Protein 7CAL (pdb70)

Foldseek 3Di:
DPFDECDDDPHVVLLVVLLVLLVVLLQVLLVCVFQVVQPQPDCVVVVVVSLVSLVVVLVNQLRYQPQDDVPRGTHHDSVVSVVVCVPPPDVLSVLLRDDQQPPVCPPDDNSDDDVRSVSNSSSNSVCVSVVVVLVVQCPPPVHDNLVSLVVVLVVVVVSLLSNQLSVQSRCQVPDPDAQQAQCCVVVVPPPPDDDSVCSVVSSVVSVCPLVPVDDPSGDGGDVVRVVVSVVSNVVSVVSVVVSVVSVVVVVCVVCVQVVVLVVVLVVLVVVCVVVVHDPLVSCQVNVQSVQCCVQVNRPNVVVVVPDDQVVQLVVQCVPCLVLVPPAQLDDPHDPVLSSPLRPWPQSRFHAAFHWDAAQWDQLFWKKWWQAAWKWWAHDPGRTDIDDRRYIDRPCCVDPPVRTGHTTIGGHHITTMTIDTCCSPPVVPPDDDPVSVVSVVVVVD/DPFDECDDDPRVVLLVVLLVLLVVLLQVLLVCVFQVVQPQPDCVVVVVVSLVSLVVVLVNQLRYQPQDDVPRGTHHDSVVSVVVCVPPPDVLSVLLRDDQQPPVCPPDDNSDDDVRSVSNSSSNSVCVSVVVVLVVQCPPPVHDNLVSLVVVLVVVVVSLLSNQLSVQSRCQVPDPDAQQAQCCVVVVPPPPDDDSVCSVVSSVVSVCPLVPVDDPSGDGGDVVRVVVSVVSNVVSVVSVVVSVVSVVVVVCVVCVQVVVLVVVLVVLVVVCVVVVHDPLVSCQVNVQSVQCCVQVNRPNVVVVVPDDQVVQLVVQCVPCLVLVPPAQLDDPHDPVLSSPLRPWPQSRFHAAFHWDAAQWDQLFWKKWWQAAWKWWAHDPGRTDIDDRRYIDRPCCVDPPVRTGHTTIGGHHITTMTIDTCCSPPVVPPDDDPVSVVSVVVVVD/DPFDECDDDPHVVLLVVLLVLLVVLLQVLLVCVFQVVQPQPDCVVVVVVSLVSLVVVLVNQLRYQPQDDVPRGTHHDSVVSVVVCVPPPDVLSVLLRDDQQPPVCPPDDNSDDDVRSVSNSSSNSVCVSVVVVLVVQCPPPVHDNLVSLVVVLVVVVVSLLSNQLSVQSRCQVPDPDAQQAQCCVVVVPPPPDDDSVCSVVSSVVSVCPLVPVDDPSGDGGDVVRVVVSVVSNVVSVVSVVVSVVSVVVVVCVVCVQVVVLVVVLVVLVVVCVVVVHDPLVSCQVNVQSVQCCVQVNRPNVVVVVPDDQVVQLVVQCVPCLVLVPPAQLDDPHDPVLSSPLRPWPQSRFHAAFHWDAAQWDQLFWKKWWQAAWKWWAHDPGRTDIDDRRYIDRPCCVDPPVRTGHTTIGGHHITTMTIDTCCSPPVVPPDDDPVSVVSVVVVVD/DPFDECDDDPHVVLLVVLLVLLVVLLQVLLVCVFQVVQPQPDCVVVVVVSLVSLVVVLVNQLRYQPQDDVPRGTHHDSVVSVVVCVPPPDVLSVLLRDDQQPPVCPPDDNSDDDVRSVSNSSSNSVCVSVVVVLVVQCPPPVHDNLVSLVVVLVVVVVSLLSNQLSVQSRCQVPDPDAQQAQCCVVVVPPPPDDDSVCSVVSSVVSVCPLVPVDDPSGDGGDVVRVVVSVVSNVVSVVSVVVSVVSVVVVVCVVCVQVVVLVVVLVVLVVVCVVVVHDPLVSCQVNVQSVQCCVQVNRPNVVVVVPDDQVVQLVVQCVPCLVLVPPAQLDDPHDPVLSSPLRPWPQSRFHAAFHWDAAQWDQLFWKKWWQAAWKWWAHDPGRTDIDDRRYIDRPCCVDPPVRTGHTTIGGHHITTMTIDTCCSPPVVPPDDDPVSVVSVVVVVD

Radius of gyration: 39.92 Å; Cα contacts (8 Å, |Δi|>4): 2327; chains: 4; bounding box: 98×98×100 Å

Solvent-accessible surface area: 85204 Å² total; per-residue (Å²): 160,136,26,73,38,32,97,91,102,81,15,96,65,52,44,99,101,2,16,108,21,0,100,61,0,8,114,15,3,0,35,35,17,4,27,51,48,83,44,79,106,95,71,54,108,76,16,49,103,8,15,31,63,8,46,88,2,19,119,50,18,47,82,20,0,47,67,33,86,78,53,32,94,69,20,67,27,58,146,113,5,16,99,120,21,92,90,71,105,58,82,56,13,60,53,9,16,53,56,79,33,30,55,24,65,157,175,136,120,95,22,59,43,97,57,42,39,80,70,19,31,40,28,33,112,10,55,62,37,26,69,59,24,23,50,108,29,16,98,30,65,163,77,79,6,22,156,20,14,20,60,56,10,101,50,57,14,89,60,12,7,12,22,10,0,0,61,1,11,27,43,4,42,135,47,117,47,117,43,51,2,3,10,4,60,70,77,99,101,11,94,87,46,82,124,139,113,113,33,10,23,3,32,1,5,0,0,8,1,0,9,23,0,0,8,15,39,11,37,6,58,7,88,113,1,3,64,44,3,13,128,12,2,62,100,2,29,38,9,26,4,61,14,19,0,4,38,7,5,3,5,50,5,128,25,25,70,27,30,54,7,20,42,49,10,66,30,0,42,56,9,3,59,49,46,108,16,47,128,118,15,34,62,29,0,25,50,16,29,31,18,83,22,108,10,15,8,86,55,38,70,62,20,44,104,86,4,48,44,5,2,86,23,30,9,14,31,121,31,35,42,81,51,8,84,110,14,71,18,24,56,86,29,59,159,44,20,11,48,46,5,63,71,23,58,11,65,18,47,14,9,72,60,2,38,5,7,31,43,44,33,65,26,76,11,3,9,1,1,34,57,31,27,1,15,30,30,83,84,148,94,30,136,78,120,8,69,40,66,39,10,9,5,39,51,23,46,54,146,18,45,105,41,16,75,36,19,0,70,1,78,56,28,0,36,0,2,59,15,42,38,51,17,56,93,76,33,165,82,30,62,29,97,96,21,96,77,18,9,80,125,102,90,167,161,137,26,74,38,32,98,91,102,83,16,96,64,50,45,101,102,2,18,108,20,0,102,59,0,9,112,15,3,0,37,34,18,4,29,51,48,82,44,80,104,94,72,54,110,75,15,49,104,7,14,32,62,8,43,88,2,18,119,49,18,44,78,20,1,47,67,33,85,77,52,32,96,69,20,68,27,59,145,113,5,16,98,120,22,91,90,72,109,58,84,57,13,61,53,9,16,54,54,79,34,31,56,23,65,155,175,134,121,94,23,60,44,98,56,40,39,82,70,18,32,41,27,34,110,10,54,62,38,26,68,59,22,23,50,108,28,16,97,31,65,161,78,78,6,21,156,20,14,21,58,56,11,100,49,56,14,90,60,12,8,10,22,10,0,0,61,1,11,25,42,4,42,135,46,116,47,117,43,51,2,4,10,4,61,68,77,99,98,10,95,89,48,83,124,141,115,112,32,11,24,2,32,1,5,0,0,8,2,0,9,22,0,0,8,14,38,12,38,6,55,6,85,112,1,2,64,42,2,13,129,11,2,64,101,2,29,36,9,26,5,61,14,19,0,2,39,7,5,3,5,52,5,130,24,26,69,27,31,54,6,20,44,48,10,65,30,1,41,56,8,3,59,51,46,110,16,46,128,119,13,34,63,29,0,26,50,17,28,31,16,83,24,107,10,16,8,87,53,38,70,62,22,43,102,85,4,47,46,5,1,85,21,30,8,14,30,123,31,34,41,80,51,10,85,112,13,72,18,24,55,86,30,59,157,44,20,11,49,46,6,62,69,23,59,10,66,18,47,12,8,71,62,3,36,5,7,32,44,44,35,66,25,77,12,2,10,1,1,34,56,31,26,0,14,29,31,84,84,147,95,31,136,80,120,8,69,41,64,39,10,9,5,40,50,21,46,53,147,19,47,106,41,16,75,35,20,0,71,0,77,55,28,0,38,0,2,58,14,40,37,52,17,55,90,74,35,161,83,29,62,27,98,94,21,94,80,18,8,76,124,100,90,168,161,138,24,72,38,31,98,92,101,84,15,95,63,52,46,102,103,2,16,107,20,0,101,62,0,9,112,15,3,0,36,34,17,4,29,52,50,83,46,80,105,96,72,57,110,74,15,48,104,10,15,31,62,10,46,89,2,17,117,49,18,46,81,20,0,46,67,33,85,76,52,31,94,69,20,65,27,56,145,113,4,18,97,122,21,92,90,71,108,58,82,56,12,61,54,9,16,55,56,79,33,30,56,24,65,157,175,134,119,94,23,57,43,97,57,42,40,81,72,19,31,40,28,33,111,10,55,61,39,28,68,59,22,24,51,109,28,16,98,32,64,160,77,78,6,20,158,21,15,21,60,56,10,100,47,56,14,89,60,12,8,12,22,10,0,0,61,1,11,27,42,4,42,136,46,116,46,116,43,50,2,2,10,4,60,69,76,99,101,11,98,89,47,83,125,138,116,113,34,10,23,3,32,1,5,0,0,8,1,0,9,23,0,0,7,14,40,11,38,6,56,6,85,114,1,3,65,44,2,12,128,13,2,63,100,2,30,36,9,26,4,61,13,19,0,2,38,7,5,3,4,50,5,124,23,25,69,28,31,54,6,20,45,49,10,66,30,0,41,56,9,4,59,52,48,111,16,46,130,119,12,34,64,30,0,27,49,17,29,32,17,85,24,108,11,15,8,89,56,38,71,62,22,43,104,84,5,47,47,6,2,86,22,31,8,14,31,122,32,35,41,82,51,9,85,111,13,71,18,23,57,87,29,59,159,46,20,12,48,46,5,63,69,22,58,11,65,18,47,13,9,71,62,2,37,5,8,31,45,44,33,66,26,76,12,2,10,1,0,34,55,31,28,1,14,28,32,85,82,146,94,30,134,80,120,8,68,41,64,39,11,9,6,38,52,21,47,53,147,19,46,106,41,17,77,35,19,0,71,0,77,55,27,0,36,0,2,58,16,42,36,52,17,54,91,76,33,163,84,28,62,28,96,94,21,94,78,18,9,77,123,100,91,170,162,137,26,74,39,33,98,91,101,82,16,94,64,52,45,99,102,2,16,108,20,0,102,63,0,9,115,14,3,0,35,33,17,5,27,52,48,84,44,78,105,95,69,54,108,75,15,49,103,8,14,31,62,8,45,90,2,18,118,50,18,48,80,19,0,48,65,34,85,77,53,32,95,68,20,65,27,58,144,112,5,17,98,121,22,91,90,71,107,58,81,56,13,60,56,8,16,54,56,80,34,29,55,24,64,156,176,134,119,95,23,58,44,100,56,42,39,81,71,18,33,40,27,34,111,10,55,61,39,26,69,58,23,23,51,108,28,16,98,31,64,161,79,78,5,19,155,21,15,22,60,56,11,101,49,55,14,89,58,11,7,13,22,9,0,0,60,1,11,27,42,4,42,135,48,115,47,116,43,50,1,3,9,4,60,68,76,98,101,11,98,88,47,82,125,136,114,112,33,11,24,2,32,1,4,0,0,8,2,0,8,22,0,0,8,14,38,11,37,6,57,7,86,111,1,3,65,43,3,13,130,12,2,63,98,2,29,35,9,26,3,62,13,20,0,2,39,7,5,4,5,51,5,124,24,24,68,28,30,54,6,20,45,49,10,66,30,0,41,57,9,3,60,51,48,110,16,47,130,121,14,36,62,30,0,27,51,17,28,30,16,86,24,105,10,16,7,86,55,37,71,62,21,44,103,86,5,49,46,5,2,86,22,31,8,14,31,121,30,35,41,82,51,8,83,112,13,74,17,23,58,86,29,61,159,46,19,10,48,46,5,62,69,22,58,9,64,18,46,13,9,72,60,3,38,5,8,32,45,44,35,66,26,74,11,2,10,1,1,34,56,31,28,1,15,29,32,86,83,148,93,30,136,79,119,8,67,39,63,40,10,9,6,38,49,21,48,53,148,18,47,106,40,15,75,36,20,0,71,0,78,56,27,0,36,0,2,59,15,43,37,50,17,55,92,76,34,163,83,30,62,28,97,96,21,94,79,18,9,77,124,102,90,170

Sequence (1776 aa):
KHIISPFNPRYRAWEMWLVLLVIYSAWICPFQFAFITYKKDAIFIIDNIVNGFFAIDIILTFFVAYLDSHSYLLVDSPKKIAIRYLSTWFAFDVCSTAPFQPLSLLFNYNGSELGFRILSMLRLWRLRRVSSLFARLEKDIRFNYFWIRCTKLISVTLFAIHCAGCFNYLIADRYPNPRKTWIGAVYPNFKEASLWNRYVTALYWSITTLTTTGYGDFHAENPREMLFDIFFMMFNLGLTAYLIGNMTNLVVHWTSRTRTFRDSVRAASEFASRNQLPHDIQDQMLSHICLKFKTEGLKQQETLNNLPKAIRSSIANYLFFPIVHNIYLFQGVSRNFLFQLVSDIDAEYFPPKEDIILQNEAPTDLYILVSGAVDFTVYVDGHDQFQGKAVIGETFGEVGVLYYRPQPFTVRTTELSQILRISRTSLMSAMHAHADDGRVIMNNKHIISPFNPRYRAWEMWLVLLVIYSAWICPFQFAFITYKKDAIFIIDNIVNGFFAIDIILTFFVAYLDSHSYLLVDSPKKIAIRYLSTWFAFDVCSTAPFQPLSLLFNYNGSELGFRILSMLRLWRLRRVSSLFARLEKDIRFNYFWIRCTKLISVTLFAIHCAGCFNYLIADRYPNPRKTWIGAVYPNFKEASLWNRYVTALYWSITTLTTTGYGDFHAENPREMLFDIFFMMFNLGLTAYLIGNMTNLVVHWTSRTRTFRDSVRAASEFASRNQLPHDIQDQMLSHICLKFKTEGLKQQETLNNLPKAIRSSIANYLFFPIVHNIYLFQGVSRNFLFQLVSDIDAEYFPPKEDIILQNEAPTDLYILVSGAVDFTVYVDGHDQFQGKAVIGETFGEVGVLYYRPQPFTVRTTELSQILRISRTSLMSAMHAHADDGRVIMNNKHIISPFNPRYRAWEMWLVLLVIYSAWICPFQFAFITYKKDAIFIIDNIVNGFFAIDIILTFFVAYLDSHSYLLVDSPKKIAIRYLSTWFAFDVCSTAPFQPLSLLFNYNGSELGFRILSMLRLWRLRRVSSLFARLEKDIRFNYFWIRCTKLISVTLFAIHCAGCFNYLIADRYPNPRKTWIGAVYPNFKEASLWNRYVTALYWSITTLTTTGYGDFHAENPREMLFDIFFMMFNLGLTAYLIGNMTNLVVHWTSRTRTFRDSVRAASEFASRNQLPHDIQDQMLSHICLKFKTEGLKQQETLNNLPKAIRSSIANYLFFPIVHNIYLFQGVSRNFLFQLVSDIDAEYFPPKEDIILQNEAPTDLYILVSGAVDFTVYVDGHDQFQGKAVIGETFGEVGVLYYRPQPFTVRTTELSQILRISRTSLMSAMHAHADDGRVIMNNKHIISPFNPRYRAWEMWLVLLVIYSAWICPFQFAFITYKKDAIFIIDNIVNGFFAIDIILTFFVAYLDSHSYLLVDSPKKIAIRYLSTWFAFDVCSTAPFQPLSLLFNYNGSELGFRILSMLRLWRLRRVSSLFARLEKDIRFNYFWIRCTKLISVTLFAIHCAGCFNYLIADRYPNPRKTWIGAVYPNFKEASLWNRYVTALYWSITTLTTTGYGDFHAENPREMLFDIFFMMFNLGLTAYLIGNMTNLVVHWTSRTRTFRDSVRAASEFASRNQLPHDIQDQMLSHICLKFKTEGLKQQETLNNLPKAIRSSIANYLFFPIVHNIYLFQGVSRNFLFQLVSDIDAEYFPPKEDIILQNEAPTDLYILVSGAVDFTVYVDGHDQFQGKAVIGETFGEVGVLYYRPQPFTVRTTELSQILRISRTSLMSAMHAHADDGRVIMNN

B-factor: mean 52.28, std 16.53, range [26.16, 112.15]

InterPro domains:
  IPR000595 Cyclic nucleotide-binding domain [PF00027] (397-481)
  IPR000595 Cyclic nucleotide-binding domain [PS50042] (377-496)
  IPR000595 Cyclic nucleotide-binding domain [SM00100] (377-494)
  IPR000595 Cyclic nucleotide-binding domain [cd00038] (377-490)
  IPR003938 Potassium channel, voltage-dependent, EAG/ELK/ERG-like [PR01463] (72-79)
  IPR003938 Potassium channel, voltage-dependent, EAG/ELK/ERG-like [PR01463] (95-105)
  IPR003938 Potassium channel, voltage-dependent, EAG/ELK/ERG-like [PR01463] (106-115)
  IPR003938 Potassium channel, voltage-dependent, EAG/ELK/ERG-like [PR01463] (247-264)
  IPR003938 Potassium channel, voltage-dependent, EAG/ELK/ERG-like [PR01463] (273-284)
  IPR003938 Potassium channel, voltage-dependent, EAG/ELK/ERG-like [PR01463] (291-300)
  IPR005821 Ion transport domain [PF00520] (59-306)
  IPR014710 RmlC-like jelly roll fold [G3DSA:2.60.120.10] (371-505)
  IPR018490 Cyclic nucleotide-binding domain superfamily [SSF51206] (304-497)
  IPR021789 KHA domain [PF11834] (611-674)
  IPR021789 KHA domain [PS51490] (612-677)
  IPR045319 Potassium channel KAT/AKT [PTHR45743] (24-502)

Secondary structure (DSSP, 8-state):
---B-S-SSTTTTHHHHHHHHHHTTTTHHHHHHHT----SSSSTTHHHHHHHHHHHHHHHTTSB----TTT-S----HHHHHHHHHHHSSTTTSTTTS-STTGGGSSS--S--HHHHSGGGGGGGGGHHHHHHHHHHTS-TTS-SHHHHHHHHHHHHHHHHHHHHSTTTHHHHT-SSSS-STTTTTSS--SS-S-TT--HHHHHHHHHHHTT---SSS---SHHHHHHHHHHHTHHHHHHHHHHHHHHHHHHHHSSHHHHHHHHHHHHHHHHHHTT--HHHHHHHHHHHHHHHHHS-SSSTTTTTSS-STTHHHHHHHSSHHHHSSBTTBSS--TTTTT---S------BPTT-BSS-SS-----B-B--BS-EEE--SSS--EEE-TT-BS--TTSSTTTTS-S---EESS-BB---B-SSSSSTTSSSS-SSHHHHHHHHT-/---B-S-SSTTTTHHHHHHHHHHTTTTHHHHHHHT----SSSSTTHHHHHHHHHHHHHHHTTSB----TTT-S----HHHHHHHHHHHSSTTTSTTTS-STTGGGSSS--S--HHHHSGGGGGGGGGHHHHHHHHHHTS-TTS-SHHHHHHHHHHHHHHHHHHHHSTTTHHHHT-SSSS-STTTTTSS--SS-S-TT--HHHHHHHHHHHTT---SSS---SHHHHHHHHHHHTHHHHHHHHHHHHHHHHHHHHSSHHHHHHHHHHHHHHHHHHTT--HHHHHHHHHHHHHHHHHS-SSSTTTTTSS-STTHHHHHHHSSHHHHSSBTTBSS--TTTTT---S------BPTT-BSS-SS-----B-B--BS-EEE--SSS--EEE-TT-BS--TTSSTTTTS-S---EESS-BB---B-SSSSSTTSSSS-SSHHHHHHHHT-/---B-S-SSTTTTHHHHHHHHHHTTTTHHHHHHHT----SSSSTTHHHHHHHHHHHHHHHTTSB----TTT-S----HHHHHHHHHHHSSTTTSTTTS-STTGGGSSS--S--HHHHSGGGGGGGGGHHHHHHHHHHTS-TTS-SHHHHHHHHHHHHHHHHHHHHSTTTHHHHT-SSSS-STTTTTSS--SS-S-TT--HHHHHHHHHHHTT---SSS---SHHHHHHHHHHHTHHHHHHHHHHHHHHHHHHHHSSHHHHHHHHHHHHHHHHHHTT--HHHHHHHHHHHHHHHHHS-SSSTTTTTSS-STTHHHHHHHSSHHHHSSBTTBSS--TTTTT---S------BPTT-BSS-SS-----B-B--BS-EEE--SSS--EEE-TT-BS--TTSSTTTTS-S---EESS-BB---B-SSSSSTTSSSS-SSHHHHHHHHT-/---B-S-SSTTTTHHHHHHHHHHTTTTHHHHHHHT----SSSSTTHHHHHHHHHHHHHHHTTSB----TTT-S----HHHHHHHHHHHSSTTTSTTTS-STTGGGSSS--S--HHHHSGGGGGGGGGHHHHHHHHHHTS-TTS-SHHHHHHHHHHHHHHHHHHHHSTTTHHHHT-SSSS-STTTTTSS--SS-S-TT--HHHHHHHHHHHTT---SSS---SHHHHHHHHHHHTHHHHHHHHHHHHHHHHHHHHSSHHHHHHHHHHHHHHHHHHTT--HHHHHHHHHHHHHHHHHS-SSSTTTTTSS-STTHHHHHHHSSHHHHSSBTTBSS--TTTTT---S------BPTT-BSS-SS-----B-B--BS-EEE--SSS--EEE-TT-BS--TTSSTTTTS-S---EESS-BB---B-SSSSSTTSSSS-SSHHHHHHHHT-

Nearest PDB structures (foldseek):
  7cal-assembly1_A  TM=1.002E+00  e=4.022E-76  Arabidopsis thaliana
  7fcv-assembly1_D  TM=8.921E-01  e=6.054E-39  Arabidopsis thaliana
  7t4x-assembly1_B  TM=8.040E-01  e=3.094E-39  Arabidopsis thaliana
  7xuf-assembly1_C  TM=7.695E-01  e=9.945E-35  Arabidopsis thaliana
  6gyo-assembly1_A  TM=8.068E-01  e=2.118E-20  Homo sapiens

GO terms:
  GO:0005515 protein binding (F, IPI)
  GO:0005242 inward rectifier potassium channel activity (F, IDA)
  GO:0005886 plasma membrane (C, IDA)
  GO:0042802 identical protein binding (F, IPI)

Organism: Arabidopsis thaliana (NCBI:txid3702)

Structure (mmCIF, N/CA/C/O backbone):
data_7CAL
#
_entry.id   7CAL
#
_cell.length_a   1.00
_cell.length_b   1.00
_cell.length_c   1.00
_cell.angle_alpha   90.00
_cell.angle_beta   90.00
_cell.angle_gamma   90.00
#
_symmetry.space_group_name_H-M   'P 1'
#
loop_
_entity.id
_entity.type
_entity.pdbx_description
1 polymer 'Potassium channel KAT1'
2 non-polymer 1,2-Distearoyl-sn-glycerophosphoethanolamine
#
loop_
_atom_site.group_PDB
_atom_site.id
_atom_site.type_symbol
_atom_site.label_atom_id
_atom_site.label_alt_id
_atom_site.label_comp_id
_atom_site.label_asym_id
_atom_site.label_entity_id
_atom_site.label_seq_id
_atom_site.pdbx_PDB_ins_code
_atom_site.Cartn_x
_atom_site.Cartn_y
_atom_site.Cartn_z
_atom_site.occupancy
_atom_site.B_iso_or_equiv
_atom_site.auth_seq_id
_atom_site.auth_comp_id
_atom_site.auth_asym_id
_atom_site.auth_atom_id
_atom_site.pdbx_PDB_model_num
ATOM 1 N N . LYS A 1 49 ? 164.24800 142.84400 129.29000 1.000 74.25902 49 LYS A N 1
ATOM 2 C CA . LYS A 1 49 ? 165.53800 143.00100 128.63100 1.000 74.25902 49 LYS A CA 1
ATOM 3 C C . LYS A 1 49 ? 165.47400 144.04700 127.51800 1.000 74.25902 49 LYS A C 1
ATOM 4 O O . LYS A 1 49 ? 164.95100 145.14200 127.71300 1.000 74.25902 49 LYS A O 1
ATOM 10 N N . HIS A 1 50 ? 166.02000 143.70000 126.35500 1.000 76.36446 50 HIS A N 1
ATOM 11 C CA . HIS A 1 50 ? 165.95800 144.52000 125.15000 1.000 76.36446 50 HIS A CA 1
ATOM 12 C C . HIS A 1 50 ? 164.94700 143.95200 124.15700 1.000 76.36446 50 HIS A C 1
ATOM 13 O O . HIS A 1 50 ? 165.13100 144.02500 122.94100 1.000 76.36446 50 HIS A O 1
ATOM 20 N N . ILE A 1 51 ? 163.86300 143.38400 124.68000 1.000 68.36516 51 ILE A N 1
ATOM 21 C CA . ILE A 1 51 ? 162.87900 142.64100 123.90600 1.000 68.36516 51 ILE A CA 1
ATOM 22 C C . ILE A 1 51 ? 161.56400 143.40500 123.92100 1.000 68.36516 51 ILE A C 1
ATOM 23 O O . ILE A 1 51 ? 161.13800 143.91900 124.96000 1.000 68.36516 51 ILE A O 1
ATOM 28 N N . ILE A 1 52 ? 160.91600 143.48800 122.76000 1.000 64.40801 52 ILE A N 1
ATOM 29 C CA . ILE A 1 52 ? 159.61400 144.13400 122.63500 1.000 64.40801 52 ILE A CA 1
ATOM 30 C C . ILE A 1 52 ? 158.52400 143.10600 122.91100 1.000 64.40801 52 ILE A C 1
ATOM 31 O O . ILE A 1 52 ? 158.54800 141.99500 122.36900 1.000 64.40801 52 ILE A O 1
ATOM 36 N N . SER A 1 53 ? 157.59000 143.46600 123.78500 1.000 61.49353 53 SER A N 1
ATOM 37 C CA . SER A 1 53 ? 156.43100 142.65500 124.11200 1.000 61.49353 53 SER A CA 1
ATOM 38 C C . SER A 1 53 ? 155.43900 142.69100 122.95600 1.000 61.49353 53 SER A C 1
ATOM 39 O O . SER A 1 53 ? 155.32800 143.71000 122.27200 1.000 61.49353 53 SER A O 1
ATOM 42 N N . PRO A 1 54 ? 154.67900 141.61500 122.72800 1.000 58.09400 54 PRO A N 1
ATOM 43 C CA . PRO A 1 54 ? 153.74700 141.60700 121.59400 1.000 58.09400 54 PRO A CA 1
ATOM 44 C C . PRO A 1 54 ? 152.48100 142.41700 121.81400 1.000 58.09400 54 PRO A C 1
ATOM 45 O O . PRO A 1 54 ? 151.38100 141.89800 121.62200 1.000 58.09400 54 PRO A O 1
ATOM 49 N N . PHE A 1 55 ? 152.61200 143.68200 122.20100 1.000 60.24343 55 PHE A N 1
ATOM 50 C CA . PHE A 1 55 ? 151.48300 144.58200 122.33100 1.000 60.24343 55 PHE A CA 1
ATOM 51 C C . PHE A 1 55 ? 151.88300 145.95200 121.79600 1.000 60.24343 55 PHE A C 1
ATOM 52 O O . PHE A 1 55 ? 153.03200 146.17800 121.40500 1.000 60.24343 55 PHE A O 1
ATOM 60 N N . ASN A 1 56 ? 150.90600 146.86600 121.80300 1.000 64.07332 56 ASN A N 1
ATOM 61 C CA . ASN A 1 56 ? 150.84000 148.17500 121.15200 1.000 64.07332 56 ASN A CA 1
ATOM 62 C C . ASN A 1 56 ? 152.06700 149.04200 121.43300 1.000 64.07332 56 ASN A C 1
ATOM 63 O O . ASN A 1 56 ? 152.73900 148.84100 122.45100 1.000 64.07332 56 ASN A O 1
ATOM 68 N N . PRO A 1 57 ? 152.40300 150.01700 120.57000 1.000 66.08342 57 PRO A N 1
ATOM 69 C CA . PRO A 1 57 ? 151.88600 150.36500 119.23900 1.000 66.08342 57 PRO A CA 1
ATOM 70 C C . PRO A 1 57 ? 152.75900 149.95600 118.05900 1.000 66.08342 57 PRO A C 1
ATOM 71 O O . PRO A 1 57 ? 152.25900 149.84900 116.94500 1.000 66.08342 57 PRO A O 1
ATOM 75 N N . ARG A 1 58 ? 154.04200 149.72300 118.30200 1.000 63.11738 58 ARG A N 1
ATOM 76 C CA . ARG A 1 58 ? 154.99400 149.43900 117.24200 1.000 63.11738 58 ARG A CA 1
ATOM 77 C C . ARG A 1 58 ? 155.00200 147.97800 116.82400 1.000 63.11738 58 ARG A C 1
ATOM 78 O O . ARG A 1 58 ? 155.84900 147.59100 116.01400 1.000 63.11738 58 ARG A O 1
ATOM 80 N N . TYR A 1 59 ? 154.11300 147.16300 117.35700 1.000 58.74066 59 TYR A N 1
ATOM 81 C CA . TYR A 1 59 ? 154.04500 145.77100 116.94200 1.000 58.74066 59 TYR A CA 1
ATOM 82 C C . TYR A 1 59 ? 152.64300 145.32800 116.57200 1.000 58.74066 59 TYR A C 1
ATOM 83 O O . TYR A 1 59 ? 152.49100 144.48000 115.69600 1.000 58.74066 59 TYR A O 1
ATOM 92 N N . ARG A 1 60 ? 151.61800 145.86100 117.21800 1.000 59.94313 60 ARG A N 1
ATOM 93 C CA . ARG A 1 60 ? 150.26000 145.50700 116.83900 1.000 59.94313 60 ARG A CA 1
ATOM 94 C C . ARG A 1 60 ? 149.73400 146.35100 115.69000 1.000 59.94313 60 ARG A C 1
ATOM 95 O O . ARG A 1 60 ? 148.59200 146.15500 115.26600 1.000 59.94313 60 ARG A O 1
ATOM 103 N N . ALA A 1 61 ? 150.53400 147.28600 115.18800 1.000 60.99840 61 ALA A N 1
ATOM 104 C CA . ALA A 1 61 ? 150.27400 147.96300 113.92700 1.000 60.99840 61 ALA A CA 1
ATOM 105 C C . ALA A 1 61 ? 151.17400 147.46900 112.81100 1.000 60.99840 61 ALA A C 1
ATOM 106 O O . ALA A 1 61 ? 150.82500 147.59400 111.63800 1.000 60.99840 61 ALA A O 1
ATOM 108 N N . TRP A 1 62 ? 152.33300 146.91400 113.15700 1.000 56.58217 62 TRP A N 1
ATOM 109 C CA . TRP A 1 62 ? 153.15300 146.23000 112.16800 1.000 56.58217 62 TRP A CA 1
ATOM 110 C C . TRP A 1 62 ? 152.54000 144.89300 111.78800 1.000 56.58217 62 TRP A C 1
ATOM 111 O O . TRP A 1 62 ? 152.61700 144.47600 110.63000 1.000 56.58217 62 TRP A O 1
ATOM 122 N N . GLU A 1 63 ? 151.92100 144.20600 112.75000 1.000 58.56608 63 GLU A N 1
ATOM 123 C CA . GLU A 1 63 ? 151.27100 142.93800 112.44700 1.000 58.56608 63 GLU A CA 1
ATOM 124 C C . GLU A 1 63 ? 149.99700 143.13100 111.64500 1.000 58.56608 63 GLU A C 1
ATOM 125 O O . GLU A 1 63 ? 149.59100 142.22900 110.90800 1.000 58.56608 63 GLU A O 1
ATOM 131 N N . MET A 1 64 ? 149.33800 144.27500 111.79500 1.000 58.50805 64 MET A N 1
ATOM 132 C CA . MET A 1 64 ? 148.16400 144.55800 110.98700 1.000 58.50805 64 MET A CA 1
ATOM 133 C C . MET A 1 64 ? 148.53300 144.95400 109.57000 1.000 58.50805 64 MET A C 1
ATOM 134 O O . MET A 1 64 ? 147.68200 144.90300 108.68000 1.000 58.50805 64 MET A O 1
ATOM 139 N N . TRP A 1 65 ? 149.78400 145.33900 109.33900 1.000 55.48874 65 TRP A N 1
ATOM 140 C CA . TRP A 1 65 ? 150.20500 145.65500 107.98400 1.000 55.48874 65 TRP A CA 1
ATOM 141 C C . TRP A 1 65 ? 150.63100 144.40700 107.22700 1.000 55.48874 65 TRP A C 1
ATOM 142 O O . TRP A 1 65 ? 150.46200 144.33600 106.00800 1.000 55.48874 65 TRP A O 1
ATOM 153 N N . LEU A 1 66 ? 151.17100 143.40700 107.92800 1.000 49.81499 66 LEU A N 1
ATOM 154 C CA . LEU A 1 66 ? 151.53700 142.16700 107.25500 1.000 49.81499 66 LEU A CA 1
ATOM 155 C C . LEU A 1 66 ? 150.31800 141.34300 106.87900 1.000 49.81499 66 LEU A C 1
ATOM 156 O O . LEU A 1 66 ? 150.42100 140.43900 106.04900 1.000 49.81499 66 LEU A O 1
ATOM 161 N N . VAL A 1 67 ? 149.16600 141.61800 107.48600 1.000 48.34030 67 VAL A N 1
ATOM 162 C CA . VAL A 1 67 ? 147.93800 140.95100 107.07400 1.000 48.34030 67 VAL A CA 1
ATOM 163 C C . VAL A 1 67 ? 147.50000 141.45500 105.70600 1.000 48.34030 67 VAL A C 1
ATOM 164 O O . VAL A 1 67 ? 147.03800 140.67900 104.86300 1.000 48.34030 67 VAL A O 1
ATOM 168 N N . LEU A 1 68 ? 147.70700 142.74400 105.43300 1.000 47.93841 68 LEU A N 1
ATOM 169 C CA . LEU A 1 68 ? 147.37600 143.27500 104.11500 1.000 47.93841 68 LEU A CA 1
ATOM 170 C C . LEU A 1 68 ? 148.36500 142.81900 103.05200 1.000 47.93841 68 LEU A C 1
ATOM 171 O O . LEU A 1 68 ? 148.07300 142.91800 101.85900 1.000 47.93841 68 LEU A O 1
ATOM 176 N N . LEU A 1 69 ? 149.53400 142.32900 103.45100 1.000 48.15928 69 LEU A N 1
ATOM 177 C CA . LEU A 1 69 ? 150.44400 141.73500 102.48700 1.000 48.15928 69 LEU A CA 1
ATOM 178 C C . LEU A 1 69 ? 150.27300 140.23100 102.38700 1.000 48.15928 69 LEU A C 1
ATOM 179 O O . LEU A 1 69 ? 151.05300 139.58000 101.69000 1.000 48.15928 69 LEU A O 1
ATOM 184 N N . VAL A 1 70 ? 149.29700 139.66400 103.09100 1.000 46.68719 70 VAL A N 1
ATOM 185 C CA . VAL A 1 70 ? 148.93800 138.26700 102.88600 1.000 46.68719 70 VAL A CA 1
ATOM 186 C C . VAL A 1 70 ? 147.68200 138.17600 102.03400 1.000 46.68719 70 VAL A C 1
ATOM 187 O O . VAL A 1 70 ? 147.56900 137.30700 101.16400 1.000 46.68719 70 VAL A O 1
ATOM 191 N N . ILE A 1 71 ? 146.74700 139.10500 102.23800 1.000 45.40176 71 ILE A N 1
ATOM 192 C CA . ILE A 1 71 ? 145.54800 139.18500 101.41000 1.000 45.40176 71 ILE A CA 1
ATOM 193 C C . ILE A 1 71 ? 145.91500 139.51300 99.96800 1.000 45.40176 71 ILE A C 1
ATOM 194 O O . ILE A 1 71 ? 145.32900 138.97100 99.02400 1.000 45.40176 71 ILE A O 1
ATOM 199 N N . TYR A 1 72 ? 146.92500 140.36200 99.77500 1.000 48.20815 72 TYR A N 1
ATOM 200 C CA . TYR A 1 72 ? 147.43800 140.60000 98.43100 1.000 48.20815 72 TYR A CA 1
ATOM 201 C C . TYR A 1 72 ? 148.18800 139.38600 97.90300 1.000 48.20815 72 TYR A C 1
ATOM 202 O O . TYR A 1 72 ? 147.98200 138.97400 96.75900 1.000 48.20815 72 TYR A O 1
ATOM 211 N N . SER A 1 73 ? 149.05100 138.78700 98.72300 1.000 47.18006 73 SER A N 1
ATOM 212 C CA . SER A 1 73 ? 149.92400 137.73300 98.22100 1.000 47.18006 73 SER A CA 1
ATOM 213 C C . SER A 1 73 ? 149.23100 136.38100 98.17000 1.000 47.18006 73 SER A C 1
ATOM 214 O O . SER A 1 73 ? 149.87400 135.37500 97.85900 1.000 47.18006 73 SER A O 1
ATOM 217 N N . ALA A 1 74 ? 147.94800 136.32100 98.50400 1.000 46.28342 74 ALA A N 1
ATOM 218 C CA . ALA A 1 74 ? 147.13100 135.14600 98.24600 1.000 46.28342 74 ALA A CA 1
ATOM 219 C C . ALA A 1 74 ? 146.09300 135.40200 97.17100 1.000 46.28342 74 ALA A C 1
ATOM 220 O O . ALA A 1 74 ? 145.27500 134.52500 96.89500 1.000 46.28342 74 ALA A O 1
ATOM 222 N N . TRP A 1 75 ? 146.09900 136.58700 96.57400 1.000 44.70652 75 TRP A N 1
ATOM 223 C CA . TRP A 1 75 ? 145.28100 136.89100 95.41300 1.000 44.70652 75 TRP A CA 1
ATOM 224 C C . TRP A 1 75 ? 146.05300 136.76500 94.11400 1.000 44.70652 75 TRP A C 1
ATOM 225 O O . TRP A 1 75 ? 145.53200 136.21300 93.14800 1.000 44.70652 75 TRP A O 1
ATOM 236 N N . ILE A 1 76 ? 147.28700 137.26000 94.06600 1.000 48.89531 76 ILE A N 1
ATOM 237 C CA . ILE A 1 76 ? 148.09600 137.19400 92.85700 1.000 48.89531 76 ILE A CA 1
ATOM 238 C C . ILE A 1 76 ? 148.92600 135.92400 92.84900 1.000 48.89531 76 ILE A C 1
ATOM 239 O O . ILE A 1 76 ? 149.70500 135.69300 91.92300 1.000 48.89531 76 ILE A O 1
ATOM 244 N N . CYS A 1 77 ? 148.79800 135.11100 93.87700 1.000 53.28307 77 CYS A N 1
ATOM 245 C CA . CYS A 1 77 ? 149.56600 133.87400 93.88400 1.000 53.28307 77 CYS A CA 1
ATOM 246 C C . CYS A 1 77 ? 148.98100 132.79500 92.96900 1.000 53.28307 77 CYS A C 1
ATOM 247 O O . CYS A 1 77 ? 149.76700 132.05300 92.37100 1.000 53.28307 77 CYS A O 1
ATOM 250 N N . PRO A 1 78 ? 147.63300 132.62100 92.82800 1.000 48.03295 78 PRO A N 1
ATOM 251 C CA . PRO A 1 78 ? 147.16400 131.78700 91.71600 1.000 48.03295 78 PRO A CA 1
ATOM 252 C C . PRO A 1 78 ? 146.75200 132.58100 90.48700 1.000 48.03295 78 PRO A C 1
ATOM 253 O O . PRO A 1 78 ? 146.43200 131.99100 89.45400 1.000 48.03295 78 PRO A O 1
ATOM 257 N N . PHE A 1 79 ? 146.75000 133.91000 90.57300 1.000 46.76591 79 PHE A N 1
ATOM 258 C CA . PHE A 1 79 ? 146.33500 134.71100 89.42800 1.000 46.76591 79 PHE A CA 1
ATOM 259 C C . PHE A 1 79 ? 147.45700 134.86500 88.41800 1.000 46.76591 79 PHE A C 1
ATOM 260 O O . PHE A 1 79 ? 147.22400 134.75800 87.21300 1.000 46.76591 79 PHE A O 1
ATOM 268 N N . GLN A 1 80 ? 148.67400 135.13300 88.87800 1.000 53.95858 80 GLN A N 1
ATOM 269 C CA . GLN A 1 80 ? 149.81200 135.14500 87.97300 1.000 53.95858 80 GLN A CA 1
ATOM 270 C C . GLN A 1 80 ? 150.29100 133.74300 87.63700 1.000 53.95858 80 GLN A C 1
ATOM 271 O O . GLN A 1 80 ? 151.10600 133.58100 86.72500 1.000 53.95858 80 GLN A O 1
ATOM 277 N N . PHE A 1 81 ? 149.79800 132.73600 88.34800 1.000 53.14336 81 PHE A N 1
ATOM 278 C CA . PHE A 1 81 ? 150.08800 131.35200 88.01600 1.000 53.14336 81 PHE A CA 1
ATOM 279 C C . PHE A 1 81 ? 149.38500 130.91900 86.73700 1.000 53.14336 81 PHE A C 1
ATOM 280 O O . PHE A 1 81 ? 149.87200 130.02200 86.04400 1.000 53.14336 81 PHE A O 1
ATOM 288 N N . ALA A 1 82 ? 148.25500 131.54000 86.40200 1.000 49.38145 82 ALA A N 1
ATOM 289 C CA . ALA A 1 82 ? 147.46800 131.12900 85.24700 1.000 49.38145 82 ALA A CA 1
ATOM 290 C C . ALA A 1 82 ? 147.35800 132.20900 84.18100 1.000 49.38145 82 ALA A C 1
ATOM 291 O O . ALA A 1 82 ? 147.73900 131.97100 83.03300 1.000 49.38145 82 ALA A O 1
ATOM 293 N N . PHE A 1 83 ? 146.84900 133.39000 84.51700 1.000 46.50803 83 PHE A N 1
ATOM 294 C CA . PHE A 1 83 ? 146.49800 134.36100 83.48700 1.000 46.50803 83 PHE A CA 1
ATOM 295 C C . PHE A 1 83 ? 147.71200 135.14900 83.01700 1.000 46.50803 83 PHE A C 1
ATOM 296 O O . PHE A 1 83 ? 148.06800 135.11300 81.83600 1.000 46.50803 83 PHE A O 1
ATOM 304 N N . ILE A 1 84 ? 148.36200 135.86600 83.92600 1.000 57.58541 84 ILE A N 1
ATOM 305 C CA . ILE A 1 84 ? 149.54600 136.65800 83.56900 1.000 57.58541 84 ILE A CA 1
ATOM 306 C C . ILE A 1 84 ? 150.72900 135.70600 83.68900 1.000 57.58541 84 ILE A C 1
ATOM 307 O O . ILE A 1 84 ? 151.44900 135.66100 84.68700 1.000 57.58541 84 ILE A O 1
ATOM 309 N N . THR A 1 85 ? 150.94400 134.93500 82.63000 1.000 67.93347 85 THR A N 1
ATOM 310 C CA . THR A 1 85 ? 152.01500 133.95100 82.59900 1.000 67.93347 85 THR A CA 1
ATOM 311 C C . THR A 1 85 ? 153.32600 134.52000 82.07700 1.000 67.93347 85 THR A C 1
ATOM 312 O O . THR A 1 85 ? 154.28900 133.76500 81.90600 1.000 67.93347 85 THR A O 1
ATOM 314 N N . TYR A 1 86 ? 153.38900 135.82300 81.80700 1.000 74.96217 86 TYR A N 1
ATOM 315 C CA . TYR A 1 86 ? 154.65200 136.42200 81.39600 1.000 74.96217 86 TYR A CA 1
ATOM 316 C C . TYR A 1 86 ? 155.51700 136.75500 82.60600 1.000 74.96217 86 TYR A C 1
ATOM 317 O O . TYR A 1 86 ? 156.57900 136.15200 82.80300 1.000 74.96217 86 TYR A O 1
ATOM 319 N N . LYS A 1 87 ? 155.04000 137.68900 83.44000 1.000 78.57969 87 LYS A N 1
ATOM 320 C CA . LYS A 1 87 ? 155.70900 138.17000 84.65800 1.000 78.57969 87 LYS A CA 1
ATOM 321 C C . LYS A 1 87 ? 157.13900 138.63500 84.38500 1.000 78.57969 87 LYS A C 1
ATOM 322 O O . LYS A 1 87 ? 158.07800 138.28800 85.10400 1.000 78.57969 87 LYS A O 1
ATOM 324 N N . LYS A 1 88 ? 157.30800 139.39400 83.30100 1.000 77.25421 88 LYS A N 1
ATOM 325 C CA . LYS A 1 88 ? 158.63500 139.84600 82.90300 1.000 77.25421 88 LYS A CA 1
ATOM 326 C C . LYS A 1 88 ? 159.26000 140.82800 83.88900 1.000 77.25421 88 LYS A C 1
ATOM 327 O O . LYS A 1 88 ? 160.19000 140.46400 84.61200 1.000 77.25421 88 LYS A O 1
ATOM 329 N N . ASP A 1 89 ? 158.74700 142.06300 83.94100 1.000 75.57424 89 ASP A N 1
ATOM 330 C CA . ASP A 1 89 ? 159.28000 143.05500 84.87000 1.000 75.57424 89 ASP A CA 1
ATOM 331 C C . ASP A 1 89 ? 158.25900 144.03600 85.43500 1.000 75.57424 89 ASP A C 1
ATOM 332 O O . ASP A 1 89 ? 158.66900 144.95000 86.15500 1.000 75.57424 89 ASP A O 1
ATOM 337 N N . ALA A 1 90 ? 156.96400 143.90700 85.14700 1.000 70.34513 90 ALA A N 1
ATOM 338 C CA . ALA A 1 90 ? 156.02200 144.95400 85.54400 1.000 70.34513 90 ALA A CA 1
ATOM 339 C C . ALA A 1 90 ? 155.57600 144.79500 86.99500 1.000 70.34513 90 ALA A C 1
ATOM 340 O O . ALA A 1 90 ? 155.75000 145.70200 87.81500 1.000 70.34513 90 ALA A O 1
ATOM 342 N N . ILE A 1 91 ? 154.98500 143.64200 87.32200 1.000 69.81423 91 ILE A N 1
ATOM 343 C CA . ILE A 1 91 ? 154.58600 143.32200 88.69200 1.000 69.81423 91 ILE A CA 1
ATOM 344 C C . ILE A 1 91 ? 155.74500 142.76800 89.50500 1.000 69.81423 91 ILE A C 1
ATOM 345 O O . ILE A 1 91 ? 155.58700 142.49900 90.70200 1.000 69.81423 91 ILE A O 1
ATOM 350 N N . PHE A 1 92 ? 156.92000 142.64900 88.88300 1.000 70.97432 92 PHE A N 1
ATOM 351 C CA . PHE A 1 92 ? 158.06600 141.96000 89.46300 1.000 70.97432 92 PHE A CA 1
ATOM 352 C C . PHE A 1 92 ? 158.62100 142.67800 90.68400 1.000 70.97432 92 PHE A C 1
ATOM 353 O O . PHE A 1 92 ? 159.19700 142.03700 91.56900 1.000 70.97432 92 PHE A O 1
ATOM 361 N N . ILE A 1 93 ? 158.45900 143.99800 90.76000 1.000 68.44352 93 ILE A N 1
ATOM 362 C CA . ILE A 1 93 ? 159.02600 144.73100 91.88600 1.000 68.44352 93 ILE A CA 1
ATOM 363 C C . ILE A 1 93 ? 158.10500 144.67000 93.09900 1.000 68.44352 93 ILE A C 1
ATOM 364 O O . ILE A 1 93 ? 158.57200 144.71800 94.24100 1.000 68.44352 93 ILE A O 1
ATOM 369 N N . ILE A 1 94 ? 156.79200 144.54000 92.88600 1.000 63.63283 94 ILE A N 1
ATOM 370 C CA . ILE A 1 94 ? 155.87300 144.47200 94.01700 1.000 63.63283 94 ILE A CA 1
ATOM 371 C C . ILE A 1 94 ? 155.95700 143.10800 94.68200 1.000 63.63283 94 ILE A C 1
ATOM 372 O O . ILE A 1 94 ? 155.89900 142.99700 95.90900 1.000 63.63283 94 ILE A O 1
ATOM 377 N N . ASP A 1 95 ? 156.15700 142.05600 93.89700 1.000 63.80791 95 ASP A N 1
ATOM 378 C CA . ASP A 1 95 ? 156.31500 140.73100 94.48000 1.000 63.80791 95 ASP A CA 1
ATOM 379 C C . ASP A 1 95 ? 157.69600 140.50000 95.07700 1.000 63.80791 95 ASP A C 1
ATOM 380 O O . ASP A 1 95 ? 157.94000 139.41000 95.60200 1.000 63.80791 95 ASP A O 1
ATOM 382 N N . ASN A 1 96 ? 158.60000 141.47300 95.00400 1.000 65.46941 96 ASN A N 1
ATOM 383 C CA . ASN A 1 96 ? 159.89200 141.40800 95.67700 1.000 65.46941 96 ASN A CA 1
ATOM 384 C C . ASN A 1 96 ? 160.02400 142.41600 96.80500 1.000 65.46941 96 ASN A C 1
ATOM 385 O O . ASN A 1 96 ? 160.81200 142.20200 97.72500 1.000 65.46941 96 ASN A O 1
ATOM 390 N N . ILE A 1 97 ? 159.27800 143.52000 96.74200 1.000 62.04224 97 ILE A N 1
ATOM 391 C CA . ILE A 1 97 ? 159.14000 144.39900 97.90000 1.000 62.04224 97 ILE A CA 1
ATOM 392 C C . ILE A 1 97 ? 158.37000 143.68000 99.00000 1.000 62.04224 97 ILE A C 1
ATOM 393 O O . ILE A 1 97 ? 158.76000 143.69800 100.17400 1.000 62.04224 97 ILE A O 1
ATOM 398 N N . VAL A 1 98 ? 157.27800 143.01000 98.61900 1.000 60.17322 98 VAL A N 1
ATOM 399 C CA . VAL A 1 98 ? 156.46900 142.24000 99.56200 1.000 60.17322 98 VAL A CA 1
ATOM 400 C C . VAL A 1 98 ? 157.27100 141.07200 100.12200 1.000 60.17322 98 VAL A C 1
ATOM 401 O O . VAL A 1 98 ? 157.26100 140.81200 101.32900 1.000 60.17322 98 VAL A O 1
ATOM 405 N N . ASN A 1 99 ? 158.04100 140.40100 99.26700 1.000 62.69489 99 ASN A N 1
ATOM 406 C CA . ASN A 1 99 ? 158.87200 139.29500 99.72400 1.000 62.69489 99 ASN A CA 1
ATOM 407 C C . ASN A 1 99 ? 160.05900 139.75400 100.55800 1.000 62.69489 99 ASN A C 1
ATOM 408 O O . ASN A 1 99 ? 160.72900 138.91600 101.16800 1.000 62.69489 99 ASN A O 1
ATOM 413 N N . GLY A 1 100 ? 160.34300 141.05300 100.59200 1.000 60.27755 100 GLY A N 1
ATOM 414 C CA . GLY A 1 100 ? 161.36400 141.58700 101.46800 1.000 60.27755 100 GLY A CA 1
ATOM 415 C C . GLY A 1 100 ? 160.80800 141.94200 102.83000 1.000 60.27755 100 GLY A C 1
ATOM 416 O O . GLY A 1 100 ? 161.51700 141.87100 103.83600 1.000 60.27755 100 GLY A O 1
ATOM 417 N N . PHE A 1 101 ? 159.52600 142.31300 102.87500 1.000 58.27131 101 PHE A N 1
ATOM 418 C CA . PHE A 1 101 ? 158.88900 142.62900 104.14800 1.000 58.27131 101 PHE A CA 1
ATOM 419 C C . PHE A 1 101 ? 158.57400 141.37600 104.94900 1.000 58.27131 101 PHE A C 1
ATOM 420 O O . PHE A 1 101 ? 158.25200 141.47000 106.13600 1.000 58.27131 101 PHE A O 1
ATOM 428 N N . PHE A 1 102 ? 158.63700 140.20800 104.32400 1.000 56.86567 102 PHE A N 1
ATOM 429 C CA . PHE A 1 102 ? 158.49600 138.95500 105.04100 1.000 56.86567 102 PHE A CA 1
ATOM 430 C C . PHE A 1 102 ? 159.83500 138.34700 105.41300 1.000 56.86567 102 PHE A C 1
ATOM 431 O O . PHE A 1 102 ? 159.86300 137.33600 106.11600 1.000 56.86567 102 PHE A O 1
ATOM 439 N N . ALA A 1 103 ? 160.93700 138.92800 104.94900 1.000 59.35623 103 ALA A N 1
ATOM 440 C CA . ALA A 1 103 ? 162.25800 138.52900 105.41000 1.000 59.35623 103 ALA A CA 1
ATOM 441 C C . ALA A 1 103 ? 162.69800 139.31900 106.62900 1.000 59.35623 103 ALA A C 1
ATOM 442 O O . ALA A 1 103 ? 163.52100 138.83200 107.41100 1.000 59.35623 103 ALA A O 1
ATOM 444 N N . ILE A 1 104 ? 162.17800 140.53700 106.78600 1.000 59.39406 104 ILE A N 1
ATOM 445 C CA . ILE A 1 104 ? 162.39000 141.30500 108.00800 1.000 59.39406 104 ILE A CA 1
ATOM 446 C C . ILE A 1 104 ? 161.72000 140.61600 109.18800 1.000 59.39406 104 ILE A C 1
ATOM 447 O O . ILE A 1 104 ? 162.29600 140.51400 110.27800 1.000 59.39406 104 ILE A O 1
ATOM 452 N N . ASP A 1 105 ? 160.51700 140.08200 108.97300 1.000 60.71883 105 ASP A N 1
ATOM 453 C CA . ASP A 1 105 ? 159.74300 139.54000 110.08300 1.000 60.71883 105 ASP A CA 1
ATOM 454 C C . ASP A 1 105 ? 160.23400 138.16200 110.50500 1.000 60.71883 105 ASP A C 1
ATOM 455 O O . ASP A 1 105 ? 159.81900 137.64600 111.54400 1.000 60.71883 105 ASP A O 1
ATOM 460 N N . ILE A 1 106 ? 161.10000 137.53200 109.71300 1.000 60.91698 106 ILE A N 1
ATOM 461 C CA . ILE A 1 106 ? 161.78300 136.34300 110.21400 1.000 60.91698 106 ILE A CA 1
ATOM 462 C C . ILE A 1 106 ? 162.82700 136.75400 111.24300 1.000 60.91698 106 ILE A C 1
ATOM 463 O O . ILE A 1 106 ? 163.02600 136.08200 112.26200 1.000 60.91698 106 ILE A O 1
ATOM 468 N N . ILE A 1 107 ? 163.48000 137.89100 111.00800 1.000 60.94191 107 ILE A N 1
ATOM 469 C CA . ILE A 1 107 ? 164.45600 138.41600 111.95700 1.000 60.94191 107 ILE A CA 1
ATOM 470 C C . ILE A 1 107 ? 163.75300 138.94300 113.20500 1.000 60.94191 107 ILE A C 1
ATOM 471 O O . ILE A 1 107 ? 164.17800 138.67200 114.33500 1.000 60.94191 107 ILE A O 1
ATOM 476 N N . LEU A 1 108 ? 162.63600 139.65400 113.01300 1.000 59.82614 108 LEU A N 1
ATOM 477 C CA . LEU A 1 108 ? 162.00400 140.40400 114.09600 1.000 59.82614 108 LEU A CA 1
ATOM 478 C C . LEU A 1 108 ? 161.38700 139.48900 115.14800 1.000 59.82614 108 LEU A C 1
ATOM 479 O O . LEU A 1 108 ? 161.38800 139.81700 116.33800 1.000 59.82614 108 LEU A O 1
ATOM 484 N N . THR A 1 109 ? 160.89300 138.31700 114.74500 1.000 60.88170 109 THR A N 1
ATOM 485 C CA . THR A 1 109 ? 160.27600 137.42600 115.72300 1.000 60.88170 109 THR A CA 1
ATOM 486 C C . THR A 1 109 ? 161.27700 136.52400 116.42500 1.000 60.88170 109 THR A C 1
ATOM 487 O O . THR A 1 109 ? 160.89400 135.45100 116.89900 1.000 60.88170 109 THR A O 1
ATOM 491 N N . PHE A 1 110 ? 162.54300 136.91100 116.47900 1.000 60.75061 110 PHE A N 1
ATOM 492 C CA . PHE A 1 110 ? 163.44600 136.40300 117.49600 1.000 60.75061 110 PHE A CA 1
ATOM 493 C C . PHE A 1 110 ? 163.53400 137.34100 118.69000 1.000 60.75061 110 PHE A C 1
ATOM 494 O O . PHE A 1 110 ? 164.40400 137.16500 119.54600 1.000 60.75061 110 PHE A O 1
ATOM 502 N N . PHE A 1 111 ? 162.65500 138.33700 118.75500 1.000 62.05147 111 PHE A N 1
ATOM 503 C CA . PHE A 1 111 ? 162.67100 139.35100 119.79900 1.000 62.05147 111 PHE A CA 1
ATOM 504 C C . PHE A 1 111 ? 161.25100 139.65900 120.26700 1.000 62.05147 111 PHE A C 1
ATOM 505 O O . PHE A 1 111 ? 160.87400 140.81600 120.44300 1.000 62.05147 111 PHE A O 1
ATOM 513 N N . VAL A 1 112 ? 160.43100 138.62800 120.47400 1.000 61.90993 112 VAL A N 1
ATOM 514 C CA . VAL A 1 112 ? 159.06700 138.80900 120.96200 1.000 61.90993 112 VAL A CA 1
ATOM 515 C C . VAL A 1 112 ? 158.80900 137.85800 122.12300 1.000 61.90993 112 VAL A C 1
ATOM 516 O O . VAL A 1 112 ? 159.36400 136.75800 122.18100 1.000 61.90993 112 VAL A O 1
ATOM 520 N N . ALA A 1 113 ? 157.92100 138.27200 123.03200 1.000 60.75691 113 ALA A N 1
ATOM 521 C CA . ALA A 1 113 ? 157.91400 137.71500 124.38300 1.000 60.75691 113 ALA A CA 1
ATOM 522 C C . ALA A 1 113 ? 157.01200 136.49200 124.53200 1.000 60.75691 113 ALA A C 1
ATOM 523 O O . ALA A 1 113 ? 157.20500 135.69400 125.45200 1.000 60.75691 113 ALA A O 1
ATOM 525 N N . TYR A 1 114 ? 155.97100 136.39200 123.72100 1.000 60.00687 114 TYR A N 1
ATOM 526 C CA . TYR A 1 114 ? 155.15700 135.21700 123.38800 1.000 60.00687 114 TYR A CA 1
ATOM 527 C C . TYR A 1 114 ? 154.19100 134.67400 124.45100 1.000 60.00687 114 TYR A C 1
ATOM 528 O O . TYR A 1 114 ? 153.38300 133.82300 124.06400 1.000 60.00687 114 TYR A O 1
ATOM 537 N N . LEU A 1 115 ? 154.21400 135.11900 125.71600 1.000 56.38259 115 LEU A N 1
ATOM 538 C CA . LEU A 1 115 ? 153.14900 134.86800 126.70800 1.000 56.38259 115 LEU A CA 1
ATOM 539 C C . LEU A 1 115 ? 152.92000 133.36900 126.95300 1.000 56.38259 115 LEU A C 1
ATOM 540 O O . LEU A 1 115 ? 152.03000 132.75200 126.36900 1.000 56.38259 115 LEU A O 1
ATOM 545 N N . ASP A 1 116 ? 153.82800 132.79000 127.74800 1.000 55.54843 116 ASP A N 1
ATOM 546 C CA . ASP A 1 116 ? 153.89900 131.37400 128.12500 1.000 55.54843 116 ASP A CA 1
ATOM 547 C C . ASP A 1 116 ? 152.55200 130.74200 128.46700 1.000 55.54843 116 ASP A C 1
ATOM 548 O O . ASP A 1 116 ? 151.67300 131.39500 129.03200 1.000 55.54843 116 ASP A O 1
ATOM 553 N N . SER A 1 117 ? 152.39200 129.46400 128.12800 1.000 54.21775 117 SER A N 1
ATOM 554 C CA . SER A 1 117 ? 151.09800 128.79500 128.18600 1.000 54.21775 117 SER A CA 1
ATOM 555 C C . SER A 1 117 ? 150.75000 128.24600 129.56000 1.000 54.21775 117 SER A C 1
ATOM 556 O O . SER A 1 117 ? 149.57500 128.26400 129.93900 1.000 54.21775 117 SER A O 1
ATOM 559 N N . HIS A 1 118 ? 151.72400 127.73400 130.30400 1.000 52.94889 118 HIS A N 1
ATOM 560 C CA . HIS A 1 118 ? 151.45500 127.17100 131.61900 1.000 52.94889 118 HIS A CA 1
ATOM 561 C C . HIS A 1 118 ? 151.61300 128.18000 132.74500 1.000 52.94889 118 HIS A C 1
ATOM 562 O O . HIS A 1 118 ? 151.20800 127.89300 133.87400 1.000 52.94889 118 HIS A O 1
ATOM 569 N N . SER A 1 119 ? 152.18900 129.34800 132.47000 1.000 49.78396 119 SER A N 1
ATOM 570 C CA . SER A 1 119 ? 152.37900 130.36800 133.48500 1.000 49.78396 119 SER A CA 1
ATOM 571 C C . SER A 1 119 ? 151.54800 131.61700 133.26400 1.000 49.78396 119 SER A C 1
ATOM 572 O O . SER A 1 119 ? 151.40500 132.40400 134.20200 1.000 49.78396 119 SER A O 1
ATOM 575 N N . TYR A 1 120 ? 151.01900 131.81300 132.05100 1.000 45.42185 120 TYR A N 1
ATOM 576 C CA . TYR A 1 120 ? 150.20500 132.96800 131.65400 1.000 45.42185 120 TYR A CA 1
ATOM 577 C C . TYR A 1 120 ? 150.93600 134.29000 131.86000 1.000 45.42185 120 TYR A C 1
ATOM 578 O O . TYR A 1 120 ? 150.31800 135.31900 132.13100 1.000 45.42185 120 TYR A O 1
ATOM 587 N N . LEU A 1 121 ? 152.25600 134.26900 131.71500 1.000 51.57151 121 LEU A N 1
ATOM 588 C CA . LEU A 1 121 ? 153.08800 135.45100 131.84400 1.000 51.57151 121 LEU A CA 1
ATOM 589 C C . LEU A 1 121 ? 154.06700 135.49900 130.68300 1.000 51.57151 121 LEU A C 1
ATOM 590 O O . LEU A 1 121 ? 154.37400 134.47600 130.06700 1.000 51.57151 121 LEU A O 1
ATOM 595 N N . LEU A 1 122 ? 154.55800 136.69800 130.39600 1.000 56.51074 122 LEU A N 1
ATOM 596 C CA . LEU A 1 122 ? 155.45600 136.89700 129.26700 1.000 56.51074 122 LEU A CA 1
ATOM 597 C C . LEU A 1 122 ? 156.84600 136.36400 129.58300 1.000 56.51074 122 LEU A C 1
ATOM 598 O O . LEU A 1 122 ? 157.34300 136.50600 130.70100 1.000 56.51074 122 LEU A O 1
ATOM 603 N N . VAL A 1 123 ? 157.47400 135.74700 128.59000 1.000 61.41165 123 VAL A N 1
ATOM 604 C CA . VAL A 1 123 ? 158.81700 135.19800 128.72100 1.000 61.41165 123 VAL A CA 1
ATOM 605 C C . VAL A 1 123 ? 159.77500 136.17200 128.05400 1.000 61.41165 123 VAL A C 1
ATOM 606 O O . VAL A 1 123 ? 159.69800 136.40200 126.84300 1.000 61.41165 123 VAL A O 1
ATOM 610 N N . ASP A 1 124 ? 160.67300 136.75900 128.83700 1.000 69.63495 124 ASP A N 1
ATOM 611 C CA . ASP A 1 124 ? 161.72200 137.62500 128.31000 1.000 69.63495 124 ASP A CA 1
ATOM 612 C C . ASP A 1 124 ? 163.04500 136.89800 128.50500 1.000 69.63495 124 ASP A C 1
ATOM 613 O O . ASP A 1 124 ? 163.77100 137.12200 129.47400 1.000 69.63495 124 ASP A O 1
ATOM 618 N N . SER A 1 125 ? 163.35700 136.02100 127.56900 1.000 69.49374 125 SER A N 1
ATOM 619 C CA . SER A 1 125 ? 164.60300 135.26000 127.59900 1.000 69.49374 125 SER A CA 1
ATOM 620 C C . SER A 1 125 ? 164.91900 134.88800 126.16500 1.000 69.49374 125 SER A C 1
ATOM 621 O O . SER A 1 125 ? 164.22100 134.05900 125.56200 1.000 69.49374 125 SER A O 1
ATOM 624 N N . PRO A 1 126 ? 165.98300 135.45700 125.58600 1.000 69.34798 126 PRO A N 1
ATOM 625 C CA . PRO A 1 126 ? 166.21200 135.31600 124.14100 1.000 69.34798 126 PRO A CA 1
ATOM 626 C C . PRO A 1 126 ? 166.65200 133.92900 123.69900 1.000 69.34798 126 PRO A C 1
ATOM 627 O O . PRO A 1 126 ? 166.74800 133.67000 122.49800 1.000 69.34798 126 PRO A O 1
ATOM 631 N N . LYS A 1 127 ? 166.91600 133.03000 124.64200 1.000 70.04525 127 LYS A N 1
ATOM 632 C CA . LYS A 1 127 ? 167.17300 131.64800 124.26700 1.000 70.04525 127 LYS A CA 1
ATOM 633 C C . LYS A 1 127 ? 165.89000 130.84400 124.12000 1.000 70.04525 127 LYS A C 1
ATOM 634 O O . LYS A 1 127 ? 165.71800 130.14700 123.11700 1.000 70.04525 127 LYS A O 1
ATOM 640 N N . LYS A 1 128 ? 164.97200 130.93900 125.08700 1.000 68.80409 128 LYS A N 1
ATOM 641 C CA . LYS A 1 128 ? 163.72600 130.18300 124.99300 1.000 68.80409 128 LYS A CA 1
ATOM 642 C C . LYS A 1 128 ? 162.78200 130.78100 123.95800 1.000 68.80409 128 LYS A C 1
ATOM 643 O O . LYS A 1 128 ? 161.88900 130.08700 123.45900 1.000 68.80409 128 LYS A O 1
ATOM 649 N N . ILE A 1 129 ? 162.95100 132.06800 123.64700 1.000 65.61660 129 ILE A N 1
ATOM 650 C CA . ILE A 1 129 ? 162.29100 132.65800 122.48400 1.000 65.61660 129 ILE A CA 1
ATOM 651 C C . ILE A 1 129 ? 162.76800 131.96400 121.21500 1.000 65.61660 129 ILE A C 1
ATOM 652 O O . ILE A 1 129 ? 161.97300 131.61000 120.33600 1.000 65.61660 129 ILE A O 1
ATOM 657 N N . ALA A 1 130 ? 164.07500 131.70800 121.13700 1.000 66.65569 130 ALA A N 1
ATOM 658 C CA . ALA A 1 130 ? 164.68100 131.21000 119.90900 1.000 66.65569 130 ALA A CA 1
ATOM 659 C C . ALA A 1 130 ? 164.33700 129.74800 119.66100 1.000 66.65569 130 ALA A C 1
ATOM 660 O O . ALA A 1 130 ? 164.06100 129.36000 118.52300 1.000 66.65569 130 ALA A O 1
ATOM 662 N N . ILE A 1 131 ? 164.34800 128.92000 120.70800 1.000 66.09212 131 ILE A N 1
ATOM 663 C CA . ILE A 1 131 ? 164.06700 127.49600 120.52100 1.000 66.09212 131 ILE A CA 1
ATOM 664 C C . ILE A 1 131 ? 162.59300 127.28400 120.19500 1.000 66.09212 131 ILE A C 1
ATOM 665 O O . ILE A 1 131 ? 162.22700 126.34300 119.47900 1.000 66.09212 131 ILE A O 1
ATOM 670 N N . ARG A 1 132 ? 161.72900 128.18000 120.67400 1.000 64.20916 132 ARG A N 1
ATOM 671 C CA . ARG A 1 132 ? 160.31000 128.07400 120.35500 1.000 64.20916 132 ARG A CA 1
ATOM 672 C C . ARG A 1 132 ? 160.04500 128.42500 118.89800 1.000 64.20916 132 ARG A C 1
ATOM 673 O O . ARG A 1 132 ? 159.29800 127.72600 118.20800 1.000 64.20916 132 ARG A O 1
ATOM 681 N N . TYR A 1 133 ? 160.65700 129.50300 118.40600 1.000 64.16043 133 TYR A N 1
ATOM 682 C CA . TYR A 1 133 ? 160.40100 129.92100 117.03300 1.000 64.16043 133 TYR A CA 1
ATOM 683 C C . TYR A 1 133 ? 161.06900 128.98400 116.03700 1.000 64.16043 133 TYR A C 1
ATOM 684 O O . TYR A 1 133 ? 160.57000 128.78500 114.92500 1.000 64.16043 133 TYR A O 1
ATOM 693 N N . LEU A 1 134 ? 162.19200 128.38200 116.42400 1.000 64.03837 134 LEU A N 1
ATOM 694 C CA . LEU A 1 134 ? 162.88100 127.46700 115.52500 1.000 64.03837 134 LEU A CA 1
ATOM 695 C C . LEU A 1 134 ? 162.22100 126.09700 115.46700 1.000 64.03837 134 LEU A C 1
ATOM 696 O O . LEU A 1 134 ? 162.54500 125.30700 114.57700 1.000 64.03837 134 LEU A O 1
ATOM 701 N N . SER A 1 135 ? 161.30400 125.79700 116.38400 1.000 64.65817 135 SER A N 1
ATOM 702 C CA . SER A 1 135 ? 160.65100 124.49600 116.40100 1.000 64.65817 135 SER A CA 1
ATOM 703 C C . SER A 1 135 ? 159.23700 124.51700 115.84000 1.000 64.65817 135 SER A C 1
ATOM 704 O O . SER A 1 135 ? 158.71800 123.45700 115.47400 1.000 64.65817 135 SER A O 1
ATOM 707 N N . THR A 1 136 ? 158.58900 125.68000 115.78300 1.000 65.19313 136 THR A N 1
ATOM 708 C CA . THR A 1 136 ? 157.22400 125.76400 115.27800 1.000 65.19313 136 THR A CA 1
ATOM 709 C C . THR A 1 136 ? 157.14500 126.31500 113.85700 1.000 65.19313 136 THR A C 1
ATOM 710 O O . THR A 1 136 ? 156.64000 125.63900 112.95900 1.000 65.19313 136 THR A O 1
ATOM 714 N N . TRP A 1 137 ? 157.63900 127.52800 113.62900 1.000 65.19707 137 TRP A N 1
ATOM 715 C CA . TRP A 1 137 ? 157.38500 128.22000 112.36900 1.000 65.19707 137 TRP A CA 1
ATOM 716 C C . TRP A 1 137 ? 158.65800 128.83800 111.80900 1.000 65.19707 137 TRP A C 1
ATOM 717 O O . TRP A 1 137 ? 158.68100 130.00200 111.41100 1.000 65.19707 137 TRP A O 1
ATOM 728 N N . PHE A 1 138 ? 159.74200 128.07100 111.76000 1.000 67.13994 138 PHE A N 1
ATOM 729 C CA . PHE A 1 138 ? 160.93600 128.51900 111.05600 1.000 67.13994 138 PHE A CA 1
ATOM 730 C C . PHE A 1 138 ? 161.17300 127.71600 109.78700 1.000 67.13994 138 PHE A C 1
ATOM 731 O O . PHE A 1 138 ? 161.40600 128.29500 108.72500 1.000 67.13994 138 PHE A O 1
ATOM 739 N N . ALA A 1 139 ? 161.10300 126.38700 109.86700 1.000 71.87293 139 ALA A N 1
ATOM 740 C CA . ALA A 1 139 ? 161.22900 125.55300 108.67900 1.000 71.87293 139 ALA A CA 1
ATOM 741 C C . ALA A 1 139 ? 160.01900 125.65500 107.76800 1.000 71.87293 139 ALA A C 1
ATOM 742 O O . ALA A 1 139 ? 160.07400 125.17600 106.63100 1.000 71.87293 139 ALA A O 1
ATOM 744 N N . PHE A 1 140 ? 158.93400 126.25400 108.24500 1.000 70.50838 140 PHE A N 1
ATOM 745 C CA . PHE A 1 140 ? 157.73400 126.53300 107.47800 1.000 70.50838 140 PHE A CA 1
ATOM 746 C C . PHE A 1 140 ? 157.73400 127.93500 106.89100 1.000 70.50838 140 PHE A C 1
ATOM 747 O O . PHE A 1 140 ? 157.24500 128.13900 105.78000 1.000 70.50838 140 PHE A O 1
ATOM 755 N N . ASP A 1 141 ? 158.28300 128.91200 107.61000 1.000 70.37897 141 ASP A N 1
ATOM 756 C CA . ASP A 1 141 ? 158.19600 130.30300 107.19100 1.000 70.37897 141 ASP A CA 1
ATOM 757 C C . ASP A 1 141 ? 159.43700 130.80000 106.46500 1.000 70.37897 141 ASP A C 1
ATOM 758 O O . ASP A 1 141 ? 159.45100 131.95700 106.03700 1.000 70.37897 141 ASP A O 1
ATOM 760 N N . VAL A 1 142 ? 160.47500 129.97900 106.32000 1.000 71.70636 142 VAL A N 1
ATOM 761 C CA . VAL A 1 142 ? 161.63100 130.38400 105.52900 1.000 71.70636 142 VAL A CA 1
ATOM 762 C C . VAL A 1 142 ? 161.49500 129.73000 104.16000 1.000 71.70636 142 VAL A C 1
ATOM 763 O O . VAL A 1 142 ? 162.16700 130.11800 103.20000 1.000 71.70636 142 VAL A O 1
ATOM 767 N N . CYS A 1 143 ? 160.60000 128.74600 104.05700 1.000 73.05752 143 CYS A N 1
ATOM 768 C CA . CYS A 1 143 ? 160.28000 128.15500 102.76600 1.000 73.05752 143 CYS A CA 1
ATOM 769 C C . CYS A 1 143 ? 159.26300 128.97700 101.98800 1.000 73.05752 143 CYS A C 1
ATOM 770 O O . CYS A 1 143 ? 158.95300 128.63000 100.84500 1.000 73.05752 143 CYS A O 1
ATOM 773 N N . SER A 1 144 ? 158.73400 130.04300 102.58400 1.000 69.69662 144 SER A N 1
ATOM 774 C CA . SER A 1 144 ? 157.81900 130.96100 101.92500 1.000 69.69662 144 SER A CA 1
ATOM 775 C C . SER A 1 144 ? 158.44700 132.32500 101.69600 1.000 69.69662 144 SER A C 1
ATOM 776 O O . SER A 1 144 ? 157.74300 133.27200 101.33500 1.000 69.69662 144 SER A O 1
ATOM 779 N N . THR A 1 145 ? 159.74800 132.45000 101.90600 1.000 71.66769 145 THR A N 1
ATOM 780 C CA . THR A 1 145 ? 160.43100 133.72900 101.83000 1.000 71.66769 145 THR A CA 1
ATOM 781 C C . THR A 1 145 ? 161.53900 133.75400 100.78900 1.000 71.66769 145 THR A C 1
ATOM 782 O O . THR A 1 145 ? 161.67500 134.75600 100.08000 1.000 71.66769 145 THR A O 1
ATOM 786 N N . ALA A 1 146 ? 162.29400 132.66900 100.64700 1.000 78.98938 146 ALA A N 1
ATOM 787 C CA . ALA A 1 146 ? 163.37500 132.58800 99.67300 1.000 78.98938 146 ALA A CA 1
ATOM 788 C C . ALA A 1 146 ? 162.81700 132.62000 98.25600 1.000 78.98938 146 ALA A C 1
ATOM 789 O O . ALA A 1 146 ? 161.95000 131.79900 97.92300 1.000 78.98938 146 ALA A O 1
ATOM 791 N N . PRO A 1 147 ? 163.25900 133.54800 97.40700 1.000 83.82055 147 PRO A N 1
ATOM 792 C CA . PRO A 1 147 ? 162.65800 133.67500 96.07400 1.000 83.82055 147 PRO A CA 1
ATOM 793 C C . PRO A 1 147 ? 163.15300 132.58100 95.14200 1.000 83.82055 147 PRO A C 1
ATOM 794 O O . PRO A 1 147 ? 164.35700 132.36500 94.99500 1.000 83.82055 147 PRO A O 1
ATOM 798 N N . PHE A 1 148 ? 162.20700 131.88200 94.52300 1.000 87.15700 148 PHE A N 1
ATOM 799 C CA . PHE A 1 148 ? 162.49900 130.87500 93.51500 1.000 87.15700 148 PHE A CA 1
ATOM 800 C C . PHE A 1 148 ? 162.28800 131.40400 92.10800 1.000 87.15700 148 PHE A C 1
ATOM 801 O O . PHE A 1 148 ? 163.13600 131.21000 91.23800 1.000 87.15700 148 PHE A O 1
ATOM 809 N N . GLN A 1 149 ? 161.16300 132.07800 91.86000 1.000 89.96387 149 GLN A N 1
ATOM 810 C CA . GLN A 1 149 ? 160.95000 132.66800 90.53800 1.000 89.96387 149 GLN A CA 1
ATOM 811 C C . GLN A 1 149 ? 161.80700 133.91300 90.29800 1.000 89.96387 149 GLN A C 1
ATOM 812 O O . GLN A 1 149 ? 162.43500 134.00100 89.23000 1.000 89.96387 149 GLN A O 1
ATOM 814 N N . PRO A 1 150 ? 161.88000 134.93100 91.22700 1.000 89.25404 150 PRO A N 1
ATOM 815 C CA . PRO A 1 150 ? 162.77400 136.06400 90.94000 1.000 89.25404 150 PRO A CA 1
ATOM 816 C C . PRO A 1 150 ? 164.25500 135.73400 90.99800 1.000 89.25404 150 PRO A C 1
ATOM 817 O O . PRO A 1 150 ? 164.99800 136.04300 90.06300 1.000 89.25404 150 PRO A O 1
ATOM 821 N N . LEU A 1 151 ? 164.69500 135.11000 92.09100 1.000 95.16218 151 LEU A N 1
ATOM 822 C CA . LEU A 1 151 ? 166.12800 135.01000 92.34700 1.000 95.16218 151 LEU A CA 1
ATOM 823 C C . LEU A 1 151 ? 166.78000 133.93500 91.49200 1.000 95.16218 151 LEU A C 1
ATOM 824 O O . LEU A 1 151 ? 167.90300 134.12000 91.01100 1.000 95.16218 151 LEU A O 1
ATOM 826 N N . SER A 1 152 ? 166.10000 132.80900 91.28300 1.000 97.89258 152 SER A N 1
ATOM 827 C CA . SER A 1 152 ? 166.69600 131.76800 90.45600 1.000 97.89258 152 SER A CA 1
ATOM 828 C C . SER A 1 152 ? 166.35300 131.91900 88.98200 1.000 97.89258 152 SER A C 1
ATOM 829 O O . SER A 1 152 ? 166.40700 130.93000 88.24500 1.000 97.89258 152 SER A O 1
ATOM 832 N N . LEU A 1 153 ? 165.98500 133.12400 88.54500 1.000 100.34454 153 LEU A N 1
ATOM 833 C CA . LEU A 1 153 ? 165.93400 133.45900 87.13000 1.000 100.34454 153 LEU A CA 1
ATOM 834 C C . LEU A 1 153 ? 167.31800 133.49000 86.50100 1.000 100.34454 153 LEU A C 1
ATOM 835 O O . LEU A 1 153 ? 167.44400 133.26000 85.29400 1.000 100.34454 153 LEU A O 1
ATOM 840 N N . LEU A 1 154 ? 168.35700 133.72900 87.29700 1.000 104.38801 154 LEU A N 1
ATOM 841 C CA . LEU A 1 154 ? 169.69800 133.98600 86.79800 1.000 104.38801 154 LEU A CA 1
ATOM 842 C C . LEU A 1 154 ? 170.49300 132.72800 86.47800 1.000 104.38801 154 LEU A C 1
ATOM 843 O O . LEU A 1 154 ? 171.59600 132.84500 85.93500 1.000 104.38801 154 LEU A O 1
ATOM 848 N N . PHE A 1 155 ? 169.98800 131.53500 86.79100 1.000 109.59553 155 PHE A N 1
ATOM 849 C CA . PHE A 1 155 ? 170.79000 130.34100 86.52700 1.000 109.59553 155 PHE A CA 1
ATOM 850 C C . PHE A 1 155 ? 170.72000 129.93200 85.05900 1.000 109.59553 155 PHE A C 1
ATOM 851 O O . PHE A 1 155 ? 171.70900 130.03200 84.32600 1.000 109.59553 155 PHE A O 1
ATOM 859 N N . ASN A 1 156 ? 169.55500 129.47000 84.61200 1.000 111.73067 156 ASN A N 1
ATOM 860 C CA . ASN A 1 156 ? 169.38300 129.09500 83.21200 1.000 111.73067 156 ASN A CA 1
ATOM 861 C C . ASN A 1 156 ? 168.04000 129.47800 82.61100 1.000 111.73067 156 ASN A C 1
ATOM 862 O O . ASN A 1 156 ? 167.95200 129.59000 81.38300 1.000 111.73067 156 ASN A O 1
ATOM 867 N N . TYR A 1 157 ? 167.00000 129.68900 83.40700 1.000 108.56379 157 TYR A N 1
ATOM 868 C CA . TYR A 1 157 ? 165.62700 129.61200 82.93700 1.000 108.56379 157 TYR A CA 1
ATOM 869 C C . TYR A 1 157 ? 165.07300 130.99000 82.59500 1.000 108.56379 157 TYR A C 1
ATOM 870 O O . TYR A 1 157 ? 165.70100 132.02300 82.83000 1.000 108.56379 157 TYR A O 1
ATOM 879 N N . ASN A 1 158 ? 163.86700 130.98400 82.02700 1.000 104.74901 158 ASN A N 1
ATOM 880 C CA . ASN A 1 158 ? 163.19600 132.19300 81.57200 1.000 104.74901 158 ASN A CA 1
ATOM 881 C C . ASN A 1 158 ? 162.07400 132.62700 82.50600 1.000 104.74901 158 ASN A C 1
ATOM 882 O O . ASN A 1 158 ? 161.19800 133.39600 82.09800 1.000 104.74901 158 ASN A O 1
ATOM 884 N N . GLY A 1 159 ? 162.08200 132.14900 83.74800 1.000 102.05906 159 GLY A N 1
ATOM 885 C CA . GLY A 1 159 ? 161.08400 132.56100 84.71400 1.000 102.05906 159 GLY A CA 1
ATOM 886 C C . GLY A 1 159 ? 159.74700 131.87400 84.58800 1.000 102.05906 159 GLY A C 1
ATOM 887 O O . GLY A 1 159 ? 158.76000 132.36200 85.14600 1.000 102.05906 159 GLY A O 1
ATOM 888 N N . SER A 1 160 ? 159.68100 130.75200 83.87400 1.000 94.82266 160 SER A N 1
ATOM 889 C CA . SER A 1 160 ? 158.43000 130.02200 83.71600 1.000 94.82266 160 SER A CA 1
ATOM 890 C C . SER A 1 160 ? 158.73900 128.57200 83.38800 1.000 94.82266 160 SER A C 1
ATOM 891 O O . SER A 1 160 ? 159.50800 128.29400 82.46200 1.000 94.82266 160 SER A O 1
ATOM 894 N N . GLU A 1 161 ? 158.13400 127.66400 84.14600 1.000 85.74168 161 GLU A N 1
ATOM 895 C CA . GLU A 1 161 ? 158.15300 126.22500 83.92900 1.000 85.74168 161 GLU A CA 1
ATOM 896 C C . GLU A 1 161 ? 157.05400 125.64900 84.80600 1.000 85.74168 161 GLU A C 1
ATOM 897 O O . GLU A 1 161 ? 156.52600 126.33800 85.68100 1.000 85.74168 161 GLU A O 1
ATOM 899 N N . LEU A 1 162 ? 156.70500 124.38600 84.55800 1.000 84.63775 162 LEU A N 1
ATOM 900 C CA . LEU A 1 162 ? 155.65600 123.75600 85.35400 1.000 84.63775 162 LEU A CA 1
ATOM 901 C C . LEU A 1 162 ? 156.13900 123.47400 86.77000 1.000 84.63775 162 LEU A C 1
ATOM 902 O O . LEU A 1 162 ? 155.55300 123.95100 87.74500 1.000 84.63775 162 LEU A O 1
ATOM 907 N N . GLY A 1 163 ? 157.23500 122.73100 86.90200 1.000 84.99063 163 GLY A N 1
ATOM 908 C CA . GLY A 1 163 ? 157.75100 122.38600 88.21300 1.000 84.99063 163 GLY A CA 1
ATOM 909 C C . GLY A 1 163 ? 158.66500 123.43300 88.82100 1.000 84.99063 163 GLY A C 1
ATOM 910 O O . GLY A 1 163 ? 159.50800 123.11300 89.66400 1.000 84.99063 163 GLY A O 1
ATOM 911 N N . PHE A 1 164 ? 158.50600 124.68800 88.40500 1.000 82.72787 164 PHE A N 1
ATOM 912 C CA . PHE A 1 164 ? 159.33400 125.77500 88.90400 1.000 82.72787 164 PHE A CA 1
ATOM 913 C C . PHE A 1 164 ? 158.46800 126.92600 89.38800 1.000 82.72787 164 PHE A C 1
ATOM 914 O O . PHE A 1 164 ? 158.88100 127.69100 90.26300 1.000 82.72787 164 PHE A O 1
ATOM 922 N N . ARG A 1 165 ? 157.27800 127.07400 88.81200 1.000 71.88120 165 ARG A N 1
ATOM 923 C CA . ARG A 1 165 ? 156.33800 128.06900 89.30700 1.000 71.88120 165 ARG A CA 1
ATOM 924 C C . ARG A 1 165 ? 155.30300 127.46200 90.24600 1.000 71.88120 165 ARG A C 1
ATOM 925 O O . ARG A 1 165 ? 154.57500 128.20200 90.91400 1.000 71.88120 165 ARG A O 1
ATOM 933 N N . ILE A 1 166 ? 155.22800 126.13000 90.31500 1.000 72.15461 166 ILE A N 1
ATOM 934 C CA . ILE A 1 166 ? 154.52800 125.46800 91.41000 1.000 72.15461 166 ILE A CA 1
ATOM 935 C C . ILE A 1 166 ? 155.26200 125.68500 92.72900 1.000 72.15461 166 ILE A C 1
ATOM 936 O O . ILE A 1 166 ? 154.62600 125.80700 93.78000 1.000 72.15461 166 ILE A O 1
ATOM 941 N N . LEU A 1 167 ? 156.58900 125.82900 92.69400 1.000 73.06383 167 LEU A N 1
ATOM 942 C CA . LEU A 1 167 ? 157.32900 126.19200 93.90100 1.000 73.06383 167 LEU A CA 1
ATOM 943 C C . LEU A 1 167 ? 157.03300 127.61500 94.36400 1.000 73.06383 167 LEU A C 1
ATOM 944 O O . LEU A 1 167 ? 157.34300 127.95700 95.50800 1.000 73.06383 167 LEU A O 1
ATOM 949 N N . SER A 1 168 ? 156.44000 128.44900 93.51100 1.000 67.76805 168 SER A N 1
ATOM 950 C CA . SER A 1 168 ? 155.94300 129.74400 93.94900 1.000 67.76805 168 SER A CA 1
ATOM 951 C C . SER A 1 168 ? 154.55100 129.67300 94.55900 1.000 67.76805 168 SER A C 1
ATOM 952 O O . SER A 1 168 ? 153.99700 130.72400 94.88900 1.000 67.76805 168 SER A O 1
ATOM 955 N N . MET A 1 169 ? 153.96400 128.48300 94.70000 1.000 64.51027 169 MET A N 1
ATOM 956 C CA . MET A 1 169 ? 152.73100 128.33600 95.46200 1.000 64.51027 169 MET A CA 1
ATOM 957 C C . MET A 1 169 ? 152.97800 128.24000 96.95500 1.000 64.51027 169 MET A C 1
ATOM 958 O O . MET A 1 169 ? 152.01600 128.18100 97.72400 1.000 64.51027 169 MET A O 1
ATOM 963 N N . LEU A 1 170 ? 154.23900 128.22100 97.38400 1.000 64.22283 170 LEU A N 1
ATOM 964 C CA . LEU A 1 170 ? 154.55200 128.27100 98.80300 1.000 64.22283 170 LEU A CA 1
ATOM 965 C C . LEU A 1 170 ? 154.35600 129.65700 99.39100 1.000 64.22283 170 LEU A C 1
ATOM 966 O O . LEU A 1 170 ? 154.45400 129.81000 100.60800 1.000 64.22283 170 LEU A O 1
ATOM 971 N N . ARG A 1 171 ? 154.06700 130.66300 98.56700 1.000 60.44326 171 ARG A N 1
ATOM 972 C CA . ARG A 1 171 ? 153.59500 131.94700 99.05800 1.000 60.44326 171 ARG A CA 1
ATOM 973 C C . ARG A 1 171 ? 152.13100 131.91600 99.47600 1.000 60.44326 171 ARG A C 1
ATOM 974 O O . ARG A 1 171 ? 151.59700 132.95600 99.86500 1.000 60.44326 171 ARG A O 1
ATOM 982 N N . LEU A 1 172 ? 151.46300 130.76900 99.37500 1.000 57.20108 172 LEU A N 1
ATOM 983 C CA . LEU A 1 172 ? 150.19100 130.54300 100.03900 1.000 57.20108 172 LEU A CA 1
ATOM 984 C C . LEU A 1 172 ? 150.36700 130.00500 101.44600 1.000 57.20108 172 LEU A C 1
ATOM 985 O O . LEU A 1 172 ? 149.38500 129.91800 102.18500 1.000 57.20108 172 LEU A O 1
ATOM 990 N N . TRP A 1 173 ? 151.58600 129.63700 101.83100 1.000 60.95749 173 TRP A N 1
ATOM 991 C CA . TRP A 1 173 ? 151.83500 129.16100 103.18200 1.000 60.95749 173 TRP A CA 1
ATOM 992 C C . TRP A 1 173 ? 151.93400 130.28500 104.19500 1.000 60.95749 173 TRP A C 1
ATOM 993 O O . TRP A 1 173 ? 151.97000 130.01100 105.39500 1.000 60.95749 173 TRP A O 1
ATOM 1004 N N . ARG A 1 174 ? 151.97500 131.53800 103.75700 1.000 56.57617 174 ARG A N 1
ATOM 1005 C CA . ARG A 1 174 ? 151.93100 132.65900 104.67700 1.000 56.57617 174 ARG A CA 1
ATOM 1006 C C . ARG A 1 174 ? 150.50900 133.06700 105.01800 1.000 56.57617 174 ARG A C 1
ATOM 1007 O O . ARG A 1 174 ? 150.30000 134.15000 105.56700 1.000 56.57617 174 ARG A O 1
ATOM 1015 N N . LEU A 1 175 ? 149.52900 132.21800 104.71300 1.000 49.92898 175 LEU A N 1
ATOM 1016 C CA . LEU A 1 175 ? 148.14300 132.44900 105.08600 1.000 49.92898 175 LEU A CA 1
ATOM 1017 C C . LEU A 1 175 ? 147.87600 132.18100 106.55500 1.000 49.92898 175 LEU A C 1
ATOM 1018 O O . LEU A 1 175 ? 146.77500 132.47400 107.02600 1.000 49.92898 175 LEU A O 1
ATOM 1023 N N . ARG A 1 176 ? 148.84400 131.63200 107.28900 1.000 50.84916 176 ARG A N 1
ATOM 1024 C CA . ARG A 1 176 ? 148.62900 131.34800 108.69900 1.000 50.84916 176 ARG A CA 1
ATOM 1025 C C . ARG A 1 176 ? 148.60100 132.61100 109.54500 1.000 50.84916 176 ARG A C 1
ATOM 1026 O O . ARG A 1 176 ? 148.13500 132.56200 110.68400 1.000 50.84916 176 ARG A O 1
ATOM 1034 N N . ARG A 1 177 ? 149.09200 133.73500 109.02600 1.000 47.59863 177 ARG A N 1
ATOM 1035 C CA . ARG A 1 177 ? 148.95900 134.99400 109.74300 1.000 47.59863 177 ARG A CA 1
ATOM 1036 C C . ARG A 1 177 ? 147.53300 135.51100 109.72500 1.000 47.59863 177 ARG A C 1
ATOM 1037 O O . ARG A 1 177 ? 147.15500 136.27800 110.61200 1.000 47.59863 177 ARG A O 1
ATOM 1045 N N . VAL A 1 178 ? 146.74600 135.12200 108.72900 1.000 40.99679 178 VAL A N 1
ATOM 1046 C CA . VAL A 1 178 ? 145.34000 135.49300 108.67500 1.000 40.99679 178 VAL A CA 1
ATOM 1047 C C . VAL A 1 178 ? 144.49100 134.50600 109.45800 1.000 40.99679 178 VAL A C 1
ATOM 1048 O O . VAL A 1 178 ? 143.56400 134.90100 110.16800 1.000 40.99679 178 VAL A O 1
ATOM 1052 N N . SER A 1 179 ? 144.83400 133.22100 109.39700 1.000 39.53912 179 SER A N 1
ATOM 1053 C CA . SER A 1 179 ? 144.05500 132.21800 110.10900 1.000 39.53912 179 SER A CA 1
ATOM 1054 C C . SER A 1 179 ? 144.26300 132.29500 111.61300 1.000 39.53912 179 SER A C 1
ATOM 1055 O O . SER A 1 179 ? 143.35600 131.95300 112.37700 1.000 39.53912 179 SER A O 1
ATOM 1058 N N . SER A 1 180 ? 145.43500 132.73700 112.06000 1.000 38.67195 180 SER A N 1
ATOM 1059 C CA . SER A 1 180 ? 145.67700 132.94600 113.48000 1.000 38.67195 180 SER A CA 1
ATOM 1060 C C . SER A 1 180 ? 145.29600 134.34200 113.93900 1.000 38.67195 180 SER A C 1
ATOM 1061 O O . SER A 1 180 ? 145.57400 134.69700 115.08500 1.000 38.67195 180 SER A O 1
ATOM 1064 N N . LEU A 1 181 ? 144.69800 135.14800 113.06900 1.000 36.50602 181 LEU A N 1
ATOM 1065 C CA . LEU A 1 181 ? 144.08400 136.39700 113.48800 1.000 36.50602 181 LEU A CA 1
ATOM 1066 C C . LEU A 1 181 ? 142.58900 136.23100 113.69600 1.000 36.50602 181 LEU A C 1
ATOM 1067 O O . LEU A 1 181 ? 142.00200 136.91700 114.53300 1.000 36.50602 181 LEU A O 1
ATOM 1072 N N . PHE A 1 182 ? 141.95800 135.32200 112.95600 1.000 35.03656 182 PHE A N 1
ATOM 1073 C CA . PHE A 1 182 ? 140.55300 135.03100 113.20500 1.000 35.03656 182 PHE A CA 1
ATOM 1074 C C . PHE A 1 182 ? 140.37900 134.25500 114.49900 1.000 35.03656 182 PHE A C 1
ATOM 1075 O O . PHE A 1 182 ? 139.32600 134.32900 115.13800 1.000 35.03656 182 PHE A O 1
ATOM 1083 N N . ALA A 1 183 ? 141.39700 133.49300 114.89800 1.000 34.95559 183 ALA A N 1
ATOM 1084 C CA . ALA A 1 183 ? 141.33400 132.79600 116.17500 1.000 34.95559 183 ALA A CA 1
ATOM 1085 C C . ALA A 1 183 ? 141.55300 133.74900 117.33400 1.000 34.95559 183 ALA A C 1
ATOM 1086 O O . ALA A 1 183 ? 141.06200 133.50400 118.43900 1.000 34.95559 183 ALA A O 1
ATOM 1088 N N . ARG A 1 184 ? 142.28900 134.83100 117.11000 1.000 35.87932 184 ARG A N 1
ATOM 1089 C CA . ARG A 1 184 ? 142.53800 135.78800 118.17800 1.000 35.87932 184 ARG A CA 1
ATOM 1090 C C . ARG A 1 184 ? 141.36900 136.74600 118.35000 1.000 35.87932 184 ARG A C 1
ATOM 1091 O O . ARG A 1 184 ? 141.00600 137.08700 119.47900 1.000 35.87932 184 ARG A O 1
ATOM 1099 N N . LEU A 1 185 ? 140.74800 137.17000 117.25000 1.000 33.48416 185 LEU A N 1
ATOM 1100 C CA . LEU A 1 185 ? 139.64600 138.12000 117.33700 1.000 33.48416 185 LEU A CA 1
ATOM 1101 C C . LEU A 1 185 ? 138.35900 137.49100 117.84500 1.000 33.48416 185 LEU A C 1
ATOM 1102 O O . LEU A 1 185 ? 137.43500 138.22200 118.20500 1.000 33.48416 185 LEU A O 1
ATOM 1107 N N . GLU A 1 186 ? 138.26500 136.16200 117.86700 1.000 33.97617 186 GLU A N 1
ATOM 1108 C CA . GLU A 1 186 ? 137.05100 135.52500 118.36300 1.000 33.97617 186 GLU A CA 1
ATOM 1109 C C . GLU A 1 186 ? 136.96700 135.58400 119.87700 1.000 33.97617 186 GLU A C 1
ATOM 1110 O O . GLU A 1 186 ? 135.86600 135.61700 120.43300 1.000 33.97617 186 GLU A O 1
ATOM 1116 N N . LYS A 1 187 ? 138.10600 135.59500 120.55500 1.000 33.95752 187 LYS A N 1
ATOM 1117 C CA . LYS A 1 187 ? 138.15600 135.67100 122.00400 1.000 33.95752 187 LYS A CA 1
ATOM 1118 C C . LYS A 1 187 ? 138.37700 137.08600 122.51200 1.000 33.95752 187 LYS A C 1
ATOM 1119 O O . LYS A 1 187 ? 138.41300 137.29400 123.72500 1.000 33.95752 187 LYS A O 1
ATOM 1125 N N . ASP A 1 188 ? 138.52500 138.05900 121.62000 1.000 36.68284 188 ASP A N 1
ATOM 1126 C CA . ASP A 1 188 ? 138.61800 139.45700 122.01400 1.000 36.68284 188 ASP A CA 1
ATOM 1127 C C . ASP A 1 188 ? 137.21500 139.98500 122.26700 1.000 36.68284 188 ASP A C 1
ATOM 1128 O O . ASP A 1 188 ? 136.37900 139.98700 121.36000 1.000 36.68284 188 ASP A O 1
ATOM 1133 N N . ILE A 1 189 ? 136.95200 140.44200 123.49200 1.000 35.58502 189 ILE A N 1
ATOM 1134 C CA . ILE A 1 189 ? 135.58600 140.78000 123.87300 1.000 35.58502 189 ILE A CA 1
ATOM 1135 C C . ILE A 1 189 ? 135.12900 142.11400 123.31000 1.000 35.58502 189 ILE A C 1
ATOM 1136 O O . ILE A 1 189 ? 133.93700 142.42700 123.38000 1.000 35.58502 189 ILE A O 1
ATOM 1141 N N . ARG A 1 190 ? 136.02900 142.91800 122.75900 1.000 39.22139 190 ARG A N 1
ATOM 1142 C CA . ARG A 1 190 ? 135.62200 144.17300 122.14700 1.000 39.22139 190 ARG A CA 1
ATOM 1143 C C . ARG A 1 190 ? 135.31000 144.02900 120.66700 1.000 39.22139 190 ARG A C 1
ATOM 1144 O O . ARG A 1 190 ? 135.03100 145.03300 120.00900 1.000 39.22139 190 ARG A O 1
ATOM 1152 N N . PHE A 1 191 ? 135.34900 142.81400 120.13400 1.000 36.38704 191 PHE A N 1
ATOM 1153 C CA . PHE A 1 191 ? 134.91600 142.52100 118.77900 1.000 36.38704 191 PHE A CA 1
ATOM 1154 C C . PHE A 1 191 ? 133.70500 141.60200 118.82000 1.000 36.38704 191 PHE A C 1
ATOM 1155 O O . PHE A 1 191 ? 133.55300 140.79500 119.73900 1.000 36.38704 191 PHE A O 1
ATOM 1163 N N . ASN A 1 192 ? 132.84300 141.72800 117.81900 1.000 33.69667 192 ASN A N 1
ATOM 1164 C CA . ASN A 1 192 ? 131.65100 140.90100 117.76600 1.000 33.69667 192 ASN A CA 1
ATOM 1165 C C . ASN A 1 192 ? 132.00900 139.47000 117.39000 1.000 33.69667 192 ASN A C 1
ATOM 1166 O O . ASN A 1 192 ? 133.10300 139.18000 116.91100 1.000 33.69667 192 ASN A O 1
ATOM 1171 N N . TYR A 1 193 ? 131.07300 138.56400 117.63200 1.000 31.43541 193 TYR A N 1
ATOM 1172 C CA . TYR A 1 193 ? 131.24300 137.15800 117.30300 1.000 31.43541 193 TYR A CA 1
ATOM 1173 C C . TYR A 1 193 ? 130.40700 136.72400 116.11600 1.000 31.43541 193 TYR A C 1
ATOM 1174 O O . TYR A 1 193 ? 130.79000 135.80200 115.40500 1.000 31.43541 193 TYR A O 1
ATOM 1183 N N . PHE A 1 194 ? 129.26700 137.36300 115.88000 1.000 35.77125 194 PHE A N 1
ATOM 1184 C CA . PHE A 1 194 ? 128.49700 137.04100 114.69200 1.000 35.77125 194 PHE A CA 1
ATOM 1185 C C . PHE A 1 194 ? 129.06900 137.67200 113.44000 1.000 35.77125 194 PHE A C 1
ATOM 1186 O O . PHE A 1 194 ? 128.74800 137.21400 112.34600 1.000 35.77125 194 PHE A O 1
ATOM 1194 N N . TRP A 1 195 ? 129.88300 138.71400 113.55800 1.000 36.31700 195 TRP A N 1
ATOM 1195 C CA . TRP A 1 195 ? 130.46400 139.34100 112.38500 1.000 36.31700 195 TRP A CA 1
ATOM 1196 C C . TRP A 1 195 ? 131.95900 139.11700 112.28000 1.000 36.31700 195 TRP A C 1
ATOM 1197 O O . TRP A 1 195 ? 132.61600 139.79000 111.48600 1.000 36.31700 195 TRP A O 1
ATOM 1208 N N . ILE A 1 196 ? 132.50400 138.20500 113.07300 1.000 32.35610 196 ILE A N 1
ATOM 1209 C CA . ILE A 1 196 ? 133.81600 137.62700 112.82400 1.000 32.35610 196 ILE A CA 1
ATOM 1210 C C . ILE A 1 196 ? 133.68300 136.21900 112.26600 1.000 32.35610 196 ILE A C 1
ATOM 1211 O O . ILE A 1 196 ? 134.41000 135.83300 111.35000 1.000 32.35610 196 ILE A O 1
ATOM 1216 N N . ARG A 1 197 ? 132.70700 135.46100 112.76600 1.000 31.73840 197 ARG A N 1
ATOM 1217 C CA . ARG A 1 197 ? 132.45800 134.12100 112.25800 1.000 31.73840 197 ARG A CA 1
ATOM 1218 C C . ARG A 1 197 ? 131.90600 134.11700 110.84200 1.000 31.73840 197 ARG A C 1
ATOM 1219 O O . ARG A 1 197 ? 132.14000 133.15100 110.11800 1.000 31.73840 197 ARG A O 1
ATOM 1227 N N . CYS A 1 198 ? 131.18400 135.15700 110.42500 1.000 33.59020 198 CYS A N 1
ATOM 1228 C CA . CYS A 1 198 ? 130.75500 135.23000 109.03300 1.000 33.59020 198 CYS A CA 1
ATOM 1229 C C . CYS A 1 198 ? 131.82600 135.79600 108.11300 1.000 33.59020 198 CYS A C 1
ATOM 1230 O O . CYS A 1 198 ? 131.85600 135.45200 106.93000 1.000 33.59020 198 CYS A O 1
ATOM 1233 N N . THR A 1 199 ? 132.70500 136.65900 108.61800 1.000 32.38755 199 THR A N 1
ATOM 1234 C CA . THR A 1 199 ? 133.86100 137.09000 107.84200 1.000 32.38755 199 THR A CA 1
ATOM 1235 C C . THR A 1 199 ? 134.83700 135.94900 107.58900 1.000 32.38755 199 THR A C 1
ATOM 1236 O O . THR A 1 199 ? 135.46200 135.90600 106.52600 1.000 32.38755 199 THR A O 1
ATOM 1240 N N . LYS A 1 200 ? 134.94700 135.00100 108.51400 1.000 32.24256 200 LYS A N 1
ATOM 1241 C CA . LYS A 1 200 ? 135.73200 133.80200 108.26400 1.000 32.24256 200 LYS A CA 1
ATOM 1242 C C . LYS A 1 200 ? 135.02700 132.87300 107.28800 1.000 32.24256 200 LYS A C 1
ATOM 1243 O O . LYS A 1 200 ? 135.68100 132.13200 106.55400 1.000 32.24256 200 LYS A O 1
ATOM 1249 N N . LEU A 1 201 ? 133.69600 132.89100 107.26400 1.000 30.32457 201 LEU A N 1
ATOM 1250 C CA . LEU A 1 201 ? 132.97400 132.02500 106.34200 1.000 30.32457 201 LEU A CA 1
ATOM 1251 C C . LEU A 1 201 ? 132.92200 132.61300 104.94500 1.000 30.32457 201 LEU A C 1
ATOM 1252 O O . LEU A 1 201 ? 132.72500 131.87800 103.97800 1.000 30.32457 201 LEU A O 1
ATOM 1257 N N . ILE A 1 202 ? 133.06500 133.92700 104.81900 1.000 29.45419 202 ILE A N 1
ATOM 1258 C CA . ILE A 1 202 ? 133.05500 134.54500 103.50000 1.000 29.45419 202 ILE A CA 1
ATOM 1259 C C . ILE A 1 202 ? 134.43300 134.45200 102.86100 1.000 29.45419 202 ILE A C 1
ATOM 1260 O O . ILE A 1 202 ? 134.55800 134.13900 101.67300 1.000 29.45419 202 ILE A O 1
ATOM 1265 N N . SER A 1 203 ? 135.48700 134.65100 103.65100 1.000 31.28331 203 SER A N 1
ATOM 1266 C CA . SER A 1 203 ? 136.83900 134.68000 103.10700 1.000 31.28331 203 SER A CA 1
ATOM 1267 C C . SER A 1 203 ? 137.30700 133.29900 102.67400 1.000 31.28331 203 SER A C 1
ATOM 1268 O O . SER A 1 203 ? 138.21600 133.17700 101.85000 1.000 31.28331 203 SER A O 1
ATOM 1271 N N . VAL A 1 204 ? 136.70300 132.24500 103.21500 1.000 29.90730 204 VAL A N 1
ATOM 1272 C CA . VAL A 1 204 ? 137.06900 130.89200 102.81000 1.000 29.90730 204 VAL A CA 1
ATOM 1273 C C . VAL A 1 204 ? 136.47500 130.57300 101.44300 1.000 29.90730 204 VAL A C 1
ATOM 1274 O O . VAL A 1 204 ? 137.14100 129.99500 100.57700 1.000 29.90730 204 VAL A O 1
ATOM 1278 N N . THR A 1 205 ? 135.23100 130.99100 101.20500 1.000 29.10128 205 THR A N 1
ATOM 1279 C CA . THR A 1 205 ? 134.59000 130.68000 99.93300 1.000 29.10128 205 THR A CA 1
ATOM 1280 C C . THR A 1 205 ? 135.06700 131.60600 98.82300 1.000 29.10128 205 THR A C 1
ATOM 1281 O O . THR A 1 205 ? 135.12200 131.20400 97.65800 1.000 29.10128 205 THR A O 1
ATOM 1285 N N . LEU A 1 206 ? 135.40400 132.85500 99.15700 1.000 30.46789 206 LEU A N 1
ATOM 1286 C CA . LEU A 1 206 ? 135.98600 133.75600 98.16500 1.000 30.46789 206 LEU A CA 1
ATOM 1287 C C . LEU A 1 206 ? 137.35500 133.27500 97.72100 1.000 30.46789 206 LEU A C 1
ATOM 1288 O O . LEU A 1 206 ? 137.77800 133.53300 96.59300 1.000 30.46789 206 LEU A O 1
ATOM 1293 N N . PHE A 1 207 ? 138.07100 132.58500 98.59800 1.000 32.07114 207 PHE A N 1
ATOM 1294 C CA . PHE A 1 207 ? 139.33800 132.00900 98.18700 1.000 32.07114 207 PHE A CA 1
ATOM 1295 C C . PHE A 1 207 ? 139.13100 130.69900 97.44600 1.000 32.07114 207 PHE A C 1
ATOM 1296 O O . PHE A 1 207 ? 139.96300 130.31200 96.62800 1.000 32.07114 207 PHE A O 1
ATOM 1304 N N . ALA A 1 208 ? 138.03200 129.99700 97.71200 1.000 30.72110 208 ALA A N 1
ATOM 1305 C CA . ALA A 1 208 ? 137.79200 128.73400 97.02300 1.000 30.72110 208 ALA A CA 1
ATOM 1306 C C . ALA A 1 208 ? 137.26500 128.97200 95.61600 1.000 30.72110 208 ALA A C 1
ATOM 1307 O O . ALA A 1 208 ? 137.46400 128.15000 94.72000 1.000 30.72110 208 ALA A O 1
ATOM 1309 N N . ILE A 1 209 ? 136.57000 130.08700 95.41100 1.000 30.62811 209 ILE A N 1
ATOM 1310 C CA . ILE A 1 209 ? 136.12300 130.46400 94.07400 1.000 30.62811 209 ILE A CA 1
ATOM 1311 C C . ILE A 1 209 ? 137.30900 130.92200 93.23800 1.000 30.62811 209 ILE A C 1
ATOM 1312 O O . ILE A 1 209 ? 137.46200 130.53700 92.07400 1.000 30.62811 209 ILE A O 1
ATOM 1317 N N . HIS A 1 210 ? 138.18200 131.72800 93.83800 1.000 34.54526 210 HIS A N 1
ATOM 1318 C CA . HIS A 1 210 ? 139.31700 132.28900 93.11800 1.000 34.54526 210 HIS A CA 1
ATOM 1319 C C . HIS A 1 210 ? 140.35000 131.22200 92.78700 1.000 34.54526 210 HIS A C 1
ATOM 1320 O O . HIS A 1 210 ? 140.79900 131.11400 91.64400 1.000 34.54526 210 HIS A O 1
ATOM 1327 N N . CYS A 1 211 ? 140.72500 130.40700 93.77000 1.000 36.42721 211 CYS A N 1
ATOM 1328 C CA . CYS A 1 211 ? 141.79600 129.44100 93.56600 1.000 36.42721 211 CYS A CA 1
ATOM 1329 C C . CYS A 1 211 ? 141.35200 128.24600 92.73400 1.000 36.42721 211 CYS A C 1
ATOM 1330 O O . CYS A 1 211 ? 142.20000 127.47100 92.29200 1.000 36.42721 211 CYS A O 1
ATOM 1333 N N . ALA A 1 212 ? 140.06000 128.08400 92.47700 1.000 32.91692 212 ALA A N 1
ATOM 1334 C CA . ALA A 1 212 ? 139.60000 127.03700 91.58500 1.000 32.91692 212 ALA A CA 1
ATOM 1335 C C . ALA A 1 212 ? 139.04200 127.56300 90.27600 1.000 32.91692 212 ALA A C 1
ATOM 1336 O O . ALA A 1 212 ? 138.68800 126.76200 89.41000 1.000 32.91692 212 ALA A O 1
ATOM 1338 N N . GLY A 1 213 ? 138.92900 128.87500 90.12100 1.000 35.93401 213 GLY A N 1
ATOM 1339 C CA . GLY A 1 213 ? 138.70000 129.47000 88.82400 1.000 35.93401 213 GLY A CA 1
ATOM 1340 C C . GLY A 1 213 ? 139.95900 129.80600 88.08900 1.000 35.93401 213 GLY A C 1
ATOM 1341 O O . GLY A 1 213 ? 139.92400 130.08000 86.89200 1.000 35.93401 213 GLY A O 1
ATOM 1342 N N . CYS A 1 214 ? 141.08500 129.79800 88.79200 1.000 39.38781 214 CYS A N 1
ATOM 1343 C CA . CYS A 1 214 ? 142.38700 129.95800 88.17500 1.000 39.38781 214 CYS A CA 1
ATOM 1344 C C . CYS A 1 214 ? 143.10400 128.63600 87.97700 1.000 39.38781 214 CYS A C 1
ATOM 1345 O O . CYS A 1 214 ? 144.06900 128.58300 87.21500 1.000 39.38781 214 CYS A O 1
ATOM 1348 N N . PHE A 1 215 ? 142.66700 127.57500 88.64100 1.000 39.79132 215 PHE A N 1
ATOM 1349 C CA . PHE A 1 215 ? 143.24100 126.26100 88.40300 1.000 39.79132 215 PHE A CA 1
ATOM 1350 C C . PHE A 1 215 ? 142.49500 125.49600 87.32700 1.000 39.79132 215 PHE A C 1
ATOM 1351 O O . PHE A 1 215 ? 142.95300 124.42600 86.92500 1.000 39.79132 215 PHE A O 1
ATOM 1359 N N . ASN A 1 216 ? 141.35400 126.00400 86.87400 1.000 39.96060 216 ASN A N 1
ATOM 1360 C CA . ASN A 1 216 ? 140.62000 125.42700 85.76000 1.000 39.96060 216 ASN A CA 1
ATOM 1361 C C . ASN A 1 216 ? 140.77200 126.24300 84.49400 1.000 39.96060 216 ASN A C 1
ATOM 1362 O O . ASN A 1 216 ? 140.23000 125.86500 83.45500 1.000 39.96060 216 ASN A O 1
ATOM 1367 N N . TYR A 1 217 ? 141.47600 127.36400 84.55900 1.000 43.39270 217 TYR A N 1
ATOM 1368 C CA . TYR A 1 217 ? 141.93300 128.03400 83.35600 1.000 43.39270 217 TYR A CA 1
ATOM 1369 C C . TYR A 1 217 ? 143.28000 127.51800 82.89700 1.000 43.39270 217 TYR A C 1
ATOM 1370 O O . TYR A 1 217 ? 143.57700 127.57900 81.70500 1.000 43.39270 217 TYR A O 1
ATOM 1379 N N . LEU A 1 218 ? 144.09300 127.00400 83.81700 1.000 44.40839 218 LEU A N 1
ATOM 1380 C CA . LEU A 1 218 ? 145.36500 126.40900 83.43900 1.000 44.40839 218 LEU A CA 1
ATOM 1381 C C . LEU A 1 218 ? 145.17000 125.08600 82.71300 1.000 44.40839 218 LEU A C 1
ATOM 1382 O O . LEU A 1 218 ? 146.00000 124.71200 81.88100 1.000 44.40839 218 LEU A O 1
ATOM 1387 N N . ILE A 1 219 ? 144.09500 124.36000 83.01900 1.000 43.09673 219 ILE A N 1
ATOM 1388 C CA . ILE A 1 219 ? 143.81500 123.12300 82.30000 1.000 43.09673 219 ILE A CA 1
ATOM 1389 C C . ILE A 1 219 ? 143.36200 123.42600 80.87900 1.000 43.09673 219 ILE A C 1
ATOM 1390 O O . ILE A 1 219 ? 143.65900 122.66800 79.95000 1.000 43.09673 219 ILE A O 1
ATOM 1395 N N . ALA A 1 220 ? 142.66300 124.53800 80.67600 1.000 45.59016 220 ALA A N 1
ATOM 1396 C CA . ALA A 1 220 ? 142.21300 124.91100 79.34300 1.000 45.59016 220 ALA A CA 1
ATOM 1397 C C . ALA A 1 220 ? 143.29500 125.61300 78.53900 1.000 45.59016 220 ALA A C 1
ATOM 1398 O O . ALA A 1 220 ? 143.40300 125.39700 77.33000 1.000 45.59016 220 ALA A O 1
ATOM 1400 N N . ASP A 1 221 ? 144.10200 126.45400 79.18400 1.000 50.08875 221 ASP A N 1
ATOM 1401 C CA . ASP A 1 221 ? 145.12100 127.20300 78.46100 1.000 50.08875 221 ASP A CA 1
ATOM 1402 C C . ASP A 1 221 ? 146.31300 126.34500 78.07300 1.000 50.08875 221 ASP A C 1
ATOM 1403 O O . ASP A 1 221 ? 147.01800 126.68500 77.12000 1.000 50.08875 221 ASP A O 1
ATOM 1408 N N . ARG A 1 222 ? 146.55700 125.25100 78.78200 1.000 50.79569 222 ARG A N 1
ATOM 1409 C CA . ARG A 1 222 ? 147.71200 124.39800 78.53900 1.000 50.79569 222 ARG A CA 1
ATOM 1410 C C . ARG A 1 222 ? 147.29400 123.04200 77.99000 1.000 50.79569 222 ARG A C 1
ATOM 1411 O O . ARG A 1 222 ? 147.82400 122.00500 78.38500 1.000 50.79569 222 ARG A O 1
ATOM 1419 N N . TYR A 1 223 ? 146.32600 123.03500 77.08100 1.000 53.65893 223 TYR A N 1
ATOM 1420 C CA . TYR A 1 223 ? 145.87400 121.79900 76.47200 1.000 53.65893 223 TYR A CA 1
ATOM 1421 C C . TYR A 1 223 ? 146.42300 121.72500 75.05800 1.000 53.65893 223 TYR A C 1
ATOM 1422 O O . TYR A 1 223 ? 146.16400 122.64100 74.26200 1.000 53.65893 223 TYR A O 1
ATOM 1431 N N . PRO A 1 224 ? 147.19100 120.68300 74.70900 1.000 59.05274 224 PRO A N 1
ATOM 1432 C CA . PRO A 1 224 ? 147.90300 120.69600 73.41800 1.000 59.05274 224 PRO A CA 1
ATOM 1433 C C . PRO A 1 224 ? 146.99100 120.51800 72.22400 1.000 59.05274 224 PRO A C 1
ATOM 1434 O O . PRO A 1 224 ? 147.32500 120.95400 71.11700 1.000 59.05274 224 PRO A O 1
ATOM 1438 N N . ASN A 1 225 ? 145.84500 119.89500 72.42400 1.000 59.75992 225 ASN A N 1
ATOM 1439 C CA . ASN A 1 225 ? 144.84500 119.72900 71.38400 1.000 59.75992 225 ASN A CA 1
ATOM 1440 C C . ASN A 1 225 ? 144.13500 121.06600 71.17400 1.000 59.75992 225 ASN A C 1
ATOM 1441 O O . ASN A 1 225 ? 144.31900 121.98800 71.98000 1.000 59.75992 225 ASN A O 1
ATOM 1443 N N . PRO A 1 226 ? 143.31200 121.23300 70.11600 1.000 61.01816 226 PRO A N 1
ATOM 1444 C CA . PRO A 1 226 ? 142.57700 122.49800 69.96400 1.000 61.01816 226 PRO A CA 1
ATOM 1445 C C . PRO A 1 226 ? 141.46900 122.69700 70.98400 1.000 61.01816 226 PRO A C 1
ATOM 1446 O O . PRO A 1 226 ? 141.36900 121.96700 71.97400 1.000 61.01816 226 PRO A O 1
ATOM 1450 N N . ARG A 1 227 ? 140.62800 123.70300 70.75100 1.000 57.81745 227 ARG A N 1
ATOM 1451 C CA . ARG A 1 227 ? 139.61700 124.10700 71.71700 1.000 57.81745 227 ARG A CA 1
ATOM 1452 C C . ARG A 1 227 ? 138.50900 123.06900 71.85200 1.000 57.81745 227 ARG A C 1
ATOM 1453 O O . ARG A 1 227 ? 137.39200 123.25800 71.36200 1.000 57.81745 227 ARG A O 1
ATOM 1455 N N . LYS A 1 228 ? 138.84000 121.96100 72.50800 1.000 51.34491 228 LYS A N 1
ATOM 1456 C CA . LYS A 1 228 ? 137.89500 120.97500 73.01000 1.000 51.34491 228 LYS A CA 1
ATOM 1457 C C . LYS A 1 228 ? 137.95700 120.95900 74.53000 1.000 51.34491 228 LYS A C 1
ATOM 1458 O O . LYS A 1 228 ? 138.03000 119.90700 75.16000 1.000 51.34491 228 LYS A O 1
ATOM 1460 N N . THR A 1 229 ? 137.99100 122.14500 75.11700 1.000 47.61406 229 THR A N 1
ATOM 1461 C CA . THR A 1 229 ? 138.01700 122.36100 76.55100 1.000 47.61406 229 THR A CA 1
ATOM 1462 C C . THR A 1 229 ? 136.66700 122.91200 77.00000 1.000 47.61406 229 THR A C 1
ATOM 1463 O O . THR A 1 229 ? 135.72100 123.00300 76.21800 1.000 47.61406 229 THR A O 1
ATOM 1467 N N . TRP A 1 230 ? 136.58300 123.28300 78.27800 1.000 41.66470 230 TRP A N 1
ATOM 1468 C CA . TRP A 1 230 ? 135.31100 123.73700 78.82800 1.000 41.66470 230 TRP A CA 1
ATOM 1469 C C . TRP A 1 230 ? 134.92600 125.11000 78.29500 1.000 41.66470 230 TRP A C 1
ATOM 1470 O O . TRP A 1 230 ? 133.74000 125.39300 78.10300 1.000 41.66470 230 TRP A O 1
ATOM 1481 N N . ILE A 1 231 ? 135.90900 125.96700 78.03400 1.000 46.07882 231 ILE A N 1
ATOM 1482 C CA . ILE A 1 231 ? 135.64400 127.32800 77.58600 1.000 46.07882 231 ILE A CA 1
ATOM 1483 C C . ILE A 1 231 ? 135.75700 127.35800 76.06900 1.000 46.07882 231 ILE A C 1
ATOM 1484 O O . ILE A 1 231 ? 135.09300 128.15500 75.39700 1.000 46.07882 231 ILE A O 1
ATOM 1489 N N . GLY A 1 232 ? 136.54800 126.44300 75.50900 1.000 49.58339 232 GLY A N 1
ATOM 1490 C CA . GLY A 1 232 ? 136.73900 126.41200 74.07300 1.000 49.58339 232 GLY A CA 1
ATOM 1491 C C . GLY A 1 232 ? 135.54800 125.89500 73.30000 1.000 49.58339 232 GLY A C 1
ATOM 1492 O O . GLY A 1 232 ? 135.44900 126.14800 72.09700 1.000 49.58339 232 GLY A O 1
ATOM 1493 N N . ALA A 1 233 ? 134.64200 125.18200 73.95700 1.000 51.89742 233 ALA A N 1
ATOM 1494 C CA . ALA A 1 233 ? 133.47800 124.64000 73.27700 1.000 51.89742 233 ALA A CA 1
ATOM 1495 C C . ALA A 1 233 ? 132.41200 125.68600 72.99500 1.000 51.89742 233 ALA A C 1
ATOM 1496 O O . ALA A 1 233 ? 131.51000 125.42300 72.19600 1.000 51.89742 233 ALA A O 1
ATOM 1498 N N . VAL A 1 234 ? 132.48300 126.85500 73.62600 1.000 52.51381 234 VAL A N 1
ATOM 1499 C CA . VAL A 1 234 ? 131.50200 127.90900 73.39800 1.000 52.51381 234 VAL A CA 1
ATOM 1500 C C . VAL A 1 234 ? 132.18800 129.16800 72.87000 1.000 52.51381 234 VAL A C 1
ATOM 1501 O O . VAL A 1 234 ? 131.69400 129.80500 71.93400 1.000 52.51381 234 VAL A O 1
ATOM 1505 N N . TYR A 1 235 ? 133.35100 129.51400 73.42200 1.000 54.27063 235 TYR A N 1
ATOM 1506 C CA . TYR A 1 235 ? 134.18900 130.59400 72.90500 1.000 54.27063 235 TYR A CA 1
ATOM 1507 C C . TYR A 1 235 ? 135.40800 129.92700 72.28800 1.000 54.27063 235 TYR A C 1
ATOM 1508 O O . TYR A 1 235 ? 136.33500 129.53500 73.01000 1.000 54.27063 235 TYR A O 1
ATOM 1517 N N . PRO A 1 236 ? 135.44600 129.76700 70.96300 1.000 54.23136 236 PRO A N 1
ATOM 1518 C CA . PRO A 1 236 ? 136.44900 128.87700 70.36100 1.000 54.23136 236 PRO A CA 1
ATOM 1519 C C . PRO A 1 236 ? 137.86600 129.41100 70.39000 1.000 54.23136 236 PRO A C 1
ATOM 1520 O O . PRO A 1 236 ? 138.81200 128.61600 70.35600 1.000 54.23136 236 PRO A O 1
ATOM 1524 N N . ASN A 1 237 ? 138.05700 130.72600 70.44600 1.000 57.91599 237 ASN A N 1
ATOM 1525 C CA . ASN A 1 237 ? 139.40500 131.28200 70.45200 1.000 57.91599 237 ASN A CA 1
ATOM 1526 C C . ASN A 1 237 ? 139.91100 131.58200 71.86100 1.000 57.91599 237 ASN A C 1
ATOM 1527 O O . ASN A 1 237 ? 140.92000 131.01100 72.28600 1.000 57.91599 237 ASN A O 1
ATOM 1532 N N . PHE A 1 238 ? 139.26100 132.51700 72.56600 1.000 55.73591 238 PHE A N 1
ATOM 1533 C CA . PHE A 1 238 ? 139.44800 132.91900 73.96800 1.000 55.73591 238 PHE A CA 1
ATOM 1534 C C . PHE A 1 238 ? 140.88800 133.22600 74.39100 1.000 55.73591 238 PHE A C 1
ATOM 1535 O O . PHE A 1 238 ? 141.14800 133.41900 75.58100 1.000 55.73591 238 PHE A O 1
ATOM 1543 N N . LYS A 1 239 ? 141.81000 133.35400 73.44400 1.000 61.73368 239 LYS A N 1
ATOM 1544 C CA . LYS A 1 239 ? 143.22700 133.52300 73.72400 1.000 61.73368 239 LYS A CA 1
ATOM 1545 C C . LYS A 1 239 ? 143.76300 134.64400 72.85300 1.000 61.73368 239 LYS A C 1
ATOM 1546 O O . LYS A 1 239 ? 143.42500 134.72900 71.66700 1.000 61.73368 239 LYS A O 1
ATOM 1552 N N . GLU A 1 240 ? 144.57400 135.51400 73.46900 1.000 68.29781 240 GLU A N 1
ATOM 1553 C CA . GLU A 1 240 ? 145.05600 136.77500 72.88200 1.000 68.29781 240 GLU A CA 1
ATOM 1554 C C . GLU A 1 240 ? 143.89600 137.65700 72.42200 1.000 68.29781 240 GLU A C 1
ATOM 1555 O O . GLU A 1 240 ? 144.02800 138.44900 71.48500 1.000 68.29781 240 GLU A O 1
ATOM 1557 N N . ALA A 1 241 ? 142.76400 137.53300 73.10900 1.000 66.25082 241 ALA A N 1
ATOM 1558 C CA . ALA A 1 241 ? 141.53200 138.21400 72.76700 1.000 66.25082 241 ALA A CA 1
ATOM 1559 C C . ALA A 1 241 ? 140.62100 138.15500 73.98400 1.000 66.25082 241 ALA A C 1
ATOM 1560 O O . ALA A 1 241 ? 141.00900 137.65500 75.04400 1.000 66.25082 241 ALA A O 1
ATOM 1562 N N . SER A 1 242 ? 139.39400 138.64900 73.80700 1.000 66.36498 242 SER A N 1
ATOM 1563 C CA . SER A 1 242 ? 138.29400 138.58400 74.78100 1.000 66.36498 242 SER A CA 1
ATOM 1564 C C . SER A 1 242 ? 138.65100 139.19400 76.13700 1.000 66.36498 242 SER A C 1
ATOM 1565 O O . SER A 1 242 ? 138.11500 138.76900 77.16300 1.000 66.36498 242 SER A O 1
ATOM 1568 N N . LEU A 1 243 ? 139.54100 140.19600 76.13200 1.000 61.95192 243 LEU A N 1
ATOM 1569 C CA . LEU A 1 243 ? 139.77500 141.11300 77.25500 1.000 61.95192 243 LEU A CA 1
ATOM 1570 C C . LEU A 1 243 ? 140.25000 140.36900 78.50900 1.000 61.95192 243 LEU A C 1
ATOM 1571 O O . LEU A 1 243 ? 139.49700 140.14600 79.45700 1.000 61.95192 243 LEU A O 1
ATOM 1576 N N . TRP A 1 244 ? 141.50200 139.90700 78.45000 1.000 63.28198 244 TRP A N 1
ATOM 1577 C CA . TRP A 1 244 ? 142.18500 139.13900 79.49700 1.000 63.28198 244 TRP A CA 1
ATOM 1578 C C . TRP A 1 244 ? 142.07200 139.65900 80.93000 1.000 63.28198 244 TRP A C 1
ATOM 1579 O O . TRP A 1 244 ? 142.21700 138.88500 81.87800 1.000 63.28198 244 TRP A O 1
ATOM 1590 N N . ASN A 1 245 ? 141.82100 140.95400 81.11200 1.000 60.83082 245 ASN A N 1
ATOM 1591 C CA . ASN A 1 245 ? 141.62800 141.49000 82.45400 1.000 60.83082 245 ASN A CA 1
ATOM 1592 C C . ASN A 1 245 ? 140.19900 141.21500 82.91500 1.000 60.83082 245 ASN A C 1
ATOM 1593 O O . ASN A 1 245 ? 139.85900 141.45300 84.07700 1.000 60.83082 245 ASN A O 1
ATOM 1598 N N . ARG A 1 246 ? 139.35400 140.70400 82.02500 1.000 51.13969 246 ARG A N 1
ATOM 1599 C CA . ARG A 1 246 ? 138.02000 140.25300 82.40200 1.000 51.13969 246 ARG A CA 1
ATOM 1600 C C . ARG A 1 246 ? 138.00100 138.73600 82.27400 1.000 51.13969 246 ARG A C 1
ATOM 1601 O O . ARG A 1 246 ? 137.65000 138.17600 81.23300 1.000 51.13969 246 ARG A O 1
ATOM 1609 N N . TYR A 1 247 ? 138.39000 138.08000 83.36900 1.000 42.94903 247 TYR A N 1
ATOM 1610 C CA . TYR A 1 247 ? 138.36600 136.63500 83.55200 1.000 42.94903 247 TYR A CA 1
ATOM 1611 C C . TYR A 1 247 ? 137.09300 136.17000 84.24100 1.000 42.94903 247 TYR A C 1
ATOM 1612 O O . TYR A 1 247 ? 137.09500 135.12400 84.89600 1.000 42.94903 247 TYR A O 1
ATOM 1621 N N . VAL A 1 248 ? 136.00000 136.91600 84.06500 1.000 37.95344 248 VAL A N 1
ATOM 1622 C CA . VAL A 1 248 ? 134.71800 136.64800 84.70600 1.000 37.95344 248 VAL A CA 1
ATOM 1623 C C . VAL A 1 248 ? 134.14600 135.30800 84.27600 1.000 37.95344 248 VAL A C 1
ATOM 1624 O O . VAL A 1 248 ? 133.37300 134.69000 85.01300 1.000 37.95344 248 VAL A O 1
ATOM 1628 N N . THR A 1 249 ? 134.52000 134.83400 83.08700 1.000 37.08307 249 THR A N 1
ATOM 1629 C CA . THR A 1 249 ? 134.06900 133.53300 82.60800 1.000 37.08307 249 THR A CA 1
ATOM 1630 C C . THR A 1 249 ? 134.61700 132.40500 83.47300 1.000 37.08307 249 THR A C 1
ATOM 1631 O O . THR A 1 249 ? 133.92400 131.41400 83.72300 1.000 37.08307 249 THR A O 1
ATOM 1635 N N . ALA A 1 250 ? 135.84500 132.55300 83.97000 1.000 34.62828 250 ALA A N 1
ATOM 1636 C CA . ALA A 1 250 ? 136.43800 131.50200 84.78700 1.000 34.62828 250 ALA A CA 1
ATOM 1637 C C . ALA A 1 250 ? 135.87300 131.49800 86.19800 1.000 34.62828 250 ALA A C 1
ATOM 1638 O O . ALA A 1 250 ? 135.83500 130.44700 86.84000 1.000 34.62828 250 ALA A O 1
ATOM 1640 N N . LEU A 1 251 ? 135.44300 132.65300 86.70100 1.000 32.28623 251 LEU A N 1
ATOM 1641 C CA . LEU A 1 251 ? 134.73800 132.69500 87.97600 1.000 32.28623 251 LEU A CA 1
ATOM 1642 C C . LEU A 1 251 ? 133.27600 132.30900 87.84100 1.000 32.28623 251 LEU A C 1
ATOM 1643 O O . LEU A 1 251 ? 132.69200 131.78900 88.79300 1.000 32.28623 251 LEU A O 1
ATOM 1648 N N . TYR A 1 252 ? 132.66600 132.55900 86.68300 1.000 32.94042 252 TYR A N 1
ATOM 1649 C CA . TYR A 1 252 ? 131.28300 132.14700 86.47800 1.000 32.94042 252 TYR A CA 1
ATOM 1650 C C . TYR A 1 252 ? 131.16900 130.63400 86.42800 1.000 32.94042 252 TYR A C 1
ATOM 1651 O O . TYR A 1 252 ? 130.15000 130.07000 86.83400 1.000 32.94042 252 TYR A O 1
ATOM 1660 N N . TRP A 1 253 ? 132.20600 129.95600 85.94000 1.000 32.32512 253 TRP A N 1
ATOM 1661 C CA . TRP A 1 253 ? 132.20700 128.50200 85.99800 1.000 32.32512 253 TRP A CA 1
ATOM 1662 C C . TRP A 1 253 ? 132.35800 128.00900 87.42900 1.000 32.32512 253 TRP A C 1
ATOM 1663 O O . TRP A 1 253 ? 131.71200 127.03500 87.81700 1.000 32.32512 253 TRP A O 1
ATOM 1674 N N . SER A 1 254 ? 133.20200 128.66000 88.23000 1.000 29.17085 254 SER A N 1
ATOM 1675 C CA . SER A 1 254 ? 133.49700 128.14400 89.56300 1.000 29.17085 254 SER A CA 1
ATOM 1676 C C . SER A 1 254 ? 132.34600 128.37400 90.52600 1.000 29.17085 254 SER A C 1
ATOM 1677 O O . SER A 1 254 ? 132.07400 127.53400 91.38400 1.000 29.17085 254 SER A O 1
ATOM 1680 N N . ILE A 1 255 ? 131.65700 129.50900 90.40800 1.000 28.40537 255 ILE A N 1
ATOM 1681 C CA . ILE A 1 255 ? 130.50500 129.75400 91.26300 1.000 28.40537 255 ILE A CA 1
ATOM 1682 C C . ILE A 1 255 ? 129.32600 128.86600 90.87000 1.000 28.40537 255 ILE A C 1
ATOM 1683 O O . ILE A 1 255 ? 128.46700 128.57900 91.70400 1.000 28.40537 255 ILE A O 1
ATOM 1688 N N . THR A 1 256 ? 129.29000 128.36200 89.63800 1.000 29.87905 256 THR A N 1
ATOM 1689 C CA . THR A 1 256 ? 128.17200 127.53300 89.20500 1.000 29.87905 256 THR A CA 1
ATOM 1690 C C . THR A 1 256 ? 128.26300 126.11400 89.74600 1.000 29.87905 256 THR A C 1
ATOM 1691 O O . THR A 1 256 ? 127.23200 125.47800 89.98200 1.000 29.87905 256 THR A O 1
ATOM 1695 N N . THR A 1 257 ? 129.46700 125.60200 89.97500 1.000 28.93191 257 THR A N 1
ATOM 1696 C CA . THR A 1 257 ? 129.61200 124.26600 90.52900 1.000 28.93191 257 THR A CA 1
ATOM 1697 C C . THR A 1 257 ? 129.80300 124.25600 92.03600 1.000 28.93191 257 THR A C 1
ATOM 1698 O O . THR A 1 257 ? 129.46500 123.25700 92.67500 1.000 28.93191 257 THR A O 1
ATOM 1702 N N . LEU A 1 258 ? 130.34200 125.32900 92.61400 1.000 28.50932 258 LEU A N 1
ATOM 1703 C CA . LEU A 1 258 ? 130.52100 125.38800 94.05900 1.000 28.50932 258 LEU A CA 1
ATOM 1704 C C . LEU A 1 258 ? 129.19100 125.55800 94.77300 1.000 28.50932 258 LEU A C 1
ATOM 1705 O O . LEU A 1 258 ? 128.99000 124.99800 95.85400 1.000 28.50932 258 LEU A O 1
ATOM 1710 N N . THR A 1 259 ? 128.27500 126.32200 94.18800 1.000 27.07613 259 THR A N 1
ATOM 1711 C CA . THR A 1 259 ? 126.92200 126.40100 94.71100 1.000 27.07613 259 THR A CA 1
ATOM 1712 C C . THR A 1 259 ? 126.04700 125.27100 94.22700 1.000 27.07613 259 THR A C 1
ATOM 1713 O O . THR A 1 259 ? 124.87800 125.22800 94.61500 1.000 27.07613 259 THR A O 1
ATOM 1717 N N . THR A 1 260 ? 126.59900 124.37200 93.40700 1.000 27.28607 260 THR A N 1
ATOM 1718 C CA . THR A 1 260 ? 125.91300 123.22300 92.80700 1.000 27.28607 260 THR A CA 1
ATOM 1719 C C . THR A 1 260 ? 124.66400 123.63600 92.04400 1.000 27.28607 260 THR A C 1
ATOM 1720 O O . THR A 1 260 ? 123.64300 122.94900 92.09100 1.000 27.28607 260 THR A O 1
ATOM 1724 N N . THR A 1 261 ? 124.72100 124.76300 91.33700 1.000 27.18240 261 THR A N 1
ATOM 1725 C CA . THR A 1 261 ? 123.60400 125.09300 90.46000 1.000 27.18240 261 THR A CA 1
ATOM 1726 C C . THR A 1 261 ? 123.68800 124.24400 89.20200 1.000 27.18240 261 THR A C 1
ATOM 1727 O O . THR A 1 261 ? 122.87200 123.34400 88.98800 1.000 27.18240 261 THR A O 1
ATOM 1731 N N . GLY A 1 262 ? 124.68400 124.50800 88.36800 1.000 30.71371 262 GLY A N 1
ATOM 1732 C CA . GLY A 1 262 ? 125.01100 123.61500 87.28400 1.000 30.71371 262 GLY A CA 1
ATOM 1733 C C . GLY A 1 262 ? 124.14600 123.95300 86.09700 1.000 30.71371 262 GLY A C 1
ATOM 1734 O O . GLY A 1 262 ? 122.98900 123.53100 86.05300 1.000 30.71371 262 GLY A O 1
ATOM 1735 N N . TYR A 1 263 ? 124.67200 124.67200 85.11700 1.000 34.66415 263 TYR A N 1
ATOM 1736 C CA . TYR A 1 263 ? 123.85100 124.94400 83.94800 1.000 34.66415 263 TYR A CA 1
ATOM 1737 C C . TYR A 1 263 ? 124.15400 123.98300 82.81600 1.000 34.66415 263 TYR A C 1
ATOM 1738 O O . TYR A 1 263 ? 123.25500 123.61900 82.05500 1.000 34.66415 263 TYR A O 1
ATOM 1747 N N . GLY A 1 264 ? 125.40300 123.56300 82.69300 1.000 38.08091 264 GLY A N 1
ATOM 1748 C CA . GLY A 1 264 ? 125.79500 122.65400 81.64600 1.000 38.08091 264 GLY A CA 1
ATOM 1749 C C . GLY A 1 264 ? 126.28200 123.32500 80.39000 1.000 38.08091 264 GLY A C 1
ATOM 1750 O O . GLY A 1 264 ? 126.60600 122.62600 79.42500 1.000 38.08091 264 GLY A O 1
ATOM 1751 N N . ASP A 1 265 ? 126.32500 124.65600 80.36300 1.000 39.41884 265 ASP A N 1
ATOM 1752 C CA . ASP A 1 265 ? 126.91300 125.35100 79.22700 1.000 39.41884 265 ASP A CA 1
ATOM 1753 C C . ASP A 1 265 ? 128.43500 125.29800 79.28000 1.000 39.41884 265 ASP A C 1
ATOM 1754 O O . ASP A 1 265 ? 129.09900 125.19700 78.24300 1.000 39.41884 265 ASP A O 1
ATOM 1759 N N . PHE A 1 266 ? 129.00500 125.34800 80.48100 1.000 38.84172 266 PHE A N 1
ATOM 1760 C CA . PHE A 1 266 ? 130.41600 125.05200 80.70100 1.000 38.84172 266 PHE A CA 1
ATOM 1761 C C . PHE A 1 266 ? 130.50500 123.73700 81.46500 1.000 38.84172 266 PHE A C 1
ATOM 1762 O O . PHE A 1 266 ? 130.12500 123.67200 82.63600 1.000 38.84172 266 PHE A O 1
ATOM 1770 N N . HIS A 1 267 ? 131.00700 122.69300 80.81400 1.000 40.00564 267 HIS A N 1
ATOM 1771 C CA . HIS A 1 267 ? 131.23600 121.42300 81.48400 1.000 40.00564 267 HIS A CA 1
ATOM 1772 C C . HIS A 1 267 ? 132.53100 120.82000 80.96300 1.000 40.00564 267 HIS A C 1
ATOM 1773 O O . HIS A 1 267 ? 133.15100 121.34000 80.03500 1.000 40.00564 267 HIS A O 1
ATOM 1780 N N . ALA A 1 268 ? 132.94000 119.70900 81.56600 1.000 40.50238 268 ALA A N 1
ATOM 1781 C CA . ALA A 1 268 ? 134.19200 119.06600 81.20300 1.000 40.50238 268 ALA A CA 1
ATOM 1782 C C . ALA A 1 268 ? 134.06300 118.32300 79.88100 1.000 40.50238 268 ALA A C 1
ATOM 1783 O O . ALA A 1 268 ? 133.07000 117.63600 79.63100 1.000 40.50238 268 ALA A O 1
ATOM 1785 N N . GLU A 1 269 ? 135.08100 118.45700 79.03900 1.000 44.29702 269 GLU A N 1
ATOM 1786 C CA . GLU A 1 269 ? 135.09500 117.83800 77.72100 1.000 44.29702 269 GLU A CA 1
ATOM 1787 C C . GLU A 1 269 ? 136.18400 116.78900 77.57700 1.000 44.29702 269 GLU A C 1
ATOM 1788 O O . GLU A 1 269 ? 135.90600 115.66900 77.14100 1.000 44.29702 269 GLU A O 1
ATOM 1794 N N . ASN A 1 270 ? 137.40000 117.11900 77.92500 1.000 44.93679 270 ASN A N 1
ATOM 1795 C CA . ASN A 1 270 ? 138.55600 116.24200 77.88900 1.000 44.93679 270 ASN A CA 1
ATOM 1796 C C . ASN A 1 270 ? 138.72600 115.52300 79.22300 1.000 44.93679 270 ASN A C 1
ATOM 1797 O O . ASN A 1 270 ? 138.21400 115.97700 80.24600 1.000 44.93679 270 ASN A O 1
ATOM 1802 N N . PRO A 1 271 ? 139.42600 114.38300 79.25700 1.000 42.79326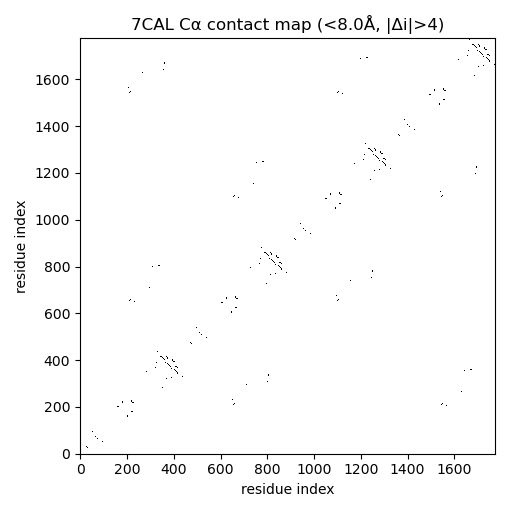 271 PRO A N 1
ATOM 1803 C CA . PRO A 1 271 ? 139.60400 113.66900 80.53200 1.000 42.79326 271 PRO A CA 1
ATOM 1804 C C . PRO A 1 271 ? 140.57700 114.31600 81.50800 1.000 42.79326 271 PRO A C 1
ATOM 1805 O O . PRO A 1 271 ? 140.80900 113.74400 82.57700 1.000 42.79326 271 PRO A O 1
ATOM 1809 N N . ARG A 1 272 ? 141.17500 115.46100 81.18800 1.000 45.56946 272 ARG A N 1
ATOM 1810 C CA . ARG A 1 272 ? 141.89700 116.23100 82.19100 1.000 45.56946 272 ARG A CA 1
ATOM 1811 C C . ARG A 1 272 ? 140.95000 117.04300 83.05800 1.000 45.56946 272 ARG A C 1
ATOM 1812 O O . ARG A 1 272 ? 141.19000 117.20300 84.25600 1.000 45.56946 272 ARG A O 1
ATOM 1820 N N . GLU A 1 273 ? 139.87600 117.56700 82.47100 1.000 41.17479 273 GLU A N 1
ATOM 1821 C CA . GLU A 1 273 ? 138.91700 118.33400 83.24900 1.000 41.17479 273 GLU A CA 1
ATOM 1822 C C . GLU A 1 273 ? 137.92200 117.43400 83.95900 1.000 41.17479 273 GLU A C 1
ATOM 1823 O O . GLU A 1 273 ? 137.24700 117.87700 84.89000 1.000 41.17479 273 GLU A O 1
ATOM 1829 N N . MET A 1 274 ? 137.79800 116.18200 83.53100 1.000 37.85973 274 MET A N 1
ATOM 1830 C CA . MET A 1 274 ? 136.96000 115.25500 84.27500 1.000 37.85973 274 MET A CA 1
ATOM 1831 C C . MET A 1 274 ? 137.63400 114.83600 85.57200 1.000 37.85973 274 MET A C 1
ATOM 1832 O O . MET A 1 274 ? 136.95700 114.53400 86.55600 1.000 37.85973 274 MET A O 1
ATOM 1837 N N . LEU A 1 275 ? 138.96600 114.80200 85.59500 1.000 39.20174 275 LEU A N 1
ATOM 1838 C CA . LEU A 1 275 ? 139.66500 114.54600 86.84900 1.000 39.20174 275 LEU A CA 1
ATOM 1839 C C . LEU A 1 275 ? 139.59000 115.74500 87.77600 1.000 39.20174 275 LEU A C 1
ATOM 1840 O O . LEU A 1 275 ? 139.46200 115.58900 88.99400 1.000 39.20174 275 LEU A O 1
ATOM 1845 N N . PHE A 1 276 ? 139.69600 116.95200 87.22500 1.000 38.29507 276 PHE A N 1
ATOM 1846 C CA . PHE A 1 276 ? 139.68600 118.12600 88.08500 1.000 38.29507 276 PHE A CA 1
ATOM 1847 C C . PHE A 1 276 ? 138.29400 118.39000 88.63200 1.000 38.29507 276 PHE A C 1
ATOM 1848 O O . PHE A 1 276 ? 138.14900 118.87100 89.75800 1.000 38.29507 276 PHE A O 1
ATOM 1856 N N . ASP A 1 277 ? 137.25700 118.07400 87.85800 1.000 37.71802 277 ASP A N 1
ATOM 1857 C CA . ASP A 1 277 ? 135.90400 118.27800 88.35300 1.000 37.71802 277 ASP A CA 1
ATOM 1858 C C . ASP A 1 277 ? 135.52600 117.24700 89.39900 1.000 37.71802 277 ASP A C 1
ATOM 1859 O O . ASP A 1 277 ? 134.65600 117.51100 90.22600 1.000 37.71802 277 ASP A O 1
ATOM 1864 N N . ILE A 1 278 ? 136.15500 116.07500 89.38800 1.000 35.66949 278 ILE A N 1
ATOM 1865 C CA . ILE A 1 278 ? 135.89000 115.09900 90.43700 1.000 35.66949 278 ILE A CA 1
ATOM 1866 C C . ILE A 1 278 ? 136.53500 115.54800 91.74100 1.000 35.66949 278 ILE A C 1
ATOM 1867 O O . ILE A 1 278 ? 135.90900 115.52100 92.80500 1.000 35.66949 278 ILE A O 1
ATOM 1872 N N . PHE A 1 279 ? 137.77800 116.01800 91.67200 1.000 37.40777 279 PHE A N 1
ATOM 1873 C CA . PHE A 1 279 ? 138.45100 116.49100 92.87400 1.000 37.40777 279 PHE A CA 1
ATOM 1874 C C . PHE A 1 279 ? 137.91500 117.82800 93.35800 1.000 37.40777 279 PHE A C 1
ATOM 1875 O O . PHE A 1 279 ? 138.14400 118.18400 94.51400 1.000 37.40777 279 PHE A O 1
ATOM 1883 N N . PHE A 1 280 ? 137.21600 118.57800 92.51000 1.000 33.03961 280 PHE A N 1
ATOM 1884 C CA . PHE A 1 280 ? 136.59900 119.82100 92.94700 1.000 33.03961 280 PHE A CA 1
ATOM 1885 C C . PHE A 1 280 ? 135.19200 119.60200 93.48100 1.000 33.03961 280 PHE A C 1
ATOM 1886 O O . PHE A 1 280 ? 134.80400 120.23500 94.46500 1.000 33.03961 280 PHE A O 1
ATOM 1894 N N . MET A 1 281 ? 134.41500 118.71300 92.86800 1.000 32.82751 281 MET A N 1
ATOM 1895 C CA . MET A 1 281 ? 133.07000 118.46800 93.36500 1.000 32.82751 281 MET A CA 1
ATOM 1896 C C . MET A 1 281 ? 133.04500 117.57400 94.59400 1.000 32.82751 281 MET A C 1
ATOM 1897 O O . MET A 1 281 ? 131.98300 117.42400 95.20000 1.000 32.82751 281 MET A O 1
ATOM 1902 N N . MET A 1 282 ? 134.16900 116.97200 94.97400 1.000 36.42966 282 MET A N 1
ATOM 1903 C CA . MET A 1 282 ? 134.26000 116.37300 96.29700 1.000 36.42966 282 MET A CA 1
ATOM 1904 C C . MET A 1 282 ? 134.65900 117.39300 97.34500 1.000 36.42966 282 MET A C 1
ATOM 1905 O O . MET A 1 282 ? 134.34200 117.21900 98.52300 1.000 36.42966 282 MET A O 1
ATOM 1910 N N . PHE A 1 283 ? 135.35200 118.45300 96.94000 1.000 32.56509 283 PHE A N 1
ATOM 1911 C CA . PHE A 1 283 ? 135.64000 119.54600 97.85500 1.000 32.56509 283 PHE A CA 1
ATOM 1912 C C . PHE A 1 283 ? 134.38700 120.35200 98.16000 1.000 32.56509 283 PHE A C 1
ATOM 1913 O O . PHE A 1 283 ? 134.22800 120.85300 99.27500 1.000 32.56509 283 PHE A O 1
ATOM 1921 N N . ASN A 1 284 ? 133.48000 120.47900 97.19200 1.000 31.89865 284 ASN A N 1
ATOM 1922 C CA . ASN A 1 284 ? 132.28700 121.28800 97.40800 1.000 31.89865 284 ASN A CA 1
ATOM 1923 C C . ASN A 1 284 ? 131.24300 120.55900 98.23400 1.000 31.89865 284 ASN A C 1
ATOM 1924 O O . ASN A 1 284 ? 130.32500 121.19500 98.75600 1.000 31.89865 284 ASN A O 1
ATOM 1929 N N . LEU A 1 285 ? 131.33600 119.23600 98.34100 1.000 30.19382 285 LEU A N 1
ATOM 1930 C CA . LEU A 1 285 ? 130.53300 118.53300 99.33300 1.000 30.19382 285 LEU A CA 1
ATOM 1931 C C . LEU A 1 285 ? 130.99500 118.88300 100.73700 1.000 30.19382 285 LEU A C 1
ATOM 1932 O O . LEU A 1 285 ? 130.18000 119.11600 101.63300 1.000 30.19382 285 LEU A O 1
ATOM 1937 N N . GLY A 1 286 ? 132.30900 118.92200 100.94800 1.000 30.63326 286 GLY A N 1
ATOM 1938 C CA . GLY A 1 286 ? 132.82500 119.25200 102.26000 1.000 30.63326 286 GLY A CA 1
ATOM 1939 C C . GLY A 1 286 ? 132.74600 120.72700 102.57800 1.000 30.63326 286 GLY A C 1
ATOM 1940 O O . GLY A 1 286 ? 132.78400 121.11100 103.74700 1.000 30.63326 286 GLY A O 1
ATOM 1941 N N . LEU A 1 287 ? 132.63800 121.57200 101.55600 1.000 30.44230 287 LEU A N 1
ATOM 1942 C CA . LEU A 1 287 ? 132.56900 123.00600 101.79900 1.000 30.44230 287 LEU A CA 1
ATOM 1943 C C . LEU A 1 287 ? 131.16200 123.43200 102.18700 1.000 30.44230 287 LEU A C 1
ATOM 1944 O O . LEU A 1 287 ? 130.97500 124.14400 103.17700 1.000 30.44230 287 LEU A O 1
ATOM 1949 N N . THR A 1 288 ? 130.15400 123.00800 101.42300 1.000 29.36460 288 THR A N 1
ATOM 1950 C CA . THR A 1 288 ? 128.79800 123.45900 101.71300 1.000 29.36460 288 THR A CA 1
ATOM 1951 C C . THR A 1 288 ? 128.18800 122.71700 102.88900 1.000 29.36460 288 THR A C 1
ATOM 1952 O O . THR A 1 288 ? 127.16700 123.15400 103.42100 1.000 29.36460 288 THR A O 1
ATOM 1956 N N . ALA A 1 289 ? 128.77600 121.60000 103.30700 1.000 28.44695 289 ALA A N 1
ATOM 1957 C CA . ALA A 1 289 ? 128.36800 121.00100 104.56900 1.000 28.44695 289 ALA A CA 1
ATOM 1958 C C . ALA A 1 289 ? 129.06200 121.64500 105.75300 1.000 28.44695 289 ALA A C 1
ATOM 1959 O O . ALA A 1 289 ? 128.69700 121.36100 106.89500 1.000 28.44695 289 ALA A O 1
ATOM 1961 N N . TYR A 1 290 ? 130.05000 122.49500 105.50300 1.000 28.67599 290 TYR A N 1
ATOM 1962 C CA . TYR A 1 290 ? 130.74100 123.25600 106.52900 1.000 28.67599 290 TYR A CA 1
ATOM 1963 C C . TYR A 1 290 ? 130.14000 124.64400 106.68700 1.000 28.67599 290 TYR A C 1
ATOM 1964 O O . TYR A 1 290 ? 130.15100 125.19600 107.78600 1.000 28.67599 290 TYR A O 1
ATOM 1973 N N . LEU A 1 291 ? 129.60700 125.22300 105.61200 1.000 27.67103 291 LEU A N 1
ATOM 1974 C CA . LEU A 1 291 ? 128.94400 126.51600 105.73300 1.000 27.67103 291 LEU A CA 1
ATOM 1975 C C . LEU A 1 291 ? 127.55700 126.36700 106.33200 1.000 27.67103 291 LEU A C 1
ATOM 1976 O O . LEU A 1 291 ? 127.11700 127.21800 107.11100 1.000 27.67103 291 LEU A O 1
ATOM 1981 N N . ILE A 1 292 ? 126.84500 125.30400 105.96300 1.000 26.91601 292 ILE A N 1
ATOM 1982 C CA . ILE A 1 292 ? 125.51100 125.07500 106.50300 1.000 26.91601 292 ILE A CA 1
ATOM 1983 C C . ILE A 1 292 ? 125.59600 124.67500 107.96900 1.000 26.91601 292 ILE A C 1
ATOM 1984 O O . ILE A 1 292 ? 124.80600 125.13800 108.79700 1.000 26.91601 292 ILE A O 1
ATOM 1989 N N . GLY A 1 293 ? 126.59100 123.86100 108.32200 1.000 26.44943 293 GLY A N 1
ATOM 1990 C CA . GLY A 1 293 ? 126.76600 123.47400 109.71200 1.000 26.44943 293 GLY A CA 1
ATOM 1991 C C . GLY A 1 293 ? 127.24000 124.61300 110.59200 1.000 26.44943 293 GLY A C 1
ATOM 1992 O O . GLY A 1 293 ? 127.00800 124.61000 111.80000 1.000 26.44943 293 GLY A O 1
ATOM 1993 N N . ASN A 1 294 ? 127.90900 125.60300 110.00200 1.000 27.85369 294 ASN A N 1
ATOM 1994 C CA . ASN A 1 294 ? 128.35400 126.75500 110.77800 1.000 27.85369 294 ASN A CA 1
ATOM 1995 C C . ASN A 1 294 ? 127.25800 127.79900 110.90900 1.000 27.85369 294 ASN A C 1
ATOM 1996 O O . ASN A 1 294 ? 127.13800 128.45000 111.95000 1.000 27.85369 294 ASN A O 1
ATOM 2001 N N . MET A 1 295 ? 126.45500 127.99000 109.86400 1.000 27.58493 295 MET A N 1
ATOM 2002 C CA . MET A 1 295 ? 125.34700 128.92800 109.98100 1.000 27.58493 295 MET A CA 1
ATOM 2003 C C . MET A 1 295 ? 124.22600 128.36600 110.84300 1.000 27.58493 295 MET A C 1
ATOM 2004 O O . MET A 1 295 ? 123.46300 129.13200 111.43600 1.000 27.58493 295 MET A O 1
ATOM 2009 N N . THR A 1 296 ? 124.11200 127.04200 110.93200 1.000 26.94241 296 THR A N 1
ATOM 2010 C CA . THR A 1 296 ? 123.18700 126.43800 111.88400 1.000 26.94241 296 THR A CA 1
ATOM 2011 C C . THR A 1 296 ? 123.65100 126.68300 113.31100 1.000 26.94241 296 THR A C 1
ATOM 2012 O O . THR A 1 296 ? 122.83800 126.87800 114.21800 1.000 26.94241 296 THR A O 1
ATOM 2016 N N . ASN A 1 297 ? 124.96500 126.69000 113.52300 1.000 28.85554 297 ASN A N 1
ATOM 2017 C CA . ASN A 1 297 ? 125.51700 127.00900 114.83300 1.000 28.85554 297 ASN A CA 1
ATOM 2018 C C . ASN A 1 297 ? 125.33000 128.48300 115.16400 1.000 28.85554 297 ASN A C 1
ATOM 2019 O O . ASN A 1 297 ? 125.22200 128.85500 116.33500 1.000 28.85554 297 ASN A O 1
ATOM 2024 N N . LEU A 1 298 ? 125.27500 129.33800 114.14400 1.000 28.54032 298 LEU A N 1
ATOM 2025 C CA . LEU A 1 298 ? 125.14000 130.76900 114.38900 1.000 28.54032 298 LEU A CA 1
ATOM 2026 C C . LEU A 1 298 ? 123.69000 131.16500 114.61500 1.000 28.54032 298 LEU A C 1
ATOM 2027 O O . LEU A 1 298 ? 123.41200 132.07600 115.39800 1.000 28.54032 298 LEU A O 1
ATOM 2032 N N . VAL A 1 299 ? 122.75500 130.50700 113.92800 1.000 27.97645 299 VAL A N 1
ATOM 2033 C CA . VAL A 1 299 ? 121.33700 130.79200 114.12300 1.000 27.97645 299 VAL A CA 1
ATOM 2034 C C . VAL A 1 299 ? 120.88700 130.34100 115.50500 1.000 27.97645 299 VAL A C 1
ATOM 2035 O O . VAL A 1 299 ? 120.08600 131.01500 116.16500 1.000 27.97645 299 VAL A O 1
ATOM 2039 N N . VAL A 1 300 ? 121.43800 129.23200 115.99200 1.000 29.57909 300 VAL A N 1
ATOM 2040 C CA . VAL A 1 300 ? 121.17000 128.80200 117.36000 1.000 29.57909 300 VAL A CA 1
ATOM 2041 C C . VAL A 1 300 ? 121.76700 129.79100 118.36000 1.000 29.57909 300 VAL A C 1
ATOM 2042 O O . VAL A 1 300 ? 121.14300 130.11800 119.37400 1.000 29.57909 300 VAL A O 1
ATOM 2046 N N . HIS A 1 301 ? 122.94300 130.34200 118.05900 1.000 32.71007 301 HIS A N 1
ATOM 2047 C CA . HIS A 1 301 ? 123.49000 131.40400 118.90100 1.000 32.71007 301 HIS A CA 1
ATOM 2048 C C . HIS A 1 301 ? 122.74900 132.72400 118.70400 1.000 32.71007 301 HIS A C 1
ATOM 2049 O O . HIS A 1 301 ? 122.74900 133.56800 119.60300 1.000 32.71007 301 HIS A O 1
ATOM 2056 N N . TRP A 1 302 ? 122.13300 132.92700 117.53500 1.000 34.98543 302 TRP A N 1
ATOM 2057 C CA . TRP A 1 302 ? 121.31800 134.11700 117.29700 1.000 34.98543 302 TRP A CA 1
ATOM 2058 C C . TRP A 1 302 ? 120.07000 134.09900 118.16600 1.000 34.98543 302 TRP A C 1
ATOM 2059 O O . TRP A 1 302 ? 119.84800 134.99700 118.98300 1.000 34.98543 302 TRP A O 1
ATOM 2070 N N . THR A 1 303 ? 119.24700 133.06900 118.00100 1.000 32.19011 303 THR A N 1
ATOM 2071 C CA . THR A 1 303 ? 117.87600 133.04500 118.49200 1.000 32.19011 303 THR A CA 1
ATOM 2072 C C . THR A 1 303 ? 117.69200 132.07600 119.65200 1.000 32.19011 303 THR A C 1
ATOM 2073 O O . THR A 1 303 ? 116.70400 131.35200 119.70900 1.000 32.19011 303 THR A O 1
ATOM 2077 N N . SER A 1 304 ? 118.64200 132.02200 120.57700 1.000 33.95713 304 SER A N 1
ATOM 2078 C CA . SER A 1 304 ? 118.44500 131.19200 121.75400 1.000 33.95713 304 SER A CA 1
ATOM 2079 C C . SER A 1 304 ? 117.76500 131.93900 122.88600 1.000 33.95713 304 SER A C 1
ATOM 2080 O O . SER A 1 304 ? 117.20000 131.30200 123.77600 1.000 33.95713 304 SER A O 1
ATOM 2083 N N . ARG A 1 305 ? 117.80200 133.26600 122.88500 1.000 37.60008 305 ARG A N 1
ATOM 2084 C CA . ARG A 1 305 ? 117.16500 134.00600 123.96600 1.000 37.60008 305 ARG A CA 1
ATOM 2085 C C . ARG A 1 305 ? 115.65100 134.02400 123.79800 1.000 37.60008 305 ARG A C 1
ATOM 2086 O O . ARG A 1 305 ? 114.90800 133.83500 124.76400 1.000 37.60008 305 ARG A O 1
ATOM 2094 N N . THR A 1 306 ? 115.17500 134.23700 122.57600 1.000 32.03830 306 THR A N 1
ATOM 2095 C CA . THR A 1 306 ? 113.74100 134.29800 122.33300 1.000 32.03830 306 THR A CA 1
ATOM 2096 C C . THR A 1 306 ? 113.11100 132.92000 122.22600 1.000 32.03830 306 THR A C 1
ATOM 2097 O O . THR A 1 306 ? 111.89100 132.79900 122.31800 1.000 32.03830 306 THR A O 1
ATOM 2101 N N . ARG A 1 307 ? 113.89900 131.87000 122.05300 1.000 32.99193 307 ARG A N 1
ATOM 2102 C CA . ARG A 1 307 ? 113.34400 130.53300 121.93000 1.000 32.99193 307 ARG A CA 1
ATOM 2103 C C . ARG A 1 307 ? 113.15300 129.84900 123.27000 1.000 32.99193 307 ARG A C 1
ATOM 2104 O O . ARG A 1 307 ? 112.15300 129.15800 123.46400 1.000 32.99193 307 ARG A O 1
ATOM 2112 N N . THR A 1 308 ? 114.08200 130.02400 124.20800 1.000 32.34271 308 THR A N 1
ATOM 2113 C CA . THR A 1 308 ? 113.88200 129.45400 125.53300 1.000 32.34271 308 THR A CA 1
ATOM 2114 C C . THR A 1 308 ? 112.94500 130.31000 126.36900 1.000 32.34271 308 THR A C 1
ATOM 2115 O O . THR A 1 308 ? 112.45800 129.86200 127.40900 1.000 32.34271 308 THR A O 1
ATOM 2119 N N . PHE A 1 309 ? 112.69700 131.55000 125.95000 1.000 30.22091 309 PHE A N 1
ATOM 2120 C CA . PHE A 1 309 ? 111.61500 132.31300 126.55600 1.000 30.22091 309 PHE A CA 1
ATOM 2121 C C . PHE A 1 309 ? 110.26600 131.78000 126.10800 1.000 30.22091 309 PHE A C 1
ATOM 2122 O O . PHE A 1 309 ? 109.32900 131.70000 126.90300 1.000 30.22091 309 PHE A O 1
ATOM 2130 N N . ARG A 1 310 ? 110.15100 131.39100 124.84100 1.000 30.91554 310 ARG A N 1
ATOM 2131 C CA . ARG A 1 310 ? 108.88200 130.87100 124.35500 1.000 30.91554 310 ARG A CA 1
ATOM 2132 C C . ARG A 1 310 ? 108.69200 129.41600 124.74700 1.000 30.91554 310 ARG A C 1
ATOM 2133 O O . ARG A 1 310 ? 107.61100 128.86100 124.54200 1.000 30.91554 310 ARG A O 1
ATOM 2141 N N . ASP A 1 311 ? 109.73000 128.77800 125.28400 1.000 32.41744 311 ASP A N 1
ATOM 2142 C CA . ASP A 1 311 ? 109.57100 127.44700 125.85400 1.000 32.41744 311 ASP A CA 1
ATOM 2143 C C . ASP A 1 311 ? 108.96400 127.51700 127.24600 1.000 32.41744 311 ASP A C 1
ATOM 2144 O O . ASP A 1 311 ? 108.13900 126.67600 127.61300 1.000 32.41744 311 ASP A O 1
ATOM 2149 N N . SER A 1 312 ? 109.37100 128.50900 128.03800 1.000 30.38419 312 SER A N 1
ATOM 2150 C CA . SER A 1 312 ? 108.90800 128.60500 129.41500 1.000 30.38419 312 SER A CA 1
ATOM 2151 C C . SER A 1 312 ? 107.51700 129.21100 129.49600 1.000 30.38419 312 SER A C 1
ATOM 2152 O O . SER A 1 312 ? 106.78400 128.95900 130.45500 1.000 30.38419 312 SER A O 1
ATOM 2155 N N . VAL A 1 313 ? 107.14500 130.03200 128.51700 1.000 29.67646 313 VAL A N 1
ATOM 2156 C CA . VAL A 1 313 ? 105.76900 130.50800 128.43100 1.000 29.67646 313 VAL A CA 1
ATOM 2157 C C . VAL A 1 313 ? 104.84700 129.37000 128.02400 1.000 29.67646 313 VAL A C 1
ATOM 2158 O O . VAL A 1 313 ? 103.74000 129.22500 128.55300 1.000 29.67646 313 VAL A O 1
ATOM 2162 N N . ARG A 1 314 ? 105.31000 128.52200 127.10700 1.000 31.97029 314 ARG A N 1
ATOM 2163 C CA . ARG A 1 314 ? 104.52700 127.37100 126.67700 1.000 31.97029 314 ARG A CA 1
ATOM 2164 C C . ARG A 1 314 ? 104.36600 126.36200 127.80200 1.000 31.97029 314 ARG A C 1
ATOM 2165 O O . ARG A 1 314 ? 103.29100 125.77800 127.97100 1.000 31.97029 314 ARG A O 1
ATOM 2173 N N . ALA A 1 315 ? 105.41200 126.16700 128.60200 1.000 33.52887 315 ALA A N 1
ATOM 2174 C CA . ALA A 1 315 ? 105.34700 125.18600 129.67800 1.000 33.52887 315 ALA A CA 1
ATOM 2175 C C . ALA A 1 315 ? 104.47900 125.66200 130.83000 1.000 33.52887 315 ALA A C 1
ATOM 2176 O O . ALA A 1 315 ? 103.98100 124.84000 131.60200 1.000 33.52887 315 ALA A O 1
ATOM 2178 N N . ALA A 1 316 ? 104.29000 126.96900 130.97000 1.000 33.89950 316 ALA A N 1
ATOM 2179 C CA . ALA A 1 316 ? 103.41300 127.51700 131.99300 1.000 33.89950 316 ALA A CA 1
ATOM 2180 C C . ALA A 1 316 ? 102.00000 127.75600 131.49400 1.000 33.89950 316 ALA A C 1
ATOM 2181 O O . ALA A 1 316 ? 101.13800 128.12800 132.29000 1.000 33.89950 316 ALA A O 1
ATOM 2183 N N . SER A 1 317 ? 101.74900 127.58300 130.20200 1.000 36.29619 317 SER A N 1
ATOM 2184 C CA . SER A 1 317 ? 100.39000 127.54500 129.69000 1.000 36.29619 317 SER A CA 1
ATOM 2185 C C . SER A 1 317 ? 99.87600 126.12500 129.55100 1.000 36.29619 317 SER A C 1
ATOM 2186 O O . SER A 1 317 ? 98.66100 125.91300 129.52200 1.000 36.29619 317 SER A O 1
ATOM 2189 N N . GLU A 1 318 ? 100.77700 125.14900 129.44700 1.000 40.02165 318 GLU A N 1
ATOM 2190 C CA . GLU A 1 318 ? 100.36700 123.75700 129.56600 1.000 40.02165 318 GLU A CA 1
ATOM 2191 C C . GLU A 1 318 ? 100.00200 123.42000 131.00100 1.000 40.02165 318 GLU A C 1
ATOM 2192 O O . GLU A 1 318 ? 99.13700 122.57500 131.24500 1.000 40.02165 318 GLU A O 1
ATOM 2198 N N . PHE A 1 319 ? 100.66100 124.06100 131.96400 1.000 41.06456 319 PHE A N 1
ATOM 2199 C CA . PHE A 1 319 ? 100.39200 123.75800 133.36300 1.000 41.06456 319 PHE A CA 1
ATOM 2200 C C . PHE A 1 319 ? 99.07300 124.36400 133.81300 1.000 41.06456 319 PHE A C 1
ATOM 2201 O O . PHE A 1 319 ? 98.33400 123.75300 134.58900 1.000 41.06456 319 PHE A O 1
ATOM 2209 N N . ALA A 1 320 ? 98.76400 125.56400 133.35300 1.000 43.77400 320 ALA A N 1
ATOM 2210 C CA . ALA A 1 320 ? 97.54200 126.22700 133.77300 1.000 43.77400 320 ALA A CA 1
ATOM 2211 C C . ALA A 1 320 ? 96.33000 125.79300 132.97100 1.000 43.77400 320 ALA A C 1
ATOM 2212 O O . ALA A 1 320 ? 95.23700 126.31200 133.20300 1.000 43.77400 320 ALA A O 1
ATOM 2214 N N . SER A 1 321 ? 96.49500 124.87700 132.02700 1.000 45.09613 321 SER A N 1
ATOM 2215 C CA . SER A 1 321 ? 95.38500 124.34300 131.25800 1.000 45.09613 321 SER A CA 1
ATOM 2216 C C . SER A 1 321 ? 95.04200 122.91600 131.62300 1.000 45.09613 321 SER A C 1
ATOM 2217 O O . SER A 1 321 ? 93.88600 122.51900 131.48300 1.000 45.09613 321 SER A O 1
ATOM 2220 N N . ARG A 1 322 ? 96.02000 122.13600 132.08100 1.000 44.44832 322 ARG A N 1
ATOM 2221 C CA . ARG A 1 322 ? 95.73200 120.79400 132.56200 1.000 44.44832 322 ARG A CA 1
ATOM 2222 C C . ARG A 1 322 ? 94.98300 120.82900 133.88100 1.000 44.44832 322 ARG A C 1
ATOM 2223 O O . ARG A 1 322 ? 94.13600 119.96700 134.13700 1.000 44.44832 322 ARG A O 1
ATOM 2231 N N . ASN A 1 323 ? 95.27800 121.80900 134.72700 1.000 46.43409 323 ASN A N 1
ATOM 2232 C CA . ASN A 1 323 ? 94.70900 121.89400 136.06100 1.000 46.43409 323 ASN A CA 1
ATOM 2233 C C . ASN A 1 323 ? 93.47500 122.77500 136.12200 1.000 46.43409 323 ASN A C 1
ATOM 2234 O O . ASN A 1 323 ? 92.90900 122.93800 137.20600 1.000 46.43409 323 ASN A O 1
ATOM 2239 N N . GLN A 1 324 ? 93.05400 123.33000 134.97800 1.000 51.25540 324 GLN A N 1
ATOM 2240 C CA . GLN A 1 324 ? 91.84200 124.14300 134.83200 1.000 51.25540 324 GLN A CA 1
ATOM 2241 C C . GLN A 1 324 ? 91.84500 125.33700 135.77900 1.000 51.25540 324 GLN A C 1
ATOM 2242 O O . GLN A 1 324 ? 90.88200 125.58200 136.50600 1.000 51.25540 324 GLN A O 1
ATOM 2248 N N . LEU A 1 325 ? 92.95600 126.06800 135.78200 1.000 51.01583 325 LEU A N 1
ATOM 2249 C CA . LEU A 1 325 ? 93.11500 127.20900 136.66500 1.000 51.01583 325 LEU A CA 1
ATOM 2250 C C . LEU A 1 325 ? 92.18000 128.33900 136.23700 1.000 51.01583 325 LEU A C 1
ATOM 2251 O O . LEU A 1 325 ? 91.82600 128.44500 135.06000 1.000 51.01583 325 LEU A O 1
ATOM 2256 N N . PRO A 1 326 ? 91.73900 129.17800 137.17200 1.000 55.25766 326 PRO A N 1
ATOM 2257 C CA . PRO A 1 326 ? 90.94100 130.34100 136.78200 1.000 55.25766 326 PRO A CA 1
ATOM 2258 C C . PRO A 1 326 ? 91.79500 131.36900 136.06500 1.000 55.25766 326 PRO A C 1
ATOM 2259 O O . PRO A 1 326 ? 93.02300 131.36600 136.15800 1.000 55.25766 326 PRO A O 1
ATOM 2263 N N . HIS A 1 327 ? 91.12000 132.26600 135.34600 1.000 56.47197 327 HIS A N 1
ATOM 2264 C CA . HIS A 1 327 ? 91.82900 133.25400 134.54500 1.000 56.47197 327 HIS A CA 1
ATOM 2265 C C . HIS A 1 327 ? 92.49800 134.31700 135.40500 1.000 56.47197 327 HIS A C 1
ATOM 2266 O O . HIS A 1 327 ? 93.38200 135.03100 134.92800 1.000 56.47197 327 HIS A O 1
ATOM 2273 N N . ASP A 1 328 ? 92.09800 134.43900 136.66600 1.000 56.78457 328 ASP A N 1
ATOM 2274 C CA . ASP A 1 328 ? 92.63400 135.48000 137.52900 1.000 56.78457 328 ASP A CA 1
ATOM 2275 C C . ASP A 1 328 ? 93.97300 135.11600 138.15200 1.000 56.78457 328 ASP A C 1
ATOM 2276 O O . ASP A 1 328 ? 94.63400 136.00000 138.70400 1.000 56.78457 328 ASP A O 1
ATOM 2281 N N . ILE A 1 329 ? 94.38700 133.85400 138.08800 1.000 51.36409 329 ILE A N 1
ATOM 2282 C CA . ILE A 1 329 ? 95.69600 133.43400 138.56100 1.000 51.36409 329 ILE A CA 1
ATOM 2283 C C . ILE A 1 329 ? 96.59600 133.01900 137.40200 1.000 51.36409 329 ILE A C 1
ATOM 2284 O O . ILE A 1 329 ? 97.82300 133.04500 137.51700 1.000 51.36409 329 ILE A O 1
ATOM 2289 N N . GLN A 1 330 ? 96.00400 132.70200 136.25100 1.000 50.42126 330 GLN A N 1
ATOM 2290 C CA . GLN A 1 330 ? 96.80100 132.43500 135.06200 1.000 50.42126 330 GLN A CA 1
ATOM 2291 C C . GLN A 1 330 ? 97.44100 133.70900 134.53100 1.000 50.42126 330 GLN A C 1
ATOM 2292 O O . GLN A 1 330 ? 98.54300 133.67300 133.97700 1.000 50.42126 330 GLN A O 1
ATOM 2298 N N . ASP A 1 331 ? 96.77600 134.85200 134.70600 1.000 50.43888 331 ASP A N 1
ATOM 2299 C CA . ASP A 1 331 ? 97.35900 136.11200 134.25900 1.000 50.43888 331 ASP A CA 1
ATOM 2300 C C . ASP A 1 331 ? 98.48400 136.56400 135.17600 1.000 50.43888 331 ASP A C 1
ATOM 2301 O O . ASP A 1 331 ? 99.34500 137.34800 134.76800 1.000 50.43888 331 ASP A O 1
ATOM 2306 N N . GLN A 1 332 ? 98.48700 136.10400 136.42300 1.000 45.49410 332 GLN A N 1
ATOM 2307 C CA . GLN A 1 332 ? 99.55100 136.50500 137.33200 1.000 45.49410 332 GLN A CA 1
ATOM 2308 C C . GLN A 1 332 ? 100.83000 135.73600 137.05200 1.000 45.49410 332 GLN A C 1
ATOM 2309 O O . GLN A 1 332 ? 101.93000 136.25400 137.26300 1.000 45.49410 332 GLN A O 1
ATOM 2315 N N . MET A 1 333 ? 100.71100 134.49800 136.58000 1.000 40.34192 333 MET A N 1
ATOM 2316 C CA . MET A 1 333 ? 101.90200 133.71300 136.30100 1.000 40.34192 333 MET A CA 1
ATOM 2317 C C . MET A 1 333 ? 102.43400 133.94200 134.90100 1.000 40.34192 333 MET A C 1
ATOM 2318 O O . MET A 1 333 ? 103.58500 133.59900 134.63400 1.000 40.34192 333 MET A O 1
ATOM 2323 N N . LEU A 1 334 ? 101.63800 134.51800 134.00600 1.000 37.60162 334 LEU A N 1
ATOM 2324 C CA . LEU A 1 334 ? 102.09500 134.77500 132.64900 1.000 37.60162 334 LEU A CA 1
ATOM 2325 C C . LEU A 1 334 ? 102.62500 136.18700 132.48200 1.000 37.60162 334 LEU A C 1
ATOM 2326 O O . LEU A 1 334 ? 103.51300 136.41800 131.66100 1.000 37.60162 334 LEU A O 1
ATOM 2331 N N . SER A 1 335 ? 102.09600 137.14300 133.24400 1.000 37.45920 335 SER A N 1
ATOM 2332 C CA . SER A 1 335 ? 102.65500 138.48600 133.22200 1.000 37.45920 335 SER A CA 1
ATOM 2333 C C . SER A 1 335 ? 103.97700 138.54900 133.96100 1.000 37.45920 335 SER A C 1
ATOM 2334 O O . SER A 1 335 ? 104.75500 139.48300 133.75600 1.000 37.45920 335 SER A O 1
ATOM 2337 N N . HIS A 1 336 ? 104.25000 137.57900 134.82900 1.000 36.73280 336 HIS A N 1
ATOM 2338 C CA . HIS A 1 336 ? 105.51000 137.59700 135.55600 1.000 36.73280 336 HIS A CA 1
ATOM 2339 C C . HIS A 1 336 ? 106.65200 137.06800 134.70200 1.000 36.73280 336 HIS A C 1
ATOM 2340 O O . HIS A 1 336 ? 107.78000 137.55500 134.80900 1.000 36.73280 336 HIS A O 1
ATOM 2347 N N . ILE A 1 337 ? 106.38500 136.06500 133.86300 1.000 33.34713 337 ILE A N 1
ATOM 2348 C CA . ILE A 1 337 ? 107.42200 135.51500 132.99200 1.000 33.34713 337 ILE A CA 1
ATOM 2349 C C . ILE A 1 337 ? 107.80600 136.52700 131.92300 1.000 33.34713 337 ILE A C 1
ATOM 2350 O O . ILE A 1 337 ? 108.97900 136.65200 131.55600 1.000 33.34713 337 ILE A O 1
ATOM 2355 N N . CYS A 1 338 ? 106.82900 137.29000 131.43500 1.000 34.14550 338 CYS A N 1
ATOM 2356 C CA . CYS A 1 338 ? 107.09700 138.28700 130.40900 1.000 34.14550 338 CYS A CA 1
ATOM 2357 C C . CYS A 1 338 ? 107.90200 139.45200 130.96500 1.000 34.14550 338 CYS A C 1
ATOM 2358 O O . CYS A 1 338 ? 108.71900 140.04700 130.25700 1.000 34.14550 338 CYS A O 1
ATOM 2361 N N . LEU A 1 339 ? 107.68200 139.80100 132.23200 1.000 32.80039 339 LEU A N 1
ATOM 2362 C CA . LEU A 1 339 ? 108.41100 140.92000 132.81500 1.000 32.80039 339 LEU A CA 1
ATOM 2363 C C . LEU A 1 339 ? 109.76700 140.48000 133.34500 1.000 32.80039 339 LEU A C 1
ATOM 2364 O O . LEU A 1 339 ? 110.69800 141.28700 133.42800 1.000 32.80039 339 LEU A O 1
ATOM 2369 N N . LYS A 1 340 ? 109.90200 139.20700 133.70800 1.000 34.43415 340 LYS A N 1
ATOM 2370 C CA . LYS A 1 340 ? 111.21000 138.69500 134.09500 1.000 34.43415 340 LYS A CA 1
ATOM 2371 C C . LYS A 1 340 ? 112.13600 138.61000 132.89300 1.000 34.43415 340 LYS A C 1
ATOM 2372 O O . LYS A 1 340 ? 113.35500 138.73900 133.02900 1.000 34.43415 340 LYS A O 1
ATOM 2378 N N . PHE A 1 341 ? 111.57500 138.40800 131.70400 1.000 33.05808 341 PHE A N 1
ATOM 2379 C CA . PHE A 1 341 ? 112.39400 138.34900 130.50300 1.000 33.05808 341 PHE A CA 1
ATOM 2380 C C . PHE A 1 341 ? 112.82200 139.73700 130.05600 1.000 33.05808 341 PHE A C 1
ATOM 2381 O O . PHE A 1 341 ? 113.92900 139.91300 129.54000 1.000 33.05808 341 PHE A O 1
ATOM 2389 N N . LYS A 1 342 ? 111.95800 140.73500 130.23800 1.000 33.37840 342 LYS A N 1
ATOM 2390 C CA . LYS A 1 342 ? 112.27700 142.08300 129.78500 1.000 33.37840 342 LYS A CA 1
ATOM 2391 C C . LYS A 1 342 ? 113.33800 142.72600 130.65800 1.000 33.37840 342 LYS A C 1
ATOM 2392 O O . LYS A 1 342 ? 114.15100 143.51900 130.17500 1.000 33.37840 342 LYS A O 1
ATOM 2398 N N . THR A 1 343 ? 113.34300 142.40500 131.94800 1.000 36.46708 343 THR A N 1
ATOM 2399 C CA . THR A 1 343 ? 114.17900 143.10300 132.91200 1.000 36.46708 343 THR A CA 1
ATOM 2400 C C . THR A 1 343 ? 115.34200 142.26100 133.41400 1.000 36.46708 343 THR A C 1
ATOM 2401 O O . THR A 1 343 ? 116.47600 142.73400 133.43700 1.000 36.46708 343 THR A O 1
ATOM 2405 N N . GLU A 1 344 ? 115.09100 141.02800 133.82700 1.000 39.25046 344 GLU A N 1
ATOM 2406 C CA . GLU A 1 344 ? 116.14300 140.20200 134.40300 1.000 39.25046 344 GLU A CA 1
ATOM 2407 C C . GLU A 1 344 ? 116.88700 139.38900 133.37300 1.000 39.25046 344 GLU A C 1
ATOM 2408 O O . GLU A 1 344 ? 117.65100 138.50200 133.75700 1.000 39.25046 344 GLU A O 1
ATOM 2410 N N . GLY A 1 345 ? 116.69300 139.66400 132.09000 1.000 40.84735 345 GLY A N 1
ATOM 2411 C CA . GLY A 1 345 ? 117.37900 138.89900 131.06700 1.000 40.84735 345 GLY A CA 1
ATOM 2412 C C . GLY A 1 345 ? 116.86000 137.48100 130.99200 1.000 40.84735 345 GLY A C 1
ATOM 2413 O O . GLY A 1 345 ? 115.66700 137.21500 131.16100 1.000 40.84735 345 GLY A O 1
ATOM 2414 N N . LEU A 1 346 ? 117.77200 136.54800 130.74600 1.000 45.35879 346 LEU A N 1
ATOM 2415 C CA . LEU A 1 346 ? 117.43700 135.13500 130.66500 1.000 45.35879 346 LEU A CA 1
ATOM 2416 C C . LEU A 1 346 ? 118.08500 134.33900 131.79000 1.000 45.35879 346 LEU A C 1
ATOM 2417 O O . LEU A 1 346 ? 117.40000 133.61200 132.51300 1.000 45.35879 346 LEU A O 1
ATOM 2422 N N . LYS A 1 347 ? 119.40000 134.46000 131.95700 1.000 49.83191 347 LYS A N 1
ATOM 2423 C CA . LYS A 1 347 ? 120.12900 133.77000 133.02200 1.000 49.83191 347 LYS A CA 1
ATOM 2424 C C . LYS A 1 347 ? 120.95800 134.82400 133.75000 1.000 49.83191 347 LYS A C 1
ATOM 2425 O O . LYS A 1 347 ? 122.12500 135.05000 133.41900 1.000 49.83191 347 LYS A O 1
ATOM 2427 N N . GLN A 1 348 ? 120.34200 135.47500 134.73400 1.000 47.97437 348 GLN A N 1
ATOM 2428 C CA . GLN A 1 348 ? 121.03000 136.46400 135.55200 1.000 47.97437 348 GLN A CA 1
ATOM 2429 C C . GLN A 1 348 ? 121.52400 135.85300 136.85700 1.000 47.97437 348 GLN A C 1
ATOM 2430 O O . GLN A 1 348 ? 122.59800 136.20800 137.34900 1.000 47.97437 348 GLN A O 1
ATOM 2436 N N . GLN A 1 349 ? 120.76000 134.91500 137.41800 1.000 49.13058 349 GLN A N 1
ATOM 2437 C CA . GLN A 1 349 ? 121.20200 134.23700 138.62900 1.000 49.13058 349 GLN A CA 1
ATOM 2438 C C . GLN A 1 349 ? 122.38700 133.32700 138.35400 1.000 49.13058 349 GLN A C 1
ATOM 2439 O O . GLN A 1 349 ? 123.22300 133.11800 139.23600 1.000 49.13058 349 GLN A O 1
ATOM 2441 N N . GLU A 1 350 ? 122.48300 132.78100 137.14200 1.000 47.88089 350 GLU A N 1
ATOM 2442 C CA . GLU A 1 350 ? 123.65500 131.99600 136.78300 1.000 47.88089 350 GLU A CA 1
ATOM 2443 C C . GLU A 1 350 ? 124.83400 132.87500 136.40200 1.000 47.88089 350 GLU A C 1
ATOM 2444 O O . GLU A 1 350 ? 125.96800 132.39300 136.38600 1.000 47.88089 350 GLU A O 1
ATOM 2446 N N . THR A 1 351 ? 124.59200 134.14600 136.08700 1.000 47.60614 351 THR A N 1
ATOM 2447 C CA . THR A 1 351 ? 125.67800 135.06600 135.77300 1.000 47.60614 351 THR A CA 1
ATOM 2448 C C . THR A 1 351 ? 126.47500 135.41500 137.01800 1.000 47.60614 351 THR A C 1
ATOM 2449 O O . THR A 1 351 ? 127.69300 135.22500 137.05800 1.000 47.60614 351 THR A O 1
ATOM 2453 N N . LEU A 1 352 ? 125.79700 135.91800 138.04700 1.000 48.14064 352 LEU A N 1
ATOM 2454 C CA . LEU A 1 352 ? 126.43700 136.34400 139.28200 1.000 48.14064 352 LEU A CA 1
ATOM 2455 C C . LEU A 1 352 ? 126.44200 135.25900 140.35000 1.000 48.14064 352 LEU A C 1
ATOM 2456 O O . LEU A 1 352 ? 126.47700 135.56400 141.54400 1.000 48.14064 352 LEU A O 1
ATOM 2461 N N . ASN A 1 353 ? 126.40500 133.99700 139.94700 1.000 49.71845 353 ASN A N 1
ATOM 2462 C CA . ASN A 1 353 ? 126.79900 132.89600 140.80800 1.000 49.71845 353 ASN A CA 1
ATOM 2463 C C . ASN A 1 353 ? 128.20200 132.41700 140.49400 1.000 49.71845 353 ASN A C 1
ATOM 2464 O O . ASN A 1 353 ? 128.66700 131.45300 141.10400 1.000 49.71845 353 ASN A O 1
ATOM 2469 N N . ASN A 1 354 ? 128.87300 133.05500 139.53700 1.000 49.11044 354 ASN A N 1
ATOM 2470 C CA . ASN A 1 354 ? 130.24000 132.72100 139.17700 1.000 49.11044 354 ASN A CA 1
ATOM 2471 C C . ASN A 1 354 ? 131.24700 133.78200 139.58300 1.000 49.11044 354 ASN A C 1
ATOM 2472 O O . ASN A 1 354 ? 132.44400 133.48600 139.61400 1.000 49.11044 354 ASN A O 1
ATOM 2477 N N . LEU A 1 355 ? 130.80100 134.99800 139.87100 1.000 48.82786 355 LEU A N 1
ATOM 2478 C CA . LEU A 1 355 ? 131.69100 136.00100 140.42900 1.000 48.82786 355 LEU A CA 1
ATOM 2479 C C . LEU A 1 355 ? 132.08800 135.59000 141.84300 1.000 48.82786 355 LEU A C 1
ATOM 2480 O O . LEU A 1 355 ? 131.23400 135.12900 142.60900 1.000 48.82786 355 LEU A O 1
ATOM 2485 N N . PRO A 1 356 ? 133.37600 135.71000 142.21000 1.000 48.60899 356 PRO A N 1
ATOM 2486 C CA . PRO A 1 356 ? 133.89100 134.96000 143.36700 1.000 48.60899 356 PRO A CA 1
ATOM 2487 C C . PRO A 1 356 ? 133.32900 135.29900 144.74600 1.000 48.60899 356 PRO A C 1
ATOM 2488 O O . PRO A 1 356 ? 132.55700 134.50500 145.29100 1.000 48.60899 356 PRO A O 1
ATOM 2492 N N . LYS A 1 357 ? 133.68400 136.44300 145.33100 1.000 50.51199 357 LYS A N 1
ATOM 2493 C CA . LYS A 1 357 ? 133.03400 136.86600 146.56500 1.000 50.51199 357 LYS A CA 1
ATOM 2494 C C . LYS A 1 357 ? 132.93500 138.37800 146.66300 1.000 50.51199 357 LYS A C 1
ATOM 2495 O O . LYS A 1 357 ? 132.05200 138.90800 147.34100 1.000 50.51199 357 LYS A O 1
ATOM 2497 N N . ALA A 1 358 ? 133.84800 139.07600 146.00100 1.000 50.34863 358 ALA A N 1
ATOM 2498 C CA . ALA A 1 358 ? 134.01000 140.50800 146.18500 1.000 50.34863 358 ALA A CA 1
ATOM 2499 C C . ALA A 1 358 ? 133.63800 141.31600 144.96200 1.000 50.34863 358 ALA A C 1
ATOM 2500 O O . ALA A 1 358 ? 133.42500 142.52200 145.07800 1.000 50.34863 358 ALA A O 1
ATOM 2502 N N . ILE A 1 359 ? 133.58100 140.68600 143.79000 1.000 49.36098 359 ILE A N 1
ATOM 2503 C CA . ILE A 1 359 ? 132.94600 141.33000 142.64900 1.000 49.36098 359 ILE A CA 1
ATOM 2504 C C . ILE A 1 359 ? 131.44600 141.38700 142.87200 1.000 49.36098 359 ILE A C 1
ATOM 2505 O O . ILE A 1 359 ? 130.79000 142.37800 142.53900 1.000 49.36098 359 ILE A O 1
ATOM 2510 N N . ARG A 1 360 ? 130.88800 140.33000 143.46100 1.000 51.76223 360 ARG A N 1
ATOM 2511 C CA . ARG A 1 360 ? 129.45400 140.27500 143.71400 1.000 51.76223 360 ARG A CA 1
ATOM 2512 C C . ARG A 1 360 ? 129.05100 141.22300 144.83300 1.000 51.76223 360 ARG A C 1
ATOM 2513 O O . ARG A 1 360 ? 128.03000 141.91100 144.74100 1.000 51.76223 360 ARG A O 1
ATOM 2521 N N . SER A 1 361 ? 129.84500 141.27700 145.90200 1.000 50.77300 361 SER A N 1
ATOM 2522 C CA . SER A 1 361 ? 129.53200 142.14000 147.03200 1.000 50.77300 361 SER A CA 1
ATOM 2523 C C . SER A 1 361 ? 129.85200 143.60100 146.77100 1.000 50.77300 361 SER A C 1
ATOM 2524 O O . SER A 1 361 ? 129.48100 144.44700 147.58600 1.000 50.77300 361 SER A O 1
ATOM 2527 N N . SER A 1 362 ? 130.54000 143.92000 145.68200 1.000 50.45771 362 SER A N 1
ATOM 2528 C CA . SER A 1 362 ? 130.70500 145.30800 145.28600 1.000 50.45771 362 SER A CA 1
ATOM 2529 C C . SER A 1 362 ? 129.65100 145.74600 144.28600 1.000 50.45771 362 SER A C 1
ATOM 2530 O O . SER A 1 362 ? 129.42400 146.94900 144.12400 1.000 50.45771 362 SER A O 1
ATOM 2533 N N . ILE A 1 363 ? 129.02200 144.79500 143.59400 1.000 50.06034 363 ILE A N 1
ATOM 2534 C CA . ILE A 1 363 ? 127.85500 145.11200 142.77800 1.000 50.06034 363 ILE A CA 1
ATOM 2535 C C . ILE A 1 363 ? 126.69900 145.52200 143.67600 1.000 50.06034 363 ILE A C 1
ATOM 2536 O O . ILE A 1 363 ? 126.04100 146.54400 143.45100 1.000 50.06034 363 ILE A O 1
ATOM 2541 N N . ALA A 1 364 ? 126.48600 144.76800 144.75600 1.000 52.18182 364 ALA A N 1
ATOM 2542 C CA . ALA A 1 364 ? 125.37700 145.03300 145.66200 1.000 52.18182 364 ALA A CA 1
ATOM 2543 C C . ALA A 1 364 ? 125.63700 146.20400 146.60300 1.000 52.18182 364 ALA A C 1
ATOM 2544 O O . ALA A 1 364 ? 124.80400 146.47500 147.46800 1.000 52.18182 364 ALA A O 1
ATOM 2546 N N . ASN A 1 365 ? 126.77000 146.89300 146.47500 1.000 54.67702 365 ASN A N 1
ATOM 2547 C CA . ASN A 1 365 ? 127.03400 148.07000 147.29000 1.000 54.67702 365 ASN A CA 1
ATOM 2548 C C . ASN A 1 365 ? 126.99500 149.34800 146.47100 1.000 54.67702 365 ASN A C 1
ATOM 2549 O O . ASN A 1 365 ? 126.82500 150.43200 147.02900 1.000 54.67702 365 ASN A O 1
ATOM 2554 N N . TYR A 1 366 ? 127.18700 149.26000 145.15800 1.000 54.30702 366 TYR A N 1
ATOM 2555 C CA . TYR A 1 366 ? 126.79600 150.38100 144.31800 1.000 54.30702 366 TYR A CA 1
ATOM 2556 C C . TYR A 1 366 ? 125.29000 150.39000 144.13600 1.000 54.30702 366 TYR A C 1
ATOM 2557 O O . TYR A 1 366 ? 124.65500 151.44900 144.15400 1.000 54.30702 366 TYR A O 1
ATOM 2566 N N . LEU A 1 367 ? 124.70900 149.21100 143.96400 1.000 53.44311 367 LEU A N 1
ATOM 2567 C CA . LEU A 1 367 ? 123.28000 149.05100 143.76500 1.000 53.44311 367 LEU A CA 1
ATOM 2568 C C . LEU A 1 367 ? 122.59300 148.96100 145.11700 1.000 53.44311 367 LEU A C 1
ATOM 2569 O O . LEU A 1 367 ? 123.02600 148.19200 145.98100 1.000 53.44311 367 LEU A O 1
ATOM 2574 N N . PHE A 1 368 ? 121.50900 149.72500 145.26900 1.000 57.09990 368 PHE A N 1
ATOM 2575 C CA . PHE A 1 368 ? 120.56900 149.72600 146.40700 1.000 57.09990 368 PHE A CA 1
ATOM 2576 C C . PHE A 1 368 ? 121.23900 149.72800 147.78700 1.000 57.09990 368 PHE A C 1
ATOM 2577 O O . PHE A 1 368 ? 120.72900 149.15800 148.75000 1.000 57.09990 368 PHE A O 1
ATOM 2585 N N . PHE A 1 369 ? 122.38500 150.39600 147.89200 1.000 59.12035 369 PHE A N 1
ATOM 2586 C CA . PHE A 1 369 ? 122.94100 150.66000 149.21600 1.000 59.12035 369 PHE A CA 1
ATOM 2587 C C . PHE A 1 369 ? 122.29800 151.86900 149.89300 1.000 59.12035 369 PHE A C 1
ATOM 2588 O O . PHE A 1 369 ? 122.02400 151.78500 151.09400 1.000 59.12035 369 PHE A O 1
ATOM 2596 N N . PRO A 1 370 ? 122.01200 153.02200 149.20400 1.000 58.69341 370 PRO A N 1
ATOM 2597 C CA . PRO A 1 370 ? 121.20900 154.04900 149.88400 1.000 58.69341 370 PRO A CA 1
ATOM 2598 C C . PRO A 1 370 ? 119.71300 153.78400 149.83700 1.000 58.69341 370 PRO A C 1
ATOM 2599 O O . PRO A 1 370 ? 118.91500 154.70000 150.04300 1.000 58.69341 370 PRO A O 1
ATOM 2603 N N . ILE A 1 371 ? 119.31900 152.55300 149.53200 1.000 56.70375 371 ILE A N 1
ATOM 2604 C CA . ILE A 1 371 ? 117.93000 152.13200 149.61000 1.000 56.70375 371 ILE A CA 1
ATOM 2605 C C . ILE A 1 371 ? 117.71000 151.46900 150.96100 1.000 56.70375 371 ILE A C 1
ATOM 2606 O O . ILE A 1 371 ? 116.72400 151.74700 151.65100 1.000 56.70375 371 ILE A O 1
ATOM 2611 N N . VAL A 1 372 ? 118.64400 150.61100 151.36200 1.000 55.43561 372 VAL A N 1
ATOM 2612 C CA . VAL A 1 372 ? 118.54100 149.88900 152.62300 1.000 55.43561 372 VAL A CA 1
ATOM 2613 C C . VAL A 1 372 ? 119.13700 150.75200 153.72800 1.000 55.43561 372 VAL A C 1
ATOM 2614 O O . VAL A 1 372 ? 119.01400 150.43700 154.91600 1.000 55.43561 372 VAL A O 1
ATOM 2618 N N . HIS A 1 373 ? 119.77400 151.85900 153.34700 1.000 60.63351 373 HIS A N 1
ATOM 2619 C CA . HIS A 1 373 ? 120.38100 152.73500 154.34200 1.000 60.63351 373 HIS A CA 1
ATOM 2620 C C . HIS A 1 373 ? 119.32900 153.53400 155.09500 1.000 60.63351 373 HIS A C 1
ATOM 2621 O O . HIS A 1 373 ? 119.16900 153.38200 156.31000 1.000 60.63351 373 HIS A O 1
ATOM 2628 N N . ASN A 1 374 ? 118.58900 154.38200 154.38900 1.000 59.36651 374 ASN A N 1
ATOM 2629 C CA . ASN A 1 374 ? 117.71300 155.34800 155.04300 1.000 59.36651 374 ASN A CA 1
ATOM 2630 C C . ASN A 1 374 ? 116.27500 154.83300 155.07900 1.000 59.36651 374 ASN A C 1
ATOM 2631 O O . ASN A 1 374 ? 115.35700 155.39900 154.49200 1.000 59.36651 374 ASN A O 1
ATOM 2636 N N . ILE A 1 375 ? 116.09700 153.72800 155.79500 1.000 58.57301 375 ILE A N 1
ATOM 2637 C CA . ILE A 1 375 ? 114.77900 153.27900 156.21700 1.000 58.57301 375 ILE A CA 1
ATOM 2638 C C . ILE A 1 375 ? 114.78000 153.23000 157.73700 1.000 58.57301 375 ILE A C 1
ATOM 2639 O O . ILE A 1 375 ? 115.83700 153.26200 158.37300 1.000 58.57301 375 ILE A O 1
ATOM 2644 N N . TYR A 1 376 ? 113.58400 153.15800 158.32200 1.000 61.99646 376 TYR A N 1
ATOM 2645 C CA . TYR A 1 376 ? 113.46500 153.34000 159.76400 1.000 61.99646 376 TYR A CA 1
ATOM 2646 C C . TYR A 1 376 ? 113.92700 152.11000 160.53400 1.000 61.99646 376 TYR A C 1
ATOM 2647 O O . TYR A 1 376 ? 114.36400 152.22100 161.68400 1.000 61.99646 376 TYR A O 1
ATOM 2656 N N . LEU A 1 377 ? 113.81600 150.92500 159.93200 1.000 59.41876 377 LEU A N 1
ATOM 2657 C CA . LEU A 1 377 ? 114.16000 149.70300 160.64600 1.000 59.41876 377 LEU A CA 1
ATOM 2658 C C . LEU A 1 377 ? 115.65900 149.57200 160.85700 1.000 59.41876 377 LEU A C 1
ATOM 2659 O O . LEU A 1 377 ? 116.08800 148.87900 161.78400 1.000 59.41876 377 LEU A O 1
ATOM 2664 N N . PHE A 1 378 ? 116.46200 150.22400 160.02100 1.000 60.31625 378 PHE A N 1
ATOM 2665 C CA . PHE A 1 378 ? 117.89100 150.37100 160.25200 1.000 60.31625 378 PHE A CA 1
ATOM 2666 C C . PHE A 1 378 ? 118.19600 151.86700 160.22000 1.000 60.31625 378 PHE A C 1
ATOM 2667 O O . PHE A 1 378 ? 118.59600 152.42000 159.19600 1.000 60.31625 378 PHE A O 1
ATOM 2675 N N . GLN A 1 379 ? 118.00000 152.52300 161.35700 1.000 67.73109 379 GLN A N 1
ATOM 2676 C CA . GLN A 1 379 ? 118.31200 153.93400 161.52100 1.000 67.73109 379 GLN A CA 1
ATOM 2677 C C . GLN A 1 379 ? 119.14900 154.08900 162.77700 1.000 67.73109 379 GLN A C 1
ATOM 2678 O O . GLN A 1 379 ? 118.75500 153.62100 163.84900 1.000 67.73109 379 GLN A O 1
ATOM 2680 N N . GLY A 1 380 ? 120.30700 154.72400 162.64000 1.000 72.13285 380 GLY A N 1
ATOM 2681 C CA . GLY A 1 380 ? 121.22100 154.85000 163.75600 1.000 72.13285 380 GLY A CA 1
ATOM 2682 C C . GLY A 1 380 ? 122.00600 153.58300 164.02400 1.000 72.13285 380 GLY A C 1
ATOM 2683 O O . GLY A 1 380 ? 122.65300 153.45600 165.06800 1.000 72.13285 380 GLY A O 1
ATOM 2684 N N . VAL A 1 381 ? 121.95800 152.63800 163.08900 1.000 73.35463 381 VAL A N 1
ATOM 2685 C CA . VAL A 1 381 ? 122.74700 151.42100 163.20600 1.000 73.35463 381 VAL A CA 1
ATOM 2686 C C . VAL A 1 381 ? 124.09100 151.63400 162.50900 1.000 73.35463 381 VAL A C 1
ATOM 2687 O O . VAL A 1 381 ? 124.25400 152.53800 161.68300 1.000 73.35463 381 VAL A O 1
ATOM 2691 N N . SER A 1 382 ? 125.07800 150.81700 162.87900 1.000 75.15586 382 SER A N 1
ATOM 2692 C CA . SER A 1 382 ? 126.45000 150.98000 162.42500 1.000 75.15586 382 SER A CA 1
ATOM 2693 C C . SER A 1 382 ? 126.58100 150.71200 160.92500 1.000 75.15586 382 SER A C 1
ATOM 2694 O O . SER A 1 382 ? 125.69200 150.16000 160.27800 1.000 75.15586 382 SER A O 1
ATOM 2697 N N . ARG A 1 383 ? 127.72700 151.12400 160.37800 1.000 73.53503 383 ARG A N 1
ATOM 2698 C CA . ARG A 1 383 ? 128.01700 150.93300 158.96100 1.000 73.53503 383 ARG A CA 1
ATOM 2699 C C . ARG A 1 383 ? 128.21400 149.46100 158.62200 1.000 73.53503 383 ARG A C 1
ATOM 2700 O O . ARG A 1 383 ? 127.75400 148.99500 157.57500 1.000 73.53503 383 ARG A O 1
ATOM 2708 N N . ASN A 1 384 ? 128.85900 148.71100 159.50800 1.000 70.66475 384 ASN A N 1
ATOM 2709 C CA . ASN A 1 384 ? 129.20500 147.32900 159.21500 1.000 70.66475 384 ASN A CA 1
ATOM 2710 C C . ASN A 1 384 ? 128.01800 146.38200 159.26900 1.000 70.66475 384 ASN A C 1
ATOM 2711 O O . ASN A 1 384 ? 128.15800 145.24400 158.81200 1.000 70.66475 384 ASN A O 1
ATOM 2713 N N . PHE A 1 385 ? 126.87100 146.78500 159.81700 1.000 70.86235 385 PHE A N 1
ATOM 2714 C CA . PHE A 1 385 ? 125.71100 145.89900 159.76800 1.000 70.86235 385 PHE A CA 1
ATOM 2715 C C . PHE A 1 385 ? 124.95000 146.04400 158.45900 1.000 70.86235 385 PHE A C 1
ATOM 2716 O O . PHE A 1 385 ? 124.48700 145.05200 157.89000 1.000 70.86235 385 PHE A O 1
ATOM 2724 N N . LEU A 1 386 ? 124.83400 147.27000 157.95700 1.000 68.59538 386 LEU A N 1
ATOM 2725 C CA . LEU A 1 386 ? 124.32100 147.50700 156.61900 1.000 68.59538 386 LEU A CA 1
ATOM 2726 C C . LEU A 1 386 ? 125.42300 147.49200 155.56800 1.000 68.59538 386 LEU A C 1
ATOM 2727 O O . LEU A 1 386 ? 125.33900 148.19600 154.55800 1.000 68.59538 386 LEU A O 1
ATOM 2732 N N . PHE A 1 387 ? 126.48000 146.73000 155.83600 1.000 68.07113 387 PHE A N 1
ATOM 2733 C CA . PHE A 1 387 ? 127.40400 146.22700 154.83500 1.000 68.07113 387 PHE A CA 1
ATOM 2734 C C . PHE A 1 387 ? 127.21800 144.73600 154.61300 1.000 68.07113 387 PHE A C 1
ATOM 2735 O O . PHE A 1 387 ? 128.09800 144.08900 154.04300 1.000 68.07113 387 PHE A O 1
ATOM 2743 N N . GLN A 1 388 ? 126.12000 144.16900 155.10400 1.000 68.10408 388 GLN A N 1
ATOM 2744 C CA . GLN A 1 388 ? 125.72400 142.80600 154.78200 1.000 68.10408 388 GLN A CA 1
ATOM 2745 C C . GLN A 1 388 ? 124.44300 142.80000 153.94300 1.000 68.10408 388 GLN A C 1
ATOM 2746 O O . GLN A 1 388 ? 123.49400 142.06900 154.23500 1.000 68.10408 388 GLN A O 1
ATOM 2752 N N . LEU A 1 389 ? 124.36400 143.67600 152.93900 1.000 59.85543 389 LEU A N 1
ATOM 2753 C CA . LEU A 1 389 ? 123.30900 143.60200 151.92800 1.000 59.85543 389 LEU A CA 1
ATOM 2754 C C . LEU A 1 389 ? 123.79300 142.76200 150.74100 1.000 59.85543 389 LEU A C 1
ATOM 2755 O O . LEU A 1 389 ? 123.67400 143.11600 149.56900 1.000 59.85543 389 LEU A O 1
ATOM 2760 N N . VAL A 1 390 ? 124.28900 141.57400 151.06800 1.000 60.02613 390 VAL A N 1
ATOM 2761 C CA . VAL A 1 390 ? 124.88200 140.69100 150.07700 1.000 60.02613 390 VAL A CA 1
ATOM 2762 C C . VAL A 1 390 ? 123.99900 139.50300 149.74700 1.000 60.02613 390 VAL A C 1
ATOM 2763 O O . VAL A 1 390 ? 124.39900 138.65800 148.94500 1.000 60.02613 390 VAL A O 1
ATOM 2767 N N . SER A 1 391 ? 122.80900 139.41000 150.33700 1.000 57.91628 391 SER A N 1
ATOM 2768 C CA . SER A 1 391 ? 121.85000 138.36900 149.98800 1.000 57.91628 391 SER A CA 1
ATOM 2769 C C . SER A 1 391 ? 120.51400 138.95500 149.54800 1.000 57.91628 391 SER A C 1
ATOM 2770 O O . SER A 1 391 ? 119.49900 138.25300 149.55200 1.000 57.91628 391 SER A O 1
ATOM 2773 N N . ASP A 1 392 ? 120.49700 140.23100 149.17300 1.000 54.49479 392 ASP A N 1
ATOM 2774 C CA . ASP A 1 392 ? 119.28400 140.86200 148.67500 1.000 54.49479 392 ASP A CA 1
ATOM 2775 C C . ASP A 1 392 ? 118.98900 140.36200 147.27300 1.000 54.49479 392 ASP A C 1
ATOM 2776 O O . ASP A 1 392 ? 119.75100 140.63100 146.34100 1.000 54.49479 392 ASP A O 1
ATOM 2781 N N . ILE A 1 393 ? 117.88800 139.63700 147.11700 1.000 46.92478 393 ILE A N 1
ATOM 2782 C CA . ILE A 1 393 ? 117.41700 139.24700 145.78500 1.000 46.92478 393 ILE A CA 1
ATOM 2783 C C . ILE A 1 393 ? 116.54500 140.40000 145.30900 1.000 46.92478 393 ILE A C 1
ATOM 2784 O O . ILE A 1 393 ? 115.31500 140.37200 145.36500 1.000 46.92478 393 ILE A O 1
ATOM 2786 N N . ASP A 1 394 ? 117.20400 141.43900 144.80300 1.000 45.95221 394 ASP A N 1
ATOM 2787 C CA . ASP A 1 394 ? 116.50600 142.65800 144.42600 1.000 45.95221 394 ASP A CA 1
ATOM 2788 C C . ASP A 1 394 ? 115.91900 142.59300 143.03500 1.000 45.95221 394 ASP A C 1
ATOM 2789 O O . ASP A 1 394 ? 115.25100 143.54300 142.61800 1.000 45.95221 394 ASP A O 1
ATOM 2791 N N . ALA A 1 395 ? 116.14700 141.50900 142.30600 1.000 50.16147 395 ALA A N 1
ATOM 2792 C CA . ALA A 1 395 ? 115.55800 141.35100 140.98600 1.000 50.16147 395 ALA A CA 1
ATOM 2793 C C . ALA A 1 395 ? 114.09100 140.97400 141.13100 1.000 50.16147 395 ALA A C 1
ATOM 2794 O O . ALA A 1 395 ? 113.69600 139.83000 140.89000 1.000 50.16147 395 ALA A O 1
ATOM 2796 N N . GLU A 1 396 ? 113.27400 141.93300 141.54700 1.000 42.06971 396 GLU A N 1
ATOM 2797 C CA . GLU A 1 396 ? 111.86400 141.63500 141.67100 1.000 42.06971 396 GLU A CA 1
ATOM 2798 C C . GLU A 1 396 ? 111.11700 142.05600 140.41800 1.000 42.06971 396 GLU A C 1
ATOM 2799 O O . GLU A 1 396 ? 110.73900 141.19300 139.61900 1.000 42.06971 396 GLU A O 1
ATOM 2801 N N . TYR A 1 397 ? 111.03400 143.36500 140.18400 1.000 35.69358 397 TYR A N 1
ATOM 2802 C CA . TYR A 1 397 ? 110.28000 143.98400 139.09300 1.000 35.69358 397 TYR A CA 1
ATOM 2803 C C . TYR A 1 397 ? 108.89700 143.36800 138.91600 1.000 35.69358 397 TYR A C 1
ATOM 2804 O O . TYR A 1 397 ? 108.62000 142.67000 137.94300 1.000 35.69358 397 TYR A O 1
ATOM 2813 N N . PHE A 1 398 ? 108.06200 143.58000 139.89500 1.000 35.64374 398 PHE A N 1
ATOM 2814 C CA . PHE A 1 398 ? 106.75100 142.96100 139.87000 1.000 35.64374 398 PHE A CA 1
ATOM 2815 C C . PHE A 1 398 ? 105.82300 143.70100 138.91000 1.000 35.64374 398 PHE A C 1
ATOM 2816 O O . PHE A 1 398 ? 105.87500 144.92700 138.81800 1.000 35.64374 398 PHE A O 1
ATOM 2824 N N . PRO A 1 399 ? 104.97600 142.98300 138.18300 1.000 36.26388 399 PRO A N 1
ATOM 2825 C CA . PRO A 1 399 ? 103.97600 143.63000 137.33700 1.000 36.26388 399 PRO A CA 1
ATOM 2826 C C . PRO A 1 399 ? 102.86400 144.23400 138.17200 1.000 36.26388 399 PRO A C 1
ATOM 2827 O O . PRO A 1 399 ? 102.79000 143.98300 139.38300 1.000 36.26388 399 PRO A O 1
ATOM 2831 N N . PRO A 1 400 ? 101.99800 145.05400 137.58000 1.000 37.43077 400 PRO A N 1
ATOM 2832 C CA . PRO A 1 400 ? 100.82900 145.53800 138.31800 1.000 37.43077 400 PRO A CA 1
ATOM 2833 C C . PRO A 1 400 ? 99.85000 144.42500 138.64000 1.000 37.43077 400 PRO A C 1
ATOM 2834 O O . PRO A 1 400 ? 99.75800 143.42500 137.92400 1.000 37.43077 400 PRO A O 1
ATOM 2838 N N . LYS A 1 401 ? 99.13000 144.62200 139.75100 1.000 40.08222 401 LYS A N 1
ATOM 2839 C CA . LYS A 1 401 ? 98.08300 143.72400 140.24700 1.000 40.08222 401 LYS A CA 1
ATOM 2840 C C . LYS A 1 401 ? 98.60700 142.31400 140.50800 1.000 40.08222 401 LYS A C 1
ATOM 2841 O O . LYS A 1 401 ? 97.93900 141.32400 140.21300 1.000 40.08222 401 LYS A O 1
ATOM 2843 N N . GLU A 1 402 ? 99.80700 142.22000 141.07000 1.000 42.74997 402 GLU A N 1
ATOM 2844 C CA . GLU A 1 402 ? 100.39600 140.94700 141.45700 1.000 42.74997 402 GLU A CA 1
ATOM 2845 C C . GLU A 1 402 ? 100.61400 140.93300 142.95800 1.000 42.74997 402 GLU A C 1
ATOM 2846 O O . GLU A 1 402 ? 101.15600 141.88600 143.51900 1.000 42.74997 402 GLU A O 1
ATOM 2848 N N . ASP A 1 403 ? 100.20400 139.84700 143.60400 1.000 46.64157 403 ASP A N 1
ATOM 2849 C CA . ASP A 1 403 ? 100.28300 139.72600 145.05300 1.000 46.64157 403 ASP A CA 1
ATOM 2850 C C . ASP A 1 403 ? 101.70700 139.37900 145.46300 1.000 46.64157 403 ASP A C 1
ATOM 2851 O O . ASP A 1 403 ? 102.25600 138.37000 145.01500 1.000 46.64157 403 ASP A O 1
ATOM 2856 N N . ILE A 1 404 ? 102.29600 140.20900 146.31600 1.000 43.81185 404 ILE A N 1
ATOM 2857 C CA . ILE A 1 404 ? 103.63500 139.95000 146.83200 1.000 43.81185 404 ILE A CA 1
ATOM 2858 C C . ILE A 1 404 ? 103.59200 139.07900 148.07400 1.000 43.81185 404 ILE A C 1
ATOM 2859 O O . ILE A 1 404 ? 104.37100 138.13600 148.21000 1.000 43.81185 404 ILE A O 1
ATOM 2864 N N . ILE A 1 405 ? 102.68900 139.39800 148.99000 1.000 49.91005 405 ILE A N 1
ATOM 2865 C CA . ILE A 1 405 ? 102.55700 138.72400 150.27100 1.000 49.91005 405 ILE A CA 1
ATOM 2866 C C . ILE A 1 405 ? 101.08100 138.41800 150.46100 1.000 49.91005 405 ILE A C 1
ATOM 2867 O O . ILE A 1 405 ? 100.23300 139.29300 150.26400 1.000 4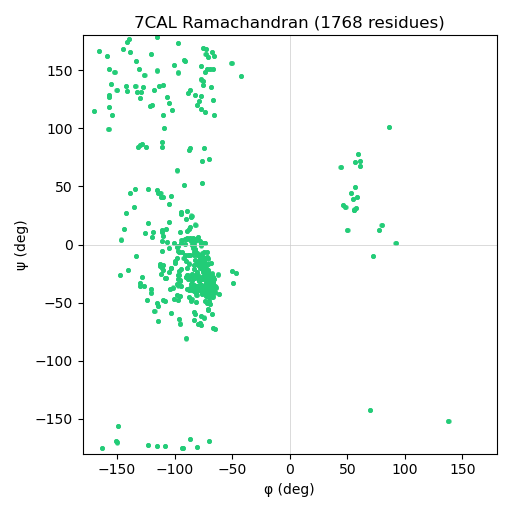9.91005 405 ILE A O 1
ATOM 2872 N N . LEU A 1 406 ? 100.76700 137.17900 150.81500 1.000 57.23368 406 LEU A N 1
ATOM 2873 C CA . LEU A 1 406 ? 99.37800 136.78700 150.98000 1.000 57.23368 406 LEU A CA 1
ATOM 2874 C C . LEU A 1 406 ? 98.83800 137.23400 152.33900 1.000 57.23368 406 LEU A C 1
ATOM 2875 O O . LEU A 1 406 ? 99.49900 137.93900 153.10200 1.000 57.23368 406 LEU A O 1
ATOM 2880 N N . GLN A 1 407 ? 97.60500 136.82000 152.63300 1.000 63.64750 407 GLN A N 1
ATOM 2881 C CA . GLN A 1 407 ? 96.95500 137.24500 153.86900 1.000 63.64750 407 GLN A CA 1
ATOM 2882 C C . GLN A 1 407 ? 97.58200 136.56900 155.08100 1.000 63.64750 407 GLN A C 1
ATOM 2883 O O . GLN A 1 407 ? 97.94400 137.23200 156.05700 1.000 63.64750 407 GLN A O 1
ATOM 2889 N N . ASN A 1 408 ? 97.72600 135.25000 155.03500 1.000 65.39282 408 ASN A N 1
ATOM 2890 C CA . ASN A 1 408 ? 98.40600 134.50000 156.08400 1.000 65.39282 408 ASN A CA 1
ATOM 2891 C C . ASN A 1 408 ? 99.44600 133.61600 155.42500 1.000 65.39282 408 ASN A C 1
ATOM 2892 O O . ASN A 1 408 ? 99.14000 132.92100 154.45400 1.000 65.39282 408 ASN A O 1
ATOM 2897 N N . GLU A 1 409 ? 100.66700 133.64400 155.94300 1.000 65.50733 409 GLU A N 1
ATOM 2898 C CA . GLU A 1 409 ? 101.74800 132.89300 155.33100 1.000 65.50733 409 GLU A CA 1
ATOM 2899 C C . GLU A 1 409 ? 102.83300 132.67500 156.36500 1.000 65.50733 409 GLU A C 1
ATOM 2900 O O . GLU A 1 409 ? 102.87300 133.35800 157.39000 1.000 65.50733 409 GLU A O 1
ATOM 2902 N N . ALA A 1 410 ? 103.70400 131.71100 156.08700 1.000 69.29957 410 ALA A N 1
ATOM 2903 C CA . ALA A 1 410 ? 104.92300 131.52400 156.85800 1.000 69.29957 410 ALA A CA 1
ATOM 2904 C C . ALA A 1 410 ? 105.79600 132.75000 156.62700 1.000 69.29957 410 ALA A C 1
ATOM 2905 O O . ALA A 1 410 ? 106.29500 132.95100 155.51500 1.000 69.29957 410 ALA A O 1
ATOM 2907 N N . PRO A 1 411 ? 105.99800 133.58500 157.63500 1.000 65.58323 411 PRO A N 1
ATOM 2908 C CA . PRO A 1 411 ? 106.59000 134.90600 157.39200 1.000 65.58323 411 PRO A CA 1
ATOM 2909 C C . PRO A 1 411 ? 108.08400 134.84300 157.11300 1.000 65.58323 411 PRO A C 1
ATOM 2910 O O . PRO A 1 411 ? 108.91900 135.06100 157.99500 1.000 65.58323 411 PRO A O 1
ATOM 2914 N N . THR A 1 412 ? 108.41700 134.55700 155.85700 1.000 63.99402 412 THR A N 1
ATOM 2915 C CA . THR A 1 412 ? 109.78000 134.19700 155.49800 1.000 63.99402 412 THR A CA 1
ATOM 2916 C C . THR A 1 412 ? 110.65300 135.41600 155.21400 1.000 63.99402 412 THR A C 1
ATOM 2917 O O . THR A 1 412 ? 111.87000 135.36000 155.42100 1.000 63.99402 412 THR A O 1
ATOM 2921 N N . ASP A 1 413 ? 110.07200 136.53200 154.77900 1.000 57.31546 413 ASP A N 1
ATOM 2922 C CA . ASP A 1 413 ? 110.88800 137.59900 154.22200 1.000 57.31546 413 ASP A CA 1
ATOM 2923 C C . ASP A 1 413 ? 110.23800 138.95900 154.40700 1.000 57.31546 413 ASP A C 1
ATOM 2924 O O . ASP A 1 413 ? 109.01400 139.08300 154.41800 1.000 57.31546 413 ASP A O 1
ATOM 2929 N N . LEU A 1 414 ? 111.08200 139.97700 154.55100 1.000 50.75271 414 LEU A N 1
ATOM 2930 C CA . LEU A 1 414 ? 110.66600 141.36700 154.46600 1.000 50.75271 414 LEU A CA 1
ATOM 2931 C C . LEU A 1 414 ? 111.02200 141.88700 153.08500 1.000 50.75271 414 LEU A C 1
ATOM 2932 O O . LEU A 1 414 ? 111.96000 141.39600 152.45500 1.000 50.75271 414 LEU A O 1
ATOM 2937 N N . TYR A 1 415 ? 110.29400 142.89500 152.62900 1.000 46.73836 415 TYR A N 1
ATOM 2938 C CA . TYR A 1 415 ? 110.53400 143.50400 151.33400 1.000 46.73836 415 TYR A CA 1
ATOM 2939 C C . TYR A 1 415 ? 110.71200 145.00300 151.50000 1.000 46.73836 415 TYR A C 1
ATOM 2940 O O . TYR A 1 415 ? 110.08100 145.62200 152.35500 1.000 46.73836 415 TYR A O 1
ATOM 2949 N N . ILE A 1 416 ? 111.56900 145.58500 150.67200 1.000 41.33196 416 ILE A N 1
ATOM 2950 C CA . ILE A 1 416 ? 111.83100 147.01700 150.67700 1.000 41.33196 416 ILE A CA 1
ATOM 2951 C C . ILE A 1 416 ? 111.49500 147.56100 149.30200 1.000 41.33196 416 ILE A C 1
ATOM 2952 O O . ILE A 1 416 ? 112.10300 147.15500 148.30900 1.000 41.33196 416 ILE A O 1
ATOM 2957 N N . LEU A 1 417 ? 110.54800 148.48400 149.24500 1.000 39.93121 417 LEU A N 1
ATOM 2958 C CA . LEU A 1 417 ? 110.06700 149.02700 147.98400 1.000 39.93121 417 LEU A CA 1
ATOM 2959 C C . LEU A 1 417 ? 111.07200 150.02900 147.43500 1.000 39.93121 417 LEU A C 1
ATOM 2960 O O . LEU A 1 417 ? 111.30800 151.07000 148.04700 1.000 39.93121 417 LEU A O 1
ATOM 2965 N N . VAL A 1 418 ? 111.65100 149.72400 146.27800 1.000 38.83663 418 VAL A N 1
ATOM 2966 C CA . VAL A 1 418 ? 112.64300 150.60300 145.66900 1.000 38.83663 418 VAL A CA 1
ATOM 2967 C C . VAL A 1 418 ? 111.99000 151.68100 144.81500 1.000 38.83663 418 VAL A C 1
ATOM 2968 O O . VAL A 1 418 ? 112.32000 152.86000 144.94500 1.000 38.83663 418 VAL A O 1
ATOM 2972 N N . SER A 1 419 ? 111.05500 151.30300 143.94600 1.000 39.77114 419 SER A N 1
ATOM 2973 C CA . SER A 1 419 ? 110.37600 152.26300 143.08500 1.000 39.77114 419 SER A CA 1
ATOM 2974 C C . SER A 1 419 ? 109.04300 151.68000 142.65900 1.000 39.77114 419 SER A C 1
ATOM 2975 O O . SER A 1 419 ? 109.00200 150.57300 142.12600 1.000 39.77114 419 SER A O 1
ATOM 2978 N N . GLY A 1 420 ? 107.96700 152.42600 142.87300 1.000 41.16924 420 GLY A N 1
ATOM 2979 C CA . GLY A 1 420 ? 106.64300 151.94700 142.53400 1.000 41.16924 420 GLY A CA 1
ATOM 2980 C C . GLY A 1 420 ? 105.63300 152.28200 143.60700 1.000 41.16924 420 GLY A C 1
ATOM 2981 O O . GLY A 1 420 ? 105.80000 153.27700 144.31500 1.000 41.16924 420 GLY A O 1
ATOM 2982 N N . ALA A 1 421 ? 104.58900 151.46900 143.74600 1.000 43.55533 421 ALA A N 1
ATOM 2983 C CA . ALA A 1 421 ? 103.60000 151.67700 144.79400 1.000 43.55533 421 ALA A CA 1
ATOM 2984 C C . ALA A 1 421 ? 102.88900 150.36500 145.07500 1.000 43.55533 421 ALA A C 1
ATOM 2985 O O . ALA A 1 421 ? 102.75000 149.52000 144.19100 1.000 43.55533 421 ALA A O 1
ATOM 2987 N N . VAL A 1 422 ? 102.43100 150.21800 146.31900 1.000 47.38496 422 VAL A N 1
ATOM 2988 C CA . VAL A 1 422 ? 101.86100 148.98200 146.84300 1.000 47.38496 422 VAL A CA 1
ATOM 2989 C C . VAL A 1 422 ? 100.69300 149.34000 147.75300 1.000 47.38496 422 VAL A C 1
ATOM 2990 O O . VAL A 1 422 ? 100.77200 150.26900 148.55600 1.000 47.38496 422 VAL A O 1
ATOM 2994 N N . ASP A 1 423 ? 99.59100 148.60100 147.61600 1.000 50.77945 423 ASP A N 1
ATOM 2995 C CA . ASP A 1 423 ? 98.38700 148.86700 148.39500 1.000 50.77945 423 ASP A CA 1
ATOM 2996 C C . ASP A 1 423 ? 98.04100 147.65400 149.24400 1.000 50.77945 423 ASP A C 1
ATOM 2997 O O . ASP A 1 423 ? 97.78700 146.57400 148.70800 1.000 50.77945 423 ASP A O 1
ATOM 2999 N N . PHE A 1 424 ? 98.01600 147.84000 150.56300 1.000 55.94145 424 PHE A N 1
ATOM 3000 C CA . PHE A 1 424 ? 97.62900 146.79400 151.49600 1.000 55.94145 424 PHE A CA 1
ATOM 3001 C C . PHE A 1 424 ? 96.11700 146.61500 151.51300 1.000 55.94145 424 PHE A C 1
ATOM 3002 O O . PHE A 1 424 ? 95.35300 147.53900 151.23100 1.000 55.94145 424 PHE A O 1
ATOM 3010 N N . THR A 1 425 ? 95.68700 145.40500 151.85800 1.000 62.29341 425 THR A N 1
ATOM 3011 C CA . THR A 1 425 ? 94.27100 145.12800 152.03600 1.000 62.29341 425 THR A CA 1
ATOM 3012 C C . THR A 1 425 ? 94.09600 144.12000 153.16200 1.000 62.29341 425 THR A C 1
ATOM 3013 O O . THR A 1 425 ? 95.05700 143.51200 153.63700 1.000 62.29341 425 THR A O 1
ATOM 3017 N N . VAL A 1 426 ? 92.84600 143.95800 153.59400 1.000 68.40047 426 VAL A N 1
ATOM 3018 C CA . VAL A 1 426 ? 92.49900 143.03200 154.66700 1.000 68.40047 426 VAL A CA 1
ATOM 3019 C C . VAL A 1 426 ? 91.61600 141.98500 153.98500 1.000 68.40047 426 VAL A C 1
ATOM 3020 O O . VAL A 1 426 ? 91.36200 142.09600 152.78200 1.000 68.40047 426 VAL A O 1
ATOM 3024 N N . TYR A 1 427 ? 91.15200 140.97300 154.73100 1.000 72.59701 427 TYR A N 1
ATOM 3025 C CA . TYR A 1 427 ? 90.54800 139.73000 154.24800 1.000 72.59701 427 TYR A CA 1
ATOM 3026 C C . TYR A 1 427 ? 89.44200 139.85200 153.20000 1.000 72.59701 427 TYR A C 1
ATOM 3027 O O . TYR A 1 427 ? 89.30900 138.97300 152.34200 1.000 72.59701 427 TYR A O 1
ATOM 3029 N N . VAL A 1 428 ? 88.63500 140.91000 153.25400 1.000 74.59610 428 VAL A N 1
ATOM 3030 C CA . VAL A 1 428 ? 87.58700 141.08300 152.25100 1.000 74.59610 428 VAL A CA 1
ATOM 3031 C C . VAL A 1 428 ? 87.88300 142.31600 151.41000 1.000 74.59610 428 VAL A C 1
ATOM 3032 O O . VAL A 1 428 ? 88.15900 142.21000 150.21000 1.000 74.59610 428 VAL A O 1
ATOM 3036 N N . ASP A 1 429 ? 87.84000 143.49300 152.04000 1.000 76.17141 429 ASP A N 1
ATOM 3037 C CA . ASP A 1 429 ? 88.15300 144.74500 151.35200 1.000 76.17141 429 ASP A CA 1
ATOM 3038 C C . ASP A 1 429 ? 88.56000 145.76500 152.41600 1.000 76.17141 429 ASP A C 1
ATOM 3039 O O . ASP A 1 429 ? 87.69600 146.36300 153.06200 1.000 76.17141 429 ASP A O 1
ATOM 3041 N N . GLY A 1 430 ? 89.86200 145.95700 152.57800 1.000 69.81486 430 GLY A N 1
ATOM 3042 C CA . GLY A 1 430 ? 90.36200 146.98200 153.46900 1.000 69.81486 430 GLY A CA 1
ATOM 3043 C C . GLY A 1 430 ? 91.26100 147.92600 152.70900 1.000 69.81486 430 GLY A C 1
ATOM 3044 O O . GLY A 1 430 ? 91.34700 147.82300 151.48200 1.000 69.81486 430 GLY A O 1
ATOM 3045 N N . HIS A 1 431 ? 91.93900 148.83900 153.40500 1.000 67.62649 431 HIS A N 1
ATOM 3046 C CA . HIS A 1 431 ? 92.87000 149.72900 152.72500 1.000 67.62649 431 HIS A CA 1
ATOM 3047 C C . HIS A 1 431 ? 93.94600 150.30200 153.63600 1.000 67.62649 431 HIS A C 1
ATOM 3048 O O . HIS A 1 431 ? 93.65100 151.00700 154.60400 1.000 67.62649 431 HIS A O 1
ATOM 3055 N N . ASP A 1 432 ? 95.20000 149.98500 153.32800 1.000 63.31175 432 ASP A N 1
ATOM 3056 C CA . ASP A 1 432 ? 96.37100 150.71800 153.78700 1.000 63.31175 432 ASP A CA 1
ATOM 3057 C C . ASP A 1 432 ? 97.31400 150.79400 152.59100 1.000 63.31175 432 ASP A C 1
ATOM 3058 O O . ASP A 1 432 ? 97.12000 150.08200 151.60500 1.000 63.31175 432 ASP A O 1
ATOM 3063 N N . GLN A 1 433 ? 98.32600 151.65700 152.66700 1.000 59.33227 433 GLN A N 1
ATOM 3064 C CA . GLN A 1 433 ? 99.17400 151.89200 151.50200 1.000 59.33227 433 GLN A CA 1
ATOM 3065 C C . GLN A 1 433 ? 100.58900 152.27400 151.91500 1.000 59.33227 433 GLN A C 1
ATOM 3066 O O . GLN A 1 433 ? 100.77900 153.12300 152.78900 1.000 59.33227 433 GLN A O 1
ATOM 3072 N N . PHE A 1 434 ? 101.57700 151.64300 151.28000 1.000 55.00893 434 PHE A N 1
ATOM 3073 C CA . PHE A 1 434 ? 102.98500 151.95300 151.48500 1.000 55.00893 434 PHE A CA 1
ATOM 3074 C C . PHE A 1 434 ? 103.47900 152.90400 150.40400 1.000 55.00893 434 PHE A C 1
ATOM 3075 O O . PHE A 1 434 ? 103.02000 152.85300 149.26000 1.000 55.00893 434 PHE A O 1
ATOM 3077 N N . GLN A 1 435 ? 104.43000 153.75600 150.77100 1.000 52.96629 435 GLN A N 1
ATOM 3078 C CA . GLN A 1 435 ? 104.92600 154.80700 149.89300 1.000 52.96629 435 GLN A CA 1
ATOM 3079 C C . GLN A 1 435 ? 106.05000 154.26300 149.01700 1.000 52.96629 435 GLN A C 1
ATOM 3080 O O . GLN A 1 435 ? 106.27900 153.05500 148.93400 1.000 52.96629 435 GLN A O 1
ATOM 3082 N N . GLY A 1 436 ? 106.76900 155.15800 148.35300 1.000 44.99106 436 GLY A N 1
ATOM 3083 C CA . GLY A 1 436 ? 107.78200 154.79500 147.38900 1.000 44.99106 436 GLY A CA 1
ATOM 3084 C C . GLY A 1 436 ? 109.14100 154.42000 147.93500 1.000 44.99106 436 GLY A C 1
ATOM 3085 O O . GLY A 1 436 ? 110.06300 154.22500 147.13800 1.000 44.99106 436 GLY A O 1
ATOM 3086 N N . LYS A 1 437 ? 109.32400 154.35400 149.26000 1.000 44.62203 437 LYS A N 1
ATOM 3087 C CA . LYS A 1 437 ? 110.60100 153.88400 149.78500 1.000 44.62203 437 LYS A CA 1
ATOM 3088 C C . LYS A 1 437 ? 110.50000 153.04600 151.05700 1.000 44.62203 437 LYS A C 1
ATOM 3089 O O . LYS A 1 437 ? 111.53500 152.82100 151.69600 1.000 44.62203 437 LYS A O 1
ATOM 3091 N N . ALA A 1 438 ? 109.32400 152.57300 151.45000 1.000 46.31791 438 ALA A N 1
ATOM 3092 C CA . ALA A 1 438 ? 109.12400 152.03400 152.78700 1.000 46.31791 438 ALA A CA 1
ATOM 3093 C C . ALA A 1 438 ? 109.33300 150.52000 152.81700 1.000 46.31791 438 ALA A C 1
ATOM 3094 O O . ALA A 1 438 ? 109.72400 149.90100 151.82900 1.000 46.31791 438 ALA A O 1
ATOM 3096 N N . VAL A 1 439 ? 109.07500 149.91500 153.97600 1.000 47.96521 439 VAL A N 1
ATOM 3097 C CA . VAL A 1 439 ? 109.19500 148.47900 154.20300 1.000 47.96521 439 VAL A CA 1
ATOM 3098 C C . VAL A 1 439 ? 107.79900 147.90500 154.36200 1.000 47.96521 439 VAL A C 1
ATOM 3099 O O . VAL A 1 439 ? 106.94700 148.49700 155.02900 1.000 47.96521 439 VAL A O 1
ATOM 3103 N N . ILE A 1 440 ? 107.55300 146.74900 153.74700 1.000 48.25927 440 ILE A N 1
ATOM 3104 C CA . ILE A 1 440 ? 106.18300 146.25200 153.67600 1.000 48.25927 440 ILE A CA 1
ATOM 3105 C C . ILE A 1 440 ? 106.01100 144.89400 154.34600 1.000 48.25927 440 ILE A C 1
ATOM 3106 O O . ILE A 1 440 ? 104.93600 144.29400 154.26200 1.000 48.25927 440 ILE A O 1
ATOM 3111 N N . GLY A 1 441 ? 107.04200 144.39200 155.01900 1.000 51.14125 441 GLY A N 1
ATOM 3112 C CA . GLY A 1 441 ? 106.90900 143.07400 155.61700 1.000 51.14125 441 GLY A CA 1
ATOM 3113 C C . GLY A 1 441 ? 107.56200 142.85900 156.96700 1.000 51.14125 441 GLY A C 1
ATOM 3114 O O . GLY A 1 441 ? 107.90500 141.72600 157.30900 1.000 51.14125 441 GLY A O 1
ATOM 3115 N N . GLU A 1 442 ? 107.72000 143.91900 157.75600 1.000 58.46673 442 GLU A N 1
ATOM 3116 C CA . GLU A 1 442 ? 108.60300 143.89500 158.91900 1.000 58.46673 442 GLU A CA 1
ATOM 3117 C C . GLU A 1 442 ? 108.00700 143.22500 160.15200 1.000 58.46673 442 GLU A C 1
ATOM 3118 O O . GLU A 1 442 ? 108.63000 143.24700 161.21600 1.000 58.46673 442 GLU A O 1
ATOM 3124 N N . THR A 1 443 ? 106.83100 142.61600 160.04200 1.000 61.54780 443 THR A N 1
ATOM 3125 C CA . THR A 1 443 ? 106.16000 142.05300 161.20900 1.000 61.54780 443 THR A CA 1
ATOM 3126 C C . THR A 1 443 ? 106.35600 140.53700 161.17300 1.000 61.54780 443 THR A C 1
ATOM 3127 O O . THR A 1 443 ? 105.43400 139.74000 161.36000 1.000 61.54780 443 THR A O 1
ATOM 3131 N N . PHE A 1 444 ? 107.57500 140.13300 160.82800 1.000 65.53055 444 PHE A N 1
ATOM 3132 C CA . PHE A 1 444 ? 107.98700 138.73900 160.86500 1.000 65.53055 444 PHE A CA 1
ATOM 3133 C C . PHE A 1 444 ? 108.99600 138.47300 161.97500 1.000 65.53055 444 PHE A C 1
ATOM 3134 O O . PHE A 1 444 ? 109.54200 137.36800 162.05900 1.000 65.53055 444 PHE A O 1
ATOM 3142 N N . GLY A 1 445 ? 109.24700 139.45800 162.83300 1.000 71.14535 445 GLY A N 1
ATOM 3143 C CA . GLY A 1 445 ? 110.07100 139.26800 164.00800 1.000 71.14535 445 GLY A CA 1
ATOM 3144 C C . GLY A 1 445 ? 109.45800 139.89900 165.24200 1.000 71.14535 445 GLY A C 1
ATOM 3145 O O . GLY A 1 445 ? 110.17600 140.36800 166.12800 1.000 71.14535 445 GLY A O 1
ATOM 3146 N N . GLU A 1 446 ? 108.13300 139.91700 165.31200 1.000 75.23700 446 GLU A N 1
ATOM 3147 C CA . GLU A 1 446 ? 107.41500 140.62800 166.36500 1.000 75.23700 446 GLU A CA 1
ATOM 3148 C C . GLU A 1 446 ? 106.11100 139.88100 166.62200 1.000 75.23700 446 GLU A C 1
ATOM 3149 O O . GLU A 1 446 ? 106.02400 138.67700 166.37000 1.000 75.23700 446 GLU A O 1
ATOM 3155 N N . VAL A 1 447 ? 105.10600 140.59200 167.15300 1.000 77.54987 447 VAL A N 1
ATOM 3156 C CA . VAL A 1 447 ? 103.82100 140.08300 167.64900 1.000 77.54987 447 VAL A CA 1
ATOM 3157 C C . VAL A 1 447 ? 103.08300 139.16200 166.66800 1.000 77.54987 447 VAL A C 1
ATOM 3158 O O . VAL A 1 447 ? 102.27500 138.32100 167.07800 1.000 77.54987 447 VAL A O 1
ATOM 3162 N N . GLY A 1 448 ? 103.38400 139.27000 165.37600 1.000 72.33980 448 GLY A N 1
ATOM 3163 C CA . GLY A 1 448 ? 102.87500 138.32600 164.40400 1.000 72.33980 448 GLY A CA 1
ATOM 3164 C C . GLY A 1 448 ? 103.95100 137.49100 163.73700 1.000 72.33980 448 GLY A C 1
ATOM 3165 O O . GLY A 1 448 ? 103.91700 137.31400 162.51800 1.000 72.33980 448 GLY A O 1
ATOM 3166 N N . VAL A 1 449 ? 104.89000 136.92900 164.50900 1.000 71.24408 449 VAL A N 1
ATOM 3167 C CA . VAL A 1 449 ? 106.02200 136.18200 163.95200 1.000 71.24408 449 VAL A CA 1
ATOM 3168 C C . VAL A 1 449 ? 105.60700 134.80600 163.44800 1.000 71.24408 449 VAL A C 1
ATOM 3169 O O . VAL A 1 449 ? 106.45700 134.01800 163.02300 1.000 71.24408 449 VAL A O 1
ATOM 3171 N N . LEU A 1 450 ? 104.31800 134.48400 163.54100 1.000 72.37657 450 LEU A N 1
ATOM 3172 C CA . LEU A 1 450 ? 103.74700 133.31600 162.88700 1.000 72.37657 450 LEU A CA 1
ATOM 3173 C C . LEU A 1 450 ? 102.66500 133.68300 161.88000 1.000 72.37657 450 LEU A C 1
ATOM 3174 O O . LEU A 1 450 ? 101.96000 132.78700 161.40400 1.000 72.37657 450 LEU A O 1
ATOM 3179 N N . TYR A 1 451 ? 102.50300 134.96100 161.54200 1.000 66.58713 451 TYR A N 1
ATOM 3180 C CA . TYR A 1 451 ? 101.41700 135.34400 160.64900 1.000 66.58713 451 TYR A CA 1
ATOM 3181 C C . TYR A 1 451 ? 101.81600 136.58200 159.84900 1.000 66.58713 451 TYR A C 1
ATOM 3182 O O . TYR A 1 451 ? 102.98100 136.98800 159.83000 1.000 66.58713 451 TYR A O 1
ATOM 3184 N N . TYR A 1 452 ? 100.83200 137.16200 159.16400 1.000 61.38153 452 TYR A N 1
ATOM 3185 C CA . TYR A 1 452 ? 100.96200 138.37000 158.35900 1.000 61.38153 452 TYR A CA 1
ATOM 3186 C C . TYR A 1 452 ? 99.71900 139.21800 158.54200 1.000 61.38153 452 TYR A C 1
ATOM 3187 O O . TYR A 1 452 ? 98.60300 138.69900 158.47200 1.000 61.38153 452 TYR A O 1
ATOM 3196 N N . ARG A 1 453 ? 99.90200 140.50400 158.78700 1.000 58.61127 453 ARG A N 1
ATOM 3197 C CA . ARG A 1 453 ? 98.70400 141.31600 158.91000 1.000 58.61127 453 ARG A CA 1
ATOM 3198 C C . ARG A 1 453 ? 98.08800 141.62400 157.53900 1.000 58.61127 453 ARG A C 1
ATOM 3199 O O . ARG A 1 453 ? 96.94900 141.20300 157.30700 1.000 58.61127 453 ARG A O 1
ATOM 3201 N N . PRO A 1 454 ? 98.76800 142.33000 156.57500 1.000 56.80294 454 PRO A N 1
ATOM 3202 C CA . PRO A 1 454 ? 98.06000 142.66400 155.33600 1.000 56.80294 454 PRO A CA 1
ATOM 3203 C C . PRO A 1 454 ? 98.25100 141.63200 154.23700 1.000 56.80294 454 PRO A C 1
ATOM 3204 O O . PRO A 1 454 ? 98.86200 140.58000 154.44500 1.000 56.80294 454 PRO A O 1
ATOM 3208 N N . GLN A 1 455 ? 97.71200 141.92100 153.05900 1.000 53.87262 455 GLN A N 1
ATOM 3209 C CA . GLN A 1 455 ? 97.99600 141.16100 151.84400 1.000 53.87262 455 GLN A CA 1
ATOM 3210 C C . GLN A 1 455 ? 98.32300 142.15200 150.73700 1.000 53.87262 455 GLN A C 1
ATOM 3211 O O . GLN A 1 455 ? 97.45000 142.51000 149.93900 1.000 53.87262 455 GLN A O 1
ATOM 3213 N N . PRO A 1 456 ? 99.57100 142.61500 150.65700 1.000 49.52975 456 PRO A N 1
ATOM 3214 C CA . PRO A 1 456 ? 99.91600 143.63700 149.66700 1.000 49.52975 456 PRO A CA 1
ATOM 3215 C C . PRO A 1 456 ? 99.94300 143.09800 148.25300 1.000 49.52975 456 PRO A C 1
ATOM 3216 O O . PRO A 1 456 ? 100.22000 141.92300 148.01200 1.000 49.52975 456 PRO A O 1
ATOM 3220 N N . PHE A 1 457 ? 99.65300 143.99100 147.31400 1.000 45.90109 457 PHE A N 1
ATOM 3221 C CA . PHE A 1 457 ? 99.68500 143.66700 145.89800 1.000 45.90109 457 PHE A CA 1
ATOM 3222 C C . PHE A 1 457 ? 99.91600 144.95900 145.13100 1.000 45.90109 457 PHE A C 1
ATOM 3223 O O . PHE A 1 457 ? 99.36000 145.99800 145.49200 1.000 45.90109 457 PHE A O 1
ATOM 3231 N N . THR A 1 458 ? 100.77100 144.89800 144.10900 1.000 40.82172 458 THR A N 1
ATOM 3232 C CA . THR A 1 458 ? 101.27500 146.08100 143.41900 1.000 40.82172 458 THR A CA 1
ATOM 3233 C C . THR A 1 458 ? 100.19500 146.83500 142.66600 1.000 40.82172 458 THR A C 1
ATOM 3234 O O . THR A 1 458 ? 99.12000 146.29400 142.40000 1.000 40.82172 458 THR A O 1
ATOM 3238 N N . VAL A 1 459 ? 100.46800 148.09000 142.32100 1.000 42.89335 459 VAL A N 1
ATOM 3239 C CA . VAL A 1 459 ? 99.55000 148.83400 141.47100 1.000 42.89335 459 VAL A CA 1
ATOM 3240 C C . VAL A 1 459 ? 100.24300 149.37400 140.22300 1.000 42.89335 459 VAL A C 1
ATOM 3241 O O . VAL A 1 459 ? 99.70000 149.24400 139.12300 1.000 42.89335 459 VAL A O 1
ATOM 3245 N N . ARG A 1 460 ? 101.41000 150.01000 140.35200 1.000 40.68026 460 ARG A N 1
ATOM 3246 C CA . ARG A 1 460 ? 101.99300 150.54100 139.12500 1.000 40.68026 460 ARG A CA 1
ATOM 3247 C C . ARG A 1 460 ? 102.92700 149.57700 138.39600 1.000 40.68026 460 ARG A C 1
ATOM 3248 O O . ARG A 1 460 ? 102.50800 148.90000 137.45400 1.000 40.68026 460 ARG A O 1
ATOM 3250 N N . THR A 1 461 ? 104.17500 149.48700 138.85800 1.000 39.91241 461 THR A N 1
ATOM 3251 C CA . THR A 1 461 ? 105.21100 148.56300 138.39900 1.000 39.91241 461 THR A CA 1
ATOM 3252 C C . THR A 1 461 ? 106.33500 148.69100 139.40800 1.000 39.91241 461 THR A C 1
ATOM 3253 O O . THR A 1 461 ? 106.94300 149.75900 139.51400 1.000 39.91241 461 THR A O 1
ATOM 3257 N N . THR A 1 462 ? 106.63700 147.64300 140.15100 1.000 38.66137 462 THR A N 1
ATOM 3258 C CA . THR A 1 462 ? 107.36300 147.84000 141.38600 1.000 38.66137 462 THR A CA 1
ATOM 3259 C C . THR A 1 462 ? 108.59200 146.95700 141.44000 1.000 38.66137 462 THR A C 1
ATOM 3260 O O . THR A 1 462 ? 108.53300 145.77300 141.13100 1.000 38.66137 462 THR A O 1
ATOM 3264 N N . GLU A 1 463 ? 109.70300 147.54300 141.87200 1.000 38.03070 463 GLU A N 1
ATOM 3265 C CA . GLU A 1 463 ? 110.93500 146.81400 142.13500 1.000 38.03070 463 GLU A CA 1
ATOM 3266 C C . GLU A 1 463 ? 111.13000 146.71500 143.64000 1.000 38.03070 463 GLU A C 1
ATOM 3267 O O . GLU A 1 463 ? 111.09100 147.73200 144.33600 1.000 38.03070 463 GLU A O 1
ATOM 3273 N N . LEU A 1 464 ? 111.33100 145.49900 144.14100 1.000 37.79600 464 LEU A N 1
ATOM 3274 C CA . LEU A 1 464 ? 111.46600 145.22000 145.56400 1.000 37.79600 464 LEU A CA 1
ATOM 3275 C C . LEU A 1 464 ? 112.86600 144.69400 145.86800 1.000 37.79600 464 LEU A C 1
ATOM 3276 O O . LEU A 1 464 ? 113.74100 144.67800 145.00300 1.000 37.79600 464 LEU A O 1
ATOM 3281 N N . SER A 1 465 ? 113.08900 144.26500 147.11100 1.000 41.24580 465 SER A N 1
ATOM 3282 C CA . SER A 1 465 ? 114.42300 143.83000 147.50900 1.000 41.24580 465 SER A CA 1
ATOM 3283 C C . SER A 1 465 ? 114.47500 142.44300 148.13200 1.000 41.24580 465 SER A C 1
ATOM 3284 O O . SER A 1 465 ? 115.46800 141.74200 147.92300 1.000 41.24580 465 SER A O 1
ATOM 3287 N N . GLN A 1 466 ? 113.46300 142.03300 148.90700 1.000 45.08060 466 GLN A N 1
ATOM 3288 C CA . GLN A 1 466 ? 113.33200 140.67800 149.45900 1.000 45.08060 466 GLN A CA 1
ATOM 3289 C C . GLN A 1 466 ? 114.51800 140.21900 150.31000 1.000 45.08060 466 GLN A C 1
ATOM 3290 O O . GLN A 1 466 ? 115.33900 139.41900 149.85200 1.000 45.08060 466 GLN A O 1
ATOM 3296 N N . ILE A 1 467 ? 114.69200 140.78400 151.49500 1.000 49.33580 467 ILE A N 1
ATOM 3297 C CA . ILE A 1 467 ? 115.58500 140.18600 152.48200 1.000 49.33580 467 ILE A CA 1
ATOM 3298 C C . ILE A 1 467 ? 114.82800 139.08500 153.21200 1.000 49.33580 467 ILE A C 1
ATOM 3299 O O . ILE A 1 467 ? 113.72000 139.30800 153.71000 1.000 49.33580 467 ILE A O 1
ATOM 3304 N N . LEU A 1 468 ? 115.41300 137.88900 153.27400 1.000 56.97594 468 LEU A N 1
ATOM 3305 C CA . LEU A 1 468 ? 114.65500 136.67900 153.60500 1.000 56.97594 468 LEU A CA 1
ATOM 3306 C C . LEU A 1 468 ? 115.30400 135.84500 154.70400 1.000 56.97594 468 LEU A C 1
ATOM 3307 O O . LEU A 1 468 ? 116.02400 134.89500 154.38300 1.000 56.97594 468 LEU A O 1
ATOM 3309 N N . ARG A 1 469 ? 115.01500 136.18800 155.96800 1.000 64.31332 469 ARG A N 1
ATOM 3310 C CA . ARG A 1 469 ? 115.30700 135.40800 157.17600 1.000 64.31332 469 ARG A CA 1
ATOM 3311 C C . ARG A 1 469 ? 116.73500 134.87600 157.27800 1.000 64.31332 469 ARG A C 1
ATOM 3312 O O . ARG A 1 469 ? 116.96100 133.78200 157.80500 1.000 64.31332 469 ARG A O 1
ATOM 3314 N N . ILE A 1 470 ? 117.69500 135.61900 156.74000 1.000 67.96322 470 ILE A N 1
ATOM 3315 C CA . ILE A 1 470 ? 119.09500 135.23000 156.79700 1.000 67.96322 470 ILE A CA 1
ATOM 3316 C C . ILE A 1 470 ? 119.89900 136.44400 157.22400 1.000 67.96322 470 ILE A C 1
ATOM 3317 O O . ILE A 1 470 ? 121.09500 136.34400 157.51200 1.000 67.96322 470 ILE A O 1
ATOM 3319 N N . SER A 1 471 ? 119.24800 137.60300 157.25300 1.000 69.98682 471 SER A N 1
ATOM 3320 C CA . SER A 1 471 ? 119.86100 138.81800 157.76400 1.000 69.98682 471 SER A CA 1
ATOM 3321 C C . SER A 1 471 ? 119.04700 139.48700 158.86000 1.000 69.98682 471 SER A C 1
ATOM 3322 O O . SER A 1 471 ? 119.35500 140.62700 159.22100 1.000 69.98682 471 SER A O 1
ATOM 3324 N N . ARG A 1 472 ? 118.01400 138.83700 159.37600 1.000 73.28603 472 ARG A N 1
ATOM 3325 C CA . ARG A 1 472 ? 117.31800 139.30000 160.56500 1.000 73.28603 472 ARG A CA 1
ATOM 3326 C C . ARG A 1 472 ? 117.14600 138.21700 161.62100 1.000 73.28603 472 ARG A C 1
ATOM 3327 O O . ARG A 1 472 ? 117.21700 138.51900 162.81500 1.000 73.28603 472 ARG A O 1
ATOM 3329 N N . THR A 1 473 ? 116.92500 136.96800 161.21200 1.000 72.14347 473 THR A N 1
ATOM 3330 C CA . THR A 1 473 ? 116.86700 135.82600 162.11500 1.000 72.14347 473 THR A CA 1
ATOM 3331 C C . THR A 1 473 ? 118.19300 135.08400 162.18700 1.000 72.14347 473 THR A C 1
ATOM 3332 O O . THR A 1 473 ? 118.69100 134.81900 163.28500 1.000 72.14347 473 THR A O 1
ATOM 3336 N N . SER A 1 474 ? 118.80900 134.78400 161.04700 1.000 71.01073 474 SER A N 1
ATOM 3337 C CA . SER A 1 474 ? 120.13200 134.17800 161.02800 1.000 71.01073 474 SER A CA 1
ATOM 3338 C C . SER A 1 474 ? 121.25000 135.21200 161.06800 1.000 71.01073 474 SER A C 1
ATOM 3339 O O . SER A 1 474 ? 122.40600 134.87200 160.79400 1.000 71.01073 474 SER A O 1
ATOM 3342 N N . LEU A 1 475 ? 120.93200 136.46500 161.38700 1.000 72.13264 475 LEU A N 1
ATOM 3343 C CA . LEU A 1 475 ? 121.93900 137.43600 161.78500 1.000 72.13264 475 LEU A CA 1
ATOM 3344 C C . LEU A 1 475 ? 121.63300 138.02300 163.15400 1.000 72.13264 475 LEU A C 1
ATOM 3345 O O . LEU A 1 475 ? 121.64600 139.24700 163.32000 1.000 72.13264 475 LEU A O 1
ATOM 3350 N N . MET A 1 476 ? 121.32400 137.16900 164.13000 1.000 76.63631 476 MET A N 1
ATOM 3351 C CA . MET A 1 476 ? 121.29400 137.59200 165.52200 1.000 76.63631 476 MET A CA 1
ATOM 3352 C C . MET A 1 476 ? 122.69800 137.88600 166.03000 1.000 76.63631 476 MET A C 1
ATOM 3353 O O . MET A 1 476 ? 122.88500 138.70900 166.93200 1.000 76.63631 476 MET A O 1
ATOM 3358 N N . SER A 1 477 ? 123.70100 137.24900 165.43200 1.000 76.30379 477 SER A N 1
ATOM 3359 C CA . SER A 1 477 ? 124.98500 137.04800 166.08000 1.000 76.30379 477 SER A CA 1
ATOM 3360 C C . SER A 1 477 ? 125.98800 138.16000 165.82600 1.000 76.30379 477 SER A C 1
ATOM 3361 O O . SER A 1 477 ? 126.86600 138.37700 166.66700 1.000 76.30379 477 SER A O 1
ATOM 3364 N N . ALA A 1 478 ? 125.89500 138.86100 164.70000 1.000 76.92878 478 ALA A N 1
ATOM 3365 C CA . ALA A 1 478 ? 126.94800 139.81200 164.35600 1.000 76.92878 478 ALA A CA 1
ATOM 3366 C C . ALA A 1 478 ? 126.81400 141.09900 165.16000 1.000 76.92878 478 ALA A C 1
ATOM 3367 O O . ALA A 1 478 ? 127.64800 141.39700 166.01900 1.000 76.92878 478 ALA A O 1
ATOM 3369 N N . MET A 1 479 ? 125.76400 141.86800 164.90100 1.000 81.76859 479 MET A N 1
ATOM 3370 C CA . MET A 1 479 ? 125.51600 143.13700 165.57600 1.000 81.76859 479 MET A CA 1
ATOM 3371 C C . MET A 1 479 ? 124.01000 143.34700 165.63800 1.000 81.76859 479 MET A C 1
ATOM 3372 O O . MET A 1 479 ? 123.22700 142.44500 165.32600 1.000 81.76859 479 MET A O 1
ATOM 3377 N N . HIS A 1 480 ? 123.62100 144.56000 166.04700 1.000 80.07807 480 HIS A N 1
ATOM 3378 C CA . HIS A 1 480 ? 122.29500 145.14500 165.82500 1.000 80.07807 480 HIS A CA 1
ATOM 3379 C C . HIS A 1 480 ? 121.17100 144.32900 166.47600 1.000 80.07807 480 HIS A C 1
ATOM 3380 O O . HIS A 1 480 ? 120.32900 143.72100 165.81500 1.000 80.07807 480 HIS A O 1
ATOM 3382 N N . ALA A 1 481 ? 121.18700 144.33200 167.80500 1.000 79.37893 481 ALA A N 1
ATOM 3383 C CA . ALA A 1 481 ? 119.97600 143.99300 168.55800 1.000 79.37893 481 ALA A CA 1
ATOM 3384 C C . ALA A 1 481 ? 119.07000 145.21900 168.78800 1.000 79.37893 481 ALA A C 1
ATOM 3385 O O . ALA A 1 481 ? 118.06200 145.16400 169.50000 1.000 79.37893 481 ALA A O 1
ATOM 3387 N N . HIS A 1 482 ? 119.49800 146.31000 168.15700 1.000 78.61868 482 HIS A N 1
ATOM 3388 C CA . HIS A 1 482 ? 118.81400 147.59100 168.14000 1.000 78.61868 482 HIS A CA 1
ATOM 3389 C C . HIS A 1 482 ? 117.71300 147.65600 167.08800 1.000 78.61868 482 HIS A C 1
ATOM 3390 O O . HIS A 1 482 ? 116.79700 148.47900 167.21400 1.000 78.61868 482 HIS A O 1
ATOM 3397 N N . ALA A 1 483 ? 117.77200 146.79400 166.06900 1.000 77.23957 483 ALA A N 1
ATOM 3398 C CA . ALA A 1 483 ? 116.75700 146.79300 165.01800 1.000 77.23957 483 ALA A CA 1
ATOM 3399 C C . ALA A 1 483 ? 115.40500 146.35800 165.56300 1.000 77.23957 483 ALA A C 1
ATOM 3400 O O . ALA A 1 483 ? 114.36000 146.85000 165.12900 1.000 77.23957 483 ALA A O 1
ATOM 3402 N N . ASP A 1 484 ? 115.41100 145.45200 166.54100 1.000 73.23891 484 ASP A N 1
ATOM 3403 C CA . ASP A 1 484 ? 114.17200 145.02100 167.17100 1.000 73.23891 484 ASP A CA 1
ATOM 3404 C C . ASP A 1 484 ? 113.61500 146.07700 168.11200 1.000 73.23891 484 ASP A C 1
ATOM 3405 O O . ASP A 1 484 ? 112.45900 145.97300 168.52900 1.000 73.23891 484 ASP A O 1
ATOM 3410 N N . ASP A 1 485 ? 114.41600 147.07700 168.46700 1.000 75.20674 485 ASP A N 1
ATOM 3411 C CA . ASP A 1 485 ? 113.96600 148.20900 169.26400 1.000 75.20674 485 ASP A CA 1
ATOM 3412 C C . ASP A 1 485 ? 113.36500 149.28700 168.36900 1.000 75.20674 485 ASP A C 1
ATOM 3413 O O . ASP A 1 485 ? 112.38800 149.93700 168.75200 1.000 75.20674 485 ASP A O 1
ATOM 3418 N N . GLY A 1 486 ? 113.89900 149.45600 167.15800 1.000 71.83163 486 GLY A N 1
ATOM 3419 C CA . GLY A 1 486 ? 113.37900 150.45800 166.24500 1.000 71.83163 486 GLY A CA 1
ATOM 3420 C C . GLY A 1 486 ? 112.01700 150.12600 165.67300 1.000 71.83163 486 GLY A C 1
ATOM 3421 O O . GLY A 1 486 ? 111.34000 151.01700 165.15200 1.000 71.83163 486 GLY A O 1
ATOM 3422 N N . ARG A 1 487 ? 111.59500 148.86400 165.76100 1.000 72.77585 487 ARG A N 1
ATOM 3423 C CA . ARG A 1 487 ? 110.28900 148.47900 165.24300 1.000 72.77585 487 ARG A CA 1
ATOM 3424 C C . ARG A 1 487 ? 109.17700 148.83400 166.21900 1.000 72.77585 487 ARG A C 1
ATOM 3425 O O . ARG A 1 487 ? 108.07900 149.21800 165.80300 1.000 72.77585 487 ARG A O 1
ATOM 3427 N N . VAL A 1 488 ? 109.43900 148.71800 167.52400 1.000 73.49986 488 VAL A N 1
ATOM 3428 C CA . VAL A 1 488 ? 108.39800 148.96700 168.51500 1.000 73.49986 488 VAL A CA 1
ATOM 3429 C C . VAL A 1 488 ? 108.15300 150.46000 168.70200 1.000 73.49986 488 VAL A C 1
ATOM 3430 O O . VAL A 1 488 ? 107.11100 150.85400 169.23300 1.000 73.49986 488 VAL A O 1
ATOM 3434 N N . ILE A 1 489 ? 109.08500 151.30900 168.26200 1.000 74.07318 489 ILE A N 1
ATOM 3435 C CA . ILE A 1 489 ? 108.85900 152.74700 168.31900 1.000 74.07318 489 ILE A CA 1
ATOM 3436 C C . ILE A 1 489 ? 107.83400 153.16400 167.27200 1.000 74.07318 489 ILE A C 1
ATOM 3437 O O . ILE A 1 489 ? 106.97100 154.01000 167.53900 1.000 74.07318 489 ILE A O 1
ATOM 3442 N N . MET A 1 490 ? 107.87200 152.54900 166.08800 1.000 71.43775 490 MET A N 1
ATOM 3443 C CA . MET A 1 490 ? 106.90000 152.87600 165.05100 1.000 71.43775 490 MET A CA 1
ATOM 3444 C C . MET A 1 490 ? 105.50800 152.36200 165.38300 1.000 71.43775 490 MET A C 1
ATOM 3445 O O . MET A 1 490 ? 104.51900 152.91500 164.89300 1.000 71.43775 490 MET A O 1
ATOM 3450 N N . ASN A 1 491 ? 105.40500 151.32000 166.20300 1.000 72.88879 491 ASN A N 1
ATOM 3451 C CA . ASN A 1 49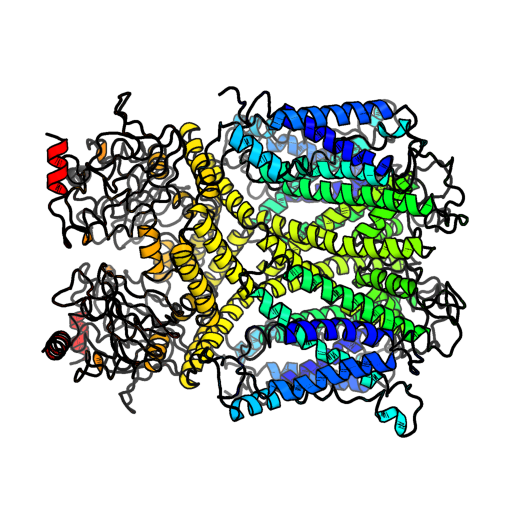1 ? 104.10700 150.86500 166.67900 1.000 72.88879 491 ASN A CA 1
ATOM 3452 C C . ASN A 1 491 ? 103.63600 151.61900 167.91600 1.000 72.88879 491 ASN A C 1
ATOM 3453 O O . ASN A 1 491 ? 102.57200 151.28000 168.44800 1.000 72.88879 491 ASN A O 1
ATOM 3458 N N . ASN A 1 492 ? 104.40800 152.61000 168.36900 1.000 72.86136 492 ASN A N 1
ATOM 3459 C CA . ASN A 1 492 ? 104.11400 153.47600 169.51600 1.000 72.86136 492 ASN A CA 1
ATOM 3460 C C . ASN A 1 492 ? 103.87300 152.70100 170.81000 1.000 72.86136 492 ASN A C 1
ATOM 3461 O O . ASN A 1 492 ? 104.79100 152.50500 171.60500 1.000 72.86136 492 ASN A O 1
ATOM 3466 N N . LYS B 1 49 ? 142.78000 79.11000 129.32200 1.000 74.66183 49 LYS B N 1
ATOM 3467 C CA . LYS B 1 49 ? 142.93600 77.81900 128.66400 1.000 74.66183 49 LYS B CA 1
ATOM 3468 C C . LYS B 1 49 ? 143.98300 77.88100 127.55200 1.000 74.66183 49 LYS B C 1
ATOM 3469 O O . LYS B 1 49 ? 145.07900 78.40200 127.74700 1.000 74.66183 49 LYS B O 1
ATOM 3475 N N . HIS B 1 50 ? 143.63600 77.33400 126.38900 1.000 76.35122 50 HIS B N 1
ATOM 3476 C CA . HIS B 1 50 ? 144.45800 77.39400 125.18400 1.000 76.35122 50 HIS B CA 1
ATOM 3477 C C . HIS B 1 50 ? 143.89100 78.40600 124.19000 1.000 76.35122 50 HIS B C 1
ATOM 3478 O O . HIS B 1 50 ? 143.96500 78.22000 122.97500 1.000 76.35122 50 HIS B O 1
ATOM 3485 N N . ILE B 1 51 ? 143.32400 79.49100 124.71200 1.000 68.99505 51 ILE B N 1
ATOM 3486 C CA . ILE B 1 51 ? 142.58300 80.47500 123.93700 1.000 68.99505 51 ILE B CA 1
ATOM 3487 C C . ILE B 1 51 ? 143.34900 81.79000 123.95100 1.000 68.99505 51 ILE B C 1
ATOM 3488 O O . ILE B 1 51 ? 143.86200 82.21500 124.99000 1.000 68.99505 51 ILE B O 1
ATOM 3493 N N . ILE B 1 52 ? 143.43400 82.43600 122.79000 1.000 63.71221 52 ILE B N 1
ATOM 3494 C CA . ILE B 1 52 ? 144.08100 83.73800 122.66500 1.000 63.71221 52 ILE B CA 1
ATOM 3495 C C . ILE B 1 52 ? 143.05500 84.82900 122.93900 1.000 63.71221 52 ILE B C 1
ATOM 3496 O O . ILE B 1 52 ? 141.94400 84.80600 122.39600 1.000 63.71221 52 ILE B O 1
ATOM 3501 N N . SER B 1 53 ? 143.41500 85.76300 123.81200 1.000 60.45394 53 SER B N 1
ATOM 3502 C CA . SER B 1 53 ? 142.60500 86.92300 124.13800 1.000 60.45394 53 SER B CA 1
ATOM 3503 C C . SER B 1 53 ? 142.64400 87.91400 122.98100 1.000 60.45394 53 SER B C 1
ATOM 3504 O O . SER B 1 53 ? 143.66300 88.02300 122.29800 1.000 60.45394 53 SER B O 1
ATOM 3507 N N . PRO B 1 54 ? 141.56800 88.67600 122.75200 1.000 56.78801 54 PRO B N 1
ATOM 3508 C CA . PRO B 1 54 ? 141.56300 89.60700 121.61700 1.000 56.78801 54 PRO B CA 1
ATOM 3509 C C . PRO B 1 54 ? 142.37400 90.87200 121.83700 1.000 56.78801 54 PRO B C 1
ATOM 3510 O O . PRO B 1 54 ? 141.85700 91.97300 121.64400 1.000 56.78801 54 PRO B O 1
ATOM 3514 N N . PHE B 1 55 ? 143.63800 90.73900 122.22500 1.000 59.14188 55 PHE B N 1
ATOM 3515 C CA . PHE B 1 55 ? 144.54000 91.86800 122.35500 1.000 59.14188 55 PHE B CA 1
ATOM 3516 C C . PHE B 1 55 ? 145.91000 91.46500 121.82100 1.000 59.14188 55 PHE B C 1
ATOM 3517 O O . PHE B 1 55 ? 146.13500 90.31500 121.43100 1.000 59.14188 55 PHE B O 1
ATOM 3525 N N . ASN B 1 56 ? 146.82500 92.44100 121.82800 1.000 63.56474 56 ASN B N 1
ATOM 3526 C CA . ASN B 1 56 ? 148.13500 92.50500 121.17800 1.000 63.56474 56 ASN B CA 1
ATOM 3527 C C . ASN B 1 56 ? 149.00000 91.27700 121.46000 1.000 63.56474 56 ASN B C 1
ATOM 3528 O O . ASN B 1 56 ? 148.79800 90.60600 122.47900 1.000 63.56474 56 ASN B O 1
ATOM 3533 N N . PRO B 1 57 ? 149.97600 90.93900 120.59800 1.000 65.52333 57 PRO B N 1
ATOM 3534 C CA . PRO B 1 57 ? 150.32500 91.45500 119.26700 1.000 65.52333 57 PRO B CA 1
ATOM 3535 C C . PRO B 1 57 ? 149.91600 90.58100 118.08700 1.000 65.52333 57 PRO B C 1
ATOM 3536 O O . PRO B 1 57 ? 149.81000 91.08100 116.97300 1.000 65.52333 57 PRO B O 1
ATOM 3540 N N . ARG B 1 58 ? 149.68100 89.29900 118.33100 1.000 62.37186 58 ARG B N 1
ATOM 3541 C CA . ARG B 1 58 ? 149.39600 88.34700 117.27200 1.000 62.37186 58 ARG B CA 1
ATOM 3542 C C . ARG B 1 58 ? 147.93500 88.34000 116.85300 1.000 62.37186 58 ARG B C 1
ATOM 3543 O O . ARG B 1 58 ? 147.54800 87.49300 116.04300 1.000 62.37186 58 ARG B O 1
ATOM 3545 N N . TYR B 1 59 ? 147.12200 89.23000 117.38500 1.000 58.12680 59 TYR B N 1
ATOM 3546 C CA . TYR B 1 59 ? 145.72900 89.30000 116.96800 1.000 58.12680 59 TYR B CA 1
ATOM 3547 C C . TYR B 1 59 ? 145.28900 90.70200 116.59700 1.000 58.12680 59 TYR B C 1
ATOM 3548 O O . TYR B 1 59 ? 144.44100 90.85500 115.72100 1.000 58.12680 59 TYR B O 1
ATOM 3557 N N . ARG B 1 60 ? 145.82300 91.72700 117.24300 1.000 59.35929 60 ARG B N 1
ATOM 3558 C CA . ARG B 1 60 ? 145.47100 93.08600 116.86300 1.000 59.35929 60 ARG B CA 1
ATOM 3559 C C . ARG B 1 60 ? 146.31600 93.60900 115.71400 1.000 59.35929 60 ARG B C 1
ATOM 3560 O O . ARG B 1 60 ? 146.12200 94.75200 115.28900 1.000 59.35929 60 ARG B O 1
ATOM 3568 N N . ALA B 1 61 ? 147.25000 92.80800 115.21300 1.000 60.75841 61 ALA B N 1
ATOM 3569 C CA . ALA B 1 61 ? 147.92900 93.06600 113.95200 1.000 60.75841 61 ALA B CA 1
ATOM 3570 C C . ALA B 1 61 ? 147.43500 92.16600 112.83600 1.000 60.75841 61 ALA B C 1
ATOM 3571 O O . ALA B 1 61 ? 147.56100 92.51300 111.66300 1.000 60.75841 61 ALA B O 1
ATOM 3573 N N . TRP B 1 62 ? 146.87800 91.00800 113.18300 1.000 55.55049 62 TRP B N 1
ATOM 3574 C CA . TRP B 1 62 ? 146.19400 90.18800 112.19400 1.000 55.55049 62 TRP B CA 1
ATOM 3575 C C . TRP B 1 62 ? 144.85800 90.80300 111.81300 1.000 55.55049 62 TRP B C 1
ATOM 3576 O O . TRP B 1 62 ? 144.44100 90.72500 110.65400 1.000 55.55049 62 TRP B O 1
ATOM 3587 N N . GLU B 1 63 ? 144.17100 91.42300 112.77400 1.000 57.54756 63 GLU B N 1
ATOM 3588 C CA . GLU B 1 63 ? 142.90300 92.07400 112.47000 1.000 57.54756 63 GLU B CA 1
ATOM 3589 C C . GLU B 1 63 ? 143.09900 93.34700 111.66700 1.000 57.54756 63 GLU B C 1
ATOM 3590 O O . GLU B 1 63 ? 142.19800 93.75400 110.92900 1.000 57.54756 63 GLU B O 1
ATOM 3596 N N . MET B 1 64 ? 144.24300 94.00600 111.81700 1.000 57.69101 64 MET B N 1
ATOM 3597 C CA . MET B 1 64 ? 144.52900 95.17900 111.00900 1.000 57.69101 64 MET B CA 1
ATOM 3598 C C . MET B 1 64 ? 144.92500 94.80700 109.59300 1.000 57.69101 64 MET B C 1
ATOM 3599 O O . MET B 1 64 ? 144.87600 95.65900 108.70200 1.000 57.69101 64 MET B O 1
ATOM 3604 N N . TRP B 1 65 ? 145.30900 93.55700 109.36200 1.000 54.30852 65 TRP B N 1
ATOM 3605 C CA . TRP B 1 65 ? 145.62500 93.13300 108.00800 1.000 54.30852 65 TRP B CA 1
ATOM 3606 C C . TRP B 1 65 ? 144.37700 92.70900 107.25100 1.000 54.30852 65 TRP B C 1
ATOM 3607 O O . TRP B 1 65 ? 144.30700 92.87700 106.03100 1.000 54.30852 65 TRP B O 1
ATOM 3618 N N . LEU B 1 66 ? 143.37600 92.17100 107.95100 1.000 49.37842 66 LEU B N 1
ATOM 3619 C CA . LEU B 1 66 ? 142.13700 91.80600 107.27700 1.000 49.37842 66 LEU B CA 1
ATOM 3620 C C . LEU B 1 66 ? 141.31400 93.02600 106.90000 1.000 49.37842 66 LEU B C 1
ATOM 3621 O O . LEU B 1 66 ? 140.41000 92.92300 106.06900 1.000 49.37842 66 LEU B O 1
ATOM 3626 N N . VAL B 1 67 ? 141.59000 94.17800 107.50700 1.000 47.78425 67 VAL B N 1
ATOM 3627 C CA . VAL B 1 67 ? 140.92500 95.40700 107.09300 1.000 47.78425 67 VAL B CA 1
ATOM 3628 C C . VAL B 1 67 ? 141.43000 95.84300 105.72500 1.000 47.78425 67 VAL B C 1
ATOM 3629 O O . VAL B 1 67 ? 140.65600 96.30500 104.88000 1.000 47.78425 67 VAL B O 1
ATOM 3633 N N . LEU B 1 68 ? 142.72000 95.63400 105.45200 1.000 47.14961 68 LEU B N 1
ATOM 3634 C CA . LEU B 1 68 ? 143.25200 95.96300 104.13500 1.000 47.14961 68 LEU B CA 1
ATOM 3635 C C . LEU B 1 68 ? 142.79500 94.97400 103.07200 1.000 47.14961 68 LEU B C 1
ATOM 3636 O O . LEU B 1 68 ? 142.89600 95.26500 101.87900 1.000 47.14961 68 LEU B O 1
ATOM 3641 N N . LEU B 1 69 ? 142.30300 93.80600 103.47200 1.000 47.25304 69 LEU B N 1
ATOM 3642 C CA . LEU B 1 69 ? 141.70900 92.89600 102.50800 1.000 47.25304 69 LEU B CA 1
ATOM 3643 C C . LEU B 1 69 ? 140.20500 93.06900 102.40600 1.000 47.25304 69 LEU B C 1
ATOM 3644 O O . LEU B 1 69 ? 139.55400 92.28900 101.71000 1.000 47.25304 69 LEU B O 1
ATOM 3649 N N . VAL B 1 70 ? 139.63900 94.04600 103.10900 1.000 45.87998 70 VAL B N 1
ATOM 3650 C CA . VAL B 1 70 ? 138.24200 94.40600 102.90300 1.000 45.87998 70 VAL B CA 1
ATOM 3651 C C . VAL B 1 70 ? 138.15400 95.66200 102.05000 1.000 45.87998 70 VAL B C 1
ATOM 3652 O O . VAL B 1 70 ? 137.28600 95.77600 101.18000 1.000 45.87998 70 VAL B O 1
ATOM 3656 N N . ILE B 1 71 ? 139.08400 96.59600 102.25500 1.000 44.41690 71 ILE B N 1
ATOM 3657 C CA . ILE B 1 71 ? 139.16600 97.79500 101.42600 1.000 44.41690 71 ILE B CA 1
ATOM 3658 C C . ILE B 1 71 ? 139.49500 97.42600 99.98500 1.000 44.41690 71 ILE B C 1
ATOM 3659 O O . ILE B 1 71 ? 138.95500 98.01200 99.03900 1.000 44.41690 71 ILE B O 1
ATOM 3664 N N . TYR B 1 72 ? 140.34200 96.41500 99.79200 1.000 47.34179 72 TYR B N 1
ATOM 3665 C CA . TYR B 1 72 ? 140.58100 95.90000 98.44900 1.000 47.34179 72 TYR B CA 1
ATOM 3666 C C . TYR B 1 72 ? 139.36600 95.15200 97.92000 1.000 47.34179 72 TYR B C 1
ATOM 3667 O O . TYR B 1 72 ? 138.95500 95.35700 96.77600 1.000 47.34179 72 TYR B O 1
ATOM 3676 N N . SER B 1 73 ? 138.76600 94.29000 98.74100 1.000 46.80499 73 SER B N 1
ATOM 3677 C CA . SER B 1 73 ? 137.71100 93.41800 98.23800 1.000 46.80499 73 SER B CA 1
ATOM 3678 C C . SER B 1 73 ? 136.36000 94.11200 98.18600 1.000 46.80499 73 SER B C 1
ATOM 3679 O O . SER B 1 73 ? 135.35400 93.47100 97.87500 1.000 46.80499 73 SER B O 1
ATOM 3682 N N . ALA B 1 74 ? 136.30200 95.39600 98.51900 1.000 45.75496 74 ALA B N 1
ATOM 3683 C CA . ALA B 1 74 ? 135.12800 96.21400 98.26000 1.000 45.75496 74 ALA B CA 1
ATOM 3684 C C . ALA B 1 74 ? 135.38500 97.25100 97.18500 1.000 45.75496 74 ALA B C 1
ATOM 3685 O O . ALA B 1 74 ? 134.51000 98.07000 96.90700 1.000 45.75496 74 ALA B O 1
ATOM 3687 N N . TRP B 1 75 ? 136.57100 97.24300 96.58800 1.000 44.33435 75 TRP B N 1
ATOM 3688 C CA . TRP B 1 75 ? 136.87700 98.06000 95.42600 1.000 44.33435 75 TRP B CA 1
ATOM 3689 C C . TRP B 1 75 ? 136.75100 97.28700 94.12800 1.000 44.33435 75 TRP B C 1
ATOM 3690 O O . TRP B 1 75 ? 136.20000 97.80900 93.16100 1.000 44.33435 75 TRP B O 1
ATOM 3701 N N . ILE B 1 76 ? 137.24500 96.05300 94.08200 1.000 47.94937 76 ILE B N 1
ATOM 3702 C CA . ILE B 1 76 ? 137.17800 95.24300 92.87300 1.000 47.94937 76 ILE B CA 1
ATOM 3703 C C . ILE B 1 76 ? 135.90700 94.41500 92.86500 1.000 47.94937 76 ILE B C 1
ATOM 3704 O O . ILE B 1 76 ? 135.67600 93.63500 91.93900 1.000 47.94937 76 ILE B O 1
ATOM 3709 N N . CYS B 1 77 ? 135.09400 94.54400 93.89200 1.000 53.12518 77 CYS B N 1
ATOM 3710 C CA . CYS B 1 77 ? 133.85600 93.77800 93.89800 1.000 53.12518 77 CYS B CA 1
ATOM 3711 C C . CYS B 1 77 ? 132.77800 94.36300 92.98300 1.000 53.12518 77 CYS B C 1
ATOM 3712 O O . CYS B 1 77 ? 132.03500 93.57800 92.38400 1.000 53.12518 77 CYS B O 1
ATOM 3715 N N . PRO B 1 78 ? 132.60500 95.71200 92.84100 1.000 47.67103 78 PRO B N 1
ATOM 3716 C CA . PRO B 1 78 ? 131.77300 96.18100 91.72800 1.000 47.67103 78 PRO B CA 1
ATOM 3717 C C . PRO B 1 78 ? 132.56900 96.59100 90.49900 1.000 47.67103 78 PRO B C 1
ATOM 3718 O O . PRO B 1 78 ? 131.98000 96.91200 89.46500 1.000 47.67103 78 PRO B O 1
ATOM 3722 N N . PHE B 1 79 ? 133.89700 96.59100 90.58500 1.000 46.66478 79 PHE B N 1
ATOM 3723 C CA . PHE B 1 79 ? 134.70000 97.00400 89.44100 1.000 46.66478 79 PHE B CA 1
ATOM 3724 C C . PHE B 1 79 ? 134.85300 95.88200 88.43200 1.000 46.66478 79 PHE B C 1
ATOM 3725 O O . PHE B 1 79 ? 134.74700 96.11400 87.22700 1.000 46.66478 79 PHE B O 1
ATOM 3733 N N . GLN B 1 80 ? 135.12000 94.66500 88.89300 1.000 53.47452 80 GLN B N 1
ATOM 3734 C CA . GLN B 1 80 ? 135.13000 93.52600 87.98900 1.000 53.47452 80 GLN B CA 1
ATOM 3735 C C . GLN B 1 80 ? 133.72900 93.04800 87.65200 1.000 53.47452 80 GLN B C 1
ATOM 3736 O O . GLN B 1 80 ? 133.56600 92.23300 86.74000 1.000 53.47452 80 GLN B O 1
ATOM 3742 N N . PHE B 1 81 ? 132.72100 93.54300 88.36200 1.000 52.39405 81 PHE B N 1
ATOM 3743 C CA . PHE B 1 81 ? 131.33700 93.25500 88.02900 1.000 52.39405 81 PHE B CA 1
ATOM 3744 C C . PHE B 1 81 ? 130.90600 93.95700 86.74900 1.000 52.39405 81 PHE B C 1
ATOM 3745 O O . PHE B 1 81 ? 130.00900 93.47200 86.05600 1.000 52.39405 81 PHE B O 1
ATOM 3753 N N . ALA B 1 82 ? 131.52900 95.08600 86.41400 1.000 49.26415 82 ALA B N 1
ATOM 3754 C CA . ALA B 1 82 ? 131.11900 95.87300 85.25800 1.000 49.26415 82 ALA B CA 1
ATOM 3755 C C . ALA B 1 82 ? 132.20100 95.98100 84.19200 1.000 49.26415 82 ALA B C 1
ATOM 3756 O O . ALA B 1 82 ? 131.96300 95.60000 83.04400 1.000 49.26415 82 ALA B O 1
ATOM 3758 N N . PHE B 1 83 ? 133.38200 96.48900 84.53000 1.000 47.03072 83 PHE B N 1
ATOM 3759 C CA . PHE B 1 83 ? 134.35400 96.83800 83.50000 1.000 47.03072 83 PHE B CA 1
ATOM 3760 C C . PHE B 1 83 ? 135.14100 95.62200 83.03100 1.000 47.03072 83 PHE B C 1
ATOM 3761 O O . PHE B 1 83 ? 135.10500 95.26500 81.85000 1.000 47.03072 83 PHE B O 1
ATOM 3769 N N . ILE B 1 84 ? 135.85700 94.97200 83.94100 1.000 57.73804 84 ILE B N 1
ATOM 3770 C CA . ILE B 1 84 ? 136.64700 93.78700 83.58600 1.000 57.73804 84 ILE B CA 1
ATOM 3771 C C . ILE B 1 84 ? 135.69300 92.60500 83.70500 1.000 57.73804 84 ILE B C 1
ATOM 3772 O O . ILE B 1 84 ? 135.64700 91.88600 84.70400 1.000 57.73804 84 ILE B O 1
ATOM 3774 N N . THR B 1 85 ? 134.92300 92.39000 82.64600 1.000 68.03023 85 THR B N 1
ATOM 3775 C CA . THR B 1 85 ? 133.93800 91.32100 82.61500 1.000 68.03023 85 THR B CA 1
ATOM 3776 C C . THR B 1 85 ? 134.50600 90.00800 82.09400 1.000 68.03023 85 THR B C 1
ATOM 3777 O O . THR B 1 85 ? 133.74900 89.04700 81.92400 1.000 68.03023 85 THR B O 1
ATOM 3779 N N . TYR B 1 86 ? 135.80800 89.94300 81.82600 1.000 75.94399 86 TYR B N 1
ATOM 3780 C CA . TYR B 1 86 ? 136.40600 88.68000 81.41600 1.000 75.94399 86 TYR B CA 1
ATOM 3781 C C . TYR B 1 86 ? 136.73800 87.81500 82.62700 1.000 75.94399 86 TYR B C 1
ATOM 3782 O O . TYR B 1 86 ? 136.13300 86.75400 82.82400 1.000 75.94399 86 TYR B O 1
ATOM 3784 N N . LYS B 1 87 ? 137.67100 88.29100 83.46200 1.000 80.38696 87 LYS B N 1
ATOM 3785 C CA . LYS B 1 87 ? 138.15100 87.62300 84.68100 1.000 80.38696 87 LYS B CA 1
ATOM 3786 C C . LYS B 1 87 ? 138.61400 86.19200 84.40900 1.000 80.38696 87 LYS B C 1
ATOM 3787 O O . LYS B 1 87 ? 138.26400 85.25400 85.12800 1.000 80.38696 87 LYS B O 1
ATOM 3789 N N . LYS B 1 88 ? 139.37400 86.02100 83.32500 1.000 78.53803 88 LYS B N 1
ATOM 3790 C CA . LYS B 1 88 ? 139.82400 84.69300 82.92800 1.000 78.53803 88 LYS B CA 1
ATOM 3791 C C . LYS B 1 88 ? 140.80400 84.06800 83.91600 1.000 78.53803 88 LYS B C 1
ATOM 3792 O O . LYS B 1 88 ? 140.43800 83.13900 84.63900 1.000 78.53803 88 LYS B O 1
ATOM 3794 N N . ASP B 1 89 ? 142.04000 84.57900 83.96800 1.000 77.85751 89 ASP B N 1
ATOM 3795 C CA . ASP B 1 89 ? 143.03000 84.04600 84.89800 1.000 77.85751 89 ASP B CA 1
ATOM 3796 C C . ASP B 1 89 ? 144.01300 85.06500 85.46300 1.000 77.85751 89 ASP B C 1
ATOM 3797 O O . ASP B 1 89 ? 144.92500 84.65500 86.18400 1.000 77.85751 89 ASP B O 1
ATOM 3802 N N . ALA B 1 90 ? 143.88600 86.36000 85.17500 1.000 72.95371 90 ALA B N 1
ATOM 3803 C CA . ALA B 1 90 ? 144.93300 87.30100 85.57100 1.000 72.95371 90 ALA B CA 1
ATOM 3804 C C . ALA B 1 90 ? 144.77400 87.74900 87.02200 1.000 72.95371 90 ALA B C 1
ATOM 3805 O O . ALA B 1 90 ? 145.68000 87.57400 87.84300 1.000 72.95371 90 ALA B O 1
ATOM 3807 N N . ILE B 1 91 ? 143.62200 88.34200 87.34800 1.000 71.84748 91 ILE B N 1
ATOM 3808 C CA . ILE B 1 91 ? 143.30100 88.74200 88.71700 1.000 71.84748 91 ILE B CA 1
ATOM 3809 C C . ILE B 1 91 ? 142.74500 87.58400 89.53000 1.000 71.84748 91 ILE B C 1
ATOM 3810 O O . ILE B 1 91 ? 142.47500 87.74300 90.72800 1.000 71.84748 91 ILE B O 1
ATOM 3815 N N . PHE B 1 92 ? 142.62400 86.40900 88.90900 1.000 72.36846 92 PHE B N 1
ATOM 3816 C CA . PHE B 1 92 ? 141.93300 85.26400 89.49000 1.000 72.36846 92 PHE B CA 1
ATOM 3817 C C . PHE B 1 92 ? 142.65000 84.70900 90.71200 1.000 72.36846 92 PHE B C 1
ATOM 3818 O O . PHE B 1 92 ? 142.00700 84.13400 91.59700 1.000 72.36846 92 PHE B O 1
ATOM 3826 N N . ILE B 1 93 ? 143.97100 84.86900 90.78800 1.000 70.26745 93 ILE B N 1
ATOM 3827 C CA . ILE B 1 93 ? 144.70200 84.30200 91.91500 1.000 70.26745 93 ILE B CA 1
ATOM 3828 C C . ILE B 1 93 ? 144.64100 85.22500 93.12800 1.000 70.26745 93 ILE B C 1
ATOM 3829 O O . ILE B 1 93 ? 144.68800 84.75800 94.27000 1.000 70.26745 93 ILE B O 1
ATOM 3834 N N . ILE B 1 94 ? 144.51300 86.53700 92.91400 1.000 65.15162 94 ILE B N 1
ATOM 3835 C CA . ILE B 1 94 ? 144.44600 87.45700 94.04400 1.000 65.15162 94 ILE B CA 1
ATOM 3836 C C . ILE B 1 94 ? 143.08100 87.37500 94.70800 1.000 65.15162 94 ILE B C 1
ATOM 3837 O O . ILE B 1 94 ? 142.96900 87.43500 95.93500 1.000 65.15162 94 ILE B O 1
ATOM 3842 N N . ASP B 1 95 ? 142.02900 87.17600 93.92300 1.000 65.81312 95 ASP B N 1
ATOM 3843 C CA . ASP B 1 95 ? 140.70300 87.02000 94.50400 1.000 65.81312 95 ASP B CA 1
ATOM 3844 C C . ASP B 1 95 ? 140.47000 85.64000 95.10200 1.000 65.81312 95 ASP B C 1
ATOM 3845 O O . ASP B 1 95 ? 139.38000 85.39800 95.62700 1.000 65.81312 95 ASP B O 1
ATOM 3847 N N . ASN B 1 96 ? 141.44200 84.73400 95.03100 1.000 66.85509 96 ASN B N 1
ATOM 3848 C CA . ASN B 1 96 ? 141.37500 83.44400 95.70500 1.000 66.85509 96 ASN B CA 1
ATOM 3849 C C . ASN B 1 96 ? 142.38100 83.31100 96.83300 1.000 66.85509 96 ASN B C 1
ATOM 3850 O O . ASN B 1 96 ? 142.16600 82.52400 97.75400 1.000 66.85509 96 ASN B O 1
ATOM 3855 N N . ILE B 1 97 ? 143.48600 84.05500 96.77100 1.000 62.57823 97 ILE B N 1
ATOM 3856 C CA . ILE B 1 97 ? 144.36500 84.19400 97.92900 1.000 62.57823 97 ILE B CA 1
ATOM 3857 C C . ILE B 1 97 ? 143.64600 84.96500 99.02800 1.000 62.57823 97 ILE B C 1
ATOM 3858 O O . ILE B 1 97 ? 143.66300 84.57500 100.20200 1.000 62.57823 97 ILE B O 1
ATOM 3863 N N . VAL B 1 98 ? 142.97800 86.05700 98.64600 1.000 60.51015 98 VAL B N 1
ATOM 3864 C CA . VAL B 1 98 ? 142.20800 86.86800 99.58800 1.000 60.51015 98 VAL B CA 1
ATOM 3865 C C . VAL B 1 98 ? 141.03900 86.06800 100.14700 1.000 60.51015 98 VAL B C 1
ATOM 3866 O O . VAL B 1 98 ? 140.77800 86.07900 101.35500 1.000 60.51015 98 VAL B O 1
ATOM 3870 N N . ASN B 1 99 ? 140.36800 85.29800 99.29200 1.000 62.35543 99 ASN B N 1
ATOM 3871 C CA . ASN B 1 99 ? 139.26000 84.47000 99.75000 1.000 62.35543 99 ASN B CA 1
ATOM 3872 C C . ASN B 1 99 ? 139.71700 83.28200 100.58500 1.000 62.35543 99 ASN B C 1
ATOM 3873 O O . ASN B 1 99 ? 138.87800 82.61400 101.19400 1.000 62.35543 99 ASN B O 1
ATOM 3878 N N . GLY B 1 100 ? 141.01600 82.99700 100.62000 1.000 60.05247 100 GLY B N 1
ATOM 3879 C CA . GLY B 1 100 ? 141.54800 81.97500 101.49700 1.000 60.05247 100 GLY B CA 1
ATOM 3880 C C . GLY B 1 100 ? 141.90200 82.53200 102.85900 1.000 60.05247 100 GLY B C 1
ATOM 3881 O O . GLY B 1 100 ? 141.83000 81.82400 103.86500 1.000 60.05247 100 GLY B O 1
ATOM 3882 N N . PHE B 1 101 ? 142.27500 83.81300 102.90300 1.000 57.69222 101 PHE B N 1
ATOM 3883 C CA . PHE B 1 101 ? 142.59000 84.45100 104.17600 1.000 57.69222 101 PHE B CA 1
ATOM 3884 C C . PHE B 1 101 ? 141.33800 84.76800 104.97600 1.000 57.69222 101 PHE B C 1
ATOM 3885 O O . PHE B 1 101 ? 141.43100 85.09100 106.16200 1.000 57.69222 101 PHE B O 1
ATOM 3893 N N . PHE B 1 102 ? 140.17100 84.70600 104.34900 1.000 56.63600 102 PHE B N 1
ATOM 3894 C CA . PHE B 1 102 ? 138.91700 84.84900 105.06600 1.000 56.63600 102 PHE B CA 1
ATOM 3895 C C . PHE B 1 102 ? 138.30700 83.51100 105.43800 1.000 56.63600 102 PHE B C 1
ATOM 3896 O O . PHE B 1 102 ? 137.29500 83.48600 106.14100 1.000 56.63600 102 PHE B O 1
ATOM 3904 N N . ALA B 1 103 ? 138.88600 82.40800 104.97600 1.000 59.52986 103 ALA B N 1
ATOM 3905 C CA . ALA B 1 103 ? 138.48500 81.08800 105.43700 1.000 59.52986 103 ALA B CA 1
ATOM 3906 C C . ALA B 1 103 ? 139.27400 80.64800 106.65700 1.000 59.52986 103 ALA B C 1
ATOM 3907 O O . ALA B 1 103 ? 138.78600 79.82600 107.43900 1.000 59.52986 103 ALA B O 1
ATOM 3909 N N . ILE B 1 104 ? 140.49300 81.16600 106.81500 1.000 58.54425 104 ILE B N 1
ATOM 3910 C CA . ILE B 1 104 ? 141.26000 80.95500 108.03700 1.000 58.54425 104 ILE B CA 1
ATOM 3911 C C . ILE B 1 104 ? 140.57100 81.62600 109.21600 1.000 58.54425 104 ILE B C 1
ATOM 3912 O O . ILE B 1 104 ? 140.46700 81.05100 110.30600 1.000 58.54425 104 ILE B O 1
ATOM 3917 N N . ASP B 1 105 ? 140.03800 82.83000 109.00000 1.000 60.12809 105 ASP B N 1
ATOM 3918 C CA . ASP B 1 105 ? 139.49600 83.60600 110.10900 1.000 60.12809 105 ASP B CA 1
ATOM 3919 C C . ASP B 1 105 ? 138.11700 83.11600 110.53100 1.000 60.12809 105 ASP B C 1
ATOM 3920 O O . ASP B 1 105 ? 137.60100 83.53300 111.56900 1.000 60.12809 105 ASP B O 1
ATOM 3925 N N . ILE B 1 106 ? 137.48700 82.25100 109.73900 1.000 60.13175 106 ILE B N 1
ATOM 3926 C CA . ILE B 1 106 ? 136.29700 81.56900 110.23900 1.000 60.13175 106 ILE B CA 1
ATOM 3927 C C . ILE B 1 106 ? 136.70500 80.52600 111.26900 1.000 60.13175 106 ILE B C 1
ATOM 3928 O O . ILE B 1 106 ? 136.03300 80.32900 112.28800 1.000 60.13175 106 ILE B O 1
ATOM 3933 N N . ILE B 1 107 ? 137.84200 79.87100 111.03600 1.000 60.59823 107 ILE B N 1
ATOM 3934 C CA . ILE B 1 107 ? 138.36500 78.89500 111.98600 1.000 60.59823 107 ILE B CA 1
ATOM 3935 C C . ILE B 1 107 ? 138.89200 79.59800 113.23300 1.000 60.59823 107 ILE B C 1
ATOM 3936 O O . ILE B 1 107 ? 138.61900 79.17500 114.36300 1.000 60.59823 107 ILE B O 1
ATOM 3941 N N . LEU B 1 108 ? 139.60400 80.71400 113.04100 1.000 59.66304 108 LEU B N 1
ATOM 3942 C CA . LEU B 1 108 ? 140.35500 81.34600 114.12500 1.000 59.66304 108 LEU B CA 1
ATOM 3943 C C . LEU B 1 108 ? 139.43900 81.96500 115.17500 1.000 59.66304 108 LEU B C 1
ATOM 3944 O O . LEU B 1 108 ? 139.76700 81.96500 116.36600 1.000 59.66304 108 LEU B O 1
ATOM 3949 N N . THR B 1 109 ? 138.26900 82.46100 114.77100 1.000 60.61319 109 THR B N 1
ATOM 3950 C CA . THR B 1 109 ? 137.37800 83.07900 115.74800 1.000 60.61319 109 THR B CA 1
ATOM 3951 C C . THR B 1 109 ? 136.47400 82.08000 116.45000 1.000 60.61319 109 THR B C 1
ATOM 3952 O O . THR B 1 109 ? 135.40100 82.46400 116.92300 1.000 60.61319 109 THR B O 1
ATOM 3956 N N . PHE B 1 110 ? 136.85900 80.81300 116.50500 1.000 61.00181 110 PHE B N 1
ATOM 3957 C CA . PHE B 1 110 ? 136.34900 79.91200 117.52300 1.000 61.00181 110 PHE B CA 1
ATOM 3958 C C . PHE B 1 110 ? 137.28700 79.82400 118.71800 1.000 61.00181 110 PHE B C 1
ATOM 3959 O O . PHE B 1 110 ? 137.10800 78.95400 119.57400 1.000 61.00181 110 PHE B O 1
ATOM 3967 N N . PHE B 1 111 ? 138.28300 80.70200 118.78200 1.000 62.77306 111 PHE B N 1
ATOM 3968 C CA . PHE B 1 111 ? 139.29700 80.68500 119.82800 1.000 62.77306 111 PHE B CA 1
ATOM 3969 C C . PHE B 1 111 ? 139.60600 82.10500 120.29500 1.000 62.77306 111 PHE B C 1
ATOM 3970 O O . PHE B 1 111 ? 140.76300 82.48000 120.47100 1.000 62.77306 111 PHE B O 1
ATOM 3978 N N . VAL B 1 112 ? 138.57600 82.92600 120.50000 1.000 61.73140 112 VAL B N 1
ATOM 3979 C CA . VAL B 1 112 ? 138.75800 84.29000 120.98700 1.000 61.73140 112 VAL B CA 1
ATOM 3980 C C . VAL B 1 112 ? 137.80600 84.55000 122.14700 1.000 61.73140 112 VAL B C 1
ATOM 3981 O O . VAL B 1 112 ? 136.70600 83.99700 122.20500 1.000 61.73140 112 VAL B O 1
ATOM 3985 N N . ALA B 1 113 ? 138.22200 85.43800 123.05600 1.000 59.87938 113 ALA B N 1
ATOM 3986 C CA . ALA B 1 113 ? 137.66400 85.44700 124.40600 1.000 59.87938 113 ALA B CA 1
ATOM 3987 C C . ALA B 1 113 ? 136.44100 86.35100 124.55400 1.000 59.87938 113 ALA B C 1
ATOM 3988 O O . ALA B 1 113 ? 135.64300 86.16000 125.47400 1.000 59.87938 113 ALA B O 1
ATOM 3990 N N . TYR B 1 114 ? 136.34300 87.39100 123.74300 1.000 59.68364 114 TYR B N 1
ATOM 3991 C CA . TYR B 1 114 ? 135.17000 88.20700 123.40700 1.000 59.68364 114 TYR B CA 1
ATOM 3992 C C . TYR B 1 114 ? 134.62800 89.17400 124.46900 1.000 59.68364 114 TYR B C 1
ATOM 3993 O O . TYR B 1 114 ? 133.77700 89.98300 124.08200 1.000 59.68364 114 TYR B O 1
ATOM 4002 N N . LEU B 1 115 ? 135.07100 89.15100 125.73500 1.000 55.34236 115 LEU B N 1
ATOM 4003 C CA . LEU B 1 115 ? 134.82100 90.21800 126.72600 1.000 55.34236 115 LEU B CA 1
ATOM 4004 C C . LEU B 1 115 ? 133.32200 90.44900 126.97000 1.000 55.34236 115 LEU B C 1
ATOM 4005 O O . LEU B 1 115 ? 132.70600 91.33900 126.38500 1.000 55.34236 115 LEU B O 1
ATOM 4010 N N . ASP B 1 116 ? 132.74200 89.54100 127.76500 1.000 54.85399 116 ASP B N 1
ATOM 4011 C CA . ASP B 1 116 ? 131.32500 89.47300 128.14100 1.000 54.85399 116 ASP B CA 1
ATOM 4012 C C . ASP B 1 116 ? 130.69500 90.82100 128.48200 1.000 54.85399 116 ASP B C 1
ATOM 4013 O O . ASP B 1 116 ? 131.34800 91.69900 129.04700 1.000 54.85399 116 ASP B O 1
ATOM 4018 N N . SER B 1 117 ? 129.41700 90.98200 128.14200 1.000 53.19166 117 SER B N 1
ATOM 4019 C CA . SER B 1 117 ? 128.75000 92.27700 128.19800 1.000 53.19166 117 SER B CA 1
ATOM 4020 C C . SER B 1 117 ? 128.20000 92.62700 129.57100 1.000 53.19166 117 SER B C 1
ATOM 4021 O O . SER B 1 117 ? 128.21900 93.80200 129.95000 1.000 53.19166 117 SER B O 1
ATOM 4024 N N . HIS B 1 118 ? 127.68600 91.65400 130.31600 1.000 52.06243 118 HIS B N 1
ATOM 4025 C CA . HIS B 1 118 ? 127.12200 91.92500 131.63000 1.000 52.06243 118 HIS B CA 1
ATOM 4026 C C . HIS B 1 118 ? 128.13100 91.76600 132.75600 1.000 52.06243 118 HIS B C 1
ATOM 4027 O O . HIS B 1 118 ? 127.84300 92.17200 133.88500 1.000 52.06243 118 HIS B O 1
ATOM 4034 N N . SER B 1 119 ? 129.29800 91.18900 132.48300 1.000 49.34781 119 SER B N 1
ATOM 4035 C CA . SER B 1 119 ? 130.31700 90.99800 133.49900 1.000 49.34781 119 SER B CA 1
ATOM 4036 C C . SER B 1 119 ? 131.56700 91.82700 133.27800 1.000 49.34781 119 SER B C 1
ATOM 4037 O O . SER B 1 119 ? 132.35400 91.97000 134.21700 1.000 49.34781 119 SER B O 1
ATOM 4040 N N . TYR B 1 120 ? 131.76400 92.35500 132.06500 1.000 44.99757 120 TYR B N 1
ATOM 4041 C CA . TYR B 1 120 ? 132.92100 93.16800 131.66900 1.000 44.99757 120 TYR B CA 1
ATOM 4042 C C . TYR B 1 120 ? 134.24200 92.43500 131.87600 1.000 44.99757 120 TYR B C 1
ATOM 4043 O O . TYR B 1 120 ? 135.27200 93.05200 132.14700 1.000 44.99757 120 TYR B O 1
ATOM 4052 N N . LEU B 1 121 ? 134.22000 91.11500 131.73100 1.000 51.03177 121 LEU B N 1
ATOM 4053 C CA . LEU B 1 121 ? 135.40000 90.28100 131.86200 1.000 51.03177 121 LEU B CA 1
ATOM 4054 C C . LEU B 1 121 ? 135.44800 89.30200 130.70200 1.000 51.03177 121 LEU B C 1
ATOM 4055 O O . LEU B 1 121 ? 134.42500 88.99500 130.08500 1.000 51.03177 121 LEU B O 1
ATOM 4060 N N . LEU B 1 122 ? 136.64700 88.80800 130.41600 1.000 55.42125 122 LEU B N 1
ATOM 4061 C CA . LEU B 1 122 ? 136.84500 87.90900 129.28800 1.000 55.42125 122 LEU B CA 1
ATOM 4062 C C . LEU B 1 122 ? 136.31000 86.52100 129.60500 1.000 55.42125 122 LEU B C 1
ATOM 4063 O O . LEU B 1 122 ? 136.45100 86.02400 130.72300 1.000 55.42125 122 LEU B O 1
ATOM 4068 N N . VAL B 1 123 ? 135.69300 85.89300 128.61200 1.000 60.54484 123 VAL B N 1
ATOM 4069 C CA . VAL B 1 123 ? 135.14100 84.55000 128.74300 1.000 60.54484 123 VAL B CA 1
ATOM 4070 C C . VAL B 1 123 ? 136.11500 83.59000 128.07800 1.000 60.54484 123 VAL B C 1
ATOM 4071 O O . VAL B 1 123 ? 136.34600 83.66700 126.86700 1.000 60.54484 123 VAL B O 1
ATOM 4075 N N . ASP B 1 124 ? 136.70100 82.69200 128.86200 1.000 69.28489 124 ASP B N 1
ATOM 4076 C CA . ASP B 1 124 ? 137.56600 81.64200 128.33600 1.000 69.28489 124 ASP B CA 1
ATOM 4077 C C . ASP B 1 124 ? 136.83600 80.32000 128.53200 1.000 69.28489 124 ASP B C 1
ATOM 4078 O O . ASP B 1 124 ? 137.05900 79.59500 129.50100 1.000 69.28489 124 ASP B O 1
ATOM 4083 N N . SER B 1 125 ? 135.96000 80.00900 127.59500 1.000 70.49091 125 SER B N 1
ATOM 4084 C CA . SER B 1 125 ? 135.19700 78.76300 127.62500 1.000 70.49091 125 SER B CA 1
ATOM 4085 C C . SER B 1 125 ? 134.82600 78.44700 126.19100 1.000 70.49091 125 SER B C 1
ATOM 4086 O O . SER B 1 125 ? 133.99900 79.14500 125.58700 1.000 70.49091 125 SER B O 1
ATOM 4089 N N . PRO B 1 126 ? 135.39400 77.38200 125.61300 1.000 70.27434 126 PRO B N 1
ATOM 4090 C CA . PRO B 1 126 ? 135.25400 77.15200 124.16900 1.000 70.27434 126 PRO B CA 1
ATOM 4091 C C . PRO B 1 126 ? 133.86700 76.71300 123.72600 1.000 70.27434 126 PRO B C 1
ATOM 4092 O O . PRO B 1 126 ? 133.60800 76.61700 122.52500 1.000 70.27434 126 PRO B O 1
ATOM 4096 N N . LYS B 1 127 ? 132.96600 76.45100 124.66900 1.000 70.69535 127 LYS B N 1
ATOM 4097 C CA . LYS B 1 127 ? 131.58400 76.19600 124.29300 1.000 70.69535 127 LYS B CA 1
ATOM 4098 C C . LYS B 1 127 ? 130.78200 77.48000 124.14500 1.000 70.69535 127 LYS B C 1
ATOM 4099 O O . LYS B 1 127 ? 130.08600 77.65200 123.14100 1.000 70.69535 127 LYS B O 1
ATOM 4105 N N . LYS B 1 128 ? 130.87800 78.39800 125.11000 1.000 69.51545 128 LYS B N 1
ATOM 4106 C CA . LYS B 1 128 ? 130.12300 79.64500 125.01500 1.000 69.51545 128 LYS B CA 1
ATOM 4107 C C . LYS B 1 128 ? 130.72300 80.58800 123.98000 1.000 69.51545 128 LYS B C 1
ATOM 4108 O O . LYS B 1 128 ? 130.03000 81.48100 123.48000 1.000 69.51545 128 LYS B O 1
ATOM 4114 N N . ILE B 1 129 ? 132.01000 80.41700 123.67000 1.000 65.87961 129 ILE B N 1
ATOM 4115 C CA . ILE B 1 129 ? 132.60200 81.07500 122.50700 1.000 65.87961 129 ILE B CA 1
ATOM 4116 C C . ILE B 1 129 ? 131.90800 80.59800 121.23800 1.000 65.87961 129 ILE B C 1
ATOM 4117 O O . ILE B 1 129 ? 131.55600 81.39300 120.35700 1.000 65.87961 129 ILE B O 1
ATOM 4122 N N . ALA B 1 130 ? 131.65100 79.29100 121.16100 1.000 66.74918 130 ALA B N 1
ATOM 4123 C CA . ALA B 1 130 ? 131.15300 78.68600 119.93200 1.000 66.74918 130 ALA B CA 1
ATOM 4124 C C . ALA B 1 130 ? 129.69200 79.03100 119.68300 1.000 66.74918 130 ALA B C 1
ATOM 4125 O O . ALA B 1 130 ? 129.30400 79.30700 118.54500 1.000 66.74918 130 ALA B O 1
ATOM 4127 N N . ILE B 1 131 ? 128.86200 79.02200 120.72900 1.000 65.84180 131 ILE B N 1
ATOM 4128 C CA . ILE B 1 131 ? 127.44000 79.30500 120.54200 1.000 65.84180 131 ILE B CA 1
ATOM 4129 C C . ILE B 1 131 ? 127.23000 80.77900 120.21400 1.000 65.84180 131 ILE B C 1
ATOM 4130 O O . ILE B 1 131 ? 126.29000 81.14500 119.49700 1.000 65.84180 131 ILE B O 1
ATOM 4135 N N . ARG B 1 132 ? 128.12600 81.64200 120.69400 1.000 63.95143 132 ARG B N 1
ATOM 4136 C CA . ARG B 1 132 ? 128.02200 83.06100 120.37300 1.000 63.95143 132 ARG B CA 1
ATOM 4137 C C . ARG B 1 132 ? 128.37500 83.32400 118.91600 1.000 63.95143 132 ARG B C 1
ATOM 4138 O O . ARG B 1 132 ? 127.67700 84.07200 118.22500 1.000 63.95143 132 ARG B O 1
ATOM 4146 N N . TYR B 1 133 ? 129.45200 82.71000 118.42600 1.000 63.64384 133 TYR B N 1
ATOM 4147 C CA . TYR B 1 133 ? 129.87200 82.96400 117.05300 1.000 63.64384 133 TYR B CA 1
ATOM 4148 C C . TYR B 1 133 ? 128.93400 82.29800 116.05600 1.000 63.64384 133 TYR B C 1
ATOM 4149 O O . TYR B 1 133 ? 128.73700 82.79600 114.94300 1.000 63.64384 133 TYR B O 1
ATOM 4158 N N . LEU B 1 134 ? 128.33000 81.17600 116.44400 1.000 64.41382 134 LEU B N 1
ATOM 4159 C CA . LEU B 1 134 ? 127.41600 80.48600 115.54400 1.000 64.41382 134 LEU B CA 1
ATOM 4160 C C . LEU B 1 134 ? 126.04700 81.14900 115.48500 1.000 64.41382 134 LEU B C 1
ATOM 4161 O O . LEU B 1 134 ? 125.25700 80.82500 114.59500 1.000 64.41382 134 LEU B O 1
ATOM 4166 N N . SER B 1 135 ? 125.74700 82.06700 116.40100 1.000 64.91252 135 SER B N 1
ATOM 4167 C CA . SER B 1 135 ? 124.44600 82.72100 116.41600 1.000 64.91252 135 SER B CA 1
ATOM 4168 C C . SER B 1 135 ? 124.47000 84.13500 115.85400 1.000 64.91252 135 SER B C 1
ATOM 4169 O O . SER B 1 135 ? 123.41100 84.65500 115.48800 1.000 64.91252 135 SER B O 1
ATOM 4172 N N . THR B 1 136 ? 125.63300 84.78100 115.79900 1.000 65.46888 136 THR B N 1
ATOM 4173 C CA . THR B 1 136 ? 125.72000 86.14600 115.29200 1.000 65.46888 136 THR B CA 1
ATOM 4174 C C . THR B 1 136 ? 126.27200 86.22300 113.87200 1.000 65.46888 136 THR B C 1
ATOM 4175 O O . THR B 1 136 ? 125.59700 86.72900 112.97200 1.000 65.46888 136 THR B O 1
ATOM 4179 N N . TRP B 1 137 ? 127.48400 85.72700 113.64500 1.000 64.81449 137 TRP B N 1
ATOM 4180 C CA . TRP B 1 137 ? 128.17800 85.98000 112.38600 1.000 64.81449 137 TRP B CA 1
ATOM 4181 C C . TRP B 1 137 ? 128.79500 84.70600 111.82600 1.000 64.81449 137 TRP B C 1
ATOM 4182 O O . TRP B 1 137 ? 129.95900 84.68000 111.42900 1.000 64.81449 137 TRP B O 1
ATOM 4193 N N . PHE B 1 138 ? 128.02600 83.62200 111.77800 1.000 66.46272 138 PHE B N 1
ATOM 4194 C CA . PHE B 1 138 ? 128.47300 82.42700 111.07500 1.000 66.46272 138 PHE B CA 1
ATOM 4195 C C . PHE B 1 138 ? 127.67100 82.19000 109.80600 1.000 66.46272 138 PHE B C 1
ATOM 4196 O O . PHE B 1 138 ? 128.25000 81.95600 108.74400 1.000 66.46272 138 PHE B O 1
ATOM 4204 N N . ALA B 1 139 ? 126.34200 82.26200 109.88500 1.000 70.90913 139 ALA B N 1
ATOM 4205 C CA . ALA B 1 139 ? 125.50800 82.13600 108.69600 1.000 70.90913 139 ALA B CA 1
ATOM 4206 C C . ALA B 1 139 ? 125.61300 83.34600 107.78400 1.000 70.90913 139 ALA B C 1
ATOM 4207 O O . ALA B 1 139 ? 125.13500 83.29000 106.64600 1.000 70.90913 139 ALA B O 1
ATOM 4209 N N . PHE B 1 140 ? 126.21300 84.43000 108.26100 1.000 69.34647 140 PHE B N 1
ATOM 4210 C CA . PHE B 1 140 ? 126.49400 85.62900 107.49300 1.000 69.34647 140 PHE B CA 1
ATOM 4211 C C . PHE B 1 140 ? 127.89700 85.62700 106.90700 1.000 69.34647 140 PHE B C 1
ATOM 4212 O O . PHE B 1 140 ? 128.10200 86.11500 105.79600 1.000 69.34647 140 PHE B O 1
ATOM 4220 N N . ASP B 1 141 ? 128.87200 85.07700 107.62700 1.000 69.16267 141 ASP B N 1
ATOM 4221 C CA . ASP B 1 141 ? 130.26400 85.16200 107.21000 1.000 69.16267 141 ASP B CA 1
ATOM 4222 C C . ASP B 1 141 ? 130.75900 83.92000 106.48400 1.000 69.16267 141 ASP B C 1
ATOM 4223 O O . ASP B 1 141 ? 131.91700 83.90400 106.05800 1.000 69.16267 141 ASP B O 1
ATOM 4225 N N . VAL B 1 142 ? 129.93700 82.88300 106.33900 1.000 70.90725 142 VAL B N 1
ATOM 4226 C CA . VAL B 1 142 ? 130.34200 81.72600 105.55000 1.000 70.90725 142 VAL B CA 1
ATOM 4227 C C . VAL B 1 142 ? 129.68900 81.86200 104.18100 1.000 70.90725 142 VAL B C 1
ATOM 4228 O O . VAL B 1 142 ? 130.07600 81.18900 103.22100 1.000 70.90725 142 VAL B O 1
ATOM 4232 N N . CYS B 1 143 ? 128.70600 82.75800 104.07500 1.000 73.73293 143 CYS B N 1
ATOM 4233 C CA . CYS B 1 143 ? 128.11700 83.07700 102.78400 1.000 73.73293 143 CYS B CA 1
ATOM 4234 C C . CYS B 1 143 ? 128.94000 84.09300 102.00600 1.000 73.73293 143 CYS B C 1
ATOM 4235 O O . CYS B 1 143 ? 128.59400 84.40300 100.86300 1.000 73.73293 143 CYS B O 1
ATOM 4238 N N . SER B 1 144 ? 130.00600 84.62100 102.60300 1.000 68.92287 144 SER B N 1
ATOM 4239 C CA . SER B 1 144 ? 130.92600 85.53500 101.94400 1.000 68.92287 144 SER B CA 1
ATOM 4240 C C . SER B 1 144 ? 132.28900 84.90400 101.71600 1.000 68.92287 144 SER B C 1
ATOM 4241 O O . SER B 1 144 ? 133.23700 85.60700 101.35500 1.000 68.92287 144 SER B O 1
ATOM 4244 N N . THR B 1 145 ? 132.41200 83.60300 101.92700 1.000 71.03364 145 THR B N 1
ATOM 4245 C CA . THR B 1 145 ? 133.69100 82.91900 101.85200 1.000 71.03364 145 THR B CA 1
ATOM 4246 C C . THR B 1 145 ? 133.71500 81.81000 100.81300 1.000 71.03364 145 THR B C 1
ATOM 4247 O O . THR B 1 145 ? 134.71700 81.67200 100.10400 1.000 71.03364 145 THR B O 1
ATOM 4251 N N . ALA B 1 146 ? 132.62900 81.05600 100.67000 1.000 78.53668 146 ALA B N 1
ATOM 4252 C CA . ALA B 1 146 ? 132.54700 79.97400 99.69700 1.000 78.53668 146 ALA B CA 1
ATOM 4253 C C . ALA B 1 146 ? 132.58100 80.53200 98.27900 1.000 78.53668 146 ALA B C 1
ATOM 4254 O O . ALA B 1 146 ? 131.76200 81.39900 97.94500 1.000 78.53668 146 ALA B O 1
ATOM 4256 N N . PRO B 1 147 ? 133.50900 80.08800 97.43100 1.000 83.17879 147 PRO B N 1
ATOM 4257 C CA . PRO B 1 147 ? 133.63800 80.68800 96.09800 1.000 83.17879 147 PRO B CA 1
ATOM 4258 C C . PRO B 1 147 ? 132.54400 80.19400 95.16600 1.000 83.17879 147 PRO B C 1
ATOM 4259 O O . PRO B 1 147 ? 132.32600 78.99000 95.01900 1.000 83.17879 147 PRO B O 1
ATOM 4263 N N . PHE B 1 148 ? 131.84600 81.14000 94.54500 1.000 86.63565 148 PHE B N 1
ATOM 4264 C CA . PHE B 1 148 ? 130.84000 80.84800 93.53700 1.000 86.63565 148 PHE B CA 1
ATOM 4265 C C . PHE B 1 148 ? 131.37000 81.05800 92.13000 1.000 86.63565 148 PHE B C 1
ATOM 4266 O O . PHE B 1 148 ? 131.17600 80.20900 91.26000 1.000 86.63565 148 PHE B O 1
ATOM 4274 N N . GLN B 1 149 ? 132.04600 82.18200 91.88100 1.000 88.42586 149 GLN B N 1
ATOM 4275 C CA . GLN B 1 149 ? 132.63800 82.39300 90.56000 1.000 88.42586 149 GLN B CA 1
ATOM 4276 C C . GLN B 1 149 ? 133.88100 81.53400 90.32200 1.000 88.42586 149 GLN B C 1
ATOM 4277 O O . GLN B 1 149 ? 133.96900 80.90500 89.25400 1.000 88.42586 149 GLN B O 1
ATOM 4279 N N . PRO B 1 150 ? 134.89800 81.46100 91.25100 1.000 88.14074 150 PRO B N 1
ATOM 4280 C CA . PRO B 1 150 ? 136.03100 80.56500 90.96600 1.000 88.14074 150 PRO B CA 1
ATOM 4281 C C . PRO B 1 150 ? 135.69800 79.08400 91.02500 1.000 88.14074 150 PRO B C 1
ATOM 4282 O O . PRO B 1 150 ? 136.00700 78.34000 90.09100 1.000 88.14074 150 PRO B O 1
ATOM 4286 N N . LEU B 1 151 ? 135.07300 78.64600 92.11700 1.000 93.71501 151 LEU B N 1
ATOM 4287 C CA . LEU B 1 151 ? 134.97100 77.21300 92.37500 1.000 93.71501 151 LEU B CA 1
ATOM 4288 C C . LEU B 1 151 ? 133.89600 76.56200 91.51900 1.000 93.71501 151 LEU B C 1
ATOM 4289 O O . LEU B 1 151 ? 134.08000 75.43900 91.03900 1.000 93.71501 151 LEU B O 1
ATOM 4291 N N . SER B 1 152 ? 132.77100 77.24400 91.30900 1.000 96.27104 152 SER B N 1
ATOM 4292 C CA . SER B 1 152 ? 131.73000 76.64800 90.48100 1.000 96.27104 152 SER B CA 1
ATOM 4293 C C . SER B 1 152 ? 131.88200 76.99000 89.00700 1.000 96.27104 152 SER B C 1
ATOM 4294 O O . SER B 1 152 ? 130.89400 76.93700 88.27000 1.000 96.27104 152 SER B O 1
ATOM 4297 N N . LEU B 1 153 ? 133.08800 77.35600 88.57100 1.000 98.83452 153 LEU B N 1
ATOM 4298 C CA . LEU B 1 153 ? 133.42400 77.40600 87.15600 1.000 98.83452 153 LEU B CA 1
ATOM 4299 C C . LEU B 1 153 ? 133.45400 76.02100 86.52800 1.000 98.83452 153 LEU B C 1
ATOM 4300 O O . LEU B 1 153 ? 133.22500 75.89400 85.32100 1.000 98.83452 153 LEU B O 1
ATOM 4305 N N . LEU B 1 154 ? 133.69100 74.98200 87.32500 1.000 102.47407 154 LEU B N 1
ATOM 4306 C CA . LEU B 1 154 ? 133.94700 73.64100 86.82800 1.000 102.47407 154 LEU B CA 1
ATOM 4307 C C . LEU B 1 154 ? 132.68800 72.84700 86.50700 1.000 102.47407 154 LEU B C 1
ATOM 4308 O O . LEU B 1 154 ? 132.80400 71.74300 85.96500 1.000 102.47407 154 LEU B O 1
ATOM 4313 N N . PHE B 1 155 ? 131.49600 73.35300 86.81900 1.000 105.72985 155 PHE B N 1
ATOM 4314 C CA . PHE B 1 155 ? 130.30000 72.55300 86.55400 1.000 105.72985 155 PHE B CA 1
ATOM 4315 C C . PHE B 1 155 ? 129.89200 72.62200 85.08600 1.000 105.72985 155 PHE B C 1
ATOM 4316 O O . PHE B 1 155 ? 129.99200 71.63300 84.35400 1.000 105.72985 155 PHE B O 1
ATOM 4324 N N . ASN B 1 156 ? 129.43200 73.78800 84.63800 1.000 107.89788 156 ASN B N 1
ATOM 4325 C CA . ASN B 1 156 ? 129.05900 73.96000 83.23700 1.000 107.89788 156 ASN B CA 1
ATOM 4326 C C . ASN B 1 156 ? 129.44400 75.30100 82.63500 1.000 107.89788 156 ASN B C 1
ATOM 4327 O O . ASN B 1 156 ? 129.55700 75.38800 81.40800 1.000 107.89788 156 ASN B O 1
ATOM 4332 N N . TYR B 1 157 ? 129.65600 76.34200 83.43100 1.000 106.08128 157 TYR B N 1
ATOM 4333 C CA . TYR B 1 157 ? 129.58100 77.71500 82.96000 1.000 106.08128 157 TYR B CA 1
ATOM 4334 C C . TYR B 1 157 ? 130.95900 78.26600 82.61900 1.000 106.08128 157 TYR B C 1
ATOM 4335 O O . TYR B 1 157 ? 131.99200 77.63700 82.85500 1.000 106.08128 157 TYR B O 1
ATOM 4344 N N . ASN B 1 158 ? 130.95600 79.47200 82.05000 1.000 102.99890 158 ASN B N 1
ATOM 4345 C CA . ASN B 1 158 ? 132.16600 80.14100 81.59500 1.000 102.99890 158 ASN B CA 1
ATOM 4346 C C . ASN B 1 158 ? 132.60000 81.26300 82.52900 1.000 102.99890 158 ASN B C 1
ATOM 4347 O O . ASN B 1 158 ? 133.37100 82.13800 82.12000 1.000 102.99890 158 ASN B O 1
ATOM 4349 N N . GLY B 1 159 ? 132.12200 81.25700 83.77000 1.000 101.66413 159 GLY B N 1
ATOM 4350 C CA . GLY B 1 159 ? 132.53500 82.25500 84.73500 1.000 101.66413 159 GLY B CA 1
ATOM 4351 C C . GLY B 1 159 ? 131.84900 83.59300 84.60900 1.000 101.66413 159 GLY B C 1
ATOM 4352 O O . GLY B 1 159 ? 132.33800 84.58000 85.16600 1.000 101.66413 159 GLY B O 1
ATOM 4353 N N . SER B 1 160 ? 130.72700 83.66000 83.89400 1.000 94.23147 160 SER B N 1
ATOM 4354 C CA . SER B 1 160 ? 129.99900 84.91200 83.73500 1.000 94.23147 160 SER B CA 1
ATOM 4355 C C . SER B 1 160 ? 128.54900 84.60400 83.40500 1.000 94.23147 160 SER B C 1
ATOM 4356 O O . SER B 1 160 ? 128.27100 83.83500 82.48000 1.000 94.23147 160 SER B O 1
ATOM 4359 N N . GLU B 1 161 ? 127.64100 85.21100 84.16200 1.000 85.55065 161 GLU B N 1
ATOM 4360 C CA . GLU B 1 161 ? 126.20200 85.19400 83.94400 1.000 85.55065 161 GLU B CA 1
ATOM 4361 C C . GLU B 1 161 ? 125.62700 86.29400 84.82000 1.000 85.55065 161 GLU B C 1
ATOM 4362 O O . GLU B 1 161 ? 126.31600 86.82200 85.69500 1.000 85.55065 161 GLU B O 1
ATOM 4364 N N . LEU B 1 162 ? 124.36500 86.64500 84.57100 1.000 83.94199 162 LEU B N 1
ATOM 4365 C CA . LEU B 1 162 ? 123.73600 87.69500 85.36600 1.000 83.94199 162 LEU B CA 1
ATOM 4366 C C . LEU B 1 162 ? 123.45300 87.21300 86.78100 1.000 83.94199 162 LEU B C 1
ATOM 4367 O O . LEU B 1 162 ? 123.92900 87.79900 87.75700 1.000 83.94199 162 LEU B O 1
ATOM 4372 N N . GLY B 1 163 ? 122.70800 86.11900 86.91400 1.000 83.55446 163 GLY B N 1
ATOM 4373 C CA . GLY B 1 163 ? 122.36100 85.60300 88.22500 1.000 83.55446 163 GLY B CA 1
ATOM 4374 C C . GLY B 1 163 ? 123.40600 84.68900 88.83500 1.000 83.55446 163 GLY B C 1
ATOM 4375 O O . GLY B 1 163 ? 123.08500 83.84700 89.67800 1.000 83.55446 163 GLY B O 1
ATOM 4376 N N . PHE B 1 164 ? 124.66200 84.84600 88.42000 1.000 82.29224 164 PHE B N 1
ATOM 4377 C CA . PHE B 1 164 ? 125.74700 84.01700 88.91900 1.000 82.29224 164 PHE B CA 1
ATOM 4378 C C . PHE B 1 164 ? 126.90000 84.88200 89.40400 1.000 82.29224 164 PHE B C 1
ATOM 4379 O O . PHE B 1 164 ? 127.66300 84.46900 90.28000 1.000 82.29224 164 PHE B O 1
ATOM 4387 N N . ARG B 1 165 ? 127.05000 86.07100 88.82700 1.000 71.36512 165 ARG B N 1
ATOM 4388 C CA . ARG B 1 165 ? 128.04500 87.01100 89.32200 1.000 71.36512 165 ARG B CA 1
ATOM 4389 C C . ARG B 1 165 ? 127.43900 88.04600 90.26000 1.000 71.36512 165 ARG B C 1
ATOM 4390 O O . ARG B 1 165 ? 128.18000 88.77400 90.92900 1.000 71.36512 165 ARG B O 1
ATOM 4398 N N . ILE B 1 166 ? 126.10700 88.12300 90.32800 1.000 71.88089 166 ILE B N 1
ATOM 4399 C CA . ILE B 1 166 ? 125.44500 88.82500 91.42200 1.000 71.88089 166 ILE B CA 1
ATOM 4400 C C . ILE B 1 166 ? 125.66000 88.09200 92.74100 1.000 71.88089 166 ILE B C 1
ATOM 4401 O O . ILE B 1 166 ? 125.78200 88.72800 93.79200 1.000 71.88089 166 ILE B O 1
ATOM 4406 N N . LEU B 1 167 ? 125.80200 86.76500 92.70700 1.000 72.75782 167 LEU B N 1
ATOM 4407 C CA . LEU B 1 167 ? 126.16300 86.02500 93.91500 1.000 72.75782 167 LEU B CA 1
ATOM 4408 C C . LEU B 1 167 ? 127.58600 86.31900 94.37900 1.000 72.75782 167 LEU B C 1
ATOM 4409 O O . LEU B 1 167 ? 127.92700 86.01000 95.52400 1.000 72.75782 167 LEU B O 1
ATOM 4414 N N . SER B 1 168 ? 128.42100 86.91000 93.52600 1.000 67.30310 168 SER B N 1
ATOM 4415 C CA . SER B 1 168 ? 129.71700 87.40600 93.96500 1.000 67.30310 168 SER B CA 1
ATOM 4416 C C . SER B 1 168 ? 129.64800 88.79900 94.57400 1.000 67.30310 168 SER B C 1
ATOM 4417 O O . SER B 1 168 ? 130.69900 89.35200 94.90500 1.000 67.30310 168 SER B O 1
ATOM 4420 N N . MET B 1 169 ? 128.45900 89.38700 94.71400 1.000 63.78391 169 MET B N 1
ATOM 4421 C CA . MET B 1 169 ? 128.31200 90.62200 95.47400 1.000 63.78391 169 MET B CA 1
ATOM 4422 C C . MET B 1 169 ? 128.21500 90.37500 96.96800 1.000 63.78391 169 MET B C 1
ATOM 4423 O O . MET B 1 169 ? 128.15700 91.33900 97.73600 1.000 63.78391 169 MET B O 1
ATOM 4428 N N . LEU B 1 170 ? 128.19400 89.11400 97.39800 1.000 63.85750 170 LEU B N 1
ATOM 4429 C CA . LEU B 1 170 ? 128.24200 88.80200 98.81700 1.000 63.85750 170 LEU B CA 1
ATOM 4430 C C . LEU B 1 170 ? 129.62800 88.99800 99.40600 1.000 63.85750 170 LEU B C 1
ATOM 4431 O O . LEU B 1 170 ? 129.78000 88.90000 100.62300 1.000 63.85750 170 LEU B O 1
ATOM 4436 N N . ARG B 1 171 ? 130.63500 89.28500 98.58300 1.000 60.14858 171 ARG B N 1
ATOM 4437 C CA . ARG B 1 171 ? 131.92000 89.75500 99.07500 1.000 60.14858 171 ARG B CA 1
ATOM 4438 C C . ARG B 1 171 ? 131.89000 91.21900 99.49100 1.000 60.14858 171 ARG B C 1
ATOM 4439 O O . ARG B 1 171 ? 132.93100 91.75200 99.88100 1.000 60.14858 171 ARG B O 1
ATOM 4447 N N . LEU B 1 172 ? 130.74400 91.88900 99.38800 1.000 56.77261 172 LEU B N 1
ATOM 4448 C CA . LEU B 1 172 ? 130.51900 93.16100 100.05100 1.000 56.77261 172 LEU B CA 1
ATOM 4449 C C . LEU B 1 172 ? 129.98000 92.98700 101.45800 1.000 56.77261 172 LEU B C 1
ATOM 4450 O O . LEU B 1 172 ? 129.89300 93.97000 102.19700 1.000 56.77261 172 LEU B O 1
ATOM 4455 N N . TRP B 1 173 ? 129.61000 91.76900 101.84400 1.000 60.21403 173 TRP B N 1
ATOM 4456 C CA . TRP B 1 173 ? 129.13300 91.52200 103.19500 1.000 60.21403 173 TRP B CA 1
ATOM 4457 C C . TRP B 1 173 ? 130.25600 91.42200 104.20900 1.000 60.21403 173 TRP B C 1
ATOM 4458 O O . TRP B 1 173 ? 129.98100 91.38700 105.40800 1.000 60.21403 173 TRP B O 1
ATOM 4469 N N . ARG B 1 174 ? 131.50900 91.37900 103.77200 1.000 56.25681 174 ARG B N 1
ATOM 4470 C CA . ARG B 1 174 ? 132.63000 91.42200 104.69300 1.000 56.25681 174 ARG B CA 1
ATOM 4471 C C . ARG B 1 174 ? 133.03900 92.84400 105.03200 1.000 56.25681 174 ARG B C 1
ATOM 4472 O O . ARG B 1 174 ? 134.12200 93.05200 105.58300 1.000 56.25681 174 ARG B O 1
ATOM 4480 N N . LEU B 1 175 ? 132.19200 93.82400 104.72600 1.000 49.25192 175 LEU B N 1
ATOM 4481 C CA . LEU B 1 175 ? 132.42400 95.21000 105.09800 1.000 49.25192 175 LEU B CA 1
ATOM 4482 C C . LEU B 1 175 ? 132.15500 95.47900 106.56800 1.000 49.25192 175 LEU B C 1
ATOM 4483 O O . LEU B 1 175 ? 132.44900 96.58000 107.03800 1.000 49.25192 175 LEU B O 1
ATOM 4488 N N . ARG B 1 176 ? 131.60500 94.51300 107.30200 1.000 50.49444 176 ARG B N 1
ATOM 4489 C CA . ARG B 1 176 ? 131.32000 94.72900 108.71100 1.000 50.49444 176 ARG B CA 1
ATOM 4490 C C . ARG B 1 176 ? 132.58200 94.75600 109.55800 1.000 50.49444 176 ARG B C 1
ATOM 4491 O O . ARG B 1 176 ? 132.53300 95.22200 110.69700 1.000 50.49444 176 ARG B O 1
ATOM 4499 N N . ARG B 1 177 ? 133.70600 94.26300 109.04000 1.000 47.46128 177 ARG B N 1
ATOM 4500 C CA . ARG B 1 177 ? 134.96500 94.39500 109.75800 1.000 47.46128 177 ARG B CA 1
ATOM 4501 C C . ARG B 1 177 ? 135.48300 95.82000 109.73900 1.000 47.46128 177 ARG B C 1
ATOM 4502 O O . ARG B 1 177 ? 136.25100 96.19800 110.62700 1.000 47.46128 177 ARG B O 1
ATOM 4510 N N . VAL B 1 178 ? 135.09600 96.60700 108.74300 1.000 40.81824 178 VAL B N 1
ATOM 4511 C CA . VAL B 1 178 ? 135.46900 98.01200 108.68700 1.000 40.81824 178 VAL B CA 1
ATOM 4512 C C . VAL B 1 178 ? 134.48300 98.86300 109.47000 1.000 40.81824 178 VAL B C 1
ATOM 4513 O O . VAL B 1 178 ? 134.87900 99.79000 110.17900 1.000 40.81824 178 VAL B O 1
ATOM 4517 N N . SER B 1 179 ? 133.19700 98.52100 109.40800 1.000 39.86803 179 SER B N 1
ATOM 4518 C CA . SER B 1 179 ? 132.19500 99.30300 110.11800 1.000 39.86803 179 SER B CA 1
ATOM 4519 C C . SER B 1 179 ? 132.27100 99.09600 111.62300 1.000 39.86803 179 SER B C 1
ATOM 4520 O O . SER B 1 179 ? 131.92900 100.00300 112.38600 1.000 39.86803 179 SER B O 1
ATOM 4523 N N . SER B 1 180 ? 132.71100 97.92400 112.07100 1.000 38.84953 180 SER B N 1
ATOM 4524 C CA . SER B 1 180 ? 132.91900 97.68200 113.49200 1.000 38.84953 180 SER B CA 1
ATOM 4525 C C . SER B 1 180 ? 134.31400 98.06200 113.95100 1.000 38.84953 180 SER B C 1
ATOM 4526 O O . SER B 1 180 ? 134.66800 97.78400 115.09700 1.000 38.84953 180 SER B O 1
ATOM 4529 N N . LEU B 1 181 ? 135.12200 98.65800 113.08100 1.000 36.33674 181 LEU B N 1
ATOM 4530 C CA . LEU B 1 181 ? 136.37200 99.27100 113.50000 1.000 36.33674 181 LEU B CA 1
ATOM 4531 C C . LEU B 1 181 ? 136.20700 100.76600 113.70800 1.000 36.33674 181 LEU B C 1
ATOM 4532 O O . LEU B 1 181 ? 136.89400 101.35300 114.54400 1.000 36.33674 181 LEU B O 1
ATOM 4537 N N . PHE B 1 182 ? 135.30000 101.39800 112.96700 1.000 35.07389 182 PHE B N 1
ATOM 4538 C CA . PHE B 1 182 ? 135.01000 102.80300 113.21400 1.000 35.07389 182 PHE B CA 1
ATOM 4539 C C . PHE B 1 182 ? 134.23300 102.97900 114.50800 1.000 35.07389 182 PHE B C 1
ATOM 4540 O O . PHE B 1 182 ? 134.30800 104.03300 115.14500 1.000 35.07389 182 PHE B O 1
ATOM 4548 N N . ALA B 1 183 ? 133.46900 101.96300 114.90600 1.000 35.07440 183 ALA B N 1
ATOM 4549 C CA . ALA B 1 183 ? 132.77200 102.02700 116.18300 1.000 35.07440 183 ALA B CA 1
ATOM 4550 C C . ALA B 1 183 ? 133.72400 101.80800 117.34300 1.000 35.07440 183 ALA B C 1
ATOM 4551 O O . ALA B 1 183 ? 133.47900 102.30000 118.44700 1.000 35.07440 183 ALA B O 1
ATOM 4553 N N . ARG B 1 184 ? 134.80500 101.07000 117.12100 1.000 35.50174 184 ARG B N 1
ATOM 4554 C CA . ARG B 1 184 ? 135.76000 100.82100 118.18900 1.000 35.50174 184 ARG B CA 1
ATOM 4555 C C . ARG B 1 184 ? 136.72000 101.98900 118.36100 1.000 35.50174 184 ARG B C 1
ATOM 4556 O O . ARG B 1 184 ? 137.06100 102.35200 119.49000 1.000 35.50174 184 ARG B O 1
ATOM 4564 N N . LEU B 1 185 ? 137.14600 102.60900 117.26000 1.000 33.09788 185 LEU B N 1
ATOM 4565 C CA . LEU B 1 185 ? 138.09700 103.70900 117.34700 1.000 33.09788 185 LEU B CA 1
ATOM 4566 C C . LEU B 1 185 ? 137.46900 104.99700 117.85400 1.000 33.09788 185 LEU B C 1
ATOM 4567 O O . LEU B 1 185 ? 138.20100 105.92100 118.21400 1.000 33.09788 185 LEU B O 1
ATOM 4572 N N . GLU B 1 186 ? 136.14000 105.09400 117.87500 1.000 34.10777 186 GLU B N 1
ATOM 4573 C CA . GLU B 1 186 ? 135.50500 106.30800 118.36900 1.000 34.10777 186 GLU B CA 1
ATOM 4574 C C . GLU B 1 186 ? 135.56300 106.39400 119.88400 1.000 34.10777 186 GLU B C 1
ATOM 4575 O O . GLU B 1 186 ? 135.59700 107.49500 120.43900 1.000 34.10777 186 GLU B O 1
ATOM 4581 N N . LYS B 1 187 ? 135.57200 105.25500 120.56300 1.000 34.42670 187 LYS B N 1
ATOM 4582 C CA . LYS B 1 187 ? 135.64700 105.20600 122.01200 1.000 34.42670 187 LYS B CA 1
ATOM 4583 C C . LYS B 1 187 ? 137.06100 104.98400 122.52100 1.000 34.42670 187 LYS B C 1
ATOM 4584 O O . LYS B 1 187 ? 137.26800 104.94800 123.73500 1.000 34.42670 187 LYS B O 1
ATOM 4590 N N . ASP B 1 188 ? 138.03400 104.83400 121.63000 1.000 36.29023 188 ASP B N 1
ATOM 4591 C CA . ASP B 1 188 ? 139.43200 104.73900 122.02400 1.000 36.29023 188 ASP B CA 1
ATOM 4592 C C . ASP B 1 188 ? 139.96200 106.14200 122.27700 1.000 36.29023 188 ASP B C 1
ATOM 4593 O O . ASP B 1 188 ? 139.96500 106.97600 121.37000 1.000 36.29023 188 ASP B O 1
ATOM 4598 N N . ILE B 1 189 ? 140.41800 106.40500 123.50200 1.000 34.81543 189 ILE B N 1
ATOM 4599 C CA . ILE B 1 189 ? 140.75800 107.77000 123.88300 1.000 34.81543 189 ILE B CA 1
ATOM 4600 C C . ILE B 1 189 ? 142.09300 108.22600 123.32000 1.000 34.81543 189 ILE B C 1
ATOM 4601 O O . ILE B 1 189 ? 142.40800 109.41700 123.38900 1.000 34.81543 189 ILE B O 1
ATOM 4606 N N . ARG B 1 190 ? 142.89600 107.32400 122.77100 1.000 38.33579 190 ARG B N 1
ATOM 4607 C CA . ARG B 1 190 ? 144.15200 107.72800 122.15900 1.000 38.33579 190 ARG B CA 1
ATOM 4608 C C . ARG B 1 190 ? 144.01000 108.04000 120.67900 1.000 38.33579 190 ARG B C 1
ATOM 4609 O O . ARG B 1 190 ? 145.01400 108.31700 120.02100 1.000 38.33579 190 ARG B O 1
ATOM 4617 N N . PHE B 1 191 ? 142.79500 108.00300 120.14500 1.000 35.60175 191 PHE B N 1
ATOM 4618 C CA . PHE B 1 191 ? 142.50300 108.43500 118.78900 1.000 35.60175 191 PHE B CA 1
ATOM 4619 C C . PHE B 1 191 ? 141.58600 109.64700 118.82900 1.000 35.60175 191 PHE B C 1
ATOM 4620 O O . PHE B 1 191 ? 140.77800 109.80100 119.74700 1.000 35.60175 191 PHE B O 1
ATOM 4628 N N . ASN B 1 192 ? 141.71400 110.50800 117.82700 1.000 32.43775 192 ASN B N 1
ATOM 4629 C CA . ASN B 1 192 ? 140.88900 111.70100 117.77300 1.000 32.43775 192 ASN B CA 1
ATOM 4630 C C . ASN B 1 192 ? 139.45700 111.34500 117.39600 1.000 32.43775 192 ASN B C 1
ATOM 4631 O O . ASN B 1 192 ? 139.16600 110.25100 116.91800 1.000 32.43775 192 ASN B O 1
ATOM 4636 N N . TYR B 1 193 ? 138.55300 112.28200 117.63700 1.000 30.67675 193 TYR B N 1
ATOM 4637 C CA . TYR B 1 193 ? 137.14600 112.11300 117.30600 1.000 30.67675 193 TYR B CA 1
ATOM 4638 C C . TYR B 1 193 ? 136.71400 112.94900 116.11900 1.000 30.67675 193 TYR B C 1
ATOM 4639 O O . TYR B 1 193 ? 135.79200 112.56700 115.40700 1.000 30.67675 193 TYR B O 1
ATOM 4648 N N . PHE B 1 194 ? 137.35500 114.08800 115.88200 1.000 35.05685 194 PHE B N 1
ATOM 4649 C CA . PHE B 1 194 ? 137.03500 114.85800 114.69400 1.000 35.05685 194 PHE B CA 1
ATOM 4650 C C . PHE B 1 194 ? 137.66600 114.28400 113.44200 1.000 35.05685 194 PHE B C 1
ATOM 4651 O O . PHE B 1 194 ? 137.20900 114.60500 112.34800 1.000 35.05685 194 PHE B O 1
ATOM 4659 N N . TRP B 1 195 ? 138.70600 113.46900 113.56200 1.000 35.35371 195 TRP B N 1
ATOM 4660 C CA . TRP B 1 195 ? 139.33400 112.88600 112.39000 1.000 35.35371 195 TRP B CA 1
ATOM 4661 C C . TRP B 1 195 ? 139.10800 111.39200 112.28600 1.000 35.35371 195 TRP B C 1
ATOM 4662 O O . TRP B 1 195 ? 139.78100 110.73300 111.49300 1.000 35.35371 195 TRP B O 1
ATOM 4673 N N . ILE B 1 196 ? 138.19400 110.84800 113.07800 1.000 31.84944 196 ILE B N 1
ATOM 4674 C CA . ILE B 1 196 ? 137.61500 109.53700 112.83000 1.000 31.84944 196 ILE B CA 1
ATOM 4675 C C . ILE B 1 196 ? 136.20700 109.67200 112.27100 1.000 31.84944 196 ILE B C 1
ATOM 4676 O O . ILE B 1 196 ? 135.82200 108.94400 111.35500 1.000 31.84944 196 ILE B O 1
ATOM 4681 N N . ARG B 1 197 ? 135.45100 110.64800 112.77000 1.000 31.78284 197 ARG B N 1
ATOM 4682 C CA . ARG B 1 197 ? 134.11100 110.89900 112.26000 1.000 31.78284 197 ARG B CA 1
ATOM 4683 C C . ARG B 1 197 ? 134.10900 111.45000 110.84400 1.000 31.78284 197 ARG B C 1
ATOM 4684 O O . ARG B 1 197 ? 133.14400 111.21700 110.11900 1.000 31.78284 197 ARG B O 1
ATOM 4692 N N . CYS B 1 198 ? 135.15000 112.17000 110.42700 1.000 33.26074 198 CYS B N 1
ATOM 4693 C CA . CYS B 1 198 ? 135.22500 112.59800 109.03500 1.000 33.26074 198 CYS B CA 1
ATOM 4694 C C . CYS B 1 198 ? 135.79000 111.52600 108.11600 1.000 33.26074 198 CYS B C 1
ATOM 4695 O O . CYS B 1 198 ? 135.44700 111.49500 106.93300 1.000 33.26074 198 CYS B O 1
ATOM 4698 N N . THR B 1 199 ? 136.65200 110.64600 108.62200 1.000 32.60122 199 THR B N 1
ATOM 4699 C CA . THR B 1 199 ? 137.08200 109.48900 107.84800 1.000 32.60122 199 THR B CA 1
ATOM 4700 C C . THR B 1 199 ? 135.93900 108.51400 107.59500 1.000 32.60122 199 THR B C 1
ATOM 4701 O O . THR B 1 199 ? 135.89600 107.88800 106.53200 1.000 32.60122 199 THR B O 1
ATOM 4705 N N . LYS B 1 200 ? 134.99100 108.40600 108.51900 1.000 32.52579 200 LYS B N 1
ATOM 4706 C CA . LYS B 1 200 ? 133.79100 107.62200 108.26900 1.000 32.52579 200 LYS B CA 1
ATOM 4707 C C . LYS B 1 200 ? 132.86400 108.32800 107.29200 1.000 32.52579 200 LYS B C 1
ATOM 4708 O O . LYS B 1 200 ? 132.12200 107.67400 106.55700 1.000 32.52579 200 LYS B O 1
ATOM 4714 N N . LEU B 1 201 ? 132.88400 109.65900 107.26600 1.000 30.72694 201 LEU B N 1
ATOM 4715 C CA . LEU B 1 201 ? 132.01900 110.38100 106.34300 1.000 30.72694 201 LEU B CA 1
ATOM 4716 C C . LEU B 1 201 ? 132.60800 110.43200 104.94700 1.000 30.72694 201 LEU B C 1
ATOM 4717 O O . LEU B 1 201 ? 131.87400 110.62900 103.97900 1.000 30.72694 201 LEU B O 1
ATOM 4722 N N . ILE B 1 202 ? 133.92200 110.28700 104.82200 1.000 29.96463 202 ILE B N 1
ATOM 4723 C CA . ILE B 1 202 ? 134.54100 110.29500 103.50300 1.000 29.96463 202 ILE B CA 1
ATOM 4724 C C . ILE B 1 202 ? 134.44700 108.91700 102.86500 1.000 29.96463 202 ILE B C 1
ATOM 4725 O O . ILE B 1 202 ? 134.13400 108.79100 101.67700 1.000 29.96463 202 ILE B O 1
ATOM 4730 N N . SER B 1 203 ? 134.64400 107.86300 103.65600 1.000 31.53707 203 SER B N 1
ATOM 4731 C CA . SER B 1 203 ? 134.67100 106.51100 103.11300 1.000 31.53707 203 SER B CA 1
ATOM 4732 C C . SER B 1 203 ? 133.29000 106.04400 102.67900 1.000 31.53707 203 SER B C 1
ATOM 4733 O O . SER B 1 203 ? 133.16800 105.13500 101.85600 1.000 31.53707 203 SER B O 1
ATOM 4736 N N . VAL B 1 204 ? 132.23700 106.65000 103.21900 1.000 30.28656 204 VAL B N 1
ATOM 4737 C CA . VAL B 1 204 ? 130.88400 106.28500 102.81400 1.000 30.28656 204 VAL B CA 1
ATOM 4738 C C . VAL B 1 204 ? 130.56600 106.87900 101.44600 1.000 30.28656 204 VAL B C 1
ATOM 4739 O O . VAL B 1 204 ? 129.98700 106.21300 100.58000 1.000 30.28656 204 VAL B O 1
ATOM 4743 N N . THR B 1 205 ? 130.98600 108.12200 101.20800 1.000 29.93206 205 THR B N 1
ATOM 4744 C CA . THR B 1 205 ? 130.67700 108.76200 99.93400 1.000 29.93206 205 THR B CA 1
ATOM 4745 C C . THR B 1 205 ? 131.60300 108.28400 98.82500 1.000 29.93206 205 THR B C 1
ATOM 4746 O O . THR B 1 205 ? 131.20100 108.22800 97.66000 1.000 29.93206 205 THR B O 1
ATOM 4750 N N . LEU B 1 206 ? 132.85100 107.94500 99.16100 1.000 31.72971 206 LEU B N 1
ATOM 4751 C CA . LEU B 1 206 ? 133.75200 107.36100 98.17000 1.000 31.72971 206 LEU B CA 1
ATOM 4752 C C . LEU B 1 206 ? 133.27000 105.99200 97.72700 1.000 31.72971 206 LEU B C 1
ATOM 4753 O O . LEU B 1 206 ? 133.52800 105.56800 96.59900 1.000 31.72971 206 LEU B O 1
ATOM 4758 N N . PHE B 1 207 ? 132.57800 105.27800 98.60400 1.000 32.60421 207 PHE B N 1
ATOM 4759 C CA . PHE B 1 207 ? 132.00000 104.01100 98.19300 1.000 32.60421 207 PHE B CA 1
ATOM 4760 C C . PHE B 1 207 ? 130.69100 104.22000 97.45100 1.000 32.60421 207 PHE B C 1
ATOM 4761 O O . PHE B 1 207 ? 130.30400 103.38700 96.63300 1.000 32.60421 207 PHE B O 1
ATOM 4769 N N . ALA B 1 208 ? 129.99100 105.32000 97.71600 1.000 31.32545 208 ALA B N 1
ATOM 4770 C CA . ALA B 1 208 ? 128.72900 105.56100 97.02500 1.000 31.32545 208 ALA B CA 1
ATOM 4771 C C . ALA B 1 208 ? 128.96800 106.08600 95.61800 1.000 31.32545 208 ALA B C 1
ATOM 4772 O O . ALA B 1 208 ? 128.14600 105.88800 94.72100 1.000 31.32545 208 ALA B O 1
ATOM 4774 N N . ILE B 1 209 ? 130.08500 106.78000 95.41300 1.000 30.88463 209 ILE B N 1
ATOM 4775 C CA . ILE B 1 209 ? 130.46300 107.22500 94.07600 1.000 30.88463 209 ILE B CA 1
ATOM 4776 C C . ILE B 1 209 ? 130.92000 106.03900 93.24200 1.000 30.88463 209 ILE B C 1
ATOM 4777 O O . ILE B 1 209 ? 130.53600 105.88500 92.07800 1.000 30.88463 209 ILE B O 1
ATOM 4782 N N . HIS B 1 210 ? 131.72400 105.16500 93.84300 1.000 34.90273 210 HIS B N 1
ATOM 4783 C CA . HIS B 1 210 ? 132.28500 104.02900 93.12400 1.000 34.90273 210 HIS B CA 1
ATOM 4784 C C . HIS B 1 210 ? 131.21600 102.99700 92.79300 1.000 34.90273 210 HIS B C 1
ATOM 4785 O O . HIS B 1 210 ? 131.10900 102.54700 91.65100 1.000 34.90273 210 HIS B O 1
ATOM 4792 N N . CYS B 1 211 ? 130.40000 102.62300 93.77600 1.000 36.35926 211 CYS B N 1
ATOM 4793 C CA . CYS B 1 211 ? 129.43300 101.55300 93.57100 1.000 36.35926 211 CYS B CA 1
ATOM 4794 C C . CYS B 1 211 ? 128.23900 101.99800 92.73900 1.000 36.35926 211 CYS B C 1
ATOM 4795 O O . CYS B 1 211 ? 127.46300 101.15100 92.29600 1.000 36.35926 211 CYS B O 1
ATOM 4798 N N . ALA B 1 212 ? 128.07900 103.29100 92.48100 1.000 32.54481 212 ALA B N 1
ATOM 4799 C CA . ALA B 1 212 ? 127.03300 103.75100 91.58700 1.000 32.54481 212 ALA B CA 1
ATOM 4800 C C . ALA B 1 212 ? 127.56100 104.30700 90.27900 1.000 32.54481 212 ALA B C 1
ATOM 4801 O O . ALA B 1 212 ? 126.76100 104.66200 89.41100 1.000 32.54481 212 ALA B O 1
ATOM 4803 N N . GLY B 1 213 ? 128.87300 104.41900 90.12400 1.000 35.80774 213 GLY B N 1
ATOM 4804 C CA . GLY B 1 213 ? 129.46900 104.64600 88.82700 1.000 35.80774 213 GLY B CA 1
ATOM 4805 C C . GLY B 1 213 ? 129.80500 103.38600 88.09400 1.000 35.80774 213 GLY B C 1
ATOM 4806 O O . GLY B 1 213 ? 130.07900 103.42000 86.89600 1.000 35.80774 213 GLY B O 1
ATOM 4807 N N . CYS B 1 214 ? 129.79400 102.26000 88.79700 1.000 38.71015 214 CYS B N 1
ATOM 4808 C CA . CYS B 1 214 ? 129.95300 100.95800 88.18100 1.000 38.71015 214 CYS B CA 1
ATOM 4809 C C . CYS B 1 214 ? 128.63000 100.24300 87.98300 1.000 38.71015 214 CYS B C 1
ATOM 4810 O O . CYS B 1 214 ? 128.57700 99.27700 87.22100 1.000 38.71015 214 CYS B O 1
ATOM 4813 N N . PHE B 1 215 ? 127.56900 100.68100 88.64600 1.000 39.38890 215 PHE B N 1
ATOM 4814 C CA . PHE B 1 215 ? 126.25500 100.10900 88.40800 1.000 39.38890 215 PHE B CA 1
ATOM 4815 C C . PHE B 1 215 ? 125.49200 100.85500 87.33100 1.000 39.38890 215 PHE B C 1
ATOM 4816 O O . PHE B 1 215 ? 124.42200 100.39800 86.92800 1.000 39.38890 215 PHE B O 1
ATOM 4824 N N . ASN B 1 216 ? 126.00100 101.99500 86.87700 1.000 39.51667 216 ASN B N 1
ATOM 4825 C CA . ASN B 1 216 ? 125.42600 102.72900 85.76200 1.000 39.51667 216 ASN B CA 1
ATOM 4826 C C . ASN B 1 216 ? 126.24300 102.57500 84.49600 1.000 39.51667 216 ASN B C 1
ATOM 4827 O O . ASN B 1 216 ? 125.86600 103.11700 83.45700 1.000 39.51667 216 ASN B O 1
ATOM 4832 N N . TYR B 1 217 ? 127.36300 101.87000 84.56300 1.000 43.58217 217 TYR B N 1
ATOM 4833 C CA . TYR B 1 217 ? 128.03300 101.41100 83.36100 1.000 43.58217 217 TYR B CA 1
ATOM 4834 C C . TYR B 1 217 ? 127.51600 100.06400 82.90200 1.000 43.58217 217 TYR B C 1
ATOM 4835 O O . TYR B 1 217 ? 127.57800 99.76600 81.71000 1.000 43.58217 217 TYR B O 1
ATOM 4844 N N . LEU B 1 218 ? 127.00000 99.25300 83.82300 1.000 43.95805 218 LEU B N 1
ATOM 4845 C CA . LEU B 1 218 ? 126.40300 97.98100 83.44600 1.000 43.95805 218 LEU B CA 1
ATOM 4846 C C . LEU B 1 218 ? 125.08100 98.17700 82.71800 1.000 43.95805 218 LEU B C 1
ATOM 4847 O O . LEU B 1 218 ? 124.70700 97.34700 81.88700 1.000 43.95805 218 LEU B O 1
ATOM 4852 N N . ILE B 1 219 ? 124.35600 99.25400 83.02200 1.000 43.26790 219 ILE B N 1
ATOM 4853 C CA . ILE B 1 219 ? 123.12100 99.53500 82.30300 1.000 43.26790 219 ILE B CA 1
ATOM 4854 C C . ILE B 1 219 ? 123.42500 99.98600 80.88200 1.000 43.26790 219 ILE B C 1
ATOM 4855 O O . ILE B 1 219 ? 122.66800 99.69000 79.95200 1.000 43.26790 219 ILE B O 1
ATOM 4860 N N . ALA B 1 220 ? 124.53800 100.68300 80.67900 1.000 45.78686 220 ALA B N 1
ATOM 4861 C CA . ALA B 1 220 ? 124.91200 101.13200 79.34600 1.000 45.78686 220 ALA B CA 1
ATOM 4862 C C . ALA B 1 220 ? 125.61400 100.04800 78.54400 1.000 45.78686 220 ALA B C 1
ATOM 4863 O O . ALA B 1 220 ? 125.39800 99.94000 77.33400 1.000 45.78686 220 ALA B O 1
ATOM 4865 N N . ASP B 1 221 ? 126.45400 99.24100 79.18900 1.000 50.16787 221 ASP B N 1
ATOM 4866 C CA . ASP B 1 221 ? 127.20200 98.22000 78.46700 1.000 50.16787 221 ASP B CA 1
ATOM 4867 C C . ASP B 1 221 ? 126.34200 97.03000 78.07900 1.000 50.16787 221 ASP B C 1
ATOM 4868 O O . ASP B 1 221 ? 126.68200 96.32300 77.12700 1.000 50.16787 221 ASP B O 1
ATOM 4873 N N . ARG B 1 222 ? 125.24700 96.78700 78.78800 1.000 50.60430 222 ARG B N 1
ATOM 4874 C CA . ARG B 1 222 ? 124.39300 95.63300 78.54600 1.000 50.60430 222 ARG B CA 1
ATOM 4875 C C . ARG B 1 222 ? 123.03800 96.05300 77.99500 1.000 50.60430 222 ARG B C 1
ATOM 4876 O O . ARG B 1 222 ? 122.00000 95.52400 78.39000 1.000 50.60430 222 ARG B O 1
ATOM 4884 N N . TYR B 1 223 ? 123.03300 97.02000 77.08500 1.000 53.29711 223 TYR B N 1
ATOM 4885 C CA . TYR B 1 223 ? 121.79800 97.47300 76.47500 1.000 53.29711 223 TYR B CA 1
ATOM 4886 C C . TYR B 1 223 ? 121.72400 96.92400 75.06200 1.000 53.29711 223 TYR B C 1
ATOM 4887 O O . TYR B 1 223 ? 122.64100 97.18000 74.26600 1.000 53.29711 223 TYR B O 1
ATOM 4896 N N . PRO B 1 224 ? 120.68200 96.15600 74.71200 1.000 57.97401 224 PRO B N 1
ATOM 4897 C CA . PRO B 1 224 ? 120.69400 95.44400 73.42200 1.000 57.97401 224 PRO B CA 1
ATOM 4898 C C . PRO B 1 224 ? 120.51900 96.35400 72.22700 1.000 57.97401 224 PRO B C 1
ATOM 4899 O O . PRO B 1 224 ? 120.95500 96.01900 71.12100 1.000 57.97401 224 PRO B O 1
ATOM 4903 N N . ASN B 1 225 ? 119.89700 97.50100 72.42600 1.000 59.76413 225 ASN B N 1
ATOM 4904 C CA . ASN B 1 225 ? 119.73300 98.50200 71.38500 1.000 59.76413 225 ASN B CA 1
ATOM 4905 C C . ASN B 1 225 ? 121.07200 99.20900 71.17500 1.000 59.76413 225 ASN B C 1
ATOM 4906 O O . ASN B 1 225 ? 121.99200 99.02400 71.98200 1.000 59.76413 225 ASN B O 1
ATOM 4908 N N . PRO B 1 226 ? 121.24000 100.03100 70.11700 1.000 61.65279 226 PRO B N 1
ATOM 4909 C CA . PRO B 1 226 ? 122.50600 100.76500 69.96500 1.000 61.65279 226 PRO B CA 1
ATOM 4910 C C . PRO B 1 226 ? 122.70600 101.87300 70.98500 1.000 61.65279 226 PRO B C 1
ATOM 4911 O O . PRO B 1 226 ? 121.97500 101.97500 71.97400 1.000 61.65279 226 PRO B O 1
ATOM 4915 N N . ARG B 1 227 ? 123.71300 102.71200 70.75200 1.000 57.86854 227 ARG B N 1
ATOM 4916 C CA . ARG B 1 227 ? 124.11800 103.72400 71.71700 1.000 57.86854 227 ARG B CA 1
ATOM 4917 C C . ARG B 1 227 ? 123.08100 104.83300 71.85100 1.000 57.86854 227 ARG B C 1
ATOM 4918 O O . ARG B 1 227 ? 123.27100 105.94900 71.36000 1.000 57.86854 227 ARG B O 1
ATOM 4920 N N . LYS B 1 228 ? 121.97200 104.50400 72.50600 1.000 51.16720 228 LYS B N 1
ATOM 4921 C CA . LYS B 1 228 ? 120.98700 105.45100 73.00700 1.000 51.16720 228 LYS B CA 1
ATOM 4922 C C . LYS B 1 228 ? 120.97000 105.39000 74.52700 1.000 51.16720 228 LYS B C 1
ATOM 4923 O O . LYS B 1 228 ? 119.91700 105.31900 75.15600 1.000 51.16720 228 LYS B O 1
ATOM 4925 N N . THR B 1 229 ? 122.15500 105.35500 75.11500 1.000 47.62922 229 THR B N 1
ATOM 4926 C CA . THR B 1 229 ? 122.37000 105.33000 76.54900 1.000 47.62922 229 THR B CA 1
ATOM 4927 C C . THR B 1 229 ? 122.92300 106.67800 76.99700 1.000 47.62922 229 THR B C 1
ATOM 4928 O O . THR B 1 229 ? 123.01500 107.62400 76.21500 1.000 47.62922 229 THR B O 1
ATOM 4932 N N . TRP B 1 230 ? 123.29300 106.76300 78.27600 1.000 41.41707 230 TRP B N 1
ATOM 4933 C CA . TRP B 1 230 ? 123.74900 108.03600 78.82500 1.000 41.41707 230 TRP B CA 1
ATOM 4934 C C . TRP B 1 230 ? 125.12200 108.41800 78.29300 1.000 41.41707 230 TRP B C 1
ATOM 4935 O O . TRP B 1 230 ? 125.40700 109.60300 78.10000 1.000 41.41707 230 TRP B O 1
ATOM 4946 N N . ILE B 1 231 ? 125.97800 107.43400 78.03300 1.000 45.80034 231 ILE B N 1
ATOM 4947 C CA . ILE B 1 231 ? 127.33900 107.69700 77.58600 1.000 45.80034 231 ILE B CA 1
ATOM 4948 C C . ILE B 1 231 ? 127.37100 107.58300 76.06900 1.000 45.80034 231 ILE B C 1
ATOM 4949 O O . ILE B 1 231 ? 128.16900 108.24500 75.39700 1.000 45.80034 231 ILE B O 1
ATOM 4954 N N . GLY B 1 232 ? 126.45500 106.79200 75.50900 1.000 49.59864 232 GLY B N 1
ATOM 4955 C CA . GLY B 1 232 ? 126.42400 106.60000 74.07300 1.000 49.59864 232 GLY B CA 1
ATOM 4956 C C . GLY B 1 232 ? 125.91000 107.79100 73.29800 1.000 49.59864 232 GLY B C 1
ATOM 4957 O O . GLY B 1 232 ? 126.16400 107.88900 72.09600 1.000 49.59864 232 GLY B O 1
ATOM 4958 N N . ALA B 1 233 ? 125.19800 108.69900 73.95500 1.000 52.08460 233 ALA B N 1
ATOM 4959 C CA . ALA B 1 233 ? 124.65700 109.86300 73.27300 1.000 52.08460 233 ALA B CA 1
ATOM 4960 C C . ALA B 1 233 ? 125.70500 110.92800 72.99200 1.000 52.08460 233 ALA B C 1
ATOM 4961 O O . ALA B 1 233 ? 125.44400 111.82900 72.19100 1.000 52.08460 233 ALA B O 1
ATOM 4963 N N . VAL B 1 234 ? 126.87400 110.85500 73.62400 1.000 52.12062 234 VAL B N 1
ATOM 4964 C CA . VAL B 1 234 ? 127.92900 111.83500 73.39600 1.000 52.12062 234 VAL B CA 1
ATOM 4965 C C . VAL B 1 234 ? 129.18700 111.14700 72.86900 1.000 52.12062 234 VAL B C 1
ATOM 4966 O O . VAL B 1 234 ? 129.82600 111.63900 71.93300 1.000 52.12062 234 VAL B O 1
ATOM 4970 N N . TYR B 1 235 ? 129.53200 109.98400 73.42200 1.000 52.86391 235 TYR B N 1
ATOM 4971 C CA . TYR B 1 235 ? 130.61100 109.14400 72.90600 1.000 52.86391 235 TYR B CA 1
ATOM 4972 C C . TYR B 1 235 ? 129.94300 107.92600 72.29000 1.000 52.86391 235 TYR B C 1
ATOM 4973 O O . TYR B 1 235 ? 129.55000 107.00000 73.01200 1.000 52.86391 235 TYR B O 1
ATOM 4982 N N . PRO B 1 236 ? 129.78400 107.88700 70.96500 1.000 52.68554 236 PRO B N 1
ATOM 4983 C CA . PRO B 1 236 ? 128.89200 106.88400 70.36300 1.000 52.68554 236 PRO B CA 1
ATOM 4984 C C . PRO B 1 236 ? 129.42500 105.46700 70.39300 1.000 52.68554 236 PRO B C 1
ATOM 4985 O O . PRO B 1 236 ? 128.62900 104.52200 70.35900 1.000 52.68554 236 PRO B O 1
ATOM 4989 N N . ASN B 1 237 ? 130.74000 105.27400 70.45000 1.000 56.96986 237 ASN B N 1
ATOM 4990 C CA . ASN B 1 237 ? 131.29400 103.92600 70.45800 1.000 56.96986 237 ASN B CA 1
ATOM 4991 C C . ASN B 1 237 ? 131.59200 103.42000 71.86700 1.000 56.96986 237 ASN B C 1
ATOM 4992 O O . ASN B 1 237 ? 131.02000 102.41200 72.29200 1.000 56.96986 237 ASN B O 1
ATOM 4997 N N . PHE B 1 238 ? 132.52800 104.06900 72.57200 1.000 55.37914 238 PHE B N 1
ATOM 4998 C CA . PHE B 1 238 ? 132.92800 103.88300 73.97500 1.000 55.37914 238 PHE B CA 1
ATOM 4999 C C . PHE B 1 238 ? 133.23300 102.44300 74.39900 1.000 55.37914 238 PHE B C 1
ATOM 5000 O O . PHE B 1 238 ? 133.42500 102.18300 75.58900 1.000 55.37914 238 PHE B O 1
ATOM 5008 N N . LYS B 1 239 ? 133.36000 101.51900 73.45300 1.000 61.25744 239 LYS B N 1
ATOM 5009 C CA . LYS B 1 239 ? 133.52700 100.10200 73.73400 1.000 61.25744 239 LYS B CA 1
ATOM 5010 C C . LYS B 1 239 ? 134.64800 99.56500 72.86400 1.000 61.25744 239 LYS B C 1
ATOM 5011 O O . LYS B 1 239 ? 134.73400 99.90200 71.67700 1.000 61.25744 239 LYS B O 1
ATOM 5017 N N . GLU B 1 240 ? 135.51700 98.75300 73.48200 1.000 69.65343 240 GLU B N 1
ATOM 5018 C CA . GLU B 1 240 ? 136.77700 98.26900 72.89500 1.000 69.65343 240 GLU B CA 1
ATOM 5019 C C . GLU B 1 240 ? 137.66100 99.42700 72.43600 1.000 69.65343 240 GLU B C 1
ATOM 5020 O O . GLU B 1 240 ? 138.45400 99.29400 71.49900 1.000 69.65343 240 GLU B O 1
ATOM 5022 N N . ALA B 1 241 ? 137.53900 100.56000 73.12100 1.000 67.61167 241 ALA B N 1
ATOM 5023 C CA . ALA B 1 241 ? 138.22100 101.79100 72.77900 1.000 67.61167 241 ALA B CA 1
ATOM 5024 C C . ALA B 1 241 ? 138.16300 102.70300 73.99500 1.000 67.61167 241 ALA B C 1
ATOM 5025 O O . ALA B 1 241 ? 137.66200 102.31700 75.05500 1.000 67.61167 241 ALA B O 1
ATOM 5027 N N . SER B 1 242 ? 138.65900 103.92900 73.81800 1.000 67.34813 242 SER B N 1
ATOM 5028 C CA . SER B 1 242 ? 138.59400 105.03000 74.79100 1.000 67.34813 242 SER B CA 1
ATOM 5029 C C . SER B 1 242 ? 139.20200 104.67300 76.14800 1.000 67.34813 242 SER B C 1
ATOM 5030 O O . SER B 1 242 ? 138.77700 105.21100 77.17300 1.000 67.34813 242 SER B O 1
ATOM 5033 N N . LEU B 1 243 ? 140.20400 103.78200 76.14400 1.000 63.13043 243 LEU B N 1
ATOM 5034 C CA . LEU B 1 243 ? 141.12000 103.54700 77.26800 1.000 63.13043 243 LEU B CA 1
ATOM 5035 C C . LEU B 1 243 ? 140.37400 103.07500 78.52200 1.000 63.13043 243 LEU B C 1
ATOM 5036 O O . LEU B 1 243 ? 140.15100 103.82800 79.46900 1.000 63.13043 243 LEU B O 1
ATOM 5041 N N . TRP B 1 244 ? 139.91000 101.82300 78.46300 1.000 64.85323 244 TRP B N 1
ATOM 5042 C CA . TRP B 1 244 ? 139.14100 101.14200 79.51000 1.000 64.85323 244 TRP B CA 1
ATOM 5043 C C . TRP B 1 244 ? 139.66000 101.25500 80.94300 1.000 64.85323 244 TRP B C 1
ATOM 5044 O O . TRP B 1 244 ? 138.88500 101.11200 81.89100 1.000 64.85323 244 TRP B O 1
ATOM 5055 N N . ASN B 1 245 ? 140.95500 101.50500 81.12700 1.000 62.33254 245 ASN B N 1
ATOM 5056 C CA . ASN B 1 245 ? 141.49100 101.69800 82.46800 1.000 62.33254 245 ASN B CA 1
ATOM 5057 C C . ASN B 1 245 ? 141.21600 103.12700 82.92900 1.000 62.33254 245 ASN B C 1
ATOM 5058 O O . ASN B 1 245 ? 141.45500 103.46800 84.09000 1.000 62.33254 245 ASN B O 1
ATOM 5063 N N . ARG B 1 246 ? 140.70800 103.97300 82.03700 1.000 52.06417 246 ARG B N 1
ATOM 5064 C CA . ARG B 1 246 ? 140.25800 105.30700 82.41300 1.000 52.06417 246 ARG B CA 1
ATOM 5065 C C . ARG B 1 246 ? 138.74100 105.32800 82.28400 1.000 52.06417 246 ARG B C 1
ATOM 5066 O O . ARG B 1 246 ? 138.18200 105.67900 81.24200 1.000 52.06417 246 ARG B O 1
ATOM 5074 N N . TYR B 1 247 ? 138.08400 104.94100 83.37900 1.000 43.33012 247 TYR B N 1
ATOM 5075 C CA . TYR B 1 247 ? 136.63900 104.96700 83.56100 1.000 43.33012 247 TYR B CA 1
ATOM 5076 C C . TYR B 1 247 ? 136.17500 106.24100 84.24800 1.000 43.33012 247 TYR B C 1
ATOM 5077 O O . TYR B 1 247 ? 135.12900 106.24100 84.90200 1.000 43.33012 247 TYR B O 1
ATOM 5086 N N . VAL B 1 248 ? 136.92300 107.33300 84.07200 1.000 38.10804 248 VAL B N 1
ATOM 5087 C CA . VAL B 1 248 ? 136.65500 108.61600 84.71200 1.000 38.10804 248 VAL B CA 1
ATOM 5088 C C . VAL B 1 248 ? 135.31600 109.18900 84.28000 1.000 38.10804 248 VAL B C 1
ATOM 5089 O O . VAL B 1 248 ? 134.69900 109.96400 85.01600 1.000 38.10804 248 VAL B O 1
ATOM 5093 N N . THR B 1 249 ? 134.84300 108.81500 83.09100 1.000 37.59026 249 THR B N 1
ATOM 5094 C CA . THR B 1 249 ? 133.54300 109.26800 82.61100 1.000 37.59026 249 THR B CA 1
ATOM 5095 C C . THR B 1 249 ? 132.41400 108.72200 83.47600 1.000 37.59026 249 THR B C 1
ATOM 5096 O O . THR B 1 249 ? 131.42400 109.41600 83.72400 1.000 37.59026 249 THR B O 1
ATOM 5100 N N . ALA B 1 250 ? 132.56000 107.49300 83.97400 1.000 35.01839 250 ALA B N 1
ATOM 5101 C CA . ALA B 1 250 ? 131.50700 106.90300 84.79000 1.000 35.01839 250 ALA B CA 1
ATOM 5102 C C . ALA B 1 250 ? 131.50300 107.46900 86.20100 1.000 35.01839 250 ALA B C 1
ATOM 5103 O O . ALA B 1 250 ? 130.45200 107.50900 86.84200 1.000 35.01839 250 ALA B O 1
ATOM 5105 N N . LEU B 1 251 ? 132.65800 107.89700 86.70400 1.000 32.54341 251 LEU B N 1
ATOM 5106 C CA . LEU B 1 251 ? 132.70000 108.60400 87.97900 1.000 32.54341 251 LEU B CA 1
ATOM 5107 C C . LEU B 1 251 ? 132.31600 110.06500 87.84200 1.000 32.54341 251 LEU B C 1
ATOM 5108 O O . LEU B 1 251 ? 131.79700 110.65100 88.79400 1.000 32.54341 251 LEU B O 1
ATOM 5113 N N . TYR B 1 252 ? 132.56800 110.67500 86.68400 1.000 33.30394 252 TYR B N 1
ATOM 5114 C CA . TYR B 1 252 ? 132.15800 112.05800 86.47900 1.000 33.30394 252 TYR B CA 1
ATOM 5115 C C . TYR B 1 252 ? 130.64500 112.17400 86.42700 1.000 33.30394 252 TYR B C 1
ATOM 5116 O O . TYR B 1 252 ? 130.08200 113.19400 86.83200 1.000 33.30394 252 TYR B O 1
ATOM 5125 N N . TRP B 1 253 ? 129.96600 111.13700 85.93900 1.000 32.09176 253 TRP B N 1
ATOM 5126 C CA . TRP B 1 253 ? 128.51200 111.13800 85.99600 1.000 32.09176 253 TRP B CA 1
ATOM 5127 C C . TRP B 1 253 ? 128.01800 110.98900 87.42700 1.000 32.09176 253 TRP B C 1
ATOM 5128 O O . TRP B 1 253 ? 127.04400 111.63700 87.81400 1.000 32.09176 253 TRP B O 1
ATOM 5139 N N . SER B 1 254 ? 128.66700 110.14400 88.22900 1.000 29.09387 254 SER B N 1
ATOM 5140 C CA . SER B 1 254 ? 128.14900 109.85100 89.56200 1.000 29.09387 254 SER B CA 1
ATOM 5141 C C . SER B 1 254 ? 128.38100 111.00300 90.52400 1.000 29.09387 254 SER B C 1
ATOM 5142 O O . SER B 1 254 ? 127.54000 111.27600 91.38100 1.000 29.09387 254 SER B O 1
ATOM 5145 N N . ILE B 1 255 ? 129.51700 111.69000 90.40700 1.000 28.47056 255 ILE B N 1
ATOM 5146 C CA . ILE B 1 255 ? 129.76200 112.84200 91.26100 1.000 28.47056 255 ILE B CA 1
ATOM 5147 C C . ILE B 1 255 ? 128.87600 114.02200 90.86700 1.000 28.47056 255 ILE B C 1
ATOM 5148 O O . ILE B 1 255 ? 128.58900 114.88200 91.69900 1.000 28.47056 255 ILE B O 1
ATOM 5153 N N . THR B 1 256 ? 128.37300 114.05800 89.63400 1.000 30.23565 256 THR B N 1
ATOM 5154 C CA . THR B 1 256 ? 127.54600 115.17700 89.19900 1.000 30.23565 256 THR B CA 1
ATOM 5155 C C . THR B 1 256 ? 126.12600 115.08800 89.74000 1.000 30.23565 256 THR B C 1
ATOM 5156 O O . THR B 1 256 ? 125.49200 116.12000 89.97400 1.000 30.23565 256 THR B O 1
ATOM 5160 N N . THR B 1 257 ? 125.61300 113.88500 89.96900 1.000 28.90490 257 THR B N 1
ATOM 5161 C CA . THR B 1 257 ? 124.27600 113.74200 90.52200 1.000 28.90490 257 THR B CA 1
ATOM 5162 C C . THR B 1 257 ? 124.26500 113.55200 92.02900 1.000 28.90490 257 THR B C 1
ATOM 5163 O O . THR B 1 257 ? 123.26600 113.89200 92.66700 1.000 28.90490 257 THR B O 1
ATOM 5167 N N . LEU B 1 258 ? 125.33600 113.01200 92.60900 1.000 28.59845 258 LEU B N 1
ATOM 5168 C CA . LEU B 1 258 ? 125.39500 112.83400 94.05400 1.000 28.59845 258 LEU B CA 1
ATOM 5169 C C . LEU B 1 258 ? 125.56500 114.16400 94.76600 1.000 28.59845 258 LEU B C 1
ATOM 5170 O O . LEU B 1 258 ? 125.00500 114.36700 95.84700 1.000 28.59845 258 LEU B O 1
ATOM 5175 N N . THR B 1 259 ? 126.33100 115.07900 94.18100 1.000 27.04337 259 THR B N 1
ATOM 5176 C CA . THR B 1 259 ? 126.41200 116.43200 94.70400 1.000 27.04337 259 THR B CA 1
ATOM 5177 C C . THR B 1 259 ? 125.28300 117.30800 94.21800 1.000 27.04337 259 THR B C 1
ATOM 5178 O O . THR B 1 259 ? 125.24100 118.47800 94.60500 1.000 27.04337 259 THR B O 1
ATOM 5182 N N . THR B 1 260 ? 124.38400 116.75600 93.39900 1.000 27.39538 260 THR B N 1
ATOM 5183 C CA . THR B 1 260 ? 123.23600 117.44400 92.79700 1.000 27.39538 260 THR B CA 1
ATOM 5184 C C . THR B 1 260 ? 123.65100 118.69200 92.03300 1.000 27.39538 260 THR B C 1
ATOM 5185 O O . THR B 1 260 ? 122.96600 119.71400 92.07900 1.000 27.39538 260 THR B O 1
ATOM 5189 N N . THR B 1 261 ? 124.77800 118.63300 91.32700 1.000 27.17121 261 THR B N 1
ATOM 5190 C CA . THR B 1 261 ? 125.11100 119.74900 90.44900 1.000 27.17121 261 THR B CA 1
ATOM 5191 C C . THR B 1 261 ? 124.26300 119.66500 89.19100 1.000 27.17121 261 THR B C 1
ATOM 5192 O O . THR B 1 261 ? 123.36400 120.48200 88.97600 1.000 27.17121 261 THR B O 1
ATOM 5196 N N . GLY B 1 262 ? 124.52600 118.66900 88.35800 1.000 30.97766 262 GLY B N 1
ATOM 5197 C CA . GLY B 1 262 ? 123.63300 118.34200 87.27400 1.000 30.97766 262 GLY B CA 1
ATOM 5198 C C . GLY B 1 262 ? 123.97300 119.20500 86.08600 1.000 30.97766 262 GLY B C 1
ATOM 5199 O O . GLY B 1 262 ? 123.55300 120.36300 86.04100 1.000 30.97766 262 GLY B O 1
ATOM 5200 N N . TYR B 1 263 ? 124.69300 118.67800 85.10600 1.000 34.43138 263 TYR B N 1
ATOM 5201 C CA . TYR B 1 263 ? 124.96600 119.49800 83.93700 1.000 34.43138 263 TYR B CA 1
ATOM 5202 C C . TYR B 1 263 ? 124.00600 119.19500 82.80500 1.000 34.43138 263 TYR B C 1
ATOM 5203 O O . TYR B 1 263 ? 123.64400 120.09400 82.04300 1.000 34.43138 263 TYR B O 1
ATOM 5212 N N . GLY B 1 264 ? 123.58500 117.94600 82.68200 1.000 38.18000 264 GLY B N 1
ATOM 5213 C CA . GLY B 1 264 ? 122.67500 117.55400 81.63500 1.000 38.18000 264 GLY B CA 1
ATOM 5214 C C . GLY B 1 264 ? 123.34700 117.06600 80.38000 1.000 38.18000 264 GLY B C 1
ATOM 5215 O O . GLY B 1 264 ? 122.64800 116.74200 79.41500 1.000 38.18000 264 GLY B O 1
ATOM 5216 N N . ASP B 1 265 ? 124.67700 117.02100 80.35400 1.000 39.76302 265 ASP B N 1
ATOM 5217 C CA . ASP B 1 265 ? 125.37300 116.43100 79.21900 1.000 39.76302 265 ASP B CA 1
ATOM 5218 C C . ASP B 1 265 ? 125.31700 114.90900 79.27300 1.000 39.76302 265 ASP B C 1
ATOM 5219 O O . ASP B 1 265 ? 125.21700 114.24400 78.23600 1.000 39.76302 265 ASP B O 1
ATOM 5224 N N . PHE B 1 266 ? 125.36600 114.34100 80.47400 1.000 38.99939 266 PHE B N 1
ATOM 5225 C CA . PHE B 1 266 ? 125.06800 112.93000 80.69600 1.000 38.99939 266 PHE B CA 1
ATOM 5226 C C . PHE B 1 266 ? 123.75300 112.84300 81.45800 1.000 38.99939 266 PHE B C 1
ATOM 5227 O O . PHE B 1 266 ? 123.68700 113.22400 82.62900 1.000 38.99939 266 PHE B O 1
ATOM 5235 N N . HIS B 1 267 ? 122.70800 112.34200 80.80700 1.000 40.16216 267 HIS B N 1
ATOM 5236 C CA . HIS B 1 267 ? 121.43700 112.11600 81.47600 1.000 40.16216 267 HIS B CA 1
ATOM 5237 C C . HIS B 1 267 ? 120.83300 110.82100 80.95600 1.000 40.16216 267 HIS B C 1
ATOM 5238 O O . HIS B 1 267 ? 121.35300 110.19900 80.02900 1.000 40.16216 267 HIS B O 1
ATOM 5245 N N . ALA B 1 268 ? 119.72200 110.41400 81.55800 1.000 40.61071 268 ALA B N 1
ATOM 5246 C CA . ALA B 1 268 ? 119.07700 109.16200 81.19600 1.000 40.61071 268 ALA B CA 1
ATOM 5247 C C . ALA B 1 268 ? 118.33500 109.29100 79.87300 1.000 40.61071 268 ALA B C 1
ATOM 5248 O O . ALA B 1 268 ? 117.64900 110.28400 79.62200 1.000 40.61071 268 ALA B O 1
ATOM 5250 N N . GLU B 1 269 ? 118.46900 108.27300 79.03100 1.000 44.18359 269 GLU B N 1
ATOM 5251 C CA . GLU B 1 269 ? 117.85100 108.25800 77.71300 1.000 44.18359 269 GLU B CA 1
ATOM 5252 C C . GLU B 1 269 ? 116.80000 107.17100 77.56900 1.000 44.18359 269 GLU B C 1
ATOM 5253 O O . GLU B 1 269 ? 115.68100 107.45000 77.13300 1.000 44.18359 269 GLU B O 1
ATOM 5259 N N . ASN B 1 270 ? 117.12800 105.95400 77.91800 1.000 44.74100 270 ASN B N 1
ATOM 5260 C CA . ASN B 1 270 ? 116.24900 104.80000 77.88300 1.000 44.74100 270 ASN B CA 1
ATOM 5261 C C . ASN B 1 270 ? 115.53000 104.63100 79.21600 1.000 44.74100 270 ASN B C 1
ATOM 5262 O O . ASN B 1 270 ? 115.98300 105.14300 80.24000 1.000 44.74100 270 ASN B O 1
ATOM 5267 N N . PRO B 1 271 ? 114.38900 103.93300 79.25000 1.000 42.69233 271 PRO B N 1
ATOM 5268 C CA . PRO B 1 271 ? 113.67400 103.75700 80.52500 1.000 42.69233 271 PRO B CA 1
ATOM 5269 C C . PRO B 1 271 ? 114.31800 102.78300 81.50100 1.000 42.69233 271 PRO B C 1
ATOM 5270 O O . PRO B 1 271 ? 113.74500 102.55300 82.57000 1.000 42.69233 271 PRO B O 1
ATOM 5274 N N . ARG B 1 272 ? 115.46300 102.18400 81.18300 1.000 45.65652 272 ARG B N 1
ATOM 5275 C CA . ARG B 1 272 ? 116.23100 101.46200 82.18700 1.000 45.65652 272 ARG B CA 1
ATOM 5276 C C . ARG B 1 272 ? 117.04400 102.40800 83.05400 1.000 45.65652 272 ARG B C 1
ATOM 5277 O O . ARG B 1 272 ? 117.20200 102.16800 84.25200 1.000 45.65652 272 ARG B O 1
ATOM 5285 N N . GLU B 1 273 ? 117.56900 103.48100 82.46600 1.000 41.17038 273 GLU B N 1
ATOM 5286 C CA . GLU B 1 273 ? 118.33800 104.43900 83.24500 1.000 41.17038 273 GLU B CA 1
ATOM 5287 C C . GLU B 1 273 ? 117.43800 105.43600 83.95300 1.000 41.17038 273 GLU B C 1
ATOM 5288 O O . GLU B 1 273 ? 117.88100 106.11100 84.88400 1.000 41.17038 273 GLU B O 1
ATOM 5294 N N . MET B 1 274 ? 116.18700 105.56100 83.52400 1.000 37.52893 274 MET B N 1
ATOM 5295 C CA . MET B 1 274 ? 115.26000 106.40100 84.26700 1.000 37.52893 274 MET B CA 1
ATOM 5296 C C . MET B 1 274 ? 114.83900 105.72900 85.56400 1.000 37.52893 274 MET B C 1
ATOM 5297 O O . MET B 1 274 ? 114.53800 106.40700 86.54700 1.000 37.52893 274 MET B O 1
ATOM 5302 N N . LEU B 1 275 ? 114.80400 104.39700 85.58800 1.000 38.59690 275 LEU B N 1
ATOM 5303 C CA . LEU B 1 275 ? 114.54600 103.69900 86.84200 1.000 38.59690 275 LEU B CA 1
ATOM 5304 C C . LEU B 1 275 ? 115.74400 103.77300 87.77000 1.000 38.59690 275 LEU B C 1
ATOM 5305 O O . LEU B 1 275 ? 115.58700 103.90200 88.98700 1.000 38.59690 275 LEU B O 1
ATOM 5310 N N . PHE B 1 276 ? 116.95200 103.66500 87.22000 1.000 37.76406 276 PHE B N 1
ATOM 5311 C CA . PHE B 1 276 ? 118.12500 103.67400 88.08100 1.000 37.76406 276 PHE B CA 1
ATOM 5312 C C . PHE B 1 276 ? 118.39000 105.06600 88.62700 1.000 37.76406 276 PHE B C 1
ATOM 5313 O O . PHE B 1 276 ? 118.87000 105.21100 89.75400 1.000 37.76406 276 PHE B O 1
ATOM 5321 N N . ASP B 1 277 ? 118.07600 106.10300 87.85200 1.000 37.36797 277 ASP B N 1
ATOM 5322 C CA . ASP B 1 277 ? 118.28100 107.45600 88.34600 1.000 37.36797 277 ASP B CA 1
ATOM 5323 C C . ASP B 1 277 ? 117.25000 107.83600 89.39200 1.000 37.36797 277 ASP B C 1
ATOM 5324 O O . ASP B 1 277 ? 117.51500 108.70600 90.21800 1.000 37.36797 277 ASP B O 1
ATOM 5329 N N . ILE B 1 278 ? 116.07800 107.20900 89.37900 1.000 35.28184 278 ILE B N 1
ATOM 5330 C CA . ILE B 1 278 ? 115.10100 107.47600 90.42800 1.000 35.28184 278 ILE B CA 1
ATOM 5331 C C . ILE B 1 278 ? 115.54800 106.83100 91.73300 1.000 35.28184 278 ILE B C 1
ATOM 5332 O O . ILE B 1 278 ? 115.52100 107.45800 92.79600 1.000 35.28184 278 ILE B O 1
ATOM 5337 N N . PHE B 1 279 ? 116.01600 105.58700 91.66500 1.000 36.74890 279 PHE B N 1
ATOM 5338 C CA . PHE B 1 279 ? 116.48800 104.91400 92.86800 1.000 36.74890 279 PHE B CA 1
ATOM 5339 C C . PHE B 1 279 ? 117.82500 105.45000 93.35200 1.000 36.74890 279 PHE B C 1
ATOM 5340 O O . PHE B 1 279 ? 118.18000 105.22100 94.50900 1.000 36.74890 279 PHE B O 1
ATOM 5348 N N . PHE B 1 280 ? 118.57600 106.14700 92.50400 1.000 32.93180 280 PHE B N 1
ATOM 5349 C CA . PHE B 1 280 ? 119.82000 106.76300 92.94200 1.000 32.93180 280 PHE B CA 1
ATOM 5350 C C . PHE B 1 280 ? 119.60300 108.17000 93.47500 1.000 32.93180 280 PHE B C 1
ATOM 5351 O O . PHE B 1 280 ? 120.23500 108.55800 94.45900 1.000 32.93180 280 PHE B O 1
ATOM 5359 N N . MET B 1 281 ? 118.71500 108.94800 92.86100 1.000 33.20434 281 MET B N 1
ATOM 5360 C CA . MET B 1 281 ? 118.47100 110.29300 93.35700 1.000 33.20434 281 MET B CA 1
ATOM 5361 C C . MET B 1 281 ? 117.57700 110.32000 94.58500 1.000 33.20434 281 MET B C 1
ATOM 5362 O O . MET B 1 281 ? 117.42700 111.38300 95.19000 1.000 33.20434 281 MET B O 1
ATOM 5367 N N . MET B 1 282 ? 116.97300 109.19800 94.96500 1.000 36.90341 282 MET B N 1
ATOM 5368 C CA . MET B 1 282 ? 116.37200 109.10800 96.28800 1.000 36.90341 282 MET B CA 1
ATOM 5369 C C . MET B 1 282 ? 117.39200 108.70900 97.33700 1.000 36.90341 282 MET B C 1
ATOM 5370 O O . MET B 1 282 ? 117.21700 109.02700 98.51500 1.000 36.90341 282 MET B O 1
ATOM 5375 N N . PHE B 1 283 ? 118.45100 108.01400 96.93300 1.000 32.34993 283 PHE B N 1
ATOM 5376 C CA . PHE B 1 283 ? 119.54300 107.72500 97.84900 1.000 32.34993 283 PHE B CA 1
ATOM 5377 C C . PHE B 1 283 ? 120.35000 108.97800 98.15400 1.000 32.34993 283 PHE B C 1
ATOM 5378 O O . PHE B 1 283 ? 120.85100 109.13700 99.26900 1.000 32.34993 283 PHE B O 1
ATOM 5386 N N . ASN B 1 284 ? 120.47900 109.88400 97.18500 1.000 31.59749 284 ASN B N 1
ATOM 5387 C CA . ASN B 1 284 ? 121.29000 111.07600 97.40100 1.000 31.59749 284 ASN B CA 1
ATOM 5388 C C . ASN B 1 284 ? 120.56200 112.12200 98.22500 1.000 31.59749 284 ASN B C 1
ATOM 5389 O O . ASN B 1 284 ? 121.19800 113.03900 98.74700 1.000 31.59749 284 ASN B O 1
ATOM 5394 N N . LEU B 1 285 ? 119.23800 112.03000 98.33200 1.000 30.05336 285 LEU B N 1
ATOM 5395 C CA . LEU B 1 285 ? 118.53600 112.83500 99.32300 1.000 30.05336 285 LEU B CA 1
ATOM 5396 C C . LEU B 1 285 ? 118.88300 112.37300 100.72800 1.000 30.05336 285 LEU B C 1
ATOM 5397 O O . LEU B 1 285 ? 119.11700 113.18900 101.62300 1.000 30.05336 285 LEU B O 1
ATOM 5402 N N . GLY B 1 286 ? 118.92100 111.06000 100.93900 1.000 30.56636 286 GLY B N 1
ATOM 5403 C CA . GLY B 1 286 ? 119.24900 110.54400 102.25200 1.000 30.56636 286 GLY B CA 1
ATOM 5404 C C . GLY B 1 286 ? 120.72400 110.62200 102.57100 1.000 30.56636 286 GLY B C 1
ATOM 5405 O O . GLY B 1 286 ? 121.10700 110.58400 103.74000 1.000 30.56636 286 GLY B O 1
ATOM 5406 N N . LEU B 1 287 ? 121.57000 110.72700 101.54900 1.000 30.30531 287 LEU B N 1
ATOM 5407 C CA . LEU B 1 287 ? 123.00400 110.79400 101.79300 1.000 30.30531 287 LEU B CA 1
ATOM 5408 C C . LEU B 1 287 ? 123.43100 112.20100 102.18100 1.000 30.30531 287 LEU B C 1
ATOM 5409 O O . LEU B 1 287 ? 124.14300 112.38800 103.17100 1.000 30.30531 287 LEU B O 1
ATOM 5414 N N . THR B 1 288 ? 123.00900 113.20900 101.41600 1.000 29.10046 288 THR B N 1
ATOM 5415 C CA . THR B 1 288 ? 123.46200 114.56500 101.70400 1.000 29.10046 288 THR B CA 1
ATOM 5416 C C . THR B 1 288 ? 122.72000 115.17700 102.88000 1.000 29.10046 288 THR B C 1
ATOM 5417 O O . THR B 1 288 ? 123.15800 116.19800 103.41200 1.000 29.10046 288 THR B O 1
ATOM 5421 N N . ALA B 1 289 ? 121.60100 114.59100 103.29700 1.000 28.68736 289 ALA B N 1
ATOM 5422 C CA . ALA B 1 289 ? 121.00200 115.00100 104.55900 1.000 28.68736 289 ALA B CA 1
ATOM 5423 C C . ALA B 1 289 ? 121.64500 114.30700 105.74400 1.000 28.68736 289 ALA B C 1
ATOM 5424 O O . ALA B 1 289 ? 121.36000 114.67200 106.88500 1.000 28.68736 289 ALA B O 1
ATOM 5426 N N . TYR B 1 290 ? 122.49400 113.31700 105.49500 1.000 29.00658 290 TYR B N 1
ATOM 5427 C CA . TYR B 1 290 ? 123.25300 112.62600 106.52200 1.000 29.00658 290 TYR B CA 1
ATOM 5428 C C . TYR B 1 290 ? 124.64200 113.22500 106.68100 1.000 29.00658 290 TYR B C 1
ATOM 5429 O O . TYR B 1 290 ? 125.19200 113.21500 107.78100 1.000 29.00658 290 TYR B O 1
ATOM 5438 N N . LEU B 1 291 ? 125.22200 113.75700 105.60500 1.000 27.78336 291 LEU B N 1
ATOM 5439 C CA . LEU B 1 291 ? 126.51600 114.41800 105.72700 1.000 27.78336 291 LEU B CA 1
ATOM 5440 C C . LEU B 1 291 ? 126.36800 115.80500 106.32600 1.000 27.78336 291 LEU B C 1
ATOM 5441 O O . LEU B 1 291 ? 127.21900 116.24500 107.10400 1.000 27.78336 291 LEU B O 1
ATOM 5446 N N . ILE B 1 292 ? 125.30600 116.51900 105.95500 1.000 26.70797 292 ILE B N 1
ATOM 5447 C CA . ILE B 1 292 ? 125.07900 117.85300 106.49400 1.000 26.70797 292 ILE B CA 1
ATOM 5448 C C . ILE B 1 292 ? 124.67700 117.77000 107.95900 1.000 26.70797 292 ILE B C 1
ATOM 5449 O O . ILE B 1 292 ? 125.14100 118.56000 108.78700 1.000 26.70797 292 ILE B O 1
ATOM 5454 N N . GLY B 1 293 ? 123.86200 116.77700 108.31300 1.000 26.28252 293 GLY B N 1
ATOM 5455 C CA . GLY B 1 293 ? 123.47400 116.60300 109.70200 1.000 26.28252 293 GLY B CA 1
ATOM 5456 C C . GLY B 1 293 ? 124.61100 116.12800 110.58400 1.000 26.28252 293 GLY B C 1
ATOM 5457 O O . GLY B 1 293 ? 124.60800 116.36100 111.79200 1.000 26.28252 293 GLY B O 1
ATOM 5458 N N . ASN B 1 294 ? 125.60100 115.45800 109.99500 1.000 27.95631 294 ASN B N 1
ATOM 5459 C CA . ASN B 1 294 ? 126.75200 115.01100 110.77200 1.000 27.95631 294 ASN B CA 1
ATOM 5460 C C . ASN B 1 294 ? 127.79700 116.10600 110.90400 1.000 27.95631 294 ASN B C 1
ATOM 5461 O O . ASN B 1 294 ? 128.44700 116.22600 111.94500 1.000 27.95631 294 ASN B O 1
ATOM 5466 N N . MET B 1 295 ? 127.99000 116.90800 109.85800 1.000 27.74553 295 MET B N 1
ATOM 5467 C CA . MET B 1 295 ? 128.93000 118.01500 109.97400 1.000 27.74553 295 MET B CA 1
ATOM 5468 C C . MET B 1 295 ? 128.36800 119.13700 110.83500 1.000 27.74553 295 MET B C 1
ATOM 5469 O O . MET B 1 295 ? 129.13400 119.90000 111.42800 1.000 27.74553 295 MET B O 1
ATOM 5474 N N . THR B 1 296 ? 127.04400 119.25300 110.92300 1.000 26.39415 296 THR B N 1
ATOM 5475 C CA . THR B 1 296 ? 126.44100 120.18000 111.87400 1.000 26.39415 296 THR B CA 1
ATOM 5476 C C . THR B 1 296 ? 126.68400 119.71600 113.30100 1.000 26.39415 296 THR B C 1
ATOM 5477 O O . THR B 1 296 ? 126.88000 120.52900 114.20800 1.000 26.39415 296 THR B O 1
ATOM 5481 N N . ASN B 1 297 ? 126.68900 118.40200 113.51400 1.000 28.75865 297 ASN B N 1
ATOM 5482 C CA . ASN B 1 297 ? 127.00700 117.85100 114.82500 1.000 28.75865 297 ASN B CA 1
ATOM 5483 C C . ASN B 1 297 ? 128.48100 118.03600 115.15800 1.000 28.75865 297 ASN B C 1
ATOM 5484 O O . ASN B 1 297 ? 128.85200 118.14400 116.32900 1.000 28.75865 297 ASN B O 1
ATOM 5489 N N . LEU B 1 298 ? 129.33700 118.09000 114.13700 1.000 28.03283 298 LEU B N 1
ATOM 5490 C CA . LEU B 1 298 ? 130.76700 118.22200 114.38400 1.000 28.03283 298 LEU B CA 1
ATOM 5491 C C . LEU B 1 298 ? 131.16500 119.67200 114.60900 1.000 28.03283 298 LEU B C 1
ATOM 5492 O O . LEU B 1 298 ? 132.07600 119.95000 115.39300 1.000 28.03283 298 LEU B O 1
ATOM 5497 N N . VAL B 1 299 ? 130.50900 120.60700 113.92000 1.000 27.60122 299 VAL B N 1
ATOM 5498 C CA . VAL B 1 299 ? 130.79600 122.02600 114.11500 1.000 27.60122 299 VAL B CA 1
ATOM 5499 C C . VAL B 1 299 ? 130.34400 122.47700 115.49700 1.000 27.60122 299 VAL B C 1
ATOM 5500 O O . VAL B 1 299 ? 131.01800 123.27700 116.15600 1.000 27.60122 299 VAL B O 1
ATOM 5504 N N . VAL B 1 300 ? 129.23400 121.92800 115.98300 1.000 29.22539 300 VAL B N 1
ATOM 5505 C CA . VAL B 1 300 ? 128.80300 122.19800 117.35100 1.000 29.22539 300 VAL B CA 1
ATOM 5506 C C . VAL B 1 300 ? 129.79100 121.60000 118.35200 1.000 29.22539 300 VAL B C 1
ATOM 5507 O O . VAL B 1 300 ? 130.11800 122.22400 119.36500 1.000 29.22539 300 VAL B O 1
ATOM 5511 N N . HIS B 1 301 ? 130.34000 120.42300 118.05200 1.000 32.62094 301 HIS B N 1
ATOM 5512 C CA . HIS B 1 301 ? 131.40100 119.87500 118.89500 1.000 32.62094 301 HIS B CA 1
ATOM 5513 C C . HIS B 1 301 ? 132.72200 120.61400 118.69800 1.000 32.62094 301 HIS B C 1
ATOM 5514 O O . HIS B 1 301 ? 133.56600 120.61400 119.59800 1.000 32.62094 301 HIS B O 1
ATOM 5521 N N . TRP B 1 302 ? 132.92700 121.22900 117.52900 1.000 34.80470 302 TRP B N 1
ATOM 5522 C CA . TRP B 1 302 ? 134.11800 122.04300 117.29200 1.000 34.80470 302 TRP B CA 1
ATOM 5523 C C . TRP B 1 302 ? 134.10100 123.29100 118.15900 1.000 34.80470 302 TRP B C 1
ATOM 5524 O O . TRP B 1 302 ? 134.99900 123.51300 118.97700 1.000 34.80470 302 TRP B O 1
ATOM 5535 N N . THR B 1 303 ? 133.07200 124.11600 117.99300 1.000 32.10728 303 THR B N 1
ATOM 5536 C CA . THR B 1 303 ? 133.05000 125.48700 118.48400 1.000 32.10728 303 THR B CA 1
ATOM 5537 C C . THR B 1 303 ? 132.08000 125.67300 119.64200 1.000 32.10728 303 THR B C 1
ATOM 5538 O O . THR B 1 303 ? 131.35700 126.66100 119.69800 1.000 32.10728 303 THR B O 1
ATOM 5542 N N . SER B 1 304 ? 132.02500 124.72400 120.56800 1.000 33.89264 304 SER B N 1
ATOM 5543 C CA . SER B 1 304 ? 131.19300 124.92300 121.74500 1.000 33.89264 304 SER B CA 1
ATOM 5544 C C . SER B 1 304 ? 131.94000 125.60200 122.87700 1.000 33.89264 304 SER B C 1
ATOM 5545 O O . SER B 1 304 ? 131.30400 126.16900 123.76500 1.000 33.89264 304 SER B O 1
ATOM 5548 N N . ARG B 1 305 ? 133.26800 125.56400 122.87600 1.000 37.34756 305 ARG B N 1
ATOM 5549 C CA . ARG B 1 305 ? 134.00700 126.20100 123.95700 1.000 37.34756 305 ARG B CA 1
ATOM 5550 C C . ARG B 1 305 ? 134.02700 127.71400 123.78900 1.000 37.34756 305 ARG B C 1
ATOM 5551 O O . ARG B 1 305 ? 133.83900 128.45800 124.75300 1.000 37.34756 305 ARG B O 1
ATOM 5559 N N . THR B 1 306 ? 134.24300 128.18900 122.56600 1.000 32.51207 306 THR B N 1
ATOM 5560 C CA . THR B 1 306 ? 134.30500 129.62300 122.32200 1.000 32.51207 306 THR B CA 1
ATOM 5561 C C . THR B 1 306 ? 132.92800 130.25400 122.21400 1.000 32.51207 306 THR B C 1
ATOM 5562 O O . THR B 1 306 ? 132.80900 131.47500 122.30500 1.000 32.51207 306 THR B O 1
ATOM 5566 N N . ARG B 1 307 ? 131.87700 129.46800 122.04100 1.000 33.36455 307 ARG B N 1
ATOM 5567 C CA . ARG B 1 307 ? 130.54100 130.02400 121.91600 1.000 33.36455 307 ARG B CA 1
ATOM 5568 C C . ARG B 1 307 ? 129.85600 130.21800 123.25500 1.000 33.36455 307 ARG B C 1
ATOM 5569 O O . ARG B 1 307 ? 129.16600 131.21900 123.44800 1.000 33.36455 307 ARG B O 1
ATOM 5577 N N . THR B 1 308 ? 130.03000 129.28800 124.19400 1.000 32.83683 308 THR B N 1
ATOM 5578 C CA . THR B 1 308 ? 129.45800 129.49000 125.51900 1.000 32.83683 308 THR B CA 1
ATOM 5579 C C . THR B 1 308 ? 130.31500 130.42700 126.35400 1.000 32.83683 308 THR B C 1
ATOM 5580 O O . THR B 1 308 ? 129.86700 130.91600 127.39400 1.000 32.83683 308 THR B O 1
ATOM 5584 N N . PHE B 1 309 ? 131.55600 130.67300 125.93700 1.000 30.51155 309 PHE B N 1
ATOM 5585 C CA . PHE B 1 309 ? 132.32000 131.75400 126.54200 1.000 30.51155 309 PHE B CA 1
ATOM 5586 C C . PHE B 1 309 ? 131.78900 133.10300 126.09300 1.000 30.51155 309 PHE B C 1
ATOM 5587 O O . PHE B 1 309 ? 131.71000 134.04200 126.88700 1.000 30.51155 309 PHE B O 1
ATOM 5595 N N . ARG B 1 310 ? 131.40100 133.21800 124.82500 1.000 30.84412 310 ARG B N 1
ATOM 5596 C CA . ARG B 1 310 ? 130.88300 134.48800 124.33800 1.000 30.84412 310 ARG B CA 1
ATOM 5597 C C . ARG B 1 310 ? 129.42800 134.68000 124.72900 1.000 30.84412 310 ARG B C 1
ATOM 5598 O O . ARG B 1 310 ? 128.87400 135.76100 124.52300 1.000 30.84412 310 ARG B O 1
ATOM 5606 N N . ASP B 1 311 ? 128.78900 133.64300 125.26700 1.000 32.92744 311 ASP B N 1
ATOM 5607 C CA . ASP B 1 311 ? 127.45700 133.80400 125.83500 1.000 32.92744 311 ASP B CA 1
ATOM 5608 C C . ASP B 1 311 ? 127.52700 134.41200 127.22600 1.000 32.92744 311 ASP B C 1
ATOM 5609 O O . ASP B 1 311 ? 126.68600 135.23900 127.59200 1.000 32.92744 311 ASP B O 1
ATOM 5614 N N . SER B 1 312 ? 128.51800 134.00400 128.01900 1.000 30.93426 312 SER B N 1
ATOM 5615 C CA . SER B 1 312 ? 128.61300 134.46800 129.39700 1.000 30.93426 312 SER B CA 1
ATOM 5616 C C . SER B 1 312 ? 129.22100 135.85800 129.47700 1.000 30.93426 312 SER B C 1
ATOM 5617 O O . SER B 1 312 ? 128.96900 136.59300 130.43500 1.000 30.93426 312 SER B O 1
ATOM 5620 N N . VAL B 1 313 ? 130.04300 136.22900 128.49800 1.000 29.58173 313 VAL B N 1
ATOM 5621 C CA . VAL B 1 313 ? 130.52200 137.60500 128.41200 1.000 29.58173 313 VAL B CA 1
ATOM 5622 C C . VAL B 1 313 ? 129.38500 138.52700 128.00300 1.000 29.58173 313 VAL B C 1
ATOM 5623 O O . VAL B 1 313 ? 129.24100 139.63500 128.53100 1.000 29.58173 313 VAL B O 1
ATOM 5627 N N . ARG B 1 314 ? 128.53700 138.06500 127.08600 1.000 31.96209 314 ARG B N 1
ATOM 5628 C CA . ARG B 1 314 ? 127.38700 138.84900 126.65500 1.000 31.96209 314 ARG B CA 1
ATOM 5629 C C . ARG B 1 314 ? 126.37700 139.01300 127.77800 1.000 31.96209 314 ARG B C 1
ATOM 5630 O O . ARG B 1 314 ? 125.79400 140.08800 127.94600 1.000 31.96209 314 ARG B O 1
ATOM 5638 N N . ALA B 1 315 ? 126.18000 137.96700 128.58000 1.000 33.23207 315 ALA B N 1
ATOM 5639 C CA . ALA B 1 315 ? 125.19900 138.03400 129.65400 1.000 33.23207 315 ALA B CA 1
ATOM 5640 C C . ALA B 1 315 ? 125.67500 138.90200 130.80600 1.000 33.23207 315 ALA B C 1
ATOM 5641 O O . ALA B 1 315 ? 124.85300 139.40200 131.57700 1.000 33.23207 315 ALA B O 1
ATOM 5643 N N . ALA B 1 316 ? 126.98200 139.09000 130.94700 1.000 33.44570 316 A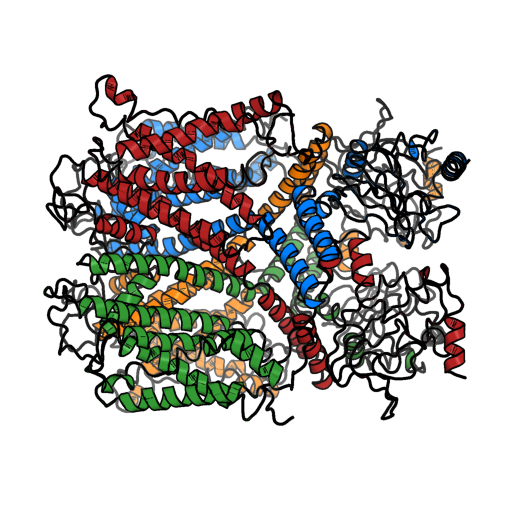LA B N 1
ATOM 5644 C CA . ALA B 1 316 ? 127.53100 139.96700 131.97000 1.000 33.44570 316 ALA B CA 1
ATOM 5645 C C . ALA B 1 316 ? 127.77200 141.37900 131.47000 1.000 33.44570 316 ALA B C 1
ATOM 5646 O O . ALA B 1 316 ? 128.14500 142.24100 132.26600 1.000 33.44570 316 ALA B O 1
ATOM 5648 N N . SER B 1 317 ? 127.60000 141.62900 130.17800 1.000 36.19479 317 SER B N 1
ATOM 5649 C CA . SER B 1 317 ? 127.56400 142.98800 129.66500 1.000 36.19479 317 SER B CA 1
ATOM 5650 C C . SER B 1 317 ? 126.14500 143.50400 129.52400 1.000 36.19479 317 SER B C 1
ATOM 5651 O O . SER B 1 317 ? 125.93400 144.71900 129.49400 1.000 36.19479 317 SER B O 1
ATOM 5654 N N . GLU B 1 318 ? 125.16800 142.60400 129.42000 1.000 39.81060 318 GLU B N 1
ATOM 5655 C CA . GLU B 1 318 ? 123.77700 143.01600 129.53800 1.000 39.81060 318 GLU B CA 1
ATOM 5656 C C . GLU B 1 318 ? 123.43900 143.38200 130.97200 1.000 39.81060 318 GLU B C 1
ATOM 5657 O O . GLU B 1 318 ? 122.59500 144.24900 131.21500 1.000 39.81060 318 GLU B O 1
ATOM 5663 N N . PHE B 1 319 ? 124.07800 142.72400 131.93600 1.000 39.94847 319 PHE B N 1
ATOM 5664 C CA . PHE B 1 319 ? 123.77500 142.99400 133.33400 1.000 39.94847 319 PHE B CA 1
ATOM 5665 C C . PHE B 1 319 ? 124.38200 144.31200 133.78500 1.000 39.94847 319 PHE B C 1
ATOM 5666 O O . PHE B 1 319 ? 123.77100 145.05300 134.55900 1.000 39.94847 319 PHE B O 1
ATOM 5674 N N . ALA B 1 320 ? 125.58300 144.61900 133.32500 1.000 43.00924 320 ALA B N 1
ATOM 5675 C CA . ALA B 1 320 ? 126.24700 145.84100 133.74400 1.000 43.00924 320 ALA B CA 1
ATOM 5676 C C . ALA B 1 320 ? 125.81600 147.05200 132.94100 1.000 43.00924 320 ALA B C 1
ATOM 5677 O O . ALA B 1 320 ? 126.33500 148.14500 133.17300 1.000 43.00924 320 ALA B O 1
ATOM 5679 N N . SER B 1 321 ? 124.89900 146.88800 131.99700 1.000 44.75056 321 SER B N 1
ATOM 5680 C CA . SER B 1 321 ? 124.36800 147.99800 131.22600 1.000 44.75056 321 SER B CA 1
ATOM 5681 C C . SER B 1 321 ? 122.94000 148.34400 131.59000 1.000 44.75056 321 SER B C 1
ATOM 5682 O O . SER B 1 321 ? 122.54500 149.49900 131.44900 1.000 44.75056 321 SER B O 1
ATOM 5685 N N . ARG B 1 322 ? 122.16000 147.36700 132.04800 1.000 44.12069 322 ARG B N 1
ATOM 5686 C CA . ARG B 1 322 ? 120.81800 147.65700 132.52900 1.000 44.12069 322 ARG B CA 1
ATOM 5687 C C . ARG B 1 322 ? 120.85200 148.40700 133.84600 1.000 44.12069 322 ARG B C 1
ATOM 5688 O O . ARG B 1 322 ? 119.99100 149.25500 134.10100 1.000 44.12069 322 ARG B O 1
ATOM 5696 N N . ASN B 1 323 ? 121.83200 148.11100 134.69400 1.000 44.98113 323 ASN B N 1
ATOM 5697 C CA . ASN B 1 323 ? 121.91600 148.68100 136.02700 1.000 44.98113 323 ASN B CA 1
ATOM 5698 C C . ASN B 1 323 ? 122.79900 149.91400 136.08800 1.000 44.98113 323 ASN B C 1
ATOM 5699 O O . ASN B 1 323 ? 122.96100 150.48100 137.17200 1.000 44.98113 323 ASN B O 1
ATOM 5704 N N . GLN B 1 324 ? 123.35400 150.33300 134.94400 1.000 50.09222 324 GLN B N 1
ATOM 5705 C CA . GLN B 1 324 ? 124.17000 151.54500 134.79700 1.000 50.09222 324 GLN B CA 1
ATOM 5706 C C . GLN B 1 324 ? 125.36300 151.54000 135.74600 1.000 50.09222 324 GLN B C 1
ATOM 5707 O O . GLN B 1 324 ? 125.60800 152.50300 136.47200 1.000 50.09222 324 GLN B O 1
ATOM 5713 N N . LEU B 1 325 ? 126.09200 150.42800 135.75000 1.000 49.97016 325 LEU B N 1
ATOM 5714 C CA . LEU B 1 325 ? 127.23300 150.26900 136.63400 1.000 49.97016 325 LEU B CA 1
ATOM 5715 C C . LEU B 1 325 ? 128.36400 151.20200 136.20600 1.000 49.97016 325 LEU B C 1
ATOM 5716 O O . LEU B 1 325 ? 128.47100 151.55500 135.02900 1.000 49.97016 325 LEU B O 1
ATOM 5721 N N . PRO B 1 326 ? 129.20300 151.64300 137.14100 1.000 53.85663 326 PRO B N 1
ATOM 5722 C CA . PRO B 1 326 ? 130.36800 152.43800 136.75100 1.000 53.85663 326 PRO B CA 1
ATOM 5723 C C . PRO B 1 326 ? 131.39400 151.58300 136.03600 1.000 53.85663 326 PRO B C 1
ATOM 5724 O O . PRO B 1 326 ? 131.39000 150.35500 136.13000 1.000 53.85663 326 PRO B O 1
ATOM 5728 N N . HIS B 1 327 ? 132.29300 152.25600 135.31700 1.000 55.37873 327 HIS B N 1
ATOM 5729 C CA . HIS B 1 327 ? 133.28100 151.54500 134.51800 1.000 55.37873 327 HIS B CA 1
ATOM 5730 C C . HIS B 1 327 ? 134.34200 150.87500 135.37800 1.000 55.37873 327 HIS B C 1
ATOM 5731 O O . HIS B 1 327 ? 135.05600 149.99000 134.90300 1.000 55.37873 327 HIS B O 1
ATOM 5738 N N . ASP B 1 328 ? 134.46400 151.27600 136.63900 1.000 56.62936 328 ASP B N 1
ATOM 5739 C CA . ASP B 1 328 ? 135.50300 150.74000 137.50400 1.000 56.62936 328 ASP B CA 1
ATOM 5740 C C . ASP B 1 328 ? 135.13700 149.40100 138.12700 1.000 56.62936 328 ASP B C 1
ATOM 5741 O O . ASP B 1 328 ? 136.02000 148.74000 138.68000 1.000 56.62936 328 ASP B O 1
ATOM 5746 N N . ILE B 1 329 ? 133.87500 148.98900 138.06200 1.000 50.73448 329 ILE B N 1
ATOM 5747 C CA . ILE B 1 329 ? 133.45300 147.68100 138.53600 1.000 50.73448 329 ILE B CA 1
ATOM 5748 C C . ILE B 1 329 ? 133.03800 146.78000 137.37700 1.000 50.73448 329 ILE B C 1
ATOM 5749 O O . ILE B 1 329 ? 133.06200 145.55300 137.49300 1.000 50.73448 329 ILE B O 1
ATOM 5754 N N . GLN B 1 330 ? 132.72200 147.37200 136.22600 1.000 49.55493 330 GLN B N 1
ATOM 5755 C CA . GLN B 1 330 ? 132.45500 146.57500 135.03700 1.000 49.55493 330 GLN B CA 1
ATOM 5756 C C . GLN B 1 330 ? 133.72900 145.93200 134.50800 1.000 49.55493 330 GLN B C 1
ATOM 5757 O O . GLN B 1 330 ? 133.69100 144.83000 133.95400 1.000 49.55493 330 GLN B O 1
ATOM 5763 N N . ASP B 1 331 ? 134.87200 146.59600 134.68300 1.000 49.73894 331 ASP B N 1
ATOM 5764 C CA . ASP B 1 331 ? 136.13200 146.01100 134.23800 1.000 49.73894 331 ASP B CA 1
ATOM 5765 C C . ASP B 1 331 ? 136.58100 144.88600 135.15600 1.000 49.73894 331 ASP B C 1
ATOM 5766 O O . ASP B 1 331 ? 137.36500 144.02400 134.74900 1.000 49.73894 331 ASP B O 1
ATOM 5771 N N . GLN B 1 332 ? 136.12100 144.88500 136.40300 1.000 45.65086 332 GLN B N 1
ATOM 5772 C CA . GLN B 1 332 ? 136.51900 143.82100 137.31200 1.000 45.65086 332 GLN B CA 1
ATOM 5773 C C . GLN B 1 332 ? 135.74900 142.54300 137.03300 1.000 45.65086 332 GLN B C 1
ATOM 5774 O O . GLN B 1 332 ? 136.26600 141.44200 137.24500 1.000 45.65086 332 GLN B O 1
ATOM 5780 N N . MET B 1 333 ? 134.51200 142.66300 136.55900 1.000 40.43254 333 MET B N 1
ATOM 5781 C CA . MET B 1 333 ? 133.72500 141.47300 136.28200 1.000 40.43254 333 MET B CA 1
ATOM 5782 C C . MET B 1 333 ? 133.95500 140.93900 134.88100 1.000 40.43254 333 MET B C 1
ATOM 5783 O O . MET B 1 333 ? 133.61000 139.78900 134.61500 1.000 40.43254 333 MET B O 1
ATOM 5788 N N . LEU B 1 334 ? 134.53300 141.73400 133.98700 1.000 37.96747 334 LEU B N 1
ATOM 5789 C CA . LEU B 1 334 ? 134.79000 141.27500 132.63000 1.000 37.96747 334 LEU B CA 1
ATOM 5790 C C . LEU B 1 334 ? 136.20200 140.74400 132.46500 1.000 37.96747 334 LEU B C 1
ATOM 5791 O O . LEU B 1 334 ? 136.43200 139.85500 131.64400 1.000 37.96747 334 LEU B O 1
ATOM 5796 N N . SER B 1 335 ? 137.15700 141.27300 133.22700 1.000 38.05739 335 SER B N 1
ATOM 5797 C CA . SER B 1 335 ? 138.50000 140.71200 133.20700 1.000 38.05739 335 SER B CA 1
ATOM 5798 C C . SER B 1 335 ? 138.56100 139.39000 133.94600 1.000 38.05739 335 SER B C 1
ATOM 5799 O O . SER B 1 335 ? 139.49400 138.61100 133.74200 1.000 38.05739 335 SER B O 1
ATOM 5802 N N . HIS B 1 336 ? 137.58900 139.11800 134.81400 1.000 37.26542 336 HIS B N 1
ATOM 5803 C CA . HIS B 1 336 ? 137.60600 137.85900 135.54100 1.000 37.26542 336 HIS B CA 1
ATOM 5804 C C . HIS B 1 336 ? 137.07600 136.71800 134.68800 1.000 37.26542 336 HIS B C 1
ATOM 5805 O O . HIS B 1 336 ? 137.56100 135.58800 134.79600 1.000 37.26542 336 HIS B O 1
ATOM 5812 N N . ILE B 1 337 ? 136.07300 136.98500 133.84800 1.000 33.85713 337 ILE B N 1
ATOM 5813 C CA . ILE B 1 337 ? 135.52300 135.94800 132.97700 1.000 33.85713 337 ILE B CA 1
ATOM 5814 C C . ILE B 1 337 ? 136.53500 135.56200 131.91000 1.000 33.85713 337 ILE B C 1
ATOM 5815 O O . ILE B 1 337 ? 136.65900 134.38800 131.54300 1.000 33.85713 337 ILE B O 1
ATOM 5820 N N . CYS B 1 338 ? 137.29900 136.53800 131.42200 1.000 34.19377 338 CYS B N 1
ATOM 5821 C CA . CYS B 1 338 ? 138.29700 136.26700 130.39600 1.000 34.19377 338 CYS B CA 1
ATOM 5822 C C . CYS B 1 338 ? 139.46100 135.46100 130.95300 1.000 34.19377 338 CYS B C 1
ATOM 5823 O O . CYS B 1 338 ? 140.05400 134.64300 130.24700 1.000 34.19377 338 CYS B O 1
ATOM 5826 N N . LEU B 1 339 ? 139.80800 135.68200 132.22000 1.000 32.78261 339 LEU B N 1
ATOM 5827 C CA . LEU B 1 339 ? 140.92700 134.95200 132.80500 1.000 32.78261 339 LEU B CA 1
ATOM 5828 C C . LEU B 1 339 ? 140.48500 133.59700 133.33500 1.000 32.78261 339 LEU B C 1
ATOM 5829 O O . LEU B 1 339 ? 141.29000 132.66500 133.42000 1.000 32.78261 339 LEU B O 1
ATOM 5834 N N . LYS B 1 340 ? 139.21100 133.46400 133.69800 1.000 34.63004 340 LYS B N 1
ATOM 5835 C CA . LYS B 1 340 ? 138.69700 132.15700 134.08600 1.000 34.63004 340 LYS B CA 1
ATOM 5836 C C . LYS B 1 340 ? 138.61200 131.23000 132.88400 1.000 34.63004 340 LYS B C 1
ATOM 5837 O O . LYS B 1 340 ? 138.73900 130.01100 133.02100 1.000 34.63004 340 LYS B O 1
ATOM 5843 N N . PHE B 1 341 ? 138.41200 131.79000 131.69500 1.000 33.07013 341 PHE B N 1
ATOM 5844 C CA . PHE B 1 341 ? 138.35200 130.97000 130.49400 1.000 33.07013 341 PHE B CA 1
ATOM 5845 C C . PHE B 1 341 ? 139.74000 130.54000 130.04800 1.000 33.07013 341 PHE B C 1
ATOM 5846 O O . PHE B 1 341 ? 139.91500 129.43200 129.53300 1.000 33.07013 341 PHE B O 1
ATOM 5854 N N . LYS B 1 342 ? 140.73800 131.40300 130.23100 1.000 33.10062 342 LYS B N 1
ATOM 5855 C CA . LYS B 1 342 ? 142.08600 131.08200 129.77900 1.000 33.10062 342 LYS B CA 1
ATOM 5856 C C . LYS B 1 342 ? 142.72700 130.02100 130.65300 1.000 33.10062 342 LYS B C 1
ATOM 5857 O O . LYS B 1 342 ? 143.52000 129.20700 130.17100 1.000 33.10062 342 LYS B O 1
ATOM 5863 N N . THR B 1 343 ? 142.40500 130.01700 131.94300 1.000 36.40262 343 THR B N 1
ATOM 5864 C CA . THR B 1 343 ? 143.10100 129.18100 132.90800 1.000 36.40262 343 THR B CA 1
ATOM 5865 C C . THR B 1 343 ? 142.25800 128.01900 133.41000 1.000 36.40262 343 THR B C 1
ATOM 5866 O O . THR B 1 343 ? 142.72900 126.88500 133.43500 1.000 36.40262 343 THR B O 1
ATOM 5870 N N . GLU B 1 344 ? 141.02500 128.27200 133.82200 1.000 39.53353 344 GLU B N 1
ATOM 5871 C CA . GLU B 1 344 ? 140.19700 127.22200 134.39800 1.000 39.53353 344 GLU B CA 1
ATOM 5872 C C . GLU B 1 344 ? 139.38400 126.47800 133.36800 1.000 39.53353 344 GLU B C 1
ATOM 5873 O O . GLU B 1 344 ? 138.49600 125.71600 133.75200 1.000 39.53353 344 GLU B O 1
ATOM 5875 N N . GLY B 1 345 ? 139.66100 126.67100 132.08500 1.000 40.74771 345 GLY B N 1
ATOM 5876 C CA . GLY B 1 345 ? 138.89600 125.98600 131.06200 1.000 40.74771 345 GLY B CA 1
ATOM 5877 C C . GLY B 1 345 ? 137.47800 126.50600 130.98500 1.000 40.74771 345 GLY B C 1
ATOM 5878 O O . GLY B 1 345 ? 137.21300 127.69900 131.15400 1.000 40.74771 345 GLY B O 1
ATOM 5879 N N . LEU B 1 346 ? 136.54400 125.59500 130.74000 1.000 45.02937 346 LEU B N 1
ATOM 5880 C CA . LEU B 1 346 ? 135.13100 125.93100 130.65800 1.000 45.02937 346 LEU B CA 1
ATOM 5881 C C . LEU B 1 346 ? 134.33400 125.28600 131.78200 1.000 45.02937 346 LEU B C 1
ATOM 5882 O O . LEU B 1 346 ? 133.60700 125.97200 132.50400 1.000 45.02937 346 LEU B O 1
ATOM 5887 N N . LYS B 1 347 ? 134.45300 123.97000 131.95000 1.000 49.67290 347 LYS B N 1
ATOM 5888 C CA . LYS B 1 347 ? 133.76100 123.24300 133.01600 1.000 49.67290 347 LYS B CA 1
ATOM 5889 C C . LYS B 1 347 ? 134.81400 122.41300 133.74500 1.000 49.67290 347 LYS B C 1
ATOM 5890 O O . LYS B 1 347 ? 135.03800 121.24600 133.41500 1.000 49.67290 347 LYS B O 1
ATOM 5892 N N . GLN B 1 348 ? 135.46400 123.02900 134.72900 1.000 47.97750 348 GLN B N 1
ATOM 5893 C CA . GLN B 1 348 ? 136.45200 122.34100 135.54800 1.000 47.97750 348 GLN B CA 1
ATOM 5894 C C . GLN B 1 348 ? 135.83900 121.84900 136.85300 1.000 47.97750 348 GLN B C 1
ATOM 5895 O O . GLN B 1 348 ? 136.19300 120.77400 137.34600 1.000 47.97750 348 GLN B O 1
ATOM 5901 N N . GLN B 1 349 ? 134.90200 122.61400 137.41300 1.000 49.22859 349 GLN B N 1
ATOM 5902 C CA . GLN B 1 349 ? 134.22300 122.17300 138.62300 1.000 49.22859 349 GLN B CA 1
ATOM 5903 C C . GLN B 1 349 ? 133.31100 120.99000 138.34900 1.000 49.22859 349 GLN B C 1
ATOM 5904 O O . GLN B 1 349 ? 133.10000 120.15500 139.23100 1.000 49.22859 349 GLN B O 1
ATOM 5906 N N . GLU B 1 350 ? 132.76600 120.89300 137.13700 1.000 48.22904 350 GLU B N 1
ATOM 5907 C CA . GLU B 1 350 ? 131.98000 119.72200 136.77700 1.000 48.22904 350 GLU B CA 1
ATOM 5908 C C . GLU B 1 350 ? 132.85700 118.54200 136.39800 1.000 48.22904 350 GLU B C 1
ATOM 5909 O O . GLU B 1 350 ? 132.37400 117.40900 136.38200 1.000 48.22904 350 GLU B O 1
ATOM 5911 N N . THR B 1 351 ? 134.12900 118.78200 136.08400 1.000 47.42131 351 THR B N 1
ATOM 5912 C CA . THR B 1 351 ? 135.04700 117.69500 135.77100 1.000 47.42131 351 THR B CA 1
ATOM 5913 C C . THR B 1 351 ? 135.39500 116.89800 137.01700 1.000 47.42131 351 THR B C 1
ATOM 5914 O O . THR B 1 351 ? 135.20300 115.68000 137.05800 1.000 47.42131 351 THR B O 1
ATOM 5918 N N . LEU B 1 352 ? 135.89800 117.57600 138.04600 1.000 48.01072 352 LEU B N 1
ATOM 5919 C CA . LEU B 1 352 ? 136.32200 116.93700 139.28200 1.000 48.01072 352 LEU B CA 1
ATOM 5920 C C . LEU B 1 352 ? 135.23600 116.93400 140.34900 1.000 48.01072 352 LEU B C 1
ATOM 5921 O O . LEU B 1 352 ? 135.54100 116.90000 141.54300 1.000 48.01072 352 LEU B O 1
ATOM 5926 N N . ASN B 1 353 ? 133.97400 116.97200 139.94500 1.000 50.09644 353 ASN B N 1
ATOM 5927 C CA . ASN B 1 353 ? 132.87300 116.58000 140.80500 1.000 50.09644 353 ASN B CA 1
ATOM 5928 C C . ASN B 1 353 ? 132.39200 115.17800 140.49200 1.000 50.09644 353 ASN B C 1
ATOM 5929 O O . ASN B 1 353 ? 131.42700 114.71500 141.10200 1.000 50.09644 353 ASN B O 1
ATOM 5934 N N . ASN B 1 354 ? 133.03000 114.50500 139.53600 1.000 49.65232 354 ASN B N 1
ATOM 5935 C CA . ASN B 1 354 ? 132.69500 113.13900 139.17700 1.000 49.65232 354 ASN B CA 1
ATOM 5936 C C . ASN B 1 354 ? 133.75400 112.13000 139.58400 1.000 49.65232 354 ASN B C 1
ATOM 5937 O O . ASN B 1 354 ? 133.45700 110.93400 139.61600 1.000 49.65232 354 ASN B O 1
ATOM 5942 N N . LEU B 1 355 ? 134.97000 112.57400 139.87300 1.000 48.91823 355 LEU B N 1
ATOM 5943 C CA . LEU B 1 355 ? 135.97200 111.68400 140.43200 1.000 48.91823 355 LEU B CA 1
ATOM 5944 C C . LEU B 1 355 ? 135.55900 111.28800 141.84600 1.000 48.91823 355 LEU B C 1
ATOM 5945 O O . LEU B 1 355 ? 135.09900 112.14300 142.61100 1.000 48.91823 355 LEU B O 1
ATOM 5950 N N . PRO B 1 356 ? 135.67700 110.00000 142.21500 1.000 48.35897 356 PRO B N 1
ATOM 5951 C CA . PRO B 1 356 ? 134.92600 109.48700 143.37100 1.000 48.35897 356 PRO B CA 1
ATOM 5952 C C . PRO B 1 356 ? 135.26500 110.05000 144.75000 1.000 48.35897 356 PRO B C 1
ATOM 5953 O O . PRO B 1 356 ? 134.47100 110.82300 145.29300 1.000 48.35897 356 PRO B O 1
ATOM 5957 N N . LYS B 1 357 ? 136.40700 109.69400 145.33600 1.000 50.29732 357 LYS B N 1
ATOM 5958 C CA . LYS B 1 357 ? 136.83100 110.34500 146.57000 1.000 50.29732 357 LYS B CA 1
ATOM 5959 C C . LYS B 1 357 ? 138.34200 110.44200 146.66900 1.000 50.29732 357 LYS B C 1
ATOM 5960 O O . LYS B 1 357 ? 138.87300 111.32400 147.34700 1.000 50.29732 357 LYS B O 1
ATOM 5962 N N . ALA B 1 358 ? 139.04000 109.52600 146.00800 1.000 50.23896 358 ALA B N 1
ATOM 5963 C CA . ALA B 1 358 ? 140.47100 109.36300 146.19300 1.000 50.23896 358 ALA B CA 1
ATOM 5964 C C . ALA B 1 358 ? 141.28100 109.73300 144.97100 1.000 50.23896 358 ALA B C 1
ATOM 5965 O O . ALA B 1 358 ? 142.48700 109.94400 145.08700 1.000 50.23896 358 ALA B O 1
ATOM 5967 N N . ILE B 1 359 ? 140.65200 109.79000 143.79800 1.000 49.39468 359 ILE B N 1
ATOM 5968 C CA . ILE B 1 359 ? 141.29700 110.42400 142.65700 1.000 49.39468 359 ILE B CA 1
ATOM 5969 C C . ILE B 1 359 ? 141.35600 111.92300 142.87900 1.000 49.39468 359 ILE B C 1
ATOM 5970 O O . ILE B 1 359 ? 142.34800 112.57800 142.54600 1.000 49.39468 359 ILE B O 1
ATOM 5975 N N . ARG B 1 360 ? 140.29900 112.48400 143.46700 1.000 51.72384 360 ARG B N 1
ATOM 5976 C CA . ARG B 1 360 ? 140.24600 113.91800 143.71900 1.000 51.72384 360 ARG B CA 1
ATOM 5977 C C . ARG B 1 360 ? 141.19400 114.32000 144.83800 1.000 51.72384 360 ARG B C 1
ATOM 5978 O O . ARG B 1 360 ? 141.88300 115.34000 144.74600 1.000 51.72384 360 ARG B O 1
ATOM 5986 N N . SER B 1 361 ? 141.24600 113.52700 145.90800 1.000 50.76801 361 SER B N 1
ATOM 5987 C CA . SER B 1 361 ? 142.10900 113.84000 147.03800 1.000 50.76801 361 SER B CA 1
ATOM 5988 C C . SER B 1 361 ? 143.56900 113.51800 146.77800 1.000 50.76801 361 SER B C 1
ATOM 5989 O O . SER B 1 361 ? 144.41500 113.88800 147.59400 1.000 50.76801 361 SER B O 1
ATOM 5992 N N . SER B 1 362 ? 143.88800 112.82800 145.69000 1.000 50.88933 362 SER B N 1
ATOM 5993 C CA . SER B 1 362 ? 145.27700 112.66100 145.29500 1.000 50.88933 362 SER B CA 1
ATOM 5994 C C . SER B 1 362 ? 145.71600 113.71400 144.29500 1.000 50.88933 362 SER B C 1
ATOM 5995 O O . SER B 1 362 ? 146.91900 113.93900 144.13300 1.000 50.88933 362 SER B O 1
ATOM 5998 N N . ILE B 1 363 ? 144.76700 114.34300 143.60200 1.000 50.57769 363 ILE B N 1
ATOM 5999 C CA . ILE B 1 363 ? 145.08600 115.51000 142.78500 1.000 50.57769 363 ILE B CA 1
ATOM 6000 C C . ILE B 1 363 ? 145.49700 116.66600 143.68300 1.000 50.57769 363 ILE B C 1
ATOM 6001 O O . ILE B 1 363 ? 146.52000 117.32200 143.45800 1.000 50.57769 363 ILE B O 1
ATOM 6006 N N . ALA B 1 364 ? 144.74200 116.88100 144.76200 1.000 53.09802 364 ALA B N 1
ATOM 6007 C CA . ALA B 1 364 ? 145.00800 117.99000 145.66700 1.000 53.09802 364 ALA B CA 1
ATOM 6008 C C . ALA B 1 364 ? 146.17800 117.72900 146.60900 1.000 53.09802 364 ALA B C 1
ATOM 6009 O O . ALA B 1 364 ? 146.44900 118.56200 147.47400 1.000 53.09802 364 ALA B O 1
ATOM 6011 N N . ASN B 1 365 ? 146.86500 116.59500 146.48300 1.000 55.43010 365 ASN B N 1
ATOM 6012 C CA . ASN B 1 365 ? 148.04200 116.33000 147.29900 1.000 55.43010 365 ASN B CA 1
ATOM 6013 C C . ASN B 1 365 ? 149.32000 116.36700 146.48000 1.000 55.43010 365 ASN B C 1
ATOM 6014 O O . ASN B 1 365 ? 150.40400 116.53500 147.04000 1.000 55.43010 365 ASN B O 1
ATOM 6019 N N . TYR B 1 366 ? 149.23300 116.17400 145.16800 1.000 55.09177 366 TYR B N 1
ATOM 6020 C CA . TYR B 1 366 ? 150.35600 116.56300 144.32800 1.000 55.09177 366 TYR B CA 1
ATOM 6021 C C . TYR B 1 366 ? 150.36600 118.06900 144.14500 1.000 55.09177 366 TYR B C 1
ATOM 6022 O O . TYR B 1 366 ? 151.42600 118.70300 144.16400 1.000 55.09177 366 TYR B O 1
ATOM 6031 N N . LEU B 1 367 ? 149.18800 118.65100 143.97200 1.000 54.46687 367 LEU B N 1
ATOM 6032 C CA . LEU B 1 367 ? 149.03000 120.08000 143.77200 1.000 54.46687 367 LEU B CA 1
ATOM 6033 C C . LEU B 1 367 ? 148.94000 120.76800 145.12300 1.000 54.46687 367 LEU B C 1
ATOM 6034 O O . LEU B 1 367 ? 148.17000 120.33700 145.98700 1.000 54.46687 367 LEU B O 1
ATOM 6039 N N . PHE B 1 368 ? 149.70500 121.85200 145.27500 1.000 58.26467 368 PHE B N 1
ATOM 6040 C CA . PHE B 1 368 ? 149.70700 122.79200 146.41200 1.000 58.26467 368 PHE B CA 1
ATOM 6041 C C . PHE B 1 368 ? 149.70700 122.12300 147.79300 1.000 58.26467 368 PHE B C 1
ATOM 6042 O O . PHE B 1 368 ? 149.13700 122.63500 148.75500 1.000 58.26467 368 PHE B O 1
ATOM 6050 N N . PHE B 1 369 ? 150.37400 120.97700 147.89900 1.000 60.99844 369 PHE B N 1
ATOM 6051 C CA . PHE B 1 369 ? 150.63600 120.42100 149.22400 1.000 60.99844 369 PHE B CA 1
ATOM 6052 C C . PHE B 1 369 ? 151.84500 121.06300 149.90100 1.000 60.99844 369 PHE B C 1
ATOM 6053 O O . PHE B 1 369 ? 151.76000 121.33800 151.10100 1.000 60.99844 369 PHE B O 1
ATOM 6061 N N . PRO B 1 370 ? 152.99900 121.34600 149.21300 1.000 60.84527 370 PRO B N 1
ATOM 6062 C CA . PRO B 1 370 ? 154.02600 122.14900 149.89300 1.000 60.84527 370 PRO B CA 1
ATOM 6063 C C . PRO B 1 370 ? 153.76300 123.64500 149.84500 1.000 60.84527 370 PRO B C 1
ATOM 6064 O O . PRO B 1 370 ? 154.68000 124.44200 150.05100 1.000 60.84527 370 PRO B O 1
ATOM 6068 N N . ILE B 1 371 ? 152.53300 124.04000 149.53900 1.000 58.23529 371 ILE B N 1
ATOM 6069 C CA . ILE B 1 371 ? 152.11400 125.43100 149.61600 1.000 58.23529 371 ILE B CA 1
ATOM 6070 C C . ILE B 1 371 ? 151.45000 125.65200 150.96500 1.000 58.23529 371 ILE B C 1
ATOM 6071 O O . ILE B 1 371 ? 151.72900 126.63800 151.65500 1.000 58.23529 371 ILE B O 1
ATOM 6076 N N . VAL B 1 372 ? 150.59100 124.71900 151.36600 1.000 57.43080 372 VAL B N 1
ATOM 6077 C CA . VAL B 1 372 ? 149.86700 124.82400 152.62700 1.000 57.43080 372 VAL B CA 1
ATOM 6078 C C . VAL B 1 372 ? 150.72900 124.22800 153.73300 1.000 57.43080 372 VAL B C 1
ATOM 6079 O O . VAL B 1 372 ? 150.41400 124.35200 154.92100 1.000 57.43080 372 VAL B O 1
ATOM 6083 N N . HIS B 1 373 ? 151.83500 123.59000 153.35400 1.000 62.99560 373 HIS B N 1
ATOM 6084 C CA . HIS B 1 373 ? 152.71000 122.98200 154.34900 1.000 62.99560 373 HIS B CA 1
ATOM 6085 C C . HIS B 1 373 ? 153.51000 124.03400 155.10300 1.000 62.99560 373 HIS B C 1
ATOM 6086 O O . HIS B 1 373 ? 153.35800 124.19500 156.31700 1.000 62.99560 373 HIS B O 1
ATOM 6093 N N . ASN B 1 374 ? 154.35900 124.77200 154.39700 1.000 62.13327 374 ASN B N 1
ATOM 6094 C CA . ASN B 1 374 ? 155.32600 125.64700 155.05100 1.000 62.13327 374 ASN B CA 1
ATOM 6095 C C . ASN B 1 374 ? 154.81300 127.08600 155.08500 1.000 62.13327 374 ASN B C 1
ATOM 6096 O O . ASN B 1 374 ? 155.38100 128.00300 154.49700 1.000 62.13327 374 ASN B O 1
ATOM 6101 N N . ILE B 1 375 ? 153.70700 127.26500 155.80000 1.000 61.09578 375 ILE B N 1
ATOM 6102 C CA . ILE B 1 375 ? 153.26000 128.58500 156.22100 1.000 61.09578 375 ILE B CA 1
ATOM 6103 C C . ILE B 1 375 ? 153.21000 128.58500 157.74000 1.000 61.09578 375 ILE B C 1
ATOM 6104 O O . ILE B 1 375 ? 153.24000 127.52800 158.37800 1.000 61.09578 375 ILE B O 1
ATOM 6109 N N . TYR B 1 376 ? 153.13900 129.78200 158.32500 1.000 63.74428 376 TYR B N 1
ATOM 6110 C CA . TYR B 1 376 ? 153.32000 129.90100 159.76700 1.000 63.74428 376 TYR B CA 1
ATOM 6111 C C . TYR B 1 376 ? 152.08900 129.44200 160.53700 1.000 63.74428 376 TYR B C 1
ATOM 6112 O O . TYR B 1 376 ? 152.19900 129.00500 161.68700 1.000 63.74428 376 TYR B O 1
ATOM 6121 N N . LEU B 1 377 ? 150.90500 129.55400 159.93300 1.000 61.39455 377 LEU B N 1
ATOM 6122 C CA . LEU B 1 377 ? 149.68200 129.21100 160.64700 1.000 61.39455 377 LEU B CA 1
ATOM 6123 C C . LEU B 1 377 ? 149.54800 127.71300 160.85800 1.000 61.39455 377 LEU B C 1
ATOM 6124 O O . LEU B 1 377 ? 148.85400 127.28500 161.78600 1.000 61.39455 377 LEU B O 1
ATOM 6129 N N . PHE B 1 378 ? 150.20000 126.90800 160.02400 1.000 62.36445 378 PHE B N 1
ATOM 6130 C CA . PHE B 1 378 ? 150.34500 125.47900 160.25500 1.000 62.36445 378 PHE B CA 1
ATOM 6131 C C . PHE B 1 378 ? 151.84100 125.17200 160.22500 1.000 62.36445 378 PHE B C 1
ATOM 6132 O O . PHE B 1 378 ? 152.39400 124.77100 159.20100 1.000 62.36445 378 PHE B O 1
ATOM 6140 N N . GLN B 1 379 ? 152.49600 125.36800 161.36300 1.000 69.44703 379 GLN B N 1
ATOM 6141 C CA . GLN B 1 379 ? 153.90700 125.05500 161.52800 1.000 69.44703 379 GLN B CA 1
ATOM 6142 C C . GLN B 1 379 ? 154.05900 124.21900 162.78500 1.000 69.44703 379 GLN B C 1
ATOM 6143 O O . GLN B 1 379 ? 153.59100 124.61400 163.85600 1.000 69.44703 379 GLN B O 1
ATOM 6145 N N . GLY B 1 380 ? 154.69300 123.06000 162.64900 1.000 73.20515 380 GLY B N 1
ATOM 6146 C CA . GLY B 1 380 ? 154.81700 122.14600 163.76600 1.000 73.20515 380 GLY B CA 1
ATOM 6147 C C . GLY B 1 380 ? 153.54900 121.36200 164.03400 1.000 73.20515 380 GLY B C 1
ATOM 6148 O O . GLY B 1 380 ? 153.42000 120.71700 165.07800 1.000 73.20515 380 GLY B O 1
ATOM 6149 N N . VAL B 1 381 ? 152.60400 121.41200 163.09800 1.000 75.77889 381 VAL B N 1
ATOM 6150 C CA . VAL B 1 381 ? 151.38700 120.62400 163.21400 1.000 75.77889 381 VAL B CA 1
ATOM 6151 C C . VAL B 1 381 ? 151.59900 119.27900 162.51800 1.000 75.77889 381 VAL B C 1
ATOM 6152 O O . VAL B 1 381 ? 152.50300 119.11500 161.69400 1.000 75.77889 381 VAL B O 1
ATOM 6156 N N . SER B 1 382 ? 150.77900 118.29400 162.88800 1.000 78.17467 382 SER B N 1
ATOM 6157 C CA . SER B 1 382 ? 150.94100 116.92100 162.43500 1.000 78.17467 382 SER B CA 1
ATOM 6158 C C . SER B 1 382 ? 150.67500 116.78900 160.93600 1.000 78.17467 382 SER B C 1
ATOM 6159 O O . SER B 1 382 ? 150.12300 117.67800 160.28800 1.000 78.17467 382 SER B O 1
ATOM 6162 N N . ARG B 1 383 ? 151.08500 115.64300 160.39000 1.000 76.84685 383 ARG B N 1
ATOM 6163 C CA . ARG B 1 383 ? 150.89400 115.35200 158.97300 1.000 76.84685 383 ARG B CA 1
ATOM 6164 C C . ARG B 1 383 ? 149.42300 115.15600 158.63200 1.000 76.84685 383 ARG B C 1
ATOM 6165 O O . ARG B 1 383 ? 148.95800 115.61600 157.58500 1.000 76.84685 383 ARG B O 1
ATOM 6173 N N . ASN B 1 384 ? 148.67100 114.51300 159.51800 1.000 73.50969 384 ASN B N 1
ATOM 6174 C CA . ASN B 1 384 ? 147.28900 114.16900 159.22400 1.000 73.50969 384 ASN B CA 1
ATOM 6175 C C . ASN B 1 384 ? 146.34300 115.35700 159.27700 1.000 73.50969 384 ASN B C 1
ATOM 6176 O O . ASN B 1 384 ? 145.20600 115.21800 158.82000 1.000 73.50969 384 ASN B O 1
ATOM 6178 N N . PHE B 1 385 ? 146.74700 116.50400 159.82500 1.000 73.41271 385 PHE B N 1
ATOM 6179 C CA . PHE B 1 385 ? 145.86400 117.66500 159.77400 1.000 73.41271 385 PHE B CA 1
ATOM 6180 C C . PHE B 1 385 ? 146.01100 118.42500 158.46400 1.000 73.41271 385 PHE B C 1
ATOM 6181 O O . PHE B 1 385 ? 145.01900 118.88900 157.89500 1.000 73.41271 385 PHE B O 1
ATOM 6189 N N . LEU B 1 386 ? 147.23700 118.53800 157.96400 1.000 70.95948 386 LEU B N 1
ATOM 6190 C CA . LEU B 1 386 ? 147.47600 119.05100 156.62600 1.000 70.95948 386 LEU B CA 1
ATOM 6191 C C . LEU B 1 386 ? 147.46000 117.94800 155.57500 1.000 70.95948 386 LEU B C 1
ATOM 6192 O O . LEU B 1 386 ? 148.16400 118.03000 154.56600 1.000 70.95948 386 LEU B O 1
ATOM 6197 N N . PHE B 1 387 ? 146.69600 116.89200 155.84300 1.000 70.08736 387 PHE B N 1
ATOM 6198 C CA . PHE B 1 387 ? 146.19300 115.96800 154.84300 1.000 70.08736 387 PHE B CA 1
ATOM 6199 C C . PHE B 1 387 ? 144.70200 116.15500 154.61900 1.000 70.08736 387 PHE B C 1
ATOM 6200 O O . PHE B 1 387 ? 144.05400 115.27600 154.05000 1.000 70.08736 387 PHE B O 1
ATOM 6208 N N . GLN B 1 388 ? 144.13600 117.25400 155.11000 1.000 69.93246 388 GLN B N 1
ATOM 6209 C CA . GLN B 1 388 ? 142.77400 117.65300 154.78600 1.000 69.93246 388 GLN B CA 1
ATOM 6210 C C . GLN B 1 388 ? 142.77000 118.93200 153.94600 1.000 69.93246 388 GLN B C 1
ATOM 6211 O O . GLN B 1 388 ? 142.04100 119.88300 154.23700 1.000 69.93246 388 GLN B O 1
ATOM 6217 N N . LEU B 1 389 ? 143.64700 119.00900 152.94300 1.000 60.58340 389 LEU B N 1
ATOM 6218 C CA . LEU B 1 389 ? 143.57500 120.06400 151.93100 1.000 60.58340 389 LEU B CA 1
ATOM 6219 C C . LEU B 1 389 ? 142.73500 119.58100 150.74400 1.000 60.58340 389 LEU B C 1
ATOM 6220 O O . LEU B 1 389 ? 143.09000 119.69900 149.57100 1.000 60.58340 389 LEU B O 1
ATOM 6225 N N . VAL B 1 390 ? 141.54600 119.08600 151.07000 1.000 60.40309 390 VAL B N 1
ATOM 6226 C CA . VAL B 1 390 ? 140.66300 118.49400 150.07900 1.000 60.40309 390 VAL B CA 1
ATOM 6227 C C . VAL B 1 390 ? 139.47700 119.37800 149.74800 1.000 60.40309 390 VAL B C 1
ATOM 6228 O O . VAL B 1 390 ? 138.63100 118.97900 148.94500 1.000 60.40309 390 VAL B O 1
ATOM 6232 N N . SER B 1 391 ? 139.38500 120.56800 150.33700 1.000 58.00709 391 SER B N 1
ATOM 6233 C CA . SER B 1 391 ? 138.34500 121.52800 149.98600 1.000 58.00709 391 SER B CA 1
ATOM 6234 C C . SER B 1 391 ? 138.93300 122.86300 149.54500 1.000 58.00709 391 SER B C 1
ATOM 6235 O O . SER B 1 391 ? 138.23300 123.87900 149.54800 1.000 58.00709 391 SER B O 1
ATOM 6238 N N . ASP B 1 392 ? 140.21000 122.87900 149.17100 1.000 54.69184 392 ASP B N 1
ATOM 6239 C CA . ASP B 1 392 ? 140.84200 124.09000 148.67300 1.000 54.69184 392 ASP B CA 1
ATOM 6240 C C . ASP B 1 392 ? 140.34400 124.38500 147.27000 1.000 54.69184 392 ASP B C 1
ATOM 6241 O O . ASP B 1 392 ? 140.61300 123.62200 146.33900 1.000 54.69184 392 ASP B O 1
ATOM 6246 N N . ILE B 1 393 ? 139.62100 125.48700 147.11300 1.000 46.94601 393 ILE B N 1
ATOM 6247 C CA . ILE B 1 393 ? 139.23200 125.95700 145.78000 1.000 46.94601 393 ILE B CA 1
ATOM 6248 C C . ILE B 1 393 ? 140.38700 126.82800 145.30400 1.000 46.94601 393 ILE B C 1
ATOM 6249 O O . ILE B 1 393 ? 140.36000 128.05800 145.36000 1.000 46.94601 393 ILE B O 1
ATOM 6251 N N . ASP B 1 394 ? 141.42500 126.16700 144.80000 1.000 45.78125 394 ASP B N 1
ATOM 6252 C CA . ASP B 1 394 ? 142.64500 126.86300 144.42400 1.000 45.78125 394 ASP B CA 1
ATOM 6253 C C . ASP B 1 394 ? 142.58300 127.44900 143.03100 1.000 45.78125 394 ASP B C 1
ATOM 6254 O O . ASP B 1 394 ? 143.53400 128.11500 142.61500 1.000 45.78125 394 ASP B O 1
ATOM 6256 N N . ALA B 1 395 ? 141.49800 127.22200 142.30200 1.000 49.78629 395 ALA B N 1
ATOM 6257 C CA . ALA B 1 395 ? 141.34200 127.81000 140.98100 1.000 49.78629 395 ALA B CA 1
ATOM 6258 C C . ALA B 1 395 ? 140.96700 129.27800 141.12600 1.000 49.78629 395 ALA B C 1
ATOM 6259 O O . ALA B 1 395 ? 139.82400 129.67400 140.88400 1.000 49.78629 395 ALA B O 1
ATOM 6261 N N . GLU B 1 396 ? 141.92600 130.09400 141.54200 1.000 42.06255 396 GLU B N 1
ATOM 6262 C CA . GLU B 1 396 ? 141.63000 131.50400 141.66400 1.000 42.06255 396 GLU B CA 1
ATOM 6263 C C . GLU B 1 396 ? 142.05300 132.24900 140.41000 1.000 42.06255 396 GLU B C 1
ATOM 6264 O O . GLU B 1 396 ? 141.19100 132.62900 139.61100 1.000 42.06255 396 GLU B O 1
ATOM 6266 N N . TYR B 1 397 ? 143.36200 132.33100 140.17800 1.000 35.77875 397 TYR B N 1
ATOM 6267 C CA . TYR B 1 397 ? 143.98300 133.08400 139.08600 1.000 35.77875 397 TYR B CA 1
ATOM 6268 C C . TYR B 1 397 ? 143.36900 134.46700 138.90800 1.000 35.77875 397 TYR B C 1
ATOM 6269 O O . TYR B 1 397 ? 142.67200 134.74400 137.93500 1.000 35.77875 397 TYR B O 1
ATOM 6278 N N . PHE B 1 398 ? 143.58100 135.30200 139.88600 1.000 36.32535 398 PHE B N 1
ATOM 6279 C CA . PHE B 1 398 ? 142.96400 136.61400 139.86000 1.000 36.32535 398 PHE B CA 1
ATOM 6280 C C . PHE B 1 398 ? 143.70700 137.54100 138.90100 1.000 36.32535 398 PHE B C 1
ATOM 6281 O O . PHE B 1 398 ? 144.93200 137.48700 138.81000 1.000 36.32535 398 PHE B O 1
ATOM 6289 N N . PRO B 1 399 ? 142.99000 138.38800 138.17200 1.000 37.04885 399 PRO B N 1
ATOM 6290 C CA . PRO B 1 399 ? 143.63800 139.38600 137.32500 1.000 37.04885 399 PRO B CA 1
ATOM 6291 C C . PRO B 1 399 ? 144.24400 140.49800 138.16100 1.000 37.04885 399 PRO B C 1
ATOM 6292 O O . PRO B 1 399 ? 143.99200 140.57300 139.37100 1.000 37.04885 399 PRO B O 1
ATOM 6296 N N . PRO B 1 400 ? 145.06600 141.36300 137.56800 1.000 38.46136 400 PRO B N 1
ATOM 6297 C CA . PRO B 1 400 ? 145.55000 142.53100 138.30600 1.000 38.46136 400 PRO B CA 1
ATOM 6298 C C . PRO B 1 400 ? 144.43800 143.51200 138.62700 1.000 38.46136 400 PRO B C 1
ATOM 6299 O O . PRO B 1 400 ? 143.43900 143.60500 137.91000 1.000 38.46136 400 PRO B O 1
ATOM 6303 N N . LYS B 1 401 ? 144.63600 144.23300 139.73700 1.000 40.79282 401 LYS B N 1
ATOM 6304 C CA . LYS B 1 401 ? 143.73800 145.28200 140.23100 1.000 40.79282 401 LYS B CA 1
ATOM 6305 C C . LYS B 1 401 ? 142.32800 144.76000 140.49200 1.000 40.79282 401 LYS B C 1
ATOM 6306 O O . LYS B 1 401 ? 141.33900 145.42800 140.19600 1.000 40.79282 401 LYS B O 1
ATOM 6308 N N . GLU B 1 402 ? 142.23100 143.56000 141.05500 1.000 43.60464 402 GLU B N 1
ATOM 6309 C CA . GLU B 1 402 ? 140.95700 142.97300 141.44100 1.000 43.60464 402 GLU B CA 1
ATOM 6310 C C . GLU B 1 402 ? 140.94200 142.75600 142.94300 1.000 43.60464 402 GLU B C 1
ATOM 6311 O O . GLU B 1 402 ? 141.89400 142.21400 143.50400 1.000 43.60464 402 GLU B O 1
ATOM 6313 N N . ASP B 1 403 ? 139.85600 143.16800 143.58800 1.000 46.87170 403 ASP B N 1
ATOM 6314 C CA . ASP B 1 403 ? 139.73400 143.09000 145.03600 1.000 46.87170 403 ASP B CA 1
ATOM 6315 C C . ASP B 1 403 ? 139.38500 141.66700 145.44700 1.000 46.87170 403 ASP B C 1
ATOM 6316 O O . ASP B 1 403 ? 138.37500 141.11900 144.99900 1.000 46.87170 403 ASP B O 1
ATOM 6321 N N . ILE B 1 404 ? 140.21300 141.07700 146.30100 1.000 44.56081 404 ILE B N 1
ATOM 6322 C CA . ILE B 1 404 ? 139.95200 139.73900 146.81800 1.000 44.56081 404 ILE B CA 1
ATOM 6323 C C . ILE B 1 404 ? 139.08100 139.78500 148.06000 1.000 44.56081 404 ILE B C 1
ATOM 6324 O O . ILE B 1 404 ? 138.13600 139.00600 148.19500 1.000 44.56081 404 ILE B O 1
ATOM 6329 N N . ILE B 1 405 ? 139.40000 140.68700 148.97500 1.000 50.67605 405 ILE B N 1
ATOM 6330 C CA . ILE B 1 405 ? 138.72500 140.82200 150.25500 1.000 50.67605 405 ILE B CA 1
ATOM 6331 C C . ILE B 1 405 ? 138.42100 142.29800 150.44400 1.000 50.67605 405 ILE B C 1
ATOM 6332 O O . ILE B 1 405 ? 139.29700 143.14400 150.24700 1.000 50.67605 405 ILE B O 1
ATOM 6337 N N . LEU B 1 406 ? 137.18200 142.61400 150.79700 1.000 58.04669 406 LEU B N 1
ATOM 6338 C CA . LEU B 1 406 ? 136.79200 144.00400 150.96100 1.000 58.04669 406 LEU B CA 1
ATOM 6339 C C . LEU B 1 406 ? 137.23900 144.54300 152.31900 1.000 58.04669 406 LEU B C 1
ATOM 6340 O O . LEU B 1 406 ? 137.94200 143.88200 153.08300 1.000 58.04669 406 LEU B O 1
ATOM 6345 N N . GLN B 1 407 ? 136.82600 145.77800 152.61200 1.000 64.03300 407 GLN B N 1
ATOM 6346 C CA . GLN B 1 407 ? 137.25100 146.42700 153.84800 1.000 64.03300 407 GLN B CA 1
ATOM 6347 C C . GLN B 1 407 ? 136.57400 145.80300 155.06000 1.000 64.03300 407 GLN B C 1
ATOM 6348 O O . GLN B 1 407 ? 137.23500 145.44100 156.03700 1.000 64.03300 407 GLN B O 1
ATOM 6354 N N . ASN B 1 408 ? 135.25400 145.66000 155.01300 1.000 65.01560 408 ASN B N 1
ATOM 6355 C CA . ASN B 1 408 ? 134.50300 144.98200 156.06200 1.000 65.01560 408 ASN B CA 1
ATOM 6356 C C . ASN B 1 408 ? 133.61700 143.94300 155.40300 1.000 65.01560 408 ASN B C 1
ATOM 6357 O O . ASN B 1 408 ? 132.92300 144.24900 154.43200 1.000 65.01560 408 ASN B O 1
ATOM 6362 N N . GLU B 1 409 ? 133.64400 142.72200 155.92200 1.000 64.65132 409 GLU B N 1
ATOM 6363 C CA . GLU B 1 409 ? 132.89200 141.64100 155.31000 1.000 64.65132 409 GLU B CA 1
ATOM 6364 C C . GLU B 1 409 ? 132.67100 140.55800 156.34500 1.000 64.65132 409 GLU B C 1
ATOM 6365 O O . GLU B 1 409 ? 133.35300 140.51700 157.37100 1.000 64.65132 409 GLU B O 1
ATOM 6367 N N . ALA B 1 410 ? 131.70600 139.68800 156.06700 1.000 68.87631 410 ALA B N 1
ATOM 6368 C CA . ALA B 1 410 ? 131.51800 138.46900 156.83900 1.000 68.87631 410 ALA B CA 1
ATOM 6369 C C . ALA B 1 410 ? 132.74200 137.59500 156.60900 1.000 68.87631 410 ALA B C 1
ATOM 6370 O O . ALA B 1 410 ? 132.94400 137.09400 155.49800 1.000 68.87631 410 ALA B O 1
ATOM 6372 N N . PRO B 1 411 ? 133.57600 137.39300 157.61800 1.000 64.90652 411 PRO B N 1
ATOM 6373 C CA . PRO B 1 411 ? 134.89700 136.79800 157.37600 1.000 64.90652 411 PRO B CA 1
ATOM 6374 C C . PRO B 1 411 ? 134.83300 135.30400 157.09900 1.000 64.90652 411 PRO B C 1
ATOM 6375 O O . PRO B 1 411 ? 135.04800 134.47000 157.98100 1.000 64.90652 411 PRO B O 1
ATOM 6379 N N . THR B 1 412 ? 134.54600 134.97100 155.84200 1.000 63.81005 412 THR B N 1
ATOM 6380 C CA . THR B 1 412 ? 134.18500 133.60800 155.48400 1.000 63.81005 412 THR B CA 1
ATOM 6381 C C . THR B 1 412 ? 135.40400 132.73300 155.20200 1.000 63.81005 412 THR B C 1
ATOM 6382 O O . THR B 1 412 ? 135.34500 131.51600 155.41000 1.000 63.81005 412 THR B O 1
ATOM 6386 N N . ASP B 1 413 ? 136.52000 133.31300 154.76700 1.000 57.68070 413 ASP B N 1
ATOM 6387 C CA . ASP B 1 413 ? 137.58700 132.49500 154.21100 1.000 57.68070 413 ASP B CA 1
ATOM 6388 C C . ASP B 1 413 ? 138.94800 133.14300 154.39700 1.000 57.68070 413 ASP B C 1
ATOM 6389 O O . ASP B 1 413 ? 139.07300 134.36700 154.40800 1.000 57.68070 413 ASP B O 1
ATOM 6394 N N . LEU B 1 414 ? 139.96400 132.29800 154.54200 1.000 51.19441 414 LEU B N 1
ATOM 6395 C CA . LEU B 1 414 ? 141.35500 132.71200 154.45800 1.000 51.19441 414 LEU B CA 1
ATOM 6396 C C . LEU B 1 414 ? 141.87500 132.35500 153.07700 1.000 51.19441 414 LEU B C 1
ATOM 6397 O O . LEU B 1 414 ? 141.38300 131.41700 152.44800 1.000 51.19441 414 LEU B O 1
ATOM 6402 N N . TYR B 1 415 ? 142.88500 133.08000 152.62200 1.000 47.50347 415 TYR B N 1
ATOM 6403 C CA . TYR B 1 415 ? 143.49400 132.83900 151.32800 1.000 47.50347 415 TYR B CA 1
ATOM 6404 C C . TYR B 1 415 ? 144.99300 132.65900 151.49500 1.000 47.50347 415 TYR B C 1
ATOM 6405 O O . TYR B 1 415 ? 145.61200 133.29000 152.35000 1.000 47.50347 415 TYR B O 1
ATOM 6414 N N . ILE B 1 416 ? 145.57400 131.80100 150.66800 1.000 42.40611 416 ILE B N 1
ATOM 6415 C CA . ILE B 1 416 ? 147.00600 131.53700 150.67400 1.000 42.40611 416 ILE B CA 1
ATOM 6416 C C . ILE B 1 416 ? 147.55200 131.87100 149.29900 1.000 42.40611 416 ILE B C 1
ATOM 6417 O O . ILE B 1 416 ? 147.14600 131.26300 148.30600 1.000 42.40611 416 ILE B O 1
ATOM 6422 N N . LEU B 1 417 ? 148.47600 132.81700 149.24200 1.000 40.70345 417 LEU B N 1
ATOM 6423 C CA . LEU B 1 417 ? 149.02000 133.29600 147.98200 1.000 40.70345 417 LEU B CA 1
ATOM 6424 C C . LEU B 1 417 ? 150.02100 132.28900 147.43400 1.000 40.70345 417 LEU B C 1
ATOM 6425 O O . LEU B 1 417 ? 151.06200 132.05300 148.04700 1.000 40.70345 417 LEU B O 1
ATOM 6430 N N . VAL B 1 418 ? 149.71700 131.71000 146.27700 1.000 39.96190 418 VAL B N 1
ATOM 6431 C CA . VAL B 1 418 ? 150.59500 130.71700 145.66900 1.000 39.96190 418 VAL B CA 1
ATOM 6432 C C . VAL B 1 418 ? 151.67400 131.36800 144.81600 1.000 39.96190 418 VAL B C 1
ATOM 6433 O O . VAL B 1 418 ? 152.85300 131.03600 144.94700 1.000 39.96190 418 VAL B O 1
ATOM 6437 N N . SER B 1 419 ? 151.29800 132.30200 143.94600 1.000 41.05177 419 SER B N 1
ATOM 6438 C CA . SER B 1 419 ? 152.25900 132.97900 143.08500 1.000 41.05177 419 SER B CA 1
ATOM 6439 C C . SER B 1 419 ? 151.67800 134.31300 142.65700 1.000 41.05177 419 SER B C 1
ATOM 6440 O O . SER B 1 419 ? 150.57200 134.35500 142.12300 1.000 41.05177 419 SER B O 1
ATOM 6443 N N . GLY B 1 420 ? 152.42600 135.38800 142.87100 1.000 42.67205 420 GLY B N 1
ATOM 6444 C CA . GLY B 1 420 ? 151.94800 136.71200 142.53100 1.000 42.67205 420 GLY B CA 1
ATOM 6445 C C . GLY B 1 420 ? 152.28400 137.72300 143.60300 1.000 42.67205 420 GLY B C 1
ATOM 6446 O O . GLY B 1 420 ? 153.27800 137.55500 144.31200 1.000 42.67205 420 GLY B O 1
ATOM 6447 N N . ALA B 1 421 ? 151.47200 138.76800 143.74100 1.000 45.02215 421 ALA B N 1
ATOM 6448 C CA . ALA B 1 421 ? 151.68100 139.75700 144.78800 1.000 45.02215 421 ALA B CA 1
ATOM 6449 C C . ALA B 1 421 ? 150.37000 140.47100 145.06900 1.000 45.02215 421 ALA B C 1
ATOM 6450 O O . ALA B 1 421 ? 149.52600 140.61000 144.18400 1.000 45.02215 421 ALA B O 1
ATOM 6452 N N . VAL B 1 422 ? 150.22200 140.93000 146.31200 1.000 48.51207 422 VAL B N 1
ATOM 6453 C CA . VAL B 1 422 ? 148.98700 141.50100 146.83400 1.000 48.51207 422 VAL B CA 1
ATOM 6454 C C . VAL B 1 422 ? 149.34500 142.66900 147.74400 1.000 48.51207 422 VAL B C 1
ATOM 6455 O O . VAL B 1 422 ? 150.27400 142.59000 148.54800 1.000 48.51207 422 VAL B O 1
ATOM 6459 N N . ASP B 1 423 ? 148.60800 143.77300 147.60500 1.000 51.47894 423 ASP B N 1
ATOM 6460 C CA . ASP B 1 423 ? 148.87500 144.97700 148.38300 1.000 51.47894 423 ASP B CA 1
ATOM 6461 C C . ASP B 1 423 ? 147.66200 145.32500 149.23200 1.000 51.47894 423 ASP B C 1
ATOM 6462 O O . ASP B 1 423 ? 146.58200 145.58000 148.69400 1.000 51.47894 423 ASP B O 1
ATOM 6464 N N . PHE B 1 424 ? 147.84700 145.35000 150.55100 1.000 56.89039 424 PHE B N 1
ATOM 6465 C CA . PHE B 1 424 ? 146.80100 145.73900 151.48300 1.000 56.89039 424 PHE B CA 1
ATOM 6466 C C . PHE B 1 424 ? 146.62400 147.25200 151.49900 1.000 56.89039 424 PHE B C 1
ATOM 6467 O O . PHE B 1 424 ? 147.54900 148.01400 151.21600 1.000 56.89039 424 PHE B O 1
ATOM 6475 N N . THR B 1 425 ? 145.41400 147.68300 151.84200 1.000 63.09533 425 THR B N 1
ATOM 6476 C CA . THR B 1 425 ? 145.13900 149.10000 152.01900 1.000 63.09533 425 THR B CA 1
ATOM 6477 C C . THR B 1 425 ? 144.13000 149.27700 153.14400 1.000 63.09533 425 THR B C 1
ATOM 6478 O O . THR B 1 425 ? 143.52100 148.31800 153.61900 1.000 63.09533 425 THR B O 1
ATOM 6482 N N . VAL B 1 426 ? 143.96900 150.52800 153.57500 1.000 68.72925 426 VAL B N 1
ATOM 6483 C CA . VAL B 1 426 ? 143.04300 150.87600 154.64700 1.000 68.72925 426 VAL B CA 1
ATOM 6484 C C . VAL B 1 426 ? 141.99800 151.76100 153.96400 1.000 68.72925 426 VAL B C 1
ATOM 6485 O O . VAL B 1 426 ? 142.11000 152.01400 152.76000 1.000 68.72925 426 VAL B O 1
ATOM 6489 N N . TYR B 1 427 ? 140.98600 152.22600 154.70900 1.000 72.49539 427 TYR B N 1
ATOM 6490 C CA . TYR B 1 427 ? 139.74400 152.83200 154.22400 1.000 72.49539 427 TYR B CA 1
ATOM 6491 C C . TYR B 1 427 ? 139.86800 153.93700 153.17500 1.000 72.49539 427 TYR B C 1
ATOM 6492 O O . TYR B 1 427 ? 138.99000 154.07000 152.31700 1.000 72.49539 427 TYR B O 1
ATOM 6494 N N . VAL B 1 428 ? 140.92800 154.74300 153.22900 1.000 74.77428 428 VAL B N 1
ATOM 6495 C CA . VAL B 1 428 ? 141.10200 155.79000 152.22700 1.000 74.77428 428 VAL B CA 1
ATOM 6496 C C . VAL B 1 428 ? 142.33600 155.49100 151.38700 1.000 74.77428 428 VAL B C 1
ATOM 6497 O O . VAL B 1 428 ? 142.23000 155.21500 150.18700 1.000 74.77428 428 VAL B O 1
ATOM 6501 N N . ASP B 1 429 ? 143.51300 155.53400 152.01700 1.000 75.59882 429 ASP B N 1
ATOM 6502 C CA . ASP B 1 429 ? 144.76500 155.21800 151.33000 1.000 75.59882 429 ASP B CA 1
ATOM 6503 C C . ASP B 1 429 ? 145.78300 154.81100 152.39500 1.000 75.59882 429 ASP B C 1
ATOM 6504 O O . ASP B 1 429 ? 146.38200 155.67400 153.04100 1.000 75.59882 429 ASP B O 1
ATOM 6506 N N . GLY B 1 430 ? 145.97300 153.50900 152.55900 1.000 69.69389 430 GLY B N 1
ATOM 6507 C CA . GLY B 1 430 ? 146.99700 153.00700 153.45100 1.000 69.69389 430 GLY B CA 1
ATOM 6508 C C . GLY B 1 430 ? 147.94000 152.10700 152.69200 1.000 69.69389 430 GLY B C 1
ATOM 6509 O O . GLY B 1 430 ? 147.83800 152.02000 151.46500 1.000 69.69389 430 GLY B O 1
ATOM 6510 N N . HIS B 1 431 ? 148.85200 151.42900 153.38900 1.000 67.46453 431 HIS B N 1
ATOM 6511 C CA . HIS B 1 431 ? 149.74100 150.49600 152.71000 1.000 67.46453 431 HIS B CA 1
ATOM 6512 C C . HIS B 1 431 ? 150.31200 149.41900 153.62200 1.000 67.46453 431 HIS B C 1
ATOM 6513 O O . HIS B 1 431 ? 151.01600 149.71400 154.59100 1.000 67.46453 431 HIS B O 1
ATOM 6520 N N . ASP B 1 432 ? 149.99300 148.16600 153.31500 1.000 64.00750 432 ASP B N 1
ATOM 6521 C CA . ASP B 1 432 ? 150.72400 146.99500 153.77600 1.000 64.00750 432 ASP B CA 1
ATOM 6522 C C . ASP B 1 432 ? 150.80000 146.05000 152.58100 1.000 64.00750 432 ASP B C 1
ATOM 6523 O O . ASP B 1 432 ? 150.08900 146.24400 151.59300 1.000 64.00750 432 ASP B O 1
ATOM 6528 N N . GLN B 1 433 ? 151.66200 145.03700 152.65800 1.000 59.49421 433 GLN B N 1
ATOM 6529 C CA . GLN B 1 433 ? 151.89700 144.18800 151.49400 1.000 59.49421 433 GLN B CA 1
ATOM 6530 C C . GLN B 1 433 ? 152.27700 142.77300 151.90800 1.000 59.49421 433 GLN B C 1
ATOM 6531 O O . GLN B 1 433 ? 153.12500 142.58200 152.78200 1.000 59.49421 433 GLN B O 1
ATOM 6537 N N . PHE B 1 434 ? 151.64500 141.78500 151.27400 1.000 55.97881 434 PHE B N 1
ATOM 6538 C CA . PHE B 1 434 ? 151.95300 140.37700 151.47900 1.000 55.97881 434 PHE B CA 1
ATOM 6539 C C . PHE B 1 434 ? 152.90400 139.88100 150.39900 1.000 55.97881 434 PHE B C 1
ATOM 6540 O O . PHE B 1 434 ? 152.85500 140.34000 149.25500 1.000 55.97881 434 PHE B O 1
ATOM 6542 N N . GLN B 1 435 ? 153.75400 138.92900 150.76800 1.000 53.68859 435 GLN B N 1
ATOM 6543 C CA . GLN B 1 435 ? 154.80500 138.43100 149.89000 1.000 53.68859 435 GLN B CA 1
ATOM 6544 C C . GLN B 1 435 ? 154.26000 137.30700 149.01500 1.000 53.68859 435 GLN B C 1
ATOM 6545 O O . GLN B 1 435 ? 153.05200 137.08000 148.93100 1.000 53.68859 435 GLN B O 1
ATOM 6547 N N . GLY B 1 436 ? 155.15500 136.58700 148.35200 1.000 45.48337 436 GLY B N 1
ATOM 6548 C CA . GLY B 1 436 ? 154.79100 135.57400 147.38900 1.000 45.48337 436 GLY B CA 1
ATOM 6549 C C . GLY B 1 436 ? 154.41500 134.21500 147.93600 1.000 45.48337 436 GLY B C 1
ATOM 6550 O O . GLY B 1 436 ? 154.21900 133.29300 147.13900 1.000 45.48337 436 GLY B O 1
ATOM 6551 N N . LYS B 1 437 ? 154.34700 134.03400 149.26100 1.000 45.45298 437 LYS B N 1
ATOM 6552 C CA . LYS B 1 437 ? 153.87500 132.75700 149.78600 1.000 45.45298 437 LYS B CA 1
ATOM 6553 C C . LYS B 1 437 ? 153.03600 132.86000 151.05700 1.000 45.45298 437 LYS B C 1
ATOM 6554 O O . LYS B 1 437 ? 152.81000 131.82600 151.69700 1.000 45.45298 437 LYS B O 1
ATOM 6556 N N . ALA B 1 438 ? 152.56400 134.03700 151.45000 1.000 47.41510 438 ALA B N 1
ATOM 6557 C CA . ALA B 1 438 ? 152.02500 134.23900 152.78600 1.000 47.41510 438 ALA B CA 1
ATOM 6558 C C . ALA B 1 438 ? 150.51100 134.03200 152.81500 1.000 47.41510 438 ALA B C 1
ATOM 6559 O O . ALA B 1 438 ? 149.89200 133.64100 151.82600 1.000 47.41510 438 ALA B O 1
ATOM 6561 N N . VAL B 1 439 ? 149.90500 134.29200 153.97300 1.000 49.87181 439 VAL B N 1
ATOM 6562 C CA . VAL B 1 439 ? 148.46900 134.17300 154.19900 1.000 49.87181 439 VAL B CA 1
ATOM 6563 C C . VAL B 1 439 ? 147.89700 135.57000 154.35600 1.000 49.87181 439 VAL B C 1
ATOM 6564 O O . VAL B 1 439 ? 148.48900 136.42200 155.02300 1.000 49.87181 439 VAL B O 1
ATOM 6568 N N . ILE B 1 440 ? 146.74100 135.81700 153.74100 1.000 49.93089 440 ILE B N 1
ATOM 6569 C CA . ILE B 1 440 ? 146.24600 137.18800 153.66800 1.000 49.93089 440 ILE B CA 1
ATOM 6570 C C . ILE B 1 440 ? 144.88800 137.36200 154.33800 1.000 49.93089 440 ILE B C 1
ATOM 6571 O O . ILE B 1 440 ? 144.29000 138.43800 154.25200 1.000 49.93089 440 ILE B O 1
ATOM 6576 N N . GLY B 1 441 ? 144.38400 136.33300 155.01100 1.000 53.04691 441 GLY B N 1
ATOM 6577 C CA . GLY B 1 441 ? 143.06600 136.46700 155.60700 1.000 53.04691 441 GLY B CA 1
ATOM 6578 C C . GLY B 1 441 ? 142.84800 135.81600 156.95800 1.000 53.04691 441 GLY B C 1
ATOM 6579 O O . GLY B 1 441 ? 141.71500 135.47400 157.30000 1.000 53.04691 441 GLY B O 1
ATOM 6580 N N . GLU B 1 442 ? 143.90800 135.65700 157.74800 1.000 59.94184 442 GLU B N 1
ATOM 6581 C CA . GLU B 1 442 ? 143.88200 134.77500 158.91100 1.000 59.94184 442 GLU B CA 1
ATOM 6582 C C . GLU B 1 442 ? 143.21200 135.37200 160.14400 1.000 59.94184 442 GLU B C 1
ATOM 6583 O O . GLU B 1 442 ? 143.23200 134.75000 161.20800 1.000 59.94184 442 GLU B O 1
ATOM 6589 N N . THR B 1 443 ? 142.60500 136.54900 160.03300 1.000 62.56059 443 THR B N 1
ATOM 6590 C CA . THR B 1 443 ? 142.04100 137.22200 161.19900 1.000 62.56059 443 THR B CA 1
ATOM 6591 C C . THR B 1 443 ? 140.52500 137.02700 161.16100 1.000 62.56059 443 THR B C 1
ATOM 6592 O O . THR B 1 443 ? 139.72900 137.95100 161.34700 1.000 62.56059 443 THR B O 1
ATOM 6596 N N . PHE B 1 444 ? 140.12000 135.80900 160.81700 1.000 66.52608 444 PHE B N 1
ATOM 6597 C CA . PHE B 1 444 ? 138.72500 135.39900 160.85300 1.000 66.52608 444 PHE B CA 1
ATOM 6598 C C . PHE B 1 444 ? 138.45700 134.39100 161.96300 1.000 66.52608 444 PHE B C 1
ATOM 6599 O O . PHE B 1 444 ? 137.35200 133.84600 162.04700 1.000 66.52608 444 PHE B O 1
ATOM 6607 N N . GLY B 1 445 ? 139.44200 134.13900 162.82200 1.000 71.88191 445 GLY B N 1
ATOM 6608 C CA . GLY B 1 445 ? 139.25000 133.31700 163.99800 1.000 71.88191 445 GLY B CA 1
ATOM 6609 C C . GLY B 1 445 ? 139.88000 133.93000 165.23200 1.000 71.88191 445 GLY B C 1
ATOM 6610 O O . GLY B 1 445 ? 140.34800 133.21200 166.11900 1.000 71.88191 445 GLY B O 1
ATOM 6611 N N . GLU B 1 446 ? 139.90000 135.25400 165.30100 1.000 75.37466 446 GLU B N 1
ATOM 6612 C CA . GLU B 1 446 ? 140.61200 135.97300 166.35400 1.000 75.37466 446 GLU B CA 1
ATOM 6613 C C . GLU B 1 446 ? 139.86600 137.27800 166.60900 1.000 75.37466 446 GLU B C 1
ATOM 6614 O O . GLU B 1 446 ? 138.66200 137.36600 166.35600 1.000 75.37466 446 GLU B O 1
ATOM 6620 N N . VAL B 1 447 ? 140.57800 138.28200 167.14100 1.000 77.94814 447 VAL B N 1
ATOM 6621 C CA . VAL B 1 447 ? 140.07000 139.56800 167.63600 1.000 77.94814 447 VAL B CA 1
ATOM 6622 C C . VAL B 1 447 ? 139.15000 140.30600 166.65300 1.000 77.94814 447 VAL B C 1
ATOM 6623 O O . VAL B 1 447 ? 138.31100 141.11600 167.06200 1.000 77.94814 447 VAL B O 1
ATOM 6627 N N . GLY B 1 448 ? 139.25900 140.00500 165.36100 1.000 73.10280 448 GLY B N 1
ATOM 6628 C CA . GLY B 1 448 ? 138.31700 140.51400 164.38800 1.000 73.10280 448 GLY B CA 1
ATOM 6629 C C . GLY B 1 448 ? 137.48000 139.43800 163.72100 1.000 73.10280 448 GLY B C 1
ATOM 6630 O O . GLY B 1 448 ? 137.30500 139.47200 162.50200 1.000 73.10280 448 GLY B O 1
ATOM 6631 N N . VAL B 1 449 ? 136.91700 138.50000 164.49400 1.000 70.97942 449 VAL B N 1
ATOM 6632 C CA . VAL B 1 449 ? 136.16800 137.36900 163.93700 1.000 70.97942 449 VAL B CA 1
ATOM 6633 C C . VAL B 1 449 ? 134.79400 137.78600 163.43200 1.000 70.97942 449 VAL B C 1
ATOM 6634 O O . VAL B 1 449 ? 134.00500 136.93700 163.00700 1.000 70.97942 449 VAL B O 1
ATOM 6636 N N . LEU B 1 450 ? 134.47300 139.07500 163.52400 1.000 71.76976 450 LEU B N 1
ATOM 6637 C CA . LEU B 1 450 ? 133.30600 139.64700 162.86900 1.000 71.76976 450 LEU B CA 1
ATOM 6638 C C . LEU B 1 450 ? 133.67600 140.72800 161.86100 1.000 71.76976 450 LEU B C 1
ATOM 6639 O O . LEU B 1 450 ? 132.78100 141.43400 161.38300 1.000 71.76976 450 LEU B O 1
ATOM 6644 N N . TYR B 1 451 ? 134.95400 140.88800 161.52300 1.000 65.59959 451 TYR B N 1
ATOM 6645 C CA . TYR B 1 451 ? 135.34000 141.97400 160.63000 1.000 65.59959 451 TYR B CA 1
ATOM 6646 C C . TYR B 1 451 ? 136.57800 141.57200 159.83100 1.000 65.59959 451 TYR B C 1
ATOM 6647 O O . TYR B 1 451 ? 136.98200 140.40600 159.81300 1.000 65.59959 451 TYR B O 1
ATOM 6649 N N . TYR B 1 452 ? 137.15900 142.55400 159.14600 1.000 60.59411 452 TYR B N 1
ATOM 6650 C CA . TYR B 1 452 ? 138.36800 142.42200 158.34100 1.000 60.59411 452 TYR B CA 1
ATOM 6651 C C . TYR B 1 452 ? 139.21700 143.66500 158.52400 1.000 60.59411 452 TYR B C 1
ATOM 6652 O O . TYR B 1 452 ? 138.70000 144.78100 158.45300 1.000 60.59411 452 TYR B O 1
ATOM 6661 N N . ARG B 1 453 ? 140.50200 143.48000 158.77000 1.000 58.29291 453 ARG B N 1
ATOM 6662 C CA . ARG B 1 453 ? 141.31600 144.67700 158.89300 1.000 58.29291 453 ARG B CA 1
ATOM 6663 C C . ARG B 1 453 ? 141.62600 145.29200 157.52200 1.000 58.29291 453 ARG B C 1
ATOM 6664 O O . ARG B 1 453 ? 141.20600 146.43100 157.28900 1.000 58.29291 453 ARG B O 1
ATOM 6666 N N . PRO B 1 454 ? 142.33100 144.61000 156.55900 1.000 56.92345 454 PRO B N 1
ATOM 6667 C CA . PRO B 1 454 ? 142.66700 145.31700 155.32000 1.000 56.92345 454 PRO B CA 1
ATOM 6668 C C . PRO B 1 454 ? 141.63600 145.12600 154.22000 1.000 56.92345 454 PRO B C 1
ATOM 6669 O O . PRO B 1 454 ? 140.58300 144.51700 154.42800 1.000 56.92345 454 PRO B O 1
ATOM 6673 N N . GLN B 1 455 ? 141.92700 145.66400 153.04200 1.000 54.64476 455 GLN B N 1
ATOM 6674 C CA . GLN B 1 455 ? 141.16700 145.38000 151.82600 1.000 54.64476 455 GLN B CA 1
ATOM 6675 C C . GLN B 1 455 ? 142.15800 145.05100 150.72100 1.000 54.64476 455 GLN B C 1
ATOM 6676 O O . GLN B 1 455 ? 142.51900 145.92300 149.92300 1.000 54.64476 455 GLN B O 1
ATOM 6678 N N . PRO B 1 456 ? 142.62000 143.80200 150.64200 1.000 50.37597 456 PRO B N 1
ATOM 6679 C CA . PRO B 1 456 ? 143.64200 143.45500 149.65300 1.000 50.37597 456 PRO B CA 1
ATOM 6680 C C . PRO B 1 456 ? 143.10400 143.42800 148.23900 1.000 50.37597 456 PRO B C 1
ATOM 6681 O O . PRO B 1 456 ? 141.92900 143.15300 147.99700 1.000 50.37597 456 PRO B O 1
ATOM 6685 N N . PHE B 1 457 ? 143.99800 143.71600 147.30000 1.000 46.26449 457 PHE B N 1
ATOM 6686 C CA . PHE B 1 457 ? 143.67500 143.68300 145.88400 1.000 46.26449 457 PHE B CA 1
ATOM 6687 C C . PHE B 1 457 ? 144.96800 143.45100 145.11800 1.000 46.26449 457 PHE B C 1
ATOM 6688 O O . PHE B 1 457 ? 146.00700 144.00500 145.47900 1.000 46.26449 457 PHE B O 1
ATOM 6696 N N . THR B 1 458 ? 144.90600 142.59500 144.09700 1.000 41.85293 458 THR B N 1
ATOM 6697 C CA . THR B 1 458 ? 146.08900 142.08900 143.40700 1.000 41.85293 458 THR B CA 1
ATOM 6698 C C . THR B 1 458 ? 146.84500 143.16700 142.65400 1.000 41.85293 458 THR B C 1
ATOM 6699 O O . THR B 1 458 ? 146.30500 144.24300 142.38800 1.000 41.85293 458 THR B O 1
ATOM 6703 N N . VAL B 1 459 ? 148.10000 142.89200 142.31000 1.000 43.88804 459 VAL B N 1
ATOM 6704 C CA . VAL B 1 459 ? 148.84600 143.80900 141.46100 1.000 43.88804 459 VAL B CA 1
ATOM 6705 C C . VAL B 1 459 ? 149.38600 143.11400 140.21400 1.000 43.88804 459 VAL B C 1
ATOM 6706 O O . VAL B 1 459 ? 149.25700 143.65600 139.11300 1.000 43.88804 459 VAL B O 1
ATOM 6710 N N . ARG B 1 460 ? 150.02000 141.94600 140.34400 1.000 42.33944 460 ARG B N 1
ATOM 6711 C CA . ARG B 1 460 ? 150.55100 141.36200 139.11800 1.000 42.33944 460 ARG B CA 1
ATOM 6712 C C . ARG B 1 460 ? 149.58700 140.42900 138.38900 1.000 42.33944 460 ARG B C 1
ATOM 6713 O O . ARG B 1 460 ? 148.91100 140.84700 137.44600 1.000 42.33944 460 ARG B O 1
ATOM 6715 N N . THR B 1 461 ? 149.49400 139.18200 138.85200 1.000 41.86684 461 THR B N 1
ATOM 6716 C CA . THR B 1 461 ? 148.57000 138.14500 138.39200 1.000 41.86684 461 THR B CA 1
ATOM 6717 C C . THR B 1 461 ? 148.69500 137.02300 139.40300 1.000 41.86684 461 THR B C 1
ATOM 6718 O O . THR B 1 461 ? 149.76300 136.41300 139.51000 1.000 41.86684 461 THR B O 1
ATOM 6722 N N . THR B 1 462 ? 147.64600 136.72300 140.14500 1.000 39.56891 462 THR B N 1
ATOM 6723 C CA . THR B 1 462 ? 147.84200 135.99700 141.38100 1.000 39.56891 462 THR B CA 1
ATOM 6724 C C . THR B 1 462 ? 146.95700 134.76900 141.43500 1.000 39.56891 462 THR B C 1
ATOM 6725 O O . THR B 1 462 ? 145.77300 134.83000 141.12400 1.000 39.56891 462 THR B O 1
ATOM 6729 N N . GLU B 1 463 ? 147.54100 133.65800 141.86800 1.000 38.55331 463 GLU B N 1
ATOM 6730 C CA . GLU B 1 463 ? 146.81000 132.42700 142.13100 1.000 38.55331 463 GLU B CA 1
ATOM 6731 C C . GLU B 1 463 ? 146.71000 132.23400 143.63600 1.000 38.55331 463 GLU B C 1
ATOM 6732 O O . GLU B 1 463 ? 147.72600 132.27200 144.33300 1.000 38.55331 463 GLU B O 1
ATOM 6738 N N . LEU B 1 464 ? 145.49300 132.03400 144.13700 1.000 38.37440 464 LEU B N 1
ATOM 6739 C CA . LEU B 1 464 ? 145.21400 131.90100 145.55900 1.000 38.37440 464 LEU B CA 1
ATOM 6740 C C . LEU B 1 464 ? 144.68600 130.50100 145.86400 1.000 38.37440 464 LEU B C 1
ATOM 6741 O O . LEU B 1 464 ? 144.66900 129.62600 145.00000 1.000 38.37440 464 LEU B O 1
ATOM 6746 N N . SER B 1 465 ? 144.25400 130.28000 147.10700 1.000 41.79334 465 SER B N 1
ATOM 6747 C CA . SER B 1 465 ? 143.81800 128.94700 147.50600 1.000 41.79334 465 SER B CA 1
ATOM 6748 C C . SER B 1 465 ? 142.43000 128.89700 148.12700 1.000 41.79334 465 SER B C 1
ATOM 6749 O O . SER B 1 465 ? 141.72800 127.90400 147.91900 1.000 41.79334 465 SER B O 1
ATOM 6752 N N . GLN B 1 466 ? 142.02200 129.91000 148.90100 1.000 45.48069 466 GLN B N 1
ATOM 6753 C CA . GLN B 1 466 ? 140.66600 130.04300 149.45300 1.000 45.48069 466 GLN B CA 1
ATOM 6754 C C . GLN B 1 466 ? 140.20500 128.85800 150.30400 1.000 45.48069 466 GLN B C 1
ATOM 6755 O O . GLN B 1 466 ? 139.40400 128.03800 149.84600 1.000 45.48069 466 GLN B O 1
ATOM 6761 N N . ILE B 1 467 ? 140.76900 128.68500 151.49000 1.000 49.77483 467 ILE B N 1
ATOM 6762 C CA . ILE B 1 467 ? 140.16900 127.79300 152.47700 1.000 49.77483 467 ILE B CA 1
ATOM 6763 C C . ILE B 1 467 ? 139.06800 128.55200 153.20500 1.000 49.77483 467 ILE B C 1
ATOM 6764 O O . ILE B 1 467 ? 139.29200 129.66000 153.70300 1.000 49.77483 467 ILE B O 1
ATOM 6769 N N . LEU B 1 468 ? 137.87100 127.96900 153.26700 1.000 58.60827 468 LEU B N 1
ATOM 6770 C CA . LEU B 1 468 ? 136.66200 128.72800 153.59600 1.000 58.60827 468 LEU B CA 1
ATOM 6771 C C . LEU B 1 468 ? 135.82600 128.08100 154.69500 1.000 58.60827 468 LEU B C 1
ATOM 6772 O O . LEU B 1 468 ? 134.87600 127.36200 154.37400 1.000 58.60827 468 LEU B O 1
ATOM 6774 N N . ARG B 1 469 ? 136.16900 128.37100 155.96000 1.000 65.73977 469 ARG B N 1
ATOM 6775 C CA . ARG B 1 469 ? 135.38700 128.08100 157.16700 1.000 65.73977 469 ARG B CA 1
ATOM 6776 C C . ARG B 1 469 ? 134.85400 126.65300 157.27000 1.000 65.73977 469 ARG B C 1
ATOM 6777 O O . ARG B 1 469 ? 133.75900 126.42900 157.79600 1.000 65.73977 469 ARG B O 1
ATOM 6779 N N . ILE B 1 470 ? 135.59600 125.69200 156.73300 1.000 69.37574 470 ILE B N 1
ATOM 6780 C CA . ILE B 1 470 ? 135.20500 124.29300 156.79100 1.000 69.37574 470 ILE B CA 1
ATOM 6781 C C . ILE B 1 470 ? 136.41800 123.48700 157.21900 1.000 69.37574 470 ILE B C 1
ATOM 6782 O O . ILE B 1 470 ? 136.31600 122.29200 157.50800 1.000 69.37574 470 ILE B O 1
ATOM 6784 N N . SER B 1 471 ? 137.57700 124.13700 157.24900 1.000 71.38928 471 SER B N 1
ATOM 6785 C CA . SER B 1 471 ? 138.79100 123.52300 157.76000 1.000 71.38928 471 SER B CA 1
ATOM 6786 C C . SER B 1 471 ? 139.46100 124.33600 158.85600 1.000 71.38928 471 SER B C 1
ATOM 6787 O O . SER B 1 471 ? 140.60000 124.02800 159.21800 1.000 71.38928 471 SER B O 1
ATOM 6789 N N . ARG B 1 472 ? 138.81200 125.37100 159.37200 1.000 74.89574 472 ARG B N 1
ATOM 6790 C CA . ARG B 1 472 ? 139.27500 126.06700 160.56100 1.000 74.89574 472 ARG B CA 1
ATOM 6791 C C . ARG B 1 472 ? 138.19100 126.24200 161.61500 1.000 74.89574 472 ARG B C 1
ATOM 6792 O O . ARG B 1 472 ? 138.49200 126.17000 162.81000 1.000 74.89574 472 ARG B O 1
ATOM 6794 N N . THR B 1 473 ? 136.94200 126.46300 161.20500 1.000 74.10115 473 THR B N 1
ATOM 6795 C CA . THR B 1 473 ? 135.80000 126.52400 162.10800 1.000 74.10115 473 THR B CA 1
ATOM 6796 C C . THR B 1 473 ? 135.05600 125.19900 162.18000 1.000 74.10115 473 THR B C 1
ATOM 6797 O O . THR B 1 473 ? 134.79000 124.70200 163.27800 1.000 74.10115 473 THR B O 1
ATOM 6801 N N . SER B 1 474 ? 134.75600 124.58200 161.04000 1.000 73.02819 474 SER B N 1
ATOM 6802 C CA . SER B 1 474 ? 134.14900 123.26000 161.02200 1.000 73.02819 474 SER B CA 1
ATOM 6803 C C . SER B 1 474 ? 135.18100 122.14000 161.06300 1.000 73.02819 474 SER B C 1
ATOM 6804 O O . SER B 1 474 ? 134.83900 120.98500 160.79000 1.000 73.02819 474 SER B O 1
ATOM 6807 N N . LEU B 1 475 ? 136.43400 122.45700 161.38300 1.000 73.97612 475 LEU B N 1
ATOM 6808 C CA . LEU B 1 475 ? 137.40400 121.44900 161.78300 1.000 73.97612 475 LEU B CA 1
ATOM 6809 C C . LEU B 1 475 ? 137.99000 121.75500 163.15100 1.000 73.97612 475 LEU B C 1
ATOM 6810 O O . LEU B 1 475 ? 139.21400 121.74100 163.31900 1.000 73.97612 475 LEU B O 1
ATOM 6815 N N . MET B 1 476 ? 137.13600 122.06600 164.12600 1.000 77.43245 476 MET B N 1
ATOM 6816 C CA . MET B 1 476 ? 137.55800 122.09700 165.51800 1.000 77.43245 476 MET B CA 1
ATOM 6817 C C . MET B 1 476 ? 137.85000 120.69300 166.02800 1.000 77.43245 476 MET B C 1
ATOM 6818 O O . MET B 1 476 ? 138.67200 120.50600 166.93100 1.000 77.43245 476 MET B O 1
ATOM 6823 N N . SER B 1 477 ? 137.21100 119.69000 165.43000 1.000 78.04209 477 SER B N 1
ATOM 6824 C CA . SER B 1 477 ? 137.00800 118.40700 166.07900 1.000 78.04209 477 SER B CA 1
ATOM 6825 C C . SER B 1 477 ? 138.11900 117.40300 165.82700 1.000 78.04209 477 SER B C 1
ATOM 6826 O O . SER B 1 477 ? 138.33500 116.52500 166.66900 1.000 78.04209 477 SER B O 1
ATOM 6829 N N . ALA B 1 478 ? 138.82100 117.49400 164.70100 1.000 79.23426 478 ALA B N 1
ATOM 6830 C CA . ALA B 1 478 ? 139.77100 116.43900 164.35900 1.000 79.23426 478 ALA B CA 1
ATOM 6831 C C . ALA B 1 478 ? 141.05800 116.57200 165.16300 1.000 79.23426 478 ALA B C 1
ATOM 6832 O O . ALA B 1 478 ? 141.35400 115.73800 166.02300 1.000 79.23426 478 ALA B O 1
ATOM 6834 N N . MET B 1 479 ? 141.82800 117.62100 164.90400 1.000 84.14589 479 MET B N 1
ATOM 6835 C CA . MET B 1 479 ? 143.09800 117.86700 165.58000 1.000 84.14589 479 MET B CA 1
ATOM 6836 C C . MET B 1 479 ? 143.30900 119.37300 165.64100 1.000 84.14589 479 MET B C 1
ATOM 6837 O O . MET B 1 479 ? 142.40800 120.15700 165.32800 1.000 84.14589 479 MET B O 1
ATOM 6842 N N . HIS B 1 480 ? 144.52200 119.76100 166.05100 1.000 82.60208 480 HIS B N 1
ATOM 6843 C CA . HIS B 1 480 ? 145.10900 121.08600 165.82800 1.000 82.60208 480 HIS B CA 1
ATOM 6844 C C . HIS B 1 480 ? 144.29400 122.21200 166.47800 1.000 82.60208 480 HIS B C 1
ATOM 6845 O O . HIS B 1 480 ? 143.68800 123.05400 165.81600 1.000 82.60208 480 HIS B O 1
ATOM 6847 N N . ALA B 1 481 ? 144.29600 122.19700 167.80700 1.000 80.51451 481 ALA B N 1
ATOM 6848 C CA . ALA B 1 481 ? 143.95800 123.40800 168.55900 1.000 80.51451 481 ALA B CA 1
ATOM 6849 C C . ALA B 1 481 ? 145.18500 124.31300 168.78900 1.000 80.51451 481 ALA B C 1
ATOM 6850 O O . ALA B 1 481 ? 145.13100 125.32200 169.50000 1.000 80.51451 481 ALA B O 1
ATOM 6852 N N . HIS B 1 482 ? 146.27600 123.88400 168.15900 1.000 79.40001 482 HIS B N 1
ATOM 6853 C CA . HIS B 1 482 ? 147.55800 124.56600 168.14300 1.000 79.40001 482 HIS B CA 1
ATOM 6854 C C . HIS B 1 482 ? 147.62600 125.66600 167.09000 1.000 79.40001 482 HIS B C 1
ATOM 6855 O O . HIS B 1 482 ? 148.44900 126.58100 167.21600 1.000 79.40001 482 HIS B O 1
ATOM 6862 N N . ALA B 1 483 ? 146.76300 125.60700 166.07000 1.000 77.48283 483 ALA B N 1
ATOM 6863 C CA . ALA B 1 483 ? 146.76500 126.62100 165.01900 1.000 77.48283 483 ALA B CA 1
ATOM 6864 C C . ALA B 1 483 ? 146.33100 127.97400 165.56300 1.000 77.48283 483 ALA B C 1
ATOM 6865 O O . ALA B 1 483 ? 146.82500 129.01900 165.12800 1.000 77.48283 483 ALA B O 1
ATOM 6867 N N . ASP B 1 484 ? 145.42500 127.97000 166.54000 1.000 73.36616 484 ASP B N 1
ATOM 6868 C CA . ASP B 1 484 ? 144.99500 129.21000 167.16900 1.000 73.36616 484 ASP B CA 1
ATOM 6869 C C . ASP B 1 484 ? 146.05000 129.76700 168.10900 1.000 73.36616 484 ASP B C 1
ATOM 6870 O O . ASP B 1 484 ? 145.94800 130.92300 168.52500 1.000 73.36616 484 ASP B O 1
ATOM 6875 N N . ASP B 1 485 ? 147.05000 128.96400 168.46600 1.000 75.83681 485 ASP B N 1
ATOM 6876 C CA . ASP B 1 485 ? 148.18200 129.41300 169.26300 1.000 75.83681 485 ASP B CA 1
ATOM 6877 C C . ASP B 1 485 ? 149.26100 130.01300 168.36900 1.000 75.83681 485 ASP B C 1
ATOM 6878 O O . ASP B 1 485 ? 149.91200 130.98900 168.75100 1.000 75.83681 485 ASP B O 1
ATOM 6883 N N . GLY B 1 486 ? 149.43000 129.47700 167.15800 1.000 72.18477 486 GLY B N 1
ATOM 6884 C CA . GLY B 1 486 ? 150.43300 129.99600 166.24500 1.000 72.18477 486 GLY B CA 1
ATOM 6885 C C . GLY B 1 486 ? 150.10300 131.35800 165.67300 1.000 72.18477 486 GLY B C 1
ATOM 6886 O O . GLY B 1 486 ? 150.99600 132.03300 165.15100 1.000 72.18477 486 GLY B O 1
ATOM 6887 N N . ARG B 1 487 ? 148.84300 131.78100 165.75900 1.000 72.93419 487 ARG B N 1
ATOM 6888 C CA . ARG B 1 487 ? 148.45900 133.08700 165.24000 1.000 72.93419 487 ARG B CA 1
ATOM 6889 C C . ARG B 1 487 ? 148.81500 134.20000 166.21500 1.000 72.93419 487 ARG B C 1
ATOM 6890 O O . ARG B 1 487 ? 149.20100 135.29600 165.79900 1.000 72.93419 487 ARG B O 1
ATOM 6892 N N . VAL B 1 488 ? 148.69700 133.93800 167.52000 1.000 73.81644 488 VAL B N 1
ATOM 6893 C CA . VAL B 1 488 ? 148.94800 134.98000 168.51100 1.000 73.81644 488 VAL B CA 1
ATOM 6894 C C . VAL B 1 488 ? 150.44100 135.22300 168.69900 1.000 73.81644 488 VAL B C 1
ATOM 6895 O O . VAL B 1 488 ? 150.83600 136.26600 169.22900 1.000 73.81644 488 VAL B O 1
ATOM 6899 N N . ILE B 1 489 ? 151.28800 134.29000 168.26000 1.000 74.33813 489 ILE B N 1
ATOM 6900 C CA . ILE B 1 489 ? 152.72600 134.51400 168.31800 1.000 74.33813 489 ILE B CA 1
ATOM 6901 C C . ILE B 1 489 ? 153.14600 135.53800 167.27100 1.000 74.33813 489 ILE B C 1
ATOM 6902 O O . ILE B 1 489 ? 153.99300 136.40000 167.53800 1.000 74.33813 489 ILE B O 1
ATOM 6907 N N . MET B 1 490 ? 152.53100 135.50000 166.08600 1.000 71.36566 490 MET B N 1
ATOM 6908 C CA . MET B 1 490 ? 152.86000 136.47100 165.04800 1.000 71.36566 490 MET B CA 1
ATOM 6909 C C . MET B 1 490 ? 152.34900 137.86300 165.37900 1.000 71.36566 490 MET B C 1
ATOM 6910 O O . MET B 1 490 ? 152.90300 138.85100 164.88900 1.000 71.36566 490 MET B O 1
ATOM 6915 N N . ASN B 1 491 ? 151.30600 137.96800 166.19800 1.000 72.71157 491 ASN B N 1
ATOM 6916 C CA . ASN B 1 491 ? 150.85200 139.26800 166.67400 1.000 72.71157 491 ASN B CA 1
ATOM 6917 C C . ASN B 1 491 ? 151.60600 139.73800 167.91000 1.000 72.71157 491 ASN B C 1
ATOM 6918 O O . ASN B 1 491 ? 151.26800 140.80300 168.44100 1.000 72.71157 491 ASN B O 1
ATOM 6923 N N . ASN B 1 492 ? 152.59600 138.96500 168.36500 1.000 72.60528 492 ASN B N 1
ATOM 6924 C CA . ASN B 1 492 ? 153.46100 139.25900 169.51200 1.000 72.60528 492 ASN B CA 1
ATOM 6925 C C . ASN B 1 492 ? 152.68500 139.50200 170.80500 1.000 72.60528 492 ASN B C 1
ATOM 6926 O O . ASN B 1 492 ? 152.48800 138.58500 171.60100 1.000 72.60528 492 ASN B O 1
ATOM 6931 N N . LYS C 1 49 ? 79.11300 100.56900 129.34900 1.000 74.89626 49 LYS C N 1
ATOM 6932 C CA . LYS C 1 49 ? 77.82200 100.41300 128.69200 1.000 74.89626 49 LYS C CA 1
ATOM 6933 C C . LYS C 1 49 ? 77.88400 99.36500 127.58000 1.000 74.89626 49 LYS C C 1
ATOM 6934 O O . LYS C 1 49 ? 78.40600 98.27000 127.77500 1.000 74.89626 49 LYS C O 1
ATOM 6940 N N . HIS C 1 50 ? 77.33700 99.71300 126.41700 1.000 76.70693 50 HIS C N 1
ATOM 6941 C CA . HIS C 1 50 ? 77.39700 98.89100 125.21200 1.000 76.70693 50 HIS C CA 1
ATOM 6942 C C . HIS C 1 50 ? 78.40900 99.45700 124.21800 1.000 76.70693 50 HIS C C 1
ATOM 6943 O O . HIS C 1 50 ? 78.22300 99.38400 123.00200 1.000 76.70693 50 HIS C O 1
ATOM 6950 N N . ILE C 1 51 ? 79.49300 100.02400 124.74000 1.000 68.89166 51 ILE C N 1
ATOM 6951 C CA . ILE C 1 51 ? 80.47700 100.76600 123.96400 1.000 68.89166 51 ILE C CA 1
ATOM 6952 C C . ILE C 1 51 ? 81.79200 100.00000 123.97800 1.000 68.89166 51 ILE C C 1
ATOM 6953 O O . ILE C 1 51 ? 82.21800 99.48700 125.01800 1.000 68.89166 51 ILE C O 1
ATOM 6958 N N . ILE C 1 52 ? 82.43900 99.91500 122.81700 1.000 64.35019 52 ILE C N 1
ATOM 6959 C CA . ILE C 1 52 ? 83.74000 99.26800 122.69100 1.000 64.35019 52 ILE C CA 1
ATOM 6960 C C . ILE C 1 52 ? 84.83100 100.29500 122.96600 1.000 64.35019 52 ILE C C 1
ATOM 6961 O O . ILE C 1 52 ? 84.80900 101.40500 122.42200 1.000 64.35019 52 ILE C O 1
ATOM 6966 N N . SER C 1 53 ? 85.76500 99.93400 123.83900 1.000 61.41422 53 SER C N 1
ATOM 6967 C CA . SER C 1 53 ? 86.92600 100.74400 124.16400 1.000 61.41422 53 SER C CA 1
ATOM 6968 C C . SER C 1 53 ? 87.91700 100.70600 123.00700 1.000 61.41422 53 SER C C 1
ATOM 6969 O O . SER C 1 53 ? 88.02600 99.68600 122.32500 1.000 61.41422 53 SER C O 1
ATOM 6972 N N . PRO C 1 54 ? 88.67800 101.78100 122.77900 1.000 58.04203 54 PRO C N 1
ATOM 6973 C CA . PRO C 1 54 ? 89.60900 101.78700 121.64300 1.000 58.04203 54 PRO C CA 1
ATOM 6974 C C . PRO C 1 54 ? 90.87400 100.97600 121.86300 1.000 58.04203 54 PRO C C 1
ATOM 6975 O O . PRO C 1 54 ? 91.97500 101.49300 121.66900 1.000 58.04203 54 PRO C O 1
ATOM 6979 N N . PHE C 1 55 ? 90.74200 99.71200 122.25000 1.000 60.21168 55 PHE C N 1
ATOM 6980 C CA . PHE C 1 55 ? 91.87000 98.81000 122.38100 1.000 60.21168 55 PHE C CA 1
ATOM 6981 C C . PHE C 1 55 ? 91.46800 97.44000 121.84700 1.000 60.21168 55 PHE C C 1
ATOM 6982 O O . PHE C 1 55 ? 90.31800 97.21500 121.45700 1.000 60.21168 55 PHE C O 1
ATOM 6990 N N . ASN C 1 56 ? 92.44400 96.52500 121.85300 1.000 64.35151 56 ASN C N 1
ATOM 6991 C CA . ASN C 1 56 ? 92.50700 95.21500 121.20400 1.000 64.35151 56 ASN C CA 1
ATOM 6992 C C . ASN C 1 56 ? 91.28000 94.35000 121.48600 1.000 64.35151 56 ASN C C 1
ATOM 6993 O O . ASN C 1 56 ? 90.60900 94.55200 122.50500 1.000 64.35151 56 ASN C O 1
ATOM 6998 N N . PRO C 1 57 ? 90.94200 93.37400 120.62400 1.000 66.15102 57 PRO C N 1
ATOM 6999 C CA . PRO C 1 57 ? 91.45800 93.02500 119.29300 1.000 66.15102 57 PRO C CA 1
ATOM 7000 C C . PRO C 1 57 ? 90.58400 93.43400 118.11400 1.000 66.15102 57 PRO C C 1
ATOM 7001 O O . PRO C 1 57 ? 91.08300 93.54000 116.99900 1.000 66.15102 57 PRO C O 1
ATOM 7005 N N . ARG C 1 58 ? 89.30100 93.66900 118.35800 1.000 62.60678 58 ARG C N 1
ATOM 7006 C CA . ARG C 1 58 ? 88.34900 93.95300 117.29800 1.000 62.60678 58 ARG C CA 1
ATOM 7007 C C . ARG C 1 58 ? 88.34200 95.41400 116.87900 1.000 62.60678 58 ARG C C 1
ATOM 7008 O O . ARG C 1 58 ? 87.49500 95.80200 116.07000 1.000 62.60678 58 ARG C O 1
ATOM 7010 N N . TYR C 1 59 ? 89.23300 96.22800 117.41100 1.000 58.58392 59 TYR C N 1
ATOM 7011 C CA . TYR C 1 59 ? 89.30200 97.62000 116.99500 1.000 58.58392 59 TYR C CA 1
ATOM 7012 C C . TYR C 1 59 ? 90.70400 98.06100 116.62300 1.000 58.58392 59 TYR C C 1
ATOM 7013 O O . TYR C 1 59 ? 90.85600 98.90800 115.74700 1.000 58.58392 59 TYR C O 1
ATOM 7022 N N . ARG C 1 60 ? 91.72900 97.52700 117.26900 1.000 59.47775 60 ARG C N 1
ATOM 7023 C CA . ARG C 1 60 ? 93.08800 97.87900 116.88800 1.000 59.47775 60 ARG C CA 1
ATOM 7024 C C . ARG C 1 60 ? 93.61100 97.03400 115.73900 1.000 59.47775 60 ARG C C 1
ATOM 7025 O O . ARG C 1 60 ? 94.75300 97.22800 115.31400 1.000 59.47775 60 ARG C O 1
ATOM 7033 N N . ALA C 1 61 ? 92.80900 96.10000 115.23900 1.000 61.04953 61 ALA C N 1
ATOM 7034 C CA . ALA C 1 61 ? 93.06800 95.42100 113.97800 1.000 61.04953 61 ALA C CA 1
ATOM 7035 C C . ALA C 1 61 ? 92.16800 95.91500 112.86200 1.000 61.04953 61 ALA C C 1
ATOM 7036 O O . ALA C 1 61 ? 92.51500 95.78900 111.68900 1.000 61.04953 61 ALA C O 1
ATOM 7038 N N . TRP C 1 62 ? 91.00900 96.47100 113.20900 1.000 56.65676 62 TRP C N 1
ATOM 7039 C CA . TRP C 1 62 ? 90.18900 97.15600 112.22000 1.000 56.65676 62 TRP C CA 1
ATOM 7040 C C . TRP C 1 62 ? 90.80400 98.49200 111.83900 1.000 56.65676 62 TRP C C 1
ATOM 7041 O O . TRP C 1 62 ? 90.72600 98.90800 110.68000 1.000 56.65676 62 TRP C O 1
ATOM 7052 N N . GLU C 1 63 ? 91.42400 99.17900 112.80000 1.000 58.42776 63 GLU C N 1
ATOM 7053 C CA . GLU C 1 63 ? 92.07500 100.44600 112.49600 1.000 58.42776 63 GLU C CA 1
ATOM 7054 C C . GLU C 1 63 ? 93.34800 100.25100 111.69300 1.000 58.42776 63 GLU C C 1
ATOM 7055 O O . GLU C 1 63 ? 93.75500 101.15100 110.95400 1.000 58.42776 63 GLU C O 1
ATOM 7061 N N . MET C 1 64 ? 94.00700 99.10700 111.84300 1.000 58.56741 64 MET C N 1
ATOM 7062 C CA . MET C 1 64 ? 95.17900 98.82100 111.03400 1.000 58.56741 64 MET C CA 1
ATOM 7063 C C . MET C 1 64 ? 94.80800 98.42500 109.61800 1.000 58.56741 64 MET C C 1
ATOM 7064 O O . MET C 1 64 ? 95.65900 98.47400 108.72700 1.000 58.56741 64 MET C O 1
ATOM 7069 N N . TRP C 1 65 ? 93.55700 98.04100 109.38700 1.000 55.41786 65 TRP C N 1
ATOM 7070 C CA . TRP C 1 65 ? 93.13400 97.72500 108.03300 1.000 55.41786 65 TRP C CA 1
ATOM 7071 C C . TRP C 1 65 ? 92.71000 98.97200 107.27600 1.000 55.41786 65 TRP C C 1
ATOM 7072 O O . TRP C 1 65 ? 92.87700 99.04200 106.05700 1.000 55.41786 65 TRP C O 1
ATOM 7083 N N . LEU C 1 66 ? 92.17100 99.97300 107.97600 1.000 49.87536 66 LEU C N 1
ATOM 7084 C CA . LEU C 1 66 ? 91.80600 101.21300 107.30200 1.000 49.87536 66 LEU C CA 1
ATOM 7085 C C . LEU C 1 66 ? 93.02600 102.03600 106.92500 1.000 49.87536 66 LEU C C 1
ATOM 7086 O O . LEU C 1 66 ? 92.92300 102.93900 106.09400 1.000 49.87536 66 LEU C O 1
ATOM 7091 N N . VAL C 1 67 ? 94.17800 101.76000 107.53200 1.000 48.41417 67 VAL C N 1
ATOM 7092 C CA . VAL C 1 67 ? 95.40700 102.42500 107.11800 1.000 48.41417 67 VAL C CA 1
ATOM 7093 C C . VAL C 1 67 ? 95.84200 101.91900 105.75000 1.000 48.41417 67 VAL C C 1
ATOM 7094 O O . VAL C 1 67 ? 96.30500 102.69400 104.90500 1.000 48.41417 67 VAL C O 1
ATOM 7098 N N . LEU C 1 68 ? 95.63400 100.63000 105.47800 1.000 47.84628 68 LEU C N 1
ATOM 7099 C CA . LEU C 1 68 ? 95.96200 100.09700 104.16000 1.000 47.84628 68 LEU C CA 1
ATOM 7100 C C . LEU C 1 68 ? 94.97300 100.55500 103.09700 1.000 47.84628 68 LEU C C 1
ATOM 7101 O O . LEU C 1 68 ? 95.26400 100.45300 101.90400 1.000 47.84628 68 LEU C O 1
ATOM 7106 N N . LEU C 1 69 ? 93.80500 101.04600 103.49700 1.000 48.22269 69 LEU C N 1
ATOM 7107 C CA . LEU C 1 69 ? 92.89500 101.64100 102.53400 1.000 48.22269 69 LEU C CA 1
ATOM 7108 C C . LEU C 1 69 ? 93.06800 103.14400 102.43200 1.000 48.22269 69 LEU C C 1
ATOM 7109 O O . LEU C 1 69 ? 92.28800 103.79500 101.73600 1.000 48.22269 69 LEU C O 1
ATOM 7114 N N . VAL C 1 70 ? 94.04500 103.71000 103.13500 1.000 46.46303 70 VAL C N 1
ATOM 7115 C CA . VAL C 1 70 ? 94.40500 105.10700 102.92800 1.000 46.46303 70 VAL C CA 1
ATOM 7116 C C . VAL C 1 70 ? 95.66100 105.19600 102.07500 1.000 46.46303 70 VAL C C 1
ATOM 7117 O O . VAL C 1 70 ? 95.77400 106.06400 101.20400 1.000 46.46303 70 VAL C O 1
ATOM 7121 N N . ILE C 1 71 ? 96.59500 104.26600 102.28000 1.000 44.66548 71 ILE C N 1
ATOM 7122 C CA . ILE C 1 71 ? 97.79400 104.18300 101.45000 1.000 44.66548 71 ILE C CA 1
ATOM 7123 C C . ILE C 1 71 ? 97.42500 103.85500 100.00900 1.000 44.66548 71 ILE C C 1
ATOM 7124 O O . ILE C 1 71 ? 98.01000 104.39500 99.06400 1.000 44.66548 71 ILE C O 1
ATOM 7129 N N . TYR C 1 72 ? 96.41400 103.00700 99.81700 1.000 47.48352 72 TYR C N 1
ATOM 7130 C CA . TYR C 1 72 ? 95.89900 102.76900 98.47400 1.000 47.48352 72 TYR C CA 1
ATOM 7131 C C . TYR C 1 72 ? 95.15000 103.98300 97.94500 1.000 47.48352 72 TYR C C 1
ATOM 7132 O O . TYR C 1 72 ? 95.35500 104.39400 96.80100 1.000 47.48352 72 TYR C O 1
ATOM 7141 N N . SER C 1 73 ? 94.28800 104.58300 98.76600 1.000 46.62632 73 SER C N 1
ATOM 7142 C CA . SER C 1 73 ? 93.41600 105.63800 98.26400 1.000 46.62632 73 SER C CA 1
ATOM 7143 C C . SER C 1 73 ? 94.11000 106.98900 98.21100 1.000 46.62632 73 SER C C 1
ATOM 7144 O O . SER C 1 73 ? 93.46900 107.99600 97.90000 1.000 46.62632 73 SER C O 1
ATOM 7147 N N . ALA C 1 74 ? 95.39400 107.04800 98.54400 1.000 45.42944 74 ALA C N 1
ATOM 7148 C CA . ALA C 1 74 ? 96.21200 108.22200 98.28500 1.000 45.42944 74 ALA C CA 1
ATOM 7149 C C . ALA C 1 74 ? 97.24900 107.96400 97.20900 1.000 45.42944 74 ALA C C 1
ATOM 7150 O O . ALA C 1 74 ? 98.06800 108.84000 96.93200 1.000 45.42944 74 ALA C O 1
ATOM 7152 N N . TRP C 1 75 ? 97.24100 106.77900 96.61300 1.000 44.09040 75 TRP C N 1
ATOM 7153 C CA . TRP C 1 75 ? 98.05800 106.47300 95.45100 1.000 44.09040 75 TRP C CA 1
ATOM 7154 C C . TRP C 1 75 ? 97.28500 106.59900 94.15300 1.000 44.09040 75 TRP C C 1
ATOM 7155 O O . TRP C 1 75 ? 97.80600 107.15000 93.18600 1.000 44.09040 75 TRP C O 1
ATOM 7166 N N . ILE C 1 76 ? 96.05100 106.10400 94.10700 1.000 48.33432 76 ILE C N 1
ATOM 7167 C CA . ILE C 1 76 ? 95.24100 106.17100 92.89800 1.000 48.33432 76 ILE C CA 1
ATOM 7168 C C . ILE C 1 76 ? 94.41200 107.44200 92.89000 1.000 48.33432 76 ILE C C 1
ATOM 7169 O O . ILE C 1 76 ? 93.63200 107.67300 91.96400 1.000 48.33432 76 ILE C O 1
ATOM 7174 N N . CYS C 1 77 ? 94.54200 108.25500 93.91700 1.000 52.78338 77 CYS C N 1
ATOM 7175 C CA . CYS C 1 77 ? 93.77500 109.49300 93.92300 1.000 52.78338 77 CYS C CA 1
ATOM 7176 C C . CYS C 1 77 ? 94.36000 110.57100 93.00700 1.000 52.78338 77 CYS C C 1
ATOM 7177 O O . CYS C 1 77 ? 93.57500 111.31400 92.40900 1.000 52.78338 77 CYS C O 1
ATOM 7180 N N . PRO C 1 78 ? 95.70900 110.74400 92.86500 1.000 47.65650 78 PRO C N 1
ATOM 7181 C CA . PRO C 1 78 ? 96.17800 111.57600 91.75200 1.000 47.65650 78 PRO C CA 1
ATOM 7182 C C . PRO C 1 78 ? 96.58800 110.78100 90.52300 1.000 47.65650 78 PRO C C 1
ATOM 7183 O O . PRO C 1 78 ? 96.90800 111.36900 89.49000 1.000 47.65650 78 PRO C O 1
ATOM 7187 N N . PHE C 1 79 ? 96.58800 109.45200 90.61000 1.000 46.41741 79 PHE C N 1
ATOM 7188 C CA . PHE C 1 79 ? 97.00100 108.64900 89.46500 1.000 46.41741 79 PHE C CA 1
ATOM 7189 C C . PHE C 1 79 ? 95.87800 108.49600 88.45700 1.000 46.41741 79 PHE C C 1
ATOM 7190 O O . PHE C 1 79 ? 96.11100 108.60200 87.25100 1.000 46.41741 79 PHE C O 1
ATOM 7198 N N . GLN C 1 80 ? 94.66200 108.22900 88.91800 1.000 53.61742 80 GLN C N 1
ATOM 7199 C CA . GLN C 1 80 ? 93.52300 108.21800 88.01400 1.000 53.61742 80 GLN C CA 1
ATOM 7200 C C . GLN C 1 80 ? 93.04500 109.62000 87.67700 1.000 53.61742 80 GLN C C 1
ATOM 7201 O O . GLN C 1 80 ? 92.22900 109.78300 86.76600 1.000 53.61742 80 GLN C O 1
ATOM 7207 N N . PHE C 1 81 ? 93.53900 110.62700 88.38700 1.000 52.80672 81 PHE C N 1
ATOM 7208 C CA . PHE C 1 81 ? 93.25100 112.01200 88.05400 1.000 52.80672 81 PHE C CA 1
ATOM 7209 C C . PHE C 1 81 ? 93.95300 112.44200 86.77400 1.000 52.80672 81 PHE C C 1
ATOM 7210 O O . PHE C 1 81 ? 93.46700 113.34000 86.08000 1.000 52.80672 81 PHE C O 1
ATOM 7218 N N . ALA C 1 82 ? 95.08200 111.82000 86.43900 1.000 49.07431 82 ALA C N 1
ATOM 7219 C CA . ALA C 1 82 ? 95.86900 112.23000 85.28200 1.000 49.07431 82 ALA C CA 1
ATOM 7220 C C . ALA C 1 82 ? 95.97600 111.14800 84.21700 1.000 49.07431 82 ALA C C 1
ATOM 7221 O O . ALA C 1 82 ? 95.59500 111.38600 83.06900 1.000 49.07431 82 ALA C O 1
ATOM 7223 N N . PHE C 1 83 ? 96.48500 109.96700 84.55400 1.000 46.46320 83 PHE C N 1
ATOM 7224 C CA . PHE C 1 83 ? 96.83300 108.99500 83.52400 1.000 46.46320 83 PHE C CA 1
ATOM 7225 C C . PHE C 1 83 ? 95.61800 108.20800 83.05600 1.000 46.46320 83 PHE C C 1
ATOM 7226 O O . PHE C 1 83 ? 95.26100 108.24300 81.87500 1.000 46.46320 83 PHE C O 1
ATOM 7234 N N . ILE C 1 84 ? 94.96800 107.49200 83.96600 1.000 57.22396 84 ILE C N 1
ATOM 7235 C CA . ILE C 1 84 ? 93.78300 106.70200 83.61100 1.000 57.22396 84 ILE C CA 1
ATOM 7236 C C . ILE C 1 84 ? 92.60100 107.65500 83.73100 1.000 57.22396 84 ILE C C 1
ATOM 7237 O O . ILE C 1 84 ? 91.88200 107.70100 84.72900 1.000 57.22396 84 ILE C O 1
ATOM 7239 N N . THR C 1 85 ? 92.38600 108.42500 82.67100 1.000 67.84415 85 THR C N 1
ATOM 7240 C CA . THR C 1 85 ? 91.31600 109.41000 82.64100 1.000 67.84415 85 THR C CA 1
ATOM 7241 C C . THR C 1 85 ? 90.00400 108.84200 82.12000 1.000 67.84415 85 THR C C 1
ATOM 7242 O O . THR C 1 85 ? 89.04200 109.59900 81.95000 1.000 67.84415 85 THR C O 1
ATOM 7244 N N . TYR C 1 86 ? 89.93900 107.54000 81.85200 1.000 75.27064 86 TYR C N 1
ATOM 7245 C CA . TYR C 1 86 ? 88.67500 106.94200 81.44200 1.000 75.27064 86 TYR C CA 1
ATOM 7246 C C . TYR C 1 86 ? 87.81000 106.61000 82.65300 1.000 75.27064 86 TYR C C 1
ATOM 7247 O O . TYR C 1 86 ? 86.75000 107.21500 82.85000 1.000 75.27064 86 TYR C O 1
ATOM 7249 N N . LYS C 1 87 ? 88.28700 105.67700 83.48800 1.000 78.96291 87 LYS C N 1
ATOM 7250 C CA . LYS C 1 87 ? 87.61900 105.19700 84.70700 1.000 78.96291 87 LYS C CA 1
ATOM 7251 C C . LYS C 1 87 ? 86.18800 104.73400 84.43500 1.000 78.96291 87 LYS C C 1
ATOM 7252 O O . LYS C 1 87 ? 85.25000 105.08300 85.15500 1.000 78.96291 87 LYS C O 1
ATOM 7254 N N . LYS C 1 88 ? 86.01800 103.97400 83.35200 1.000 77.79724 88 LYS C N 1
ATOM 7255 C CA . LYS C 1 88 ? 84.68900 103.52400 82.95500 1.000 77.79724 88 LYS C CA 1
ATOM 7256 C C . LYS C 1 88 ? 84.06500 102.54400 83.94200 1.000 77.79724 88 LYS C C 1
ATOM 7257 O O . LYS C 1 88 ? 83.13500 102.90900 84.66600 1.000 77.79724 88 LYS C O 1
ATOM 7259 N N . ASP C 1 89 ? 84.57600 101.30800 83.99500 1.000 76.14139 89 ASP C N 1
ATOM 7260 C CA . ASP C 1 89 ? 84.04300 100.31700 84.92500 1.000 76.14139 89 ASP C CA 1
ATOM 7261 C C . ASP C 1 89 ? 85.06200 99.33500 85.49000 1.000 76.14139 89 ASP C C 1
ATOM 7262 O O . ASP C 1 89 ? 84.65200 98.42300 86.21100 1.000 76.14139 89 ASP C O 1
ATOM 7267 N N . ALA C 1 90 ? 86.35700 99.46200 85.20100 1.000 70.99557 90 ALA C N 1
ATOM 7268 C CA . ALA C 1 90 ? 87.29800 98.41500 85.59800 1.000 70.99557 90 ALA C CA 1
ATOM 7269 C C . ALA C 1 90 ? 87.74600 98.57400 87.04800 1.000 70.99557 90 ALA C C 1
ATOM 7270 O O . ALA C 1 90 ? 87.57200 97.66800 87.86900 1.000 70.99557 90 ALA C O 1
ATOM 7272 N N . ILE C 1 91 ? 88.33900 99.72600 87.37400 1.000 70.15926 91 ILE C N 1
ATOM 7273 C CA . ILE C 1 91 ? 88.74000 100.04700 88.74400 1.000 70.15926 91 ILE C CA 1
ATOM 7274 C C . ILE C 1 91 ? 87.58200 100.60300 89.55700 1.000 70.15926 91 ILE C C 1
ATOM 7275 O O . ILE C 1 91 ? 87.74100 100.87300 90.75400 1.000 70.15926 91 ILE C O 1
ATOM 7280 N N . PHE C 1 92 ? 86.40600 100.72400 88.93600 1.000 71.98119 92 PHE C N 1
ATOM 7281 C CA . PHE C 1 92 ? 85.26200 101.41500 89.51600 1.000 71.98119 92 PHE C CA 1
ATOM 7282 C C . PHE C 1 92 ? 84.70700 100.69800 90.73900 1.000 71.98119 92 PHE C C 1
ATOM 7283 O O . PHE C 1 92 ? 84.13200 101.34000 91.62300 1.000 71.98119 92 PHE C O 1
ATOM 7291 N N . ILE C 1 93 ? 84.86700 99.37700 90.81500 1.000 69.26936 93 ILE C N 1
ATOM 7292 C CA . ILE C 1 93 ? 84.30100 98.64600 91.94200 1.000 69.26936 93 ILE C CA 1
ATOM 7293 C C . ILE C 1 93 ? 85.22300 98.70700 93.15500 1.000 69.26936 93 ILE C C 1
ATOM 7294 O O . ILE C 1 93 ? 84.75600 98.66000 94.29700 1.000 69.26936 93 ILE C O 1
ATOM 7299 N N . ILE C 1 94 ? 86.53500 98.83500 92.94100 1.000 64.09824 94 ILE C N 1
ATOM 7300 C CA . ILE C 1 94 ? 87.45600 98.90300 94.07000 1.000 64.09824 94 ILE C CA 1
ATOM 7301 C C . ILE C 1 94 ? 87.37400 100.26800 94.73500 1.000 64.09824 94 ILE C C 1
ATOM 7302 O O . ILE C 1 94 ? 87.43300 100.38000 95.96100 1.000 64.09824 94 ILE C O 1
ATOM 7307 N N . ASP C 1 95 ? 87.17400 101.32000 93.94900 1.000 64.25997 95 ASP C N 1
ATOM 7308 C CA . ASP C 1 95 ? 87.01900 102.64500 94.53000 1.000 64.25997 95 ASP C CA 1
ATOM 7309 C C . ASP C 1 95 ? 85.63800 102.87800 95.12900 1.000 64.25997 95 ASP C C 1
ATOM 7310 O O . ASP C 1 95 ? 85.39600 103.96800 95.65400 1.000 64.25997 95 ASP C O 1
ATOM 7312 N N . ASN C 1 96 ? 84.73300 101.90700 95.05800 1.000 66.21481 96 ASN C N 1
ATOM 7313 C CA . ASN C 1 96 ? 83.44200 101.97300 95.73200 1.000 66.21481 96 ASN C CA 1
ATOM 7314 C C . ASN C 1 96 ? 83.31000 100.96700 96.86000 1.000 66.21481 96 ASN C C 1
ATOM 7315 O O . ASN C 1 96 ? 82.52300 101.18200 97.78100 1.000 66.21481 96 ASN C O 1
ATOM 7320 N N . ILE C 1 97 ? 84.05400 99.86200 96.79700 1.000 62.40293 97 ILE C N 1
ATOM 7321 C CA . ILE C 1 97 ? 84.19300 98.98300 97.95600 1.000 62.40293 97 ILE C CA 1
ATOM 7322 C C . ILE C 1 97 ? 84.96400 99.70200 99.05500 1.000 62.40293 97 ILE C C 1
ATOM 7323 O O . ILE C 1 97 ? 84.57500 99.68500 100.22900 1.000 62.40293 97 ILE C O 1
ATOM 7328 N N . VAL C 1 98 ? 86.05600 100.37000 98.67300 1.000 60.17746 98 VAL C N 1
ATOM 7329 C CA . VAL C 1 98 ? 86.86700 101.14000 99.61400 1.000 60.17746 98 VAL C CA 1
ATOM 7330 C C . VAL C 1 98 ? 86.06700 102.30900 100.17400 1.000 60.17746 98 VAL C C 1
ATOM 7331 O O . VAL C 1 98 ? 86.07800 102.57100 101.38100 1.000 60.17746 98 VAL C O 1
ATOM 7335 N N . ASN C 1 99 ? 85.29700 102.98100 99.31900 1.000 62.54255 99 ASN C N 1
ATOM 7336 C CA . ASN C 1 99 ? 84.46800 104.08900 99.77600 1.000 62.54255 99 ASN C CA 1
ATOM 7337 C C . ASN C 1 99 ? 83.28100 103.63100 100.61200 1.000 62.54255 99 ASN C C 1
ATOM 7338 O O . ASN C 1 99 ? 82.61300 104.47000 101.22100 1.000 62.54255 99 ASN C O 1
ATOM 7343 N N . GLY C 1 100 ? 82.99600 102.33200 100.64700 1.000 60.20433 100 GLY C N 1
ATOM 7344 C CA . GLY C 1 100 ? 81.97400 101.80000 101.52400 1.000 60.20433 100 GLY C CA 1
ATOM 7345 C C . GLY C 1 100 ? 82.53100 101.44600 102.88600 1.000 60.20433 100 GLY C C 1
ATOM 7346 O O . GLY C 1 100 ? 81.82400 101.51800 103.89200 1.000 60.20433 100 GLY C O 1
ATOM 7347 N N . PHE C 1 101 ? 83.81300 101.07400 102.93000 1.000 58.20187 101 PHE C N 1
ATOM 7348 C CA . PHE C 1 101 ? 84.45000 100.75800 104.20300 1.000 58.20187 101 PHE C CA 1
ATOM 7349 C C . PHE C 1 101 ? 84.76800 102.01000 105.00200 1.000 58.20187 101 PHE C C 1
ATOM 7350 O O . PHE C 1 101 ? 85.09100 101.91800 106.18900 1.000 58.20187 101 PHE C O 1
ATOM 7358 N N . PHE C 1 102 ? 84.70500 103.17800 104.37600 1.000 57.06671 102 PHE C N 1
ATOM 7359 C CA . PHE C 1 102 ? 84.84900 104.43200 105.09200 1.000 57.06671 102 PHE C CA 1
ATOM 7360 C C . PHE C 1 102 ? 83.51100 105.04100 105.46500 1.000 57.06671 102 PHE C C 1
ATOM 7361 O O . PHE C 1 102 ? 83.48500 106.05300 106.16700 1.000 57.06671 102 PHE C O 1
ATOM 7369 N N . ALA C 1 103 ? 82.40700 104.46200 105.00200 1.000 59.57521 103 ALA C N 1
ATOM 7370 C CA . ALA C 1 103 ? 81.08700 104.86300 105.46400 1.000 59.57521 103 ALA C CA 1
ATOM 7371 C C . ALA C 1 103 ? 80.64700 104.07400 106.68400 1.000 59.57521 103 ALA C C 1
ATOM 7372 O O . ALA C 1 103 ? 79.82500 104.56200 107.46600 1.000 59.57521 103 ALA C O 1
ATOM 7374 N N . ILE C 1 104 ? 81.16600 102.85500 106.84200 1.000 59.53453 104 ILE C N 1
ATOM 7375 C CA . ILE C 1 104 ? 80.95500 102.08900 108.06400 1.000 59.53453 104 ILE C CA 1
ATOM 7376 C C . ILE C 1 104 ? 81.62600 102.77800 109.24300 1.000 59.53453 104 ILE C C 1
ATOM 7377 O O . ILE C 1 104 ? 81.05200 102.88200 110.33300 1.000 59.53453 104 ILE C O 1
ATOM 7382 N N . ASP C 1 105 ? 82.83000 103.31100 109.02700 1.000 60.83723 105 ASP C N 1
ATOM 7383 C CA . ASP C 1 105 ? 83.60600 103.85200 110.13600 1.000 60.83723 105 ASP C CA 1
ATOM 7384 C C . ASP C 1 105 ? 83.11600 105.23200 110.55700 1.000 60.83723 105 ASP C C 1
ATOM 7385 O O . ASP C 1 105 ? 83.53300 105.74700 111.59600 1.000 60.83723 105 ASP C O 1
ATOM 7390 N N . ILE C 1 106 ? 82.25100 105.86100 109.76500 1.000 60.64145 106 ILE C N 1
ATOM 7391 C CA . ILE C 1 106 ? 81.56900 107.05200 110.26600 1.000 60.64145 106 ILE C CA 1
ATOM 7392 C C . ILE C 1 106 ? 80.52600 106.64300 111.29600 1.000 60.64145 106 ILE C C 1
ATOM 7393 O O . ILE C 1 106 ? 80.32900 107.31500 112.31500 1.000 60.64145 106 ILE C O 1
ATOM 7398 N N . ILE C 1 107 ? 79.87100 105.50600 111.06300 1.000 60.76486 107 ILE C N 1
ATOM 7399 C CA . ILE C 1 107 ? 78.89600 104.98300 112.01300 1.000 60.76486 107 ILE C CA 1
ATOM 7400 C C . ILE C 1 107 ? 79.59800 104.45700 113.26100 1.000 60.76486 107 ILE C C 1
ATOM 7401 O O . ILE C 1 107 ? 79.17500 104.72900 114.39100 1.000 60.76486 107 ILE C O 1
ATOM 7406 N N . LEU C 1 108 ? 80.71500 103.74400 113.06900 1.000 59.98160 108 LEU C N 1
ATOM 7407 C CA . LEU C 1 108 ? 81.34700 102.99400 114.15200 1.000 59.98160 108 LEU C CA 1
ATOM 7408 C C . LEU C 1 108 ? 81.96600 103.90900 115.20200 1.000 59.98160 108 LEU C C 1
ATOM 7409 O O . LEU C 1 108 ? 81.96600 103.58200 116.39300 1.000 59.98160 108 LEU C O 1
ATOM 7414 N N . THR C 1 109 ? 82.46100 105.08000 114.79800 1.000 61.17691 109 THR C N 1
ATOM 7415 C CA . THR C 1 109 ? 83.08000 105.97100 115.77500 1.000 61.17691 109 THR C CA 1
ATOM 7416 C C . THR C 1 109 ? 82.08100 106.87500 116.47700 1.000 61.17691 109 THR C C 1
ATOM 7417 O O . THR C 1 109 ? 82.46500 107.94800 116.94900 1.000 61.17691 109 THR C O 1
ATOM 7421 N N . PHE C 1 110 ? 80.81400 106.49000 116.53200 1.000 61.06084 110 PHE C N 1
ATOM 7422 C CA . PHE C 1 110 ? 79.91300 107.00000 117.55000 1.000 61.06084 110 PHE C CA 1
ATOM 7423 C C . PHE C 1 110 ? 79.82500 106.06200 118.74500 1.000 61.06084 110 PHE C C 1
ATOM 7424 O O . PHE C 1 110 ? 78.95600 106.24100 119.60100 1.000 61.06084 110 PHE C O 1
ATOM 7432 N N . PHE C 1 111 ? 80.70300 105.06600 118.80900 1.000 62.58611 111 PHE C N 1
ATOM 7433 C CA . PHE C 1 111 ? 80.68600 104.05200 119.85500 1.000 62.58611 111 PHE C CA 1
ATOM 7434 C C . PHE C 1 111 ? 82.10600 103.74200 120.32200 1.000 62.58611 111 PHE C C 1
ATOM 7435 O O . PHE C 1 111 ? 82.48200 102.58600 120.49800 1.000 62.58611 111 PHE C O 1
ATOM 7443 N N . VAL C 1 112 ? 82.92700 104.77300 120.52700 1.000 62.55810 112 VAL C N 1
ATOM 7444 C CA . VAL C 1 112 ? 84.29200 104.59100 121.01300 1.000 62.55810 112 VAL C CA 1
ATOM 7445 C C . VAL C 1 112 ? 84.55100 105.54300 122.17400 1.000 62.55810 112 VAL C C 1
ATOM 7446 O O . VAL C 1 112 ? 83.99800 106.64400 122.23100 1.000 62.55810 112 VAL C O 1
ATOM 7450 N N . ALA C 1 113 ? 85.44000 105.12800 123.08200 1.000 61.63243 113 ALA C N 1
ATOM 7451 C CA . ALA C 1 113 ? 85.44900 105.68600 124.43200 1.000 61.63243 113 ALA C CA 1
ATOM 7452 C C . ALA C 1 113 ? 86.35300 106.90800 124.58100 1.000 61.63243 113 ALA C C 1
ATOM 7453 O O . ALA C 1 113 ? 86.16200 107.70700 125.50000 1.000 61.63243 113 ALA C O 1
ATOM 7455 N N . TYR C 1 114 ? 87.39300 107.00700 123.76900 1.000 60.61763 114 TYR C N 1
ATOM 7456 C CA . TYR C 1 114 ? 88.20800 108.18000 123.43300 1.000 60.61763 114 TYR C CA 1
ATOM 7457 C C . TYR C 1 114 ? 89.17600 108.72200 124.49500 1.000 60.61763 114 TYR C C 1
ATOM 7458 O O . TYR C 1 114 ? 89.98400 109.57300 124.10700 1.000 60.61763 114 TYR C O 1
ATOM 7467 N N . LEU C 1 115 ? 89.15300 108.27900 125.76100 1.000 57.01152 115 LEU C N 1
ATOM 7468 C CA . LEU C 1 115 ? 90.22000 108.53000 126.75200 1.000 57.01152 115 LEU C CA 1
ATOM 7469 C C . LEU C 1 115 ? 90.45100 110.02900 126.99600 1.000 57.01152 115 LEU C C 1
ATOM 7470 O O . LEU C 1 115 ? 91.34100 110.64400 126.41000 1.000 57.01152 115 LEU C O 1
ATOM 7475 N N . ASP C 1 116 ? 89.54300 110.60800 127.79000 1.000 56.11785 116 ASP C N 1
ATOM 7476 C CA . ASP C 1 116 ? 89.47400 112.02500 128.16600 1.000 56.11785 116 ASP C CA 1
ATOM 7477 C C . ASP C 1 116 ? 90.82300 112.65600 128.50700 1.000 56.11785 116 ASP C C 1
ATOM 7478 O O . ASP C 1 116 ? 91.70100 112.00200 129.07200 1.000 56.11785 116 ASP C O 1
ATOM 7483 N N . SER C 1 117 ? 90.98400 113.93400 128.16700 1.000 54.78938 117 SER C N 1
ATOM 7484 C CA . SER C 1 117 ? 92.27900 114.60100 128.22300 1.000 54.78938 117 SER C CA 1
ATOM 7485 C C . SER C 1 117 ? 92.62900 115.15000 129.59600 1.000 54.78938 117 SER C C 1
ATOM 7486 O O . SER C 1 117 ? 93.80400 115.13100 129.97400 1.000 54.78938 117 SER C O 1
ATOM 7489 N N . HIS C 1 118 ? 91.65600 115.66400 130.34100 1.000 53.49420 118 HIS C N 1
ATOM 7490 C CA . HIS C 1 118 ? 91.92700 116.22800 131.65500 1.000 53.49420 118 HIS C CA 1
ATOM 7491 C C . HIS C 1 118 ? 91.76800 115.22000 132.78100 1.000 53.49420 118 HIS C C 1
ATOM 7492 O O . HIS C 1 118 ? 92.17500 115.50800 133.91000 1.000 53.49420 118 HIS C O 1
ATOM 7499 N N . SER C 1 119 ? 91.19100 114.05200 132.50800 1.000 50.40554 119 SER C N 1
ATOM 7500 C CA . SER C 1 119 ? 91.00000 113.03400 133.52500 1.000 50.40554 119 SER C CA 1
ATOM 7501 C C . SER C 1 119 ? 91.83000 111.78400 133.30300 1.000 50.40554 119 SER C C 1
ATOM 7502 O O . SER C 1 119 ? 91.97300 110.99700 134.24200 1.000 50.40554 119 SER C O 1
ATOM 7505 N N . TYR C 1 120 ? 92.35800 111.58600 132.09000 1.000 45.70112 120 TYR C N 1
ATOM 7506 C CA . TYR C 1 120 ? 93.17000 110.42900 131.69400 1.000 45.70112 120 TYR C CA 1
ATOM 7507 C C . TYR C 1 120 ? 92.43800 109.10800 131.90100 1.000 45.70112 120 TYR C C 1
ATOM 7508 O O . TYR C 1 120 ? 93.05400 108.07900 132.17300 1.000 45.70112 120 TYR C O 1
ATOM 7517 N N . LEU C 1 121 ? 91.11800 109.13100 131.75700 1.000 52.27353 121 LEU C N 1
ATOM 7518 C CA . LEU C 1 121 ? 90.28400 107.95100 131.88800 1.000 52.27353 121 LEU C CA 1
ATOM 7519 C C . LEU C 1 121 ? 89.30400 107.90300 130.72700 1.000 52.27353 121 LEU C C 1
ATOM 7520 O O . LEU C 1 121 ? 88.99800 108.92500 130.11100 1.000 52.27353 121 LEU C O 1
ATOM 7525 N N . LEU C 1 122 ? 88.81100 106.70300 130.44200 1.000 57.57040 122 LEU C N 1
ATOM 7526 C CA . LEU C 1 122 ? 87.91200 106.50500 129.31400 1.000 57.57040 122 LEU C CA 1
ATOM 7527 C C . LEU C 1 122 ? 86.52300 107.04000 129.63100 1.000 57.57040 122 LEU C C 1
ATOM 7528 O O . LEU C 1 122 ? 86.02700 106.89900 130.75000 1.000 57.57040 122 LEU C O 1
ATOM 7533 N N . VAL C 1 123 ? 85.89500 107.65700 128.63800 1.000 62.40314 123 VAL C N 1
ATOM 7534 C CA . VAL C 1 123 ? 84.55300 108.20800 128.77000 1.000 62.40314 123 VAL C CA 1
ATOM 7535 C C . VAL C 1 123 ? 83.59300 107.23400 128.10500 1.000 62.40314 123 VAL C C 1
ATOM 7536 O O . VAL C 1 123 ? 83.66900 107.00300 126.89300 1.000 62.40314 123 VAL C O 1
ATOM 7540 N N . ASP C 1 124 ? 82.69500 106.64900 128.88900 1.000 70.64398 124 ASP C N 1
ATOM 7541 C CA . ASP C 1 124 ? 81.64500 105.78300 128.36300 1.000 70.64398 124 ASP C CA 1
ATOM 7542 C C . ASP C 1 124 ? 80.32200 106.51300 128.55900 1.000 70.64398 124 ASP C C 1
ATOM 7543 O O . ASP C 1 124 ? 79.59800 106.29000 129.52800 1.000 70.64398 124 ASP C O 1
ATOM 7548 N N . SER C 1 125 ? 80.01100 107.38900 127.62200 1.000 70.62363 125 SER C N 1
ATOM 7549 C CA . SER C 1 125 ? 78.76500 108.15200 127.65200 1.000 70.62363 125 SER C CA 1
ATOM 7550 C C . SER C 1 125 ? 78.44900 108.52300 126.21800 1.000 70.62363 125 SER C C 1
ATOM 7551 O O . SER C 1 125 ? 79.14700 109.35000 125.61500 1.000 70.62363 125 SER C O 1
ATOM 7554 N N . PRO C 1 126 ? 77.38400 107.95500 125.64100 1.000 70.26699 126 PRO C N 1
ATOM 7555 C CA . PRO C 1 126 ? 77.15400 108.09500 124.19600 1.000 70.26699 126 PRO C CA 1
ATOM 7556 C C . PRO C 1 126 ? 76.71500 109.48200 123.75400 1.000 70.26699 126 PRO C C 1
ATOM 7557 O O . PRO C 1 126 ? 76.61800 109.74100 122.55200 1.000 70.26699 126 PRO C O 1
ATOM 7561 N N . LYS C 1 127 ? 76.45200 110.38200 124.69600 1.000 70.79103 127 LYS C N 1
ATOM 7562 C CA . LYS C 1 127 ? 76.19700 111.76400 124.32000 1.000 70.79103 127 LYS C CA 1
ATOM 7563 C C . LYS C 1 127 ? 77.48100 112.56600 124.17200 1.000 70.79103 127 LYS C C 1
ATOM 7564 O O . LYS C 1 127 ? 77.65300 113.26300 123.16800 1.000 70.79103 127 LYS C O 1
ATOM 7570 N N . LYS C 1 128 ? 78.40000 112.47100 125.13800 1.000 69.74067 128 LYS C N 1
ATOM 7571 C CA . LYS C 1 128 ? 79.64600 113.22500 125.04200 1.000 69.74067 128 LYS C CA 1
ATOM 7572 C C . LYS C 1 128 ? 80.58900 112.62600 124.00600 1.000 69.74067 128 LYS C C 1
ATOM 7573 O O . LYS C 1 128 ? 81.48200 113.31900 123.50700 1.000 69.74067 128 LYS C O 1
ATOM 7579 N N . ILE C 1 129 ? 80.41800 111.33800 123.69600 1.000 66.80103 129 ILE C N 1
ATOM 7580 C CA . ILE C 1 129 ? 81.07600 110.74700 122.53400 1.000 66.80103 129 ILE C CA 1
ATOM 7581 C C . ILE C 1 129 ? 80.59900 111.44000 121.26500 1.000 66.80103 129 ILE C C 1
ATOM 7582 O O . ILE C 1 129 ? 81.39400 111.79300 120.38400 1.000 66.80103 129 ILE C O 1
ATOM 7587 N N . ALA C 1 130 ? 79.29200 111.69800 121.18800 1.000 67.66196 130 ALA C N 1
ATOM 7588 C CA . ALA C 1 130 ? 78.68600 112.19500 119.95900 1.000 67.66196 130 ALA C CA 1
ATOM 7589 C C . ALA C 1 130 ? 79.03200 113.65700 119.71000 1.000 67.66196 130 ALA C C 1
ATOM 7590 O O . ALA C 1 130 ? 79.30700 114.04400 118.57200 1.000 67.66196 130 ALA C O 1
ATOM 7592 N N . ILE C 1 131 ? 79.02200 114.48600 120.75600 1.000 67.12566 131 ILE C N 1
ATOM 7593 C CA . ILE C 1 131 ? 79.30500 115.90900 120.56800 1.000 67.12566 131 ILE C CA 1
ATOM 7594 C C . ILE C 1 131 ? 80.77900 116.11900 120.24000 1.000 67.12566 131 ILE C C 1
ATOM 7595 O O . ILE C 1 131 ? 81.14500 117.05900 119.52300 1.000 67.12566 131 ILE C O 1
ATOM 7600 N N . ARG C 1 132 ? 81.64200 115.22300 120.72000 1.000 64.91579 132 ARG C N 1
ATOM 7601 C CA . ARG C 1 132 ? 83.06100 115.32700 120.39900 1.000 64.91579 132 ARG C CA 1
ATOM 7602 C C . ARG C 1 132 ? 83.32400 114.97400 118.94200 1.000 64.91579 132 ARG C C 1
ATOM 7603 O O . ARG C 1 132 ? 84.07200 115.67200 118.25100 1.000 64.91579 132 ARG C O 1
ATOM 7611 N N . TYR C 1 133 ? 82.71000 113.89700 118.45200 1.000 64.51712 133 TYR C N 1
ATOM 7612 C CA . TYR C 1 133 ? 82.96400 113.47700 117.07900 1.000 64.51712 133 TYR C CA 1
ATOM 7613 C C . TYR C 1 133 ? 82.29800 114.41400 116.08300 1.000 64.51712 133 TYR C C 1
ATOM 7614 O O . TYR C 1 133 ? 82.79600 114.61200 114.97000 1.000 64.51712 133 TYR C O 1
ATOM 7623 N N . LEU C 1 134 ? 81.17500 115.01800 116.47000 1.000 64.64044 134 LEU C N 1
ATOM 7624 C CA . LEU C 1 134 ? 80.48600 115.93300 115.57100 1.000 64.64044 134 LEU C CA 1
ATOM 7625 C C . LEU C 1 134 ? 81.14800 117.30200 115.51200 1.000 64.64044 134 LEU C C 1
ATOM 7626 O O . LEU C 1 134 ? 80.82400 118.09200 114.62100 1.000 64.64044 134 LEU C O 1
ATOM 7631 N N . SER C 1 135 ? 82.06600 117.60200 116.42700 1.000 65.56311 135 SER C N 1
ATOM 7632 C CA . SER C 1 135 ? 82.72000 118.90200 116.44200 1.000 65.56311 135 SER C CA 1
ATOM 7633 C C . SER C 1 135 ? 84.13400 118.87900 115.88000 1.000 65.56311 135 SER C C 1
ATOM 7634 O O . SER C 1 135 ? 84.65400 119.93800 115.51300 1.000 65.56311 135 SER C O 1
ATOM 7637 N N . THR C 1 136 ? 84.78100 117.71600 115.82400 1.000 65.60575 136 THR C N 1
ATOM 7638 C CA . THR C 1 136 ? 86.14500 117.62900 115.31800 1.000 65.60575 136 THR C CA 1
ATOM 7639 C C . THR C 1 136 ? 86.22200 117.07700 113.89800 1.000 65.60575 136 THR C C 1
ATOM 7640 O O . THR C 1 136 ? 86.72800 117.75200 112.99800 1.000 65.60575 136 THR C O 1
ATOM 7644 N N . TRP C 1 137 ? 85.72700 115.86500 113.67100 1.000 65.33052 137 TRP C N 1
ATOM 7645 C CA . TRP C 1 137 ? 85.97900 115.17100 112.41100 1.000 65.33052 137 TRP C CA 1
ATOM 7646 C C . TRP C 1 137 ? 84.70500 114.55400 111.85200 1.000 65.33052 137 TRP C C 1
ATOM 7647 O O . TRP C 1 137 ? 84.68000 113.39000 111.45500 1.000 65.33052 137 TRP C O 1
ATOM 7658 N N . PHE C 1 138 ? 83.62100 115.32200 111.80400 1.000 67.16270 138 PHE C N 1
ATOM 7659 C CA . PHE C 1 138 ? 82.42600 114.87500 111.10200 1.000 67.16270 138 PHE C CA 1
ATOM 7660 C C . PHE C 1 138 ? 82.18900 115.67800 109.83200 1.000 67.16270 138 PHE C C 1
ATOM 7661 O O . PHE C 1 138 ? 81.95500 115.09800 108.77000 1.000 67.16270 138 PHE C O 1
ATOM 7669 N N . ALA C 1 139 ? 82.26100 117.00700 109.91100 1.000 71.57020 139 ALA C N 1
ATOM 7670 C CA . ALA C 1 139 ? 82.13500 117.84000 108.72200 1.000 71.57020 139 ALA C CA 1
ATOM 7671 C C . ALA C 1 139 ? 83.34400 117.73600 107.81000 1.000 71.57020 139 ALA C C 1
ATOM 7672 O O . ALA C 1 139 ? 83.28900 118.21400 106.67200 1.000 71.57020 139 ALA C O 1
ATOM 7674 N N . PHE C 1 140 ? 84.42800 117.13600 108.28700 1.000 70.01840 140 PHE C N 1
ATOM 7675 C CA . PHE C 1 140 ? 85.62700 116.85500 107.51900 1.000 70.01840 140 PHE C CA 1
ATOM 7676 C C . PHE C 1 140 ? 85.62500 115.45200 106.93300 1.000 70.01840 140 PHE C C 1
ATOM 7677 O O . PHE C 1 140 ? 86.11300 115.24700 105.82100 1.000 70.01840 140 PHE C O 1
ATOM 7685 N N . ASP C 1 141 ? 85.07600 114.47700 107.65300 1.000 70.05191 141 ASP C N 1
ATOM 7686 C CA . ASP C 1 141 ? 85.16100 113.08500 107.23600 1.000 70.05191 141 ASP C CA 1
ATOM 7687 C C . ASP C 1 141 ? 83.91900 112.58900 106.51100 1.000 70.05191 141 ASP C C 1
ATOM 7688 O O . ASP C 1 141 ? 83.90300 111.43100 106.08400 1.000 70.05191 141 ASP C O 1
ATOM 7690 N N . VAL C 1 142 ? 82.88200 113.41100 106.36600 1.000 71.66686 142 VAL C N 1
ATOM 7691 C CA . VAL C 1 142 ? 81.72400 113.00700 105.57600 1.000 71.66686 142 VAL C CA 1
ATOM 7692 C C . VAL C 1 142 ? 81.86000 113.65900 104.20700 1.000 71.66686 142 VAL C C 1
ATOM 7693 O O . VAL C 1 142 ? 81.18700 113.27200 103.24700 1.000 71.66686 142 VAL C O 1
ATOM 7697 N N . CYS C 1 143 ? 82.75600 114.64200 104.10200 1.000 73.20970 143 CYS C N 1
ATOM 7698 C CA . CYS C 1 143 ? 83.07500 115.23200 102.81000 1.000 73.20970 143 CYS C CA 1
ATOM 7699 C C . CYS C 1 143 ? 84.09000 114.40800 102.03300 1.000 73.20970 143 CYS C C 1
ATOM 7700 O O . CYS C 1 143 ? 84.40000 114.75500 100.88900 1.000 73.20970 143 CYS C O 1
ATOM 7703 N N . SER C 1 144 ? 84.61900 113.34200 102.62900 1.000 69.43222 144 SER C N 1
ATOM 7704 C CA . SER C 1 144 ? 85.53300 112.42200 101.97000 1.000 69.43222 144 SER C CA 1
ATOM 7705 C C . SER C 1 144 ? 84.90300 111.05900 101.74200 1.000 69.43222 144 SER C C 1
ATOM 7706 O O . SER C 1 144 ? 85.60500 110.11100 101.38100 1.000 69.43222 144 SER C O 1
ATOM 7709 N N . THR C 1 145 ? 83.60200 110.93600 101.95300 1.000 71.39415 145 THR C N 1
ATOM 7710 C CA . THR C 1 145 ? 82.91800 109.65700 101.87900 1.000 71.39415 145 THR C CA 1
ATOM 7711 C C . THR C 1 145 ? 81.80800 109.63300 100.83900 1.000 71.39415 145 THR C C 1
ATOM 7712 O O . THR C 1 145 ? 81.67000 108.63100 100.13000 1.000 71.39415 145 THR C O 1
ATOM 7716 N N . ALA C 1 146 ? 81.05400 110.71900 100.69700 1.000 79.11209 146 ALA C N 1
ATOM 7717 C CA . ALA C 1 146 ? 79.97200 110.80000 99.72400 1.000 79.11209 146 ALA C CA 1
ATOM 7718 C C . ALA C 1 146 ? 80.52900 110.76600 98.30600 1.000 79.11209 146 ALA C C 1
ATOM 7719 O O . ALA C 1 146 ? 81.39700 111.58600 97.97100 1.000 79.11209 146 ALA C O 1
ATOM 7721 N N . PRO C 1 147 ? 80.08500 109.83900 97.45800 1.000 83.92853 147 PRO C N 1
ATOM 7722 C CA . PRO C 1 147 ? 80.68500 109.71000 96.12500 1.000 83.92853 147 PRO C CA 1
ATOM 7723 C C . PRO C 1 147 ? 80.19100 110.80400 95.19200 1.000 83.92853 147 PRO C C 1
ATOM 7724 O O . PRO C 1 147 ? 78.98700 111.02100 95.04600 1.000 83.92853 147 PRO C O 1
ATOM 7728 N N . PHE C 1 148 ? 81.13700 111.50100 94.57200 1.000 87.32015 148 PHE C N 1
ATOM 7729 C CA . PHE C 1 148 ? 80.84500 112.50700 93.56400 1.000 87.32015 148 PHE C CA 1
ATOM 7730 C C . PHE C 1 148 ? 81.05500 111.97700 92.15600 1.000 87.32015 148 PHE C C 1
ATOM 7731 O O . PHE C 1 148 ? 80.20600 112.17100 91.28700 1.000 87.32015 148 PHE C O 1
ATOM 7739 N N . GLN C 1 149 ? 82.17900 111.30100 91.90800 1.000 90.38779 149 GLN C N 1
ATOM 7740 C CA . GLN C 1 149 ? 82.39000 110.71000 90.58700 1.000 90.38779 149 GLN C CA 1
ATOM 7741 C C . GLN C 1 149 ? 81.53100 109.46600 90.34900 1.000 90.38779 149 GLN C C 1
ATOM 7742 O O . GLN C 1 149 ? 80.90200 109.37800 89.28000 1.000 90.38779 149 GLN C O 1
ATOM 7744 N N . PRO C 1 150 ? 81.45800 108.44900 91.27800 1.000 89.96349 150 PRO C N 1
ATOM 7745 C CA . PRO C 1 150 ? 80.56200 107.31700 90.99300 1.000 89.96349 150 PRO C CA 1
ATOM 7746 C C . PRO C 1 150 ? 79.08100 107.64900 91.05200 1.000 89.96349 150 PRO C C 1
ATOM 7747 O O . PRO C 1 150 ? 78.33700 107.34000 90.11800 1.000 89.96349 150 PRO C O 1
ATOM 7751 N N . LEU C 1 151 ? 78.64300 108.27400 92.14400 1.000 95.60072 151 LEU C N 1
ATOM 7752 C CA . LEU C 1 151 ? 77.21000 108.37600 92.40200 1.000 95.60072 151 LEU C CA 1
ATOM 7753 C C . LEU C 1 151 ? 76.55900 109.45100 91.54600 1.000 95.60072 151 LEU C C 1
ATOM 7754 O O . LEU C 1 151 ? 75.43500 109.26700 91.06700 1.000 95.60072 151 LEU C O 1
ATOM 7756 N N . SER C 1 152 ? 77.24000 110.57600 91.33600 1.000 98.42504 152 SER C N 1
ATOM 7757 C CA . SER C 1 152 ? 76.64500 111.61700 90.50800 1.000 98.42504 152 SER C CA 1
ATOM 7758 C C . SER C 1 152 ? 76.98700 111.46500 89.03400 1.000 98.42504 152 SER C C 1
ATOM 7759 O O . SER C 1 152 ? 76.93300 112.45300 88.29700 1.000 98.42504 152 SER C O 1
ATOM 7762 N N . LEU C 1 153 ? 77.35300 110.25900 88.59900 1.000 100.93589 153 LEU C N 1
ATOM 7763 C CA . LEU C 1 153 ? 77.40200 109.92300 87.18400 1.000 100.93589 153 LEU C CA 1
ATOM 7764 C C . LEU C 1 153 ? 76.01700 109.89200 86.55600 1.000 100.93589 153 LEU C C 1
ATOM 7765 O O . LEU C 1 153 ? 75.89000 110.12200 85.34800 1.000 100.93589 153 LEU C O 1
ATOM 7770 N N . LEU C 1 154 ? 74.97900 109.65600 87.35300 1.000 105.09776 154 LEU C N 1
ATOM 7771 C CA . LEU C 1 154 ? 73.63700 109.39900 86.85600 1.000 105.09776 154 LEU C CA 1
ATOM 7772 C C . LEU C 1 154 ? 72.84300 110.65800 86.53500 1.000 105.09776 154 LEU C C 1
ATOM 7773 O O . LEU C 1 154 ? 71.73900 110.54300 85.99300 1.000 105.09776 154 LEU C O 1
ATOM 7778 N N . PHE C 1 155 ? 73.34900 111.85100 86.84600 1.000 110.20748 155 PHE C N 1
ATOM 7779 C CA . PHE C 1 155 ? 72.54900 113.04600 86.58200 1.000 110.20748 155 PHE C CA 1
ATOM 7780 C C . PHE C 1 155 ? 72.61800 113.45400 85.11400 1.000 110.20748 155 PHE C C 1
ATOM 7781 O O . PHE C 1 155 ? 71.62900 113.35400 84.38200 1.000 110.20748 155 PHE C O 1
ATOM 7789 N N . ASN C 1 156 ? 73.78300 113.91400 84.66600 1.000 112.14876 156 ASN C N 1
ATOM 7790 C CA . ASN C 1 156 ? 73.95500 114.28700 83.26500 1.000 112.14876 156 ASN C CA 1
ATOM 7791 C C . ASN C 1 156 ? 75.29600 113.90200 82.66300 1.000 112.14876 156 ASN C C 1
ATOM 7792 O O . ASN C 1 156 ? 75.38300 113.79000 81.43500 1.000 112.14876 156 ASN C O 1
ATOM 7797 N N . TYR C 1 157 ? 76.33700 113.69100 83.45900 1.000 108.89536 157 TYR C N 1
ATOM 7798 C CA . TYR C 1 157 ? 77.71000 113.76600 82.98700 1.000 108.89536 157 TYR C CA 1
ATOM 7799 C C . TYR C 1 157 ? 78.26200 112.38800 82.64600 1.000 108.89536 157 TYR C C 1
ATOM 7800 O O . TYR C 1 157 ? 77.63300 111.35500 82.88200 1.000 108.89536 157 TYR C O 1
ATOM 7809 N N . ASN C 1 158 ? 79.46700 112.39100 82.07700 1.000 105.03916 158 ASN C N 1
ATOM 7810 C CA . ASN C 1 158 ? 80.13600 111.18100 81.62200 1.000 105.03916 158 ASN C CA 1
ATOM 7811 C C . ASN C 1 158 ? 81.25800 110.74700 82.55600 1.000 105.03916 158 ASN C C 1
ATOM 7812 O O . ASN C 1 158 ? 82.13300 109.97700 82.14700 1.000 105.03916 158 ASN C O 1
ATOM 7814 N N . GLY C 1 159 ? 81.25300 111.22500 83.79700 1.000 102.28351 159 GLY C N 1
ATOM 7815 C CA . GLY C 1 159 ? 82.25000 110.81300 84.76200 1.000 102.28351 159 GLY C CA 1
ATOM 7816 C C . GLY C 1 159 ? 83.58800 111.49900 84.63500 1.000 102.28351 159 GLY C C 1
ATOM 7817 O O . GLY C 1 159 ? 84.57600 111.00900 85.19200 1.000 102.28351 159 GLY C O 1
ATOM 7818 N N . SER C 1 160 ? 83.65600 112.62000 83.92000 1.000 95.14464 160 SER C N 1
ATOM 7819 C CA . SER C 1 160 ? 84.90700 113.34800 83.76100 1.000 95.14464 160 SER C CA 1
ATOM 7820 C C . SER C 1 160 ? 84.59900 114.79800 83.43100 1.000 95.14464 160 SER C C 1
ATOM 7821 O O . SER C 1 160 ? 83.83000 115.07600 82.50600 1.000 95.14464 160 SER C O 1
ATOM 7824 N N . GLU C 1 161 ? 85.20600 115.70600 84.18800 1.000 86.63452 161 GLU C N 1
ATOM 7825 C CA . GLU C 1 161 ? 85.18900 117.14500 83.97000 1.000 86.63452 161 GLU C CA 1
ATOM 7826 C C . GLU C 1 161 ? 86.28900 117.72100 84.84600 1.000 86.63452 161 GLU C C 1
ATOM 7827 O O . GLU C 1 161 ? 86.81700 117.03200 85.72100 1.000 86.63452 161 GLU C O 1
ATOM 7829 N N . LEU C 1 162 ? 86.64000 118.98300 84.59700 1.000 85.57945 162 LEU C N 1
ATOM 7830 C CA . LEU C 1 162 ? 87.69000 119.61200 85.39100 1.000 85.57945 162 LEU C CA 1
ATOM 7831 C C . LEU C 1 162 ? 87.20800 119.89500 86.80700 1.000 85.57945 162 LEU C C 1
ATOM 7832 O O . LEU C 1 162 ? 87.79500 119.41900 87.78200 1.000 85.57945 162 LEU C O 1
ATOM 7837 N N . GLY C 1 163 ? 86.11400 120.64000 86.94000 1.000 85.36002 163 GLY C N 1
ATOM 7838 C CA . GLY C 1 163 ? 85.59800 120.98700 88.25100 1.000 85.36002 163 GLY C CA 1
ATOM 7839 C C . GLY C 1 163 ? 84.68500 119.94200 88.86100 1.000 85.36002 163 GLY C C 1
ATOM 7840 O O . GLY C 1 163 ? 83.84200 120.26300 89.70400 1.000 85.36002 163 GLY C O 1
ATOM 7841 N N . PHE C 1 164 ? 84.84100 118.68600 88.44500 1.000 83.02314 164 PHE C N 1
ATOM 7842 C CA . PHE C 1 164 ? 84.01200 117.60000 88.94500 1.000 83.02314 164 PHE C CA 1
ATOM 7843 C C . PHE C 1 164 ? 84.87700 116.44800 89.43000 1.000 83.02314 164 PHE C C 1
ATOM 7844 O O . PHE C 1 164 ? 84.46500 115.68500 90.30600 1.000 83.02314 164 PHE C O 1
ATOM 7852 N N . ARG C 1 165 ? 86.06700 116.29800 88.85300 1.000 71.85555 165 ARG C N 1
ATOM 7853 C CA . ARG C 1 165 ? 87.00600 115.30300 89.34800 1.000 71.85555 165 ARG C CA 1
ATOM 7854 C C . ARG C 1 165 ? 88.04200 115.90900 90.28500 1.000 71.85555 165 ARG C C 1
ATOM 7855 O O . ARG C 1 165 ? 88.77000 115.16900 90.95400 1.000 71.85555 165 ARG C O 1
ATOM 7863 N N . ILE C 1 166 ? 88.11900 117.24100 90.35400 1.000 71.98088 166 ILE C N 1
ATOM 7864 C CA . ILE C 1 166 ? 88.82100 117.90300 91.44700 1.000 71.98088 166 ILE C CA 1
ATOM 7865 C C . ILE C 1 166 ? 88.08800 117.68900 92.76700 1.000 71.98088 166 ILE C C 1
ATOM 7866 O O . ILE C 1 166 ? 88.72400 117.56600 93.81700 1.000 71.98088 166 ILE C O 1
ATOM 7871 N N . LEU C 1 167 ? 86.76100 117.54600 92.73300 1.000 72.52066 167 LEU C N 1
ATOM 7872 C CA . LEU C 1 167 ? 86.02100 117.18500 93.94100 1.000 72.52066 167 LEU C CA 1
ATOM 7873 C C . LEU C 1 167 ? 86.31600 115.76200 94.40500 1.000 72.52066 167 LEU C C 1
ATOM 7874 O O . LEU C 1 167 ? 86.00700 115.42100 95.55000 1.000 72.52066 167 LEU C O 1
ATOM 7879 N N . SER C 1 168 ? 86.90700 114.92700 93.55200 1.000 67.45793 168 SER C N 1
ATOM 7880 C CA . SER C 1 168 ? 87.40300 113.63100 93.99100 1.000 67.45793 168 SER C CA 1
ATOM 7881 C C . SER C 1 168 ? 88.79500 113.70100 94.59900 1.000 67.45793 168 SER C C 1
ATOM 7882 O O . SER C 1 168 ? 89.34900 112.64900 94.93000 1.000 67.45793 168 SER C O 1
ATOM 7885 N N . MET C 1 169 ? 89.38400 114.89000 94.73900 1.000 64.19865 169 MET C N 1
ATOM 7886 C CA . MET C 1 169 ? 90.61800 115.03600 95.50000 1.000 64.19865 169 MET C CA 1
ATOM 7887 C C . MET C 1 169 ? 90.37200 115.13400 96.99300 1.000 64.19865 169 MET C C 1
ATOM 7888 O O . MET C 1 169 ? 91.33600 115.19200 97.76100 1.000 64.19865 169 MET C O 1
ATOM 7893 N N . LEU C 1 170 ? 89.11100 115.15500 97.42400 1.000 63.62184 170 LEU C N 1
ATOM 7894 C CA . LEU C 1 170 ? 88.80000 115.10600 98.84200 1.000 63.62184 170 LEU C CA 1
ATOM 7895 C C . LEU C 1 170 ? 88.99500 113.72000 99.43100 1.000 63.62184 170 LEU C C 1
ATOM 7896 O O . LEU C 1 170 ? 88.89800 113.56800 100.64900 1.000 63.62184 170 LEU C O 1
ATOM 7901 N N . ARG C 1 171 ? 89.28200 112.71400 98.60800 1.000 60.11191 171 ARG C N 1
ATOM 7902 C CA . ARG C 1 171 ? 89.75300 111.42900 99.10000 1.000 60.11191 171 ARG C CA 1
ATOM 7903 C C . ARG C 1 171 ? 91.21700 111.45900 99.51600 1.000 60.11191 171 ARG C C 1
ATOM 7904 O O . ARG C 1 171 ? 91.75000 110.41800 99.90600 1.000 60.11191 171 ARG C O 1
ATOM 7912 N N . LEU C 1 172 ? 91.88600 112.60500 99.41300 1.000 56.69832 172 LEU C N 1
ATOM 7913 C CA . LEU C 1 172 ? 93.15900 112.83000 100.07600 1.000 56.69832 172 LEU C CA 1
ATOM 7914 C C . LEU C 1 172 ? 92.98500 113.36900 101.48300 1.000 56.69832 172 LEU C C 1
ATOM 7915 O O . LEU C 1 172 ? 93.96800 113.45600 102.22200 1.000 56.69832 172 LEU C O 1
ATOM 7920 N N . TRP C 1 173 ? 91.76700 113.73900 101.86900 1.000 60.15036 173 TRP C N 1
ATOM 7921 C CA . TRP C 1 173 ? 91.52000 114.21700 103.22000 1.000 60.15036 173 TRP C CA 1
ATOM 7922 C C . TRP C 1 173 ? 91.42000 113.09300 104.23400 1.000 60.15036 173 TRP C C 1
ATOM 7923 O O . TRP C 1 173 ? 91.38600 113.36900 105.43300 1.000 60.15036 173 TRP C O 1
ATOM 7934 N N . ARG C 1 174 ? 91.37800 111.84000 103.79700 1.000 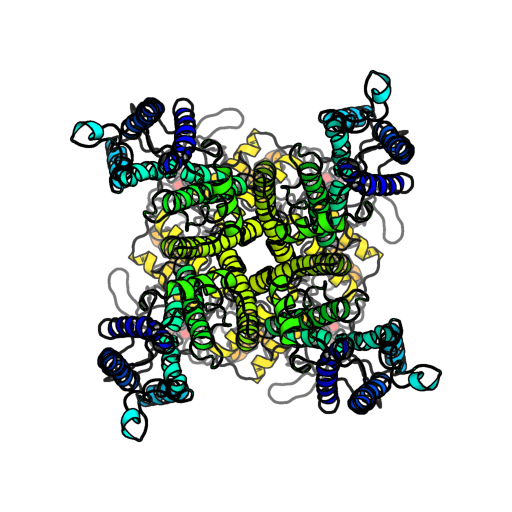56.36911 174 ARG C N 1
ATOM 7935 C CA . ARG C 1 174 ? 91.42100 110.72000 104.71800 1.000 56.36911 174 ARG C CA 1
ATOM 7936 C C . ARG C 1 174 ? 92.84300 110.31000 105.05700 1.000 56.36911 174 ARG C C 1
ATOM 7937 O O . ARG C 1 174 ? 93.05100 109.22800 105.60800 1.000 56.36911 174 ARG C O 1
ATOM 7945 N N . LEU C 1 175 ? 93.82300 111.15800 104.75100 1.000 49.18116 175 LEU C N 1
ATOM 7946 C CA . LEU C 1 175 ? 95.20900 110.92600 105.12300 1.000 49.18116 175 LEU C CA 1
ATOM 7947 C C . LEU C 1 175 ? 95.47800 111.19500 106.59200 1.000 49.18116 175 LEU C C 1
ATOM 7948 O O . LEU C 1 175 ? 96.57900 110.90100 107.06200 1.000 49.18116 175 LEU C O 1
ATOM 7953 N N . ARG C 1 176 ? 94.51100 111.74500 107.32600 1.000 50.33292 176 ARG C N 1
ATOM 7954 C CA . ARG C 1 176 ? 94.72800 112.03000 108.73600 1.000 50.33292 176 ARG C CA 1
ATOM 7955 C C . ARG C 1 176 ? 94.75500 110.76800 109.58200 1.000 50.33292 176 ARG C C 1
ATOM 7956 O O . ARG C 1 176 ? 95.22200 110.81700 110.72100 1.000 50.33292 176 ARG C O 1
ATOM 7964 N N . ARG C 1 177 ? 94.26300 109.64400 109.06500 1.000 47.62716 177 ARG C N 1
ATOM 7965 C CA . ARG C 1 177 ? 94.39500 108.38500 109.78300 1.000 47.62716 177 ARG C CA 1
ATOM 7966 C C . ARG C 1 177 ? 95.81900 107.86700 109.76400 1.000 47.62716 177 ARG C C 1
ATOM 7967 O O . ARG C 1 177 ? 96.19800 107.09900 110.65200 1.000 47.62716 177 ARG C O 1
ATOM 7975 N N . VAL C 1 178 ? 96.60600 108.25400 108.76700 1.000 40.75964 178 VAL C N 1
ATOM 7976 C CA . VAL C 1 178 ? 98.01200 107.88100 108.71200 1.000 40.75964 178 VAL C CA 1
ATOM 7977 C C . VAL C 1 178 ? 98.86300 108.86800 109.49400 1.000 40.75964 178 VAL C C 1
ATOM 7978 O O . VAL C 1 178 ? 99.79000 108.47200 110.20300 1.000 40.75964 178 VAL C O 1
ATOM 7982 N N . SER C 1 179 ? 98.52100 110.15300 109.43200 1.000 39.55240 179 SER C N 1
ATOM 7983 C CA . SER C 1 179 ? 99.30200 111.15500 110.14300 1.000 39.55240 179 SER C CA 1
ATOM 7984 C C . SER C 1 179 ? 99.09500 111.08000 111.64700 1.000 39.55240 179 SER C C 1
ATOM 7985 O O . SER C 1 179 ? 100.00300 111.42100 112.41000 1.000 39.55240 179 SER C O 1
ATOM 7988 N N . SER C 1 180 ? 97.92400 110.63900 112.09600 1.000 38.52597 180 SER C N 1
ATOM 7989 C CA . SER C 1 180 ? 97.68200 110.43200 113.51600 1.000 38.52597 180 SER C CA 1
ATOM 7990 C C . SER C 1 180 ? 98.06200 109.03600 113.97500 1.000 38.52597 180 SER C C 1
ATOM 7991 O O . SER C 1 180 ? 97.78400 108.68200 115.12200 1.000 38.52597 180 SER C O 1
ATOM 7994 N N . LEU C 1 181 ? 98.65800 108.22900 113.10500 1.000 36.38004 181 LEU C N 1
ATOM 7995 C CA . LEU C 1 181 ? 99.27100 106.97900 113.52500 1.000 36.38004 181 LEU C CA 1
ATOM 7996 C C . LEU C 1 181 ? 100.76600 107.14400 113.73200 1.000 36.38004 181 LEU C C 1
ATOM 7997 O O . LEU C 1 181 ? 101.35300 106.45700 114.56800 1.000 36.38004 181 LEU C O 1
ATOM 8002 N N . PHE C 1 182 ? 101.39800 108.05100 112.99100 1.000 34.86996 182 PHE C N 1
ATOM 8003 C CA . PHE C 1 182 ? 102.80300 108.34100 113.23800 1.000 34.86996 182 PHE C CA 1
ATOM 8004 C C . PHE C 1 182 ? 102.98000 109.11800 114.53100 1.000 34.86996 182 PHE C C 1
ATOM 8005 O O . PHE C 1 182 ? 104.03300 109.04300 115.16900 1.000 34.86996 182 PHE C O 1
ATOM 8013 N N . ALA C 1 183 ? 101.96300 109.88200 114.93000 1.000 34.76287 183 ALA C N 1
ATOM 8014 C CA . ALA C 1 183 ? 102.02700 110.57900 116.20700 1.000 34.76287 183 ALA C CA 1
ATOM 8015 C C . ALA C 1 183 ? 101.80900 109.62700 117.36700 1.000 34.76287 183 ALA C C 1
ATOM 8016 O O . ALA C 1 183 ? 102.30100 109.87200 118.47100 1.000 34.76287 183 ALA C O 1
ATOM 8018 N N . ARG C 1 184 ? 101.07100 108.54600 117.14500 1.000 35.83263 184 ARG C N 1
ATOM 8019 C CA . ARG C 1 184 ? 100.82200 107.59000 118.21300 1.000 35.83263 184 ARG C CA 1
ATOM 8020 C C . ARG C 1 184 ? 101.99000 106.63100 118.38500 1.000 35.83263 184 ARG C C 1
ATOM 8021 O O . ARG C 1 184 ? 102.35300 106.29100 119.51400 1.000 35.83263 184 ARG C O 1
ATOM 8029 N N . LEU C 1 185 ? 102.61000 106.20500 117.28400 1.000 33.06896 185 LEU C N 1
ATOM 8030 C CA . LEU C 1 185 ? 103.71000 105.25400 117.37100 1.000 33.06896 185 LEU C CA 1
ATOM 8031 C C . LEU C 1 185 ? 104.99800 105.88200 117.87700 1.000 33.06896 185 LEU C C 1
ATOM 8032 O O . LEU C 1 185 ? 105.92200 105.15000 118.23700 1.000 33.06896 185 LEU C O 1
ATOM 8037 N N . GLU C 1 186 ? 105.09500 107.21100 117.89800 1.000 33.71770 186 GLU C N 1
ATOM 8038 C CA . GLU C 1 186 ? 106.30900 107.84700 118.39300 1.000 33.71770 186 GLU C CA 1
ATOM 8039 C C . GLU C 1 186 ? 106.39500 107.78800 119.90700 1.000 33.71770 186 GLU C C 1
ATOM 8040 O O . GLU C 1 186 ? 107.49600 107.75500 120.46300 1.000 33.71770 186 GLU C O 1
ATOM 8046 N N . LYS C 1 187 ? 105.25600 107.78000 120.58600 1.000 33.67137 187 LYS C N 1
ATOM 8047 C CA . LYS C 1 187 ? 105.20700 107.70500 122.03500 1.000 33.67137 187 LYS C CA 1
ATOM 8048 C C . LYS C 1 187 ? 104.98500 106.29000 122.54400 1.000 33.67137 187 LYS C C 1
ATOM 8049 O O . LYS C 1 187 ? 104.95000 106.08300 123.75800 1.000 33.67137 187 LYS C O 1
ATOM 8055 N N . ASP C 1 188 ? 104.83500 105.31700 121.65400 1.000 36.01069 188 ASP C N 1
ATOM 8056 C CA . ASP C 1 188 ? 104.74100 103.92000 122.04800 1.000 36.01069 188 ASP C CA 1
ATOM 8057 C C . AS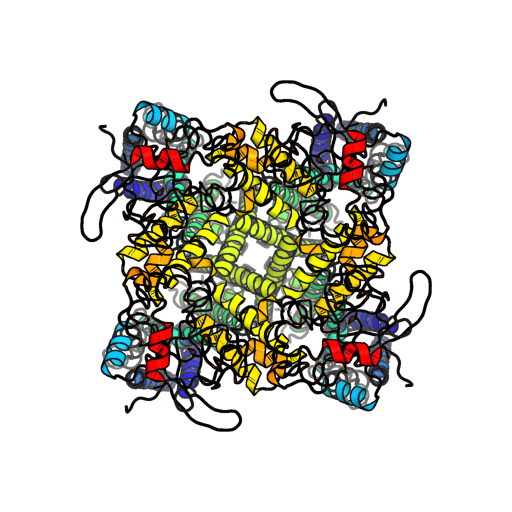P C 1 188 ? 106.14400 103.39000 122.30000 1.000 36.01069 188 ASP C C 1
ATOM 8058 O O . ASP C 1 188 ? 106.97800 103.38700 121.39300 1.000 36.01069 188 ASP C O 1
ATOM 8063 N N . ILE C 1 189 ? 106.40700 102.93400 123.52600 1.000 34.94122 189 ILE C N 1
ATOM 8064 C CA . ILE C 1 189 ? 107.77300 102.59400 123.90600 1.000 34.94122 189 ILE C CA 1
ATOM 8065 C C . ILE C 1 189 ? 108.22800 101.25900 123.34300 1.000 34.94122 189 ILE C C 1
ATOM 8066 O O . ILE C 1 189 ? 109.41900 100.94500 123.41300 1.000 34.94122 189 ILE C O 1
ATOM 8071 N N . ARG C 1 190 ? 107.32700 100.45600 122.79400 1.000 38.51396 190 ARG C N 1
ATOM 8072 C CA . ARG C 1 190 ? 107.73100 99.20000 122.18200 1.000 38.51396 190 ARG C CA 1
ATOM 8073 C C . ARG C 1 190 ? 108.04200 99.34200 120.70200 1.000 38.51396 190 ARG C C 1
ATOM 8074 O O . ARG C 1 190 ? 108.32000 98.33700 120.04500 1.000 38.51396 190 ARG C O 1
ATOM 8082 N N . PHE C 1 191 ? 108.00500 100.55700 120.16800 1.000 35.62694 191 PHE C N 1
ATOM 8083 C CA . PHE C 1 191 ? 108.43600 100.84800 118.81200 1.000 35.62694 191 PHE C CA 1
ATOM 8084 C C . PHE C 1 191 ? 109.64800 101.76600 118.85200 1.000 35.62694 191 PHE C C 1
ATOM 8085 O O . PHE C 1 191 ? 109.80200 102.57400 119.77000 1.000 35.62694 191 PHE C O 1
ATOM 8093 N N . ASN C 1 192 ? 110.51000 101.63800 117.85000 1.000 32.92480 192 ASN C N 1
ATOM 8094 C CA . ASN C 1 192 ? 111.70300 102.46300 117.79600 1.000 32.92480 192 ASN C CA 1
ATOM 8095 C C . ASN C 1 192 ? 111.34600 103.89500 117.41900 1.000 32.92480 192 ASN C C 1
ATOM 8096 O O . ASN C 1 192 ? 110.25200 104.18600 116.94100 1.000 32.92480 192 ASN C O 1
ATOM 8101 N N . TYR C 1 193 ? 112.28300 104.80000 117.65900 1.000 31.00138 193 TYR C N 1
ATOM 8102 C CA . TYR C 1 193 ? 112.11400 106.20600 117.32900 1.000 31.00138 193 TYR C CA 1
ATOM 8103 C C . TYR C 1 193 ? 112.95000 106.63800 116.14100 1.000 31.00138 193 TYR C C 1
ATOM 8104 O O . TYR C 1 193 ? 112.56700 107.56000 115.43000 1.000 31.00138 193 TYR C O 1
ATOM 8113 N N . PHE C 1 194 ? 114.08900 105.99700 115.90400 1.000 35.39440 194 PHE C N 1
ATOM 8114 C CA . PHE C 1 194 ? 114.85900 106.31800 114.71600 1.000 35.39440 194 PHE C CA 1
ATOM 8115 C C . PHE C 1 194 ? 114.28400 105.68700 113.46400 1.000 35.39440 194 PHE C C 1
ATOM 8116 O O . PHE C 1 194 ? 114.60500 106.14300 112.37000 1.000 35.39440 194 PHE C O 1
ATOM 8124 N N . TRP C 1 195 ? 113.46900 104.64600 113.58500 1.000 35.77854 195 TRP C N 1
ATOM 8125 C CA . TRP C 1 195 ? 112.88700 104.01900 112.41200 1.000 35.77854 195 TRP C CA 1
ATOM 8126 C C . TRP C 1 195 ? 111.39200 104.24400 112.30800 1.000 35.77854 195 TRP C C 1
ATOM 8127 O O . TRP C 1 195 ? 110.73400 103.57100 111.51600 1.000 35.77854 195 TRP C O 1
ATOM 8138 N N . ILE C 1 196 ? 110.84900 105.15800 113.10100 1.000 31.90233 196 ILE C N 1
ATOM 8139 C CA . ILE C 1 196 ? 109.53700 105.73700 112.85200 1.000 31.90233 196 ILE C CA 1
ATOM 8140 C C . ILE C 1 196 ? 109.67200 107.14400 112.29300 1.000 31.90233 196 ILE C C 1
ATOM 8141 O O . ILE C 1 196 ? 108.94400 107.53000 111.37800 1.000 31.90233 196 ILE C O 1
ATOM 8146 N N . ARG C 1 197 ? 110.64800 107.90100 112.79300 1.000 31.49392 197 ARG C N 1
ATOM 8147 C CA . ARG C 1 197 ? 110.89900 109.24000 112.28300 1.000 31.49392 197 ARG C CA 1
ATOM 8148 C C . ARG C 1 197 ? 111.45000 109.24200 110.86600 1.000 31.49392 197 ARG C C 1
ATOM 8149 O O . ARG C 1 197 ? 111.21600 110.20800 110.14200 1.000 31.49392 197 ARG C O 1
ATOM 8157 N N . CYS C 1 198 ? 112.17000 108.20200 110.45000 1.000 33.21588 198 CYS C N 1
ATOM 8158 C CA . CYS C 1 198 ? 112.59800 108.12700 109.05700 1.000 33.21588 198 CYS C CA 1
ATOM 8159 C C . CYS C 1 198 ? 111.52500 107.56200 108.13900 1.000 33.21588 198 CYS C C 1
ATOM 8160 O O . CYS C 1 198 ? 111.49500 107.90500 106.95500 1.000 33.21588 198 CYS C O 1
ATOM 8163 N N . THR C 1 199 ? 110.64600 106.70000 108.64500 1.000 32.37648 199 THR C N 1
ATOM 8164 C CA . THR C 1 199 ? 109.48900 106.27000 107.87100 1.000 32.37648 199 THR C CA 1
ATOM 8165 C C . THR C 1 199 ? 108.51400 107.41200 107.61700 1.000 32.37648 199 THR C C 1
ATOM 8166 O O . THR C 1 199 ? 107.88700 107.45500 106.55500 1.000 32.37648 199 THR C O 1
ATOM 8170 N N . LYS C 1 200 ? 108.40500 108.36000 108.54200 1.000 32.15226 200 LYS C N 1
ATOM 8171 C CA . LYS C 1 200 ? 107.62100 109.56100 108.29200 1.000 32.15226 200 LYS C CA 1
ATOM 8172 C C . LYS C 1 200 ? 108.32700 110.48800 107.31500 1.000 32.15226 200 LYS C C 1
ATOM 8173 O O . LYS C 1 200 ? 107.67300 111.22900 106.58000 1.000 32.15226 200 LYS C O 1
ATOM 8179 N N . LEU C 1 201 ? 109.65800 110.46800 107.28900 1.000 30.42104 201 LEU C N 1
ATOM 8180 C CA . LEU C 1 201 ? 110.38000 111.33300 106.36600 1.000 30.42104 201 LEU C CA 1
ATOM 8181 C C . LEU C 1 201 ? 110.43000 110.74400 104.97000 1.000 30.42104 201 LEU C C 1
ATOM 8182 O O . LEU C 1 201 ? 110.62700 111.47700 104.00100 1.000 30.42104 201 LEU C O 1
ATOM 8187 N N . ILE C 1 202 ? 110.28600 109.42900 104.84400 1.000 29.30025 202 ILE C N 1
ATOM 8188 C CA . ILE C 1 202 ? 110.29400 108.81100 103.52600 1.000 29.30025 202 ILE C CA 1
ATOM 8189 C C . ILE C 1 202 ? 108.91500 108.90400 102.88800 1.000 29.30025 202 ILE C C 1
ATOM 8190 O O . ILE C 1 202 ? 108.78900 109.21700 101.70000 1.000 29.30025 202 ILE C O 1
ATOM 8195 N N . SER C 1 203 ? 107.86200 108.70700 103.67900 1.000 31.05959 203 SER C N 1
ATOM 8196 C CA . SER C 1 203 ? 106.50900 108.68000 103.13600 1.000 31.05959 203 SER C CA 1
ATOM 8197 C C . SER C 1 203 ? 106.04300 110.06100 102.70200 1.000 31.05959 203 SER C C 1
ATOM 8198 O O . SER C 1 203 ? 105.13300 110.18300 101.87900 1.000 31.05959 203 SER C O 1
ATOM 8201 N N . VAL C 1 204 ? 106.64800 111.11400 103.24200 1.000 29.59017 204 VAL C N 1
ATOM 8202 C CA . VAL C 1 204 ? 106.28300 112.46700 102.83700 1.000 29.59017 204 VAL C CA 1
ATOM 8203 C C . VAL C 1 204 ? 106.87600 112.78500 101.46900 1.000 29.59017 204 VAL C C 1
ATOM 8204 O O . VAL C 1 204 ? 106.21100 113.36300 100.60300 1.000 29.59017 204 VAL C O 1
ATOM 8208 N N . THR C 1 205 ? 108.11900 112.36500 101.23000 1.000 29.06809 205 THR C N 1
ATOM 8209 C CA . THR C 1 205 ? 108.76000 112.67400 99.95700 1.000 29.06809 205 THR C CA 1
ATOM 8210 C C . THR C 1 205 ? 108.28100 111.74800 98.84800 1.000 29.06809 205 THR C C 1
ATOM 8211 O O . THR C 1 205 ? 108.22500 112.15000 97.68300 1.000 29.06809 205 THR C O 1
ATOM 8215 N N . LEU C 1 206 ? 107.94300 110.50000 99.18300 1.000 30.83912 206 LEU C N 1
ATOM 8216 C CA . LEU C 1 206 ? 107.35900 109.59900 98.19300 1.000 30.83912 206 LEU C CA 1
ATOM 8217 C C . LEU C 1 206 ? 105.99000 110.08100 97.75000 1.000 30.83912 206 LEU C C 1
ATOM 8218 O O . LEU C 1 206 ? 105.56600 109.82300 96.62200 1.000 30.83912 206 LEU C O 1
ATOM 8223 N N . PHE C 1 207 ? 105.27500 110.77300 98.62700 1.000 31.84373 207 PHE C N 1
ATOM 8224 C CA . PHE C 1 207 ? 104.00900 111.35000 98.21600 1.000 31.84373 207 PHE C CA 1
ATOM 8225 C C . PHE C 1 207 ? 104.21700 112.65900 97.47400 1.000 31.84373 207 PHE C C 1
ATOM 8226 O O . PHE C 1 207 ? 103.38500 113.04700 96.65600 1.000 31.84373 207 PHE C O 1
ATOM 8234 N N . ALA C 1 208 ? 105.31700 113.36000 97.73900 1.000 30.33448 208 ALA C N 1
ATOM 8235 C CA . ALA C 1 208 ? 105.55800 114.62200 97.04800 1.000 30.33448 208 ALA C CA 1
ATOM 8236 C C . ALA C 1 208 ? 106.08300 114.38200 95.64100 1.000 30.33448 208 ALA C C 1
ATOM 8237 O O . ALA C 1 208 ? 105.88400 115.20400 94.74400 1.000 30.33448 208 ALA C O 1
ATOM 8239 N N . ILE C 1 209 ? 106.77700 113.26600 95.43600 1.000 30.13634 209 ILE C N 1
ATOM 8240 C CA . ILE C 1 209 ? 107.22200 112.88800 94.09900 1.000 30.13634 209 ILE C CA 1
ATOM 8241 C C . ILE C 1 209 ? 106.03500 112.43000 93.26500 1.000 30.13634 209 ILE C C 1
ATOM 8242 O O . ILE C 1 209 ? 105.88200 112.81400 92.10100 1.000 30.13634 209 ILE C O 1
ATOM 8247 N N . HIS C 1 210 ? 105.16200 111.62600 93.86600 1.000 33.97106 210 HIS C N 1
ATOM 8248 C CA . HIS C 1 210 ? 104.02600 111.06500 93.14800 1.000 33.97106 210 HIS C CA 1
ATOM 8249 C C . HIS C 1 210 ? 102.99400 112.13400 92.81700 1.000 33.97106 210 HIS C C 1
ATOM 8250 O O . HIS C 1 210 ? 102.54300 112.24100 91.67400 1.000 33.97106 210 HIS C O 1
ATOM 8257 N N . CYS C 1 211 ? 102.62000 112.95000 93.80000 1.000 35.79444 211 CYS C N 1
ATOM 8258 C CA . CYS C 1 211 ? 101.55000 113.91700 93.59500 1.000 35.79444 211 CYS C CA 1
ATOM 8259 C C . CYS C 1 211 ? 101.99500 115.11100 92.76200 1.000 35.79444 211 CYS C C 1
ATOM 8260 O O . CYS C 1 211 ? 101.14700 115.88700 92.32000 1.000 35.79444 211 CYS C O 1
ATOM 8263 N N . ALA C 1 212 ? 103.28700 115.27100 92.50400 1.000 32.45366 212 ALA C N 1
ATOM 8264 C CA . ALA C 1 212 ? 103.74700 116.31700 91.61000 1.000 32.45366 212 ALA C CA 1
ATOM 8265 C C . ALA C 1 212 ? 104.30300 115.78900 90.30200 1.000 32.45366 212 ALA C C 1
ATOM 8266 O O . ALA C 1 212 ? 104.65800 116.58900 89.43400 1.000 32.45366 212 ALA C O 1
ATOM 8268 N N . GLY C 1 213 ? 104.41500 114.47700 90.14700 1.000 35.68372 213 GLY C N 1
ATOM 8269 C CA . GLY C 1 213 ? 104.64200 113.88100 88.85100 1.000 35.68372 213 GLY C CA 1
ATOM 8270 C C . GLY C 1 213 ? 103.38200 113.54500 88.11800 1.000 35.68372 213 GLY C C 1
ATOM 8271 O O . GLY C 1 213 ? 103.41600 113.27100 86.92000 1.000 35.68372 213 GLY C O 1
ATOM 8272 N N . CYS C 1 214 ? 102.25600 113.55600 88.82100 1.000 39.06879 214 CYS C N 1
ATOM 8273 C CA . CYS C 1 214 ? 100.95400 113.39700 88.20500 1.000 39.06879 214 CYS C CA 1
ATOM 8274 C C . CYS C 1 214 ? 100.23800 114.71900 88.00700 1.000 39.06879 214 CYS C C 1
ATOM 8275 O O . CYS C 1 214 ? 99.27300 114.77300 87.24500 1.000 39.06879 214 CYS C O 1
ATOM 8278 N N . PHE C 1 215 ? 100.67700 115.78000 88.67000 1.000 39.68110 215 PHE C N 1
ATOM 8279 C CA . PHE C 1 215 ? 100.10500 117.09500 88.43200 1.000 39.68110 215 PHE C CA 1
ATOM 8280 C C . PHE C 1 215 ? 100.85000 117.85800 87.35400 1.000 39.68110 215 PHE C C 1
ATOM 8281 O O . PHE C 1 215 ? 100.39300 118.92800 86.95100 1.000 39.68110 215 PHE C O 1
ATOM 8289 N N . ASN C 1 216 ? 101.99100 117.34800 86.90000 1.000 39.93264 216 ASN C N 1
ATOM 8290 C CA . ASN C 1 216 ? 102.72400 117.92300 85.78600 1.000 39.93264 216 ASN C CA 1
ATOM 8291 C C . ASN C 1 216 ? 102.57000 117.10700 84.52000 1.000 39.93264 216 ASN C C 1
ATOM 8292 O O . ASN C 1 216 ? 103.11200 117.48300 83.48000 1.000 39.93264 216 ASN C O 1
ATOM 8297 N N . TYR C 1 217 ? 101.86500 115.98600 84.58600 1.000 43.09113 217 TYR C N 1
ATOM 8298 C CA . TYR C 1 217 ? 101.40600 115.31600 83.38500 1.000 43.09113 217 TYR C CA 1
ATOM 8299 C C . TYR C 1 217 ? 100.05900 115.83300 82.92600 1.000 43.09113 217 TYR C C 1
ATOM 8300 O O . TYR C 1 217 ? 99.76100 115.77200 81.73400 1.000 43.09113 217 TYR C O 1
ATOM 8309 N N . LEU C 1 218 ? 99.24800 116.34900 83.84600 1.000 44.24150 218 LEU C N 1
ATOM 8310 C CA . LEU C 1 218 ? 97.97600 116.94600 83.47000 1.000 44.24150 218 LEU C CA 1
ATOM 8311 C C . LEU C 1 218 ? 98.17200 118.26800 82.74200 1.000 44.24150 218 LEU C C 1
ATOM 8312 O O . LEU C 1 218 ? 97.34200 118.64200 81.91100 1.000 44.24150 218 LEU C O 1
ATOM 8317 N N . ILE C 1 219 ? 99.24800 118.99300 83.04600 1.000 42.96929 219 ILE C N 1
ATOM 8318 C CA . ILE C 1 219 ? 99.52900 120.22900 82.32600 1.000 42.96929 219 ILE C CA 1
ATOM 8319 C C . ILE C 1 219 ? 99.98000 119.92400 80.90500 1.000 42.96929 219 ILE C C 1
ATOM 8320 O O . ILE C 1 219 ? 99.68300 120.68100 79.97600 1.000 42.96929 219 ILE C O 1
ATOM 8325 N N . ALA C 1 220 ? 100.67700 118.81100 80.70200 1.000 45.65118 220 ALA C N 1
ATOM 8326 C CA . ALA C 1 220 ? 101.12600 118.43700 79.36900 1.000 45.65118 220 ALA C CA 1
ATOM 8327 C C . ALA C 1 220 ? 100.04200 117.73500 78.56700 1.000 45.65118 220 ALA C C 1
ATOM 8328 O O . ALA C 1 220 ? 99.93400 117.95100 77.35800 1.000 45.65118 220 ALA C O 1
ATOM 8330 N N . ASP C 1 221 ? 99.23500 116.89500 79.21300 1.000 50.26552 221 ASP C N 1
ATOM 8331 C CA . ASP C 1 221 ? 98.21400 116.14700 78.49100 1.000 50.26552 221 ASP C CA 1
ATOM 8332 C C . ASP C 1 221 ? 97.02400 117.00700 78.10400 1.000 50.26552 221 ASP C C 1
ATOM 8333 O O . ASP C 1 221 ? 96.31700 116.66600 77.15200 1.000 50.26552 221 ASP C O 1
ATOM 8338 N N . ARG C 1 222 ? 96.78100 118.10100 78.81200 1.000 51.54676 222 ARG C N 1
ATOM 8339 C CA . ARG C 1 222 ? 95.62700 118.95500 78.57000 1.000 51.54676 222 ARG C CA 1
ATOM 8340 C C . ARG C 1 222 ? 96.04600 120.31000 78.02000 1.000 51.54676 222 ARG C C 1
ATOM 8341 O O . ARG C 1 222 ? 95.51800 121.34800 78.41400 1.000 51.54676 222 ARG C O 1
ATOM 8349 N N . TYR C 1 223 ? 97.01300 120.31500 77.10900 1.000 54.33840 223 TYR C N 1
ATOM 8350 C CA . TYR C 1 223 ? 97.46600 121.55100 76.49900 1.000 54.33840 223 TYR C CA 1
ATOM 8351 C C . TYR C 1 223 ? 96.91700 121.62400 75.08600 1.000 54.33840 223 TYR C C 1
ATOM 8352 O O . TYR C 1 223 ? 97.17300 120.70700 74.29000 1.000 54.33840 223 TYR C O 1
ATOM 8361 N N . PRO C 1 224 ? 96.14900 122.66600 74.73600 1.000 59.62138 224 PRO C N 1
ATOM 8362 C CA . PRO C 1 224 ? 95.43600 122.65400 73.44600 1.000 59.62138 224 PRO C CA 1
ATOM 8363 C C . PRO C 1 224 ? 96.34700 122.83000 72.25100 1.000 59.62138 224 PRO C C 1
ATOM 8364 O O . PRO C 1 224 ? 96.01200 122.39300 71.14500 1.000 59.62138 224 PRO C O 1
ATOM 8368 N N . ASN C 1 225 ? 97.49400 123.45100 72.44900 1.000 60.58277 225 ASN C N 1
ATOM 8369 C CA . ASN C 1 225 ? 98.49400 123.61600 71.40800 1.000 60.58277 225 ASN C CA 1
ATOM 8370 C C . ASN C 1 225 ? 99.20100 122.27700 71.19900 1.000 60.58277 225 ASN C C 1
ATOM 8371 O O . ASN C 1 225 ? 99.01700 121.35700 72.00600 1.000 60.58277 225 ASN C O 1
ATOM 8373 N N . PRO C 1 226 ? 100.02400 122.10900 70.14100 1.000 61.55566 226 PRO C N 1
ATOM 8374 C CA . PRO C 1 226 ? 100.75700 120.84300 69.98800 1.000 61.55566 226 PRO C CA 1
ATOM 8375 C C . PRO C 1 226 ? 101.86500 120.64300 71.00800 1.000 61.55566 226 PRO C C 1
ATOM 8376 O O . PRO C 1 226 ? 101.96700 121.37400 71.99700 1.000 61.55566 226 PRO C O 1
ATOM 8380 N N . ARG C 1 227 ? 102.70500 119.63600 70.77500 1.000 57.92306 227 ARG C N 1
ATOM 8381 C CA . ARG C 1 227 ? 103.71700 119.23100 71.74000 1.000 57.92306 227 ARG C CA 1
ATOM 8382 C C . ARG C 1 227 ? 104.82600 120.26800 71.87400 1.000 57.92306 227 ARG C C 1
ATOM 8383 O O . ARG C 1 227 ? 105.94200 120.07800 71.38300 1.000 57.92306 227 ARG C O 1
ATOM 8385 N N . LYS C 1 228 ? 104.49700 121.37700 72.52900 1.000 51.36335 228 LYS C N 1
ATOM 8386 C CA . LYS C 1 228 ? 105.44400 122.36300 73.03000 1.000 51.36335 228 LYS C CA 1
ATOM 8387 C C . LYS C 1 228 ? 105.38300 122.37900 74.55000 1.000 51.36335 228 LYS C C 1
ATOM 8388 O O . LYS C 1 228 ? 105.31100 123.43200 75.17900 1.000 51.36335 228 LYS C O 1
ATOM 8390 N N . THR C 1 229 ? 105.34800 121.19400 75.13800 1.000 47.69835 229 THR C N 1
ATOM 8391 C CA . THR C 1 229 ? 105.32300 120.98000 76.57200 1.000 47.69835 229 THR C CA 1
ATOM 8392 C C . THR C 1 229 ? 106.67200 120.42700 77.02000 1.000 47.69835 229 THR C C 1
ATOM 8393 O O . THR C 1 229 ? 107.61800 120.33500 76.23700 1.000 47.69835 229 THR C O 1
ATOM 8397 N N . TRP C 1 230 ? 106.75700 120.05700 78.29800 1.000 41.76782 230 TRP C N 1
ATOM 8398 C CA . TRP C 1 230 ? 108.02900 119.60100 78.84800 1.000 41.76782 230 TRP C CA 1
ATOM 8399 C C . TRP C 1 230 ? 108.41200 118.22800 78.31500 1.000 41.76782 230 TRP C C 1
ATOM 8400 O O . TRP C 1 230 ? 109.59700 117.94300 78.12300 1.000 41.76782 230 TRP C O 1
ATOM 8411 N N . ILE C 1 231 ? 107.42800 117.37200 78.05600 1.000 46.12849 231 ILE C N 1
ATOM 8412 C CA . ILE C 1 231 ? 107.69100 116.01100 77.60900 1.000 46.12849 231 ILE C CA 1
ATOM 8413 C C . ILE C 1 231 ? 107.57600 115.97900 76.09200 1.000 46.12849 231 ILE C C 1
ATOM 8414 O O . ILE C 1 231 ? 108.23900 115.18100 75.42000 1.000 46.12849 231 ILE C O 1
ATOM 8419 N N . GLY C 1 232 ? 106.78600 116.89500 75.53200 1.000 49.71149 232 GLY C N 1
ATOM 8420 C CA . GLY C 1 232 ? 106.59400 116.92500 74.09600 1.000 49.71149 232 GLY C CA 1
ATOM 8421 C C . GLY C 1 232 ? 107.78400 117.44000 73.32100 1.000 49.71149 232 GLY C C 1
ATOM 8422 O O . GLY C 1 232 ? 107.88200 117.18600 72.11800 1.000 49.71149 232 GLY C O 1
ATOM 8423 N N . ALA C 1 233 ? 108.69200 118.15200 73.97700 1.000 52.07171 233 ALA C N 1
ATOM 8424 C CA . ALA C 1 233 ? 109.85600 118.69300 73.29600 1.000 52.07171 233 ALA C CA 1
ATOM 8425 C C . ALA C 1 233 ? 110.92100 117.64500 73.01400 1.000 52.07171 233 ALA C C 1
ATOM 8426 O O . ALA C 1 233 ? 111.82200 117.90700 72.21300 1.000 52.07171 233 ALA C O 1
ATOM 8428 N N . VAL C 1 234 ? 110.84900 116.47600 73.64600 1.000 52.43036 234 VAL C N 1
ATOM 8429 C CA . VAL C 1 234 ? 111.82900 115.42100 73.41800 1.000 52.43036 234 VAL C CA 1
ATOM 8430 C C . VAL C 1 234 ? 111.14000 114.16300 72.89100 1.000 52.43036 234 VAL C C 1
ATOM 8431 O O . VAL C 1 234 ? 111.63300 113.52400 71.95500 1.000 52.43036 234 VAL C O 1
ATOM 8435 N N . TYR C 1 235 ? 109.97800 113.81800 73.44400 1.000 54.07041 235 TYR C N 1
ATOM 8436 C CA . TYR C 1 235 ? 109.13800 112.73900 72.92900 1.000 54.07041 235 TYR C CA 1
ATOM 8437 C C . TYR C 1 235 ? 107.91900 113.40700 72.31200 1.000 54.07041 235 TYR C C 1
ATOM 8438 O O . TYR C 1 235 ? 106.99400 113.80000 73.03500 1.000 54.07041 235 TYR C O 1
ATOM 8447 N N . PRO C 1 236 ? 107.88000 113.56600 70.98800 1.000 54.14152 236 PRO C N 1
ATOM 8448 C CA . PRO C 1 236 ? 106.87700 114.45700 70.38600 1.000 54.14152 236 PRO C CA 1
ATOM 8449 C C . PRO C 1 236 ? 105.46000 113.92400 70.41600 1.000 54.14152 236 PRO C C 1
ATOM 8450 O O . PRO C 1 236 ? 104.51500 114.72000 70.38200 1.000 54.14152 236 PRO C O 1
ATOM 8454 N N . ASN C 1 237 ? 105.26700 112.60900 70.47300 1.000 57.60174 237 ASN C N 1
ATOM 8455 C CA . ASN C 1 237 ? 103.91900 112.05500 70.48100 1.000 57.60174 237 ASN C CA 1
ATOM 8456 C C . ASN C 1 237 ? 103.41400 111.75700 71.89000 1.000 57.60174 237 ASN C C 1
ATOM 8457 O O . ASN C 1 237 ? 102.40600 112.32900 72.31600 1.000 57.60174 237 ASN C O 1
ATOM 8462 N N . PHE C 1 238 ? 104.06300 110.82200 72.59600 1.000 55.58538 238 PHE C N 1
ATOM 8463 C CA . PHE C 1 238 ? 103.87700 110.42100 73.99800 1.000 55.58538 238 PHE C CA 1
ATOM 8464 C C . PHE C 1 238 ? 102.43700 110.11600 74.42300 1.000 55.58538 238 PHE C C 1
ATOM 8465 O O . PHE C 1 238 ? 102.17800 109.92400 75.61300 1.000 55.58538 238 PHE C O 1
ATOM 8473 N N . LYS C 1 239 ? 101.51400 109.98900 73.47700 1.000 61.43582 239 LYS C N 1
ATOM 8474 C CA . LYS C 1 239 ? 100.09700 109.82100 73.75800 1.000 61.43582 239 LYS C CA 1
ATOM 8475 C C . LYS C 1 239 ? 99.55900 108.70000 72.88800 1.000 61.43582 239 LYS C C 1
ATOM 8476 O O . LYS C 1 239 ? 99.89600 108.61400 71.70200 1.000 61.43582 239 LYS C O 1
ATOM 8482 N N . GLU C 1 240 ? 98.74700 107.83200 73.50600 1.000 67.66575 240 GLU C N 1
ATOM 8483 C CA . GLU C 1 240 ? 98.26400 106.57100 72.92000 1.000 67.66575 240 GLU C CA 1
ATOM 8484 C C . GLU C 1 240 ? 99.42200 105.68700 72.46000 1.000 67.66575 240 GLU C C 1
ATOM 8485 O O . GLU C 1 240 ? 99.28800 104.89500 71.52300 1.000 67.66575 240 GLU C O 1
ATOM 8487 N N . ALA C 1 241 ? 100.55500 105.81000 73.14500 1.000 65.81214 241 ALA C N 1
ATOM 8488 C CA . ALA C 1 241 ? 101.78600 105.12800 72.80300 1.000 65.81214 241 ALA C CA 1
ATOM 8489 C C . ALA C 1 241 ? 102.69700 105.18600 74.01900 1.000 65.81214 241 ALA C C 1
ATOM 8490 O O . ALA C 1 241 ? 102.31200 105.68700 75.07900 1.000 65.81214 241 ALA C O 1
ATOM 8492 N N . SER C 1 242 ? 103.92400 104.69100 73.84200 1.000 65.22039 242 SER C N 1
ATOM 8493 C CA . SER C 1 242 ? 105.02500 104.75500 74.81500 1.000 65.22039 242 SER C CA 1
ATOM 8494 C C . SER C 1 242 ? 104.66800 104.14700 76.17200 1.000 65.22039 242 SER C C 1
ATOM 8495 O O . SER C 1 242 ? 105.20600 104.57200 77.19700 1.000 65.22039 242 SER C O 1
ATOM 8498 N N . LEU C 1 243 ? 103.77800 103.14600 76.16800 1.000 60.73534 243 LEU C N 1
ATOM 8499 C CA . LEU C 1 243 ? 103.54300 102.23000 77.29200 1.000 60.73534 243 LEU C CA 1
ATOM 8500 C C . LEU C 1 243 ? 103.07000 102.97600 78.54600 1.000 60.73534 243 LEU C C 1
ATOM 8501 O O . LEU C 1 243 ? 103.82400 103.19900 79.49300 1.000 60.73534 243 LEU C O 1
ATOM 8506 N N . TRP C 1 244 ? 101.81800 103.43900 78.48700 1.000 62.38022 244 TRP C N 1
ATOM 8507 C CA . TRP C 1 244 ? 101.13800 104.20800 79.53400 1.000 62.38022 244 TRP C CA 1
ATOM 8508 C C . TRP C 1 244 ? 101.25100 103.68900 80.96700 1.000 62.38022 244 TRP C C 1
ATOM 8509 O O . TRP C 1 244 ? 101.10800 104.46500 81.91500 1.000 62.38022 244 TRP C O 1
ATOM 8520 N N . ASN C 1 245 ? 101.50100 102.39500 81.15100 1.000 59.73872 245 ASN C N 1
ATOM 8521 C CA . ASN C 1 245 ? 101.69400 101.85900 82.49200 1.000 59.73872 245 ASN C CA 1
ATOM 8522 C C . ASN C 1 245 ? 103.12400 102.13300 82.95300 1.000 59.73872 245 ASN C C 1
ATOM 8523 O O . ASN C 1 245 ? 103.46500 101.89500 84.11400 1.000 59.73872 245 ASN C O 1
ATOM 8528 N N . ARG C 1 246 ? 103.96900 102.64200 82.06100 1.000 50.17746 246 ARG C N 1
ATOM 8529 C CA . ARG C 1 246 ? 105.30300 103.09200 82.43700 1.000 50.17746 246 ARG C CA 1
ATOM 8530 C C . ARG C 1 246 ? 105.32400 104.60800 82.30800 1.000 50.17746 246 ARG C C 1
ATOM 8531 O O . ARG C 1 246 ? 105.67500 105.16800 81.26500 1.000 50.17746 246 ARG C O 1
ATOM 8539 N N . TYR C 1 247 ? 104.93700 105.26600 83.40200 1.000 42.39388 247 TYR C N 1
ATOM 8540 C CA . TYR C 1 247 ? 104.96300 106.71100 83.58400 1.000 42.39388 247 TYR C CA 1
ATOM 8541 C C . TYR C 1 247 ? 106.23700 107.17500 84.27100 1.000 42.39388 247 TYR C C 1
ATOM 8542 O O . TYR C 1 247 ? 106.23700 108.22100 84.92500 1.000 42.39388 247 TYR C O 1
ATOM 8551 N N . VAL C 1 248 ? 107.32900 106.42800 84.09500 1.000 37.64714 248 VAL C N 1
ATOM 8552 C CA . VAL C 1 248 ? 108.61200 106.69500 84.73500 1.000 37.64714 248 VAL C CA 1
ATOM 8553 C C . VAL C 1 248 ? 109.18500 108.03400 84.30300 1.000 37.64714 248 VAL C C 1
ATOM 8554 O O . VAL C 1 248 ? 109.96000 108.65100 85.03900 1.000 37.64714 248 VAL C O 1
ATOM 8558 N N . THR C 1 249 ? 108.81000 108.50800 83.11400 1.000 36.88728 249 THR C N 1
ATOM 8559 C CA . THR C 1 249 ? 109.26300 109.80700 82.63400 1.000 36.88728 249 THR C CA 1
ATOM 8560 C C . THR C 1 249 ? 108.71700 110.93600 83.49900 1.000 36.88728 249 THR C C 1
ATOM 8561 O O . THR C 1 249 ? 109.41100 111.92700 83.74700 1.000 36.88728 249 THR C O 1
ATOM 8565 N N . ALA C 1 250 ? 107.48900 110.79000 83.99700 1.000 34.51680 250 ALA C N 1
ATOM 8566 C CA . ALA C 1 250 ? 106.89800 111.84300 84.81300 1.000 34.51680 250 ALA C CA 1
ATOM 8567 C C . ALA C 1 250 ? 107.46500 111.84700 86.22300 1.000 34.51680 250 ALA C C 1
ATOM 8568 O O . ALA C 1 250 ? 107.50400 112.89800 86.86500 1.000 34.51680 250 ALA C O 1
ATOM 8570 N N . LEU C 1 251 ? 107.89300 110.69200 86.72700 1.000 32.46956 251 LEU C N 1
ATOM 8571 C CA . LEU C 1 251 ? 108.60000 110.65000 88.00200 1.000 32.46956 251 LEU C CA 1
ATOM 8572 C C . LEU C 1 251 ? 110.06100 111.03400 87.86500 1.000 32.46956 251 LEU C C 1
ATOM 8573 O O . LEU C 1 251 ? 110.64700 111.55400 88.81600 1.000 32.46956 251 LEU C O 1
ATOM 8578 N N . TYR C 1 252 ? 110.67100 110.78300 86.70700 1.000 32.86726 252 TYR C N 1
ATOM 8579 C CA . TYR C 1 252 ? 112.05400 111.19300 86.50100 1.000 32.86726 252 TYR C CA 1
ATOM 8580 C C . TYR C 1 252 ? 112.17000 112.70600 86.44900 1.000 32.86726 252 TYR C C 1
ATOM 8581 O O . TYR C 1 252 ? 113.19000 113.26800 86.85400 1.000 32.86726 252 TYR C O 1
ATOM 8590 N N . TRP C 1 253 ? 111.13200 113.38500 85.96200 1.000 32.29299 253 TRP C N 1
ATOM 8591 C CA . TRP C 1 253 ? 111.13300 114.83800 86.01900 1.000 32.29299 253 TRP C CA 1
ATOM 8592 C C . TRP C 1 253 ? 110.98500 115.33300 87.44900 1.000 32.29299 253 TRP C C 1
ATOM 8593 O O . TRP C 1 253 ? 111.63200 116.30600 87.83600 1.000 32.29299 253 TRP C O 1
ATOM 8604 N N . SER C 1 254 ? 110.14000 114.68400 88.25100 1.000 29.18533 254 SER C N 1
ATOM 8605 C CA . SER C 1 254 ? 109.84700 115.20100 89.58400 1.000 29.18533 254 SER C CA 1
ATOM 8606 C C . SER C 1 254 ? 110.99900 114.97000 90.54600 1.000 29.18533 254 SER C C 1
ATOM 8607 O O . SER C 1 254 ? 111.27200 115.81100 91.40300 1.000 29.18533 254 SER C O 1
ATOM 8610 N N . ILE C 1 255 ? 111.68600 113.83400 90.42900 1.000 28.70894 255 ILE C N 1
ATOM 8611 C CA . ILE C 1 255 ? 112.83900 113.58900 91.28300 1.000 28.70894 255 ILE C CA 1
ATOM 8612 C C . ILE C 1 255 ? 114.01800 114.47500 90.88800 1.000 28.70894 255 ILE C C 1
ATOM 8613 O O . ILE C 1 255 ? 114.87800 114.76200 91.72100 1.000 28.70894 255 ILE C O 1
ATOM 8618 N N . THR C 1 256 ? 114.05400 114.97900 89.65600 1.000 30.17322 256 THR C N 1
ATOM 8619 C CA . THR C 1 256 ? 115.17200 115.80500 89.22100 1.000 30.17322 256 THR C CA 1
ATOM 8620 C C . THR C 1 256 ? 115.08400 117.22500 89.76100 1.000 30.17322 256 THR C C 1
ATOM 8621 O O . THR C 1 256 ? 116.11600 117.86000 89.99600 1.000 30.17322 256 THR C O 1
ATOM 8625 N N . THR C 1 257 ? 113.88100 117.73800 89.99100 1.000 29.48370 257 THR C N 1
ATOM 8626 C CA . THR C 1 257 ? 113.73800 119.07500 90.54400 1.000 29.48370 257 THR C CA 1
ATOM 8627 C C . THR C 1 257 ? 113.54800 119.08700 92.05100 1.000 29.48370 257 THR C C 1
ATOM 8628 O O . THR C 1 257 ? 113.88800 120.08600 92.68900 1.000 29.48370 257 THR C O 1
ATOM 8632 N N . LEU C 1 258 ? 113.00800 118.01500 92.63000 1.000 28.94905 258 LEU C N 1
ATOM 8633 C CA . LEU C 1 258 ? 112.83000 117.95700 94.07600 1.000 28.94905 258 LEU C CA 1
ATOM 8634 C C . LEU C 1 258 ? 114.16000 117.78600 94.78800 1.000 28.94905 258 LEU C C 1
ATOM 8635 O O . LEU C 1 258 ? 114.36400 118.34600 95.86800 1.000 28.94905 258 LEU C O 1
ATOM 8640 N N . THR C 1 259 ? 115.07500 117.02000 94.20300 1.000 27.40164 259 THR C N 1
ATOM 8641 C CA . THR C 1 259 ? 116.42900 116.94000 94.72600 1.000 27.40164 259 THR C CA 1
ATOM 8642 C C . THR C 1 259 ? 117.30400 118.06900 94.24000 1.000 27.40164 259 THR C C 1
ATOM 8643 O O . THR C 1 259 ? 118.47400 118.11100 94.62600 1.000 27.40164 259 THR C O 1
ATOM 8647 N N . THR C 1 260 ? 116.75200 118.96800 93.42000 1.000 27.65550 260 THR C N 1
ATOM 8648 C CA . THR C 1 260 ? 117.44000 120.11600 92.81800 1.000 27.65550 260 THR C CA 1
ATOM 8649 C C . THR C 1 260 ? 118.68800 119.70100 92.05400 1.000 27.65550 260 THR C C 1
ATOM 8650 O O . THR C 1 260 ? 119.71000 120.38600 92.10000 1.000 27.65550 260 THR C O 1
ATOM 8654 N N . THR C 1 261 ? 118.62800 118.57300 91.34800 1.000 27.15385 261 THR C N 1
ATOM 8655 C CA . THR C 1 261 ? 119.74400 118.24100 90.47000 1.000 27.15385 261 THR C CA 1
ATOM 8656 C C . THR C 1 261 ? 119.66000 119.08900 89.21200 1.000 27.15385 261 THR C C 1
ATOM 8657 O O . THR C 1 261 ? 120.47700 119.98800 88.99700 1.000 27.15385 261 THR C O 1
ATOM 8661 N N . GLY C 1 262 ? 118.66400 118.82600 88.37900 1.000 30.91755 262 GLY C N 1
ATOM 8662 C CA . GLY C 1 262 ? 118.33700 119.71800 87.29500 1.000 30.91755 262 GLY C CA 1
ATOM 8663 C C . GLY C 1 262 ? 119.20000 119.37800 86.10700 1.000 30.91755 262 GLY C C 1
ATOM 8664 O O . GLY C 1 262 ? 120.35800 119.79800 86.06200 1.000 30.91755 262 GLY C O 1
ATOM 8665 N N . TYR C 1 263 ? 118.67300 118.65900 85.12700 1.000 34.50802 263 TYR C N 1
ATOM 8666 C CA . TYR C 1 263 ? 119.49200 118.38500 83.95800 1.000 34.50802 263 TYR C CA 1
ATOM 8667 C C . TYR C 1 263 ? 119.19000 119.34600 82.82600 1.000 34.50802 263 TYR C C 1
ATOM 8668 O O . TYR C 1 263 ? 120.08800 119.70800 82.06400 1.000 34.50802 263 TYR C O 1
ATOM 8677 N N . GLY C 1 264 ? 117.94000 119.76700 82.70300 1.000 38.32853 264 GLY C N 1
ATOM 8678 C CA . GLY C 1 264 ? 117.54800 120.67600 81.65700 1.000 38.32853 264 GLY C CA 1
ATOM 8679 C C . GLY C 1 264 ? 117.06000 120.00500 80.40100 1.000 38.32853 264 GLY C C 1
ATOM 8680 O O . GLY C 1 264 ? 116.73600 120.70300 79.43600 1.000 38.32853 264 GLY C O 1
ATOM 8681 N N . ASP C 1 265 ? 117.01500 118.67400 80.37600 1.000 40.05129 265 ASP C N 1
ATOM 8682 C CA . ASP C 1 265 ? 116.42500 117.97800 79.24000 1.000 40.05129 265 ASP C CA 1
ATOM 8683 C C . ASP C 1 265 ? 114.90300 118.03300 79.29500 1.000 40.05129 265 ASP C C 1
ATOM 8684 O O . ASP C 1 265 ? 114.23800 118.13400 78.25800 1.000 40.05129 265 ASP C O 1
ATOM 8689 N N . PHE C 1 266 ? 114.33500 117.98500 80.49600 1.000 39.19907 266 PHE C N 1
ATOM 8690 C CA . PHE C 1 266 ? 112.92400 118.28200 80.71700 1.000 39.19907 266 PHE C CA 1
ATOM 8691 C C . PHE C 1 266 ? 112.83800 119.59800 81.48000 1.000 39.19907 266 PHE C C 1
ATOM 8692 O O . PHE C 1 266 ? 113.21800 119.66400 82.65000 1.000 39.19907 266 PHE C O 1
ATOM 8700 N N . HIS C 1 267 ? 112.33600 120.64300 80.82900 1.000 40.35090 267 HIS C N 1
ATOM 8701 C CA . HIS C 1 267 ? 112.10900 121.91300 81.49800 1.000 40.35090 267 HIS C CA 1
ATOM 8702 C C . HIS C 1 267 ? 110.81500 122.51800 80.97800 1.000 40.35090 267 HIS C C 1
ATOM 8703 O O . HIS C 1 267 ? 110.19300 121.99700 80.05100 1.000 40.35090 267 HIS C O 1
ATOM 8710 N N . ALA C 1 268 ? 110.40800 123.62900 81.58000 1.000 41.14185 268 ALA C N 1
ATOM 8711 C CA . ALA C 1 268 ? 109.15600 124.27300 81.21800 1.000 41.14185 268 ALA C CA 1
ATOM 8712 C C . ALA C 1 268 ? 109.28500 125.01500 79.89500 1.000 41.14185 268 ALA C C 1
ATOM 8713 O O . ALA C 1 268 ? 110.27800 125.70100 79.64400 1.000 41.14185 268 ALA C O 1
ATOM 8715 N N . GLU C 1 269 ? 108.26600 124.88200 79.05400 1.000 44.78474 269 GLU C N 1
ATOM 8716 C CA . GLU C 1 269 ? 108.25100 125.49900 77.73500 1.000 44.78474 269 GLU C CA 1
ATOM 8717 C C . GLU C 1 269 ? 107.16300 126.55000 77.59200 1.000 44.78474 269 GLU C C 1
ATOM 8718 O O . GLU C 1 269 ? 107.44200 127.66900 77.15500 1.000 44.78474 269 GLU C O 1
ATOM 8724 N N . ASN C 1 270 ? 105.94700 126.22200 77.94100 1.000 45.69982 270 ASN C N 1
ATOM 8725 C CA . ASN C 1 270 ? 104.79300 127.10000 77.90500 1.000 45.69982 270 ASN C CA 1
ATOM 8726 C C . ASN C 1 270 ? 104.62400 127.82000 79.23900 1.000 45.69982 270 ASN C C 1
ATOM 8727 O O . ASN C 1 270 ? 105.13600 127.36600 80.26200 1.000 45.69982 270 ASN C O 1
ATOM 8732 N N . PRO C 1 271 ? 103.92600 128.96100 79.27300 1.000 43.83413 271 PRO C N 1
ATOM 8733 C CA . PRO C 1 271 ? 103.75000 129.67600 80.54700 1.000 43.83413 271 PRO C CA 1
ATOM 8734 C C . PRO C 1 271 ? 102.77600 129.03200 81.52400 1.000 43.83413 271 PRO C C 1
ATOM 8735 O O . PRO C 1 271 ? 102.54600 129.60400 82.59300 1.000 43.83413 271 PRO C O 1
ATOM 8739 N N . ARG C 1 272 ? 102.17700 127.88700 81.20600 1.000 46.38407 272 ARG C N 1
ATOM 8740 C CA . ARG C 1 272 ? 101.45500 127.11800 82.21000 1.000 46.38407 272 ARG C CA 1
ATOM 8741 C C . ARG C 1 272 ? 102.40200 126.30600 83.07700 1.000 46.38407 272 ARG C C 1
ATOM 8742 O O . ARG C 1 272 ? 102.16200 126.14700 84.27500 1.000 46.38407 272 ARG C O 1
ATOM 8750 N N . GLU C 1 273 ? 103.47400 125.78000 82.48900 1.000 41.63614 273 GLU C N 1
ATOM 8751 C CA . GLU C 1 273 ? 104.43300 125.01200 83.26800 1.000 41.63614 273 GLU C CA 1
ATOM 8752 C C . GLU C 1 273 ? 105.43000 125.91200 83.97500 1.000 41.63614 273 GLU C C 1
ATOM 8753 O O . GLU C 1 273 ? 106.10500 125.46900 84.90700 1.000 41.63614 273 GLU C O 1
ATOM 8759 N N . MET C 1 274 ? 105.55500 127.16300 83.54700 1.000 38.33942 274 MET C N 1
ATOM 8760 C CA . MET C 1 274 ? 106.39500 128.09000 84.28900 1.000 38.33942 274 MET C CA 1
ATOM 8761 C C . MET C 1 274 ? 105.72300 128.51100 85.58600 1.000 38.33942 274 MET C C 1
ATOM 8762 O O . MET C 1 274 ? 106.40100 128.81200 86.57000 1.000 38.33942 274 MET C O 1
ATOM 8767 N N . LEU C 1 275 ? 104.39100 128.54600 85.61100 1.000 39.71189 275 LEU C N 1
ATOM 8768 C CA . LEU C 1 275 ? 103.69300 128.80400 86.86500 1.000 39.71189 275 LEU C CA 1
ATOM 8769 C C . LEU C 1 275 ? 103.76700 127.60600 87.79300 1.000 39.71189 275 LEU C C 1
ATOM 8770 O O . LEU C 1 275 ? 103.89700 127.76300 89.01000 1.000 39.71189 275 LEU C O 1
ATOM 8775 N N . PHE C 1 276 ? 103.65900 126.39800 87.24300 1.000 38.67259 276 PHE C N 1
ATOM 8776 C CA . PHE C 1 276 ? 103.66900 125.22500 88.10400 1.000 38.67259 276 PHE C CA 1
ATOM 8777 C C . PHE C 1 276 ? 105.06000 124.96100 88.65000 1.000 38.67259 276 PHE C C 1
ATOM 8778 O O . PHE C 1 276 ? 105.20600 124.48000 89.77600 1.000 38.67259 276 PHE C O 1
ATOM 8786 N N . ASP C 1 277 ? 106.09700 125.27400 87.87400 1.000 38.09963 277 ASP C N 1
ATOM 8787 C CA . ASP C 1 277 ? 107.45100 125.06900 88.36900 1.000 38.09963 277 ASP C CA 1
ATOM 8788 C C . ASP C 1 277 ? 107.83100 126.10000 89.41400 1.000 38.09963 277 ASP C C 1
ATOM 8789 O O . ASP C 1 277 ? 108.70100 125.83600 90.24000 1.000 38.09963 277 ASP C O 1
ATOM 8794 N N . ILE C 1 278 ? 107.20400 127.27300 89.40200 1.000 36.46349 278 ILE C N 1
ATOM 8795 C CA . ILE C 1 278 ? 107.47000 128.25000 90.45100 1.000 36.46349 278 ILE C CA 1
ATOM 8796 C C . ILE C 1 278 ? 106.82600 127.80300 91.75500 1.000 36.46349 278 ILE C C 1
ATOM 8797 O O . ILE C 1 278 ? 107.45300 127.82900 92.81800 1.000 36.46349 278 ILE C O 1
ATOM 8802 N N . PHE C 1 279 ? 105.58200 127.33400 91.68800 1.000 38.15487 279 PHE C N 1
ATOM 8803 C CA . PHE C 1 279 ? 104.90900 126.86200 92.89000 1.000 38.15487 279 PHE C CA 1
ATOM 8804 C C . PHE C 1 279 ? 105.44500 125.52500 93.37500 1.000 38.15487 279 PHE C C 1
ATOM 8805 O O . PHE C 1 279 ? 105.21600 125.17000 94.53200 1.000 38.15487 279 PHE C O 1
ATOM 8813 N N . PHE C 1 280 ? 106.14200 124.77400 92.52700 1.000 33.59955 280 PHE C N 1
ATOM 8814 C CA . PHE C 1 280 ? 106.75800 123.53000 92.96500 1.000 33.59955 280 PHE C CA 1
ATOM 8815 C C . PHE C 1 280 ? 108.16600 123.74800 93.49700 1.000 33.59955 280 PHE C C 1
ATOM 8816 O O . PHE C 1 280 ? 108.55400 123.11600 94.48100 1.000 33.59955 280 PHE C O 1
ATOM 8824 N N . MET C 1 281 ? 108.94400 124.63500 92.88300 1.000 33.35361 281 MET C N 1
ATOM 8825 C CA . MET C 1 281 ? 110.28900 124.88000 93.37900 1.000 33.35361 281 MET C CA 1
ATOM 8826 C C . MET C 1 281 ? 110.31600 125.77400 94.60600 1.000 33.35361 281 MET C C 1
ATOM 8827 O O . MET C 1 281 ? 111.37800 125.92400 95.21200 1.000 33.35361 281 MET C O 1
ATOM 8832 N N . MET C 1 282 ? 109.19300 126.37800 94.98700 1.000 37.43297 282 MET C N 1
ATOM 8833 C CA . MET C 1 282 ? 109.10300 126.97900 96.31000 1.000 37.43297 282 MET C CA 1
ATOM 8834 C C . MET C 1 282 ? 108.70400 125.95900 97.35900 1.000 37.43297 282 MET C C 1
ATOM 8835 O O . MET C 1 282 ? 109.02300 126.13400 98.53700 1.000 37.43297 282 MET C O 1
ATOM 8840 N N . PHE C 1 283 ? 108.01000 124.90000 96.95500 1.000 32.86166 283 PHE C N 1
ATOM 8841 C CA . PHE C 1 283 ? 107.72200 123.80800 97.87100 1.000 32.86166 283 PHE C CA 1
ATOM 8842 C C . PHE C 1 283 ? 108.97400 123.00100 98.17600 1.000 32.86166 283 PHE C C 1
ATOM 8843 O O . PHE C 1 283 ? 109.13300 122.50000 99.29100 1.000 32.86166 283 PHE C O 1
ATOM 8851 N N . ASN C 1 284 ? 109.88000 122.87200 97.20800 1.000 32.18993 284 ASN C N 1
ATOM 8852 C CA . ASN C 1 284 ? 111.07200 122.06100 97.42300 1.000 32.18993 284 ASN C CA 1
ATOM 8853 C C . ASN C 1 284 ? 112.11800 122.79000 98.24700 1.000 32.18993 284 ASN C C 1
ATOM 8854 O O . ASN C 1 284 ? 113.03500 122.15400 98.76900 1.000 32.18993 284 ASN C O 1
ATOM 8859 N N . LEU C 1 285 ? 112.02600 124.11300 98.35400 1.000 30.74618 285 LEU C N 1
ATOM 8860 C CA . LEU C 1 285 ? 112.83100 124.81600 99.34400 1.000 30.74618 285 LEU C CA 1
ATOM 8861 C C . LEU C 1 285 ? 112.37000 124.46800 100.74900 1.000 30.74618 285 LEU C C 1
ATOM 8862 O O . LEU C 1 285 ? 113.18500 124.23400 101.64500 1.000 30.74618 285 LEU C O 1
ATOM 8867 N N . GLY C 1 286 ? 111.05600 124.43000 100.96100 1.000 31.07779 286 GLY C N 1
ATOM 8868 C CA . GLY C 1 286 ? 110.54100 124.10200 102.27300 1.000 31.07779 286 GLY C CA 1
ATOM 8869 C C . GLY C 1 286 ? 110.61900 122.62800 102.59300 1.000 31.07779 286 GLY C C 1
ATOM 8870 O O . GLY C 1 286 ? 110.58100 122.24400 103.76200 1.000 31.07779 286 GLY C O 1
ATOM 8871 N N . LEU C 1 287 ? 110.72400 121.78200 101.57100 1.000 30.88401 287 LEU C N 1
ATOM 8872 C CA . LEU C 1 287 ? 110.79100 120.34700 101.81500 1.000 30.88401 287 LEU C CA 1
ATOM 8873 C C . LEU C 1 287 ? 112.19800 119.92000 102.20200 1.000 30.88401 287 LEU C C 1
ATOM 8874 O O . LEU C 1 287 ? 112.38600 119.20900 103.19300 1.000 30.88401 287 LEU C O 1
ATOM 8879 N N . THR C 1 288 ? 113.20600 120.34200 101.43800 1.000 29.68847 288 THR C N 1
ATOM 8880 C CA . THR C 1 288 ? 114.56200 119.89000 101.72600 1.000 29.68847 288 THR C CA 1
ATOM 8881 C C . THR C 1 288 ? 115.17400 120.63200 102.90200 1.000 29.68847 288 THR C C 1
ATOM 8882 O O . THR C 1 288 ? 116.19500 120.19400 103.43300 1.000 29.68847 288 THR C O 1
ATOM 8886 N N . ALA C 1 289 ? 114.58800 121.75100 103.31900 1.000 28.82903 289 ALA C N 1
ATOM 8887 C CA . ALA C 1 289 ? 114.99800 122.35000 104.58100 1.000 28.82903 289 ALA C CA 1
ATOM 8888 C C . ALA C 1 289 ? 114.30400 121.70700 105.76500 1.000 28.82903 289 ALA C C 1
ATOM 8889 O O . ALA C 1 289 ? 114.67000 121.99200 106.90700 1.000 28.82903 289 ALA C O 1
ATOM 8891 N N . TYR C 1 290 ? 113.31500 120.85800 105.51700 1.000 29.02261 290 TYR C N 1
ATOM 8892 C CA . TYR C 1 290 ? 112.62400 120.09900 106.54400 1.000 29.02261 290 TYR C CA 1
ATOM 8893 C C . TYR C 1 290 ? 113.22300 118.71000 106.70300 1.000 29.02261 290 TYR C C 1
ATOM 8894 O O . TYR C 1 290 ? 113.21300 118.15900 107.80300 1.000 29.02261 290 TYR C O 1
ATOM 8903 N N . LEU C 1 291 ? 113.75400 118.13000 105.62700 1.000 27.96819 291 LEU C N 1
ATOM 8904 C CA . LEU C 1 291 ? 114.41600 116.83600 105.74900 1.000 27.96819 291 LEU C CA 1
ATOM 8905 C C . LEU C 1 291 ? 115.80300 116.98400 106.34700 1.000 27.96819 291 LEU C C 1
ATOM 8906 O O . LEU C 1 291 ? 116.24400 116.13300 107.12600 1.000 27.96819 291 LEU C O 1
ATOM 8911 N N . ILE C 1 292 ? 116.51700 118.04600 105.97600 1.000 27.10106 292 ILE C N 1
ATOM 8912 C CA . ILE C 1 292 ? 117.85100 118.27400 106.51500 1.000 27.10106 292 ILE C CA 1
ATOM 8913 C C . ILE C 1 292 ? 117.76800 118.67500 107.98000 1.000 27.10106 292 ILE C C 1
ATOM 8914 O O . ILE C 1 292 ? 118.55800 118.21200 108.80800 1.000 27.10106 292 ILE C O 1
ATOM 8919 N N . GLY C 1 293 ? 116.77500 119.49100 108.33400 1.000 26.70483 293 GLY C N 1
ATOM 8920 C CA . GLY C 1 293 ? 116.60200 119.87900 109.72400 1.000 26.70483 293 GLY C CA 1
ATOM 8921 C C . GLY C 1 293 ? 116.12700 118.74100 110.60500 1.000 26.70483 293 GLY C C 1
ATOM 8922 O O . GLY C 1 293 ? 116.36000 118.74500 111.81300 1.000 26.70483 293 GLY C O 1
ATOM 8923 N N . ASN C 1 294 ? 115.45600 117.75200 110.01600 1.000 28.17612 294 ASN C N 1
ATOM 8924 C CA . ASN C 1 294 ? 115.01000 116.60000 110.79300 1.000 28.17612 294 ASN C CA 1
ATOM 8925 C C . ASN C 1 294 ? 116.10500 115.55500 110.92500 1.000 28.17612 294 ASN C C 1
ATOM 8926 O O . ASN C 1 294 ? 116.22500 114.90500 111.96600 1.000 28.17612 294 ASN C O 1
ATOM 8931 N N . MET C 1 295 ? 116.90700 115.36200 109.87900 1.000 28.09929 295 MET C N 1
ATOM 8932 C CA . MET C 1 295 ? 118.01400 114.42300 109.99600 1.000 28.09929 295 MET C CA 1
ATOM 8933 C C . MET C 1 295 ? 119.13600 114.98500 110.85600 1.000 28.09929 295 MET C C 1
ATOM 8934 O O . MET C 1 295 ? 119.89900 114.21900 111.44900 1.000 28.09929 295 MET C O 1
ATOM 8939 N N . THR C 1 296 ? 119.25200 116.30800 110.94400 1.000 27.19962 296 THR C N 1
ATOM 8940 C CA . THR C 1 296 ? 120.17900 116.91200 111.89500 1.000 27.19962 296 THR C CA 1
ATOM 8941 C C . THR C 1 296 ? 119.71500 116.66900 113.32200 1.000 27.19962 296 THR C C 1
ATOM 8942 O O . THR C 1 296 ? 120.52900 116.47300 114.22900 1.000 27.19962 296 THR C O 1
ATOM 8946 N N . ASN C 1 297 ? 118.40200 116.66400 113.53600 1.000 29.16903 297 ASN C N 1
ATOM 8947 C CA . ASN C 1 297 ? 117.85000 116.34600 114.84600 1.000 29.16903 297 ASN C CA 1
ATOM 8948 C C . ASN C 1 297 ? 118.03600 114.87200 115.17900 1.000 29.16903 297 ASN C C 1
ATOM 8949 O O . ASN C 1 297 ? 118.14400 114.50100 116.35000 1.000 29.16903 297 ASN C O 1
ATOM 8954 N N . LEU C 1 298 ? 118.08900 114.01600 114.15900 1.000 28.66072 298 LEU C N 1
ATOM 8955 C CA . LEU C 1 298 ? 118.22200 112.58600 114.40500 1.000 28.66072 298 LEU C CA 1
ATOM 8956 C C . LEU C 1 298 ? 119.67200 112.18800 114.63000 1.000 28.66072 298 LEU C C 1
ATOM 8957 O O . LEU C 1 298 ? 119.95000 111.27700 115.41400 1.000 28.66072 298 LEU C O 1
ATOM 8962 N N . VAL C 1 299 ? 120.60700 112.84400 113.94100 1.000 28.14833 299 VAL C N 1
ATOM 8963 C CA . VAL C 1 299 ? 122.02600 112.55800 114.13600 1.000 28.14833 299 VAL C CA 1
ATOM 8964 C C . VAL C 1 299 ? 122.47700 113.00900 115.51700 1.000 28.14833 299 VAL C C 1
ATOM 8965 O O . VAL C 1 299 ? 123.27700 112.33500 116.17600 1.000 28.14833 299 VAL C O 1
ATOM 8969 N N . VAL C 1 300 ? 121.92700 114.11900 116.00400 1.000 29.28494 300 VAL C N 1
ATOM 8970 C CA . VAL C 1 300 ? 122.19800 114.55000 117.37100 1.000 29.28494 300 VAL C CA 1
ATOM 8971 C C . VAL C 1 300 ? 121.60100 113.56300 118.37300 1.000 29.28494 300 VAL C C 1
ATOM 8972 O O . VAL C 1 300 ? 122.22500 113.23500 119.38600 1.000 29.28494 300 VAL C O 1
ATOM 8976 N N . HIS C 1 301 ? 120.42300 113.01300 118.07300 1.000 32.44375 301 HIS C N 1
ATOM 8977 C CA . HIS C 1 301 ? 119.87600 111.95200 118.91700 1.000 32.44375 301 HIS C CA 1
ATOM 8978 C C . HIS C 1 301 ? 120.61500 110.63100 118.72000 1.000 32.44375 301 HIS C C 1
ATOM 8979 O O . HIS C 1 301 ? 120.61500 109.78800 119.61900 1.000 32.44375 301 HIS C O 1
ATOM 8986 N N . TRP C 1 302 ? 121.22900 110.42700 117.55000 1.000 34.59047 302 TRP C N 1
ATOM 8987 C CA . TRP C 1 302 ? 122.04300 109.23600 117.31300 1.000 34.59047 302 TRP C CA 1
ATOM 8988 C C . TRP C 1 302 ? 123.29100 109.25200 118.18000 1.000 34.59047 302 TRP C C 1
ATOM 8989 O O . TRP C 1 302 ? 123.51400 108.35500 118.99800 1.000 34.59047 302 TRP C O 1
ATOM 9000 N N . THR C 1 303 ? 124.11600 110.28100 118.01400 1.000 32.01877 303 THR C N 1
ATOM 9001 C CA . THR C 1 303 ? 125.48800 110.30400 118.50400 1.000 32.01877 303 THR C CA 1
ATOM 9002 C C . THR C 1 303 ? 125.67300 111.27400 119.66200 1.000 32.01877 303 THR C C 1
ATOM 9003 O O . THR C 1 303 ? 126.66200 111.99700 119.71800 1.000 32.01877 303 THR C O 1
ATOM 9007 N N . SER C 1 304 ? 124.72500 111.32900 120.58900 1.000 33.96143 304 SER C N 1
ATOM 9008 C CA . SER C 1 304 ? 124.92400 112.16100 121.76500 1.000 33.96143 304 SER C CA 1
ATOM 9009 C C . SER C 1 304 ? 125.60300 111.41400 122.89700 1.000 33.96143 304 SER C C 1
ATOM 9010 O O . SER C 1 304 ? 126.17000 112.05000 123.78500 1.000 33.96143 304 SER C O 1
ATOM 9013 N N . ARG C 1 305 ? 125.56500 110.08600 122.89700 1.000 37.42428 305 ARG C N 1
ATOM 9014 C CA . ARG C 1 305 ? 126.20200 109.34700 123.97700 1.000 37.42428 305 ARG C CA 1
ATOM 9015 C C . ARG C 1 305 ? 127.71600 109.32700 123.80900 1.000 37.42428 305 ARG C C 1
ATOM 9016 O O . ARG C 1 305 ? 128.46000 109.51500 124.77300 1.000 37.42428 305 ARG C O 1
ATOM 9024 N N . THR C 1 306 ? 128.19100 109.11200 122.58600 1.000 31.81897 306 THR C N 1
ATOM 9025 C CA . THR C 1 306 ? 129.62500 109.05000 122.34200 1.000 31.81897 306 THR C CA 1
ATOM 9026 C C . THR C 1 306 ? 130.25500 110.42600 122.23300 1.000 31.81897 306 THR C C 1
ATOM 9027 O O . THR C 1 306 ? 131.47600 110.54600 122.32500 1.000 31.81897 306 THR C O 1
ATOM 9031 N N . ARG C 1 307 ? 129.46900 111.47700 122.06100 1.000 32.74092 307 ARG C N 1
ATOM 9032 C CA . ARG C 1 307 ? 130.02500 112.81400 121.93500 1.000 32.74092 307 ARG C CA 1
ATOM 9033 C C . ARG C 1 307 ? 130.21900 113.49800 123.27400 1.000 32.74092 307 ARG C C 1
ATOM 9034 O O . ARG C 1 307 ? 131.21900 114.18800 123.46700 1.000 32.74092 307 ARG C O 1
ATOM 9042 N N . THR C 1 308 ? 129.29000 113.32500 124.21300 1.000 32.14646 308 THR C N 1
ATOM 9043 C CA . THR C 1 308 ? 129.49100 113.89600 125.53800 1.000 32.14646 308 THR C CA 1
ATOM 9044 C C . THR C 1 308 ? 130.42800 113.03900 126.37400 1.000 32.14646 308 THR C C 1
ATOM 9045 O O . THR C 1 308 ? 130.91700 113.48800 127.41400 1.000 32.14646 308 THR C O 1
ATOM 9049 N N . PHE C 1 309 ? 130.67400 111.79900 125.95600 1.000 30.10389 309 PHE C N 1
ATOM 9050 C CA . PHE C 1 309 ? 131.75600 111.03500 126.56200 1.000 30.10389 309 PHE C CA 1
ATOM 9051 C C . PHE C 1 309 ? 133.10500 111.56600 126.11200 1.000 30.10389 309 PHE C C 1
ATOM 9052 O O . PHE C 1 309 ? 134.04400 111.64600 126.90600 1.000 30.10389 309 PHE C O 1
ATOM 9060 N N . ARG C 1 310 ? 133.22000 111.95400 124.84400 1.000 30.74852 310 ARG C N 1
ATOM 9061 C CA . ARG C 1 310 ? 134.48900 112.47200 124.35700 1.000 30.74852 310 ARG C CA 1
ATOM 9062 C C . ARG C 1 310 ? 134.68100 113.92700 124.74800 1.000 30.74852 310 ARG C C 1
ATOM 9063 O O . ARG C 1 310 ? 135.76200 114.48100 124.54200 1.000 30.74852 310 ARG C O 1
ATOM 9071 N N . ASP C 1 311 ? 133.64400 114.56600 125.28600 1.000 32.60084 311 ASP C N 1
ATOM 9072 C CA . ASP C 1 311 ? 133.80500 115.89800 125.85400 1.000 32.60084 311 ASP C CA 1
ATOM 9073 C C . ASP C 1 311 ? 134.41400 115.82900 127.24500 1.000 32.60084 311 ASP C C 1
ATOM 9074 O O . ASP C 1 311 ? 135.24000 116.66900 127.61100 1.000 32.60084 311 ASP C O 1
ATOM 9079 N N . SER C 1 312 ? 134.00600 114.83700 128.03800 1.000 30.18274 312 SER C N 1
ATOM 9080 C CA . SER C 1 312 ? 134.47000 114.74200 129.41600 1.000 30.18274 312 SER C CA 1
ATOM 9081 C C . SER C 1 312 ? 135.86000 114.13400 129.49600 1.000 30.18274 312 SER C C 1
ATOM 9082 O O . SER C 1 312 ? 136.59500 114.38600 130.45300 1.000 30.18274 312 SER C O 1
ATOM 9085 N N . VAL C 1 313 ? 136.23100 113.31200 128.51700 1.000 29.50525 313 VAL C N 1
ATOM 9086 C CA . VAL C 1 313 ? 137.60600 112.83400 128.43100 1.000 29.50525 313 VAL C CA 1
ATOM 9087 C C . VAL C 1 313 ? 138.52900 113.97100 128.02100 1.000 29.50525 313 VAL C C 1
ATOM 9088 O O . VAL C 1 313 ? 139.63700 114.11500 128.54900 1.000 29.50525 313 VAL C O 1
ATOM 9092 N N . ARG C 1 314 ? 138.06600 114.81900 127.10400 1.000 31.97503 314 ARG C N 1
ATOM 9093 C CA . ARG C 1 314 ? 138.85100 115.96800 126.67300 1.000 31.97503 314 ARG C CA 1
ATOM 9094 C C . ARG C 1 314 ? 139.01400 116.97900 127.79600 1.000 31.97503 314 ARG C C 1
ATOM 9095 O O . ARG C 1 314 ? 140.08900 117.56200 127.96400 1.000 31.97503 314 ARG C O 1
ATOM 9103 N N . ALA C 1 315 ? 137.96800 117.17500 128.59800 1.000 33.39188 315 ALA C N 1
ATOM 9104 C CA . ALA C 1 315 ? 138.03500 118.15700 129.67200 1.000 33.39188 315 ALA C CA 1
ATOM 9105 C C . ALA C 1 315 ? 138.90400 117.68100 130.82400 1.000 33.39188 315 ALA C C 1
ATOM 9106 O O . ALA C 1 315 ? 139.40400 118.50300 131.59500 1.000 33.39188 315 ALA C O 1
ATOM 9108 N N . ALA C 1 316 ? 139.09200 116.37400 130.96500 1.000 33.52075 316 ALA C N 1
ATOM 9109 C CA . ALA C 1 316 ? 139.96900 115.82600 131.98800 1.000 33.52075 316 ALA C CA 1
ATOM 9110 C C . ALA C 1 316 ? 141.38100 115.58400 131.48800 1.000 33.52075 316 ALA C C 1
ATOM 9111 O O . ALA C 1 316 ? 142.24400 115.21200 132.28300 1.000 33.52075 316 ALA C O 1
ATOM 9113 N N . SER C 1 317 ? 141.63100 115.75600 130.19600 1.000 36.56601 317 SER C N 1
ATOM 9114 C CA . SER C 1 317 ? 142.99000 115.79200 129.68300 1.000 36.56601 317 SER C CA 1
ATOM 9115 C C . SER C 1 317 ? 143.50500 117.21100 129.54200 1.000 36.56601 317 SER C C 1
ATOM 9116 O O . SER C 1 317 ? 144.72000 117.42200 129.51200 1.000 36.56601 317 SER C O 1
ATOM 9119 N N . GLU C 1 318 ? 142.60600 118.18800 129.43700 1.000 39.98098 318 GLU C N 1
ATOM 9120 C CA . GLU C 1 318 ? 143.01700 119.58000 129.55500 1.000 39.98098 318 GLU C CA 1
ATOM 9121 C C . GLU C 1 318 ? 143.38400 119.91700 130.98900 1.000 39.98098 318 GLU C C 1
ATOM 9122 O O . GLU C 1 318 ? 144.25000 120.76100 131.23200 1.000 39.98098 318 GLU C O 1
ATOM 9128 N N . PHE C 1 319 ? 142.72500 119.27800 131.95400 1.000 41.03341 319 PHE C N 1
ATOM 9129 C CA . PHE C 1 319 ? 142.99600 119.58200 133.35200 1.000 41.03341 319 PHE C CA 1
ATOM 9130 C C . PHE C 1 319 ? 144.31400 118.97500 133.80200 1.000 41.03341 319 PHE C C 1
ATOM 9131 O O . PHE C 1 319 ? 145.05500 119.58600 134.57600 1.000 41.03341 319 PHE C O 1
ATOM 9139 N N . ALA C 1 320 ? 144.62100 117.77400 133.34200 1.000 43.56424 320 ALA C N 1
ATOM 9140 C CA . ALA C 1 320 ? 145.84300 117.11000 133.76200 1.000 43.56424 320 ALA C CA 1
ATOM 9141 C C . ALA C 1 320 ? 147.05400 117.54100 132.95800 1.000 43.56424 320 ALA C C 1
ATOM 9142 O O . ALA C 1 320 ? 148.14700 117.02200 133.19000 1.000 43.56424 320 ALA C O 1
ATOM 9144 N N . SER C 1 321 ? 146.88900 118.45800 132.01400 1.000 45.19879 321 SER C N 1
ATOM 9145 C CA . SER C 1 321 ? 148.00000 118.98900 131.24300 1.000 45.19879 321 SER C CA 1
ATOM 9146 C C . SER C 1 321 ? 148.34500 120.41700 131.60700 1.000 45.19879 321 SER C C 1
ATOM 9147 O O . SER C 1 321 ? 149.50100 120.81200 131.46500 1.000 45.19879 321 SER C O 1
ATOM 9150 N N . ARG C 1 322 ? 147.36800 121.19700 132.06500 1.000 44.69952 322 ARG C N 1
ATOM 9151 C CA . ARG C 1 322 ? 147.65800 122.53900 132.54500 1.000 44.69952 322 ARG C CA 1
ATOM 9152 C C . ARG C 1 322 ? 148.40900 122.50500 133.86300 1.000 44.69952 322 ARG C C 1
ATOM 9153 O O . ARG C 1 322 ? 149.25600 123.36600 134.11700 1.000 44.69952 322 ARG C O 1
ATOM 9161 N N . ASN C 1 323 ? 148.11300 121.52600 134.71000 1.000 46.29512 323 ASN C N 1
ATOM 9162 C CA . ASN C 1 323 ? 148.68300 121.44100 136.04400 1.000 46.29512 323 ASN C CA 1
ATOM 9163 C C . ASN C 1 323 ? 149.91600 120.55800 136.10400 1.000 46.29512 323 ASN C C 1
ATOM 9164 O O . ASN C 1 323 ? 150.48300 120.39600 137.18800 1.000 46.29512 323 ASN C O 1
ATOM 9169 N N . GLN C 1 324 ? 150.33500 120.00300 134.96100 1.000 50.77318 324 GLN C N 1
ATOM 9170 C CA . GLN C 1 324 ? 151.54700 119.18800 134.81400 1.000 50.77318 324 GLN C CA 1
ATOM 9171 C C . GLN C 1 324 ? 151.54200 117.99500 135.76200 1.000 50.77318 324 GLN C C 1
ATOM 9172 O O . GLN C 1 324 ? 152.50600 117.74900 136.48800 1.000 50.77318 324 GLN C O 1
ATOM 9178 N N . LEU C 1 325 ? 150.43100 117.26500 135.76600 1.000 50.25439 325 LEU C N 1
ATOM 9179 C CA . LEU C 1 325 ? 150.27100 116.12500 136.65000 1.000 50.25439 325 LEU C CA 1
ATOM 9180 C C . LEU C 1 325 ? 151.20500 114.99400 136.22300 1.000 50.25439 325 LEU C C 1
ATOM 9181 O O . LEU C 1 325 ? 151.55700 114.88600 135.04500 1.000 50.25439 325 LEU C O 1
ATOM 9186 N N . PRO C 1 326 ? 151.64500 114.15400 137.15800 1.000 54.20859 326 PRO C N 1
ATOM 9187 C CA . PRO C 1 326 ? 152.44100 112.99000 136.76800 1.000 54.20859 326 PRO C CA 1
ATOM 9188 C C . PRO C 1 326 ? 151.58600 111.96300 136.05200 1.000 54.20859 326 PRO C C 1
ATOM 9189 O O . PRO C 1 326 ? 150.35800 111.96700 136.14700 1.000 54.20859 326 PRO C O 1
ATOM 9193 N N . HIS C 1 327 ? 152.25900 111.06500 135.33400 1.000 55.17837 327 HIS C N 1
ATOM 9194 C CA . HIS C 1 327 ? 151.54800 110.07600 134.53500 1.000 55.17837 327 HIS C CA 1
ATOM 9195 C C . HIS C 1 327 ? 150.87900 109.01500 135.39500 1.000 55.17837 327 HIS C C 1
ATOM 9196 O O . HIS C 1 327 ? 149.99300 108.30200 134.92000 1.000 55.17837 327 HIS C O 1
ATOM 9203 N N . ASP C 1 328 ? 151.28000 108.89400 136.65600 1.000 55.90335 328 ASP C N 1
ATOM 9204 C CA . ASP C 1 328 ? 150.74300 107.85400 137.52100 1.000 55.90335 328 ASP C CA 1
ATOM 9205 C C . ASP C 1 328 ? 149.40500 108.22000 138.14400 1.000 55.90335 328 ASP C C 1
ATOM 9206 O O . ASP C 1 328 ? 148.74400 107.33800 138.69700 1.000 55.90335 328 ASP C O 1
ATOM 9211 N N . ILE C 1 329 ? 148.99200 109.48300 138.07900 1.000 50.52878 329 ILE C N 1
ATOM 9212 C CA . ILE C 1 329 ? 147.68400 109.90400 138.55400 1.000 50.52878 329 ILE C CA 1
ATOM 9213 C C . ILE C 1 329 ? 146.78300 110.31900 137.39500 1.000 50.52878 329 ILE C C 1
ATOM 9214 O O . ILE C 1 329 ? 145.55600 110.29500 137.51100 1.000 50.52878 329 ILE C O 1
ATOM 9219 N N . GLN C 1 330 ? 147.37500 110.63500 136.24300 1.000 49.96169 330 GLN C N 1
ATOM 9220 C CA . GLN C 1 330 ? 146.57800 110.90200 135.05400 1.000 49.96169 330 GLN C CA 1
ATOM 9221 C C . GLN C 1 330 ? 145.93500 109.62800 134.52600 1.000 49.96169 330 GLN C C 1
ATOM 9222 O O . GLN C 1 330 ? 144.83300 109.66500 133.97200 1.000 49.96169 330 GLN C O 1
ATOM 9228 N N . ASP C 1 331 ? 146.59900 108.48500 134.70100 1.000 50.15412 331 ASP C N 1
ATOM 9229 C CA . ASP C 1 331 ? 146.01400 107.22500 134.25600 1.000 50.15412 331 ASP C CA 1
ATOM 9230 C C . ASP C 1 331 ? 144.89000 106.77500 135.17300 1.000 50.15412 331 ASP C C 1
ATOM 9231 O O . ASP C 1 331 ? 144.02800 105.99200 134.76700 1.000 50.15412 331 ASP C O 1
ATOM 9236 N N . GLN C 1 332 ? 144.88900 107.23600 136.42000 1.000 45.00576 332 GLN C N 1
ATOM 9237 C CA . GLN C 1 332 ? 143.82500 106.83800 137.33000 1.000 45.00576 332 GLN C CA 1
ATOM 9238 C C . GLN C 1 332 ? 142.54600 107.60700 137.05100 1.000 45.00576 332 GLN C C 1
ATOM 9239 O O . GLN C 1 332 ? 141.44600 107.09100 137.26300 1.000 45.00576 332 GLN C O 1
ATOM 9245 N N . MET C 1 333 ? 142.66600 108.84400 136.57700 1.000 40.05389 333 MET C N 1
ATOM 9246 C CA . MET C 1 333 ? 141.47600 109.63100 136.30000 1.000 40.05389 333 MET C CA 1
ATOM 9247 C C . MET C 1 333 ? 140.94200 109.40200 134.90000 1.000 40.05389 333 MET C C 1
ATOM 9248 O O . MET C 1 333 ? 139.79200 109.74600 134.63300 1.000 40.05389 333 MET C O 1
ATOM 9253 N N . LEU C 1 334 ? 141.73700 108.82300 134.00500 1.000 37.21149 334 LEU C N 1
ATOM 9254 C CA . LEU C 1 334 ? 141.27800 108.56600 132.64800 1.000 37.21149 334 LEU C CA 1
ATOM 9255 C C . LEU C 1 334 ? 140.74700 107.15400 132.48300 1.000 37.21149 334 LEU C C 1
ATOM 9256 O O . LEU C 1 334 ? 139.85800 106.92400 131.66300 1.000 37.21149 334 LEU C O 1
ATOM 9261 N N . SER C 1 335 ? 141.27600 106.19900 133.24500 1.000 36.77686 335 SER C N 1
ATOM 9262 C CA . SER C 1 335 ? 140.71500 104.85600 133.22500 1.000 36.77686 335 SER C CA 1
ATOM 9263 C C . SER C 1 335 ? 139.39300 104.79500 133.96500 1.000 36.77686 335 SER C C 1
ATOM 9264 O O . SER C 1 335 ? 138.61400 103.86200 133.76100 1.000 36.77686 335 SER C O 1
ATOM 9267 N N . HIS C 1 336 ? 139.12200 105.76700 134.83200 1.000 36.42606 336 HIS C N 1
ATOM 9268 C CA . HIS C 1 336 ? 137.86300 105.75000 135.56000 1.000 36.42606 336 HIS C CA 1
ATOM 9269 C C . HIS C 1 336 ? 136.72100 106.28000 134.70700 1.000 36.42606 336 HIS C C 1
ATOM 9270 O O . HIS C 1 336 ? 135.59200 105.79500 134.81500 1.000 36.42606 336 HIS C O 1
ATOM 9277 N N . ILE C 1 337 ? 136.98900 107.28300 133.86700 1.000 33.14389 337 ILE C N 1
ATOM 9278 C CA . ILE C 1 337 ? 135.95100 107.83300 132.99600 1.000 33.14389 337 ILE C CA 1
ATOM 9279 C C . ILE C 1 337 ? 135.56500 106.82000 131.92900 1.000 33.14389 337 ILE C C 1
ATOM 9280 O O . ILE C 1 337 ? 134.39100 106.69700 131.56200 1.000 33.14389 337 ILE C O 1
ATOM 9285 N N . CYS C 1 338 ? 136.54000 106.05600 131.44100 1.000 33.84364 338 CYS C N 1
ATOM 9286 C CA . CYS C 1 338 ? 136.27000 105.05900 130.41500 1.000 33.84364 338 CYS C CA 1
ATOM 9287 C C . CYS C 1 338 ? 135.46400 103.89500 130.97200 1.000 33.84364 338 CYS C C 1
ATOM 9288 O O . CYS C 1 338 ? 134.64600 103.30100 130.26600 1.000 33.84364 338 CYS C O 1
ATOM 9291 N N . LEU C 1 339 ? 135.68500 103.54700 132.24000 1.000 32.44839 339 LEU C N 1
ATOM 9292 C CA . LEU C 1 339 ? 134.95500 102.42900 132.82500 1.000 32.44839 339 LEU C CA 1
ATOM 9293 C C . LEU C 1 339 ? 133.60100 102.87100 133.35500 1.000 32.44839 339 LEU C C 1
ATOM 9294 O O . LEU C 1 339 ? 132.66900 102.06600 133.44000 1.000 32.44839 339 LEU C O 1
ATOM 9299 N N . LYS C 1 340 ? 133.46700 104.14400 133.71700 1.000 34.29922 340 LYS C N 1
ATOM 9300 C CA . LYS C 1 340 ? 132.16100 104.65800 134.10500 1.000 34.29922 340 LYS C CA 1
ATOM 9301 C C . LYS C 1 340 ? 131.23300 104.74300 132.90400 1.000 34.29922 340 LYS C C 1
ATOM 9302 O O . LYS C 1 340 ? 130.01400 104.61600 133.04100 1.000 34.29922 340 LYS C O 1
ATOM 9308 N N . PHE C 1 341 ? 131.79400 104.94300 131.71400 1.000 32.80703 341 PHE C N 1
ATOM 9309 C CA . PHE C 1 341 ? 130.97300 105.00300 130.51400 1.000 32.80703 341 PHE C CA 1
ATOM 9310 C C . PHE C 1 341 ? 130.54300 103.61500 130.06800 1.000 32.80703 341 PHE C C 1
ATOM 9311 O O . PHE C 1 341 ? 129.43500 103.44000 129.55300 1.000 32.80703 341 PHE C O 1
ATOM 9319 N N . LYS C 1 342 ? 131.40600 102.61700 130.25000 1.000 32.78013 342 LYS C N 1
ATOM 9320 C CA . LYS C 1 342 ? 131.08500 101.26800 129.79900 1.000 32.78013 342 LYS C CA 1
ATOM 9321 C C . LYS C 1 342 ? 130.02500 100.62700 130.67300 1.000 32.78013 342 LYS C C 1
ATOM 9322 O O . LYS C 1 342 ? 129.21000 99.83500 130.19100 1.000 32.78013 342 LYS C O 1
ATOM 9328 N N . THR C 1 343 ? 130.02100 100.94900 131.96300 1.000 36.19414 343 THR C N 1
ATOM 9329 C CA . THR C 1 343 ? 129.18400 100.25300 132.92800 1.000 36.19414 343 THR C CA 1
ATOM 9330 C C . THR C 1 343 ? 128.02300 101.09600 133.43100 1.000 36.19414 343 THR C C 1
ATOM 9331 O O . THR C 1 343 ? 126.88900 100.62500 133.45500 1.000 36.19414 343 THR C O 1
ATOM 9335 N N . GLU C 1 344 ? 128.27600 102.33000 133.84300 1.000 39.14141 344 GLU C N 1
ATOM 9336 C CA . GLU C 1 344 ? 127.22600 103.15700 134.41900 1.000 39.14141 344 GLU C CA 1
ATOM 9337 C C . GLU C 1 344 ? 126.48200 103.97100 133.38900 1.000 39.14141 344 GLU C C 1
ATOM 9338 O O . GLU C 1 344 ? 125.71900 104.85900 133.77200 1.000 39.14141 344 GLU C O 1
ATOM 9340 N N . GLY C 1 345 ? 126.67400 103.69400 132.10500 1.000 41.00233 345 GLY C N 1
ATOM 9341 C CA . GLY C 1 345 ? 125.98900 104.45900 131.08300 1.000 41.00233 345 GLY C CA 1
ATOM 9342 C C . GLY C 1 345 ? 126.50900 105.87700 131.00600 1.000 41.00233 345 GLY C C 1
ATOM 9343 O O . GLY C 1 345 ? 127.70200 106.14100 131.17400 1.000 41.00233 345 GLY C O 1
ATOM 9344 N N . LEU C 1 346 ? 125.59800 106.81100 130.76000 1.000 45.73139 346 LEU C N 1
ATOM 9345 C CA . LEU C 1 346 ? 125.93400 108.22300 130.67800 1.000 45.73139 346 LEU C CA 1
ATOM 9346 C C . LEU C 1 346 ? 125.28800 109.02100 131.80300 1.000 45.73139 346 LEU C C 1
ATOM 9347 O O . LEU C 1 346 ? 125.97500 109.74800 132.52500 1.000 45.73139 346 LEU C O 1
ATOM 9352 N N . LYS C 1 347 ? 123.97300 108.90200 131.97100 1.000 50.02708 347 LYS C N 1
ATOM 9353 C CA . LYS C 1 347 ? 123.24600 109.59300 133.03600 1.000 50.02708 347 LYS C CA 1
ATOM 9354 C C . LYS C 1 347 ? 122.41600 108.54000 133.76600 1.000 50.02708 347 LYS C C 1
ATOM 9355 O O . LYS C 1 347 ? 121.24900 108.31600 133.43600 1.000 50.02708 347 LYS C O 1
ATOM 9357 N N . GLN C 1 348 ? 123.03300 107.89000 134.75000 1.000 47.76079 348 GLN C N 1
ATOM 9358 C CA . GLN C 1 348 ? 122.34400 106.90200 135.56900 1.000 47.76079 348 GLN C CA 1
ATOM 9359 C C . GLN C 1 348 ? 121.85200 107.51500 136.87400 1.000 47.76079 348 GLN C C 1
ATOM 9360 O O . GLN C 1 348 ? 120.77800 107.16100 137.36700 1.000 47.76079 348 GLN C O 1
ATOM 9366 N N . GLN C 1 349 ? 122.61800 108.45200 137.43400 1.000 48.93116 349 GLN C N 1
ATOM 9367 C CA . GLN C 1 349 ? 122.17700 109.13100 138.64400 1.000 48.93116 349 GLN C CA 1
ATOM 9368 C C . GLN C 1 349 ? 120.99400 110.04300 138.37000 1.000 48.93116 349 GLN C C 1
ATOM 9369 O O . GLN C 1 349 ? 120.15900 110.25400 139.25200 1.000 48.93116 349 GLN C O 1
ATOM 9371 N N . GLU C 1 350 ? 120.89700 110.58800 137.15800 1.000 47.60814 350 GLU C N 1
ATOM 9372 C CA . GLU C 1 350 ? 119.72500 111.37400 136.79800 1.000 47.60814 350 GLU C CA 1
ATOM 9373 C C . GLU C 1 350 ? 118.54500 110.49700 136.41900 1.000 47.60814 350 GLU C C 1
ATOM 9374 O O . GLU C 1 350 ? 117.41200 110.98000 136.40400 1.000 47.60814 350 GLU C O 1
ATOM 9376 N N . THR C 1 351 ? 118.78600 109.22500 136.10600 1.000 47.02711 351 THR C N 1
ATOM 9377 C CA . THR C 1 351 ? 117.69800 108.30600 135.79300 1.000 47.02711 351 THR C CA 1
ATOM 9378 C C . THR C 1 351 ? 116.90200 107.95900 137.03800 1.000 47.02711 351 THR C C 1
ATOM 9379 O O . THR C 1 351 ? 115.68400 108.15100 137.07900 1.000 47.02711 351 THR C O 1
ATOM 9383 N N . LEU C 1 352 ? 117.58000 107.45600 138.06800 1.000 47.53906 352 LEU C N 1
ATOM 9384 C CA . LEU C 1 352 ? 116.94100 107.03200 139.30400 1.000 47.53906 352 LEU C CA 1
ATOM 9385 C C . LEU C 1 352 ? 116.93800 108.11700 140.37000 1.000 47.53906 352 LEU C C 1
ATOM 9386 O O . LEU C 1 352 ? 116.90400 107.81300 141.56500 1.000 47.53906 352 LEU C O 1
ATOM 9391 N N . ASN C 1 353 ? 116.97600 109.37900 139.96700 1.000 49.41544 353 ASN C N 1
ATOM 9392 C CA . ASN C 1 353 ? 116.58400 110.48100 140.82700 1.000 49.41544 353 ASN C CA 1
ATOM 9393 C C . ASN C 1 353 ? 115.18200 110.96100 140.51400 1.000 49.41544 353 ASN C C 1
ATOM 9394 O O . ASN C 1 353 ? 114.71800 111.92600 141.12400 1.000 49.41544 353 ASN C O 1
ATOM 9399 N N . ASN C 1 354 ? 114.50800 110.32300 139.55800 1.000 48.75953 354 ASN C N 1
ATOM 9400 C CA . ASN C 1 354 ? 113.14200 110.65900 139.19900 1.000 48.75953 354 ASN C CA 1
ATOM 9401 C C . ASN C 1 354 ? 112.13400 109.59900 139.60600 1.000 48.75953 354 ASN C C 1
ATOM 9402 O O . ASN C 1 354 ? 110.93700 109.89600 139.63800 1.000 48.75953 354 ASN C O 1
ATOM 9407 N N . LEU C 1 355 ? 112.57800 108.38300 139.89500 1.000 48.52226 355 LEU C N 1
ATOM 9408 C CA . LEU C 1 355 ? 111.68800 107.38100 140.45400 1.000 48.52226 355 LEU C CA 1
ATOM 9409 C C . LEU C 1 355 ? 111.29300 107.79400 141.86900 1.000 48.52226 355 LEU C C 1
ATOM 9410 O O . LEU C 1 355 ? 112.14800 108.25500 142.63300 1.000 48.52226 355 LEU C O 1
ATOM 9415 N N . PRO C 1 356 ? 110.00400 107.67600 142.23700 1.000 48.32406 356 PRO C N 1
ATOM 9416 C CA . PRO C 1 356 ? 109.49100 108.42700 143.39400 1.000 48.32406 356 PRO C CA 1
ATOM 9417 C C . PRO C 1 356 ? 110.05400 108.08800 144.77300 1.000 48.32406 356 PRO C C 1
ATOM 9418 O O . PRO C 1 356 ? 110.82800 108.88300 145.31600 1.000 48.32406 356 PRO C O 1
ATOM 9422 N N . LYS C 1 357 ? 109.69900 106.94600 145.35900 1.000 50.33407 357 LYS C N 1
ATOM 9423 C CA . LYS C 1 357 ? 110.35000 106.52300 146.59200 1.000 50.33407 357 LYS C CA 1
ATOM 9424 C C . LYS C 1 357 ? 110.44700 105.01100 146.69200 1.000 50.33407 357 LYS C C 1
ATOM 9425 O O . LYS C 1 357 ? 111.32900 104.48100 147.36900 1.000 50.33407 357 LYS C O 1
ATOM 9427 N N . ALA C 1 358 ? 109.53200 104.31300 146.03100 1.000 50.21388 358 ALA C N 1
ATOM 9428 C CA . ALA C 1 358 ? 109.36800 102.88200 146.21600 1.000 50.21388 358 ALA C CA 1
ATOM 9429 C C . ALA C 1 358 ? 109.73900 102.07300 144.99400 1.000 50.21388 358 ALA C C 1
ATOM 9430 O O . ALA C 1 358 ? 109.95000 100.86600 145.11100 1.000 50.21388 358 ALA C O 1
ATOM 9432 N N . ILE C 1 359 ? 109.79600 102.70100 143.82100 1.000 49.53435 359 ILE C N 1
ATOM 9433 C CA . ILE C 1 359 ? 110.42900 102.05600 142.68000 1.000 49.53435 359 ILE C CA 1
ATOM 9434 C C . ILE C 1 359 ? 111.92800 101.99700 142.90100 1.000 49.53435 359 ILE C C 1
ATOM 9435 O O . ILE C 1 359 ? 112.58400 101.00600 142.56900 1.000 49.53435 359 ILE C O 1
ATOM 9440 N N . ARG C 1 360 ? 112.48900 103.05400 143.49000 1.000 51.51277 360 ARG C N 1
ATOM 9441 C CA . ARG C 1 360 ? 113.92300 103.10800 143.74100 1.000 51.51277 360 ARG C CA 1
ATOM 9442 C C . ARG C 1 360 ? 114.32600 102.16000 144.86100 1.000 51.51277 360 ARG C C 1
ATOM 9443 O O . ARG C 1 360 ? 115.34600 101.47000 144.76800 1.000 51.51277 360 ARG C O 1
ATOM 9451 N N . SER C 1 361 ? 113.53300 102.10800 145.93000 1.000 50.79872 361 SER C N 1
ATOM 9452 C CA . SER C 1 361 ? 113.84600 101.24500 147.06100 1.000 50.79872 361 SER C CA 1
ATOM 9453 C C . SER C 1 361 ? 113.52400 99.78400 146.80100 1.000 50.79872 361 SER C C 1
ATOM 9454 O O . SER C 1 361 ? 113.89400 98.93800 147.61600 1.000 50.79872 361 SER C O 1
ATOM 9457 N N . SER C 1 362 ? 112.83400 99.46600 145.71300 1.000 50.41179 362 SER C N 1
ATOM 9458 C CA . SER C 1 362 ? 112.66700 98.07700 145.31800 1.000 50.41179 362 SER C CA 1
ATOM 9459 C C . SER C 1 362 ? 113.72000 97.63700 144.31800 1.000 50.41179 362 SER C C 1
ATOM 9460 O O . SER C 1 362 ? 113.94500 96.43400 144.15600 1.000 50.41179 362 SER C O 1
ATOM 9463 N N . ILE C 1 363 ? 114.34900 98.58700 143.62400 1.000 50.35920 363 ILE C N 1
ATOM 9464 C CA . ILE C 1 363 ? 115.51500 98.26800 142.80700 1.000 50.35920 363 ILE C CA 1
ATOM 9465 C C . ILE C 1 363 ? 116.67100 97.85700 143.70500 1.000 50.35920 363 ILE C C 1
ATOM 9466 O O . ILE C 1 363 ? 117.32800 96.83400 143.48000 1.000 50.35920 363 ILE C O 1
ATOM 9471 N N . ALA C 1 364 ? 116.88600 98.61200 144.78400 1.000 52.53229 364 ALA C N 1
ATOM 9472 C CA . ALA C 1 364 ? 117.99600 98.34600 145.68900 1.000 52.53229 364 ALA C CA 1
ATOM 9473 C C . ALA C 1 364 ? 117.73500 97.17700 146.63100 1.000 52.53229 364 ALA C C 1
ATOM 9474 O O . ALA C 1 364 ? 118.56900 96.90500 147.49600 1.000 52.53229 364 ALA C O 1
ATOM 9476 N N . ASN C 1 365 ? 116.60200 96.48900 146.50500 1.000 54.85177 365 ASN C N 1
ATOM 9477 C CA . ASN C 1 365 ? 116.33600 95.31200 147.32100 1.000 54.85177 365 ASN C CA 1
ATOM 9478 C C . ASN C 1 365 ? 116.37400 94.03400 146.50300 1.000 54.85177 365 ASN C C 1
ATOM 9479 O O . ASN C 1 365 ? 116.54200 92.95000 147.06200 1.000 54.85177 365 ASN C O 1
ATOM 9484 N N . TYR C 1 366 ? 116.18000 94.12100 145.19000 1.000 54.68734 366 TYR C N 1
ATOM 9485 C CA . TYR C 1 366 ? 116.56900 92.99800 144.35000 1.000 54.68734 366 TYR C CA 1
ATOM 9486 C C . TYR C 1 366 ? 118.07500 92.98800 144.16800 1.000 54.68734 366 TYR C C 1
ATOM 9487 O O . TYR C 1 366 ? 118.70900 91.92800 144.18600 1.000 54.68734 366 TYR C O 1
ATOM 9496 N N . LEU C 1 367 ? 118.65700 94.16600 143.99400 1.000 53.64144 367 LEU C N 1
ATOM 9497 C CA . LEU C 1 367 ? 120.08600 94.32400 143.79400 1.000 53.64144 367 LEU C CA 1
ATOM 9498 C C . LEU C 1 367 ? 120.77400 94.41500 145.14500 1.000 53.64144 367 LEU C C 1
ATOM 9499 O O . LEU C 1 367 ? 120.34300 95.18400 146.00900 1.000 53.64144 367 LEU C O 1
ATOM 9504 N N . PHE C 1 368 ? 121.85800 93.65000 145.29700 1.000 56.97484 368 PHE C N 1
ATOM 9505 C CA . PHE C 1 368 ? 122.79900 93.64800 146.43400 1.000 56.97484 368 PHE C CA 1
ATOM 9506 C C . PHE C 1 368 ? 122.13000 93.64800 147.81400 1.000 56.97484 368 PHE C C 1
ATOM 9507 O O . PHE C 1 368 ? 122.64200 94.21800 148.77700 1.000 56.97484 368 PHE C O 1
ATOM 9515 N N . PHE C 1 369 ? 120.98400 92.98100 147.92100 1.000 59.44313 369 PHE C N 1
ATOM 9516 C CA . PHE C 1 369 ? 120.42800 92.71900 149.24600 1.000 59.44313 369 PHE C CA 1
ATOM 9517 C C . PHE C 1 369 ? 121.07100 91.50900 149.92300 1.000 59.44313 369 PHE C C 1
ATOM 9518 O O . PHE C 1 369 ? 121.34600 91.59500 151.12300 1.000 59.44313 369 PHE C O 1
ATOM 9526 N N . PRO C 1 370 ? 121.35400 90.35600 149.23500 1.000 58.72740 370 PRO C N 1
ATOM 9527 C CA . PRO C 1 370 ? 122.15700 89.32900 149.91500 1.000 58.72740 370 PRO C CA 1
ATOM 9528 C C . PRO C 1 370 ? 123.65300 89.59200 149.86600 1.000 58.72740 370 PRO C C 1
ATOM 9529 O O . PRO C 1 370 ? 124.45000 88.67500 150.07300 1.000 58.72740 370 PRO C O 1
ATOM 9533 N N . ILE C 1 371 ? 124.04800 90.82200 149.56000 1.000 56.60068 371 ILE C N 1
ATOM 9534 C CA . ILE C 1 371 ? 125.43800 91.24100 149.63700 1.000 56.60068 371 ILE C CA 1
ATOM 9535 C C . ILE C 1 371 ? 125.66000 91.90500 150.98700 1.000 56.60068 371 ILE C C 1
ATOM 9536 O O . ILE C 1 371 ? 126.64600 91.62700 151.67600 1.000 56.60068 371 ILE C O 1
ATOM 9541 N N . VAL C 1 372 ? 124.72700 92.76400 151.38800 1.000 55.91893 372 VAL C N 1
ATOM 9542 C CA . VAL C 1 372 ? 124.83200 93.48800 152.64800 1.000 55.91893 372 VAL C CA 1
ATOM 9543 C C . VAL C 1 372 ? 124.23600 92.62600 153.75400 1.000 55.91893 372 VAL C C 1
ATOM 9544 O O . VAL C 1 372 ? 124.36000 92.94100 154.94300 1.000 55.91893 372 VAL C O 1
ATOM 9548 N N . HIS C 1 373 ? 123.59800 91.52000 153.37500 1.000 60.98808 373 HIS C N 1
ATOM 9549 C CA . HIS C 1 373 ? 122.99000 90.64500 154.37100 1.000 60.98808 373 HIS C CA 1
ATOM 9550 C C . HIS C 1 373 ? 124.04200 89.84500 155.12400 1.000 60.98808 373 HIS C C 1
ATOM 9551 O O . HIS C 1 373 ? 124.20300 89.99800 156.33900 1.000 60.98808 373 HIS C O 1
ATOM 9558 N N . ASN C 1 374 ? 124.78100 88.99600 154.41800 1.000 60.22176 374 ASN C N 1
ATOM 9559 C CA . ASN C 1 374 ? 125.65600 88.03000 155.07200 1.000 60.22176 374 ASN C CA 1
ATOM 9560 C C . ASN C 1 374 ? 127.09400 88.54300 155.10600 1.000 60.22176 374 ASN C C 1
ATOM 9561 O O . ASN C 1 374 ? 128.01100 87.97500 154.51800 1.000 60.22176 374 ASN C O 1
ATOM 9566 N N . ILE C 1 375 ? 127.27400 89.64800 155.82100 1.000 59.76976 375 ILE C N 1
ATOM 9567 C CA . ILE C 1 375 ? 128.59300 90.09600 156.24100 1.000 59.76976 375 ILE C CA 1
ATOM 9568 C C . ILE C 1 375 ? 128.59300 90.14600 157.76100 1.000 59.76976 375 ILE C C 1
ATOM 9569 O O . ILE C 1 375 ? 127.53700 90.11600 158.39900 1.000 59.76976 375 ILE C O 1
ATOM 9574 N N . TYR C 1 376 ? 129.79000 90.21700 158.34500 1.000 63.18759 376 TYR C N 1
ATOM 9575 C CA . TYR C 1 376 ? 129.91000 90.03600 159.78800 1.000 63.18759 376 TYR C CA 1
ATOM 9576 C C . TYR C 1 376 ? 129.45000 91.26700 160.55700 1.000 63.18759 376 TYR C C 1
ATOM 9577 O O . TYR C 1 376 ? 129.01400 91.15800 161.70700 1.000 63.18759 376 TYR C O 1
ATOM 9586 N N . LEU C 1 377 ? 129.56200 92.45100 159.95300 1.000 60.59160 377 LEU C N 1
ATOM 9587 C CA . LEU C 1 377 ? 129.22000 93.67400 160.66700 1.000 60.59160 377 LEU C CA 1
ATOM 9588 C C . LEU C 1 377 ? 127.72200 93.80800 160.87900 1.000 60.59160 377 LEU C C 1
ATOM 9589 O O . LEU C 1 377 ? 127.29400 94.50200 161.80700 1.000 60.59160 377 LEU C O 1
ATOM 9594 N N . PHE C 1 378 ? 126.91700 93.15600 160.04500 1.000 61.19049 378 PHE C N 1
ATOM 9595 C CA . PHE C 1 378 ? 125.48800 93.01000 160.27700 1.000 61.19049 378 PHE C CA 1
ATOM 9596 C C . PHE C 1 378 ? 125.18100 91.51500 160.24600 1.000 61.19049 378 PHE C C 1
ATOM 9597 O O . PHE C 1 378 ? 124.78000 90.96200 159.22300 1.000 61.19049 378 PHE C O 1
ATOM 9605 N N . GLN C 1 379 ? 125.37700 90.86000 161.38400 1.000 68.52361 379 GLN C N 1
ATOM 9606 C CA . GLN C 1 379 ? 125.06400 89.44900 161.54900 1.000 68.52361 379 GLN C CA 1
ATOM 9607 C C . GLN C 1 379 ? 124.22800 89.29600 162.80600 1.000 68.52361 379 GLN C C 1
ATOM 9608 O O . GLN C 1 379 ? 124.62400 89.76500 163.87700 1.000 68.52361 379 GLN C O 1
ATOM 9610 N N . GLY C 1 380 ? 123.06900 88.66300 162.67100 1.000 73.24532 380 GLY C N 1
ATOM 9611 C CA . GLY C 1 380 ? 122.15600 88.53800 163.78700 1.000 73.24532 380 GLY C CA 1
ATOM 9612 C C . GLY C 1 380 ? 121.37200 89.80600 164.05600 1.000 73.24532 380 GLY C C 1
ATOM 9613 O O . GLY C 1 380 ? 120.72700 89.93500 165.10000 1.000 73.24532 380 GLY C O 1
ATOM 9614 N N . VAL C 1 381 ? 121.42100 90.75100 163.11900 1.000 73.87244 381 VAL C N 1
ATOM 9615 C CA . VAL C 1 381 ? 120.63300 91.96800 163.23600 1.000 73.87244 381 VAL C CA 1
ATOM 9616 C C . VAL C 1 381 ? 119.28800 91.75600 162.54000 1.000 73.87244 381 VAL C C 1
ATOM 9617 O O . VAL C 1 381 ? 119.12400 90.85200 161.71600 1.000 73.87244 381 VAL C O 1
ATOM 9621 N N . SER C 1 382 ? 118.30300 92.57500 162.91000 1.000 75.90368 382 SER C N 1
ATOM 9622 C CA . SER C 1 382 ? 116.93000 92.41300 162.45800 1.000 75.90368 382 SER C CA 1
ATOM 9623 C C . SER C 1 382 ? 116.79800 92.68000 160.95800 1.000 75.90368 382 SER C C 1
ATOM 9624 O O . SER C 1 382 ? 117.68700 93.23100 160.31000 1.000 75.90368 382 SER C O 1
ATOM 9627 N N . ARG C 1 383 ? 115.65100 92.26900 160.41300 1.000 74.00688 383 ARG C N 1
ATOM 9628 C CA . ARG C 1 383 ? 115.36000 92.46000 158.99600 1.000 74.00688 383 ARG C CA 1
ATOM 9629 C C . ARG C 1 383 ? 115.16500 93.93100 158.65500 1.000 74.00688 383 ARG C C 1
ATOM 9630 O O . ARG C 1 383 ? 115.62500 94.39700 157.60700 1.000 74.00688 383 ARG C O 1
ATOM 9638 N N . ASN C 1 384 ? 114.52100 94.68300 159.54100 1.000 70.64080 384 ASN C N 1
ATOM 9639 C CA . ASN C 1 384 ? 114.17700 96.06500 159.24700 1.000 70.64080 384 ASN C CA 1
ATOM 9640 C C . ASN C 1 384 ? 115.36500 97.01100 159.30000 1.000 70.64080 384 ASN C C 1
ATOM 9641 O O . ASN C 1 384 ? 115.22600 98.14900 158.84200 1.000 70.64080 384 ASN C O 1
ATOM 9643 N N . PHE C 1 385 ? 116.51200 96.60700 159.84700 1.000 70.76440 385 PHE C N 1
ATOM 9644 C CA . PHE C 1 385 ? 117.67300 97.49100 159.79700 1.000 70.76440 385 PHE C CA 1
ATOM 9645 C C . PHE C 1 385 ? 118.43300 97.34400 158.48600 1.000 70.76440 385 PHE C C 1
ATOM 9646 O O . PHE C 1 385 ? 118.89700 98.33600 157.91600 1.000 70.76440 385 PHE C O 1
ATOM 9654 N N . LEU C 1 386 ? 118.54600 96.11800 157.98600 1.000 68.73072 386 LEU C N 1
ATOM 9655 C CA . LEU C 1 386 ? 119.05900 95.87900 156.64800 1.000 68.73072 386 LEU C CA 1
ATOM 9656 C C . LEU C 1 386 ? 117.95500 95.89500 155.59800 1.000 68.73072 386 LEU C C 1
ATOM 9657 O O . LEU C 1 386 ? 118.03800 95.19000 154.58800 1.000 68.73072 386 LEU C O 1
ATOM 9662 N N . PHE C 1 387 ? 116.89900 96.65800 155.86600 1.000 68.07394 387 PHE C N 1
ATOM 9663 C CA . PHE C 1 387 ? 115.97500 97.16200 154.86500 1.000 68.07394 387 PHE C CA 1
ATOM 9664 C C . PHE C 1 387 ? 116.16200 98.65300 154.64100 1.000 68.07394 387 PHE C C 1
ATOM 9665 O O . PHE C 1 387 ? 115.28300 99.30000 154.07200 1.000 68.07394 387 PHE C O 1
ATOM 9673 N N . GLN C 1 388 ? 117.26200 99.21800 155.13200 1.000 68.22325 388 GLN C N 1
ATOM 9674 C CA . GLN C 1 388 ? 117.66000 100.58000 154.80800 1.000 68.22325 388 GLN C CA 1
ATOM 9675 C C . GLN C 1 388 ? 118.93900 100.58500 153.96800 1.000 68.22325 388 GLN C C 1
ATOM 9676 O O . GLN C 1 388 ? 119.89000 101.31400 154.25900 1.000 68.22325 388 GLN C O 1
ATOM 9682 N N . LEU C 1 389 ? 119.01600 99.70700 152.96500 1.000 59.83484 389 LEU C N 1
ATOM 9683 C CA . LEU C 1 389 ? 120.07100 99.78000 151.95300 1.000 59.83484 389 LEU C CA 1
ATOM 9684 C C . LEU C 1 389 ? 119.58700 100.61900 150.76600 1.000 59.83484 389 LEU C C 1
ATOM 9685 O O . LEU C 1 389 ? 119.70500 100.26400 149.59300 1.000 59.83484 389 LEU C O 1
ATOM 9690 N N . VAL C 1 390 ? 119.09200 101.80800 151.09200 1.000 59.94666 390 VAL C N 1
ATOM 9691 C CA . VAL C 1 390 ? 118.50000 102.69100 150.10100 1.000 59.94666 390 VAL C CA 1
ATOM 9692 C C . VAL C 1 390 ? 119.38400 103.87700 149.76900 1.000 59.94666 390 VAL C C 1
ATOM 9693 O O . VAL C 1 390 ? 118.98400 104.72300 148.96700 1.000 59.94666 390 VAL C O 1
ATOM 9697 N N . SER C 1 391 ? 120.57400 103.97000 150.35800 1.000 58.01103 391 SER C N 1
ATOM 9698 C CA . SER C 1 391 ? 121.53400 105.01000 150.00700 1.000 58.01103 391 SER C CA 1
ATOM 9699 C C . SER C 1 391 ? 122.86900 104.42100 149.56600 1.000 58.01103 391 SER C C 1
ATOM 9700 O O . SER C 1 391 ? 123.88500 105.12200 149.56900 1.000 58.01103 391 SER C O 1
ATOM 9703 N N . ASP C 1 392 ? 122.88500 103.14500 149.19200 1.000 54.11327 392 ASP C N 1
ATOM 9704 C CA . ASP C 1 392 ? 124.09600 102.51300 148.69400 1.000 54.11327 392 ASP C CA 1
ATOM 9705 C C . ASP C 1 392 ? 124.39100 103.01100 147.29100 1.000 54.11327 392 ASP C C 1
ATOM 9706 O O . ASP C 1 392 ? 123.62700 102.74200 146.36000 1.000 54.11327 392 ASP C O 1
ATOM 9711 N N . ILE C 1 393 ? 125.49300 103.73400 147.13400 1.000 46.61181 393 ILE C N 1
ATOM 9712 C CA . ILE C 1 393 ? 125.96200 104.12300 145.80100 1.000 46.61181 393 ILE C CA 1
ATOM 9713 C C . ILE C 1 393 ? 126.83300 102.96800 145.32500 1.000 46.61181 393 ILE C C 1
ATOM 9714 O O . ILE C 1 393 ? 128.06300 102.99500 145.38000 1.000 46.61181 393 ILE C O 1
ATOM 9716 N N . ASP C 1 394 ? 126.17200 101.93000 144.82000 1.000 45.26820 394 ASP C N 1
ATOM 9717 C CA . ASP C 1 394 ? 126.86800 100.71000 144.44400 1.000 45.26820 394 ASP C CA 1
ATOM 9718 C C . ASP C 1 394 ? 127.45500 100.77200 143.05200 1.000 45.26820 394 ASP C C 1
ATOM 9719 O O . ASP C 1 394 ? 128.12000 99.82100 142.63500 1.000 45.26820 394 ASP C O 1
ATOM 9721 N N . ALA C 1 395 ? 127.22700 101.85700 142.32200 1.000 49.77779 395 ALA C N 1
ATOM 9722 C CA . ALA C 1 395 ? 127.81500 102.01300 141.00200 1.000 49.77779 395 ALA C CA 1
ATOM 9723 C C . ALA C 1 395 ? 129.28300 102.38800 141.14600 1.000 49.77779 395 ALA C C 1
ATOM 9724 O O . ALA C 1 395 ? 129.67900 103.53100 140.90400 1.000 49.77779 395 ALA C O 1
ATOM 9726 N N . GLU C 1 396 ? 130.09900 101.42900 141.56200 1.000 41.86373 396 GLU C N 1
ATOM 9727 C CA . GLU C 1 396 ? 131.50900 101.72500 141.68400 1.000 41.86373 396 GLU C CA 1
ATOM 9728 C C . GLU C 1 396 ? 132.25400 101.30200 140.43000 1.000 41.86373 396 GLU C C 1
ATOM 9729 O O . GLU C 1 396 ? 132.63300 102.16500 139.63100 1.000 41.86373 396 GLU C O 1
ATOM 9731 N N . TYR C 1 397 ? 132.33600 99.99300 140.19800 1.000 35.28438 397 TYR C N 1
ATOM 9732 C CA . TYR C 1 397 ? 133.08800 99.37200 139.10600 1.000 35.28438 397 TYR C CA 1
ATOM 9733 C C . TYR C 1 397 ? 134.47200 99.98700 138.92800 1.000 35.28438 397 TYR C C 1
ATOM 9734 O O . TYR C 1 397 ? 134.74900 100.68300 137.95400 1.000 35.28438 397 TYR C O 1
ATOM 9743 N N . PHE C 1 398 ? 135.30700 99.77500 139.90600 1.000 35.12548 398 PHE C N 1
ATOM 9744 C CA . PHE C 1 398 ? 136.61900 100.39200 139.87900 1.000 35.12548 398 PHE C CA 1
ATOM 9745 C C . PHE C 1 398 ? 137.54600 99.64900 138.92000 1.000 35.12548 398 PHE C C 1
ATOM 9746 O O . PHE C 1 398 ? 137.49200 98.42400 138.82900 1.000 35.12548 398 PHE C O 1
ATOM 9754 N N . PRO C 1 399 ? 138.39300 100.36600 138.19100 1.000 35.58335 399 PRO C N 1
ATOM 9755 C CA . PRO C 1 399 ? 139.39100 99.71800 137.34400 1.000 35.58335 399 PRO C CA 1
ATOM 9756 C C . PRO C 1 399 ? 140.50300 99.11300 138.18000 1.000 35.58335 399 PRO C C 1
ATOM 9757 O O . PRO C 1 399 ? 140.57800 99.36400 139.39000 1.000 35.58335 399 PRO C O 1
ATOM 9761 N N . PRO C 1 400 ? 141.36800 98.29100 137.58700 1.000 36.88998 400 PRO C N 1
ATOM 9762 C CA . PRO C 1 400 ? 142.53600 97.80600 138.32400 1.000 36.88998 400 PRO C CA 1
ATOM 9763 C C . PRO C 1 400 ? 143.51700 98.91900 138.64500 1.000 36.88998 400 PRO C C 1
ATOM 9764 O O . PRO C 1 400 ? 143.61000 99.91800 137.92800 1.000 36.88998 400 PRO C O 1
ATOM 9768 N N . LYS C 1 401 ? 144.23800 98.72100 139.75500 1.000 39.54883 401 LYS C N 1
ATOM 9769 C CA . LYS C 1 401 ? 145.28700 99.61900 140.24900 1.000 39.54883 401 LYS C CA 1
ATOM 9770 C C . LYS C 1 401 ? 144.76500 101.02900 140.51000 1.000 39.54883 401 LYS C C 1
ATOM 9771 O O . LYS C 1 401 ? 145.43300 102.01800 140.21300 1.000 39.54883 401 LYS C O 1
ATOM 9773 N N . GLU C 1 402 ? 143.56500 101.12500 141.07300 1.000 42.38501 402 GLU C N 1
ATOM 9774 C CA . GLU C 1 402 ? 142.97800 102.40000 141.45900 1.000 42.38501 402 GLU C CA 1
ATOM 9775 C C . GLU C 1 402 ? 142.76100 102.41500 142.96100 1.000 42.38501 402 GLU C C 1
ATOM 9776 O O . GLU C 1 402 ? 142.21900 101.46300 143.52300 1.000 42.38501 402 GLU C O 1
ATOM 9778 N N . ASP C 1 403 ? 143.17300 103.50100 143.60600 1.000 46.53435 403 ASP C N 1
ATOM 9779 C CA . ASP C 1 403 ? 143.09500 103.62300 145.05500 1.000 46.53435 403 ASP C CA 1
ATOM 9780 C C . ASP C 1 403 ? 141.67200 103.97200 145.46500 1.000 46.53435 403 ASP C C 1
ATOM 9781 O O . ASP C 1 403 ? 141.12400 104.98200 145.01700 1.000 46.53435 403 ASP C O 1
ATOM 9786 N N . ILE C 1 404 ? 141.08300 103.14400 146.32000 1.000 44.05019 404 ILE C N 1
ATOM 9787 C CA . ILE C 1 404 ? 139.74500 103.40400 146.83700 1.000 44.05019 404 ILE C CA 1
ATOM 9788 C C . ILE C 1 404 ? 139.79000 104.27600 148.07800 1.000 44.05019 404 ILE C C 1
ATOM 9789 O O . ILE C 1 404 ? 139.01200 105.22000 148.21300 1.000 44.05019 404 ILE C O 1
ATOM 9794 N N . ILE C 1 405 ? 140.69300 103.95700 148.99400 1.000 50.70245 405 ILE C N 1
ATOM 9795 C CA . ILE C 1 405 ? 140.82800 104.63200 150.27400 1.000 50.70245 405 ILE C CA 1
ATOM 9796 C C . ILE C 1 405 ? 142.30400 104.93600 150.46200 1.000 50.70245 405 ILE C C 1
ATOM 9797 O O . ILE C 1 405 ? 143.15000 104.06000 150.26600 1.000 50.70245 405 ILE C O 1
ATOM 9802 N N . LEU C 1 406 ? 142.62000 106.17500 150.81500 1.000 57.95306 406 LEU C N 1
ATOM 9803 C CA . LEU C 1 406 ? 144.00900 106.56500 150.97900 1.000 57.95306 406 LEU C CA 1
ATOM 9804 C C . LEU C 1 406 ? 144.54900 106.11800 152.33700 1.000 57.95306 406 LEU C C 1
ATOM 9805 O O . LEU C 1 406 ? 143.88800 105.41600 153.10100 1.000 57.95306 406 LEU C O 1
ATOM 9810 N N . GLN C 1 407 ? 145.78400 106.53200 152.63000 1.000 64.46374 407 GLN C N 1
ATOM 9811 C CA . GLN C 1 407 ? 146.43400 106.10600 153.86600 1.000 64.46374 407 GLN C CA 1
ATOM 9812 C C . GLN C 1 407 ? 145.80900 106.78400 155.07800 1.000 64.46374 407 GLN C C 1
ATOM 9813 O O . GLN C 1 407 ? 145.44700 106.12300 156.05500 1.000 64.46374 407 GLN C O 1
ATOM 9819 N N . ASN C 1 408 ? 145.66600 108.10400 155.03100 1.000 66.21714 408 ASN C N 1
ATOM 9820 C CA . ASN C 1 408 ? 144.98900 108.85500 156.07900 1.000 66.21714 408 ASN C CA 1
ATOM 9821 C C . ASN C 1 408 ? 143.94900 109.74000 155.42100 1.000 66.21714 408 ASN C C 1
ATOM 9822 O O . ASN C 1 408 ? 144.25500 110.43400 154.44900 1.000 66.21714 408 ASN C O 1
ATOM 9827 N N . GLU C 1 409 ? 142.72800 109.71400 155.94000 1.000 66.12266 409 GLU C N 1
ATOM 9828 C CA . GLU C 1 409 ? 141.64700 110.46500 155.32800 1.000 66.12266 409 GLU C CA 1
ATOM 9829 C C . GLU C 1 409 ? 140.56400 110.68600 156.36300 1.000 66.12266 409 GLU C C 1
ATOM 9830 O O . GLU C 1 409 ? 140.52400 110.00400 157.38900 1.000 66.12266 409 GLU C O 1
ATOM 9832 N N . ALA C 1 410 ? 139.69400 111.65100 156.08500 1.000 69.98353 410 ALA C N 1
ATOM 9833 C CA . ALA C 1 410 ? 138.47500 111.83900 156.85700 1.000 69.98353 410 ALA C CA 1
ATOM 9834 C C . ALA C 1 410 ? 137.60100 110.61500 156.62800 1.000 69.98353 410 ALA C C 1
ATOM 9835 O O . ALA C 1 410 ? 137.10000 110.41300 155.51600 1.000 69.98353 410 ALA C O 1
ATOM 9837 N N . PRO C 1 411 ? 137.39900 109.78100 157.63700 1.000 66.13393 411 PRO C N 1
ATOM 9838 C CA . PRO C 1 411 ? 136.80500 108.46000 157.39500 1.000 66.13393 411 PRO C CA 1
ATOM 9839 C C . PRO C 1 411 ? 135.31100 108.52400 157.11800 1.000 66.13393 411 PRO C C 1
ATOM 9840 O O . PRO C 1 411 ? 134.47600 108.30800 158.00000 1.000 66.13393 411 PRO C O 1
ATOM 9844 N N . THR C 1 412 ? 134.97700 108.81000 155.86100 1.000 64.38047 412 THR C N 1
ATOM 9845 C CA . THR C 1 412 ? 133.61400 109.17100 155.50300 1.000 64.38047 412 THR C CA 1
ATOM 9846 C C . THR C 1 412 ? 132.73900 107.95300 155.22100 1.000 64.38047 412 THR C C 1
ATOM 9847 O O . THR C 1 412 ? 131.52200 108.01100 155.42900 1.000 64.38047 412 THR C O 1
ATOM 9851 N N . ASP C 1 413 ? 133.31900 106.83600 154.78700 1.000 57.90547 413 ASP C N 1
ATOM 9852 C CA . ASP C 1 413 ? 132.50100 105.76900 154.23100 1.000 57.90547 413 ASP C CA 1
ATOM 9853 C C . ASP C 1 413 ? 133.14900 104.40900 154.41600 1.000 57.90547 413 ASP C C 1
ATOM 9854 O O . ASP C 1 413 ? 134.37400 104.28300 154.42700 1.000 57.90547 413 ASP C O 1
ATOM 9859 N N . LEU C 1 414 ? 132.30500 103.39200 154.56200 1.000 51.06693 414 LEU C N 1
ATOM 9860 C CA . LEU C 1 414 ? 132.71900 102.00200 154.47800 1.000 51.06693 414 LEU C CA 1
ATOM 9861 C C . LEU C 1 414 ? 132.36100 101.48100 153.09700 1.000 51.06693 414 LEU C C 1
ATOM 9862 O O . LEU C 1 414 ? 131.42300 101.97300 152.46800 1.000 51.06693 414 LEU C O 1
ATOM 9867 N N . TYR C 1 415 ? 133.08700 100.47100 152.64100 1.000 46.90904 415 TYR C N 1
ATOM 9868 C CA . TYR C 1 415 ? 132.84500 99.86200 151.34700 1.000 46.90904 415 TYR C CA 1
ATOM 9869 C C . TYR C 1 415 ? 132.66600 98.36400 151.51500 1.000 46.90904 415 TYR C C 1
ATOM 9870 O O . TYR C 1 415 ? 133.29700 97.74400 152.37000 1.000 46.90904 415 TYR C O 1
ATOM 9879 N N . ILE C 1 416 ? 131.80700 97.78200 150.68800 1.000 40.96569 416 ILE C N 1
ATOM 9880 C CA . ILE C 1 416 ? 131.54400 96.35000 150.69400 1.000 40.96569 416 ILE C CA 1
ATOM 9881 C C . ILE C 1 416 ? 131.87700 95.80400 149.31900 1.000 40.96569 416 ILE C C 1
ATOM 9882 O O . ILE C 1 416 ? 131.26900 96.21000 148.32600 1.000 40.96569 416 ILE C O 1
ATOM 9887 N N . LEU C 1 417 ? 132.82400 94.88000 149.26200 1.000 39.57919 417 LEU C N 1
ATOM 9888 C CA . LEU C 1 417 ? 133.30300 94.33600 148.00200 1.000 39.57919 417 LEU C CA 1
ATOM 9889 C C . LEU C 1 417 ? 132.29600 93.33500 147.45400 1.000 39.57919 417 LEU C C 1
ATOM 9890 O O . LEU C 1 417 ? 132.06000 92.29400 148.06700 1.000 39.57919 417 LEU C O 1
ATOM 9895 N N . VAL C 1 418 ? 131.71700 93.63900 146.29700 1.000 38.07753 418 VAL C N 1
ATOM 9896 C CA . VAL C 1 418 ? 130.72300 92.76100 145.68900 1.000 38.07753 418 VAL C CA 1
ATOM 9897 C C . VAL C 1 418 ? 131.37400 91.68100 144.83600 1.000 38.07753 418 VAL C C 1
ATOM 9898 O O . VAL C 1 418 ? 131.04300 90.50300 144.96700 1.000 38.07753 418 VAL C O 1
ATOM 9902 N N . SER C 1 419 ? 132.30900 92.05800 143.96600 1.000 39.02933 419 SER C N 1
ATOM 9903 C CA . SER C 1 419 ? 132.98600 91.09600 143.10500 1.000 39.02933 419 SER C CA 1
ATOM 9904 C C . SER C 1 419 ? 134.32000 91.67800 142.67700 1.000 39.02933 419 SER C C 1
ATOM 9905 O O . SER C 1 419 ? 134.36100 92.78400 142.14300 1.000 39.02933 419 SER C O 1
ATOM 9908 N N . GLY C 1 420 ? 135.39400 90.93000 142.89100 1.000 40.88652 420 GLY C N 1
ATOM 9909 C CA . GLY C 1 420 ? 136.71800 91.40800 142.55000 1.000 40.88652 420 GLY C CA 1
ATOM 9910 C C . GLY C 1 420 ? 137.72900 91.07300 143.62300 1.000 40.88652 420 GLY C C 1
ATOM 9911 O O . GLY C 1 420 ? 137.56200 90.07800 144.33200 1.000 40.88652 420 GLY C O 1
ATOM 9912 N N . ALA C 1 421 ? 138.77400 91.88400 143.76000 1.000 43.49307 421 ALA C N 1
ATOM 9913 C CA . ALA C 1 421 ? 139.76400 91.67500 144.80700 1.000 43.49307 421 ALA C CA 1
ATOM 9914 C C . ALA C 1 421 ? 140.47700 92.98700 145.08800 1.000 43.49307 421 ALA C C 1
ATOM 9915 O O . ALA C 1 421 ? 140.61600 93.83100 144.20300 1.000 43.49307 421 ALA C O 1
ATOM 9917 N N . VAL C 1 422 ? 140.93600 93.13500 146.33100 1.000 47.73579 422 VAL C N 1
ATOM 9918 C CA . VAL C 1 422 ? 141.50800 94.37000 146.85300 1.000 47.73579 422 VAL C CA 1
ATOM 9919 C C . VAL C 1 422 ? 142.67600 94.01200 147.76300 1.000 47.73579 422 VAL C C 1
ATOM 9920 O O . VAL C 1 422 ? 142.59700 93.08300 148.56600 1.000 47.73579 422 VAL C O 1
ATOM 9924 N N . ASP C 1 423 ? 143.77900 94.74900 147.62400 1.000 51.39475 423 ASP C N 1
ATOM 9925 C CA . ASP C 1 423 ? 144.98400 94.48200 148.40200 1.000 51.39475 423 ASP C CA 1
ATOM 9926 C C . ASP C 1 423 ? 145.33200 95.69500 149.25000 1.000 51.39475 423 ASP C C 1
ATOM 9927 O O . ASP C 1 423 ? 145.58600 96.77500 148.71300 1.000 51.39475 423 ASP C O 1
ATOM 9929 N N . PHE C 1 424 ? 145.35700 95.51100 150.56900 1.000 56.75933 424 PHE C N 1
ATOM 9930 C CA . PHE C 1 424 ? 145.74600 96.55700 151.50100 1.000 56.75933 424 PHE C CA 1
ATOM 9931 C C . PHE C 1 424 ? 147.25900 96.73400 151.51700 1.000 56.75933 424 PHE C C 1
ATOM 9932 O O . PHE C 1 424 ? 148.02100 95.80900 151.23400 1.000 56.75933 424 PHE C O 1
ATOM 9940 N N . THR C 1 425 ? 147.69000 97.94400 151.86000 1.000 63.25406 425 THR C N 1
ATOM 9941 C CA . THR C 1 425 ? 149.10700 98.21900 152.03700 1.000 63.25406 425 THR C CA 1
ATOM 9942 C C . THR C 1 425 ? 149.28400 99.22800 153.16100 1.000 63.25406 425 THR C C 1
ATOM 9943 O O . THR C 1 425 ? 148.32500 99.83700 153.63600 1.000 63.25406 425 THR C O 1
ATOM 9947 N N . VAL C 1 426 ? 150.53500 99.38900 153.59200 1.000 68.71011 426 VAL C N 1
ATOM 9948 C CA . VAL C 1 426 ? 150.88300 100.31500 154.66400 1.000 68.71011 426 VAL C CA 1
ATOM 9949 C C . VAL C 1 426 ? 151.76800 101.36100 153.98100 1.000 68.71011 426 VAL C C 1
ATOM 9950 O O . VAL C 1 426 ? 152.02100 101.24900 152.77700 1.000 68.71011 426 VAL C O 1
ATOM 9954 N N . TYR C 1 427 ? 152.23300 102.37200 154.72500 1.000 72.76957 427 TYR C N 1
ATOM 9955 C CA . TYR C 1 427 ? 152.83900 103.61500 154.24100 1.000 72.76957 427 TYR C CA 1
ATOM 9956 C C . TYR C 1 427 ? 153.94300 103.49100 153.19200 1.000 72.76957 427 TYR C C 1
ATOM 9957 O O . TYR C 1 427 ? 154.07600 104.36900 152.33400 1.000 72.76957 427 TYR C O 1
ATOM 9959 N N . VAL C 1 428 ? 154.74900 102.43100 153.24600 1.000 75.48301 428 VAL C N 1
ATOM 9960 C CA . VAL C 1 428 ? 155.79600 102.25700 152.24300 1.000 75.48301 428 VAL C CA 1
ATOM 9961 C C . VAL C 1 428 ? 155.49800 101.02300 151.40300 1.000 75.48301 428 VAL C C 1
ATOM 9962 O O . VAL C 1 428 ? 155.22100 101.12900 150.20300 1.000 75.48301 428 VAL C O 1
ATOM 9966 N N . ASP C 1 429 ? 155.54000 99.84600 152.03400 1.000 77.04435 429 ASP C N 1
ATOM 9967 C CA . ASP C 1 429 ? 155.22500 98.59400 151.34700 1.000 77.04435 429 ASP C CA 1
ATOM 9968 C C . ASP C 1 429 ? 154.81800 97.57600 152.41200 1.000 77.04435 429 ASP C C 1
ATOM 9969 O O . ASP C 1 429 ? 155.68100 96.97700 153.05800 1.000 77.04435 429 ASP C O 1
ATOM 9971 N N . GLY C 1 430 ? 153.51600 97.38500 152.57600 1.000 70.85607 430 GLY C N 1
ATOM 9972 C CA . GLY C 1 430 ? 153.01500 96.36200 153.46800 1.000 70.85607 430 GLY C CA 1
ATOM 9973 C C . GLY C 1 430 ? 152.11400 95.41800 152.70900 1.000 70.85607 430 GLY C C 1
ATOM 9974 O O . GLY C 1 430 ? 152.02800 95.52000 151.48200 1.000 70.85607 430 GLY C O 1
ATOM 9975 N N . HIS C 1 431 ? 151.43600 94.50700 153.40700 1.000 68.86491 431 HIS C N 1
ATOM 9976 C CA . HIS C 1 431 ? 150.50400 93.61700 152.72800 1.000 68.86491 431 HIS C CA 1
ATOM 9977 C C . HIS C 1 431 ? 149.42700 93.04600 153.64000 1.000 68.86491 431 HIS C C 1
ATOM 9978 O O . HIS C 1 431 ? 149.72200 92.34200 154.60900 1.000 68.86491 431 HIS C O 1
ATOM 9985 N N . ASP C 1 432 ? 148.17400 93.36500 153.33300 1.000 64.27811 432 ASP C N 1
ATOM 9986 C CA . ASP C 1 432 ? 147.00200 92.63400 153.79400 1.000 64.27811 432 ASP C CA 1
ATOM 9987 C C . ASP C 1 432 ? 146.05800 92.55800 152.59900 1.000 64.27811 432 ASP C C 1
ATOM 9988 O O . ASP C 1 432 ? 146.25200 93.26800 151.61100 1.000 64.27811 432 ASP C O 1
ATOM 9993 N N . GLN C 1 433 ? 145.04400 91.69500 152.67600 1.000 60.68081 433 GLN C N 1
ATOM 9994 C CA . GLN C 1 433 ? 144.19600 91.46100 151.51300 1.000 60.68081 433 GLN C CA 1
ATOM 9995 C C . GLN C 1 433 ? 142.78100 91.08000 151.92700 1.000 60.68081 433 GLN C C 1
ATOM 9996 O O . GLN C 1 433 ? 142.59000 90.23200 152.80100 1.000 60.68081 433 GLN C O 1
ATOM 10002 N N . PHE C 1 434 ? 141.79300 91.71200 151.29200 1.000 56.23372 434 PHE C N 1
ATOM 10003 C CA . PHE C 1 434 ? 140.38400 91.40400 151.49800 1.000 56.23372 434 PHE C CA 1
ATOM 10004 C C . PHE C 1 434 ? 139.88800 90.45300 150.41900 1.000 56.23372 434 PHE C C 1
ATOM 10005 O O . PHE C 1 434 ? 140.34700 90.50200 149.27400 1.000 56.23372 434 PHE C O 1
ATOM 10007 N N . GLN C 1 435 ? 138.93700 89.60200 150.78700 1.000 53.39531 435 GLN C N 1
ATOM 10008 C CA . GLN C 1 435 ? 138.43900 88.55200 149.91000 1.000 53.39531 435 GLN C CA 1
ATOM 10009 C C . GLN C 1 435 ? 137.31500 89.09600 149.03500 1.000 53.39531 435 GLN C C 1
ATOM 10010 O O . GLN C 1 435 ? 137.08700 90.30400 148.95100 1.000 53.39531 435 GLN C O 1
ATOM 10012 N N . GLY C 1 436 ? 136.59400 88.20200 148.37200 1.000 45.04511 436 GLY C N 1
ATOM 10013 C CA . GLY C 1 436 ? 135.58100 88.56500 147.40900 1.000 45.04511 436 GLY C CA 1
ATOM 10014 C C . GLY C 1 436 ? 134.22200 88.94100 147.95600 1.000 45.04511 436 GLY C C 1
ATOM 10015 O O . GLY C 1 436 ? 133.30000 89.13700 147.15900 1.000 45.04511 436 GLY C O 1
ATOM 10016 N N . LYS C 1 437 ? 134.04100 89.00900 149.28100 1.000 44.68094 437 LYS C N 1
ATOM 10017 C CA . LYS C 1 437 ? 132.76400 89.48100 149.80700 1.000 44.68094 437 LYS C CA 1
ATOM 10018 C C . LYS C 1 437 ? 132.86700 90.32000 151.07800 1.000 44.68094 437 LYS C C 1
ATOM 10019 O O . LYS C 1 437 ? 131.83400 90.54600 151.71700 1.000 44.68094 437 LYS C O 1
ATOM 10021 N N . ALA C 1 438 ? 134.04500 90.79200 151.47000 1.000 46.55579 438 ALA C N 1
ATOM 10022 C CA . ALA C 1 438 ? 134.24600 91.33100 152.80600 1.000 46.55579 438 ALA C CA 1
ATOM 10023 C C . ALA C 1 438 ? 134.03900 92.84600 152.83500 1.000 46.55579 438 ALA C C 1
ATOM 10024 O O . ALA C 1 438 ? 133.64800 93.46400 151.84600 1.000 46.55579 438 ALA C O 1
ATOM 10026 N N . VAL C 1 439 ? 134.30000 93.45100 153.99300 1.000 48.37747 439 VAL C N 1
ATOM 10027 C CA . VAL C 1 439 ? 134.18100 94.88700 154.21900 1.000 48.37747 439 VAL C CA 1
ATOM 10028 C C . VAL C 1 439 ? 135.57800 95.46000 154.37600 1.000 48.37747 439 VAL C C 1
ATOM 10029 O O . VAL C 1 439 ? 136.43000 94.86800 155.04300 1.000 48.37747 439 VAL C O 1
ATOM 10033 N N . ILE C 1 440 ? 135.82500 96.61500 153.76000 1.000 48.84088 440 ILE C N 1
ATOM 10034 C CA . ILE C 1 440 ? 137.19600 97.11100 153.68800 1.000 48.84088 440 ILE C CA 1
ATOM 10035 C C . ILE C 1 440 ? 137.36900 98.46900 154.35700 1.000 48.84088 440 ILE C C 1
ATOM 10036 O O . ILE C 1 440 ? 138.44500 99.06700 154.27100 1.000 48.84088 440 ILE C O 1
ATOM 10041 N N . GLY C 1 441 ? 136.34000 98.97300 155.03000 1.000 51.72620 441 GLY C N 1
ATOM 10042 C CA . GLY C 1 441 ? 136.47400 100.29100 155.62700 1.000 51.72620 441 GLY C CA 1
ATOM 10043 C C . GLY C 1 441 ? 135.82300 100.50800 156.97700 1.000 51.72620 441 GLY C C 1
ATOM 10044 O O . GLY C 1 441 ? 135.48100 101.64200 157.31900 1.000 51.72620 441 GLY C O 1
ATOM 10045 N N . GLU C 1 442 ? 135.66400 99.44900 157.76700 1.000 59.35616 442 GLU C N 1
ATOM 10046 C CA . GLU C 1 442 ? 134.78200 99.47400 158.93000 1.000 59.35616 442 GLU C CA 1
ATOM 10047 C C . GLU C 1 442 ? 135.38000 100.14500 160.16300 1.000 59.35616 442 GLU C C 1
ATOM 10048 O O . GLU C 1 442 ? 134.75800 100.12400 161.22800 1.000 59.35616 442 GLU C O 1
ATOM 10054 N N . THR C 1 443 ? 136.55700 100.75200 160.05200 1.000 62.71322 443 THR C N 1
ATOM 10055 C CA . THR C 1 443 ? 137.23000 101.31600 161.21800 1.000 62.71322 443 THR C CA 1
ATOM 10056 C C . THR C 1 443 ? 137.03500 102.83200 161.18000 1.000 62.71322 443 THR C C 1
ATOM 10057 O O . THR C 1 443 ? 137.95900 103.62800 161.36600 1.000 62.71322 443 THR C O 1
ATOM 10061 N N . PHE C 1 444 ? 135.81700 103.23700 160.83700 1.000 66.65027 444 PHE C N 1
ATOM 10062 C CA . PHE C 1 444 ? 135.40600 104.63200 160.87300 1.000 66.65027 444 PHE C CA 1
ATOM 10063 C C . PHE C 1 444 ? 134.39800 104.90000 161.98300 1.000 66.65027 444 PHE C C 1
ATOM 10064 O O . PHE C 1 444 ? 133.85400 106.00500 162.06600 1.000 66.65027 444 PHE C O 1
ATOM 10072 N N . GLY C 1 445 ? 134.14700 103.91500 162.84200 1.000 72.65512 445 GLY C N 1
ATOM 10073 C CA . GLY C 1 445 ? 133.32500 104.10700 164.01800 1.000 72.65512 445 GLY C CA 1
ATOM 10074 C C . GLY C 1 445 ? 133.93800 103.47700 165.25100 1.000 72.65512 445 GLY C C 1
ATOM 10075 O O . GLY C 1 445 ? 133.22000 103.00900 166.13800 1.000 72.65512 445 GLY C O 1
ATOM 10076 N N . GLU C 1 446 ? 135.26300 103.45700 165.32000 1.000 75.92202 446 GLU C N 1
ATOM 10077 C CA . GLU C 1 446 ? 135.98100 102.74600 166.37300 1.000 75.92202 446 GLU C CA 1
ATOM 10078 C C . GLU C 1 446 ? 137.28600 103.49100 166.62800 1.000 75.92202 446 GLU C C 1
ATOM 10079 O O . GLU C 1 446 ? 137.37500 104.69500 166.37500 1.000 75.92202 446 GLU C O 1
ATOM 10085 N N . VAL C 1 447 ? 138.29000 102.78000 167.15900 1.000 78.44153 447 VAL C N 1
ATOM 10086 C CA . VAL C 1 447 ? 139.57600 103.28800 167.65400 1.000 78.44153 447 VAL C CA 1
ATOM 10087 C C . VAL C 1 447 ? 140.31400 104.20700 166.67100 1.000 78.44153 447 VAL C C 1
ATOM 10088 O O . VAL C 1 447 ? 141.12400 105.04700 167.08000 1.000 78.44153 447 VAL C O 1
ATOM 10092 N N . GLY C 1 448 ? 140.01300 104.09800 165.38000 1.000 73.20410 448 GLY C N 1
ATOM 10093 C CA . GLY C 1 448 ? 140.52200 105.04100 164.40700 1.000 73.20410 448 GLY C CA 1
ATOM 10094 C C . GLY C 1 448 ? 139.44600 105.87700 163.74000 1.000 73.20410 448 GLY C C 1
ATOM 10095 O O . GLY C 1 448 ? 139.48000 106.05300 162.52000 1.000 73.20410 448 GLY C O 1
ATOM 10096 N N . VAL C 1 449 ? 138.50800 106.44000 164.51300 1.000 72.00428 449 VAL C N 1
ATOM 10097 C CA . VAL C 1 449 ? 137.37700 107.18900 163.95600 1.000 72.00428 449 VAL C CA 1
ATOM 10098 C C . VAL C 1 449 ? 137.79300 108.56300 163.45100 1.000 72.00428 449 VAL C C 1
ATOM 10099 O O . VAL C 1 449 ? 136.94400 109.35200 163.02500 1.000 72.00428 449 VAL C O 1
ATOM 10101 N N . LEU C 1 450 ? 139.08300 108.88400 163.54200 1.000 73.21367 450 LEU C N 1
ATOM 10102 C CA . LEU C 1 450 ? 139.65400 110.05100 162.88700 1.000 73.21367 450 LEU C CA 1
ATOM 10103 C C . LEU C 1 450 ? 140.73500 109.68200 161.87900 1.000 73.21367 450 LEU C C 1
ATOM 10104 O O . LEU C 1 450 ? 141.44100 110.57700 161.40100 1.000 73.21367 450 LEU C O 1
ATOM 10109 N N . TYR C 1 451 ? 140.89500 108.40400 161.54100 1.000 67.21202 451 TYR C N 1
ATOM 10110 C CA . TYR C 1 451 ? 141.98100 108.01800 160.64800 1.000 67.21202 451 TYR C CA 1
ATOM 10111 C C . TYR C 1 451 ? 141.57900 106.78000 159.84900 1.000 67.21202 451 TYR C C 1
ATOM 10112 O O . TYR C 1 451 ? 140.41300 106.37500 159.83200 1.000 67.21202 451 TYR C O 1
ATOM 10114 N N . TYR C 1 452 ? 142.56100 106.19900 159.16400 1.000 62.01961 452 TYR C N 1
ATOM 10115 C CA . TYR C 1 452 ? 142.42900 104.99000 158.36000 1.000 62.01961 452 TYR C CA 1
ATOM 10116 C C . TYR C 1 452 ? 143.67200 104.14100 158.54200 1.000 62.01961 452 TYR C C 1
ATOM 10117 O O . TYR C 1 452 ? 144.78800 104.65800 158.47100 1.000 62.01961 452 TYR C O 1
ATOM 10126 N N . ARG C 1 453 ? 143.48700 102.85600 158.78900 1.000 59.22038 453 ARG C N 1
ATOM 10127 C CA . ARG C 1 453 ? 144.68500 102.04200 158.91100 1.000 59.22038 453 ARG C CA 1
ATOM 10128 C C . ARG C 1 453 ? 145.29900 101.73200 157.54000 1.000 59.22038 453 ARG C C 1
ATOM 10129 O O . ARG C 1 453 ? 146.43800 102.15200 157.30700 1.000 59.22038 453 ARG C O 1
ATOM 10131 N N . PRO C 1 454 ? 144.61700 101.02600 156.57700 1.000 57.48342 454 PRO C N 1
ATOM 10132 C CA . PRO C 1 454 ? 145.32400 100.69000 155.33800 1.000 57.48342 454 PRO C CA 1
ATOM 10133 C C . PRO C 1 454 ? 145.13300 101.72200 154.23800 1.000 57.48342 454 PRO C C 1
ATOM 10134 O O . PRO C 1 454 ? 144.52400 102.77400 154.44600 1.000 57.48342 454 PRO C O 1
ATOM 10138 N N . GLN C 1 455 ? 145.67100 101.43100 153.06000 1.000 54.60489 455 GLN C N 1
ATOM 10139 C CA . GLN C 1 455 ? 145.38700 102.19000 151.84400 1.000 54.60489 455 GLN C CA 1
ATOM 10140 C C . GLN C 1 455 ? 145.05700 101.19900 150.73900 1.000 54.60489 455 GLN C C 1
ATOM 10141 O O . GLN C 1 455 ? 145.92900 100.83900 149.94000 1.000 54.60489 455 GLN C O 1
ATOM 10143 N N . PRO C 1 456 ? 143.80900 100.73700 150.66000 1.000 50.09396 456 PRO C N 1
ATOM 10144 C CA . PRO C 1 456 ? 143.46200 99.71500 149.67100 1.000 50.09396 456 PRO C CA 1
ATOM 10145 C C . PRO C 1 456 ? 143.43400 100.25300 148.25700 1.000 50.09396 456 PRO C C 1
ATOM 10146 O O . PRO C 1 456 ? 143.15900 101.42800 148.01500 1.000 50.09396 456 PRO C O 1
ATOM 10150 N N . PHE C 1 457 ? 143.72300 99.35900 147.31800 1.000 45.89592 457 PHE C N 1
ATOM 10151 C CA . PHE C 1 457 ? 143.68900 99.68200 145.90200 1.000 45.89592 457 PHE C CA 1
ATOM 10152 C C . PHE C 1 457 ? 143.45700 98.38900 145.13700 1.000 45.89592 457 PHE C C 1
ATOM 10153 O O . PHE C 1 457 ? 144.01100 97.35000 145.49800 1.000 45.89592 457 PHE C O 1
ATOM 10161 N N . THR C 1 458 ? 142.60100 98.45100 144.11500 1.000 40.50380 458 THR C N 1
ATOM 10162 C CA . THR C 1 458 ? 142.09400 97.26800 143.42600 1.000 40.50380 458 THR C CA 1
ATOM 10163 C C . THR C 1 458 ? 143.17300 96.51200 142.67300 1.000 40.50380 458 THR C C 1
ATOM 10164 O O . THR C 1 458 ? 144.24900 97.05200 142.40600 1.000 40.50380 458 THR C O 1
ATOM 10168 N N . VAL C 1 459 ? 142.89800 95.25700 142.32900 1.000 42.32861 459 VAL C N 1
ATOM 10169 C CA . VAL C 1 459 ? 143.81400 94.51100 141.47900 1.000 42.32861 459 VAL C CA 1
ATOM 10170 C C . VAL C 1 459 ? 143.12000 93.97100 140.23200 1.000 42.32861 459 VAL C C 1
ATOM 10171 O O . VAL C 1 459 ? 143.66200 94.09900 139.13100 1.000 42.32861 459 VAL C O 1
ATOM 10175 N N . ARG C 1 460 ? 141.95200 93.33600 140.36300 1.000 39.95228 460 ARG C N 1
ATOM 10176 C CA . ARG C 1 460 ? 141.36700 92.80600 139.13700 1.000 39.95228 460 ARG C CA 1
ATOM 10177 C C . ARG C 1 460 ? 140.43400 93.77000 138.40800 1.000 39.95228 460 ARG C C 1
ATOM 10178 O O . ARG C 1 460 ? 140.85200 94.44600 137.46400 1.000 39.95228 460 ARG C O 1
ATOM 10180 N N . THR C 1 461 ? 139.18700 93.86200 138.87100 1.000 39.26706 461 THR C N 1
ATOM 10181 C CA . THR C 1 461 ? 138.15100 94.78600 138.41100 1.000 39.26706 461 THR C CA 1
ATOM 10182 C C . THR C 1 461 ? 137.02800 94.66100 139.42200 1.000 39.26706 461 THR C C 1
ATOM 10183 O O . THR C 1 461 ? 136.41900 93.59300 139.53000 1.000 39.26706 461 THR C O 1
ATOM 10187 N N . THR C 1 462 ? 136.72800 95.71000 140.16400 1.000 38.13816 462 THR C N 1
ATOM 10188 C CA . THR C 1 462 ? 136.00300 95.51500 141.40000 1.000 38.13816 462 THR C CA 1
ATOM 10189 C C . THR C 1 462 ? 134.77400 96.39900 141.45400 1.000 38.13816 462 THR C C 1
ATOM 10190 O O . THR C 1 462 ? 134.83500 97.58300 141.14400 1.000 38.13816 462 THR C O 1
ATOM 10194 N N . GLU C 1 463 ? 133.66400 95.81400 141.88800 1.000 37.50657 463 GLU C N 1
ATOM 10195 C CA . GLU C 1 463 ? 132.43200 96.54500 142.15100 1.000 37.50657 463 GLU C CA 1
ATOM 10196 C C . GLU C 1 463 ? 132.23900 96.64600 143.65600 1.000 37.50657 463 GLU C C 1
ATOM 10197 O O . GLU C 1 463 ? 132.27800 95.63000 144.35300 1.000 37.50657 463 GLU C O 1
ATOM 10203 N N . LEU C 1 464 ? 132.03900 97.86200 144.15700 1.000 37.35441 464 LEU C N 1
ATOM 10204 C CA . LEU C 1 464 ? 131.90600 98.14200 145.57900 1.000 37.35441 464 LEU C CA 1
ATOM 10205 C C . LEU C 1 464 ? 130.50700 98.67000 145.88400 1.000 37.35441 464 LEU C C 1
ATOM 10206 O O . LEU C 1 464 ? 129.63100 98.68700 145.02000 1.000 37.35441 464 LEU C O 1
ATOM 10211 N N . SER C 1 465 ? 130.28600 99.10100 147.12700 1.000 40.91277 465 SER C N 1
ATOM 10212 C CA . SER C 1 465 ? 128.95300 99.53800 147.52600 1.000 40.91277 465 SER C CA 1
ATOM 10213 C C . SER C 1 465 ? 128.90300 100.92500 148.14800 1.000 40.91277 465 SER C C 1
ATOM 10214 O O . SER C 1 465 ? 127.91000 101.62700 147.93900 1.000 40.91277 465 SER C O 1
ATOM 10217 N N . GLN C 1 466 ? 129.91600 101.33400 148.92100 1.000 45.00897 466 GLN C N 1
ATOM 10218 C CA . GLN C 1 466 ? 130.04900 102.69000 149.47300 1.000 45.00897 466 GLN C CA 1
ATOM 10219 C C . GLN C 1 466 ? 128.86400 103.15100 150.32400 1.000 45.00897 466 GLN C C 1
ATOM 10220 O O . GLN C 1 466 ? 128.04400 103.95200 149.86700 1.000 45.00897 466 GLN C O 1
ATOM 10226 N N . ILE C 1 467 ? 128.69100 102.58700 151.51000 1.000 49.65793 467 ILE C N 1
ATOM 10227 C CA . ILE C 1 467 ? 127.79900 103.18700 152.49800 1.000 49.65793 467 ILE C CA 1
ATOM 10228 C C . ILE C 1 467 ? 128.55900 104.28800 153.22500 1.000 49.65793 467 ILE C C 1
ATOM 10229 O O . ILE C 1 467 ? 129.66600 104.06400 153.72300 1.000 49.65793 467 ILE C O 1
ATOM 10234 N N . LEU C 1 468 ? 127.97500 105.48500 153.28800 1.000 57.21468 468 LEU C N 1
ATOM 10235 C CA . LEU C 1 468 ? 128.73400 106.69400 153.61600 1.000 57.21468 468 LEU C CA 1
ATOM 10236 C C . LEU C 1 468 ? 128.08700 107.53000 154.71500 1.000 57.21468 468 LEU C C 1
ATOM 10237 O O . LEU C 1 468 ? 127.36800 108.47900 154.39400 1.000 57.21468 468 LEU C O 1
ATOM 10239 N N . ARG C 1 469 ? 128.37800 107.18700 155.98000 1.000 65.17354 469 ARG C N 1
ATOM 10240 C CA . ARG C 1 469 ? 128.08800 107.96900 157.18700 1.000 65.17354 469 ARG C CA 1
ATOM 10241 C C . ARG C 1 469 ? 126.66000 108.50200 157.29000 1.000 65.17354 469 ARG C C 1
ATOM 10242 O O . ARG C 1 469 ? 126.43500 109.59700 157.81600 1.000 65.17354 469 ARG C O 1
ATOM 10244 N N . ILE C 1 470 ? 125.69800 107.76000 156.75300 1.000 68.54693 470 ILE C N 1
ATOM 10245 C CA . ILE C 1 470 ? 124.29900 108.15000 156.81100 1.000 68.54693 470 ILE C CA 1
ATOM 10246 C C . ILE C 1 470 ? 123.49400 106.93800 157.24000 1.000 68.54693 470 ILE C C 1
ATOM 10247 O O . ILE C 1 470 ? 122.29800 107.03900 157.52900 1.000 68.54693 470 ILE C O 1
ATOM 10249 N N . SER C 1 471 ? 124.14300 105.77800 157.26900 1.000 70.15859 471 SER C N 1
ATOM 10250 C CA . SER C 1 471 ? 123.53000 104.56400 157.78100 1.000 70.15859 471 SER C CA 1
ATOM 10251 C C . SER C 1 471 ? 124.34400 103.89500 158.87700 1.000 70.15859 471 SER C C 1
ATOM 10252 O O . SER C 1 471 ? 124.03500 102.75500 159.23900 1.000 70.15859 471 SER C O 1
ATOM 10254 N N . ARG C 1 472 ? 125.37800 104.54400 159.39300 1.000 73.92535 472 ARG C N 1
ATOM 10255 C CA . ARG C 1 472 ? 126.07400 104.08100 160.58100 1.000 73.92535 472 ARG C CA 1
ATOM 10256 C C . ARG C 1 472 ? 126.24900 105.16500 161.63600 1.000 73.92535 472 ARG C C 1
ATOM 10257 O O . ARG C 1 472 ? 126.17800 104.86400 162.83100 1.000 73.92535 472 ARG C O 1
ATOM 10259 N N . THR C 1 473 ? 126.47000 106.41400 161.22600 1.000 73.05769 473 THR C N 1
ATOM 10260 C CA . THR C 1 473 ? 126.53100 107.55600 162.12800 1.000 73.05769 473 THR C CA 1
ATOM 10261 C C . THR C 1 473 ? 125.20600 108.30000 162.20100 1.000 73.05769 473 THR C C 1
ATOM 10262 O O . THR C 1 473 ? 124.70900 108.56600 163.29900 1.000 73.05769 473 THR C O 1
ATOM 10266 N N . SER C 1 474 ? 124.58900 108.60000 161.06100 1.000 72.35462 474 SER C N 1
ATOM 10267 C CA . SER C 1 474 ? 123.26700 109.20600 161.04300 1.000 72.35462 474 SER C CA 1
ATOM 10268 C C . SER C 1 474 ? 122.14700 108.17500 161.08400 1.000 72.35462 474 SER C C 1
ATOM 10269 O O . SER C 1 474 ? 120.99200 108.51600 160.81100 1.000 72.35462 474 SER C O 1
ATOM 10272 N N . LEU C 1 475 ? 122.46400 106.92100 161.40400 1.000 72.56008 475 LEU C N 1
ATOM 10273 C CA . LEU C 1 475 ? 121.45700 105.95200 161.80400 1.000 72.56008 475 LEU C CA 1
ATOM 10274 C C . LEU C 1 475 ? 121.76300 105.36600 163.17200 1.000 72.56008 475 LEU C C 1
ATOM 10275 O O . LEU C 1 475 ? 121.74900 104.14100 163.34000 1.000 72.56008 475 LEU C O 1
ATOM 10280 N N . MET C 1 476 ? 122.07400 106.21900 164.14700 1.000 77.25975 476 MET C N 1
ATOM 10281 C CA . MET C 1 476 ? 122.10500 105.79800 165.54000 1.000 77.25975 476 MET C CA 1
ATOM 10282 C C . MET C 1 476 ? 120.70100 105.50500 166.04900 1.000 77.25975 476 MET C C 1
ATOM 10283 O O . MET C 1 476 ? 120.51400 104.68300 166.95300 1.000 77.25975 476 MET C O 1
ATOM 10288 N N . SER C 1 477 ? 119.69800 106.14400 165.45200 1.000 76.71097 477 SER C N 1
ATOM 10289 C CA . SER C 1 477 ? 118.41500 106.34700 166.10000 1.000 76.71097 477 SER C CA 1
ATOM 10290 C C . SER C 1 477 ? 117.41100 105.23600 165.84900 1.000 76.71097 477 SER C C 1
ATOM 10291 O O . SER C 1 477 ? 116.53300 105.02000 166.69100 1.000 76.71097 477 SER C O 1
ATOM 10294 N N . ALA C 1 478 ? 117.50200 104.53400 164.72300 1.000 77.38980 478 ALA C N 1
ATOM 10295 C CA . ALA C 1 478 ? 116.44700 103.58400 164.38100 1.000 77.38980 478 ALA C CA 1
ATOM 10296 C C . ALA C 1 478 ? 116.58000 102.29700 165.18500 1.000 77.38980 478 ALA C C 1
ATOM 10297 O O . ALA C 1 478 ? 115.74600 102.00000 166.04500 1.000 77.38980 478 ALA C O 1
ATOM 10299 N N . MET C 1 479 ? 117.63000 101.52700 164.92600 1.000 81.75887 479 MET C N 1
ATOM 10300 C CA . MET C 1 479 ? 117.87600 100.25700 165.60200 1.000 81.75887 479 MET C CA 1
ATOM 10301 C C . MET C 1 479 ? 119.38200 100.04600 165.66300 1.000 81.75887 479 MET C C 1
ATOM 10302 O O . MET C 1 479 ? 120.16600 100.94700 165.34900 1.000 81.75887 479 MET C O 1
ATOM 10307 N N . HIS C 1 480 ? 119.77000 98.83300 166.07200 1.000 80.40579 480 HIS C N 1
ATOM 10308 C CA . HIS C 1 480 ? 121.09500 98.24700 165.85000 1.000 80.40579 480 HIS C CA 1
ATOM 10309 C C . HIS C 1 480 ? 122.22100 99.06100 166.49900 1.000 80.40579 480 HIS C C 1
ATOM 10310 O O . HIS C 1 480 ? 123.06300 99.66700 165.83700 1.000 80.40579 480 HIS C O 1
ATOM 10312 N N . ALA C 1 481 ? 122.20600 99.05900 167.82800 1.000 79.36503 481 ALA C N 1
ATOM 10313 C CA . ALA C 1 481 ? 123.41800 99.39800 168.58000 1.000 79.36503 481 ALA C CA 1
ATOM 10314 C C . ALA C 1 481 ? 124.32200 98.17100 168.81000 1.000 79.36503 481 ALA C C 1
ATOM 10315 O O . ALA C 1 481 ? 125.33200 98.22500 169.52100 1.000 79.36503 481 ALA C O 1
ATOM 10317 N N . HIS C 1 482 ? 123.89300 97.07900 168.18000 1.000 79.61106 482 HIS C N 1
ATOM 10318 C CA . HIS C 1 482 ? 124.57500 95.79800 168.16400 1.000 79.61106 482 HIS C CA 1
ATOM 10319 C C . HIS C 1 482 ? 125.67500 95.73000 167.11100 1.000 79.61106 482 HIS C C 1
ATOM 10320 O O . HIS C 1 482 ? 126.59000 94.90700 167.23700 1.000 79.61106 482 HIS C O 1
ATOM 10327 N N . ALA C 1 483 ? 125.61700 96.59200 166.09100 1.000 77.78829 483 ALA C N 1
ATOM 10328 C CA . ALA C 1 483 ? 126.63000 96.59100 165.04000 1.000 77.78829 483 ALA C CA 1
ATOM 10329 C C . ALA C 1 483 ? 127.98300 97.02500 165.58300 1.000 77.78829 483 ALA C C 1
ATOM 10330 O O . ALA C 1 483 ? 129.02800 96.53100 165.14900 1.000 77.78829 483 ALA C O 1
ATOM 10332 N N . ASP C 1 484 ? 127.97900 97.93200 166.56000 1.000 73.78485 484 ASP C N 1
ATOM 10333 C CA . ASP C 1 484 ? 129.22000 98.36200 167.18900 1.000 73.78485 484 ASP C CA 1
ATOM 10334 C C . ASP C 1 484 ? 129.77600 97.30600 168.13000 1.000 73.78485 484 ASP C C 1
ATOM 10335 O O . ASP C 1 484 ? 130.93300 97.40900 168.54600 1.000 73.78485 484 ASP C O 1
ATOM 10340 N N . ASP C 1 485 ? 128.97400 96.30700 168.48700 1.000 75.91676 485 ASP C N 1
ATOM 10341 C CA . ASP C 1 485 ? 129.42300 95.17500 169.28400 1.000 75.91676 485 ASP C CA 1
ATOM 10342 C C . ASP C 1 485 ? 130.02300 94.09500 168.38900 1.000 75.91676 485 ASP C C 1
ATOM 10343 O O . ASP C 1 485 ? 130.99800 93.44500 168.77200 1.000 75.91676 485 ASP C O 1
ATOM 10348 N N . GLY C 1 486 ? 129.48700 93.92700 167.17900 1.000 72.27615 486 GLY C N 1
ATOM 10349 C CA . GLY C 1 486 ? 130.00500 92.92300 166.26600 1.000 72.27615 486 GLY C CA 1
ATOM 10350 C C . GLY C 1 486 ? 131.36700 93.25300 165.69300 1.000 72.27615 486 GLY C C 1
ATOM 10351 O O . GLY C 1 486 ? 132.04200 92.36100 165.17100 1.000 72.27615 486 GLY C O 1
ATOM 10352 N N . ARG C 1 487 ? 131.79000 94.51400 165.78000 1.000 73.01612 487 ARG C N 1
ATOM 10353 C CA . ARG C 1 487 ? 133.09600 94.89800 165.26000 1.000 73.01612 487 ARG C CA 1
ATOM 10354 C C . ARG C 1 487 ? 134.20900 94.54200 166.23500 1.000 73.01612 487 ARG C C 1
ATOM 10355 O O . ARG C 1 487 ? 135.30600 94.15600 165.81800 1.000 73.01612 487 ARG C O 1
ATOM 10357 N N . VAL C 1 488 ? 133.94800 94.66000 167.54000 1.000 74.17357 488 VAL C N 1
ATOM 10358 C CA . VAL C 1 488 ? 134.99000 94.40900 168.53100 1.000 74.17357 488 VAL C CA 1
ATOM 10359 C C . VAL C 1 488 ? 135.23300 92.91600 168.71900 1.000 74.17357 488 VAL C C 1
ATOM 10360 O O . VAL C 1 488 ? 136.27600 92.52200 169.24900 1.000 74.17357 488 VAL C O 1
ATOM 10364 N N . ILE C 1 489 ? 134.30000 92.06900 168.28000 1.000 74.78247 489 ILE C N 1
ATOM 10365 C CA . ILE C 1 489 ? 134.52400 90.63100 168.33800 1.000 74.78247 489 ILE C CA 1
ATOM 10366 C C . ILE C 1 489 ? 135.54800 90.21100 167.29100 1.000 74.78247 489 ILE C C 1
ATOM 10367 O O . ILE C 1 489 ? 136.41000 89.36400 167.55800 1.000 74.78247 489 ILE C O 1
ATOM 10372 N N . MET C 1 490 ? 135.51000 90.82600 166.10600 1.000 72.28337 490 MET C N 1
ATOM 10373 C CA . MET C 1 490 ? 136.48000 90.49700 165.06800 1.000 72.28337 490 MET C CA 1
ATOM 10374 C C . MET C 1 490 ? 137.87300 91.00900 165.39900 1.000 72.28337 490 MET C C 1
ATOM 10375 O O . MET C 1 490 ? 138.86100 90.45400 164.90800 1.000 72.28337 490 MET C O 1
ATOM 10380 N N . ASN C 1 491 ? 137.97800 92.05100 166.21800 1.000 73.46244 491 ASN C N 1
ATOM 10381 C CA . ASN C 1 491 ? 139.27700 92.50500 166.69300 1.000 73.46244 491 ASN C CA 1
ATOM 10382 C C . ASN C 1 491 ? 139.74800 91.75200 167.92900 1.000 73.46244 491 ASN C C 1
ATOM 10383 O O . ASN C 1 491 ? 140.81300 92.08900 168.46000 1.000 73.46244 491 ASN C O 1
ATOM 10388 N N . ASN C 1 492 ? 138.97500 90.76200 168.38400 1.000 72.65786 492 ASN C N 1
ATOM 10389 C CA . ASN C 1 492 ? 139.27000 89.89700 169.53200 1.000 72.65786 492 ASN C CA 1
ATOM 10390 C C . ASN C 1 492 ? 139.51300 90.67200 170.82500 1.000 72.65786 492 ASN C C 1
ATOM 10391 O O . ASN C 1 492 ? 138.59500 90.87000 171.62100 1.000 72.65786 492 ASN C O 1
ATOM 10396 N N . LYS D 1 49 ? 100.56900 164.25000 129.34400 1.000 73.83396 49 LYS D N 1
ATOM 10397 C CA . LYS D 1 49 ? 100.41200 165.54100 128.68600 1.000 73.83396 49 LYS D CA 1
ATOM 10398 C C . LYS D 1 49 ? 99.36500 165.47800 127.57400 1.000 73.83396 49 LYS D C 1
ATOM 10399 O O . LYS D 1 49 ? 98.26900 164.95700 127.76900 1.000 73.83396 49 LYS D O 1
ATOM 10405 N N . HIS D 1 50 ? 99.71200 166.02500 126.41100 1.000 74.99651 50 HIS D N 1
ATOM 10406 C CA . HIS D 1 50 ? 98.89100 165.96500 125.20600 1.000 74.99651 50 HIS D CA 1
ATOM 10407 C C . HIS D 1 50 ? 99.45700 164.95300 124.21300 1.000 74.99651 50 HIS D C 1
ATOM 10408 O O . HIS D 1 50 ? 99.38300 165.13900 122.99700 1.000 74.99651 50 HIS D O 1
ATOM 10415 N N . ILE D 1 51 ? 100.02400 163.86900 124.73400 1.000 68.37527 51 ILE D N 1
ATOM 10416 C CA . ILE D 1 51 ? 100.76600 162.88400 123.95900 1.000 68.37527 51 ILE D CA 1
ATOM 10417 C C . ILE D 1 51 ? 100.00000 161.57000 123.97400 1.000 68.37527 51 ILE D C 1
ATOM 10418 O O . ILE D 1 51 ? 99.48700 161.14400 125.01300 1.000 68.37527 51 ILE D O 1
ATOM 10423 N N . ILE D 1 52 ? 99.91500 160.92300 122.81200 1.000 64.00107 52 ILE D N 1
ATOM 10424 C CA . ILE D 1 52 ? 99.26800 159.62200 122.68700 1.000 64.00107 52 ILE D CA 1
ATOM 10425 C C . ILE D 1 52 ? 100.29400 158.53100 122.96200 1.000 64.00107 52 ILE D C 1
ATOM 10426 O O . ILE D 1 52 ? 101.40500 158.55300 122.41800 1.000 64.00107 52 ILE D O 1
ATOM 10431 N N . SER D 1 53 ? 99.93400 157.59700 123.83500 1.000 60.45788 53 SER D N 1
ATOM 10432 C CA . SER D 1 53 ? 100.74400 156.43600 124.16000 1.000 60.45788 53 SER D CA 1
ATOM 10433 C C . SER D 1 53 ? 100.70500 155.44500 123.00400 1.000 60.45788 53 SER D C 1
ATOM 10434 O O . SER D 1 53 ? 99.68600 155.33600 122.32100 1.000 60.45788 53 SER D O 1
ATOM 10437 N N . PRO D 1 54 ? 101.78100 154.68300 122.77500 1.000 57.10057 54 PRO D N 1
ATOM 10438 C CA . PRO D 1 54 ? 101.78600 153.75300 121.64000 1.000 57.10057 54 PRO D CA 1
ATOM 10439 C C . PRO D 1 54 ? 100.97500 152.48800 121.86000 1.000 57.10057 54 PRO D C 1
ATOM 10440 O O . PRO D 1 54 ? 101.49300 151.38700 121.66600 1.000 57.10057 54 PRO D O 1
ATOM 10444 N N . PHE D 1 55 ? 99.71100 152.62000 122.24700 1.000 59.43332 55 PHE D N 1
ATOM 10445 C CA . PHE D 1 55 ? 98.80900 151.49100 122.37800 1.000 59.43332 55 PHE D CA 1
ATOM 10446 C C . PHE D 1 55 ? 97.44000 151.89400 121.84400 1.000 59.43332 55 PHE D C 1
ATOM 10447 O O . PHE D 1 55 ? 97.21500 153.04400 121.45300 1.000 59.43332 55 PHE D O 1
ATOM 10455 N N . ASN D 1 56 ? 96.52400 150.91700 121.85000 1.000 63.61130 56 ASN D N 1
ATOM 10456 C CA . ASN D 1 56 ? 95.21500 150.85400 121.20100 1.000 63.61130 56 ASN D CA 1
ATOM 10457 C C . ASN D 1 56 ? 94.35000 152.08100 121.48300 1.000 63.61130 56 ASN D C 1
ATOM 10458 O O . ASN D 1 56 ? 94.55200 152.75300 122.50100 1.000 63.61130 56 ASN D O 1
ATOM 10463 N N . PRO D 1 57 ? 93.37400 152.42000 120.62100 1.000 65.55811 57 PRO D N 1
ATOM 10464 C CA . PRO D 1 57 ? 93.02500 151.90300 119.29000 1.000 65.55811 57 PRO D CA 1
ATOM 10465 C C . PRO D 1 57 ? 93.43400 152.77700 118.11000 1.000 65.55811 57 PRO D C 1
ATOM 10466 O O . PRO D 1 57 ? 93.54000 152.27800 116.99600 1.000 65.55811 57 PRO D O 1
ATOM 10470 N N . ARG D 1 58 ? 93.66900 154.06000 118.35400 1.000 62.06763 58 ARG D N 1
ATOM 10471 C CA . ARG D 1 58 ? 93.95300 155.01200 117.29400 1.000 62.06763 58 ARG D CA 1
ATOM 10472 C C . ARG D 1 58 ? 95.41400 155.01900 116.87500 1.000 62.06763 58 ARG D C 1
ATOM 10473 O O . ARG D 1 58 ? 95.80100 155.86600 116.06500 1.000 62.06763 58 ARG D O 1
ATOM 10475 N N . TYR D 1 59 ? 96.22800 154.12800 117.40700 1.000 57.85827 59 TYR D N 1
ATOM 10476 C CA . TYR D 1 59 ? 97.62000 154.05900 116.99100 1.000 57.85827 59 TYR D CA 1
ATOM 10477 C C . TYR D 1 59 ? 98.06100 152.65700 116.61900 1.000 57.85827 59 TYR D C 1
ATOM 10478 O O . TYR D 1 59 ? 98.90800 152.50400 115.74300 1.000 57.85827 59 TYR D O 1
ATOM 10487 N N . ARG D 1 60 ? 97.52700 151.63200 117.26500 1.000 58.93522 60 ARG D N 1
ATOM 10488 C CA . ARG D 1 60 ? 97.87900 150.27300 116.88500 1.000 58.93522 60 ARG D CA 1
ATOM 10489 C C . ARG D 1 60 ? 97.03300 149.75000 115.73600 1.000 58.93522 60 ARG D C 1
ATOM 10490 O O . ARG D 1 60 ? 97.22800 148.60700 115.31100 1.000 58.93522 60 ARG D O 1
ATOM 10498 N N . ALA D 1 61 ? 96.10000 150.55100 115.23600 1.000 60.41489 61 ALA D N 1
ATOM 10499 C CA . ALA D 1 61 ? 95.42100 150.29200 113.97500 1.000 60.41489 61 ALA D CA 1
ATOM 10500 C C . ALA D 1 61 ? 95.91500 151.19300 112.85900 1.000 60.41489 61 ALA D C 1
ATOM 10501 O O . ALA D 1 61 ? 95.78900 150.84500 111.68600 1.000 60.41489 61 ALA D O 1
ATOM 10503 N N . TRP D 1 62 ? 96.47100 152.35100 113.20600 1.000 55.20272 62 TRP D N 1
ATOM 10504 C CA . TRP D 1 62 ? 97.15600 153.17100 112.21700 1.000 55.20272 62 TRP D CA 1
ATOM 10505 C C . TRP D 1 62 ? 98.49200 152.55600 111.83500 1.000 55.20272 62 TRP D C 1
ATOM 10506 O O . TRP D 1 62 ? 98.90800 152.63400 110.67700 1.000 55.20272 62 TRP D O 1
ATOM 10517 N N . GLU D 1 63 ? 99.17800 151.93600 112.79600 1.000 57.13331 63 GLU D N 1
ATOM 10518 C CA . GLU D 1 63 ? 100.44600 151.28500 112.49200 1.000 57.13331 63 GLU D CA 1
ATOM 10519 C C . GLU D 1 63 ? 100.25100 150.01200 111.68900 1.000 57.13331 63 GLU D C 1
ATOM 10520 O O . GLU D 1 63 ? 101.15100 149.60500 110.95100 1.000 57.13331 63 GLU D O 1
ATOM 10526 N N . MET D 1 64 ? 99.10700 149.35300 111.84000 1.000 56.96111 64 MET D N 1
ATOM 10527 C CA . MET D 1 64 ? 98.82100 148.18000 111.03100 1.000 56.96111 64 MET D CA 1
ATOM 10528 C C . MET D 1 64 ? 98.42500 148.55200 109.61500 1.000 56.96111 64 MET D C 1
ATOM 10529 O O . MET D 1 64 ? 98.47400 147.70000 108.72400 1.000 56.96111 64 MET D O 1
ATOM 10534 N N . TRP D 1 65 ? 98.04100 149.80200 109.38400 1.000 53.80815 65 TRP D N 1
ATOM 10535 C CA . TRP D 1 65 ? 97.72500 150.22500 108.03000 1.000 53.80815 65 TRP D CA 1
ATOM 10536 C C . TRP D 1 65 ? 98.97300 150.65000 107.27300 1.000 53.80815 65 TRP D C 1
ATOM 10537 O O . TRP D 1 65 ? 99.04300 150.48200 106.05400 1.000 53.80815 65 TRP D O 1
ATOM 10548 N N . LEU D 1 66 ? 99.97300 151.18800 107.97300 1.000 48.87994 66 LEU D N 1
ATOM 10549 C CA . LEU D 1 66 ? 101.21300 151.55400 107.29900 1.000 48.87994 66 LEU D CA 1
ATOM 10550 C C . LEU D 1 66 ? 102.03600 150.33300 106.92200 1.000 48.87994 66 LEU D C 1
ATOM 10551 O O . LEU D 1 66 ? 102.93900 150.43600 106.09100 1.000 48.87994 66 LEU D O 1
ATOM 10556 N N . VAL D 1 67 ? 101.76000 149.18100 107.52900 1.000 47.36293 67 VAL D N 1
ATOM 10557 C CA . VAL D 1 67 ? 102.42500 147.95300 107.11500 1.000 47.36293 67 VAL D CA 1
ATOM 10558 C C . VAL D 1 67 ? 101.92000 147.51700 105.74700 1.000 47.36293 67 VAL D C 1
ATOM 10559 O O . VAL D 1 67 ? 102.69400 147.05400 104.90300 1.000 47.36293 67 VAL D O 1
ATOM 10563 N N . LEU D 1 68 ? 100.63000 147.72500 105.47500 1.000 46.60553 68 LEU D N 1
ATOM 10564 C CA . LEU D 1 68 ? 100.09800 147.39600 104.15700 1.000 46.60553 68 LEU D CA 1
ATOM 10565 C C . LEU D 1 68 ? 100.55500 148.38500 103.09500 1.000 46.60553 68 LEU D C 1
ATOM 10566 O O . LEU D 1 68 ? 100.45400 148.09400 101.90100 1.000 46.60553 68 LEU D O 1
ATOM 10571 N N . LEU D 1 69 ? 101.04600 149.55300 103.49400 1.000 46.69971 69 LEU D N 1
ATOM 10572 C CA . LEU D 1 69 ? 101.64100 150.46400 102.53100 1.000 46.69971 69 LEU D CA 1
ATOM 10573 C C . LEU D 1 69 ? 103.14400 150.29100 102.42900 1.000 46.69971 69 LEU D C 1
ATOM 10574 O O . LEU D 1 69 ? 103.79500 151.07000 101.73300 1.000 46.69971 69 LEU D O 1
ATOM 10579 N N . VAL D 1 70 ? 103.71000 149.31300 103.13200 1.000 45.25209 70 VAL D N 1
ATOM 10580 C CA . VAL D 1 70 ? 105.10700 148.95300 102.92500 1.000 45.25209 70 VAL D CA 1
ATOM 10581 C C . VAL D 1 70 ? 105.19600 147.69700 102.07300 1.000 45.25209 70 VAL D C 1
ATOM 10582 O O . VAL D 1 70 ? 106.06400 147.58400 101.20200 1.000 45.25209 70 VAL D O 1
ATOM 10586 N N . ILE D 1 71 ? 104.26600 146.76300 102.27700 1.000 43.82992 71 ILE D N 1
ATOM 10587 C CA . ILE D 1 71 ? 104.18400 145.56500 101.44800 1.000 43.82992 71 ILE D CA 1
ATOM 10588 C C . ILE D 1 71 ? 103.85500 145.93300 100.00700 1.000 43.82992 71 ILE D C 1
ATOM 10589 O O . ILE D 1 71 ? 104.39500 145.34800 99.06200 1.000 43.82992 71 ILE D O 1
ATOM 10594 N N . TYR D 1 72 ? 103.00800 146.94400 99.81500 1.000 46.51393 72 TYR D N 1
ATOM 10595 C CA . TYR D 1 72 ? 102.76900 147.45900 98.47100 1.000 46.51393 72 TYR D CA 1
ATOM 10596 C C . TYR D 1 72 ? 103.98400 148.20800 97.94300 1.000 46.51393 72 TYR D C 1
ATOM 10597 O O . TYR D 1 72 ? 104.39400 148.00200 96.79800 1.000 46.51393 72 TYR D O 1
ATOM 10606 N N . SER D 1 73 ? 104.58400 149.07000 98.76300 1.000 46.07490 73 SER D N 1
ATOM 10607 C CA . SER D 1 73 ? 105.63900 149.94100 98.26100 1.000 46.07490 73 SER D CA 1
ATOM 10608 C C . SER D 1 73 ? 106.99000 149.24700 98.20800 1.000 46.07490 73 SER D C 1
ATOM 10609 O O . SER D 1 73 ? 107.99600 149.88900 97.89800 1.000 46.07490 73 SER D O 1
ATOM 10612 N N . ALA D 1 74 ? 107.04800 147.96300 98.54200 1.000 45.17894 74 ALA D N 1
ATOM 10613 C CA . ALA D 1 74 ? 108.22200 147.14600 98.28300 1.000 45.17894 74 ALA D CA 1
ATOM 10614 C C . ALA D 1 74 ? 107.96500 146.10900 97.20700 1.000 45.17894 74 ALA D C 1
ATOM 10615 O O . ALA D 1 74 ? 108.84000 145.28900 96.93000 1.000 45.17894 74 ALA D O 1
ATOM 10617 N N . TRP D 1 75 ? 106.77900 146.11600 96.61000 1.000 43.22660 75 TRP D N 1
ATOM 10618 C CA . TRP D 1 75 ? 106.47300 145.29900 95.44900 1.000 43.22660 75 TRP D CA 1
ATOM 10619 C C . TRP D 1 75 ? 106.59900 146.07200 94.15000 1.000 43.22660 75 TRP D C 1
ATOM 10620 O O . TRP D 1 75 ? 107.15000 145.55100 93.18400 1.000 43.22660 75 TRP D O 1
ATOM 10631 N N . ILE D 1 76 ? 106.10500 147.30600 94.10400 1.000 47.31126 76 ILE D N 1
ATOM 10632 C CA . ILE D 1 76 ? 106.17100 148.11600 92.89500 1.000 47.31126 76 ILE D CA 1
ATOM 10633 C C . ILE D 1 76 ? 107.44300 148.94500 92.88700 1.000 47.31126 76 ILE D C 1
ATOM 10634 O O . ILE D 1 76 ? 107.67400 149.72500 91.96100 1.000 47.31126 76 ILE D O 1
ATOM 10639 N N . CYS D 1 77 ? 108.25600 148.81500 93.91500 1.000 52.74170 77 CYS D N 1
ATOM 10640 C CA . CYS D 1 77 ? 109.49400 149.58200 93.92100 1.000 52.74170 77 CYS D CA 1
ATOM 10641 C C . CYS D 1 77 ? 110.57100 148.99600 93.00500 1.000 52.74170 77 CYS D C 1
ATOM 10642 O O . CYS D 1 77 ? 111.31400 149.78200 92.40600 1.000 52.74170 77 CYS D O 1
ATOM 10645 N N . PRO D 1 78 ? 110.74400 147.64800 92.86300 1.000 47.37489 78 PRO D N 1
ATOM 10646 C CA . PRO D 1 78 ? 111.57600 147.17900 91.75000 1.000 47.37489 78 PRO D CA 1
ATOM 10647 C C . PRO D 1 78 ? 110.78100 146.76900 90.52100 1.000 47.37489 78 PRO D C 1
ATOM 10648 O O . PRO D 1 78 ? 111.37000 146.44800 89.48800 1.000 47.37489 78 PRO D O 1
ATOM 10652 N N . PHE D 1 79 ? 109.45300 146.76900 90.60800 1.000 46.60177 79 PHE D N 1
ATOM 10653 C CA . PHE D 1 79 ? 108.65000 146.35500 89.46300 1.000 46.60177 79 PHE D CA 1
ATOM 10654 C C . PHE D 1 79 ? 108.49700 147.47800 88.45400 1.000 46.60177 79 PHE D C 1
ATOM 10655 O O . PHE D 1 79 ? 108.60200 147.24500 87.24900 1.000 46.60177 79 PHE D O 1
ATOM 10663 N N . GLN D 1 80 ? 108.23000 148.69500 88.91500 1.000 53.02808 80 GLN D N 1
ATOM 10664 C CA . GLN D 1 80 ? 108.21900 149.83300 88.01100 1.000 53.02808 80 GLN D CA 1
ATOM 10665 C C . GLN D 1 80 ? 109.62100 150.31100 87.67400 1.000 53.02808 80 GLN D C 1
ATOM 10666 O O . GLN D 1 80 ? 109.78400 151.12700 86.76300 1.000 53.02808 80 GLN D O 1
ATOM 10672 N N . PHE D 1 81 ? 110.62800 149.81700 88.38500 1.000 52.29428 81 PHE D N 1
ATOM 10673 C CA . PHE D 1 81 ? 112.01300 150.10500 88.05100 1.000 52.29428 81 PHE D CA 1
ATOM 10674 C C . PHE D 1 81 ? 112.44300 149.40300 86.77200 1.000 52.29428 81 PHE D C 1
ATOM 10675 O O . PHE D 1 81 ? 113.34100 149.88800 86.07800 1.000 52.29428 81 PHE D O 1
ATOM 10683 N N . ALA D 1 82 ? 111.82100 148.27400 86.43700 1.000 49.26241 82 ALA D N 1
ATOM 10684 C CA . ALA D 1 82 ? 112.23100 147.48700 85.28000 1.000 49.26241 82 ALA D CA 1
ATOM 10685 C C . ALA D 1 82 ? 111.14900 147.37900 84.21500 1.000 49.26241 82 ALA D C 1
ATOM 10686 O O . ALA D 1 82 ? 111.38700 147.76000 83.06700 1.000 49.26241 82 ALA D O 1
ATOM 10688 N N . PHE D 1 83 ? 109.96800 146.87100 84.55200 1.000 47.39191 83 PHE D N 1
ATOM 10689 C CA . PHE D 1 83 ? 108.99600 146.52200 83.52200 1.000 47.39191 83 PHE D CA 1
ATOM 10690 C C . PHE D 1 83 ? 108.20900 147.73700 83.05300 1.000 47.39191 83 PHE D C 1
ATOM 10691 O O . PHE D 1 83 ? 108.24400 148.09400 81.87300 1.000 47.39191 83 PHE D O 1
ATOM 10699 N N . ILE D 1 84 ? 107.49300 148.38800 83.96300 1.000 57.70808 84 ILE D N 1
ATOM 10700 C CA . ILE D 1 84 ? 106.70300 149.57300 83.60800 1.000 57.70808 84 ILE D CA 1
ATOM 10701 C C . ILE D 1 84 ? 107.65600 150.75400 83.72800 1.000 57.70808 84 ILE D C 1
ATOM 10702 O O . ILE D 1 84 ? 107.70200 151.47300 84.72600 1.000 57.70808 84 ILE D O 1
ATOM 10704 N N . THR D 1 85 ? 108.42600 150.96900 82.66800 1.000 67.34976 85 THR D N 1
ATOM 10705 C CA . THR D 1 85 ? 109.41200 152.03900 82.63800 1.000 67.34976 85 THR D CA 1
ATOM 10706 C C . THR D 1 85 ? 108.84300 153.35100 82.11700 1.000 67.34976 85 THR D C 1
ATOM 10707 O O . THR D 1 85 ? 109.60000 154.31300 81.94700 1.000 67.34976 85 THR D O 1
ATOM 10709 N N . TYR D 1 86 ? 107.54100 153.41600 81.84800 1.000 74.82334 86 TYR D N 1
ATOM 10710 C CA . TYR D 1 86 ? 106.94300 154.68000 81.43800 1.000 74.82334 86 TYR D CA 1
ATOM 10711 C C . TYR D 1 86 ? 106.61100 155.54500 82.64900 1.000 74.82334 86 TYR D C 1
ATOM 10712 O O . TYR D 1 86 ? 107.21600 156.60600 82.84600 1.000 74.82334 86 TYR D O 1
ATOM 10714 N N . LYS D 1 87 ? 105.67800 155.06800 83.48400 1.000 78.81447 87 LYS D N 1
ATOM 10715 C CA . LYS D 1 87 ? 105.19800 155.73600 84.70300 1.000 78.81447 87 LYS D CA 1
ATOM 10716 C C . LYS D 1 87 ? 104.73500 157.16800 84.43100 1.000 78.81447 87 LYS D C 1
ATOM 10717 O O . LYS D 1 87 ? 105.08400 158.10500 85.15100 1.000 78.81447 87 LYS D O 1
ATOM 10719 N N . LYS D 1 88 ? 103.97500 157.33800 83.34800 1.000 77.12187 88 LYS D N 1
ATOM 10720 C CA . LYS D 1 88 ? 103.52500 158.66600 82.95100 1.000 77.12187 88 LYS D CA 1
ATOM 10721 C C . LYS D 1 88 ? 102.54500 159.29100 83.93800 1.000 77.12187 88 LYS D C 1
ATOM 10722 O O . LYS D 1 88 ? 102.91000 160.22000 84.66100 1.000 77.12187 88 LYS D O 1
ATOM 10724 N N . ASP D 1 89 ? 101.30900 158.78000 83.99000 1.000 76.39469 89 ASP D N 1
ATOM 10725 C CA . ASP D 1 89 ? 100.31800 159.31300 84.92000 1.000 76.39469 89 ASP D CA 1
ATOM 10726 C C . ASP D 1 89 ? 99.33600 158.29300 85.48600 1.000 76.39469 89 ASP D C 1
ATOM 10727 O O . ASP D 1 89 ? 98.42400 158.70400 86.20600 1.000 76.39469 89 ASP D O 1
ATOM 10732 N N . ALA D 1 90 ? 99.46300 156.99800 85.19700 1.000 71.63843 90 ALA D N 1
ATOM 10733 C CA . ALA D 1 90 ? 98.41600 156.05700 85.59400 1.000 71.63843 90 ALA D CA 1
ATOM 10734 C C . ALA D 1 90 ? 98.57500 155.61000 87.04400 1.000 71.63843 90 ALA D C 1
ATOM 10735 O O . ALA D 1 90 ? 97.66900 155.78500 87.86500 1.000 71.63843 90 ALA D O 1
ATOM 10737 N N . ILE D 1 91 ? 99.72700 155.01700 87.37000 1.000 70.99582 91 ILE D N 1
ATOM 10738 C CA . ILE D 1 91 ? 100.04800 154.61700 88.74000 1.000 70.99582 91 ILE D CA 1
ATOM 10739 C C . ILE D 1 91 ? 100.60400 155.77500 89.55300 1.000 70.99582 91 ILE D C 1
ATOM 10740 O O . ILE D 1 91 ? 100.87400 155.61600 90.75000 1.000 70.99582 91 ILE D O 1
ATOM 10745 N N . PHE D 1 92 ? 100.72500 156.95000 88.93200 1.000 71.15634 92 PHE D N 1
ATOM 10746 C CA . PHE D 1 92 ? 101.41500 158.09400 89.51200 1.000 71.15634 92 PHE D CA 1
ATOM 10747 C C . PHE D 1 92 ? 100.69800 158.65000 90.73400 1.000 71.15634 92 PHE D C 1
ATOM 10748 O O . PHE D 1 92 ? 101.34100 159.22500 91.61900 1.000 71.15634 92 PHE D O 1
ATOM 10756 N N . ILE D 1 93 ? 99.37800 158.49000 90.81000 1.000 68.89984 93 ILE D N 1
ATOM 10757 C CA . ILE D 1 93 ? 98.64700 159.05600 91.93700 1.000 68.89984 93 ILE D CA 1
ATOM 10758 C C . ILE D 1 93 ? 98.70800 158.13400 93.15000 1.000 68.89984 93 ILE D C 1
ATOM 10759 O O . ILE D 1 93 ? 98.66100 158.60100 94.29300 1.000 68.89984 93 ILE D O 1
ATOM 10764 N N . ILE D 1 94 ? 98.83600 156.82200 92.93600 1.000 64.03084 94 ILE D N 1
ATOM 10765 C CA . ILE D 1 94 ? 98.90300 155.90200 94.06600 1.000 64.03084 94 ILE D CA 1
ATOM 10766 C C . ILE D 1 94 ? 100.26800 155.98300 94.73100 1.000 64.03084 94 ILE D C 1
ATOM 10767 O O . ILE D 1 94 ? 100.38000 155.92400 95.95800 1.000 64.03084 94 ILE D O 1
ATOM 10772 N N . ASP D 1 95 ? 101.32000 156.18300 93.94500 1.000 64.53349 95 ASP D N 1
ATOM 10773 C CA . ASP D 1 95 ? 102.64600 156.33900 94.52600 1.000 64.53349 95 ASP D CA 1
ATOM 10774 C C . ASP D 1 95 ? 102.87900 157.71900 95.12500 1.000 64.53349 95 ASP D C 1
ATOM 10775 O O . ASP D 1 95 ? 103.96900 157.96100 95.64900 1.000 64.53349 95 ASP D O 1
ATOM 10777 N N . ASN D 1 96 ? 101.90700 158.62500 95.05300 1.000 65.46189 96 ASN D N 1
ATOM 10778 C CA . ASN D 1 96 ? 101.97300 159.91500 95.72700 1.000 65.46189 96 ASN D CA 1
ATOM 10779 C C . ASN D 1 96 ? 100.96700 160.04800 96.85500 1.000 65.46189 96 ASN D C 1
ATOM 10780 O O . ASN D 1 96 ? 101.18200 160.83500 97.77600 1.000 65.46189 96 ASN D O 1
ATOM 10785 N N . ILE D 1 97 ? 99.86200 159.30300 96.79300 1.000 61.59200 97 ILE D N 1
ATOM 10786 C CA . ILE D 1 97 ? 98.98400 159.16500 97.95100 1.000 61.59200 97 ILE D CA 1
ATOM 10787 C C . ILE D 1 97 ? 99.70200 158.39400 99.05100 1.000 61.59200 97 ILE D C 1
ATOM 10788 O O . ILE D 1 97 ? 99.68600 158.78300 100.22500 1.000 61.59200 97 ILE D O 1
ATOM 10793 N N . VAL D 1 98 ? 100.37100 157.30200 98.66900 1.000 59.65769 98 VAL D N 1
ATOM 10794 C CA . VAL D 1 98 ? 101.14100 156.49100 99.61000 1.000 59.65769 98 VAL D CA 1
ATOM 10795 C C . VAL D 1 98 ? 102.31000 157.29100 100.17000 1.000 59.65769 98 VAL D C 1
ATOM 10796 O O . VAL D 1 98 ? 102.57100 157.28000 101.37700 1.000 59.65769 98 VAL D O 1
ATOM 10800 N N . ASN D 1 99 ? 102.98100 158.06100 99.31400 1.000 61.59703 99 ASN D N 1
ATOM 10801 C CA . ASN D 1 99 ? 104.08900 158.89000 99.77200 1.000 61.59703 99 ASN D CA 1
ATOM 10802 C C . ASN D 1 99 ? 103.63200 160.07700 100.60700 1.000 61.59703 99 ASN D C 1
ATOM 10803 O O . ASN D 1 99 ? 104.47100 160.74600 101.21600 1.000 61.59703 99 ASN D O 1
ATOM 10808 N N . GLY D 1 100 ? 102.33300 160.36200 100.64200 1.000 59.25668 100 GLY D N 1
ATOM 10809 C CA . GLY D 1 100 ? 101.80000 161.38400 101.51900 1.000 59.25668 100 GLY D CA 1
ATOM 10810 C C . GLY D 1 100 ? 101.44600 160.82700 102.88100 1.000 59.25668 100 GLY D C 1
ATOM 10811 O O . GLY D 1 100 ? 101.51900 161.53500 103.88800 1.000 59.25668 100 GLY D O 1
ATOM 10812 N N . PHE D 1 101 ? 101.07400 159.54600 102.92500 1.000 56.88557 101 PHE D N 1
ATOM 10813 C CA . PHE D 1 101 ? 100.75800 158.90800 104.19800 1.000 56.88557 101 PHE D CA 1
ATOM 10814 C C . PHE D 1 101 ? 102.01100 158.59100 104.99800 1.000 56.88557 101 PHE D C 1
ATOM 10815 O O . PHE D 1 101 ? 101.91800 158.26800 106.18500 1.000 56.88557 101 PHE D O 1
ATOM 10823 N N . PHE D 1 102 ? 103.17800 158.65400 104.37200 1.000 56.07381 102 PHE D N 1
ATOM 10824 C CA . PHE D 1 102 ? 104.43200 158.51000 105.08800 1.000 56.07381 102 PHE D CA 1
ATOM 10825 C C . PHE D 1 102 ? 105.04200 159.84800 105.46000 1.000 56.07381 102 PHE D C 1
ATOM 10826 O O . PHE D 1 102 ? 106.05400 159.87400 106.16300 1.000 56.07381 102 PHE D O 1
ATOM 10834 N N . ALA D 1 103 ? 104.46200 160.95100 104.99800 1.000 58.96218 103 ALA D N 1
ATOM 10835 C CA . ALA D 1 103 ? 104.86300 162.27200 105.45900 1.000 58.96218 103 ALA D CA 1
ATOM 10836 C C . ALA D 1 103 ? 104.07500 162.71200 106.67900 1.000 58.96218 103 ALA D C 1
ATOM 10837 O O . ALA D 1 103 ? 104.56300 163.53400 107.46100 1.000 58.96218 103 ALA D O 1
ATOM 10839 N N . ILE D 1 104 ? 102.85600 162.19300 106.83700 1.000 57.83168 104 ILE D N 1
ATOM 10840 C CA . ILE D 1 104 ? 102.08900 162.40400 108.05900 1.000 57.83168 104 ILE D CA 1
ATOM 10841 C C . ILE D 1 104 ? 102.77800 161.73300 109.23800 1.000 57.83168 104 ILE D C 1
ATOM 10842 O O . ILE D 1 104 ? 102.88200 162.30800 110.32900 1.000 57.83168 104 ILE D O 1
ATOM 10847 N N . ASP D 1 105 ? 103.31100 160.53000 109.02300 1.000 59.49610 105 ASP D N 1
ATOM 10848 C CA . ASP D 1 105 ? 103.85200 159.75400 110.13100 1.000 59.49610 105 ASP D CA 1
ATOM 10849 C C . ASP D 1 105 ? 105.23200 160.24400 110.55300 1.000 59.49610 105 ASP D C 1
ATOM 10850 O O . ASP D 1 105 ? 105.74700 159.82700 111.59100 1.000 59.49610 105 ASP D O 1
ATOM 10855 N N . ILE D 1 106 ? 105.86200 161.10900 109.76100 1.000 59.80862 106 ILE D N 1
ATOM 10856 C CA . ILE D 1 106 ? 107.05200 161.79100 110.26100 1.000 59.80862 106 ILE D CA 1
ATOM 10857 C C . ILE D 1 106 ? 106.64300 162.83400 111.29100 1.000 59.80862 106 ILE D C 1
ATOM 10858 O O . ILE D 1 106 ? 107.31500 163.03100 112.31000 1.000 59.80862 106 ILE D O 1
ATOM 10863 N N . ILE D 1 107 ? 105.50600 163.48800 111.05800 1.000 60.15839 107 ILE D N 1
ATOM 10864 C CA . ILE D 1 107 ? 104.98400 164.46400 112.00800 1.000 60.15839 107 ILE D CA 1
ATOM 10865 C C . ILE D 1 107 ? 104.45700 163.76200 113.25600 1.000 60.15839 107 ILE D C 1
ATOM 10866 O O . ILE D 1 107 ? 104.72900 164.18500 114.38600 1.000 60.15839 107 ILE D O 1
ATOM 10871 N N . LEU D 1 108 ? 103.74500 162.64600 113.06400 1.000 59.33595 108 LEU D N 1
ATOM 10872 C CA . LEU D 1 108 ? 102.99400 162.01300 114.14700 1.000 59.33595 108 LEU D CA 1
ATOM 10873 C C . LEU D 1 108 ? 103.90900 161.39400 115.19800 1.000 59.33595 108 LEU D C 1
ATOM 10874 O O . LEU D 1 108 ? 103.58200 161.39500 116.38800 1.000 59.33595 108 LEU D O 1
ATOM 10879 N N . THR D 1 109 ? 105.08000 160.89900 114.79400 1.000 60.44684 109 THR D N 1
ATOM 10880 C CA . THR D 1 109 ? 105.97100 160.28100 115.77000 1.000 60.44684 109 THR D CA 1
ATOM 10881 C C . THR D 1 109 ? 106.87500 161.28000 116.47200 1.000 60.44684 109 THR D C 1
ATOM 10882 O O . THR D 1 109 ? 107.94800 160.89600 116.94500 1.000 60.44684 109 THR D O 1
ATOM 10886 N N . PHE D 1 110 ? 106.49000 162.54700 116.52700 1.000 60.28770 110 PHE D N 1
ATOM 10887 C CA . PHE D 1 110 ? 107.00000 163.44800 117.54500 1.000 60.28770 110 PHE D CA 1
ATOM 10888 C C . PHE D 1 110 ? 106.06200 163.53600 118.74000 1.000 60.28770 110 PHE D C 1
ATOM 10889 O O . PHE D 1 110 ? 106.24000 164.40500 119.59600 1.000 60.28770 110 PHE D O 1
ATOM 10897 N N . PHE D 1 111 ? 105.06500 162.65800 118.80500 1.000 62.11745 111 PHE D N 1
ATOM 10898 C CA . PHE D 1 111 ? 104.05200 162.67500 119.85000 1.000 62.11745 111 PHE D CA 1
ATOM 10899 C C . PHE D 1 111 ? 103.74200 161.25500 120.31700 1.000 62.11745 111 PHE D C 1
ATOM 10900 O O . PHE D 1 111 ? 102.58500 160.87900 120.49300 1.000 62.11745 111 PHE D O 1
ATOM 10908 N N . VAL D 1 112 ? 104.77300 160.43400 120.52200 1.000 61.73548 112 VAL D N 1
ATOM 10909 C CA . VAL D 1 112 ? 104.59100 159.06900 121.00900 1.000 61.73548 112 VAL D CA 1
ATOM 10910 C C . VAL D 1 112 ? 105.54300 158.81000 122.16900 1.000 61.73548 112 VAL D C 1
ATOM 10911 O O . VAL D 1 112 ? 106.64300 159.36300 122.22700 1.000 61.73548 112 VAL D O 1
ATOM 10915 N N . ALA D 1 113 ? 105.12700 157.92100 123.07800 1.000 60.45223 113 ALA D N 1
ATOM 10916 C CA . ALA D 1 113 ? 105.68500 157.91300 124.42800 1.000 60.45223 113 ALA D CA 1
ATOM 10917 C C . ALA D 1 113 ? 106.90800 157.00900 124.57700 1.000 60.45223 113 ALA D C 1
ATOM 10918 O O . ALA D 1 113 ? 107.70700 157.20000 125.49600 1.000 60.45223 113 ALA D O 1
ATOM 10920 N N . TYR D 1 114 ? 107.00600 155.96900 123.76500 1.000 60.19701 114 TYR D N 1
ATOM 10921 C CA . TYR D 1 114 ? 108.18000 155.15300 123.42900 1.000 60.19701 114 TYR D CA 1
ATOM 10922 C C . TYR D 1 114 ? 108.72200 154.18600 124.49200 1.000 60.19701 114 TYR D C 1
ATOM 10923 O O . TYR D 1 114 ? 109.57200 153.37700 124.10400 1.000 60.19701 114 TYR D O 1
ATOM 10932 N N . LEU D 1 115 ? 108.27900 154.20900 125.75700 1.000 56.20310 115 LEU D N 1
ATOM 10933 C CA . LEU D 1 115 ? 108.52900 153.14200 126.74800 1.000 56.20310 115 LEU D CA 1
ATOM 10934 C C . LEU D 1 115 ? 110.02800 152.91200 126.99200 1.000 56.20310 115 LEU D C 1
ATOM 10935 O O . LEU D 1 115 ? 110.64400 152.02100 126.40700 1.000 56.20310 115 LEU D O 1
ATOM 10940 N N . ASP D 1 116 ? 110.60800 153.81900 127.78700 1.000 55.63734 116 ASP D N 1
ATOM 10941 C CA . ASP D 1 116 ? 112.02500 153.88800 128.16300 1.000 55.63734 116 ASP D CA 1
ATOM 10942 C C . ASP D 1 116 ? 112.65500 152.54000 128.50400 1.000 55.63734 116 ASP D C 1
ATOM 10943 O O . ASP D 1 116 ? 112.00100 151.66100 129.06900 1.000 55.63734 116 ASP D O 1
ATOM 10948 N N . SER D 1 117 ? 113.93300 152.37900 128.16400 1.000 54.05032 117 SER D N 1
ATOM 10949 C CA . SER D 1 117 ? 114.60000 151.08400 128.22000 1.000 54.05032 117 SER D CA 1
ATOM 10950 C C . SER D 1 117 ? 115.15000 150.73400 129.59300 1.000 54.05032 117 SER D C 1
ATOM 10951 O O . SER D 1 117 ? 115.13100 149.55900 129.97200 1.000 54.05032 117 SER D O 1
ATOM 10954 N N . HIS D 1 118 ? 115.66300 151.70700 130.33800 1.000 52.35041 118 HIS D N 1
ATOM 10955 C CA . HIS D 1 118 ? 116.22800 151.43600 131.65300 1.000 52.35041 118 HIS D CA 1
ATOM 10956 C C . HIS D 1 118 ? 115.21900 151.59500 132.77900 1.000 52.35041 118 HIS D C 1
ATOM 10957 O O . HIS D 1 118 ? 115.50700 151.18900 133.90800 1.000 52.35041 118 HIS D O 1
ATOM 10964 N N . SER D 1 119 ? 114.05200 152.17200 132.50500 1.000 49.82821 119 SER D N 1
ATOM 10965 C CA . SER D 1 119 ? 113.03300 152.36300 133.52200 1.000 49.82821 119 SER D CA 1
ATOM 10966 C C . SER D 1 119 ? 111.78300 151.53300 133.30000 1.000 49.82821 119 SER D C 1
ATOM 10967 O O . SER D 1 119 ? 110.99600 151.39000 134.23900 1.000 49.82821 119 SER D O 1
ATOM 10970 N N . TYR D 1 120 ? 111.58600 151.00500 132.08700 1.000 45.45520 120 TYR D N 1
ATOM 10971 C CA . TYR D 1 120 ? 110.42900 150.19300 131.69100 1.000 45.45520 120 TYR D CA 1
ATOM 10972 C C . TYR D 1 120 ? 109.10800 150.92500 131.89800 1.000 45.45520 120 TYR D C 1
ATOM 10973 O O . TYR D 1 120 ? 108.07800 150.30900 132.17000 1.000 45.45520 120 TYR D O 1
ATOM 10982 N N . LEU D 1 121 ? 109.13000 152.24500 131.75400 1.000 51.64000 121 LEU D N 1
ATOM 10983 C CA . LEU D 1 121 ? 107.95000 153.07900 131.88500 1.000 51.64000 121 LEU D CA 1
ATOM 10984 C C . LEU D 1 121 ? 107.90200 154.05800 130.72400 1.000 51.64000 121 LEU D C 1
ATOM 10985 O O . LEU D 1 121 ? 108.92500 154.36500 130.10700 1.000 51.64000 121 LEU D O 1
ATOM 10990 N N . LEU D 1 122 ? 106.70300 154.55200 130.43800 1.000 56.24507 122 LEU D N 1
ATOM 10991 C CA . LEU D 1 122 ? 106.50400 155.45100 129.31100 1.000 56.24507 122 LEU D CA 1
ATOM 10992 C C . LEU D 1 122 ? 107.03900 156.83900 129.62700 1.000 56.24507 122 LEU D C 1
ATOM 10993 O O . LEU D 1 122 ? 106.89900 157.33600 130.74600 1.000 56.24507 122 LEU D O 1
ATOM 10998 N N . VAL D 1 123 ? 107.65600 157.46700 128.63400 1.000 60.96150 123 VAL D N 1
ATOM 10999 C CA . VAL D 1 123 ? 108.20800 158.81000 128.76600 1.000 60.96150 123 VAL D CA 1
ATOM 11000 C C . VAL D 1 123 ? 107.23400 159.77000 128.10000 1.000 60.96150 123 VAL D C 1
ATOM 11001 O O . VAL D 1 123 ? 107.00300 159.69300 126.88900 1.000 60.96150 123 VAL D O 1
ATOM 11005 N N . ASP D 1 124 ? 106.64800 160.66800 128.88400 1.000 69.38327 124 ASP D N 1
ATOM 11006 C CA . ASP D 1 124 ? 105.78300 161.71800 128.35800 1.000 69.38327 124 ASP D CA 1
ATOM 11007 C C . ASP D 1 124 ? 106.51300 163.04000 128.55400 1.000 69.38327 124 ASP D C 1
ATOM 11008 O O . ASP D 1 124 ? 106.28900 163.76500 129.52300 1.000 69.38327 124 ASP D O 1
ATOM 11013 N N . SER D 1 125 ? 107.38900 163.35100 127.61800 1.000 70.26666 125 SER D N 1
ATOM 11014 C CA . SER D 1 125 ? 108.15100 164.59700 127.64700 1.000 70.26666 125 SER D CA 1
ATOM 11015 C C . SER D 1 125 ? 108.52200 164.91300 126.21300 1.000 70.26666 125 SER D C 1
ATOM 11016 O O . SER D 1 125 ? 109.35000 164.21500 125.61000 1.000 70.26666 125 SER D O 1
ATOM 11019 N N . PRO D 1 126 ? 107.95400 165.97800 125.63500 1.000 69.99060 126 PRO D N 1
ATOM 11020 C CA . PRO D 1 126 ? 108.09500 166.20800 124.19100 1.000 69.99060 126 PRO D CA 1
ATOM 11021 C C . PRO D 1 126 ? 109.48100 166.64700 123.74900 1.000 69.99060 126 PRO D C 1
ATOM 11022 O O . PRO D 1 126 ? 109.74000 166.74400 122.54700 1.000 69.99060 126 PRO D O 1
ATOM 11026 N N . LYS D 1 127 ? 110.38200 166.90900 124.69100 1.000 70.50920 127 LYS D N 1
ATOM 11027 C CA . LYS D 1 127 ? 111.76400 167.16400 124.31500 1.000 70.50920 127 LYS D CA 1
ATOM 11028 C C . LYS D 1 127 ? 112.56600 165.88000 124.16700 1.000 70.50920 127 LYS D C 1
ATOM 11029 O O . LYS D 1 127 ? 113.26200 165.70800 123.16300 1.000 70.50920 127 LYS D O 1
ATOM 11035 N N . LYS D 1 128 ? 112.47100 164.96200 125.13300 1.000 69.15523 128 LYS D N 1
ATOM 11036 C CA . LYS D 1 128 ? 113.22500 163.71500 125.03700 1.000 69.15523 128 LYS D CA 1
ATOM 11037 C C . LYS D 1 128 ? 112.62600 162.77300 124.00200 1.000 69.15523 128 LYS D C 1
ATOM 11038 O O . LYS D 1 128 ? 113.31800 161.88000 123.50200 1.000 69.15523 128 LYS D O 1
ATOM 11044 N N . ILE D 1 129 ? 111.33800 162.94300 123.69200 1.000 65.70696 129 ILE D N 1
ATOM 11045 C CA . ILE D 1 129 ? 110.74700 162.28500 122.52900 1.000 65.70696 129 ILE D CA 1
ATOM 11046 C C . ILE D 1 129 ? 111.44000 162.76200 121.26000 1.000 65.70696 129 ILE D C 1
ATOM 11047 O O . ILE D 1 129 ? 111.79300 161.96800 120.38000 1.000 65.70696 129 ILE D O 1
ATOM 11052 N N . ALA D 1 130 ? 111.69800 164.06900 121.18300 1.000 66.37600 130 ALA D N 1
ATOM 11053 C CA . ALA D 1 130 ? 112.19500 164.67500 119.95500 1.000 66.37600 130 ALA D CA 1
ATOM 11054 C C . ALA D 1 130 ? 113.65700 164.32900 119.70500 1.000 66.37600 130 ALA D C 1
ATOM 11055 O O . ALA D 1 130 ? 114.04400 164.05400 118.56700 1.000 66.37600 130 ALA D O 1
ATOM 11057 N N . ILE D 1 131 ? 114.48600 164.33900 120.75100 1.000 65.65223 131 ILE D N 1
ATOM 11058 C CA . ILE D 1 131 ? 115.90900 164.05600 120.56400 1.000 65.65223 131 ILE D CA 1
ATOM 11059 C C . ILE D 1 131 ? 116.11900 162.58200 120.23600 1.000 65.65223 131 ILE D C 1
ATOM 11060 O O . ILE D 1 131 ? 117.05900 162.21500 119.51900 1.000 65.65223 131 ILE D O 1
ATOM 11065 N N . ARG D 1 132 ? 115.22300 161.71900 120.71600 1.000 63.80970 132 ARG D N 1
ATOM 11066 C CA . ARG D 1 132 ? 115.32700 160.30000 120.39500 1.000 63.80970 132 ARG D CA 1
ATOM 11067 C C . ARG D 1 132 ? 114.97400 160.03600 118.93800 1.000 63.80970 132 ARG D C 1
ATOM 11068 O O . ARG D 1 132 ? 115.67200 159.28900 118.24700 1.000 63.80970 132 ARG D O 1
ATOM 11076 N N . TYR D 1 133 ? 113.89700 160.65100 118.44800 1.000 63.16753 133 TYR D N 1
ATOM 11077 C CA . TYR D 1 133 ? 113.47700 160.39600 117.07500 1.000 63.16753 133 TYR D CA 1
ATOM 11078 C C . TYR D 1 133 ? 114.41400 161.06300 116.07800 1.000 63.16753 133 TYR D C 1
ATOM 11079 O O . TYR D 1 133 ? 114.61200 160.56500 114.96600 1.000 63.16753 133 TYR D O 1
ATOM 11088 N N . LEU D 1 134 ? 115.01800 162.18500 116.46600 1.000 63.87544 134 LEU D N 1
ATOM 11089 C CA . LEU D 1 134 ? 115.93300 162.87400 115.56600 1.000 63.87544 134 LEU D CA 1
ATOM 11090 C C . LEU D 1 134 ? 117.30200 162.21200 115.50700 1.000 63.87544 134 LEU D C 1
ATOM 11091 O O . LEU D 1 134 ? 118.09200 162.53600 114.61700 1.000 63.87544 134 LEU D O 1
ATOM 11096 N N . SER D 1 135 ? 117.60200 161.29400 116.42300 1.000 64.45283 135 SER D N 1
ATOM 11097 C CA . SER D 1 135 ? 118.90200 160.64000 116.43800 1.000 64.45283 135 SER D CA 1
ATOM 11098 C C . SER D 1 135 ? 118.87900 159.22600 115.87600 1.000 64.45283 135 SER D C 1
ATOM 11099 O O . SER D 1 135 ? 119.93800 158.70600 115.51000 1.000 64.45283 135 SER D O 1
ATOM 11102 N N . THR D 1 136 ? 117.71600 158.58000 115.82100 1.000 64.39826 136 THR D N 1
ATOM 11103 C CA . THR D 1 136 ? 117.62900 157.21500 115.31500 1.000 64.39826 136 THR D CA 1
ATOM 11104 C C . THR D 1 136 ? 117.07700 157.13800 113.89400 1.000 64.39826 136 THR D C 1
ATOM 11105 O O . THR D 1 136 ? 117.75200 156.63200 112.99500 1.000 64.39826 136 THR D O 1
ATOM 11109 N N . TRP D 1 137 ? 115.86500 157.63300 113.66700 1.000 63.77395 137 TRP D N 1
ATOM 11110 C CA . TRP D 1 137 ? 115.17200 157.38100 112.40800 1.000 63.77395 137 TRP D CA 1
ATOM 11111 C C . TRP D 1 137 ? 114.55400 158.65500 111.84800 1.000 63.77395 137 TRP D C 1
ATOM 11112 O O . TRP D 1 137 ? 113.39000 158.68000 111.45100 1.000 63.77395 137 TRP D O 1
ATOM 11123 N N . PHE D 1 138 ? 115.32200 159.73900 111.80000 1.000 65.64887 138 PHE D N 1
ATOM 11124 C CA . PHE D 1 138 ? 114.87500 160.93300 111.09700 1.000 65.64887 138 PHE D CA 1
ATOM 11125 C C . PHE D 1 138 ? 115.67800 161.17000 109.82800 1.000 65.64887 138 PHE D C 1
ATOM 11126 O O . PHE D 1 138 ? 115.09900 161.40400 108.76600 1.000 65.64887 138 PHE D O 1
ATOM 11134 N N . ALA D 1 139 ? 117.00700 161.09900 109.90700 1.000 69.93087 139 ALA D N 1
ATOM 11135 C CA . ALA D 1 139 ? 117.84000 161.22500 108.71800 1.000 69.93087 139 ALA D CA 1
ATOM 11136 C C . ALA D 1 139 ? 117.73600 160.01500 107.80600 1.000 69.93087 139 ALA D C 1
ATOM 11137 O O . ALA D 1 139 ? 118.21400 160.07000 106.66800 1.000 69.93087 139 ALA D O 1
ATOM 11139 N N . PHE D 1 140 ? 117.13600 158.93100 108.28300 1.000 68.77623 140 PHE D N 1
ATOM 11140 C CA . PHE D 1 140 ? 116.85500 157.73200 107.51500 1.000 68.77623 140 PHE D CA 1
ATOM 11141 C C . PHE D 1 140 ? 115.45200 157.73400 106.92900 1.000 68.77623 140 PHE D C 1
ATOM 11142 O O . PHE D 1 140 ? 115.24700 157.24500 105.81800 1.000 68.77623 140 PHE D O 1
ATOM 11150 N N . ASP D 1 141 ? 114.47700 158.28300 107.65000 1.000 68.45305 141 ASP D N 1
ATOM 11151 C CA . ASP D 1 141 ? 113.08500 158.19800 107.23200 1.000 68.45305 141 ASP D CA 1
ATOM 11152 C C . ASP D 1 141 ? 112.59000 159.44000 106.50600 1.000 68.45305 141 ASP D C 1
ATOM 11153 O O . ASP D 1 141 ? 111.43200 159.45600 106.08000 1.000 68.45305 141 ASP D O 1
ATOM 11155 N N . VAL D 1 142 ? 113.41100 160.47700 106.36200 1.000 70.28063 142 VAL D N 1
ATOM 11156 C CA . VAL D 1 142 ? 113.00700 161.63400 105.57200 1.000 70.28063 142 VAL D CA 1
ATOM 11157 C C . VAL D 1 142 ? 113.66000 161.49800 104.20300 1.000 70.28063 142 VAL D C 1
ATOM 11158 O O . VAL D 1 142 ? 113.27200 162.17100 103.24300 1.000 70.28063 142 VAL D O 1
ATOM 11162 N N . CYS D 1 143 ? 114.64300 160.60300 104.09800 1.000 73.28551 143 CYS D N 1
ATOM 11163 C CA . CYS D 1 143 ? 115.23200 160.28300 102.80600 1.000 73.28551 143 CYS D CA 1
ATOM 11164 C C . CYS D 1 143 ? 114.40900 159.26800 102.02900 1.000 73.28551 143 CYS D C 1
ATOM 11165 O O . CYS D 1 143 ? 114.75500 158.95800 100.88500 1.000 73.28551 143 CYS D O 1
ATOM 11168 N N . SER D 1 144 ? 113.34300 158.73900 102.62500 1.000 68.52338 144 SER D N 1
ATOM 11169 C CA . SER D 1 144 ? 112.42300 157.82500 101.96600 1.000 68.52338 144 SER D CA 1
ATOM 11170 C C . SER D 1 144 ? 111.05900 158.45600 101.73800 1.000 68.52338 144 SER D C 1
ATOM 11171 O O . SER D 1 144 ? 110.11200 157.75300 101.37700 1.000 68.52338 144 SER D O 1
ATOM 11174 N N . THR D 1 145 ? 110.93700 159.75700 101.94900 1.000 70.58429 145 THR D N 1
ATOM 11175 C CA . THR D 1 145 ? 109.65800 160.44100 101.87400 1.000 70.58429 145 THR D CA 1
ATOM 11176 C C . THR D 1 145 ? 109.63400 161.55000 100.83500 1.000 70.58429 145 THR D C 1
ATOM 11177 O O . THR D 1 145 ? 108.63100 161.68800 100.12600 1.000 70.58429 145 THR D O 1
ATOM 11181 N N . ALA D 1 146 ? 110.72000 162.30400 100.69200 1.000 78.04115 146 ALA D N 1
ATOM 11182 C CA . ALA D 1 146 ? 110.80100 163.38500 99.71900 1.000 78.04115 146 ALA D CA 1
ATOM 11183 C C . ALA D 1 146 ? 110.76700 162.82800 98.30100 1.000 78.04115 146 ALA D C 1
ATOM 11184 O O . ALA D 1 146 ? 111.58700 161.96100 97.96700 1.000 78.04115 146 ALA D O 1
ATOM 11186 N N . PRO D 1 147 ? 109.83900 163.27200 97.45300 1.000 83.21373 147 PRO D N 1
ATOM 11187 C CA . PRO D 1 147 ? 109.71100 162.67200 96.12000 1.000 83.21373 147 PRO D CA 1
ATOM 11188 C C . PRO D 1 147 ? 110.80500 163.16600 95.18800 1.000 83.21373 147 PRO D C 1
ATOM 11189 O O . PRO D 1 147 ? 111.02200 164.37000 95.04200 1.000 83.21373 147 PRO D O 1
ATOM 11193 N N . PHE D 1 148 ? 111.50200 162.22000 94.56700 1.000 86.34765 148 PHE D N 1
ATOM 11194 C CA . PHE D 1 148 ? 112.50800 162.51200 93.55900 1.000 86.34765 148 PHE D CA 1
ATOM 11195 C C . PHE D 1 148 ? 111.97800 162.30200 92.15200 1.000 86.34765 148 PHE D C 1
ATOM 11196 O O . PHE D 1 148 ? 112.17200 163.15100 91.28200 1.000 86.34765 148 PHE D O 1
ATOM 11204 N N . GLN D 1 149 ? 111.30200 161.17800 91.90400 1.000 88.14250 149 GLN D N 1
ATOM 11205 C CA . GLN D 1 149 ? 110.71100 160.96600 90.58200 1.000 88.14250 149 GLN D CA 1
ATOM 11206 C C . GLN D 1 149 ? 109.46700 161.82500 90.34400 1.000 88.14250 149 GLN D C 1
ATOM 11207 O O . GLN D 1 149 ? 109.37900 162.45400 89.27600 1.000 88.14250 149 GLN D O 1
ATOM 11209 N N . PRO D 1 150 ? 108.45000 161.89900 91.27300 1.000 87.69001 150 PRO D N 1
ATOM 11210 C CA . PRO D 1 150 ? 107.31800 162.79400 90.98800 1.000 87.69001 150 PRO D CA 1
ATOM 11211 C C . PRO D 1 150 ? 107.65000 164.27500 91.04700 1.000 87.69001 150 PRO D C 1
ATOM 11212 O O . PRO D 1 150 ? 107.34100 165.01900 90.11300 1.000 87.69001 150 PRO D O 1
ATOM 11216 N N . LEU D 1 151 ? 108.27500 164.71400 92.13900 1.000 93.09413 151 LEU D N 1
ATOM 11217 C CA . LEU D 1 151 ? 108.37700 166.14600 92.39700 1.000 93.09413 151 LEU D CA 1
ATOM 11218 C C . LEU D 1 151 ? 109.45200 166.79800 91.54100 1.000 93.09413 151 LEU D C 1
ATOM 11219 O O . LEU D 1 151 ? 109.26800 167.92100 91.06100 1.000 93.09413 151 LEU D O 1
ATOM 11221 N N . SER D 1 152 ? 110.57700 166.11600 91.33100 1.000 95.88110 152 SER D N 1
ATOM 11222 C CA . SER D 1 152 ? 111.61800 166.71200 90.50300 1.000 95.88110 152 SER D CA 1
ATOM 11223 C C . SER D 1 152 ? 111.46600 166.37000 89.02900 1.000 95.88110 152 SER D C 1
ATOM 11224 O O . SER D 1 152 ? 112.45400 166.42300 88.29200 1.000 95.88110 152 SER D O 1
ATOM 11227 N N . LEU D 1 153 ? 110.26000 166.00400 88.59400 1.000 98.33811 153 LEU D N 1
ATOM 11228 C CA . LEU D 1 153 ? 109.92400 165.95400 87.17800 1.000 98.33811 153 LEU D CA 1
ATOM 11229 C C . LEU D 1 153 ? 109.89300 167.33900 86.55000 1.000 98.33811 153 LEU D C 1
ATOM 11230 O O . LEU D 1 153 ? 110.12300 167.46500 85.34300 1.000 98.33811 153 LEU D O 1
ATOM 11235 N N . LEU D 1 154 ? 109.65700 168.37700 87.34800 1.000 101.85868 154 LEU D N 1
ATOM 11236 C CA . LEU D 1 154 ? 109.40100 169.71900 86.85000 1.000 101.85868 154 LEU D CA 1
ATOM 11237 C C . LEU D 1 154 ? 110.65900 170.51300 86.52900 1.000 101.85868 154 LEU D C 1
ATOM 11238 O O . LEU D 1 154 ? 110.54400 171.61700 85.98700 1.000 101.85868 154 LEU D O 1
ATOM 11243 N N . PHE D 1 155 ? 111.85200 170.00600 86.84100 1.000 105.54317 155 PHE D N 1
ATOM 11244 C CA . PHE D 1 155 ? 113.04800 170.80700 86.57600 1.000 105.54317 155 PHE D CA 1
ATOM 11245 C C . PHE D 1 155 ? 113.45500 170.73800 85.10800 1.000 105.54317 155 PHE D C 1
ATOM 11246 O O . PHE D 1 155 ? 113.35500 171.72700 84.37600 1.000 105.54317 155 PHE D O 1
ATOM 11254 N N . ASN D 1 156 ? 113.91600 169.57200 84.66000 1.000 107.82477 156 ASN D N 1
ATOM 11255 C CA . ASN D 1 156 ? 114.28900 169.40000 83.25900 1.000 107.82477 156 ASN D CA 1
ATOM 11256 C C . ASN D 1 156 ? 113.90400 168.05900 82.65700 1.000 107.82477 156 ASN D C 1
ATOM 11257 O O . ASN D 1 156 ? 113.79100 167.97200 81.43000 1.000 107.82477 156 ASN D O 1
ATOM 11262 N N . TYR D 1 157 ? 113.69200 167.01800 83.45300 1.000 106.06351 157 TYR D N 1
ATOM 11263 C CA . TYR D 1 157 ? 113.76700 165.64500 82.98200 1.000 106.06351 157 TYR D CA 1
ATOM 11264 C C . TYR D 1 157 ? 112.38900 165.09300 82.64100 1.000 106.06351 157 TYR D C 1
ATOM 11265 O O . TYR D 1 157 ? 111.35600 165.72300 82.87700 1.000 106.06351 157 TYR D O 1
ATOM 11274 N N . ASN D 1 158 ? 112.39200 163.88800 82.07200 1.000 103.63359 158 ASN D N 1
ATOM 11275 C CA . ASN D 1 158 ? 111.18200 163.21900 81.61700 1.000 103.63359 158 ASN D CA 1
ATOM 11276 C C . ASN D 1 158 ? 110.74800 162.09700 82.55100 1.000 103.63359 158 ASN D C 1
ATOM 11277 O O . ASN D 1 158 ? 109.97800 161.22200 82.14300 1.000 103.63359 158 ASN D O 1
ATOM 11279 N N . GLY D 1 159 ? 111.22600 162.10200 83.79200 1.000 101.83080 159 GLY D N 1
ATOM 11280 C CA . GLY D 1 159 ? 110.81400 161.10500 84.75800 1.000 101.83080 159 GLY D CA 1
ATOM 11281 C C . GLY D 1 159 ? 111.50000 159.76700 84.63100 1.000 101.83080 159 GLY D C 1
ATOM 11282 O O . GLY D 1 159 ? 111.01000 158.78000 85.18800 1.000 101.83080 159 GLY D O 1
ATOM 11283 N N . SER D 1 160 ? 112.62100 159.70000 83.91600 1.000 93.75404 160 SER D N 1
ATOM 11284 C CA . SER D 1 160 ? 113.34900 158.44800 83.75700 1.000 93.75404 160 SER D CA 1
ATOM 11285 C C . SER D 1 160 ? 114.79900 158.75600 83.42700 1.000 93.75404 160 SER D C 1
ATOM 11286 O O . SER D 1 160 ? 115.07800 159.52500 82.50200 1.000 93.75404 160 SER D O 1
ATOM 11289 N N . GLU D 1 161 ? 115.70700 158.14900 84.18500 1.000 85.33611 161 GLU D N 1
ATOM 11290 C CA . GLU D 1 161 ? 117.14600 158.16600 83.96700 1.000 85.33611 161 GLU D CA 1
ATOM 11291 C C . GLU D 1 161 ? 117.72200 157.06700 84.84200 1.000 85.33611 161 GLU D C 1
ATOM 11292 O O . GLU D 1 161 ? 117.03300 156.53800 85.71800 1.000 85.33611 161 GLU D O 1
ATOM 11294 N N . LEU D 1 162 ? 118.98400 156.71600 84.59300 1.000 83.86867 162 LEU D N 1
ATOM 11295 C CA . LEU D 1 162 ? 119.61300 155.66500 85.38800 1.000 83.86867 162 LEU D CA 1
ATOM 11296 C C . LEU D 1 162 ? 119.89600 156.14800 86.80400 1.000 83.86867 162 LEU D C 1
ATOM 11297 O O . LEU D 1 162 ? 119.42000 155.56100 87.77900 1.000 83.86867 162 LEU D O 1
ATOM 11302 N N . GLY D 1 163 ? 120.64100 157.24200 86.93600 1.000 83.97093 163 GLY D N 1
ATOM 11303 C CA . GLY D 1 163 ? 120.98800 157.75700 88.24700 1.000 83.97093 163 GLY D CA 1
ATOM 11304 C C . GLY D 1 163 ? 119.94300 158.67100 88.85700 1.000 83.97093 163 GLY D C 1
ATOM 11305 O O . GLY D 1 163 ? 120.26400 159.51400 89.70000 1.000 83.97093 163 GLY D O 1
ATOM 11306 N N . PHE D 1 164 ? 118.68700 158.51400 88.44200 1.000 82.69272 164 PHE D N 1
ATOM 11307 C CA . PHE D 1 164 ? 117.60100 159.34400 88.94100 1.000 82.69272 164 PHE D CA 1
ATOM 11308 C C . PHE D 1 164 ? 116.44900 158.47900 89.42600 1.000 82.69272 164 PHE D C 1
ATOM 11309 O O . PHE D 1 164 ? 115.68600 158.89200 90.30200 1.000 82.69272 164 PHE D O 1
ATOM 11317 N N . ARG D 1 165 ? 116.29900 157.28900 88.84900 1.000 71.51866 165 ARG D N 1
ATOM 11318 C CA . ARG D 1 165 ? 115.30400 156.35000 89.34500 1.000 71.51866 165 ARG D CA 1
ATOM 11319 C C . ARG D 1 165 ? 115.91000 155.31400 90.28200 1.000 71.51866 165 ARG D C 1
ATOM 11320 O O . ARG D 1 165 ? 115.16900 154.58600 90.95100 1.000 71.51866 165 ARG D O 1
ATOM 11328 N N . ILE D 1 166 ? 117.24200 155.23700 90.35000 1.000 71.96176 166 ILE D N 1
ATOM 11329 C CA . ILE D 1 166 ? 117.90400 154.53500 91.44400 1.000 71.96176 166 ILE D CA 1
ATOM 11330 C C . ILE D 1 166 ? 117.68900 155.26800 92.76300 1.000 71.96176 166 ILE D C 1
ATOM 11331 O O . ILE D 1 166 ? 117.56700 154.63300 93.81400 1.000 71.96176 166 ILE D O 1
ATOM 11336 N N . LEU D 1 167 ? 117.54700 156.59600 92.72900 1.000 72.54816 167 LEU D N 1
ATOM 11337 C CA . LEU D 1 167 ? 117.18600 157.33600 93.93700 1.000 72.54816 167 LEU D CA 1
ATOM 11338 C C . LEU D 1 167 ? 115.76300 157.04100 94.40100 1.000 72.54816 167 LEU D C 1
ATOM 11339 O O . LEU D 1 167 ? 115.42100 157.35000 95.54600 1.000 72.54816 167 LEU D O 1
ATOM 11344 N N . SER D 1 168 ? 114.92800 156.45000 93.54900 1.000 67.08127 168 SER D N 1
ATOM 11345 C CA . SER D 1 168 ? 113.63200 155.95400 93.98800 1.000 67.08127 168 SER D CA 1
ATOM 11346 C C . SER D 1 168 ? 113.70100 154.56200 94.59600 1.000 67.08127 168 SER D C 1
ATOM 11347 O O . SER D 1 168 ? 112.65000 154.00800 94.92700 1.000 67.08127 168 SER D O 1
ATOM 11350 N N . MET D 1 169 ? 114.89100 153.97300 94.73600 1.000 63.92726 169 MET D N 1
ATOM 11351 C CA . MET D 1 169 ? 115.03700 152.73900 95.49700 1.000 63.92726 169 MET D CA 1
ATOM 11352 C C . MET D 1 169 ? 115.13400 152.98500 96.99000 1.000 63.92726 169 MET D C 1
ATOM 11353 O O . MET D 1 169 ? 115.19300 152.02200 97.75800 1.000 63.92726 169 MET D O 1
ATOM 11358 N N . LEU D 1 170 ? 115.15500 154.24600 97.42000 1.000 63.43336 170 LEU D N 1
ATOM 11359 C CA . LEU D 1 170 ? 115.10700 154.55800 98.83900 1.000 63.43336 170 LEU D CA 1
ATOM 11360 C C . LEU D 1 170 ? 113.72100 154.36300 99.42800 1.000 63.43336 170 LEU D C 1
ATOM 11361 O O . LEU D 1 170 ? 113.56900 154.46000 100.64500 1.000 63.43336 170 LEU D O 1
ATOM 11366 N N . ARG D 1 171 ? 112.71400 154.07500 98.60500 1.000 59.74207 171 ARG D N 1
ATOM 11367 C CA . ARG D 1 171 ? 111.42900 153.60500 99.09700 1.000 59.74207 171 ARG D CA 1
ATOM 11368 C C . ARG D 1 171 ? 111.46000 152.14100 99.51300 1.000 59.74207 171 ARG D C 1
ATOM 11369 O O . ARG D 1 171 ? 110.41900 151.60800 99.90300 1.000 59.74207 171 ARG D O 1
ATOM 11377 N N . LEU D 1 172 ? 112.60600 151.47100 99.41100 1.000 56.19048 172 LEU D N 1
ATOM 11378 C CA . LEU D 1 172 ? 112.83100 150.19900 100.07400 1.000 56.19048 172 LEU D CA 1
ATOM 11379 C C . LEU D 1 172 ? 113.37000 150.37300 101.48100 1.000 56.19048 172 LEU D C 1
ATOM 11380 O O . LEU D 1 172 ? 113.45600 149.39000 102.21900 1.000 56.19048 172 LEU D O 1
ATOM 11385 N N . TRP D 1 173 ? 113.73900 151.59100 101.86600 1.000 59.57999 173 TRP D N 1
ATOM 11386 C CA . TRP D 1 173 ? 114.21700 151.83800 103.21700 1.000 59.57999 173 TRP D CA 1
ATOM 11387 C C . TRP D 1 173 ? 113.09300 151.93900 104.23100 1.000 59.57999 173 TRP D C 1
ATOM 11388 O O . TRP D 1 173 ? 113.36900 151.97300 105.43100 1.000 59.57999 173 TRP D O 1
ATOM 11399 N N . ARG D 1 174 ? 111.84000 151.98100 103.79400 1.000 55.93107 174 ARG D N 1
ATOM 11400 C CA . ARG D 1 174 ? 110.72000 151.93800 104.71500 1.000 55.93107 174 ARG D CA 1
ATOM 11401 C C . ARG D 1 174 ? 110.31100 150.51600 105.05500 1.000 55.93107 174 ARG D C 1
ATOM 11402 O O . ARG D 1 174 ? 109.22800 150.30800 105.60500 1.000 55.93107 174 ARG D O 1
ATOM 11410 N N . LEU D 1 175 ? 111.15800 149.53600 104.74900 1.000 48.51361 175 LEU D N 1
ATOM 11411 C CA . LEU D 1 175 ? 110.92600 148.15000 105.12100 1.000 48.51361 175 LEU D CA 1
ATOM 11412 C C . LEU D 1 175 ? 111.19500 147.88100 106.59000 1.000 48.51361 175 LEU D C 1
ATOM 11413 O O . LEU D 1 175 ? 110.90100 146.78000 107.06000 1.000 48.51361 175 LEU D O 1
ATOM 11418 N N . ARG D 1 176 ? 111.74500 148.84800 107.32400 1.000 49.73912 176 ARG D N 1
ATOM 11419 C CA . ARG D 1 176 ? 112.03000 148.63100 108.73300 1.000 49.73912 176 ARG D CA 1
ATOM 11420 C C . ARG D 1 176 ? 110.76800 148.60400 109.58000 1.000 49.73912 176 ARG D C 1
ATOM 11421 O O . ARG D 1 176 ? 110.81700 148.13800 110.71900 1.000 49.73912 176 ARG D O 1
ATOM 11429 N N . ARG D 1 177 ? 109.64400 149.09700 109.06200 1.000 46.84539 177 ARG D N 1
ATOM 11430 C CA . ARG D 1 177 ? 108.38500 148.96500 109.78100 1.000 46.84539 177 ARG D CA 1
ATOM 11431 C C . ARG D 1 177 ? 107.86700 147.54000 109.76200 1.000 46.84539 177 ARG D C 1
ATOM 11432 O O . ARG D 1 177 ? 107.09900 147.16200 110.65000 1.000 46.84539 177 ARG D O 1
ATOM 11440 N N . VAL D 1 178 ? 108.25400 146.75300 108.76500 1.000 40.26139 178 VAL D N 1
ATOM 11441 C CA . VAL D 1 178 ? 107.88100 145.34700 108.71000 1.000 40.26139 178 VAL D CA 1
ATOM 11442 C C . VAL D 1 178 ? 108.86800 144.49700 109.49200 1.000 40.26139 178 VAL D C 1
ATOM 11443 O O . VAL D 1 178 ? 108.47200 143.57000 110.20200 1.000 40.26139 178 VAL D O 1
ATOM 11447 N N . SER D 1 179 ? 110.15300 144.83900 109.43000 1.000 39.27906 179 SER D N 1
ATOM 11448 C CA . SER D 1 179 ? 111.15500 144.05700 110.14100 1.000 39.27906 179 SER D CA 1
ATOM 11449 C C . SER D 1 179 ? 111.08000 144.26500 111.64500 1.000 39.27906 179 SER D C 1
ATOM 11450 O O . SER D 1 179 ? 111.42100 143.35700 112.40900 1.000 39.27906 179 SER D O 1
ATOM 11453 N N . SER D 1 180 ? 110.63900 145.43600 112.09400 1.000 38.36358 180 SER D N 1
ATOM 11454 C CA . SER D 1 180 ? 110.43200 145.67800 113.51400 1.000 38.36358 180 SER D CA 1
ATOM 11455 C C . SER D 1 180 ? 109.03600 145.29800 113.97300 1.000 38.36358 180 SER D C 1
ATOM 11456 O O . SER D 1 180 ? 108.68200 145.57600 115.12000 1.000 38.36358 180 SER D O 1
ATOM 11459 N N . LEU D 1 181 ? 108.22900 144.70200 113.10400 1.000 35.96618 181 LEU D N 1
ATOM 11460 C CA . LEU D 1 181 ? 106.97900 144.08900 113.52300 1.000 35.96618 181 LEU D CA 1
ATOM 11461 C C . LEU D 1 181 ? 107.14400 142.59400 113.73000 1.000 35.96618 181 LEU D C 1
ATOM 11462 O O . LEU D 1 181 ? 106.45700 142.00700 114.56700 1.000 35.96618 181 LEU D O 1
ATOM 11467 N N . PHE D 1 182 ? 108.05100 141.96200 112.98900 1.000 34.40731 182 PHE D N 1
ATOM 11468 C CA . PHE D 1 182 ? 108.34000 140.55700 113.23700 1.000 34.40731 182 PHE D CA 1
ATOM 11469 C C . PHE D 1 182 ? 109.11800 140.38100 114.53000 1.000 34.40731 182 PHE D C 1
ATOM 11470 O O . PHE D 1 182 ? 109.04300 139.32700 115.16800 1.000 34.40731 182 PHE D O 1
ATOM 11478 N N . ALA D 1 183 ? 109.88100 141.39700 114.92900 1.000 34.70927 183 ALA D N 1
ATOM 11479 C CA . ALA D 1 183 ? 110.57800 141.33300 116.20500 1.000 34.70927 183 ALA D CA 1
ATOM 11480 C C . ALA D 1 183 ? 109.62700 141.55200 117.36600 1.000 34.70927 183 ALA D C 1
ATOM 11481 O O . ALA D 1 183 ? 109.87200 141.06000 118.46900 1.000 34.70927 183 ALA D O 1
ATOM 11483 N N . ARG D 1 184 ? 108.54500 142.29000 117.14300 1.000 35.41301 184 ARG D N 1
ATOM 11484 C CA . ARG D 1 184 ? 107.59000 142.53900 118.21200 1.000 35.41301 184 ARG D CA 1
ATOM 11485 C C . ARG D 1 184 ? 106.63100 141.37100 118.38300 1.000 35.41301 184 ARG D C 1
ATOM 11486 O O . ARG D 1 184 ? 106.29000 141.00800 119.51200 1.000 35.41301 184 ARG D O 1
ATOM 11494 N N . LEU D 1 185 ? 106.20500 140.75100 117.28300 1.000 33.14870 185 LEU D N 1
ATOM 11495 C CA . LEU D 1 185 ? 105.25400 139.65100 117.37000 1.000 33.14870 185 LEU D CA 1
ATOM 11496 C C . LEU D 1 185 ? 105.88200 138.36200 117.87600 1.000 33.14870 185 LEU D C 1
ATOM 11497 O O . LEU D 1 185 ? 105.15000 137.43800 118.23600 1.000 33.14870 185 LEU D O 1
ATOM 11502 N N . GLU D 1 186 ? 107.21000 138.26600 117.89700 1.000 34.40206 186 GLU D N 1
ATOM 11503 C CA . GLU D 1 186 ? 107.84600 137.05200 118.39200 1.000 34.40206 186 GLU D CA 1
ATOM 11504 C C . GLU D 1 186 ? 107.78800 136.96600 119.90600 1.000 34.40206 186 GLU D C 1
ATOM 11505 O O . GLU D 1 186 ? 107.75400 135.86500 120.46200 1.000 34.40206 186 GLU D O 1
ATOM 11511 N N . LYS D 1 187 ? 107.77900 138.10500 120.58600 1.000 34.51488 187 LYS D N 1
ATOM 11512 C CA . LYS D 1 187 ? 107.70400 138.15400 122.03400 1.000 34.51488 187 LYS D CA 1
ATOM 11513 C C . LYS D 1 187 ? 106.29000 138.37600 122.54300 1.000 34.51488 187 LYS D C 1
ATOM 11514 O O . LYS D 1 187 ? 106.08300 138.41200 123.75700 1.000 34.51488 187 LYS D O 1
ATOM 11520 N N . ASP D 1 188 ? 105.31700 138.52600 121.65300 1.000 36.78616 188 ASP D N 1
ATOM 11521 C CA . ASP D 1 188 ? 103.91900 138.62100 122.04700 1.000 36.78616 188 ASP D CA 1
ATOM 11522 C C . ASP D 1 188 ? 103.38900 137.21800 122.29900 1.000 36.78616 188 ASP D C 1
ATOM 11523 O O . ASP D 1 188 ? 103.38600 136.38300 121.39200 1.000 36.78616 188 ASP D O 1
ATOM 11528 N N . ILE D 1 189 ? 102.93300 136.95400 123.52500 1.000 35.53219 189 ILE D N 1
ATOM 11529 C CA . ILE D 1 189 ? 102.59300 135.58900 123.90500 1.000 35.53219 189 ILE D CA 1
ATOM 11530 C C . ILE D 1 189 ? 101.25900 135.13400 123.34300 1.000 35.53219 189 ILE D C 1
ATOM 11531 O O . ILE D 1 189 ? 100.94400 133.94300 123.41200 1.000 35.53219 189 ILE D O 1
ATOM 11536 N N . ARG D 1 190 ? 100.45500 136.03500 122.79300 1.000 38.81258 190 ARG D N 1
ATOM 11537 C CA . ARG D 1 190 ? 99.19900 135.63100 122.18200 1.000 38.81258 190 ARG D CA 1
ATOM 11538 C C . ARG D 1 190 ? 99.34200 135.32000 120.70100 1.000 38.81258 190 ARG D C 1
ATOM 11539 O O . ARG D 1 190 ? 98.33700 135.04200 120.04400 1.000 38.81258 190 ARG D O 1
ATOM 11547 N N . PHE D 1 191 ? 100.55600 135.35700 120.16800 1.000 36.29493 191 PHE D N 1
ATOM 11548 C CA . PHE D 1 191 ? 100.84800 134.92500 118.81200 1.000 36.29493 191 PHE D CA 1
ATOM 11549 C C . PHE D 1 191 ? 101.76600 133.71300 118.85200 1.000 36.29493 191 PHE D C 1
ATOM 11550 O O . PHE D 1 191 ? 102.57300 133.55900 119.77000 1.000 36.29493 191 PHE D O 1
ATOM 11558 N N . ASN D 1 192 ? 101.63700 132.85100 117.85000 1.000 33.14600 192 ASN D N 1
ATOM 11559 C CA . ASN D 1 192 ? 102.46300 131.65800 117.79600 1.000 33.14600 192 ASN D CA 1
ATOM 11560 C C . ASN D 1 192 ? 103.89400 132.01500 117.41900 1.000 33.14600 192 ASN D C 1
ATOM 11561 O O . ASN D 1 192 ? 104.18500 133.10900 116.94100 1.000 33.14600 192 ASN D O 1
ATOM 11566 N N . TYR D 1 193 ? 104.79900 131.07700 117.66000 1.000 31.07568 193 TYR D N 1
ATOM 11567 C CA . TYR D 1 193 ? 106.20500 131.24700 117.32900 1.000 31.07568 193 TYR D CA 1
ATOM 11568 C C . TYR D 1 193 ? 106.63700 130.41100 116.14200 1.000 31.07568 193 TYR D C 1
ATOM 11569 O O . TYR D 1 193 ? 107.55900 130.79300 115.43000 1.000 31.07568 193 TYR D O 1
ATOM 11578 N N . PHE D 1 194 ? 105.99700 129.27200 115.90500 1.000 35.45020 194 PHE D N 1
ATOM 11579 C CA . PHE D 1 194 ? 106.31700 128.50200 114.71600 1.000 35.45020 194 PHE D CA 1
ATOM 11580 C C . PHE D 1 194 ? 105.68600 129.07600 113.46500 1.000 35.45020 194 PHE D C 1
ATOM 11581 O O . PHE D 1 194 ? 106.14300 128.75400 112.37000 1.000 35.45020 194 PHE D O 1
ATOM 11589 N N . TRP D 1 195 ? 104.64500 129.89100 113.58500 1.000 35.90804 195 TRP D N 1
ATOM 11590 C CA . TRP D 1 195 ? 104.01800 130.47300 112.41200 1.000 35.90804 195 TRP D CA 1
ATOM 11591 C C . TRP D 1 195 ? 104.24300 131.96800 112.30800 1.000 35.90804 195 TRP D C 1
ATOM 11592 O O . TRP D 1 195 ? 103.57100 132.62600 111.51500 1.000 35.90804 195 TRP D O 1
ATOM 11603 N N . ILE D 1 196 ? 105.15700 132.51100 113.10100 1.000 32.22668 196 ILE D N 1
ATOM 11604 C CA . ILE D 1 196 ? 105.73600 133.82300 112.85200 1.000 32.22668 196 ILE D CA 1
ATOM 11605 C C . ILE D 1 196 ? 107.14400 133.68800 112.29300 1.000 32.22668 196 ILE D C 1
ATOM 11606 O O . ILE D 1 196 ? 107.52900 134.41600 111.37700 1.000 32.22668 196 ILE D O 1
ATOM 11611 N N . ARG D 1 197 ? 107.90000 132.71200 112.79300 1.000 31.88003 197 ARG D N 1
ATOM 11612 C CA . ARG D 1 197 ? 109.24000 132.46100 112.28300 1.000 31.88003 197 ARG D CA 1
ATOM 11613 C C . ARG D 1 197 ? 109.24200 131.91000 110.86700 1.000 31.88003 197 ARG D C 1
ATOM 11614 O O . ARG D 1 197 ? 110.20800 132.14300 110.14200 1.000 31.88003 197 ARG D O 1
ATOM 11622 N N . CYS D 1 198 ? 108.20200 131.18900 110.45000 1.000 33.04761 198 CYS D N 1
ATOM 11623 C CA . CYS D 1 198 ? 108.12700 130.76200 109.05800 1.000 33.04761 198 CYS D CA 1
ATOM 11624 C C . CYS D 1 198 ? 107.56100 131.83400 108.13900 1.000 33.04761 198 CYS D C 1
ATOM 11625 O O . CYS D 1 198 ? 107.90500 131.86400 106.95500 1.000 33.04761 198 CYS D O 1
ATOM 11628 N N . THR D 1 199 ? 106.70000 132.71400 108.64500 1.000 32.53298 199 THR D N 1
ATOM 11629 C CA . THR D 1 199 ? 106.27000 133.87100 107.87100 1.000 32.53298 199 THR D CA 1
ATOM 11630 C C . THR D 1 199 ? 107.41200 134.84500 107.61700 1.000 32.53298 199 THR D C 1
ATOM 11631 O O . THR D 1 199 ? 107.45500 135.47200 106.55500 1.000 32.53298 199 THR D O 1
ATOM 11635 N N . LYS D 1 200 ? 108.36000 134.95400 108.54200 1.000 32.17955 200 LYS D N 1
ATOM 11636 C CA . LYS D 1 200 ? 109.56100 135.73800 108.29100 1.000 32.17955 200 LYS D CA 1
ATOM 11637 C C . LYS D 1 200 ? 110.48800 135.03300 107.31400 1.000 32.17955 200 LYS D C 1
ATOM 11638 O O . LYS D 1 200 ? 111.22900 135.68600 106.58000 1.000 32.17955 200 LYS D O 1
ATOM 11644 N N . LEU D 1 201 ? 110.46800 133.70100 107.28900 1.000 30.26339 201 LEU D N 1
ATOM 11645 C CA . LEU D 1 201 ? 111.33300 132.97900 106.36600 1.000 30.26339 201 LEU D CA 1
ATOM 11646 C C . LEU D 1 201 ? 110.74400 132.92800 104.97000 1.000 30.26339 201 LEU D C 1
ATOM 11647 O O . LEU D 1 201 ? 111.47700 132.73100 104.00100 1.000 30.26339 201 LEU D O 1
ATOM 11652 N N . ILE D 1 202 ? 109.42900 133.07300 104.84400 1.000 28.82362 202 ILE D N 1
ATOM 11653 C CA . ILE D 1 202 ? 108.81100 133.06500 103.52600 1.000 28.82362 202 ILE D CA 1
ATOM 11654 C C . ILE D 1 202 ? 108.90400 134.44300 102.88800 1.000 28.82362 202 ILE D C 1
ATOM 11655 O O . ILE D 1 202 ? 109.21700 134.56900 101.70000 1.000 28.82362 202 ILE D O 1
ATOM 11660 N N . SER D 1 203 ? 108.70700 135.49700 103.67900 1.000 30.79505 203 SER D N 1
ATOM 11661 C CA . SER D 1 203 ? 108.68000 136.84900 103.13600 1.000 30.79505 203 SER D CA 1
ATOM 11662 C C . SER D 1 203 ? 110.06100 137.31600 102.70200 1.000 30.79505 203 SER D C 1
ATOM 11663 O O . SER D 1 203 ? 110.18300 138.22500 101.87800 1.000 30.79505 203 SER D O 1
ATOM 11666 N N . VAL D 1 204 ? 111.11400 136.71000 103.24200 1.000 29.29632 204 VAL D N 1
ATOM 11667 C CA . VAL D 1 204 ? 112.46700 137.07500 102.83600 1.000 29.29632 204 VAL D CA 1
ATOM 11668 C C . VAL D 1 204 ? 112.78500 136.48200 101.46800 1.000 29.29632 204 VAL D C 1
ATOM 11669 O O . VAL D 1 204 ? 113.36300 137.14700 100.60200 1.000 29.29632 204 VAL D O 1
ATOM 11673 N N . THR D 1 205 ? 112.36500 135.23900 101.23000 1.000 28.81426 205 THR D N 1
ATOM 11674 C CA . THR D 1 205 ? 112.67400 134.59800 99.95700 1.000 28.81426 205 THR D CA 1
ATOM 11675 C C . THR D 1 205 ? 111.74800 135.07600 98.84800 1.000 28.81426 205 THR D C 1
ATOM 11676 O O . THR D 1 205 ? 112.15000 135.13200 97.68300 1.000 28.81426 205 THR D O 1
ATOM 11680 N N . LEU D 1 206 ? 110.50000 135.41500 99.18300 1.000 30.27303 206 LEU D N 1
ATOM 11681 C CA . LEU D 1 206 ? 109.59900 135.99800 98.19200 1.000 30.27303 206 LEU D CA 1
ATOM 11682 C C . LEU D 1 206 ? 110.08100 137.36800 97.74900 1.000 30.27303 206 LEU D C 1
ATOM 11683 O O . LEU D 1 206 ? 109.82300 137.79200 96.62100 1.000 30.27303 206 LEU D O 1
ATOM 11688 N N . PHE D 1 207 ? 110.77300 138.08200 98.62600 1.000 31.98318 207 PHE D N 1
ATOM 11689 C CA . PHE D 1 207 ? 111.35000 139.34900 98.21500 1.000 31.98318 207 PHE D CA 1
ATOM 11690 C C . PHE D 1 207 ? 112.65900 139.14000 97.47300 1.000 31.98318 207 PHE D C 1
ATOM 11691 O O . PHE D 1 207 ? 113.04700 139.97300 96.65500 1.000 31.98318 207 PHE D O 1
ATOM 11699 N N . ALA D 1 208 ? 113.36000 138.04000 97.73800 1.000 30.56890 208 ALA D N 1
ATOM 11700 C CA . ALA D 1 208 ? 114.62200 137.79900 97.04800 1.000 30.56890 208 ALA D CA 1
ATOM 11701 C C . ALA D 1 208 ? 114.38300 137.27400 95.64100 1.000 30.56890 208 ALA D C 1
ATOM 11702 O O . ALA D 1 208 ? 115.20500 137.47300 94.74400 1.000 30.56890 208 ALA D O 1
ATOM 11704 N N . ILE D 1 209 ? 113.26600 136.58000 95.43600 1.000 30.28086 209 ILE D N 1
ATOM 11705 C CA . ILE D 1 209 ? 112.88800 136.13500 94.09900 1.000 30.28086 209 ILE D CA 1
ATOM 11706 C C . ILE D 1 209 ? 112.43100 137.32100 93.26500 1.000 30.28086 209 ILE D C 1
ATOM 11707 O O . ILE D 1 209 ? 112.81500 137.47500 92.10000 1.000 30.28086 209 ILE D O 1
ATOM 11712 N N . HIS D 1 210 ? 111.62700 138.19500 93.86600 1.000 34.23031 210 HIS D N 1
ATOM 11713 C CA . HIS D 1 210 ? 111.06600 139.33100 93.14700 1.000 34.23031 210 HIS D CA 1
ATOM 11714 C C . HIS D 1 210 ? 112.13400 140.36300 92.81600 1.000 34.23031 210 HIS D C 1
ATOM 11715 O O . HIS D 1 210 ? 112.24100 140.81300 91.67300 1.000 34.23031 210 HIS D O 1
ATOM 11722 N N . CYS D 1 211 ? 112.95000 140.73700 93.79800 1.000 35.80061 211 CYS D N 1
ATOM 11723 C CA . CYS D 1 211 ? 113.91700 141.80700 93.59400 1.000 35.80061 211 CYS D CA 1
ATOM 11724 C C . CYS D 1 211 ? 115.11200 141.36200 92.76100 1.000 35.80061 211 CYS D C 1
ATOM 11725 O O . CYS D 1 211 ? 115.88700 142.20900 92.31900 1.000 35.80061 211 CYS D O 1
ATOM 11728 N N . ALA D 1 212 ? 115.27100 140.06900 92.50300 1.000 32.12529 212 ALA D N 1
ATOM 11729 C CA . ALA D 1 212 ? 116.31800 139.60900 91.61000 1.000 32.12529 212 ALA D CA 1
ATOM 11730 C C . ALA D 1 212 ? 115.79000 139.05300 90.30100 1.000 32.12529 212 ALA D C 1
ATOM 11731 O O . ALA D 1 212 ? 116.59000 138.69800 89.43400 1.000 32.12529 212 ALA D O 1
ATOM 11733 N N . GLY D 1 213 ? 114.47700 138.94200 90.14600 1.000 35.69604 213 GLY D N 1
ATOM 11734 C CA . GLY D 1 213 ? 113.88200 138.71400 88.85000 1.000 35.69604 213 GLY D CA 1
ATOM 11735 C C . GLY D 1 213 ? 113.54600 139.97400 88.11700 1.000 35.69604 213 GLY D C 1
ATOM 11736 O O . GLY D 1 213 ? 113.27200 139.94000 86.91900 1.000 35.69604 213 GLY D O 1
ATOM 11737 N N . CYS D 1 214 ? 113.55600 141.10000 88.82000 1.000 38.63468 214 CYS D N 1
ATOM 11738 C CA . CYS D 1 214 ? 113.39800 142.40200 88.20400 1.000 38.63468 214 CYS D CA 1
ATOM 11739 C C . CYS D 1 214 ? 114.72000 143.11800 88.00500 1.000 38.63468 214 CYS D C 1
ATOM 11740 O O . CYS D 1 214 ? 114.77300 144.08300 87.24400 1.000 38.63468 214 CYS D O 1
ATOM 11743 N N . PHE D 1 215 ? 115.78100 142.67900 88.66900 1.000 39.04941 215 PHE D N 1
ATOM 11744 C CA . PHE D 1 215 ? 117.09500 143.25100 88.43000 1.000 39.04941 215 PHE D CA 1
ATOM 11745 C C . PHE D 1 215 ? 117.85800 142.50600 87.35300 1.000 39.04941 215 PHE D C 1
ATOM 11746 O O . PHE D 1 215 ? 118.92900 142.96300 86.95000 1.000 39.04941 215 PHE D O 1
ATOM 11754 N N . ASN D 1 216 ? 117.34900 141.36500 86.89900 1.000 39.36758 216 ASN D N 1
ATOM 11755 C CA . ASN D 1 216 ? 117.92400 140.63200 85.78500 1.000 39.36758 216 ASN D CA 1
ATOM 11756 C C . ASN D 1 216 ? 117.10700 140.78500 84.51900 1.000 39.36758 216 ASN D C 1
ATOM 11757 O O . ASN D 1 216 ? 117.48400 140.24300 83.47900 1.000 39.36758 216 ASN D O 1
ATOM 11762 N N . TYR D 1 217 ? 115.98700 141.49100 84.58500 1.000 43.29420 217 TYR D N 1
ATOM 11763 C CA . TYR D 1 217 ? 115.31700 141.94900 83.38400 1.000 43.29420 217 TYR D CA 1
ATOM 11764 C C . TYR D 1 217 ? 115.83400 143.29600 82.92500 1.000 43.29420 217 TYR D C 1
ATOM 11765 O O . TYR D 1 217 ? 115.77300 143.59400 81.73300 1.000 43.29420 217 TYR D O 1
ATOM 11774 N N . LEU D 1 218 ? 116.35000 144.10700 83.84500 1.000 43.79287 218 LEU D N 1
ATOM 11775 C CA . LEU D 1 218 ? 116.94700 145.37900 83.46800 1.000 43.79287 218 LEU D CA 1
ATOM 11776 C C . LEU D 1 218 ? 118.26900 145.18300 82.74100 1.000 43.79287 218 LEU D C 1
ATOM 11777 O O . LEU D 1 218 ? 118.64300 146.01300 81.90900 1.000 43.79287 218 LEU D O 1
ATOM 11782 N N . ILE D 1 219 ? 118.99400 144.10700 83.04500 1.000 42.89932 219 ILE D N 1
ATOM 11783 C CA . ILE D 1 219 ? 120.23000 143.82600 82.32500 1.000 42.89932 219 ILE D CA 1
ATOM 11784 C C . ILE D 1 219 ? 119.92500 143.37400 80.90400 1.000 42.89932 219 ILE D C 1
ATOM 11785 O O . ILE D 1 219 ? 120.68200 143.67100 79.97400 1.000 42.89932 219 ILE D O 1
ATOM 11790 N N . ALA D 1 220 ? 118.81200 142.67700 80.70100 1.000 45.31236 220 ALA D N 1
ATOM 11791 C CA . ALA D 1 220 ? 118.43800 142.22800 79.36800 1.000 45.31236 220 ALA D CA 1
ATOM 11792 C C . ALA D 1 220 ? 117.73600 143.31200 78.56600 1.000 45.31236 220 ALA D C 1
ATOM 11793 O O . ALA D 1 220 ? 117.95200 143.42000 77.35700 1.000 45.31236 220 ALA D O 1
ATOM 11795 N N . ASP D 1 221 ? 116.89600 144.11900 79.21100 1.000 49.78684 221 ASP D N 1
ATOM 11796 C CA . ASP D 1 221 ? 116.14800 145.14000 78.49000 1.000 49.78684 221 ASP D CA 1
ATOM 11797 C C . ASP D 1 221 ? 117.00800 146.33000 78.10200 1.000 49.78684 221 ASP D C 1
ATOM 11798 O O . ASP D 1 221 ? 116.66700 147.03700 77.15000 1.000 49.78684 221 ASP D O 1
ATOM 11803 N N . ARG D 1 222 ? 118.10200 146.57400 78.81000 1.000 50.68084 222 ARG D N 1
ATOM 11804 C CA . ARG D 1 222 ? 118.95600 147.72700 78.56800 1.000 50.68084 222 ARG D CA 1
ATOM 11805 C C . ARG D 1 222 ? 120.31100 147.30800 78.01800 1.000 50.68084 222 ARG D C 1
ATOM 11806 O O . ARG D 1 222 ? 121.35000 147.83700 78.41200 1.000 50.68084 222 ARG D O 1
ATOM 11814 N N . TYR D 1 223 ? 120.31600 146.34100 77.10700 1.000 53.48121 223 TYR D N 1
ATOM 11815 C CA . TYR D 1 223 ? 121.55200 145.88800 76.49700 1.000 53.48121 223 TYR D CA 1
ATOM 11816 C C . TYR D 1 223 ? 121.62500 146.43700 75.08400 1.000 53.48121 223 TYR D C 1
ATOM 11817 O O . TYR D 1 223 ? 120.70800 146.18000 74.28800 1.000 53.48121 223 TYR D O 1
ATOM 11826 N N . PRO D 1 224 ? 122.66800 147.20400 74.73400 1.000 58.69557 224 PRO D N 1
ATOM 11827 C CA . PRO D 1 224 ? 122.65500 147.91700 73.44400 1.000 58.69557 224 PRO D CA 1
ATOM 11828 C C . PRO D 1 224 ? 122.83100 147.00600 72.25000 1.000 58.69557 224 PRO D C 1
ATOM 11829 O O . PRO D 1 224 ? 122.39400 147.34100 71.14300 1.000 58.69557 224 PRO D O 1
ATOM 11833 N N . ASN D 1 225 ? 123.45300 145.85900 72.44800 1.000 60.16404 225 ASN D N 1
ATOM 11834 C CA . ASN D 1 225 ? 123.61700 144.85900 71.40700 1.000 60.16404 225 ASN D CA 1
ATOM 11835 C C . ASN D 1 225 ? 122.27800 144.15200 71.19700 1.000 60.16404 225 ASN D C 1
ATOM 11836 O O . ASN D 1 225 ? 121.35800 144.33600 72.00400 1.000 60.16404 225 ASN D O 1
ATOM 11838 N N . PRO D 1 226 ? 122.11000 143.32900 70.14000 1.000 61.76134 226 PRO D N 1
ATOM 11839 C CA . PRO D 1 226 ? 120.84400 142.59600 69.98700 1.000 61.76134 226 PRO D CA 1
ATOM 11840 C C . PRO D 1 226 ? 120.64400 141.48800 71.00700 1.000 61.76134 226 PRO D C 1
ATOM 11841 O O . PRO D 1 226 ? 121.37500 141.38600 71.99600 1.000 61.76134 226 PRO D O 1
ATOM 11845 N N . ARG D 1 227 ? 119.63700 140.64800 70.77400 1.000 57.65754 227 ARG D N 1
ATOM 11846 C CA . ARG D 1 227 ? 119.23200 139.63700 71.74000 1.000 57.65754 227 ARG D CA 1
ATOM 11847 C C . ARG D 1 227 ? 120.26900 138.52800 71.87300 1.000 57.65754 227 ARG D C 1
ATOM 11848 O O . ARG D 1 227 ? 120.07900 137.41100 71.38200 1.000 57.65754 227 ARG D O 1
ATOM 11850 N N . LYS D 1 228 ? 121.37900 138.85700 72.52900 1.000 51.14253 228 LYS D N 1
ATOM 11851 C CA . LYS D 1 228 ? 122.36400 137.91000 73.02900 1.000 51.14253 228 LYS D CA 1
ATOM 11852 C C . LYS D 1 228 ? 122.38000 137.97100 74.54900 1.000 51.14253 228 LYS D C 1
ATOM 11853 O O . LYS D 1 228 ? 123.43300 138.04200 75.17800 1.000 51.14253 228 LYS D O 1
ATOM 11855 N N . THR D 1 229 ? 121.19500 138.00600 75.13700 1.000 47.33818 229 THR D N 1
ATOM 11856 C CA . THR D 1 229 ? 120.98100 138.03100 76.57100 1.000 47.33818 229 THR D CA 1
ATOM 11857 C C . THR D 1 229 ? 120.42800 136.68200 77.01900 1.000 47.33818 229 THR D C 1
ATOM 11858 O O . THR D 1 229 ? 120.33600 135.73600 76.23700 1.000 47.33818 229 THR D O 1
ATOM 11862 N N . TRP D 1 230 ? 120.05800 136.59700 78.29800 1.000 41.30371 230 TRP D N 1
ATOM 11863 C CA . TRP D 1 230 ? 119.60200 135.32500 78.84800 1.000 41.30371 230 TRP D CA 1
ATOM 11864 C C . TRP D 1 230 ? 118.22900 134.94300 78.31500 1.000 41.30371 230 TRP D C 1
ATOM 11865 O O . TRP D 1 230 ? 117.94400 133.75700 78.12300 1.000 41.30371 230 TRP D O 1
ATOM 11876 N N . ILE D 1 231 ? 117.37300 135.92700 78.05500 1.000 45.93765 231 ILE D N 1
ATOM 11877 C CA . ILE D 1 231 ? 116.01100 135.66400 77.60900 1.000 45.93765 231 ILE D CA 1
ATOM 11878 C C . ILE D 1 231 ? 115.98000 135.77800 76.09100 1.000 45.93765 231 ILE D C 1
ATOM 11879 O O . ILE D 1 231 ? 115.18200 135.11500 75.42000 1.000 45.93765 231 ILE D O 1
ATOM 11884 N N . GLY D 1 232 ? 116.89600 136.56800 75.53200 1.000 49.72872 232 GLY D N 1
ATOM 11885 C CA . GLY D 1 232 ? 116.92600 136.76000 74.09600 1.000 49.72872 232 GLY D CA 1
ATOM 11886 C C . GLY D 1 232 ? 117.44100 135.56900 73.32100 1.000 49.72872 232 GLY D C 1
ATOM 11887 O O . GLY D 1 232 ? 117.18700 135.47100 72.11800 1.000 49.72872 232 GLY D O 1
ATOM 11888 N N . ALA D 1 233 ? 118.15300 134.66100 73.97700 1.000 52.31724 233 ALA D N 1
ATOM 11889 C CA . ALA D 1 233 ? 118.69400 133.49700 73.29600 1.000 52.31724 233 ALA D CA 1
ATOM 11890 C C . ALA D 1 233 ? 117.64600 132.43300 73.01400 1.000 52.31724 233 ALA D C 1
ATOM 11891 O O . ALA D 1 233 ? 117.90800 131.53100 72.21400 1.000 52.31724 233 ALA D O 1
ATOM 11893 N N . VAL D 1 234 ? 116.47800 132.50500 73.64600 1.000 52.38913 234 VAL D N 1
ATOM 11894 C CA . VAL D 1 234 ? 115.42200 131.52500 73.41800 1.000 52.38913 234 VAL D CA 1
ATOM 11895 C C . VAL D 1 234 ? 114.16400 132.21300 72.89100 1.000 52.38913 234 VAL D C 1
ATOM 11896 O O . VAL D 1 234 ? 113.52500 131.72000 71.95600 1.000 52.38913 234 VAL D O 1
ATOM 11900 N N . TYR D 1 235 ? 113.81900 133.37600 73.44400 1.000 53.58586 235 TYR D N 1
ATOM 11901 C CA . TYR D 1 235 ? 112.74000 134.21500 72.92800 1.000 53.58586 235 TYR D CA 1
ATOM 11902 C C . TYR D 1 235 ? 113.40800 135.43400 72.31200 1.000 53.58586 235 TYR D C 1
ATOM 11903 O O . TYR D 1 235 ? 113.80100 136.36000 73.03500 1.000 53.58586 235 TYR D O 1
ATOM 11912 N N . PRO D 1 236 ? 113.56700 135.47300 70.98700 1.000 53.66767 236 PRO D N 1
ATOM 11913 C CA . PRO D 1 236 ? 114.45800 136.47600 70.38500 1.000 53.66767 236 PRO D CA 1
ATOM 11914 C C . PRO D 1 236 ? 113.92500 137.89300 70.41600 1.000 53.66767 236 PRO D C 1
ATOM 11915 O O . PRO D 1 236 ? 114.72100 138.83800 70.38100 1.000 53.66767 236 PRO D O 1
ATOM 11919 N N . ASN D 1 237 ? 112.61000 138.08600 70.47200 1.000 57.77435 237 ASN D N 1
ATOM 11920 C CA . ASN D 1 237 ? 112.05600 139.43400 70.48000 1.000 57.77435 237 ASN D CA 1
ATOM 11921 C C . ASN D 1 237 ? 111.75800 139.94000 71.88900 1.000 57.77435 237 ASN D C 1
ATOM 11922 O O . ASN D 1 237 ? 112.33100 140.94700 72.31400 1.000 57.77435 237 ASN D O 1
ATOM 11927 N N . PHE D 1 238 ? 110.82300 139.29000 72.59500 1.000 55.76497 238 PHE D N 1
ATOM 11928 C CA . PHE D 1 238 ? 110.42200 139.47700 73.99700 1.000 55.76497 238 PHE D CA 1
ATOM 11929 C C . PHE D 1 238 ? 110.11700 140.91600 74.42200 1.000 55.76497 238 PHE D C 1
ATOM 11930 O O . PHE D 1 238 ? 109.92500 141.17600 75.61200 1.000 55.76497 238 PHE D O 1
ATOM 11938 N N . LYS D 1 239 ? 109.99000 141.84000 73.47500 1.000 61.37944 239 LYS D N 1
ATOM 11939 C CA . LYS D 1 239 ? 109.82300 143.25700 73.75600 1.000 61.37944 239 LYS D CA 1
ATOM 11940 C C . LYS D 1 239 ? 108.70200 143.79500 72.88700 1.000 61.37944 239 LYS D C 1
ATOM 11941 O O . LYS D 1 239 ? 108.61600 143.45800 71.70000 1.000 61.37944 239 LYS D O 1
ATOM 11947 N N . GLU D 1 240 ? 107.83300 144.60700 73.50400 1.000 69.41978 240 GLU D N 1
ATOM 11948 C CA . GLU D 1 240 ? 106.57300 145.09000 72.91800 1.000 69.41978 240 GLU D CA 1
ATOM 11949 C C . GLU D 1 240 ? 105.68900 143.93200 72.45800 1.000 69.41978 240 GLU D C 1
ATOM 11950 O O . GLU D 1 240 ? 104.89600 144.06500 71.52100 1.000 69.41978 240 GLU D O 1
ATOM 11952 N N . ALA D 1 241 ? 105.81200 142.79900 73.14300 1.000 66.63484 241 ALA D N 1
ATOM 11953 C CA . ALA D 1 241 ? 105.12900 141.56800 72.80200 1.000 66.63484 241 ALA D CA 1
ATOM 11954 C C . ALA D 1 241 ? 105.18800 140.65600 74.01700 1.000 66.63484 241 ALA D C 1
ATOM 11955 O O . ALA D 1 241 ? 105.68800 141.04200 75.07700 1.000 66.63484 241 ALA D O 1
ATOM 11957 N N . SER D 1 242 ? 104.69200 139.43000 73.84100 1.000 66.44036 242 SER D N 1
ATOM 11958 C CA . SER D 1 242 ? 104.75600 138.32900 74.81400 1.000 66.44036 242 SER D CA 1
ATOM 11959 C C . SER D 1 242 ? 104.14800 138.68600 76.17000 1.000 66.44036 242 SER D C 1
ATOM 11960 O O . SER D 1 242 ? 104.57300 138.14800 77.19600 1.000 66.44036 242 SER D O 1
ATOM 11963 N N . LEU D 1 243 ? 103.14700 139.57700 76.16700 1.000 62.41701 243 LEU D N 1
ATOM 11964 C CA . LEU D 1 243 ? 102.23100 139.81200 77.29100 1.000 62.41701 243 LEU D CA 1
ATOM 11965 C C . LEU D 1 243 ? 102.97700 140.28400 78.54400 1.000 62.41701 243 LEU D C 1
ATOM 11966 O O . LEU D 1 243 ? 103.19900 139.53100 79.49100 1.000 62.41701 243 LEU D O 1
ATOM 11971 N N . TRP D 1 244 ? 103.44000 141.53600 78.48600 1.000 63.70716 244 TRP D N 1
ATOM 11972 C CA . TRP D 1 244 ? 104.20900 142.21700 79.53300 1.000 63.70716 244 TRP D CA 1
ATOM 11973 C C . TRP D 1 244 ? 103.69000 142.10400 80.96600 1.000 63.70716 244 TRP D C 1
ATOM 11974 O O . TRP D 1 244 ? 104.46500 142.24700 81.91400 1.000 63.70716 244 TRP D O 1
ATOM 11985 N N . ASN D 1 245 ? 102.39600 141.85400 81.14900 1.000 61.45172 245 ASN D N 1
ATOM 11986 C CA . ASN D 1 245 ? 101.86000 141.66100 82.49100 1.000 61.45172 245 ASN D CA 1
ATOM 11987 C C . ASN D 1 245 ? 102.13400 140.23200 82.95100 1.000 61.45172 245 ASN D C 1
ATOM 11988 O O . ASN D 1 245 ? 101.89600 139.89000 84.11300 1.000 61.45172 245 ASN D O 1
ATOM 11993 N N . ARG D 1 246 ? 102.64300 139.38600 82.06000 1.000 51.56010 246 ARG D N 1
ATOM 11994 C CA . ARG D 1 246 ? 103.09200 138.05200 82.43600 1.000 51.56010 246 ARG D CA 1
ATOM 11995 C C . ARG D 1 246 ? 104.60900 138.03100 82.30700 1.000 51.56010 246 ARG D C 1
ATOM 11996 O O . ARG D 1 246 ? 105.16900 137.68000 81.26400 1.000 51.56010 246 ARG D O 1
ATOM 12004 N N . TYR D 1 247 ? 105.26700 138.41800 83.40100 1.000 42.75953 247 TYR D N 1
ATOM 12005 C CA . TYR D 1 247 ? 106.71200 138.39200 83.58300 1.000 42.75953 247 TYR D CA 1
ATOM 12006 C C . TYR D 1 247 ? 107.17600 137.11900 84.27000 1.000 42.75953 247 TYR D C 1
ATOM 12007 O O . TYR D 1 247 ? 108.22200 137.11900 84.92500 1.000 42.75953 247 TYR D O 1
ATOM 12016 N N . VAL D 1 248 ? 106.42800 136.02700 84.09400 1.000 38.00226 248 VAL D N 1
ATOM 12017 C CA . VAL D 1 248 ? 106.69600 134.74300 84.73500 1.000 38.00226 248 VAL D CA 1
ATOM 12018 C C . VAL D 1 248 ? 108.03500 134.17000 84.30300 1.000 38.00226 248 VAL D C 1
ATOM 12019 O O . VAL D 1 248 ? 108.65200 133.39600 85.03900 1.000 38.00226 248 VAL D O 1
ATOM 12023 N N . THR D 1 249 ? 108.50800 134.54500 83.11400 1.000 37.61123 249 THR D N 1
ATOM 12024 C CA . THR D 1 249 ? 109.80800 134.09200 82.63400 1.000 37.61123 249 THR D CA 1
ATOM 12025 C C . THR D 1 249 ? 110.93700 134.63800 83.49900 1.000 37.61123 249 THR D C 1
ATOM 12026 O O . THR D 1 249 ? 111.92700 133.94400 83.74700 1.000 37.61123 249 THR D O 1
ATOM 12030 N N . ALA D 1 250 ? 110.79100 135.86700 83.99700 1.000 34.71975 250 ALA D N 1
ATOM 12031 C CA . ALA D 1 250 ? 111.84300 136.45700 84.81300 1.000 34.71975 250 ALA D CA 1
ATOM 12032 C C . ALA D 1 250 ? 111.84800 135.89100 86.22300 1.000 34.71975 250 ALA D C 1
ATOM 12033 O O . ALA D 1 250 ? 112.89900 135.85100 86.86500 1.000 34.71975 250 ALA D O 1
ATOM 12035 N N . LEU D 1 251 ? 110.69300 135.46300 86.72700 1.000 32.39147 251 LEU D N 1
ATOM 12036 C CA . LEU D 1 251 ? 110.65100 134.75600 88.00200 1.000 32.39147 251 LEU D CA 1
ATOM 12037 C C . LEU D 1 251 ? 111.03500 133.29500 87.86500 1.000 32.39147 251 LEU D C 1
ATOM 12038 O O . LEU D 1 251 ? 111.55500 132.70900 88.81700 1.000 32.39147 251 LEU D O 1
ATOM 12043 N N . TYR D 1 252 ? 110.78300 132.68500 86.70700 1.000 33.38855 252 TYR D N 1
ATOM 12044 C CA . TYR D 1 252 ? 111.19300 131.30200 86.50100 1.000 33.38855 252 TYR D CA 1
ATOM 12045 C C . TYR D 1 252 ? 112.70700 131.18600 86.44900 1.000 33.38855 252 TYR D C 1
ATOM 12046 O O . TYR D 1 252 ? 113.26900 130.16600 86.85400 1.000 33.38855 252 TYR D O 1
ATOM 12055 N N . TRP D 1 253 ? 113.38500 132.22300 85.96200 1.000 32.17303 253 TRP D N 1
ATOM 12056 C CA . TRP D 1 253 ? 114.83900 132.22200 86.01900 1.000 32.17303 253 TRP D CA 1
ATOM 12057 C C . TRP D 1 253 ? 115.33300 132.37100 87.45000 1.000 32.17303 253 TRP D C 1
ATOM 12058 O O . TRP D 1 253 ? 116.30700 131.72300 87.83700 1.000 32.17303 253 TRP D O 1
ATOM 12069 N N . SER D 1 254 ? 114.68400 133.21600 88.25100 1.000 29.08234 254 SER D N 1
ATOM 12070 C CA . SER D 1 254 ? 115.20200 133.50900 89.58400 1.000 29.08234 254 SER D CA 1
ATOM 12071 C C . SER D 1 254 ? 114.97000 132.35700 90.54700 1.000 29.08234 254 SER D C 1
ATOM 12072 O O . SER D 1 254 ? 115.81100 132.08400 91.40400 1.000 29.08234 254 SER D O 1
ATOM 12075 N N . ILE D 1 255 ? 113.83500 131.67000 90.42900 1.000 28.26515 255 ILE D N 1
ATOM 12076 C CA . ILE D 1 255 ? 113.58900 130.51800 91.28400 1.000 28.26515 255 ILE D CA 1
ATOM 12077 C C . ILE D 1 255 ? 114.47600 129.33800 90.88900 1.000 28.26515 255 ILE D C 1
ATOM 12078 O O . ILE D 1 255 ? 114.76200 128.47800 91.72200 1.000 28.26515 255 ILE D O 1
ATOM 12083 N N . THR D 1 256 ? 114.97900 129.30200 89.65700 1.000 30.29322 256 THR D N 1
ATOM 12084 C CA . THR D 1 256 ? 115.80600 128.18400 89.22200 1.000 30.29322 256 THR D CA 1
ATOM 12085 C C . THR D 1 256 ? 117.22600 128.27200 89.76200 1.000 30.29322 256 THR D C 1
ATOM 12086 O O . THR D 1 256 ? 117.86000 127.24000 89.99700 1.000 30.29322 256 THR D O 1
ATOM 12090 N N . THR D 1 257 ? 117.73800 129.47500 89.99200 1.000 29.02993 257 THR D N 1
ATOM 12091 C CA . THR D 1 257 ? 119.07600 129.61800 90.54500 1.000 29.02993 257 THR D CA 1
ATOM 12092 C C . THR D 1 257 ? 119.08700 129.80800 92.05200 1.000 29.02993 257 THR D C 1
ATOM 12093 O O . THR D 1 257 ? 120.08600 129.46900 92.69000 1.000 29.02993 257 THR D O 1
ATOM 12097 N N . LEU D 1 258 ? 118.01500 130.34800 92.63100 1.000 28.73830 258 LEU D N 1
ATOM 12098 C CA . LEU D 1 258 ? 117.95700 130.52700 94.07600 1.000 28.73830 258 LEU D CA 1
ATOM 12099 C C . LEU D 1 258 ? 117.78600 129.19600 94.78900 1.000 28.73830 258 LEU D C 1
ATOM 12100 O O . LEU D 1 258 ? 118.34700 128.99300 95.86900 1.000 28.73830 258 LEU D O 1
ATOM 12105 N N . THR D 1 259 ? 117.02000 128.28200 94.20400 1.000 27.21572 259 THR D N 1
ATOM 12106 C CA . THR D 1 259 ? 116.94000 126.92800 94.72700 1.000 27.21572 259 THR D CA 1
ATOM 12107 C C . THR D 1 259 ? 118.06900 126.05200 94.24100 1.000 27.21572 259 THR D C 1
ATOM 12108 O O . THR D 1 259 ? 118.11100 124.88300 94.62800 1.000 27.21572 259 THR D O 1
ATOM 12112 N N . THR D 1 260 ? 118.96800 126.60400 93.42100 1.000 27.48241 260 THR D N 1
ATOM 12113 C CA . THR D 1 260 ? 120.11600 125.91700 92.81900 1.000 27.48241 260 THR D CA 1
ATOM 12114 C C . THR D 1 260 ? 119.70100 124.66900 92.05600 1.000 27.48241 260 THR D C 1
ATOM 12115 O O . THR D 1 260 ? 120.38600 123.64700 92.10200 1.000 27.48241 260 THR D O 1
ATOM 12119 N N . THR D 1 261 ? 118.57400 124.72800 91.34900 1.000 27.48406 261 THR D N 1
ATOM 12120 C CA . THR D 1 261 ? 118.24100 123.61200 90.47200 1.000 27.48406 261 THR D CA 1
ATOM 12121 C C . THR D 1 261 ? 119.08900 123.69600 89.21400 1.000 27.48406 261 THR D C 1
ATOM 12122 O O . THR D 1 261 ? 119.98800 122.87900 88.99900 1.000 27.48406 261 THR D O 1
ATOM 12126 N N . GLY D 1 262 ? 118.82600 124.69200 88.38100 1.000 31.05440 262 GLY D N 1
ATOM 12127 C CA . GLY D 1 262 ? 119.71900 125.01900 87.29600 1.000 31.05440 262 GLY D CA 1
ATOM 12128 C C . GLY D 1 262 ? 119.37900 124.15600 86.10900 1.000 31.05440 262 GLY D C 1
ATOM 12129 O O . GLY D 1 262 ? 119.79900 122.99800 86.06400 1.000 31.05440 262 GLY D O 1
ATOM 12130 N N . TYR D 1 263 ? 118.65900 124.68300 85.12900 1.000 34.70676 263 TYR D N 1
ATOM 12131 C CA . TYR D 1 263 ? 118.38600 123.86300 83.96000 1.000 34.70676 263 TYR D CA 1
ATOM 12132 C C . TYR D 1 263 ? 119.34600 124.16500 82.82800 1.000 34.70676 263 TYR D C 1
ATOM 12133 O O . TYR D 1 263 ? 119.70900 123.26700 82.06600 1.000 34.70676 263 TYR D O 1
ATOM 12142 N N . GLY D 1 264 ? 119.76700 125.41500 82.70500 1.000 38.29849 264 GLY D N 1
ATOM 12143 C CA . GLY D 1 264 ? 120.67600 125.80600 81.65800 1.000 38.29849 264 GLY D CA 1
ATOM 12144 C C . GLY D 1 264 ? 120.00500 126.29500 80.40300 1.000 38.29849 264 GLY D C 1
ATOM 12145 O O . GLY D 1 264 ? 120.70300 126.61900 79.43700 1.000 38.29849 264 GLY D O 1
ATOM 12146 N N . ASP D 1 265 ? 118.67400 126.34000 80.37700 1.000 40.29042 265 ASP D N 1
ATOM 12147 C CA . ASP D 1 265 ? 117.97900 126.92900 79.24200 1.000 40.29042 265 ASP D CA 1
ATOM 12148 C C . ASP D 1 265 ? 118.03400 128.45100 79.29600 1.000 40.29042 265 ASP D C 1
ATOM 12149 O O . ASP D 1 265 ? 118.13500 129.11600 78.25900 1.000 40.29042 265 ASP D O 1
ATOM 12154 N N . PHE D 1 266 ? 117.98500 129.02000 80.49700 1.000 39.16199 266 PHE D N 1
ATOM 12155 C CA . PHE D 1 266 ? 118.28300 130.43000 80.71800 1.000 39.16199 266 PHE D CA 1
ATOM 12156 C C . PHE D 1 266 ? 119.59900 130.51700 81.48100 1.000 39.16199 266 PHE D C 1
ATOM 12157 O O . PHE D 1 266 ? 119.66400 130.13700 82.65100 1.000 39.16199 266 PHE D O 1
ATOM 12165 N N . HIS D 1 267 ? 120.64300 131.01900 80.82900 1.000 40.34657 267 HIS D N 1
ATOM 12166 C CA . HIS D 1 267 ? 121.91400 131.24500 81.49800 1.000 40.34657 267 HIS D CA 1
ATOM 12167 C C . HIS D 1 267 ? 122.51800 132.54000 80.97800 1.000 40.34657 267 HIS D C 1
ATOM 12168 O O . HIS D 1 267 ? 121.99800 133.16200 80.05100 1.000 40.34657 267 HIS D O 1
ATOM 12175 N N . ALA D 1 268 ? 123.62900 132.94700 81.58000 1.000 40.85668 268 ALA D N 1
ATOM 12176 C CA . ALA D 1 268 ? 124.27400 134.19900 81.21800 1.000 40.85668 268 ALA D CA 1
ATOM 12177 C C . ALA D 1 268 ? 125.01600 134.07000 79.89600 1.000 40.85668 268 ALA D C 1
ATOM 12178 O O . ALA D 1 268 ? 125.70200 133.07700 79.64400 1.000 40.85668 268 ALA D O 1
ATOM 12180 N N . GLU D 1 269 ? 124.88200 135.08800 79.05400 1.000 44.50133 269 GLU D N 1
ATOM 12181 C CA . GLU D 1 269 ? 125.50000 135.10300 77.73500 1.000 44.50133 269 GLU D CA 1
ATOM 12182 C C . GLU D 1 269 ? 126.55100 136.19100 77.59200 1.000 44.50133 269 GLU D C 1
ATOM 12183 O O . GLU D 1 269 ? 127.67000 135.91200 77.15500 1.000 44.50133 269 GLU D O 1
ATOM 12189 N N . ASN D 1 270 ? 126.22300 137.40700 77.94000 1.000 45.17985 270 ASN D N 1
ATOM 12190 C CA . ASN D 1 270 ? 127.10100 138.56200 77.90500 1.000 45.17985 270 ASN D CA 1
ATOM 12191 C C . ASN D 1 270 ? 127.82100 138.73000 79.23900 1.000 45.17985 270 ASN D C 1
ATOM 12192 O O . ASN D 1 270 ? 127.36700 138.21800 80.26200 1.000 45.17985 270 ASN D O 1
ATOM 12197 N N . PRO D 1 271 ? 128.96200 139.42800 79.27200 1.000 43.12130 271 PRO D N 1
ATOM 12198 C CA . PRO D 1 271 ? 129.67700 139.60500 80.54700 1.000 43.12130 271 PRO D CA 1
ATOM 12199 C C . PRO D 1 271 ? 129.03200 140.57800 81.52400 1.000 43.12130 271 PRO D C 1
ATOM 12200 O O . PRO D 1 271 ? 129.60500 140.80900 82.59300 1.000 43.12130 271 PRO D O 1
ATOM 12204 N N . ARG D 1 272 ? 127.88700 141.17800 81.20500 1.000 45.81011 272 ARG D N 1
ATOM 12205 C CA . ARG D 1 272 ? 127.11900 141.90000 82.21000 1.000 45.81011 272 ARG D CA 1
ATOM 12206 C C . ARG D 1 272 ? 126.30700 140.95300 83.07600 1.000 45.81011 272 ARG D C 1
ATOM 12207 O O . ARG D 1 272 ? 126.14800 141.19300 84.27500 1.000 45.81011 272 ARG D O 1
ATOM 12215 N N . GLU D 1 273 ? 125.78100 139.88100 82.48900 1.000 41.37583 273 GLU D N 1
ATOM 12216 C CA . GLU D 1 273 ? 125.01300 138.92200 83.26700 1.000 41.37583 273 GLU D CA 1
ATOM 12217 C C . GLU D 1 273 ? 125.91300 137.92600 83.97500 1.000 41.37583 273 GLU D C 1
ATOM 12218 O O . GLU D 1 273 ? 125.47000 137.25000 84.90700 1.000 41.37583 273 GLU D O 1
ATOM 12224 N N . MET D 1 274 ? 127.16400 137.80000 83.54700 1.000 37.93912 274 MET D N 1
ATOM 12225 C CA . MET D 1 274 ? 128.09100 136.96000 84.28900 1.000 37.93912 274 MET D CA 1
ATOM 12226 C C . MET D 1 274 ? 128.51200 137.63200 85.58600 1.000 37.93912 274 MET D C 1
ATOM 12227 O O . MET D 1 274 ? 128.81300 136.95500 86.57000 1.000 37.93912 274 MET D O 1
ATOM 12232 N N . LEU D 1 275 ? 128.54700 138.96500 85.61000 1.000 39.02213 275 LEU D N 1
ATOM 12233 C CA . LEU D 1 275 ? 128.80400 139.66300 86.86500 1.000 39.02213 275 LEU D CA 1
ATOM 12234 C C . LEU D 1 275 ? 127.60700 139.58800 87.79200 1.000 39.02213 275 LEU D C 1
ATOM 12235 O O . LEU D 1 275 ? 127.76400 139.45900 89.01000 1.000 39.02213 275 LEU D O 1
ATOM 12240 N N . PHE D 1 276 ? 126.39900 139.69600 87.24300 1.000 37.65017 276 PHE D N 1
ATOM 12241 C CA . PHE D 1 276 ? 125.22600 139.68700 88.10400 1.000 37.65017 276 PHE D CA 1
ATOM 12242 C C . PHE D 1 276 ? 124.96100 138.29500 88.65000 1.000 37.65017 276 PHE D C 1
ATOM 12243 O O . PHE D 1 276 ? 124.48100 138.15000 89.77600 1.000 37.65017 276 PHE D O 1
ATOM 12251 N N . ASP D 1 277 ? 125.27500 137.25800 87.87400 1.000 37.63309 277 ASP D N 1
ATOM 12252 C CA . ASP D 1 277 ? 125.07000 135.90500 88.36900 1.000 37.63309 277 ASP D CA 1
ATOM 12253 C C . ASP D 1 277 ? 126.10100 135.52500 89.41400 1.000 37.63309 277 ASP D C 1
ATOM 12254 O O . ASP D 1 277 ? 125.83600 134.65500 90.24100 1.000 37.63309 277 ASP D O 1
ATOM 12259 N N . ILE D 1 278 ? 127.27300 136.15200 89.40200 1.000 35.65785 278 ILE D N 1
ATOM 12260 C CA . ILE D 1 278 ? 128.25000 135.88600 90.45100 1.000 35.65785 278 ILE D CA 1
ATOM 12261 C C . ILE D 1 278 ? 127.80300 136.53000 91.75500 1.000 35.65785 278 ILE D C 1
ATOM 12262 O O . ILE D 1 278 ? 127.83000 135.90400 92.81800 1.000 35.65785 278 ILE D O 1
ATOM 12267 N N . PHE D 1 279 ? 127.33500 137.77400 91.68800 1.000 37.56512 279 PHE D N 1
ATOM 12268 C CA . PHE D 1 279 ? 126.86300 138.44700 92.89000 1.000 37.56512 279 PHE D CA 1
ATOM 12269 C C . PHE D 1 279 ? 125.52500 137.91200 93.37400 1.000 37.56512 279 PHE D C 1
ATOM 12270 O O . PHE D 1 279 ? 125.17000 138.14100 94.53100 1.000 37.56512 279 PHE D O 1
ATOM 12278 N N . PHE D 1 280 ? 124.77500 137.21400 92.52700 1.000 33.16893 280 PHE D N 1
ATOM 12279 C CA . PHE D 1 280 ? 123.53100 136.59800 92.96500 1.000 33.16893 280 PHE D CA 1
ATOM 12280 C C . PHE D 1 280 ? 123.74800 135.19100 93.49700 1.000 33.16893 280 PHE D C 1
ATOM 12281 O O . PHE D 1 280 ? 123.11600 134.80300 94.48200 1.000 33.16893 280 PHE D O 1
ATOM 12289 N N . MET D 1 281 ? 124.63600 134.41300 92.88300 1.000 33.23728 281 MET D N 1
ATOM 12290 C CA . MET D 1 281 ? 124.88000 133.06800 93.37900 1.000 33.23728 281 MET D CA 1
ATOM 12291 C C . MET D 1 281 ? 125.77500 133.04100 94.60700 1.000 33.23728 281 MET D C 1
ATOM 12292 O O . MET D 1 281 ? 125.92400 131.97800 95.21200 1.000 33.23728 281 MET D O 1
ATOM 12297 N N . MET D 1 282 ? 126.37800 134.16400 94.98800 1.000 37.22961 282 MET D N 1
ATOM 12298 C CA . MET D 1 282 ? 126.97900 134.25300 96.31000 1.000 37.22961 282 MET D CA 1
ATOM 12299 C C . MET D 1 282 ? 125.95900 134.65300 97.35900 1.000 37.22961 282 MET D C 1
ATOM 12300 O O . MET D 1 282 ? 126.13400 134.33400 98.53700 1.000 37.22961 282 MET D O 1
ATOM 12305 N N . PHE D 1 283 ? 124.90000 135.34700 96.95500 1.000 32.80818 283 PHE D N 1
ATOM 12306 C CA . PHE D 1 283 ? 123.80800 135.63600 97.87100 1.000 32.80818 283 PHE D CA 1
ATOM 12307 C C . PHE D 1 283 ? 123.00100 134.38300 98.17600 1.000 32.80818 283 PHE D C 1
ATOM 12308 O O . PHE D 1 283 ? 122.50100 134.22400 99.29200 1.000 32.80818 283 PHE D O 1
ATOM 12316 N N . ASN D 1 284 ? 122.87200 133.47700 97.20800 1.000 32.05490 284 ASN D N 1
ATOM 12317 C CA . ASN D 1 284 ? 122.06100 132.28500 97.42400 1.000 32.05490 284 ASN D CA 1
ATOM 12318 C C . ASN D 1 284 ? 122.79000 131.24000 98.24800 1.000 32.05490 284 ASN D C 1
ATOM 12319 O O . ASN D 1 284 ? 122.15400 130.32300 98.77000 1.000 32.05490 284 ASN D O 1
ATOM 12324 N N . LEU D 1 285 ? 124.11300 131.33100 98.35400 1.000 30.15006 285 LEU D N 1
ATOM 12325 C CA . LEU D 1 285 ? 124.81600 130.52600 99.34500 1.000 30.15006 285 LEU D CA 1
ATOM 12326 C C . LEU D 1 285 ? 124.46800 130.98800 100.75000 1.000 30.15006 285 LEU D C 1
ATOM 12327 O O . LEU D 1 285 ? 124.23400 130.17300 101.64600 1.000 30.15006 285 LEU D O 1
ATOM 12332 N N . GLY D 1 286 ? 124.43000 132.30100 100.96100 1.000 30.81191 286 GLY D N 1
ATOM 12333 C CA . GLY D 1 286 ? 124.10200 132.81700 102.27400 1.000 30.81191 286 GLY D CA 1
ATOM 12334 C C . GLY D 1 286 ? 122.62800 132.73900 102.59300 1.000 30.81191 286 GLY D C 1
ATOM 12335 O O . GLY D 1 286 ? 122.24400 132.77700 103.76300 1.000 30.81191 286 GLY D O 1
ATOM 12336 N N . LEU D 1 287 ? 121.78200 132.63400 101.57200 1.000 30.32463 287 LEU D N 1
ATOM 12337 C CA . LEU D 1 287 ? 120.34700 132.56600 101.81600 1.000 30.32463 287 LEU D CA 1
ATOM 12338 C C . LEU D 1 287 ? 119.92000 131.16000 102.20300 1.000 30.32463 287 LEU D C 1
ATOM 12339 O O . LEU D 1 287 ? 119.20900 130.97300 103.19300 1.000 30.32463 287 LEU D O 1
ATOM 12344 N N . THR D 1 288 ? 120.34200 130.15100 101.43800 1.000 29.22445 288 THR D N 1
ATOM 12345 C CA . THR D 1 288 ? 119.89000 128.79600 101.72700 1.000 29.22445 288 THR D CA 1
ATOM 12346 C C . THR D 1 288 ? 120.63200 128.18400 102.90300 1.000 29.22445 288 THR D C 1
ATOM 12347 O O . THR D 1 288 ? 120.19400 127.16300 103.43400 1.000 29.22445 288 THR D O 1
ATOM 12351 N N . ALA D 1 289 ? 121.75000 128.77000 103.32000 1.000 28.54973 289 ALA D N 1
ATOM 12352 C CA . ALA D 1 289 ? 122.34900 128.36100 104.58200 1.000 28.54973 289 ALA D CA 1
ATOM 12353 C C . ALA D 1 289 ? 121.70700 129.05400 105.76600 1.000 28.54973 289 ALA D C 1
ATOM 12354 O O . ALA D 1 289 ? 121.99200 128.68900 106.90800 1.000 28.54973 289 ALA D O 1
ATOM 12356 N N . TYR D 1 290 ? 120.85800 130.04400 105.51800 1.000 28.84873 290 TYR D N 1
ATOM 12357 C CA . TYR D 1 290 ? 120.09800 130.73500 106.54500 1.000 28.84873 290 TYR D CA 1
ATOM 12358 C C . TYR D 1 290 ? 118.71000 130.13600 106.70400 1.000 28.84873 290 TYR D C 1
ATOM 12359 O O . TYR D 1 290 ? 118.15900 130.14600 107.80300 1.000 28.84873 290 TYR D O 1
ATOM 12368 N N . LEU D 1 291 ? 118.12900 129.60400 105.62800 1.000 27.82260 291 LEU D N 1
ATOM 12369 C CA . LEU D 1 291 ? 116.83600 128.94300 105.75000 1.000 27.82260 291 LEU D CA 1
ATOM 12370 C C . LEU D 1 291 ? 116.98400 127.55500 106.34800 1.000 27.82260 291 LEU D C 1
ATOM 12371 O O . LEU D 1 291 ? 116.13300 127.11500 107.12700 1.000 27.82260 291 LEU D O 1
ATOM 12376 N N . ILE D 1 292 ? 118.04600 126.84200 105.97700 1.000 26.75996 292 ILE D N 1
ATOM 12377 C CA . ILE D 1 292 ? 118.27300 125.50800 106.51600 1.000 26.75996 292 ILE D CA 1
ATOM 12378 C C . ILE D 1 292 ? 118.67500 125.59100 107.98200 1.000 26.75996 292 ILE D C 1
ATOM 12379 O O . ILE D 1 292 ? 118.21100 124.80100 108.81000 1.000 26.75996 292 ILE D O 1
ATOM 12384 N N . GLY D 1 293 ? 119.49000 126.58400 108.33600 1.000 26.15765 293 GLY D N 1
ATOM 12385 C CA . GLY D 1 293 ? 119.87800 126.75800 109.72500 1.000 26.15765 293 GLY D CA 1
ATOM 12386 C C . GLY D 1 293 ? 118.74100 127.23300 110.60600 1.000 26.15765 293 GLY D C 1
ATOM 12387 O O . GLY D 1 293 ? 118.74400 127.00000 111.81400 1.000 26.15765 293 GLY D O 1
ATOM 12388 N N . ASN D 1 294 ? 117.75100 127.90300 110.01700 1.000 27.67155 294 ASN D N 1
ATOM 12389 C CA . ASN D 1 294 ? 116.60000 128.35000 110.79400 1.000 27.67155 294 ASN D CA 1
ATOM 12390 C C . ASN D 1 294 ? 115.55500 127.25400 110.92600 1.000 27.67155 294 ASN D C 1
ATOM 12391 O O . ASN D 1 294 ? 114.90500 127.13500 111.96700 1.000 27.67155 294 ASN D O 1
ATOM 12396 N N . MET D 1 295 ? 115.36200 126.45200 109.88000 1.000 27.46782 295 MET D N 1
ATOM 12397 C CA . MET D 1 295 ? 114.42200 125.34500 109.99700 1.000 27.46782 295 MET D CA 1
ATOM 12398 C C . MET D 1 295 ? 114.98400 124.22300 110.85800 1.000 27.46782 295 MET D C 1
ATOM 12399 O O . MET D 1 295 ? 114.21800 123.46100 111.45100 1.000 27.46782 295 MET D O 1
ATOM 12404 N N . THR D 1 296 ? 116.30800 124.10700 110.94600 1.000 26.25737 296 THR D N 1
ATOM 12405 C CA . THR D 1 296 ? 116.91100 123.18100 111.89700 1.000 26.25737 296 THR D CA 1
ATOM 12406 C C . THR D 1 296 ? 116.66900 123.64500 113.32400 1.000 26.25737 296 THR D C 1
ATOM 12407 O O . THR D 1 296 ? 116.47300 122.83100 114.23000 1.000 26.25737 296 THR D O 1
ATOM 12411 N N . ASN D 1 297 ? 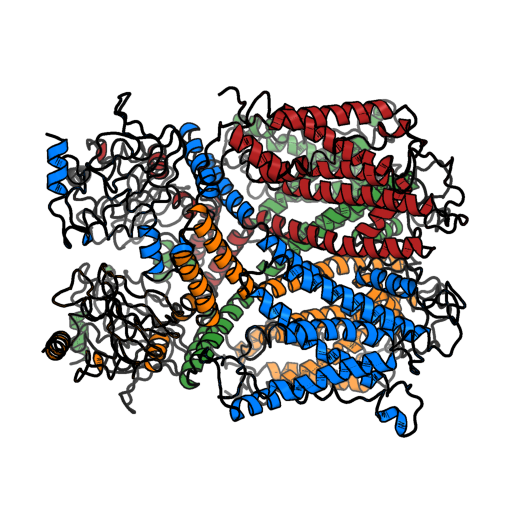116.66300 124.95800 113.53700 1.000 28.64764 297 ASN D N 1
ATOM 12412 C CA . ASN D 1 297 ? 116.34600 125.51000 114.84800 1.000 28.64764 297 ASN D CA 1
ATOM 12413 C C . ASN D 1 297 ? 114.87200 125.32500 115.18000 1.000 28.64764 297 ASN D C 1
ATOM 12414 O O . ASN D 1 297 ? 114.50000 125.21600 116.35100 1.000 28.64764 297 ASN D O 1
ATOM 12419 N N . LEU D 1 298 ? 114.01600 125.27100 114.16000 1.000 28.02954 298 LEU D N 1
ATOM 12420 C CA . LEU D 1 298 ? 112.58500 125.13800 114.40600 1.000 28.02954 298 LEU D CA 1
ATOM 12421 C C . LEU D 1 298 ? 112.18800 123.68800 114.63200 1.000 28.02954 298 LEU D C 1
ATOM 12422 O O . LEU D 1 298 ? 111.27600 123.41000 115.41500 1.000 28.02954 298 LEU D O 1
ATOM 12427 N N . VAL D 1 299 ? 112.84400 122.75300 113.94300 1.000 27.85500 299 VAL D N 1
ATOM 12428 C CA . VAL D 1 299 ? 112.55700 121.33400 114.13800 1.000 27.85500 299 VAL D CA 1
ATOM 12429 C C . VAL D 1 299 ? 113.00900 120.88300 115.51900 1.000 27.85500 299 VAL D C 1
ATOM 12430 O O . VAL D 1 299 ? 112.33400 120.08300 116.17900 1.000 27.85500 299 VAL D O 1
ATOM 12434 N N . VAL D 1 300 ? 114.11800 121.43300 116.00600 1.000 29.59048 300 VAL D N 1
ATOM 12435 C CA . VAL D 1 300 ? 114.54900 121.16300 117.37400 1.000 29.59048 300 VAL D CA 1
ATOM 12436 C C . VAL D 1 300 ? 113.56200 121.76000 118.37500 1.000 29.59048 300 VAL D C 1
ATOM 12437 O O . VAL D 1 300 ? 113.23400 121.13600 119.38800 1.000 29.59048 300 VAL D O 1
ATOM 12441 N N . HIS D 1 301 ? 113.01200 122.93800 118.07400 1.000 32.93139 301 HIS D N 1
ATOM 12442 C CA . HIS D 1 301 ? 111.95100 123.48500 118.91800 1.000 32.93139 301 HIS D CA 1
ATOM 12443 C C . HIS D 1 301 ? 110.63100 122.74600 118.72100 1.000 32.93139 301 HIS D C 1
ATOM 12444 O O . HIS D 1 301 ? 109.78700 122.74600 119.62100 1.000 32.93139 301 HIS D O 1
ATOM 12451 N N . TRP D 1 302 ? 110.42600 122.13100 117.55200 1.000 35.02387 302 TRP D N 1
ATOM 12452 C CA . TRP D 1 302 ? 109.23500 121.31700 117.31500 1.000 35.02387 302 TRP D CA 1
ATOM 12453 C C . TRP D 1 302 ? 109.25100 120.06900 118.18200 1.000 35.02387 302 TRP D C 1
ATOM 12454 O O . TRP D 1 302 ? 108.35400 119.84700 119.00000 1.000 35.02387 302 TRP D O 1
ATOM 12465 N N . THR D 1 303 ? 110.28000 119.24400 118.01600 1.000 32.18646 303 THR D N 1
ATOM 12466 C CA . THR D 1 303 ? 110.30300 117.87300 118.50600 1.000 32.18646 303 THR D CA 1
ATOM 12467 C C . THR D 1 303 ? 111.27300 117.68800 119.66500 1.000 32.18646 303 THR D C 1
ATOM 12468 O O . THR D 1 303 ? 111.99600 116.69900 119.72100 1.000 32.18646 303 THR D O 1
ATOM 12472 N N . SER D 1 304 ? 111.32800 118.63700 120.59100 1.000 34.13372 304 SER D N 1
ATOM 12473 C CA . SER D 1 304 ? 112.16000 118.43800 121.76700 1.000 34.13372 304 SER D CA 1
ATOM 12474 C C . SER D 1 304 ? 111.41300 117.75800 122.90000 1.000 34.13372 304 SER D C 1
ATOM 12475 O O . SER D 1 304 ? 112.04900 117.19200 123.78800 1.000 34.13372 304 SER D O 1
ATOM 12478 N N . ARG D 1 305 ? 110.08500 117.79600 122.89900 1.000 37.53554 305 ARG D N 1
ATOM 12479 C CA . ARG D 1 305 ? 109.34600 117.15900 123.98000 1.000 37.53554 305 ARG D CA 1
ATOM 12480 C C . ARG D 1 305 ? 109.32600 115.64600 123.81100 1.000 37.53554 305 ARG D C 1
ATOM 12481 O O . ARG D 1 305 ? 109.51400 114.90200 124.77600 1.000 37.53554 305 ARG D O 1
ATOM 12489 N N . THR D 1 306 ? 109.11100 115.17100 122.58900 1.000 32.31197 306 THR D N 1
ATOM 12490 C CA . THR D 1 306 ? 109.04900 113.73700 122.34500 1.000 32.31197 306 THR D CA 1
ATOM 12491 C C . THR D 1 306 ? 110.42500 113.10600 122.23600 1.000 32.31197 306 THR D C 1
ATOM 12492 O O . THR D 1 306 ? 110.54500 111.88600 122.32800 1.000 32.31197 306 THR D O 1
ATOM 12496 N N . ARG D 1 307 ? 111.47600 113.89200 122.06400 1.000 33.10334 307 ARG D N 1
ATOM 12497 C CA . ARG D 1 307 ? 112.81300 113.33600 121.93900 1.000 33.10334 307 ARG D CA 1
ATOM 12498 C C . ARG D 1 307 ? 113.49700 113.14300 123.27800 1.000 33.10334 307 ARG D C 1
ATOM 12499 O O . ARG D 1 307 ? 114.18700 112.14200 123.47100 1.000 33.10334 307 ARG D O 1
ATOM 12507 N N . THR D 1 308 ? 113.32400 114.07200 124.21700 1.000 32.36755 308 THR D N 1
ATOM 12508 C CA . THR D 1 308 ? 113.89500 113.87100 125.54100 1.000 32.36755 308 THR D CA 1
ATOM 12509 C C . THR D 1 308 ? 113.03800 112.93400 126.37700 1.000 32.36755 308 THR D C 1
ATOM 12510 O O . THR D 1 308 ? 113.48700 112.44500 127.41700 1.000 32.36755 308 THR D O 1
ATOM 12514 N N . PHE D 1 309 ? 111.79700 112.68800 125.95900 1.000 30.11134 309 PHE D N 1
ATOM 12515 C CA . PHE D 1 309 ? 111.03300 111.60600 126.56500 1.000 30.11134 309 PHE D CA 1
ATOM 12516 C C . PHE D 1 309 ? 111.56500 110.25700 126.11600 1.000 30.11134 309 PHE D C 1
ATOM 12517 O O . PHE D 1 309 ? 111.64400 109.31900 126.91000 1.000 30.11134 309 PHE D O 1
ATOM 12525 N N . ARG D 1 310 ? 111.95300 110.14200 124.84800 1.000 30.24826 310 ARG D N 1
ATOM 12526 C CA . ARG D 1 310 ? 112.47100 108.87300 124.36100 1.000 30.24826 310 ARG D CA 1
ATOM 12527 C C . ARG D 1 310 ? 113.92600 108.68100 124.75200 1.000 30.24826 310 ARG D C 1
ATOM 12528 O O . ARG D 1 310 ? 114.48000 107.59900 124.54600 1.000 30.24826 310 ARG D O 1
ATOM 12536 N N . ASP D 1 311 ? 114.56500 109.71800 125.28900 1.000 32.39403 311 ASP D N 1
ATOM 12537 C CA . ASP D 1 311 ? 115.89700 109.55700 125.85800 1.000 32.39403 311 ASP D CA 1
ATOM 12538 C C . ASP D 1 311 ? 115.82700 108.94900 127.24900 1.000 32.39403 311 ASP D C 1
ATOM 12539 O O . ASP D 1 311 ? 116.66800 108.12200 127.61500 1.000 32.39403 311 ASP D O 1
ATOM 12544 N N . SER D 1 312 ? 114.83600 109.35600 128.04200 1.000 30.41982 312 SER D N 1
ATOM 12545 C CA . SER D 1 312 ? 114.74100 108.89300 129.42000 1.000 30.41982 312 SER D CA 1
ATOM 12546 C C . SER D 1 312 ? 114.13300 107.50200 129.50000 1.000 30.41982 312 SER D C 1
ATOM 12547 O O . SER D 1 312 ? 114.38500 106.76800 130.45800 1.000 30.41982 312 SER D O 1
ATOM 12550 N N . VAL D 1 313 ? 113.31100 107.13100 128.52100 1.000 29.42354 313 VAL D N 1
ATOM 12551 C CA . VAL D 1 313 ? 112.83300 105.75600 128.43500 1.000 29.42354 313 VAL D CA 1
ATOM 12552 C C . VAL D 1 313 ? 113.96900 104.83400 128.02600 1.000 29.42354 313 VAL D C 1
ATOM 12553 O O . VAL D 1 313 ? 114.11400 103.72500 128.55400 1.000 29.42354 313 VAL D O 1
ATOM 12557 N N . ARG D 1 314 ? 114.81700 105.29600 127.10900 1.000 31.73185 314 ARG D N 1
ATOM 12558 C CA . ARG D 1 314 ? 115.96700 104.51100 126.67800 1.000 31.73185 314 ARG D CA 1
ATOM 12559 C C . ARG D 1 314 ? 116.97700 104.34800 127.80100 1.000 31.73185 314 ARG D C 1
ATOM 12560 O O . ARG D 1 314 ? 117.56000 103.27300 127.96900 1.000 31.73185 314 ARG D O 1
ATOM 12568 N N . ALA D 1 315 ? 117.17400 105.39400 128.60300 1.000 33.01968 315 ALA D N 1
ATOM 12569 C CA . ALA D 1 315 ? 118.15500 105.32800 129.67700 1.000 33.01968 315 ALA D CA 1
ATOM 12570 C C . ALA D 1 315 ? 117.68000 104.45900 130.82900 1.000 33.01968 315 ALA D C 1
ATOM 12571 O O . ALA D 1 315 ? 118.50100 103.95900 131.60000 1.000 33.01968 315 ALA D O 1
ATOM 12573 N N . ALA D 1 316 ? 116.37200 104.27100 130.97000 1.000 33.15340 316 ALA D N 1
ATOM 12574 C CA . ALA D 1 316 ? 115.82400 103.39400 131.99300 1.000 33.15340 316 ALA D CA 1
ATOM 12575 C C . ALA D 1 316 ? 115.58200 101.98200 131.49300 1.000 33.15340 316 ALA D C 1
ATOM 12576 O O . ALA D 1 316 ? 115.21000 101.11900 132.28900 1.000 33.15340 316 ALA D O 1
ATOM 12578 N N . SER D 1 317 ? 115.75500 101.73200 130.20100 1.000 36.32227 317 SER D N 1
ATOM 12579 C CA . SER D 1 317 ? 115.79000 100.37300 129.68800 1.000 36.32227 317 SER D CA 1
ATOM 12580 C C . SER D 1 317 ? 117.21000 99.85700 129.54700 1.000 36.32227 317 SER D C 1
ATOM 12581 O O . SER D 1 317 ? 117.42100 98.64200 129.51700 1.000 36.32227 317 SER D O 1
ATOM 12584 N N . GLU D 1 318 ? 118.18700 100.75700 129.44300 1.000 39.98783 318 GLU D N 1
ATOM 12585 C CA . GLU D 1 318 ? 119.57800 100.34600 129.56100 1.000 39.98783 318 GLU D CA 1
ATOM 12586 C C . GLU D 1 318 ? 119.91600 99.97900 130.99500 1.000 39.98783 318 GLU D C 1
ATOM 12587 O O . GLU D 1 318 ? 120.76000 99.11300 131.23800 1.000 39.98783 318 GLU D O 1
ATOM 12593 N N . PHE D 1 319 ? 119.27700 100.63800 131.95900 1.000 40.20716 319 PHE D N 1
ATOM 12594 C CA . PHE D 1 319 ? 119.58000 100.36700 133.35700 1.000 40.20716 319 PHE D CA 1
ATOM 12595 C C . PHE D 1 319 ? 118.97300 99.04900 133.80800 1.000 40.20716 319 PHE D C 1
ATOM 12596 O O . PHE D 1 319 ? 119.58400 98.30900 134.58200 1.000 40.20716 319 PHE D O 1
ATOM 12604 N N . ALA D 1 320 ? 117.77200 98.74200 133.34800 1.000 43.30788 320 ALA D N 1
ATOM 12605 C CA . ALA D 1 320 ? 117.10800 97.52000 133.76700 1.000 43.30788 320 ALA D CA 1
ATOM 12606 C C . ALA D 1 320 ? 117.54000 96.30900 132.96400 1.000 43.30788 320 ALA D C 1
ATOM 12607 O O . ALA D 1 320 ? 117.02000 95.21600 133.19600 1.000 43.30788 320 ALA D O 1
ATOM 12609 N N . SER D 1 321 ? 118.45600 96.47300 132.02000 1.000 44.82390 321 SER D N 1
ATOM 12610 C CA . SER D 1 321 ? 118.98700 95.36300 131.25000 1.000 44.82390 321 SER D CA 1
ATOM 12611 C C . SER D 1 321 ? 120.41500 95.01800 131.61300 1.000 44.82390 321 SER D C 1
ATOM 12612 O O . SER D 1 321 ? 120.81000 93.86200 131.47200 1.000 44.82390 321 SER D O 1
ATOM 12615 N N . ARG D 1 322 ? 121.19600 95.99500 132.07100 1.000 44.45882 322 ARG D N 1
ATOM 12616 C CA . ARG D 1 322 ? 122.53800 95.70500 132.55200 1.000 44.45882 322 ARG D CA 1
ATOM 12617 C C . ARG D 1 322 ? 122.50300 94.95400 133.86900 1.000 44.45882 322 ARG D C 1
ATOM 12618 O O . ARG D 1 322 ? 123.36500 94.10700 134.12400 1.000 44.45882 322 ARG D O 1
ATOM 12626 N N . ASN D 1 323 ? 121.52400 95.25000 134.71700 1.000 45.50490 323 ASN D N 1
ATOM 12627 C CA . ASN D 1 323 ? 121.43900 94.68100 136.05000 1.000 45.50490 323 ASN D CA 1
ATOM 12628 C C . ASN D 1 323 ? 120.55600 93.44800 136.11100 1.000 45.50490 323 ASN D C 1
ATOM 12629 O O . ASN D 1 323 ? 120.39400 92.88100 137.19500 1.000 45.50490 323 ASN D O 1
ATOM 12634 N N . GLN D 1 324 ? 120.00100 93.02800 134.96700 1.000 50.30372 324 GLN D N 1
ATOM 12635 C CA . GLN D 1 324 ? 119.18600 91.81700 134.82000 1.000 50.30372 324 GLN D CA 1
ATOM 12636 C C . GLN D 1 324 ? 117.99300 91.82100 135.76900 1.000 50.30372 324 GLN D C 1
ATOM 12637 O O . GLN D 1 324 ? 117.74700 90.85800 136.49500 1.000 50.30372 324 GLN D O 1
ATOM 12643 N N . LEU D 1 325 ? 117.26300 92.93300 135.77300 1.000 50.14589 325 LEU D N 1
ATOM 12644 C CA . LEU D 1 325 ? 116.12300 93.09200 136.65700 1.000 50.14589 325 LEU D CA 1
ATOM 12645 C C . LEU D 1 325 ? 114.99200 92.15900 136.22900 1.000 50.14589 325 LEU D C 1
ATOM 12646 O O . LEU D 1 325 ? 114.88400 91.80600 135.05200 1.000 50.14589 325 LEU D O 1
ATOM 12651 N N . PRO D 1 326 ? 114.15200 91.71800 137.16400 1.000 53.81983 326 PRO D N 1
ATOM 12652 C CA . PRO D 1 326 ? 112.98800 90.92300 136.77500 1.000 53.81983 326 PRO D CA 1
ATOM 12653 C C . PRO D 1 326 ? 111.96100 91.77800 136.05900 1.000 53.81983 326 PRO D C 1
ATOM 12654 O O . PRO D 1 326 ? 111.96500 93.00600 136.15300 1.000 53.81983 326 PRO D O 1
ATOM 12658 N N . HIS D 1 327 ? 111.06300 91.10500 135.34100 1.000 55.24362 327 HIS D N 1
ATOM 12659 C CA . HIS D 1 327 ? 110.07400 91.81500 134.54100 1.000 55.24362 327 HIS D CA 1
ATOM 12660 C C . HIS D 1 327 ? 109.01300 92.48500 135.40200 1.000 55.24362 327 HIS D C 1
ATOM 12661 O O . HIS D 1 327 ? 108.30000 93.37000 134.92600 1.000 55.24362 327 HIS D O 1
ATOM 12668 N N . ASP D 1 328 ? 108.89200 92.08400 136.66200 1.000 56.19414 328 ASP D N 1
ATOM 12669 C CA . ASP D 1 328 ? 107.85200 92.62100 137.52700 1.000 56.19414 328 ASP D CA 1
ATOM 12670 C C . ASP D 1 328 ? 108.21800 93.95900 138.15000 1.000 56.19414 328 ASP D C 1
ATOM 12671 O O . ASP D 1 328 ? 107.33600 94.62000 138.70300 1.000 56.19414 328 ASP D O 1
ATOM 12676 N N . ILE D 1 329 ? 109.48100 94.37200 138.08500 1.000 50.13823 329 ILE D N 1
ATOM 12677 C CA . ILE D 1 329 ? 109.90200 95.68000 138.56000 1.000 50.13823 329 ILE D CA 1
ATOM 12678 C C . ILE D 1 329 ? 110.31700 96.58100 137.40000 1.000 50.13823 329 ILE D C 1
ATOM 12679 O O . ILE D 1 329 ? 110.29300 97.80700 137.51600 1.000 50.13823 329 ILE D O 1
ATOM 12684 N N . GLN D 1 330 ? 110.63300 95.98900 136.24900 1.000 49.33110 330 GLN D N 1
ATOM 12685 C CA . GLN D 1 330 ? 110.90000 96.78600 135.06000 1.000 49.33110 330 GLN D CA 1
ATOM 12686 C C . GLN D 1 330 ? 109.62600 97.42800 134.53100 1.000 49.33110 330 GLN D C 1
ATOM 12687 O O . GLN D 1 330 ? 109.66400 98.53000 133.97800 1.000 49.33110 330 GLN D O 1
ATOM 12693 N N . ASP D 1 331 ? 108.48300 96.76400 134.70700 1.000 49.54460 331 ASP D N 1
ATOM 12694 C CA . ASP D 1 331 ? 107.22300 97.34900 134.26100 1.000 49.54460 331 ASP D CA 1
ATOM 12695 C C . ASP D 1 331 ? 106.77300 98.47400 135.17900 1.000 49.54460 331 ASP D C 1
ATOM 12696 O O . ASP D 1 331 ? 105.99000 99.33600 134.77200 1.000 49.54460 331 ASP D O 1
ATOM 12701 N N . GLN D 1 332 ? 107.23400 98.47500 136.42600 1.000 45.18033 332 GLN D N 1
ATOM 12702 C CA . GLN D 1 332 ? 106.83600 99.53900 137.33500 1.000 45.18033 332 GLN D CA 1
ATOM 12703 C C . GLN D 1 332 ? 107.60500 100.81700 137.05600 1.000 45.18033 332 GLN D C 1
ATOM 12704 O O . GLN D 1 332 ? 107.08900 101.91800 137.26800 1.000 45.18033 332 GLN D O 1
ATOM 12710 N N . MET D 1 333 ? 108.84300 100.69800 136.58200 1.000 40.02956 333 MET D N 1
ATOM 12711 C CA . MET D 1 333 ? 109.63000 101.88700 136.30500 1.000 40.02956 333 MET D CA 1
ATOM 12712 C C . MET D 1 333 ? 109.40000 102.42100 134.90400 1.000 40.02956 333 MET D C 1
ATOM 12713 O O . MET D 1 333 ? 109.74400 103.57200 134.63800 1.000 40.02956 333 MET D O 1
ATOM 12718 N N . LEU D 1 334 ? 108.82200 101.62600 134.01000 1.000 37.57151 334 LEU D N 1
ATOM 12719 C CA . LEU D 1 334 ? 108.56400 102.08500 132.65300 1.000 37.57151 334 LEU D CA 1
ATOM 12720 C C . LEU D 1 334 ? 107.15300 102.61600 132.48800 1.000 37.57151 334 LEU D C 1
ATOM 12721 O O . LEU D 1 334 ? 106.92300 103.50500 131.66700 1.000 37.57151 334 LEU D O 1
ATOM 12726 N N . SER D 1 335 ? 106.19700 102.08700 133.25000 1.000 37.54085 335 SER D N 1
ATOM 12727 C CA . SER D 1 335 ? 104.85400 102.64800 133.23000 1.000 37.54085 335 SER D CA 1
ATOM 12728 C C . SER D 1 335 ? 104.79400 103.97000 133.96900 1.000 37.54085 335 SER D C 1
ATOM 12729 O O . SER D 1 335 ? 103.86100 104.74900 133.76500 1.000 37.54085 335 SER D O 1
ATOM 12732 N N . HIS D 1 336 ? 105.76500 104.24200 134.83700 1.000 36.79399 336 HIS D N 1
ATOM 12733 C CA . HIS D 1 336 ? 105.74900 105.50100 135.56400 1.000 36.79399 336 HIS D CA 1
ATOM 12734 C C . HIS D 1 336 ? 106.27800 106.64200 134.71100 1.000 36.79399 336 HIS D C 1
ATOM 12735 O O . HIS D 1 336 ? 105.79300 107.77200 134.81900 1.000 36.79399 336 HIS D O 1
ATOM 12742 N N . ILE D 1 337 ? 107.28100 106.37500 133.87100 1.000 33.47381 337 ILE D N 1
ATOM 12743 C CA . ILE D 1 337 ? 107.83100 107.41200 133.00000 1.000 33.47381 337 ILE D CA 1
ATOM 12744 C C . ILE D 1 337 ? 106.81900 107.79800 131.93300 1.000 33.47381 337 ILE D C 1
ATOM 12745 O O . ILE D 1 337 ? 106.69500 108.97200 131.56600 1.000 33.47381 337 ILE D O 1
ATOM 12750 N N . CYS D 1 338 ? 106.05500 106.82200 131.44500 1.000 33.49372 338 CYS D N 1
ATOM 12751 C CA . CYS D 1 338 ? 105.05700 107.09300 130.41900 1.000 33.49372 338 CYS D CA 1
ATOM 12752 C C . CYS D 1 338 ? 103.89300 107.89900 130.97600 1.000 33.49372 338 CYS D C 1
ATOM 12753 O O . CYS D 1 338 ? 103.29900 108.71700 130.27000 1.000 33.49372 338 CYS D O 1
ATOM 12756 N N . LEU D 1 339 ? 103.54600 107.67800 132.24300 1.000 32.35828 339 LEU D N 1
ATOM 12757 C CA . LEU D 1 339 ? 102.42700 108.40800 132.82800 1.000 32.35828 339 LEU D CA 1
ATOM 12758 C C . LEU D 1 339 ? 102.86900 109.76300 133.35800 1.000 32.35828 339 LEU D C 1
ATOM 12759 O O . LEU D 1 339 ? 102.06400 110.69500 133.44300 1.000 32.35828 339 LEU D O 1
ATOM 12764 N N . LYS D 1 340 ? 104.14300 109.89600 133.72100 1.000 34.08996 340 LYS D N 1
ATOM 12765 C CA . LYS D 1 340 ? 104.65700 111.20300 134.10900 1.000 34.08996 340 LYS D CA 1
ATOM 12766 C C . LYS D 1 340 ? 104.74200 112.13000 132.90700 1.000 34.08996 340 LYS D C 1
ATOM 12767 O O . LYS D 1 340 ? 104.61400 113.34900 133.04400 1.000 34.08996 340 LYS D O 1
ATOM 12773 N N . PHE D 1 341 ? 104.94200 111.56900 131.71800 1.000 32.85702 341 PHE D N 1
ATOM 12774 C CA . PHE D 1 341 ? 105.00200 112.38900 130.51700 1.000 32.85702 341 PHE D CA 1
ATOM 12775 C C . PHE D 1 341 ? 103.61400 112.81900 130.07100 1.000 32.85702 341 PHE D C 1
ATOM 12776 O O . PHE D 1 341 ? 103.43900 113.92700 129.55600 1.000 32.85702 341 PHE D O 1
ATOM 12784 N N . LYS D 1 342 ? 102.61500 111.95700 130.25400 1.000 32.74772 342 LYS D N 1
ATOM 12785 C CA . LYS D 1 342 ? 101.26700 112.27800 129.80200 1.000 32.74772 342 LYS D CA 1
ATOM 12786 C C . LYS D 1 342 ? 100.62600 113.33800 130.67600 1.000 32.74772 342 LYS D C 1
ATOM 12787 O O . LYS D 1 342 ? 99.83300 114.15200 130.19400 1.000 32.74772 342 LYS D O 1
ATOM 12793 N N . THR D 1 343 ? 100.94800 113.34200 131.96600 1.000 36.31823 343 THR D N 1
ATOM 12794 C CA . THR D 1 343 ? 100.25200 114.17900 132.93100 1.000 36.31823 343 THR D CA 1
ATOM 12795 C C . THR D 1 343 ? 101.09500 115.34000 133.43300 1.000 36.31823 343 THR D C 1
ATOM 12796 O O . THR D 1 343 ? 100.62400 116.47500 133.45700 1.000 36.31823 343 THR D O 1
ATOM 12800 N N . GLU D 1 344 ? 102.32900 115.08800 133.84500 1.000 39.32319 344 GLU D N 1
ATOM 12801 C CA . GLU D 1 344 ? 103.15600 116.13800 134.42100 1.000 39.32319 344 GLU D CA 1
ATOM 12802 C C . GLU D 1 344 ? 103.96900 116.88100 133.39100 1.000 39.32319 344 GLU D C 1
ATOM 12803 O O . GLU D 1 344 ? 104.85700 117.64400 133.77500 1.000 39.32319 344 GLU D O 1
ATOM 12805 N N . GLY D 1 345 ? 103.69300 116.68900 132.10800 1.000 40.54305 345 GLY D N 1
ATOM 12806 C CA . GLY D 1 345 ? 104.45800 117.37400 131.08500 1.000 40.54305 345 GLY D CA 1
ATOM 12807 C C . GLY D 1 345 ? 105.87500 116.85300 131.00800 1.000 40.54305 345 GLY D C 1
ATOM 12808 O O . GLY D 1 345 ? 106.14000 115.66100 131.17700 1.000 40.54305 345 GLY D O 1
ATOM 12809 N N . LEU D 1 346 ? 106.81000 117.76500 130.76300 1.000 45.04788 346 LEU D N 1
ATOM 12810 C CA . LEU D 1 346 ? 108.22200 117.42900 130.68100 1.000 45.04788 346 LEU D CA 1
ATOM 12811 C C . LEU D 1 346 ? 109.01900 118.07500 131.80500 1.000 45.04788 346 LEU D C 1
ATOM 12812 O O . LEU D 1 346 ? 109.74600 117.38800 132.52700 1.000 45.04788 346 LEU D O 1
ATOM 12817 N N . LYS D 1 347 ? 108.90000 119.39000 131.97300 1.000 49.34527 347 LYS D N 1
ATOM 12818 C CA . LYS D 1 347 ? 109.59200 120.11700 133.03900 1.000 49.34527 347 LYS D CA 1
ATOM 12819 C C . LYS D 1 347 ? 108.53900 120.94700 133.76800 1.000 49.34527 347 LYS D C 1
ATOM 12820 O O . LYS D 1 347 ? 108.31400 122.11400 133.43800 1.000 49.34527 347 LYS D O 1
ATOM 12822 N N . GLN D 1 348 ? 107.88900 120.33100 134.75200 1.000 47.44334 348 GLN D N 1
ATOM 12823 C CA . GLN D 1 348 ? 106.90100 121.01900 135.57000 1.000 47.44334 348 GLN D CA 1
ATOM 12824 C C . GLN D 1 348 ? 107.51400 121.51200 136.87500 1.000 47.44334 348 GLN D C 1
ATOM 12825 O O . GLN D 1 348 ? 107.16000 122.58600 137.36900 1.000 47.44334 348 GLN D O 1
ATOM 12831 N N . GLN D 1 349 ? 108.45100 120.74600 137.43600 1.000 48.64297 349 GLN D N 1
ATOM 12832 C CA . GLN D 1 349 ? 109.13000 121.18700 138.64600 1.000 48.64297 349 GLN D CA 1
ATOM 12833 C C . GLN D 1 349 ? 110.04200 122.37000 138.37200 1.000 48.64297 349 GLN D C 1
ATOM 12834 O O . GLN D 1 349 ? 110.25200 123.20600 139.25300 1.000 48.64297 349 GLN D O 1
ATOM 12836 N N . GLU D 1 350 ? 110.58600 122.46700 137.15900 1.000 47.79488 350 GLU D N 1
ATOM 12837 C CA . GLU D 1 350 ? 111.37200 123.63800 136.80000 1.000 47.79488 350 GLU D CA 1
ATOM 12838 C C . GLU D 1 350 ? 110.49500 124.81800 136.42000 1.000 47.79488 350 GLU D C 1
ATOM 12839 O O . GLU D 1 350 ? 110.97900 125.95200 136.40500 1.000 47.79488 350 GLU D O 1
ATOM 12841 N N . THR D 1 351 ? 109.22400 124.57800 136.10700 1.000 47.10154 351 THR D N 1
ATOM 12842 C CA . THR D 1 351 ? 108.30500 125.66500 135.79400 1.000 47.10154 351 THR D CA 1
ATOM 12843 C C . THR D 1 351 ? 107.95800 126.46200 137.03900 1.000 47.10154 351 THR D C 1
ATOM 12844 O O . THR D 1 351 ? 108.14900 127.68000 137.08000 1.000 47.10154 351 THR D O 1
ATOM 12848 N N . LEU D 1 352 ? 107.45400 125.78400 138.06900 1.000 47.64176 352 LEU D N 1
ATOM 12849 C CA . LEU D 1 352 ? 107.03000 126.42300 139.30500 1.000 47.64176 352 LEU D CA 1
ATOM 12850 C C . LEU D 1 352 ? 108.11600 126.42600 140.37100 1.000 47.64176 352 LEU D C 1
ATOM 12851 O O . LEU D 1 352 ? 107.81200 126.46100 141.56600 1.000 47.64176 352 LEU D O 1
ATOM 12856 N N . ASN D 1 353 ? 109.37800 126.38800 139.96800 1.000 49.65280 353 ASN D N 1
ATOM 12857 C CA . ASN D 1 353 ? 110.48000 126.78000 140.82800 1.000 49.65280 353 ASN D CA 1
ATOM 12858 C C . ASN D 1 353 ? 110.96000 128.18300 140.51400 1.000 49.65280 353 ASN D C 1
ATOM 12859 O O . ASN D 1 353 ? 111.92500 128.64600 141.12500 1.000 49.65280 353 ASN D O 1
ATOM 12864 N N . ASN D 1 354 ? 110.32200 128.85600 139.55800 1.000 49.01254 354 ASN D N 1
ATOM 12865 C CA . ASN D 1 354 ? 110.65700 130.22200 139.20000 1.000 49.01254 354 ASN D CA 1
ATOM 12866 C C . ASN D 1 354 ? 109.59800 131.23000 139.60700 1.000 49.01254 354 ASN D C 1
ATOM 12867 O O . ASN D 1 354 ? 109.89500 132.42700 139.63800 1.000 49.01254 354 ASN D O 1
ATOM 12872 N N . LEU D 1 355 ? 108.38200 130.78600 139.89600 1.000 48.48981 355 LEU D N 1
ATOM 12873 C CA . LEU D 1 355 ? 107.38000 131.67600 140.45500 1.000 48.48981 355 LEU D CA 1
ATOM 12874 C C . LEU D 1 355 ? 107.79200 132.07200 141.86900 1.000 48.48981 355 LEU D C 1
ATOM 12875 O O . LEU D 1 355 ? 108.25300 131.21700 142.63400 1.000 48.48981 355 LEU D O 1
ATOM 12880 N N . PRO D 1 356 ? 107.67400 133.36000 142.23700 1.000 48.12616 356 PRO D N 1
ATOM 12881 C CA . PRO D 1 356 ? 108.42600 133.87400 143.39400 1.000 48.12616 356 PRO D CA 1
ATOM 12882 C C . PRO D 1 356 ? 108.08700 133.31100 144.77300 1.000 48.12616 356 PRO D C 1
ATOM 12883 O O . PRO D 1 356 ? 108.88100 132.53700 145.31600 1.000 48.12616 356 PRO D O 1
ATOM 12887 N N . LYS D 1 357 ? 106.94400 133.66700 145.35800 1.000 50.34878 357 LYS D N 1
ATOM 12888 C CA . LYS D 1 357 ? 106.52100 133.01600 146.59200 1.000 50.34878 357 LYS D CA 1
ATOM 12889 C C . LYS D 1 357 ? 105.00900 132.91900 146.69200 1.000 50.34878 357 LYS D C 1
ATOM 12890 O O . LYS D 1 357 ? 104.47900 132.03700 147.36900 1.000 50.34878 357 LYS D O 1
ATOM 12892 N N . ALA D 1 358 ? 104.31100 133.83400 146.03000 1.000 50.08920 358 ALA D N 1
ATOM 12893 C CA . ALA D 1 358 ? 102.88000 133.99700 146.21600 1.000 50.08920 358 ALA D CA 1
ATOM 12894 C C . ALA D 1 358 ? 102.07100 133.62600 144.99400 1.000 50.08920 358 ALA D C 1
ATOM 12895 O O . ALA D 1 358 ? 100.86500 133.41500 145.11000 1.000 50.08920 358 ALA D O 1
ATOM 12897 N N . ILE D 1 359 ? 102.70000 133.56900 143.82100 1.000 49.34188 359 ILE D N 1
ATOM 12898 C CA . ILE D 1 359 ? 102.05400 132.93600 142.68000 1.000 49.34188 359 ILE D CA 1
ATOM 12899 C C . ILE D 1 359 ? 101.99600 131.43600 142.90100 1.000 49.34188 359 ILE D C 1
ATOM 12900 O O . ILE D 1 359 ? 101.00400 130.78100 142.56900 1.000 49.34188 359 ILE D O 1
ATOM 12905 N N . ARG D 1 360 ? 103.05300 130.87600 143.49000 1.000 51.65446 360 ARG D N 1
ATOM 12906 C CA . ARG D 1 360 ? 103.10600 129.44200 143.74100 1.000 51.65446 360 ARG D CA 1
ATOM 12907 C C . ARG D 1 360 ? 102.15800 129.03900 144.86100 1.000 51.65446 360 ARG D C 1
ATOM 12908 O O . ARG D 1 360 ? 101.46900 128.01900 144.76800 1.000 51.65446 360 ARG D O 1
ATOM 12916 N N . SER D 1 361 ? 102.10600 129.83300 145.93100 1.000 50.63373 361 SER D N 1
ATOM 12917 C CA . SER D 1 361 ? 101.24400 129.52000 147.06100 1.000 50.63373 361 SER D CA 1
ATOM 12918 C C . SER D 1 361 ? 99.78300 129.84200 146.80100 1.000 50.63373 361 SER D C 1
ATOM 12919 O O . SER D 1 361 ? 98.93700 129.47200 147.61600 1.000 50.63373 361 SER D O 1
ATOM 12922 N N . SER D 1 362 ? 99.46400 130.53100 145.71300 1.000 50.81597 362 SER D N 1
ATOM 12923 C CA . SER D 1 362 ? 98.07500 130.69800 145.31800 1.000 50.81597 362 SER D CA 1
ATOM 12924 C C . SER D 1 362 ? 97.63600 129.64600 144.31800 1.000 50.81597 362 SER D C 1
ATOM 12925 O O . SER D 1 362 ? 96.43300 129.42000 144.15600 1.000 50.81597 362 SER D O 1
ATOM 12928 N N . ILE D 1 363 ? 98.58500 129.01600 143.62500 1.000 50.76766 363 ILE D N 1
ATOM 12929 C CA . ILE D 1 363 ? 98.26600 127.85000 142.80800 1.000 50.76766 363 ILE D CA 1
ATOM 12930 C C . ILE D 1 363 ? 97.85500 126.69400 143.70500 1.000 50.76766 363 ILE D C 1
ATOM 12931 O O . ILE D 1 363 ? 96.83300 126.03700 143.48100 1.000 50.76766 363 ILE D O 1
ATOM 12936 N N . ALA D 1 364 ? 98.61000 126.47900 144.78400 1.000 53.37675 364 ALA D N 1
ATOM 12937 C CA . ALA D 1 364 ? 98.34400 125.36900 145.69000 1.000 53.37675 364 ALA D CA 1
ATOM 12938 C C . ALA D 1 364 ? 97.17500 125.63100 146.63200 1.000 53.37675 364 ALA D C 1
ATOM 12939 O O . ALA D 1 364 ? 96.90300 124.79700 147.49700 1.000 53.37675 364 ALA D O 1
ATOM 12941 N N . ASN D 1 365 ? 96.48700 126.76400 146.50600 1.000 55.68048 365 ASN D N 1
ATOM 12942 C CA . ASN D 1 365 ? 95.31000 127.02900 147.32100 1.000 55.68048 365 ASN D CA 1
ATOM 12943 C C . ASN D 1 365 ? 94.03200 126.99200 146.50300 1.000 55.68048 365 ASN D C 1
ATOM 12944 O O . ASN D 1 365 ? 92.94800 126.82400 147.06300 1.000 55.68048 365 ASN D O 1
ATOM 12949 N N . TYR D 1 366 ? 94.11900 127.18500 145.19100 1.000 55.66242 366 TYR D N 1
ATOM 12950 C CA . TYR D 1 366 ? 92.99700 126.79600 144.35100 1.000 55.66242 366 TYR D CA 1
ATOM 12951 C C . TYR D 1 366 ? 92.98600 125.29000 144.16800 1.000 55.66242 366 TYR D C 1
ATOM 12952 O O . TYR D 1 366 ? 91.92600 124.65600 144.18700 1.000 55.66242 366 TYR D O 1
ATOM 12961 N N . LEU D 1 367 ? 94.16400 124.70800 143.99500 1.000 54.38425 367 LEU D N 1
ATOM 12962 C CA . LEU D 1 367 ? 94.32300 123.27900 143.79500 1.000 54.38425 367 LEU D CA 1
ATOM 12963 C C . LEU D 1 367 ? 94.41300 122.59100 145.14600 1.000 54.38425 367 LEU D C 1
ATOM 12964 O O . LEU D 1 367 ? 95.18300 123.02200 146.01000 1.000 54.38425 367 LEU D O 1
ATOM 12969 N N . PHE D 1 368 ? 93.64800 121.50700 145.29800 1.000 57.71310 368 PHE D N 1
ATOM 12970 C CA . PHE D 1 368 ? 93.64600 120.56700 146.43500 1.000 57.71310 368 PHE D CA 1
ATOM 12971 C C . PHE D 1 368 ? 93.64600 121.23600 147.81500 1.000 57.71310 368 PHE D C 1
ATOM 12972 O O . PHE D 1 368 ? 94.21600 120.72400 148.77800 1.000 57.71310 368 PHE D O 1
ATOM 12980 N N . PHE D 1 369 ? 92.97900 122.38200 147.92200 1.000 59.97152 369 PHE D N 1
ATOM 12981 C CA . PHE D 1 369 ? 92.71700 122.93800 149.24700 1.000 59.97152 369 PHE D CA 1
ATOM 12982 C C . PHE D 1 369 ? 91.50700 122.29500 149.92400 1.000 59.97152 369 PHE D C 1
ATOM 12983 O O . PHE D 1 369 ? 91.59300 122.02100 151.12400 1.000 59.97152 369 PHE D O 1
ATOM 12991 N N . PRO D 1 370 ? 90.35400 122.01200 149.23600 1.000 59.72086 370 PRO D N 1
ATOM 12992 C CA . PRO D 1 370 ? 89.32700 121.21000 149.91600 1.000 59.72086 370 PRO D CA 1
ATOM 12993 C C . PRO D 1 370 ? 89.59000 119.71300 149.86700 1.000 59.72086 370 PRO D C 1
ATOM 12994 O O . PRO D 1 370 ? 88.67300 118.91700 150.07400 1.000 59.72086 370 PRO D O 1
ATOM 12998 N N . ILE D 1 371 ? 90.82000 119.31800 149.56200 1.000 57.11776 371 ILE D N 1
ATOM 12999 C CA . ILE D 1 371 ? 91.23900 117.92800 149.63900 1.000 57.11776 371 ILE D CA 1
ATOM 13000 C C . ILE D 1 371 ? 91.90300 117.70600 150.98800 1.000 57.11776 371 ILE D C 1
ATOM 13001 O O . ILE D 1 371 ? 91.62500 116.72100 151.67800 1.000 57.11776 371 ILE D O 1
ATOM 13006 N N . VAL D 1 372 ? 92.76200 118.63900 151.38900 1.000 56.24347 372 VAL D N 1
ATOM 13007 C CA . VAL D 1 372 ? 93.48600 118.53500 152.65000 1.000 56.24347 372 VAL D CA 1
ATOM 13008 C C . VAL D 1 372 ? 92.62400 119.13100 153.75600 1.000 56.24347 372 VAL D C 1
ATOM 13009 O O . VAL D 1 372 ? 92.93900 119.00700 154.94400 1.000 56.24347 372 VAL D O 1
ATOM 13013 N N . HIS D 1 373 ? 91.51800 119.76900 153.37700 1.000 61.59573 373 HIS D N 1
ATOM 13014 C CA . HIS D 1 373 ? 90.64300 120.37700 154.37200 1.000 61.59573 373 HIS D CA 1
ATOM 13015 C C . HIS D 1 373 ? 89.84300 119.32500 155.12500 1.000 61.59573 373 HIS D C 1
ATOM 13016 O O . HIS D 1 373 ? 89.99600 119.16400 156.34000 1.000 61.59573 373 HIS D O 1
ATOM 13023 N N . ASN D 1 374 ? 88.99400 118.58600 154.42000 1.000 60.24786 374 ASN D N 1
ATOM 13024 C CA . ASN D 1 374 ? 88.02700 117.71100 155.07400 1.000 60.24786 374 ASN D CA 1
ATOM 13025 C C . ASN D 1 374 ? 88.54100 116.27300 155.10800 1.000 60.24786 374 ASN D C 1
ATOM 13026 O O . ASN D 1 374 ? 87.97300 115.35600 154.52000 1.000 60.24786 374 ASN D O 1
ATOM 13031 N N . ILE D 1 375 ? 89.64600 116.09300 155.82300 1.000 59.55893 375 ILE D N 1
ATOM 13032 C CA . ILE D 1 375 ? 90.09300 114.77400 156.24400 1.000 59.55893 375 ILE D CA 1
ATOM 13033 C C . ILE D 1 375 ? 90.14300 114.77400 157.76300 1.000 59.55893 375 ILE D C 1
ATOM 13034 O O . ILE D 1 375 ? 90.11400 115.83100 158.40100 1.000 59.55893 375 ILE D O 1
ATOM 13039 N N . TYR D 1 376 ? 90.21500 113.57700 158.34800 1.000 62.28538 376 TYR D N 1
ATOM 13040 C CA . TYR D 1 376 ? 90.03300 113.45800 159.79000 1.000 62.28538 376 TYR D CA 1
ATOM 13041 C C . TYR D 1 376 ? 91.26500 113.91700 160.56000 1.000 62.28538 376 TYR D C 1
ATOM 13042 O O . TYR D 1 376 ? 91.15500 114.35400 161.71000 1.000 62.28538 376 TYR D O 1
ATOM 13051 N N . LEU D 1 377 ? 92.44900 113.80500 159.95600 1.000 60.30842 377 LEU D N 1
ATOM 13052 C CA . LEU D 1 377 ? 93.67200 114.14800 160.67000 1.000 60.30842 377 LEU D CA 1
ATOM 13053 C C . LEU D 1 377 ? 93.80500 115.64600 160.88100 1.000 60.30842 377 LEU D C 1
ATOM 13054 O O . LEU D 1 377 ? 94.50000 116.07400 161.80900 1.000 60.30842 377 LEU D O 1
ATOM 13059 N N . PHE D 1 378 ? 93.15400 116.45100 160.04700 1.000 61.19194 378 PHE D N 1
ATOM 13060 C CA . PHE D 1 378 ? 93.00800 117.88000 160.27800 1.000 61.19194 378 PHE D CA 1
ATOM 13061 C C . PHE D 1 378 ? 91.51200 118.18700 160.24800 1.000 61.19194 378 PHE D C 1
ATOM 13062 O O . PHE D 1 378 ? 90.96000 118.58800 159.22400 1.000 61.19194 378 PHE D O 1
ATOM 13070 N N . GLN D 1 379 ? 90.85700 117.99100 161.38600 1.000 68.28877 379 GLN D N 1
ATOM 13071 C CA . GLN D 1 379 ? 89.44600 118.30400 161.55100 1.000 68.28877 379 GLN D CA 1
ATOM 13072 C C . GLN D 1 379 ? 89.29400 119.14000 162.80800 1.000 68.28877 379 GLN D C 1
ATOM 13073 O O . GLN D 1 379 ? 89.76200 118.74500 163.87900 1.000 68.28877 379 GLN D O 1
ATOM 13075 N N . GLY D 1 380 ? 88.66000 120.29900 162.67200 1.000 72.55481 380 GLY D N 1
ATOM 13076 C CA . GLY D 1 380 ? 88.53600 121.21300 163.78800 1.000 72.55481 380 GLY D CA 1
ATOM 13077 C C . GLY D 1 380 ? 89.80400 121.99600 164.05700 1.000 72.55481 380 GLY D C 1
ATOM 13078 O O . GLY D 1 380 ? 89.93300 122.64200 165.10100 1.000 72.55481 380 GLY D O 1
ATOM 13079 N N . VAL D 1 381 ? 90.74900 121.94700 163.12000 1.000 75.11738 381 VAL D N 1
ATOM 13080 C CA . VAL D 1 381 ? 91.96600 122.73500 163.23700 1.000 75.11738 381 VAL D CA 1
ATOM 13081 C C . VAL D 1 381 ? 91.75400 124.08000 162.54100 1.000 75.11738 381 VAL D C 1
ATOM 13082 O O . VAL D 1 381 ? 90.85000 124.24400 161.71600 1.000 75.11738 381 VAL D O 1
ATOM 13086 N N . SER D 1 382 ? 92.57300 125.06500 162.91100 1.000 77.38844 382 SER D N 1
ATOM 13087 C CA . SER D 1 382 ? 92.41100 126.43800 162.45800 1.000 77.38844 382 SER D CA 1
ATOM 13088 C C . SER D 1 382 ? 92.67800 126.57000 160.95900 1.000 77.38844 382 SER D C 1
ATOM 13089 O O . SER D 1 382 ? 93.22900 125.68100 160.31100 1.000 77.38844 382 SER D O 1
ATOM 13092 N N . ARG D 1 383 ? 92.26700 127.71600 160.41300 1.000 76.27943 383 ARG D N 1
ATOM 13093 C CA . ARG D 1 383 ? 92.45800 128.00700 158.99600 1.000 76.27943 383 ARG D CA 1
ATOM 13094 C C . ARG D 1 383 ? 93.92900 128.20300 158.65500 1.000 76.27943 383 ARG D C 1
ATOM 13095 O O . ARG D 1 383 ? 94.39500 127.74300 157.60800 1.000 76.27943 383 ARG D O 1
ATOM 13103 N N . ASN D 1 384 ? 94.68100 128.84600 159.54100 1.000 72.84946 384 ASN D N 1
ATOM 13104 C CA . ASN D 1 384 ? 96.06300 129.19100 159.24700 1.000 72.84946 384 ASN D CA 1
ATOM 13105 C C . ASN D 1 384 ? 97.00900 128.00300 159.30000 1.000 72.84946 384 ASN D C 1
ATOM 13106 O O . ASN D 1 384 ? 98.14700 128.14200 158.84300 1.000 72.84946 384 ASN D O 1
ATOM 13108 N N . PHE D 1 385 ? 96.60500 126.85600 159.84800 1.000 72.86327 385 PHE D N 1
ATOM 13109 C CA . PHE D 1 385 ? 97.48900 125.69500 159.79700 1.000 72.86327 385 PHE D CA 1
ATOM 13110 C C . PHE D 1 385 ? 97.34200 124.93500 158.48700 1.000 72.86327 385 PHE D C 1
ATOM 13111 O O . PHE D 1 385 ? 98.33400 124.47100 157.91700 1.000 72.86327 385 PHE D O 1
ATOM 13119 N N . LEU D 1 386 ? 96.11600 124.82100 157.98600 1.000 70.43815 386 LEU D N 1
ATOM 13120 C CA . LEU D 1 386 ? 95.87700 124.30900 156.64900 1.000 70.43815 386 LEU D CA 1
ATOM 13121 C C . LEU D 1 386 ? 95.89300 125.41200 155.59800 1.000 70.43815 386 LEU D C 1
ATOM 13122 O O . LEU D 1 386 ? 95.18800 125.32900 154.58900 1.000 70.43815 386 LEU D O 1
ATOM 13127 N N . PHE D 1 387 ? 96.65600 126.46800 155.86600 1.000 69.89872 387 PHE D N 1
ATOM 13128 C CA . PHE D 1 387 ? 97.16000 127.39200 154.86600 1.000 69.89872 387 PHE D CA 1
ATOM 13129 C C . PHE D 1 387 ? 98.65000 127.20400 154.64200 1.000 69.89872 387 PHE D C 1
ATOM 13130 O O . PHE D 1 387 ? 99.29800 128.08300 154.07200 1.000 69.89872 387 PHE D O 1
ATOM 13138 N N . GLN D 1 388 ? 99.21600 126.10500 155.13200 1.000 69.64710 388 GLN D N 1
ATOM 13139 C CA . GLN D 1 388 ? 100.57800 125.70700 154.80900 1.000 69.64710 388 GLN D CA 1
ATOM 13140 C C . GLN D 1 388 ? 100.58300 124.42700 153.96900 1.000 69.64710 388 GLN D C 1
ATOM 13141 O O . GLN D 1 388 ? 101.31200 123.47700 154.26000 1.000 69.64710 388 GLN D O 1
ATOM 13147 N N . LEU D 1 389 ? 99.70500 124.35000 152.96600 1.000 60.56156 389 LEU D N 1
ATOM 13148 C CA . LEU D 1 389 ? 99.77800 123.29500 151.95400 1.000 60.56156 389 LEU D CA 1
ATOM 13149 C C . LEU D 1 389 ? 100.61700 123.77900 150.76700 1.000 60.56156 389 LEU D C 1
ATOM 13150 O O . LEU D 1 389 ? 100.26200 123.66100 149.59400 1.000 60.56156 389 LEU D O 1
ATOM 13155 N N . VAL D 1 390 ? 101.80600 124.27400 151.09300 1.000 60.24698 390 VAL D N 1
ATOM 13156 C CA . VAL D 1 390 ? 102.68900 124.86600 150.10200 1.000 60.24698 390 VAL D CA 1
ATOM 13157 C C . VAL D 1 390 ? 103.87500 123.98200 149.77000 1.000 60.24698 390 VAL D C 1
ATOM 13158 O O . VAL D 1 390 ? 104.72100 124.38100 148.96800 1.000 60.24698 390 VAL D O 1
ATOM 13162 N N . SER D 1 391 ? 103.96800 122.79200 150.36000 1.000 57.48109 391 SER D N 1
ATOM 13163 C CA . SER D 1 391 ? 105.00800 121.83200 150.00900 1.000 57.48109 391 SER D CA 1
ATOM 13164 C C . SER D 1 391 ? 104.41900 120.49700 149.56800 1.000 57.48109 391 SER D C 1
ATOM 13165 O O . SER D 1 391 ? 105.12000 119.48100 149.57100 1.000 57.48109 391 SER D O 1
ATOM 13168 N N . ASP D 1 392 ? 103.14300 120.48100 149.19400 1.000 54.32434 392 ASP D N 1
ATOM 13169 C CA . ASP D 1 392 ? 102.51100 119.27000 148.69600 1.000 54.32434 392 ASP D CA 1
ATOM 13170 C C . ASP D 1 392 ? 103.00900 118.97500 147.29300 1.000 54.32434 392 ASP D C 1
ATOM 13171 O O . ASP D 1 392 ? 102.74000 119.73800 146.36200 1.000 54.32434 392 ASP D O 1
ATOM 13176 N N . ILE D 1 393 ? 103.73200 117.87300 147.13600 1.000 46.30936 393 ILE D N 1
ATOM 13177 C CA . ILE D 1 393 ? 104.12100 117.40300 145.80300 1.000 46.30936 393 ILE D CA 1
ATOM 13178 C C . ILE D 1 393 ? 102.96600 116.53200 145.32700 1.000 46.30936 393 ILE D C 1
ATOM 13179 O O . ILE D 1 393 ? 102.99300 115.30200 145.38300 1.000 46.30936 393 ILE D O 1
ATOM 13181 N N . ASP D 1 394 ? 101.92800 117.19300 144.82300 1.000 45.46856 394 ASP D N 1
ATOM 13182 C CA . ASP D 1 394 ? 100.70800 116.49700 144.44700 1.000 45.46856 394 ASP D CA 1
ATOM 13183 C C . ASP D 1 394 ? 100.77100 115.91000 143.05400 1.000 45.46856 394 ASP D C 1
ATOM 13184 O O . ASP D 1 394 ? 99.82000 115.24400 142.63800 1.000 45.46856 394 ASP D O 1
ATOM 13186 N N . ALA D 1 395 ? 101.85500 116.13800 142.32500 1.000 49.55930 395 ALA D N 1
ATOM 13187 C CA . ALA D 1 395 ? 102.01100 115.55000 141.00400 1.000 49.55930 395 ALA D CA 1
ATOM 13188 C C . ALA D 1 395 ? 102.38600 114.08200 141.14800 1.000 49.55930 395 ALA D C 1
ATOM 13189 O O . ALA D 1 395 ? 103.52900 113.68600 140.90700 1.000 49.55930 395 ALA D O 1
ATOM 13191 N N . GLU D 1 396 ? 101.42700 113.26600 141.56500 1.000 41.52460 396 GLU D N 1
ATOM 13192 C CA . GLU D 1 396 ? 101.72300 111.85600 141.68700 1.000 41.52460 396 GLU D CA 1
ATOM 13193 C C . GLU D 1 396 ? 101.30100 111.11000 140.43300 1.000 41.52460 396 GLU D C 1
ATOM 13194 O O . GLU D 1 396 ? 102.16300 110.73100 139.63400 1.000 41.52460 396 GLU D O 1
ATOM 13196 N N . TYR D 1 397 ? 99.99100 111.02900 140.20100 1.000 35.21144 397 TYR D N 1
ATOM 13197 C CA . TYR D 1 397 ? 99.37100 110.27600 139.10900 1.000 35.21144 397 TYR D CA 1
ATOM 13198 C C . TYR D 1 397 ? 99.98500 108.89200 138.93100 1.000 35.21144 397 TYR D C 1
ATOM 13199 O O . TYR D 1 397 ? 100.68200 108.61500 137.95800 1.000 35.21144 397 TYR D O 1
ATOM 13208 N N . PHE D 1 398 ? 99.77300 108.05700 139.90900 1.000 35.92745 398 PHE D N 1
ATOM 13209 C CA . PHE D 1 398 ? 100.39000 106.74500 139.88300 1.000 35.92745 398 PHE D CA 1
ATOM 13210 C C . PHE D 1 398 ? 99.64700 105.81900 138.92400 1.000 35.92745 398 PHE D C 1
ATOM 13211 O O . PHE D 1 398 ? 98.42200 105.87200 138.83300 1.000 35.92745 398 PHE D O 1
ATOM 13219 N N . PRO D 1 399 ? 100.36400 104.97100 138.19500 1.000 36.57321 399 PRO D N 1
ATOM 13220 C CA . PRO D 1 399 ? 99.71600 103.97300 137.34900 1.000 36.57321 399 PRO D CA 1
ATOM 13221 C C . PRO D 1 399 ? 99.11100 102.86100 138.18400 1.000 36.57321 399 PRO D C 1
ATOM 13222 O O . PRO D 1 399 ? 99.36200 102.78600 139.39400 1.000 36.57321 399 PRO D O 1
ATOM 13226 N N . PRO D 1 400 ? 98.28900 101.99600 137.59100 1.000 37.85261 400 PRO D N 1
ATOM 13227 C CA . PRO D 1 400 ? 97.80500 100.82800 138.32900 1.000 37.85261 400 PRO D CA 1
ATOM 13228 C C . PRO D 1 400 ? 98.91700 99.84700 138.65000 1.000 37.85261 400 PRO D C 1
ATOM 13229 O O . PRO D 1 400 ? 99.91600 99.75400 137.93300 1.000 37.85261 400 PRO D O 1
ATOM 13233 N N . LYS D 1 401 ? 98.71900 99.12700 139.76000 1.000 39.96947 401 LYS D N 1
ATOM 13234 C CA . LYS D 1 401 ? 99.61700 98.07800 140.25400 1.000 39.96947 401 LYS D CA 1
ATOM 13235 C C . LYS D 1 401 ? 101.02700 98.60000 140.51500 1.000 39.96947 401 LYS D C 1
ATOM 13236 O O . LYS D 1 401 ? 102.01600 97.93100 140.21900 1.000 39.96947 401 LYS D O 1
ATOM 13238 N N . GLU D 1 402 ? 101.12300 99.80000 141.07800 1.000 43.11770 402 GLU D N 1
ATOM 13239 C CA . GLU D 1 402 ? 102.39700 100.38700 141.46400 1.000 43.11770 402 GLU D CA 1
ATOM 13240 C C . GLU D 1 402 ? 102.41300 100.60300 142.96600 1.000 43.11770 402 GLU D C 1
ATOM 13241 O O . GLU D 1 402 ? 101.46100 101.14600 143.52700 1.000 43.11770 402 GLU D O 1
ATOM 13243 N N . ASP D 1 403 ? 103.49900 100.19100 143.61100 1.000 46.35615 403 ASP D N 1
ATOM 13244 C CA . ASP D 1 403 ? 103.62000 100.27000 145.06000 1.000 46.35615 403 ASP D CA 1
ATOM 13245 C C . ASP D 1 403 ? 103.97000 101.69300 145.47000 1.000 46.35615 403 ASP D C 1
ATOM 13246 O O . ASP D 1 403 ? 104.97900 102.24100 145.02200 1.000 46.35615 403 ASP D O 1
ATOM 13251 N N . ILE D 1 404 ? 103.14100 102.28300 146.32500 1.000 44.17200 404 ILE D N 1
ATOM 13252 C CA . ILE D 1 404 ? 103.40200 103.62100 146.84100 1.000 44.17200 404 ILE D CA 1
ATOM 13253 C C . ILE D 1 404 ? 104.27400 103.57500 148.08300 1.000 44.17200 404 ILE D C 1
ATOM 13254 O O . ILE D 1 404 ? 105.21800 104.35400 148.21800 1.000 44.17200 404 ILE D O 1
ATOM 13259 N N . ILE D 1 405 ? 103.95500 102.67300 148.99800 1.000 50.56408 405 ILE D N 1
ATOM 13260 C CA . ILE D 1 405 ? 104.63000 102.53800 150.27900 1.000 50.56408 405 ILE D CA 1
ATOM 13261 C C . ILE D 1 405 ? 104.93400 101.06200 150.46700 1.000 50.56408 405 ILE D C 1
ATOM 13262 O O . ILE D 1 405 ? 104.05800 100.21600 150.27100 1.000 50.56408 405 ILE D O 1
ATOM 13267 N N . LEU D 1 406 ? 106.17300 100.74600 150.82000 1.000 58.38679 406 LEU D N 1
ATOM 13268 C CA . LEU D 1 406 ? 106.56300 99.35700 150.98400 1.000 58.38679 406 LEU D CA 1
ATOM 13269 C C . LEU D 1 406 ? 106.11600 98.81700 152.34300 1.000 58.38679 406 LEU D C 1
ATOM 13270 O O . LEU D 1 406 ? 105.41300 99.47800 153.10600 1.000 58.38679 406 LEU D O 1
ATOM 13275 N N . GLN D 1 407 ? 106.52900 97.58200 152.63500 1.000 64.26496 407 GLN D N 1
ATOM 13276 C CA . GLN D 1 407 ? 106.10400 96.93300 153.87200 1.000 64.26496 407 GLN D CA 1
ATOM 13277 C C . GLN D 1 407 ? 106.78200 97.55800 155.08300 1.000 64.26496 407 GLN D C 1
ATOM 13278 O O . GLN D 1 407 ? 106.12000 97.92000 156.06000 1.000 64.26496 407 GLN D O 1
ATOM 13284 N N . ASN D 1 408 ? 108.10100 97.70000 155.03600 1.000 65.85422 408 ASN D N 1
ATOM 13285 C CA . ASN D 1 408 ? 108.85200 98.37800 156.08500 1.000 65.85422 408 ASN D CA 1
ATOM 13286 C C . ASN D 1 408 ? 109.73800 99.41800 155.42600 1.000 65.85422 408 ASN D C 1
ATOM 13287 O O . ASN D 1 408 ? 110.43200 99.11200 154.45500 1.000 65.85422 408 ASN D O 1
ATOM 13292 N N . GLU D 1 409 ? 109.71100 100.63900 155.94500 1.000 65.21370 409 GLU D N 1
ATOM 13293 C CA . GLU D 1 409 ? 110.46300 101.72000 155.33300 1.000 65.21370 409 GLU D CA 1
ATOM 13294 C C . GLU D 1 409 ? 110.68300 102.80300 156.36800 1.000 65.21370 409 GLU D C 1
ATOM 13295 O O . GLU D 1 409 ? 110.00100 102.84300 157.39400 1.000 65.21370 409 GLU D O 1
ATOM 13297 N N . ALA D 1 410 ? 111.64800 103.67300 156.09000 1.000 68.76018 410 ALA D N 1
ATOM 13298 C CA . ALA D 1 410 ? 111.83700 104.89200 156.86200 1.000 68.76018 410 ALA D CA 1
ATOM 13299 C C . ALA D 1 410 ? 110.61200 105.76600 156.63200 1.000 68.76018 410 ALA D C 1
ATOM 13300 O O . ALA D 1 410 ? 110.41100 106.26600 155.52100 1.000 6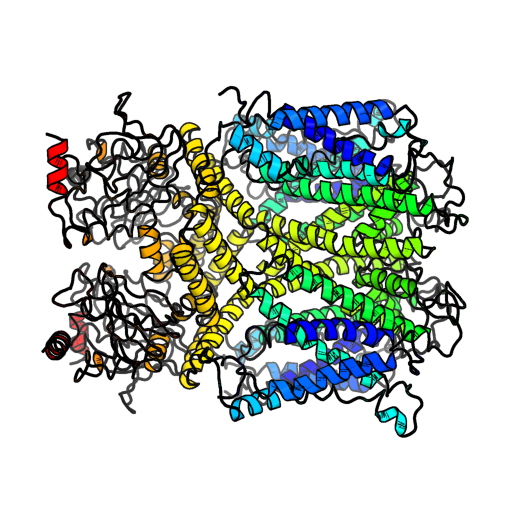8.76018 410 ALA D O 1
ATOM 13302 N N . PRO D 1 411 ? 109.77800 105.96800 157.64100 1.000 64.68506 411 PRO D N 1
ATOM 13303 C CA . PRO D 1 411 ? 108.45800 106.56200 157.39900 1.000 64.68506 411 PRO D CA 1
ATOM 13304 C C . PRO D 1 411 ? 108.52200 108.05600 157.12200 1.000 64.68506 411 PRO D C 1
ATOM 13305 O O . PRO D 1 411 ? 108.30600 108.89100 158.00400 1.000 64.68506 411 PRO D O 1
ATOM 13309 N N . THR D 1 412 ? 108.80800 108.39000 155.86500 1.000 63.68460 412 THR D N 1
ATOM 13310 C CA . THR D 1 412 ? 109.16900 109.75300 155.50700 1.000 63.68460 412 THR D CA 1
ATOM 13311 C C . THR D 1 412 ? 107.95000 110.62800 155.22500 1.000 63.68460 412 THR D C 1
ATOM 13312 O O . THR D 1 412 ? 108.00800 111.84500 155.43300 1.000 63.68460 412 THR D O 1
ATOM 13316 N N . ASP D 1 413 ? 106.83400 110.04800 154.79000 1.000 57.39391 413 ASP D N 1
ATOM 13317 C CA . ASP D 1 413 ? 105.76700 110.86500 154.23400 1.000 57.39391 413 ASP D CA 1
ATOM 13318 C C . ASP D 1 413 ? 104.40600 110.21700 154.42000 1.000 57.39391 413 ASP D C 1
ATOM 13319 O O . ASP D 1 413 ? 104.28100 108.99300 154.43100 1.000 57.39391 413 ASP D O 1
ATOM 13324 N N . LEU D 1 414 ? 103.39000 111.06200 154.56500 1.000 50.55806 414 LEU D N 1
ATOM 13325 C CA . LEU D 1 414 ? 101.99900 110.64800 154.48100 1.000 50.55806 414 LEU D CA 1
ATOM 13326 C C . LEU D 1 414 ? 101.47900 111.00500 153.10000 1.000 50.55806 414 LEU D C 1
ATOM 13327 O O . LEU D 1 414 ? 101.97100 111.94300 152.47100 1.000 50.55806 414 LEU D O 1
ATOM 13332 N N . TYR D 1 415 ? 100.46900 110.27900 152.64500 1.000 46.96209 415 TYR D N 1
ATOM 13333 C CA . TYR D 1 415 ? 99.86000 110.52100 151.35100 1.000 46.96209 415 TYR D CA 1
ATOM 13334 C C . TYR D 1 415 ? 98.36100 110.70000 151.51800 1.000 46.96209 415 TYR D C 1
ATOM 13335 O O . TYR D 1 415 ? 97.74200 110.06900 152.37300 1.000 46.96209 415 TYR D O 1
ATOM 13344 N N . ILE D 1 416 ? 97.78000 111.55900 150.69100 1.000 41.46988 416 ILE D N 1
ATOM 13345 C CA . ILE D 1 416 ? 96.34800 111.82200 150.69700 1.000 41.46988 416 ILE D CA 1
ATOM 13346 C C . ILE D 1 416 ? 95.80200 111.48900 149.32200 1.000 41.46988 416 ILE D C 1
ATOM 13347 O O . ILE D 1 416 ? 96.20800 112.09600 148.32900 1.000 41.46988 416 ILE D O 1
ATOM 13352 N N . LEU D 1 417 ? 94.87800 110.54200 149.26500 1.000 39.65828 417 LEU D N 1
ATOM 13353 C CA . LEU D 1 417 ? 94.33400 110.06300 148.00500 1.000 39.65828 417 LEU D CA 1
ATOM 13354 C C . LEU D 1 417 ? 93.33300 111.07000 147.45700 1.000 39.65828 417 LEU D C 1
ATOM 13355 O O . LEU D 1 417 ? 92.29200 111.30600 148.07000 1.000 39.65828 417 LEU D O 1
ATOM 13360 N N . VAL D 1 418 ? 93.63700 111.64900 146.30000 1.000 38.97878 418 VAL D N 1
ATOM 13361 C CA . VAL D 1 418 ? 92.75900 112.64200 145.69200 1.000 38.97878 418 VAL D CA 1
ATOM 13362 C C . VAL D 1 418 ? 91.67900 111.99100 144.83900 1.000 38.97878 418 VAL D C 1
ATOM 13363 O O . VAL D 1 418 ? 90.50100 112.32300 144.97000 1.000 38.97878 418 VAL D O 1
ATOM 13367 N N . SER D 1 419 ? 92.05600 111.05700 143.96900 1.000 40.05340 419 SER D N 1
ATOM 13368 C CA . SER D 1 419 ? 91.09500 110.37900 143.10800 1.000 40.05340 419 SER D CA 1
ATOM 13369 C C . SER D 1 419 ? 91.67600 109.04500 142.68000 1.000 40.05340 419 SER D C 1
ATOM 13370 O O . SER D 1 419 ? 92.78200 109.00400 142.14600 1.000 40.05340 419 SER D O 1
ATOM 13373 N N . GLY D 1 420 ? 90.92800 107.97100 142.89400 1.000 41.53156 420 GLY D N 1
ATOM 13374 C CA . GLY D 1 420 ? 91.40600 106.64700 142.55400 1.000 41.53156 420 GLY D CA 1
ATOM 13375 C C . GLY D 1 420 ? 91.07100 105.63600 143.62700 1.000 41.53156 420 GLY D C 1
ATOM 13376 O O . GLY D 1 420 ? 90.07600 105.80400 144.33500 1.000 41.53156 420 GLY D O 1
ATOM 13377 N N . ALA D 1 421 ? 91.88200 104.59100 143.76400 1.000 44.07559 421 ALA D N 1
ATOM 13378 C CA . ALA D 1 421 ? 91.67300 103.60200 144.81200 1.000 44.07559 421 ALA D CA 1
ATOM 13379 C C . ALA D 1 421 ? 92.98500 102.88800 145.09200 1.000 44.07559 421 ALA D C 1
ATOM 13380 O O . ALA D 1 421 ? 93.82900 102.74900 144.20700 1.000 44.07559 421 ALA D O 1
ATOM 13382 N N . VAL D 1 422 ? 93.13300 102.42900 146.33500 1.000 48.09088 422 VAL D N 1
ATOM 13383 C CA . VAL D 1 422 ? 94.36800 101.85800 146.85700 1.000 48.09088 422 VAL D CA 1
ATOM 13384 C C . VAL D 1 422 ? 94.01000 100.69000 147.76700 1.000 48.09088 422 VAL D C 1
ATOM 13385 O O . VAL D 1 422 ? 93.08100 100.76800 148.57100 1.000 48.09088 422 VAL D O 1
ATOM 13389 N N . ASP D 1 423 ? 94.74700 99.58700 147.62800 1.000 51.31936 423 ASP D N 1
ATOM 13390 C CA . ASP D 1 423 ? 94.48000 98.38200 148.40600 1.000 51.31936 423 ASP D CA 1
ATOM 13391 C C . ASP D 1 423 ? 95.69300 98.03400 149.25500 1.000 51.31936 423 ASP D C 1
ATOM 13392 O O . ASP D 1 423 ? 96.77300 97.78000 148.71800 1.000 51.31936 423 ASP D O 1
ATOM 13394 N N . PHE D 1 424 ? 95.50800 98.00900 150.57400 1.000 56.83676 424 PHE D N 1
ATOM 13395 C CA . PHE D 1 424 ? 96.55500 97.62000 151.50600 1.000 56.83676 424 PHE D CA 1
ATOM 13396 C C . PHE D 1 424 ? 96.73100 96.10800 151.52200 1.000 56.83676 424 PHE D C 1
ATOM 13397 O O . PHE D 1 424 ? 95.80600 95.34500 151.24000 1.000 56.83676 424 PHE D O 1
ATOM 13405 N N . THR D 1 425 ? 97.94100 95.67600 151.86500 1.000 63.17185 425 THR D N 1
ATOM 13406 C CA . THR D 1 425 ? 98.21700 94.25900 152.04200 1.000 63.17185 425 THR D CA 1
ATOM 13407 C C . THR D 1 425 ? 99.22500 94.08200 153.16700 1.000 63.17185 425 THR D C 1
ATOM 13408 O O . THR D 1 425 ? 99.83500 95.04200 153.64200 1.000 63.17185 425 THR D O 1
ATOM 13412 N N . VAL D 1 426 ? 99.38600 92.83200 153.59800 1.000 69.62871 426 VAL D N 1
ATOM 13413 C CA . VAL D 1 426 ? 100.31300 92.48300 154.67000 1.000 69.62871 426 VAL D CA 1
ATOM 13414 C C . VAL D 1 426 ? 101.35800 91.59900 153.98700 1.000 69.62871 426 VAL D C 1
ATOM 13415 O O . VAL D 1 426 ? 101.24600 91.34600 152.78400 1.000 69.62871 426 VAL D O 1
ATOM 13419 N N . TYR D 1 427 ? 102.36900 91.13400 154.73200 1.000 73.34259 427 TYR D N 1
ATOM 13420 C CA . TYR D 1 427 ? 103.61200 90.52800 154.24700 1.000 73.34259 427 TYR D CA 1
ATOM 13421 C C . TYR D 1 427 ? 103.48800 89.42300 153.19900 1.000 73.34259 427 TYR D C 1
ATOM 13422 O O . TYR D 1 427 ? 104.36600 89.29000 152.34000 1.000 73.34259 427 TYR D O 1
ATOM 13424 N N . VAL D 1 428 ? 102.42800 88.61700 153.25300 1.000 75.51156 428 VAL D N 1
ATOM 13425 C CA . VAL D 1 428 ? 102.25400 87.57000 152.25000 1.000 75.51156 428 VAL D CA 1
ATOM 13426 C C . VAL D 1 428 ? 101.02000 87.86900 151.41000 1.000 75.51156 428 VAL D C 1
ATOM 13427 O O . VAL D 1 428 ? 101.12600 88.14500 150.21000 1.000 75.51156 428 VAL D O 1
ATOM 13431 N N . ASP D 1 429 ? 99.84400 87.82600 152.04000 1.000 76.33805 429 ASP D N 1
ATOM 13432 C CA . ASP D 1 429 ? 98.59100 88.14200 151.35400 1.000 76.33805 429 ASP D CA 1
ATOM 13433 C C . ASP D 1 429 ? 97.57300 88.54900 152.41900 1.000 76.33805 429 ASP D C 1
ATOM 13434 O O . ASP D 1 429 ? 96.97400 87.68500 153.06500 1.000 76.33805 429 ASP D O 1
ATOM 13436 N N . GLY D 1 430 ? 97.38200 89.85100 152.58200 1.000 70.38808 430 GLY D N 1
ATOM 13437 C CA . GLY D 1 430 ? 96.35900 90.35200 153.47400 1.000 70.38808 430 GLY D CA 1
ATOM 13438 C C . GLY D 1 430 ? 95.41600 91.25200 152.71500 1.000 70.38808 430 GLY D C 1
ATOM 13439 O O . GLY D 1 430 ? 95.51700 91.33900 151.48900 1.000 70.38808 430 GLY D O 1
ATOM 13440 N N . HIS D 1 431 ? 94.50400 91.93000 153.41300 1.000 67.92310 431 HIS D N 1
ATOM 13441 C CA . HIS D 1 431 ? 93.61400 92.86300 152.73400 1.000 67.92310 431 HIS D CA 1
ATOM 13442 C C . HIS D 1 431 ? 93.04300 93.94000 153.64600 1.000 67.92310 431 HIS D C 1
ATOM 13443 O O . HIS D 1 431 ? 92.33900 93.64500 154.61500 1.000 67.92310 431 HIS D O 1
ATOM 13450 N N . ASP D 1 432 ? 93.36200 95.19300 153.33800 1.000 64.30091 432 ASP D N 1
ATOM 13451 C CA . ASP D 1 432 ? 92.63100 96.36400 153.79900 1.000 64.30091 432 ASP D CA 1
ATOM 13452 C C . ASP D 1 432 ? 92.55500 97.30900 152.60400 1.000 64.30091 432 ASP D C 1
ATOM 13453 O O . ASP D 1 432 ? 93.26600 97.11500 151.61700 1.000 64.30091 432 ASP D O 1
ATOM 13458 N N . GLN D 1 433 ? 91.69300 98.32200 152.68100 1.000 59.41055 433 GLN D N 1
ATOM 13459 C CA . GLN D 1 433 ? 91.45800 99.17100 151.51700 1.000 59.41055 433 GLN D CA 1
ATOM 13460 C C . GLN D 1 433 ? 91.07800 100.58600 151.93100 1.000 59.41055 433 GLN D C 1
ATOM 13461 O O . GLN D 1 433 ? 90.23000 100.77700 152.80500 1.000 59.41055 433 GLN D O 1
ATOM 13467 N N . PHE D 1 434 ? 91.71000 101.57300 151.29700 1.000 55.70613 434 PHE D N 1
ATOM 13468 C CA . PHE D 1 434 ? 91.40200 102.98200 151.50200 1.000 55.70613 434 PHE D CA 1
ATOM 13469 C C . PHE D 1 434 ? 90.45100 103.47800 150.42300 1.000 55.70613 434 PHE D C 1
ATOM 13470 O O . PHE D 1 434 ? 90.50000 103.01900 149.27800 1.000 55.70613 434 PHE D O 1
ATOM 13472 N N . GLN D 1 435 ? 89.60000 104.43000 150.79100 1.000 53.18917 435 GLN D N 1
ATOM 13473 C CA . GLN D 1 435 ? 88.54900 104.92700 149.91400 1.000 53.18917 435 GLN D CA 1
ATOM 13474 C C . GLN D 1 435 ? 89.09400 106.05100 149.03800 1.000 53.18917 435 GLN D C 1
ATOM 13475 O O . GLN D 1 435 ? 90.30200 106.27900 148.95400 1.000 53.18917 435 GLN D O 1
ATOM 13477 N N . GLY D 1 436 ? 88.20000 106.77200 148.37600 1.000 44.73474 436 GLY D N 1
ATOM 13478 C CA . GLY D 1 436 ? 88.56300 107.78500 147.41200 1.000 44.73474 436 GLY D CA 1
ATOM 13479 C C . GLY D 1 436 ? 88.93900 109.14400 147.95900 1.000 44.73474 436 GLY D C 1
ATOM 13480 O O . GLY D 1 436 ? 89.13500 110.06500 147.16200 1.000 44.73474 436 GLY D O 1
ATOM 13481 N N . LYS D 1 437 ? 89.00700 109.32500 149.28400 1.000 44.50828 437 LYS D N 1
ATOM 13482 C CA . LYS D 1 437 ? 89.47900 110.60200 149.80900 1.000 44.50828 437 LYS D CA 1
ATOM 13483 C C . LYS D 1 437 ? 90.31800 110.49900 151.08000 1.000 44.50828 437 LYS D C 1
ATOM 13484 O O . LYS D 1 437 ? 90.54400 111.53200 151.72000 1.000 44.50828 437 LYS D O 1
ATOM 13486 N N . ALA D 1 438 ? 90.79000 109.32200 151.47300 1.000 46.43986 438 ALA D N 1
ATOM 13487 C CA . ALA D 1 438 ? 91.32900 109.12000 152.80900 1.000 46.43986 438 ALA D CA 1
ATOM 13488 C C . ALA D 1 438 ? 92.84300 109.32700 152.83800 1.000 46.43986 438 ALA D C 1
ATOM 13489 O O . ALA D 1 438 ? 93.46200 109.71800 151.84900 1.000 46.43986 438 ALA D O 1
ATOM 13491 N N . VAL D 1 439 ? 93.44900 109.06700 153.99600 1.000 49.06384 439 VAL D N 1
ATOM 13492 C CA . VAL D 1 439 ? 94.88500 109.18600 154.22200 1.000 49.06384 439 VAL D CA 1
ATOM 13493 C C . VAL D 1 439 ? 95.45800 107.78900 154.38000 1.000 49.06384 439 VAL D C 1
ATOM 13494 O O . VAL D 1 439 ? 94.86500 106.93700 155.04600 1.000 49.06384 439 VAL D O 1
ATOM 13498 N N . ILE D 1 440 ? 96.61300 107.54200 153.76400 1.000 49.42749 440 ILE D N 1
ATOM 13499 C CA . ILE D 1 440 ? 97.10800 106.17100 153.69100 1.000 49.42749 440 ILE D CA 1
ATOM 13500 C C . ILE D 1 440 ? 98.46700 105.99800 154.36100 1.000 49.42749 440 ILE D C 1
ATOM 13501 O O . ILE D 1 440 ? 99.06500 104.92100 154.27600 1.000 49.42749 440 ILE D O 1
ATOM 13506 N N . GLY D 1 441 ? 98.97100 107.02700 155.03400 1.000 52.45777 441 GLY D N 1
ATOM 13507 C CA . GLY D 1 441 ? 100.28900 106.89200 155.63000 1.000 52.45777 441 GLY D CA 1
ATOM 13508 C C . GLY D 1 441 ? 100.50600 107.54400 156.98100 1.000 52.45777 441 GLY D C 1
ATOM 13509 O O . GLY D 1 441 ? 101.63900 107.88600 157.32300 1.000 52.45777 441 GLY D O 1
ATOM 13510 N N . GLU D 1 442 ? 99.44600 107.70300 157.77100 1.000 59.17558 442 GLU D N 1
ATOM 13511 C CA . GLU D 1 442 ? 99.47200 108.58500 158.93400 1.000 59.17558 442 GLU D CA 1
ATOM 13512 C C . GLU D 1 442 ? 100.14300 107.98700 160.16700 1.000 59.17558 442 GLU D C 1
ATOM 13513 O O . GLU D 1 442 ? 100.12200 108.61000 161.23100 1.000 59.17558 442 GLU D O 1
ATOM 13519 N N . THR D 1 443 ? 100.74900 106.81100 160.05600 1.000 61.82228 443 THR D N 1
ATOM 13520 C CA . THR D 1 443 ? 101.31300 106.13800 161.22200 1.000 61.82228 443 THR D CA 1
ATOM 13521 C C . THR D 1 443 ? 102.82900 106.33300 161.18400 1.000 61.82228 443 THR D C 1
ATOM 13522 O O . THR D 1 443 ? 103.62500 105.40900 161.37000 1.000 61.82228 443 THR D O 1
ATOM 13526 N N . PHE D 1 444 ? 103.23400 107.55100 160.84000 1.000 65.95895 444 PHE D N 1
ATOM 13527 C CA . PHE D 1 444 ? 104.62900 107.96100 160.87600 1.000 65.95895 444 PHE D CA 1
ATOM 13528 C C . PHE D 1 444 ? 104.89700 108.96900 161.98600 1.000 65.95895 444 PHE D C 1
ATOM 13529 O O . PHE D 1 444 ? 106.00200 109.51400 162.07000 1.000 65.95895 444 PHE D O 1
ATOM 13537 N N . GLY D 1 445 ? 103.91300 109.22100 162.84500 1.000 70.90842 445 GLY D N 1
ATOM 13538 C CA . GLY D 1 445 ? 104.10400 110.04300 164.02100 1.000 70.90842 445 GLY D CA 1
ATOM 13539 C C . GLY D 1 445 ? 103.47400 109.43100 165.25500 1.000 70.90842 445 GLY D C 1
ATOM 13540 O O . GLY D 1 445 ? 103.00600 110.14900 166.14200 1.000 70.90842 445 GLY D O 1
ATOM 13541 N N . GLU D 1 446 ? 103.45500 108.10600 165.32400 1.000 74.49350 446 GLU D N 1
ATOM 13542 C CA . GLU D 1 446 ? 102.74300 107.38800 166.37700 1.000 74.49350 446 GLU D CA 1
ATOM 13543 C C . GLU D 1 446 ? 103.48900 106.08300 166.63200 1.000 74.49350 446 GLU D C 1
ATOM 13544 O O . GLU D 1 446 ? 104.69200 105.99400 166.38000 1.000 74.49350 446 GLU D O 1
ATOM 13550 N N . VAL D 1 447 ? 102.77700 105.07800 167.16400 1.000 77.42223 447 VAL D N 1
ATOM 13551 C CA . VAL D 1 447 ? 103.28500 103.79200 167.65900 1.000 77.42223 447 VAL D CA 1
ATOM 13552 C C . VAL D 1 447 ? 104.20400 103.05400 166.67600 1.000 77.42223 447 VAL D C 1
ATOM 13553 O O . VAL D 1 447 ? 105.04400 102.24400 167.08500 1.000 77.42223 447 VAL D O 1
ATOM 13557 N N . GLY D 1 448 ? 104.09600 103.35600 165.38400 1.000 72.08694 448 GLY D N 1
ATOM 13558 C CA . GLY D 1 448 ? 105.03800 102.84600 164.41100 1.000 72.08694 448 GLY D CA 1
ATOM 13559 C C . GLY D 1 448 ? 105.87400 103.92200 163.74400 1.000 72.08694 448 GLY D C 1
ATOM 13560 O O . GLY D 1 448 ? 106.05000 103.88800 162.52500 1.000 72.08694 448 GLY D O 1
ATOM 13561 N N . VAL D 1 449 ? 106.43700 104.86000 164.51700 1.000 70.38111 449 VAL D N 1
ATOM 13562 C CA . VAL D 1 449 ? 107.18600 105.99100 163.96000 1.000 70.38111 449 VAL D CA 1
ATOM 13563 C C . VAL D 1 449 ? 108.56000 105.57500 163.45500 1.000 70.38111 449 VAL D C 1
ATOM 13564 O O . VAL D 1 449 ? 109.35000 106.42400 163.03000 1.000 70.38111 449 VAL D O 1
ATOM 13566 N N . LEU D 1 450 ? 108.88100 104.28500 163.54700 1.000 71.42176 450 LEU D N 1
ATOM 13567 C CA . LEU D 1 450 ? 110.04800 103.71400 162.89200 1.000 71.42176 450 LEU D CA 1
ATOM 13568 C C . LEU D 1 450 ? 109.67900 102.63300 161.88400 1.000 71.42176 450 LEU D C 1
ATOM 13569 O O . LEU D 1 450 ? 110.57400 101.92700 161.40600 1.000 71.42176 450 LEU D O 1
ATOM 13574 N N . TYR D 1 451 ? 108.40100 102.47200 161.54600 1.000 65.60671 451 TYR D N 1
ATOM 13575 C CA . TYR D 1 451 ? 108.01500 101.38700 160.65300 1.000 65.60671 451 TYR D CA 1
ATOM 13576 C C . TYR D 1 451 ? 106.77700 101.78900 159.85400 1.000 65.60671 451 TYR D C 1
ATOM 13577 O O . TYR D 1 451 ? 106.37300 102.95400 159.83600 1.000 65.60671 451 TYR D O 1
ATOM 13579 N N . TYR D 1 452 ? 106.19600 100.80600 159.16900 1.000 60.89621 452 TYR D N 1
ATOM 13580 C CA . TYR D 1 452 ? 104.98700 100.93800 158.36400 1.000 60.89621 452 TYR D CA 1
ATOM 13581 C C . TYR D 1 452 ? 104.13800 99.69500 158.54700 1.000 60.89621 452 TYR D C 1
ATOM 13582 O O . TYR D 1 452 ? 104.65500 98.57900 158.47600 1.000 60.89621 452 TYR D O 1
ATOM 13591 N N . ARG D 1 453 ? 102.85300 99.88000 158.79400 1.000 58.78867 453 ARG D N 1
ATOM 13592 C CA . ARG D 1 453 ? 102.03900 98.68300 158.91700 1.000 58.78867 453 ARG D CA 1
ATOM 13593 C C . ARG D 1 453 ? 101.72900 98.06800 157.54500 1.000 58.78867 453 ARG D C 1
ATOM 13594 O O . ARG D 1 453 ? 102.14900 96.92900 157.31200 1.000 58.78867 453 ARG D O 1
ATOM 13596 N N . PRO D 1 454 ? 101.02400 98.75000 156.58200 1.000 57.23811 454 PRO D N 1
ATOM 13597 C CA . PRO D 1 454 ? 100.68800 98.04300 155.34300 1.000 57.23811 454 PRO D CA 1
ATOM 13598 C C . PRO D 1 454 ? 101.72000 98.23300 154.24400 1.000 57.23811 454 PRO D C 1
ATOM 13599 O O . PRO D 1 454 ? 102.77200 98.84300 154.45100 1.000 57.23811 454 PRO D O 1
ATOM 13603 N N . GLN D 1 455 ? 101.42800 97.69600 153.06500 1.000 54.81930 455 GLN D N 1
ATOM 13604 C CA . GLN D 1 455 ? 102.18800 97.97900 151.85000 1.000 54.81930 455 GLN D CA 1
ATOM 13605 C C . GLN D 1 455 ? 101.19700 98.30900 150.74400 1.000 54.81930 455 GLN D C 1
ATOM 13606 O O . GLN D 1 455 ? 100.83700 97.43700 149.94600 1.000 54.81930 455 GLN D O 1
ATOM 13608 N N . PRO D 1 456 ? 100.73500 99.55700 150.66500 1.000 50.38124 456 PRO D N 1
ATOM 13609 C CA . PRO D 1 456 ? 99.71300 99.90400 149.67600 1.000 50.38124 456 PRO D CA 1
ATOM 13610 C C . PRO D 1 456 ? 100.25100 99.93200 148.26200 1.000 50.38124 456 PRO D C 1
ATOM 13611 O O . PRO D 1 456 ? 101.42600 100.20700 148.02000 1.000 50.38124 456 PRO D O 1
ATOM 13615 N N . PHE D 1 457 ? 99.35700 99.64300 147.32300 1.000 46.13033 457 PHE D N 1
ATOM 13616 C CA . PHE D 1 457 ? 99.67900 99.67600 145.90700 1.000 46.13033 457 PHE D CA 1
ATOM 13617 C C . PHE D 1 457 ? 98.38700 99.90800 145.14100 1.000 46.13033 457 PHE D C 1
ATOM 13618 O O . PHE D 1 457 ? 97.34800 99.35400 145.50300 1.000 46.13033 457 PHE D O 1
ATOM 13626 N N . THR D 1 458 ? 98.44900 100.76400 144.12000 1.000 41.57204 458 THR D N 1
ATOM 13627 C CA . THR D 1 458 ? 97.26600 101.27100 143.43000 1.000 41.57204 458 THR D CA 1
ATOM 13628 C C . THR D 1 458 ? 96.51000 100.19200 142.67800 1.000 41.57204 458 THR D C 1
ATOM 13629 O O . THR D 1 458 ? 97.04900 99.11600 142.41100 1.000 41.57204 458 THR D O 1
ATOM 13633 N N . VAL D 1 459 ? 95.25500 100.46700 142.33300 1.000 43.65258 459 VAL D N 1
ATOM 13634 C CA . VAL D 1 459 ? 94.50900 99.55000 141.48400 1.000 43.65258 459 VAL D CA 1
ATOM 13635 C C . VAL D 1 459 ? 93.96900 100.24500 140.23700 1.000 43.65258 459 VAL D C 1
ATOM 13636 O O . VAL D 1 459 ? 94.09800 99.70300 139.13600 1.000 43.65258 459 VAL D O 1
ATOM 13640 N N . ARG D 1 460 ? 93.33400 101.41300 140.36700 1.000 41.82682 460 ARG D N 1
ATOM 13641 C CA . ARG D 1 460 ? 92.80400 101.99700 139.14100 1.000 41.82682 460 ARG D CA 1
ATOM 13642 C C . ARG D 1 460 ? 93.76800 102.93000 138.41200 1.000 41.82682 460 ARG D C 1
ATOM 13643 O O . ARG D 1 460 ? 94.44400 102.51200 137.46900 1.000 41.82682 460 ARG D O 1
ATOM 13645 N N . THR D 1 461 ? 93.86000 104.17700 138.87500 1.000 41.46504 461 THR D N 1
ATOM 13646 C CA . THR D 1 461 ? 94.78400 105.21400 138.41500 1.000 41.46504 461 THR D CA 1
ATOM 13647 C C . THR D 1 461 ? 94.65900 106.33600 139.42600 1.000 41.46504 461 THR D C 1
ATOM 13648 O O . THR D 1 461 ? 93.59100 106.94600 139.53300 1.000 41.46504 461 THR D O 1
ATOM 13652 N N . THR D 1 462 ? 95.70800 106.63700 140.16800 1.000 39.03765 462 THR D N 1
ATOM 13653 C CA . THR D 1 462 ? 95.51300 107.36200 141.40400 1.000 39.03765 462 THR D CA 1
ATOM 13654 C C . THR D 1 462 ? 96.39700 108.59000 141.45800 1.000 39.03765 462 THR D C 1
ATOM 13655 O O . THR D 1 462 ? 97.58100 108.53000 141.14700 1.000 39.03765 462 THR D O 1
ATOM 13659 N N . GLU D 1 463 ? 95.81200 109.70100 141.89100 1.000 37.79904 463 GLU D N 1
ATOM 13660 C CA . GLU D 1 463 ? 96.54300 110.93200 142.15400 1.000 37.79904 463 GLU D CA 1
ATOM 13661 C C . GLU D 1 463 ? 96.64400 111.12600 143.65900 1.000 37.79904 463 GLU D C 1
ATOM 13662 O O . GLU D 1 463 ? 95.62800 111.08800 144.35600 1.000 37.79904 463 GLU D O 1
ATOM 13668 N N . LEU D 1 464 ? 97.86100 111.32600 144.16000 1.000 37.36033 464 LEU D N 1
ATOM 13669 C CA . LEU D 1 464 ? 98.14000 111.45900 145.58200 1.000 37.36033 464 LEU D CA 1
ATOM 13670 C C . LEU D 1 464 ? 98.66800 112.85800 145.88700 1.000 37.36033 464 LEU D C 1
ATOM 13671 O O . LEU D 1 464 ? 98.68500 113.73400 145.02300 1.000 37.36033 464 LEU D O 1
ATOM 13676 N N . SER D 1 465 ? 99.09900 113.07900 147.13000 1.000 41.10160 465 SER D N 1
ATOM 13677 C CA . SER D 1 465 ? 99.53600 114.41200 147.52900 1.000 41.10160 465 SER D CA 1
ATOM 13678 C C . SER D 1 465 ? 100.92300 114.46200 148.15000 1.000 41.10160 465 SER D C 1
ATOM 13679 O O . SER D 1 465 ? 101.62500 115.45600 147.94100 1.000 41.10160 465 SER D O 1
ATOM 13682 N N . GLN D 1 466 ? 101.33200 113.44900 148.92400 1.000 44.80056 466 GLN D N 1
ATOM 13683 C CA . GLN D 1 466 ? 102.68800 113.31700 149.47600 1.000 44.80056 466 GLN D CA 1
ATOM 13684 C C . GLN D 1 466 ? 103.14900 114.50200 150.32700 1.000 44.80056 466 GLN D C 1
ATOM 13685 O O . GLN D 1 466 ? 103.95000 115.32200 149.86900 1.000 44.80056 466 GLN D O 1
ATOM 13691 N N . ILE D 1 467 ? 102.58400 114.67500 151.51300 1.000 49.33730 467 ILE D N 1
ATOM 13692 C CA . ILE D 1 467 ? 103.18500 115.56700 152.50000 1.000 49.33730 467 ILE D CA 1
ATOM 13693 C C . ILE D 1 467 ? 104.28600 114.80800 153.22800 1.000 49.33730 467 ILE D C 1
ATOM 13694 O O . ILE D 1 467 ? 104.06200 113.70000 153.72600 1.000 49.33730 467 ILE D O 1
ATOM 13699 N N . LEU D 1 468 ? 105.48200 115.39200 153.29000 1.000 58.08744 468 LEU D N 1
ATOM 13700 C CA . LEU D 1 468 ? 106.69200 114.63200 153.61900 1.000 58.08744 468 LEU D CA 1
ATOM 13701 C C . LEU D 1 468 ? 107.52700 115.27900 154.71800 1.000 58.08744 468 LEU D C 1
ATOM 13702 O O . LEU D 1 468 ? 108.47700 115.99800 154.39700 1.000 58.08744 468 LEU D O 1
ATOM 13704 N N . ARG D 1 469 ? 107.18400 114.98900 155.98300 1.000 65.79914 469 ARG D N 1
ATOM 13705 C CA . ARG D 1 469 ? 107.96600 115.27900 157.19000 1.000 65.79914 469 ARG D CA 1
ATOM 13706 C C . ARG D 1 469 ? 108.50000 116.70700 157.29300 1.000 65.79914 469 ARG D C 1
ATOM 13707 O O . ARG D 1 469 ? 109.59400 116.93200 157.81900 1.000 65.79914 469 ARG D O 1
ATOM 13709 N N . ILE D 1 470 ? 107.75800 117.66900 156.75600 1.000 70.00035 470 ILE D N 1
ATOM 13710 C CA . ILE D 1 470 ? 108.14800 119.06800 156.81300 1.000 70.00035 470 ILE D CA 1
ATOM 13711 C C . ILE D 1 470 ? 106.93500 119.87300 157.24200 1.000 70.00035 470 ILE D C 1
ATOM 13712 O O . ILE D 1 470 ? 107.03700 121.06900 157.53100 1.000 70.00035 470 ILE D O 1
ATOM 13714 N N . SER D 1 471 ? 105.77600 119.22400 157.27100 1.000 71.92143 471 SER D N 1
ATOM 13715 C CA . SER D 1 471 ? 104.56200 119.83700 157.78300 1.000 71.92143 471 SER D CA 1
ATOM 13716 C C . SER D 1 471 ? 103.89300 119.02400 158.87900 1.000 71.92143 471 SER D C 1
ATOM 13717 O O . SER D 1 471 ? 102.75300 119.33200 159.24100 1.000 71.92143 471 SER D O 1
ATOM 13719 N N . ARG D 1 472 ? 104.54200 117.98900 159.39500 1.000 74.99380 472 ARG D N 1
ATOM 13720 C CA . ARG D 1 472 ? 104.07800 117.29300 160.58400 1.000 74.99380 472 ARG D CA 1
ATOM 13721 C C . ARG D 1 472 ? 105.16300 117.11900 161.63800 1.000 74.99380 472 ARG D C 1
ATOM 13722 O O . ARG D 1 472 ? 104.86100 117.19000 162.83300 1.000 74.99380 472 ARG D O 1
ATOM 13724 N N . THR D 1 473 ? 106.41100 116.89700 161.22800 1.000 73.97325 473 THR D N 1
ATOM 13725 C CA . THR D 1 473 ? 107.55300 116.83700 162.13000 1.000 73.97325 473 THR D CA 1
ATOM 13726 C C . THR D 1 473 ? 108.29700 118.16200 162.20300 1.000 73.97325 473 THR D C 1
ATOM 13727 O O . THR D 1 473 ? 108.56300 118.65900 163.30100 1.000 73.97325 473 THR D O 1
ATOM 13731 N N . SER D 1 474 ? 108.59700 118.77900 161.06300 1.000 72.82702 474 SER D N 1
ATOM 13732 C CA . SER D 1 474 ? 109.20400 120.10100 161.04500 1.000 72.82702 474 SER D CA 1
ATOM 13733 C C . SER D 1 474 ? 108.17200 121.22000 161.08600 1.000 72.82702 474 SER D C 1
ATOM 13734 O O . SER D 1 474 ? 108.51400 122.37500 160.81300 1.000 72.82702 474 SER D O 1
ATOM 13737 N N . LEU D 1 475 ? 106.91900 120.90400 161.40600 1.000 74.21373 475 LEU D N 1
ATOM 13738 C CA . LEU D 1 475 ? 105.94900 121.91100 161.80600 1.000 74.21373 475 LEU D CA 1
ATOM 13739 C C . LEU D 1 475 ? 105.36300 121.60500 163.17400 1.000 74.21373 475 LEU D C 1
ATOM 13740 O O . LEU D 1 475 ? 104.13900 121.61900 163.34100 1.000 74.21373 475 LEU D O 1
ATOM 13745 N N . MET D 1 476 ? 106.21700 121.29400 164.14900 1.000 77.93868 476 MET D N 1
ATOM 13746 C CA . MET D 1 476 ? 105.79500 121.26400 165.54100 1.000 77.93868 476 MET D CA 1
ATOM 13747 C C . MET D 1 476 ? 105.50300 122.66800 166.05000 1.000 77.93868 476 MET D C 1
ATOM 13748 O O . MET D 1 476 ? 104.68100 122.85500 166.95400 1.000 77.93868 476 MET D O 1
ATOM 13753 N N . SER D 1 477 ? 106.14100 123.67100 165.45300 1.000 78.48696 477 SER D N 1
ATOM 13754 C CA . SER D 1 477 ? 106.34400 124.95400 166.10100 1.000 78.48696 477 SER D CA 1
ATOM 13755 C C . SER D 1 477 ? 105.23400 125.95800 165.85000 1.000 78.48696 477 SER D C 1
ATOM 13756 O O . SER D 1 477 ? 105.01700 126.83600 166.69100 1.000 78.48696 477 SER D O 1
ATOM 13759 N N . ALA D 1 478 ? 104.53100 125.86600 164.72300 1.000 79.23855 478 ALA D N 1
ATOM 13760 C CA . ALA D 1 478 ? 103.58200 126.92100 164.38200 1.000 79.23855 478 ALA D CA 1
ATOM 13761 C C . ALA D 1 478 ? 102.29400 126.78800 165.18600 1.000 79.23855 478 ALA D C 1
ATOM 13762 O O . ALA D 1 478 ? 101.99800 127.62200 166.04600 1.000 79.23855 478 ALA D O 1
ATOM 13764 N N . MET D 1 479 ? 101.52500 125.73900 164.92700 1.000 83.39253 479 MET D N 1
ATOM 13765 C CA . MET D 1 479 ? 100.25500 125.49300 165.60300 1.000 83.39253 479 MET D CA 1
ATOM 13766 C C . MET D 1 479 ? 100.04300 123.98700 165.66400 1.000 83.39253 479 MET D C 1
ATOM 13767 O O . MET D 1 479 ? 100.94500 123.20300 165.35000 1.000 83.39253 479 MET D O 1
ATOM 13772 N N . HIS D 1 480 ? 98.83100 123.59900 166.07300 1.000 81.27618 480 HIS D N 1
ATOM 13773 C CA . HIS D 1 480 ? 98.24400 122.27400 165.85100 1.000 81.27618 480 HIS D CA 1
ATOM 13774 C C . HIS D 1 480 ? 99.05900 121.14800 166.50100 1.000 81.27618 480 HIS D C 1
ATOM 13775 O O . HIS D 1 480 ? 99.66500 120.30600 165.83800 1.000 81.27618 480 HIS D O 1
ATOM 13777 N N . ALA D 1 481 ? 99.05700 121.16300 167.83000 1.000 79.10957 481 ALA D N 1
ATOM 13778 C CA . ALA D 1 481 ? 99.39500 119.95100 168.58100 1.000 79.10957 481 ALA D CA 1
ATOM 13779 C C . ALA D 1 481 ? 98.16800 119.04700 168.81200 1.000 79.10957 481 ALA D C 1
ATOM 13780 O O . ALA D 1 481 ? 98.22200 118.03800 169.52300 1.000 79.10957 481 ALA D O 1
ATOM 13782 N N . HIS D 1 482 ? 97.07700 119.47600 168.18200 1.000 78.04330 482 HIS D N 1
ATOM 13783 C CA . HIS D 1 482 ? 95.79500 118.79400 168.16600 1.000 78.04330 482 HIS D CA 1
ATOM 13784 C C . HIS D 1 482 ? 95.72800 117.69400 167.11300 1.000 78.04330 482 HIS D C 1
ATOM 13785 O O . HIS D 1 482 ? 94.90400 116.77900 167.23900 1.000 78.04330 482 HIS D O 1
ATOM 13792 N N . ALA D 1 483 ? 96.59000 117.75200 166.09300 1.000 76.51166 483 ALA D N 1
ATOM 13793 C CA . ALA D 1 483 ? 96.58800 116.73800 165.04200 1.000 76.51166 483 ALA D CA 1
ATOM 13794 C C . ALA D 1 483 ? 97.02200 115.38500 165.58500 1.000 76.51166 483 ALA D C 1
ATOM 13795 O O . ALA D 1 483 ? 96.52900 114.34100 165.15100 1.000 76.51166 483 ALA D O 1
ATOM 13797 N N . ASP D 1 484 ? 97.92900 115.38900 166.56300 1.000 72.08738 484 ASP D N 1
ATOM 13798 C CA . ASP D 1 484 ? 98.35900 114.14900 167.19100 1.000 72.08738 484 ASP D CA 1
ATOM 13799 C C . ASP D 1 484 ? 97.30300 113.59300 168.13200 1.000 72.08738 484 ASP D C 1
ATOM 13800 O O . ASP D 1 484 ? 97.40600 112.43600 168.54800 1.000 72.08738 484 ASP D O 1
ATOM 13805 N N . ASP D 1 485 ? 96.30400 114.39500 168.48900 1.000 74.53163 485 ASP D N 1
ATOM 13806 C CA . ASP D 1 485 ? 95.17200 113.94600 169.28600 1.000 74.53163 485 ASP D CA 1
ATOM 13807 C C . ASP D 1 485 ? 94.09300 113.34600 168.39200 1.000 74.53163 485 ASP D C 1
ATOM 13808 O O . ASP D 1 485 ? 93.44200 112.37100 168.77400 1.000 74.53163 485 ASP D O 1
ATOM 13813 N N . GLY D 1 486 ? 93.92400 113.88200 167.18100 1.000 70.77446 486 GLY D N 1
ATOM 13814 C CA . GLY D 1 486 ? 92.92100 113.36300 166.26800 1.000 70.77446 486 GLY D CA 1
ATOM 13815 C C . GLY D 1 486 ? 93.25000 112.00200 165.69600 1.000 70.77446 486 GLY D C 1
ATOM 13816 O O . GLY D 1 486 ? 92.35800 111.32600 165.17400 1.000 70.77446 486 GLY D O 1
ATOM 13817 N N . ARG D 1 487 ? 94.51100 111.57800 165.78200 1.000 71.56310 487 ARG D N 1
ATOM 13818 C CA . ARG D 1 487 ? 94.89500 110.27200 165.26300 1.000 71.56310 487 ARG D CA 1
ATOM 13819 C C . ARG D 1 487 ? 94.53900 109.16000 166.23900 1.000 71.56310 487 ARG D C 1
ATOM 13820 O O . ARG D 1 487 ? 94.15300 108.06300 165.82200 1.000 71.56310 487 ARG D O 1
ATOM 13822 N N . VAL D 1 488 ? 94.65700 109.42100 167.54300 1.000 72.81713 488 VAL D N 1
ATOM 13823 C CA . VAL D 1 488 ? 94.40600 108.37900 168.53400 1.000 72.81713 488 VAL D CA 1
ATOM 13824 C C . VAL D 1 488 ? 92.91300 108.13600 168.72200 1.000 72.81713 488 VAL D C 1
ATOM 13825 O O . VAL D 1 488 ? 92.51900 107.09400 169.25200 1.000 72.81713 488 VAL D O 1
ATOM 13829 N N . ILE D 1 489 ? 92.06600 109.06900 168.28300 1.000 73.22068 489 ILE D N 1
ATOM 13830 C CA . ILE D 1 489 ? 90.62800 108.84500 168.34100 1.000 73.22068 489 ILE D CA 1
ATOM 13831 C C . ILE D 1 489 ? 90.20900 107.82100 167.29400 1.000 73.22068 489 ILE D C 1
ATOM 13832 O O . ILE D 1 489 ? 89.36200 106.95900 167.56100 1.000 73.22068 489 ILE D O 1
ATOM 13837 N N . MET D 1 490 ? 90.82300 107.85900 166.10900 1.000 70.86615 490 MET D N 1
ATOM 13838 C CA . MET D 1 490 ? 90.49400 106.88800 165.07200 1.000 70.86615 490 MET D CA 1
ATOM 13839 C C . MET D 1 490 ? 91.00600 105.49600 165.40200 1.000 70.86615 490 MET D C 1
ATOM 13840 O O . MET D 1 490 ? 90.45200 104.50800 164.91200 1.000 70.86615 490 MET D O 1
ATOM 13845 N N . ASN D 1 491 ? 92.04800 105.39100 166.22100 1.000 72.36920 491 ASN D N 1
ATOM 13846 C CA . ASN D 1 491 ? 92.50200 104.09100 166.69700 1.000 72.36920 491 ASN D CA 1
ATOM 13847 C C . ASN D 1 491 ? 91.74900 103.62100 167.93300 1.000 72.36920 491 ASN D C 1
ATOM 13848 O O . ASN D 1 491 ? 92.08700 102.55600 168.46400 1.000 72.36920 491 ASN D O 1
ATOM 13853 N N . ASN D 1 492 ? 90.75900 104.39400 168.38800 1.000 72.16231 492 ASN D N 1
ATOM 13854 C CA . ASN D 1 492 ? 89.89400 104.10000 169.53500 1.000 72.16231 492 ASN D CA 1
ATOM 13855 C C . ASN D 1 492 ? 90.66900 103.85700 170.82800 1.000 72.16231 492 ASN D C 1
ATOM 13856 O O . ASN D 1 492 ? 90.86700 104.77400 171.62400 1.000 72.16231 492 ASN D O 1
#